Protein 2DMN (pdb70)

Sequence (83 aa):
GSSGSSGKKRKGNLPAESVKILRDWMYKHRFKAYPSEEEKQMLSEKTNLSLLQISNWFINARRRILPDMLQQRRNDPSGPSSGGSSGSSGKKRKGNLPAESVKILRDWMYKHRFKAYPSEEEKQMLSEKTNLSLLQISNWFINARRRILPDMLQQRRNDPSGPSSGGSSGSSGKKRKGNLPAESVKILRDWMYKHRFKAYPSEEEKQMLSEKTNLSLLQISNWFINARRRILPDMLQQRRNDPSGPSSGGSSGSSGKKRKGNLPAESVKILRDWMYKHRFKAYPSEEEKQMLSEKTNLSLLQISNWFINARRRILPDMLQQRRNDPSGPSSGGSSGSSGKKRKGNLPAESVKILRDWMYKHRFKAYPSEEEKQMLSEKTNLSLLQISNWFINARRRILPDMLQQRRNDPSGPSSGGSSGSSGKKRKGNLPAESVKILRDWMYKHRFKAYPSEEEKQMLSEKTNLSLLQISNWFINARRRILPDMLQQRRNDPSGPSSGGSSGSSGKKRKGNLPAESVKILRDWMYKHRFKAYPSEEEKQMLSEKTNLSLLQISNWFINARRRILPDMLQQRRNDPSGPSSGGSSGSSGKKRKGNLPAESVKILRDWMYKHRFKAYPSEEEKQMLSEKTNLSLLQISNWFINARRRILPDMLQQRRNDPSGPSSGGSSGSSGKKRKGNLPAESVKILRDWMYKHRFKAYPSEEEKQMLSEKTNLSLLQISNWFINARRRILPDMLQQRRNDPSGPSSGGSSGSSGKKRKGNLPAESVKILRDWMYKHRFKAYPSEEEKQMLSEKTNLSLLQISNWFINARRRILPDMLQQRRNDPSGPSSGGSSGSSGKKRKGNLPAESVKILRDWMYKHRFKAYPSEEEKQMLSEKTNLSLLQISNWFINARRRILPDMLQQRRNDPSGPSSGGSSGSSGKKRKGNLPAESVKILRDWMYKHRFKAYPSEEEKQMLSEKTNLSLLQISNWFINARRRILPDMLQQRRNDPSGPSSGGSSGSSGKKRKGNLPAESVKILRDWMYKHRFKAYPSEEEKQMLSEKTNLSLLQISNWFINARRRILPDMLQQRRNDPSGPSSGGSSGSSGKKRKGNLPAESVKILRDWMYKHRFKAYPSEEEKQMLSEKTNLSLLQISNWFINARRRILPDMLQQRRNDPSGPSSGGSSGSSGKKRKGNLPAESVKILRDWMYKHRFKAYPSEEEKQMLSEKTNLSLLQISNWFINARRRILPDMLQQRRNDPSGPSSGGSSGSSGKKRKGNLPAESVKILRDWMYKHRFKAYPSEEEKQMLSEKTNLSLLQISNWFINARRRILPDMLQQRRNDPSGPSSGGSSGSSGKKRKGNLPAESVKILRDWMYKHRFKAYPSEEEKQMLSEKTNLSLLQISNWFINARRRILPDMLQQRRNDPSGPSSGGSSGSSGKKRKGNLPAESVKILRDWMYKHRFKAYPSEEEKQMLSEKTNLSLLQISNWFINARRRILPDMLQQRRNDPSGPSSGGSSGSSGKKRKGNLPAESVKILRDWMYKHRFKAYPSEEEKQMLSEKTNLSLLQISNWFINARRRILPDMLQQRRNDPSGPSSGGSSGSSGKKRKGNLPAESVKILRDWMYKHRFKAYPSEEEKQMLSEKTNLSLLQISNWFINARRRILPDMLQQRRNDPSGPSSG

Organism: Homo sapiens (NCBI:txid9606)

CATH classification: 1.10.10.60

GO terms:
  GO:1990837 sequence-specific double-stranded DNA binding (F, IDA)

Solvent-accessible surface area: 7128 Å² total; per-residue (Å²): 136,121,124,73,119,118,53,198,188,225,172,56,116,16,80,72,151,16,12,136,42,0,100,81,20,0,106,125,64,64,171,114,0,125,14,63,132,128,54,38,79,72,6,11,138,132,7,134,27,38,71,126,37,0,38,65,22,2,102,88,3,33,161,187,33,22,53,103,42,55,141,115,227,154,136,89,124,104,63,132,107,114,116

Nearest PDB structures (foldseek):
  2dmn-assembly1_A  TM=7.365E-01  e=1.053E-10  Homo sapiens
  6fqp-assembly1_B  TM=8.225E-01  e=1.328E-06  Homo sapiens
  6fqp-assembly1_A  TM=8.008E-01  e=3.668E-06  Homo sapiens
  1x2n-assembly1_A  TM=7.202E-01  e=2.971E-05  Homo sapiens
  5zjt-assembly1_B  TM=7.855E-01  e=2.331E-03  Drosophila melanogaster

Radius of gyration: 15.32 Å; Cα contacts (8 Å, |Δi|>4): 52; chains: 1; bounding box: 38×42×39 Å

Structure (mmCIF, N/CA/C/O backbone):
data_2DMN
#
_entry.id   2DMN
#
loop_
_atom_site.group_PDB
_atom_site.id
_atom_site.type_symbol
_atom_site.label_atom_id
_atom_site.label_alt_id
_atom_site.label_comp_id
_atom_site.label_asym_id
_atom_site.label_entity_id
_atom_site.label_seq_id
_atom_site.pdbx_PDB_ins_code
_atom_site.Cartn_x
_atom_site.Cartn_y
_atom_site.Cartn_z
_atom_site.occupancy
_atom_site.B_iso_or_equiv
_atom_site.auth_seq_id
_atom_site.auth_comp_id
_atom_site.auth_asym_id
_atom_site.auth_atom_id
_atom_site.pdbx_PDB_model_num
ATOM 1 N N . GLY A 1 1 ? 17.061 -26.556 1.277 1.00 0.00 1 GLY A N 1
ATOM 2 C CA . GLY A 1 1 ? 15.770 -26.833 1.880 1.00 0.00 1 GLY A CA 1
ATOM 3 C C . GLY A 1 1 ? 14.651 -26.031 1.246 1.00 0.00 1 GLY A C 1
ATOM 4 O O . GLY A 1 1 ? 14.767 -24.818 1.075 1.00 0.00 1 GLY A O 1
ATOM 8 N N . SER A 1 2 ? 13.563 -26.711 0.896 1.00 0.00 2 SER A N 1
ATOM 9 C CA . SER A 1 2 ? 12.420 -26.055 0.273 1.00 0.00 2 SER A CA 1
ATOM 10 C C . SER A 1 2 ? 11.115 -26.500 0.927 1.00 0.00 2 SER A C 1
ATOM 11 O O . SER A 1 2 ? 11.030 -27.592 1.488 1.00 0.00 2 SER A O 1
ATOM 19 N N . SER A 1 3 ? 10.100 -25.645 0.849 1.00 0.00 3 SER A N 1
ATOM 20 C CA . SER A 1 3 ? 8.800 -25.947 1.437 1.00 0.00 3 SER A CA 1
ATOM 21 C C . SER A 1 3 ? 7.782 -24.866 1.088 1.00 0.00 3 SER A C 1
ATOM 22 O O . SER A 1 3 ? 8.125 -23.840 0.501 1.00 0.00 3 SER A O 1
ATOM 30 N N . GLY A 1 4 ? 6.526 -25.103 1.454 1.00 0.00 4 GLY A N 1
ATOM 31 C CA . GLY A 1 4 ? 5.476 -24.142 1.171 1.00 0.00 4 GLY A CA 1
ATOM 32 C C . GLY A 1 4 ? 4.173 -24.486 1.866 1.00 0.00 4 GLY A C 1
ATOM 33 O O . GLY A 1 4 ? 4.077 -25.503 2.552 1.00 0.00 4 GLY A O 1
ATOM 37 N N . SER A 1 5 ? 3.168 -23.635 1.689 1.00 0.00 5 SER A N 1
ATOM 38 C CA . SER A 1 5 ? 1.866 -23.850 2.308 1.00 0.00 5 SER A CA 1
ATOM 39 C C . SER A 1 5 ? 0.739 -23.457 1.358 1.00 0.00 5 SER A C 1
ATOM 40 O O . SER A 1 5 ? 0.979 -22.861 0.307 1.00 0.00 5 SER A O 1
ATOM 48 N N . SER A 1 6 ? -0.490 -23.795 1.734 1.00 0.00 6 SER A N 1
ATOM 49 C CA . SER A 1 6 ? -1.654 -23.480 0.914 1.00 0.00 6 SER A CA 1
ATOM 50 C C . SER A 1 6 ? -2.818 -23.009 1.780 1.00 0.00 6 SER A C 1
ATOM 51 O O . SER A 1 6 ? -2.803 -23.170 3.000 1.00 0.00 6 SER A O 1
ATOM 59 N N . GLY A 1 7 ? -3.826 -22.425 1.139 1.00 0.00 7 GLY A N 1
ATOM 60 C CA . GLY A 1 7 ? -4.984 -21.938 1.866 1.00 0.00 7 GLY A CA 1
ATOM 61 C C . GLY A 1 7 ? -6.050 -21.375 0.947 1.00 0.00 7 GLY A C 1
ATOM 62 O O . GLY A 1 7 ? -5.769 -20.518 0.110 1.00 0.00 7 GLY A O 1
ATOM 66 N N . LYS A 1 8 ? -7.278 -21.859 1.102 1.00 0.00 8 LYS A N 1
ATOM 67 C CA . LYS A 1 8 ? -8.391 -21.399 0.280 1.00 0.00 8 LYS A CA 1
ATOM 68 C C . LYS A 1 8 ? -9.546 -20.914 1.150 1.00 0.00 8 LYS A C 1
ATOM 69 O O . LYS A 1 8 ? -10.108 -21.677 1.937 1.00 0.00 8 LYS A O 1
ATOM 88 N N . LYS A 1 9 ? -9.898 -19.641 1.004 1.00 0.00 9 LYS A N 1
ATOM 89 C CA . LYS A 1 9 ? -10.988 -19.055 1.774 1.00 0.00 9 LYS A CA 1
ATOM 90 C C . LYS A 1 9 ? -11.639 -17.907 1.008 1.00 0.00 9 LYS A C 1
ATOM 91 O O . LYS A 1 9 ? -11.130 -17.470 -0.025 1.00 0.00 9 LYS A O 1
ATOM 110 N N . ARG A 1 10 ? -12.764 -17.422 1.522 1.00 0.00 10 ARG A N 1
ATOM 111 C CA . ARG A 1 10 ? -13.484 -16.325 0.886 1.00 0.00 10 ARG A CA 1
ATOM 112 C C . ARG A 1 10 ? -13.827 -15.239 1.902 1.00 0.00 10 ARG A C 1
ATOM 113 O O . ARG A 1 10 ? -14.459 -15.507 2.924 1.00 0.00 10 ARG A O 1
ATOM 134 N N . LYS A 1 11 ? -13.405 -14.012 1.614 1.00 0.00 11 LYS A N 1
ATOM 135 C CA . LYS A 1 11 ? -13.667 -12.885 2.500 1.00 0.00 11 LYS A CA 1
ATOM 136 C C . LYS A 1 11 ? -13.704 -11.575 1.719 1.00 0.00 11 LYS A C 1
ATOM 137 O O . LYS A 1 11 ? -13.106 -11.462 0.650 1.00 0.00 11 LYS A O 1
ATOM 156 N N . GLY A 1 12 ? -14.411 -10.588 2.260 1.00 0.00 12 GLY A N 1
ATOM 157 C CA . GLY A 1 12 ? -14.512 -9.299 1.601 1.00 0.00 12 GLY A CA 1
ATOM 158 C C . GLY A 1 12 ? -13.222 -8.507 1.676 1.00 0.00 12 GLY A C 1
ATOM 159 O O . GLY A 1 12 ? -12.133 -9.071 1.583 1.00 0.00 12 GLY A O 1
ATOM 163 N N . ASN A 1 13 ? -13.345 -7.194 1.844 1.00 0.00 13 ASN A N 1
ATOM 164 C CA . ASN A 1 13 ? -12.179 -6.322 1.930 1.00 0.00 13 ASN A CA 1
ATOM 165 C C . ASN A 1 13 ? -11.189 -6.839 2.969 1.00 0.00 13 ASN A C 1
ATOM 166 O O . ASN A 1 13 ? -11.449 -7.831 3.652 1.00 0.00 13 ASN A O 1
ATOM 177 N N . LEU A 1 14 ? -10.053 -6.160 3.085 1.00 0.00 14 LEU A N 1
ATOM 178 C CA . LEU A 1 14 ? -9.022 -6.549 4.042 1.00 0.00 14 LEU A CA 1
ATOM 179 C C . LEU A 1 14 ? -9.017 -5.614 5.246 1.00 0.00 14 LEU A C 1
ATOM 180 O O . LEU A 1 14 ? -9.370 -4.438 5.152 1.00 0.00 14 LEU A O 1
ATOM 196 N N . PRO A 1 15 ? -8.605 -6.145 6.407 1.00 0.00 15 PRO A N 1
ATOM 197 C CA . PRO A 1 15 ? -8.540 -5.375 7.652 1.00 0.00 15 PRO A CA 1
ATOM 198 C C . PRO A 1 15 ? -7.435 -4.325 7.628 1.00 0.00 15 PRO A C 1
ATOM 199 O O . PRO A 1 15 ? -6.291 -4.623 7.285 1.00 0.00 15 PRO A O 1
ATOM 210 N N . ALA A 1 16 ? -7.784 -3.096 7.993 1.00 0.00 16 ALA A N 1
ATOM 211 C CA . ALA A 1 16 ? -6.820 -2.003 8.015 1.00 0.00 16 ALA A CA 1
ATOM 212 C C . ALA A 1 16 ? -5.432 -2.503 8.400 1.00 0.00 16 ALA A C 1
ATOM 213 O O . ALA A 1 16 ? -4.507 -2.479 7.589 1.00 0.00 16 ALA A O 1
ATOM 220 N N . GLU A 1 17 ? -5.294 -2.954 9.643 1.00 0.00 17 GLU A N 1
ATOM 221 C CA . GLU A 1 17 ? -4.017 -3.458 10.135 1.00 0.00 17 GLU A CA 1
ATOM 222 C C . GLU A 1 17 ? -3.254 -4.179 9.027 1.00 0.00 17 GLU A C 1
ATOM 223 O O . GLU A 1 17 ? -2.048 -3.992 8.866 1.00 0.00 17 GLU A O 1
ATOM 235 N N . SER A 1 18 ? -3.966 -5.006 8.268 1.00 0.00 18 SER A N 1
ATOM 236 C CA . SER A 1 18 ? -3.356 -5.759 7.178 1.00 0.00 18 SER A CA 1
ATOM 237 C C . SER A 1 18 ? -3.096 -4.859 5.974 1.00 0.00 18 SER A C 1
ATOM 238 O O . SER A 1 18 ? -2.009 -4.872 5.397 1.00 0.00 18 SER A O 1
ATOM 246 N N . VAL A 1 19 ? -4.104 -4.077 5.600 1.00 0.00 19 VAL A N 1
ATOM 247 C CA . VAL A 1 19 ? -3.987 -3.169 4.465 1.00 0.00 19 VAL A CA 1
ATOM 248 C C . VAL A 1 19 ? -2.709 -2.342 4.553 1.00 0.00 19 VAL A C 1
ATOM 249 O O . VAL A 1 19 ? -1.971 -2.212 3.576 1.00 0.00 19 VAL A O 1
ATOM 262 N N . LYS A 1 20 ? -2.453 -1.783 5.731 1.00 0.00 20 LYS A N 1
ATOM 263 C CA . LYS A 1 20 ? -1.263 -0.969 5.949 1.00 0.00 20 LYS A CA 1
ATOM 264 C C . LYS A 1 20 ? -0.055 -1.569 5.236 1.00 0.00 20 LYS A C 1
ATOM 265 O O . LYS A 1 20 ? 0.730 -0.851 4.616 1.00 0.00 20 LYS A O 1
ATOM 284 N N . ILE A 1 21 ? 0.087 -2.887 5.329 1.00 0.00 21 ILE A N 1
ATOM 285 C CA . ILE A 1 21 ? 1.197 -3.581 4.690 1.00 0.00 21 ILE A CA 1
ATOM 286 C C . ILE A 1 21 ? 1.182 -3.372 3.180 1.00 0.00 21 ILE A C 1
ATOM 287 O O . ILE A 1 21 ? 2.215 -3.093 2.569 1.00 0.00 21 ILE A O 1
ATOM 303 N N . LEU A 1 22 ? 0.003 -3.505 2.582 1.00 0.00 22 LEU A N 1
ATOM 304 C CA . LEU A 1 22 ? -0.149 -3.328 1.142 1.00 0.00 22 LEU A CA 1
ATOM 305 C C . LEU A 1 22 ? 0.001 -1.860 0.754 1.00 0.00 22 LEU A C 1
ATOM 306 O O . LEU A 1 22 ? 0.769 -1.521 -0.145 1.00 0.00 22 LEU A O 1
ATOM 322 N N . ARG A 1 23 ? -0.737 -0.995 1.441 1.00 0.00 23 ARG A N 1
ATOM 323 C CA . ARG A 1 23 ? -0.686 0.437 1.170 1.00 0.00 23 ARG A CA 1
ATOM 324 C C . ARG A 1 23 ? 0.749 0.951 1.234 1.00 0.00 23 ARG A C 1
ATOM 325 O O . ARG A 1 23 ? 1.279 1.465 0.248 1.00 0.00 23 ARG A O 1
ATOM 346 N N . ASP A 1 24 ? 1.372 0.810 2.399 1.00 0.00 24 ASP A N 1
ATOM 347 C CA . ASP A 1 24 ? 2.746 1.260 2.591 1.00 0.00 24 ASP A CA 1
ATOM 348 C C . ASP A 1 24 ? 3.576 1.023 1.333 1.00 0.00 24 ASP A C 1
ATOM 349 O O . ASP A 1 24 ? 4.389 1.862 0.948 1.00 0.00 24 ASP A O 1
ATOM 358 N N . TRP A 1 25 ? 3.366 -0.125 0.700 1.00 0.00 25 TRP A N 1
ATOM 359 C CA . TRP A 1 25 ? 4.096 -0.473 -0.514 1.00 0.00 25 TRP A CA 1
ATOM 360 C C . TRP A 1 25 ? 3.502 0.233 -1.728 1.00 0.00 25 TRP A C 1
ATOM 361 O O . TRP A 1 25 ? 4.231 0.738 -2.581 1.00 0.00 25 TRP A O 1
ATOM 382 N N . MET A 1 26 ? 2.175 0.264 -1.798 1.00 0.00 26 MET A N 1
ATOM 383 C CA . MET A 1 26 ? 1.484 0.910 -2.908 1.00 0.00 26 MET A CA 1
ATOM 384 C C . MET A 1 26 ? 1.876 2.381 -3.010 1.00 0.00 26 MET A C 1
ATOM 385 O O . MET A 1 26 ? 1.791 2.983 -4.081 1.00 0.00 26 MET A O 1
ATOM 399 N N . TYR A 1 27 ? 2.306 2.953 -1.891 1.00 0.00 27 TYR A N 1
ATOM 400 C CA . TYR A 1 27 ? 2.708 4.354 -1.855 1.00 0.00 27 TYR A CA 1
ATOM 401 C C . TYR A 1 27 ? 4.032 4.560 -2.585 1.00 0.00 27 TYR A C 1
ATOM 402 O O . TYR A 1 27 ? 4.091 5.239 -3.610 1.00 0.00 27 TYR A O 1
ATOM 420 N N . LYS A 1 28 ? 5.094 3.968 -2.049 1.00 0.00 28 LYS A N 1
ATOM 421 C CA . LYS A 1 28 ? 6.418 4.082 -2.648 1.00 0.00 28 LYS A CA 1
ATOM 422 C C . LYS A 1 28 ? 6.386 3.683 -4.119 1.00 0.00 28 LYS A C 1
ATOM 423 O O . LYS A 1 28 ? 7.102 4.254 -4.943 1.00 0.00 28 LYS A O 1
ATOM 442 N N . HIS A 1 29 ? 5.551 2.701 -4.444 1.00 0.00 29 HIS A N 1
ATOM 443 C CA . HIS A 1 29 ? 5.425 2.228 -5.817 1.00 0.00 29 HIS A CA 1
ATOM 444 C C . HIS A 1 29 ? 4.196 2.834 -6.490 1.00 0.00 29 HIS A C 1
ATOM 445 O O . HIS A 1 29 ? 3.881 2.510 -7.635 1.00 0.00 29 HIS A O 1
ATOM 460 N N . ARG A 1 30 ? 3.507 3.713 -5.770 1.00 0.00 30 ARG A N 1
ATOM 461 C CA . ARG A 1 30 ? 2.313 4.362 -6.297 1.00 0.00 30 ARG A CA 1
ATOM 462 C C . ARG A 1 30 ? 2.471 4.669 -7.783 1.00 0.00 30 ARG A C 1
ATOM 463 O O . ARG A 1 30 ? 1.503 4.627 -8.543 1.00 0.00 30 ARG A O 1
ATOM 484 N N . PHE A 1 31 ? 3.698 4.976 -8.191 1.00 0.00 31 PHE A N 1
ATOM 485 C CA . PHE A 1 31 ? 3.983 5.291 -9.586 1.00 0.00 31 PHE A CA 1
ATOM 486 C C . PHE A 1 31 ? 3.210 4.366 -10.522 1.00 0.00 31 PHE A C 1
ATOM 487 O O . PHE A 1 31 ? 2.568 4.818 -11.470 1.00 0.00 31 PHE A O 1
ATOM 504 N N . LYS A 1 32 ? 3.276 3.068 -10.248 1.00 0.00 32 LYS A N 1
ATOM 505 C CA . LYS A 1 32 ? 2.583 2.077 -11.063 1.00 0.00 32 LYS A CA 1
ATOM 506 C C . LYS A 1 32 ? 1.524 1.345 -10.245 1.00 0.00 32 LYS A C 1
ATOM 507 O O . LYS A 1 32 ? 0.563 0.809 -10.796 1.00 0.00 32 LYS A O 1
ATOM 526 N N . ALA A 1 33 ? 1.706 1.328 -8.929 1.00 0.00 33 ALA A N 1
ATOM 527 C CA . ALA A 1 33 ? 0.763 0.665 -8.036 1.00 0.00 33 ALA A CA 1
ATOM 528 C C . ALA A 1 33 ? 0.472 -0.757 -8.503 1.00 0.00 33 ALA A C 1
ATOM 529 O O . ALA A 1 33 ? -0.649 -1.248 -8.367 1.00 0.00 33 ALA A O 1
ATOM 536 N N . TYR A 1 34 ? 1.487 -1.413 -9.055 1.00 0.00 34 TYR A N 1
ATOM 537 C CA . TYR A 1 34 ? 1.338 -2.778 -9.545 1.00 0.00 34 TYR A CA 1
ATOM 538 C C . TYR A 1 34 ? 2.513 -3.645 -9.105 1.00 0.00 34 TYR A C 1
ATOM 539 O O . TYR A 1 34 ? 3.570 -3.671 -9.736 1.00 0.00 34 TYR A O 1
ATOM 557 N N . PRO A 1 35 ? 2.326 -4.376 -7.996 1.00 0.00 35 PRO A N 1
ATOM 558 C CA . PRO A 1 35 ? 3.358 -5.260 -7.446 1.00 0.00 35 PRO A CA 1
ATOM 559 C C . PRO A 1 35 ? 3.604 -6.481 -8.326 1.00 0.00 35 PRO A C 1
ATOM 560 O O . PRO A 1 35 ? 2.828 -6.767 -9.238 1.00 0.00 35 PRO A O 1
ATOM 571 N N . SER A 1 36 ? 4.688 -7.197 -8.046 1.00 0.00 36 SER A N 1
ATOM 572 C CA . SER A 1 36 ? 5.038 -8.386 -8.815 1.00 0.00 36 SER A CA 1
ATOM 573 C C . SER A 1 36 ? 4.772 -9.652 -8.007 1.00 0.00 36 SER A C 1
ATOM 574 O O . SER A 1 36 ? 4.785 -9.630 -6.777 1.00 0.00 36 SER A O 1
ATOM 582 N N . GLU A 1 37 ? 4.532 -10.755 -8.710 1.00 0.00 37 GLU A N 1
ATOM 583 C CA . GLU A 1 37 ? 4.262 -12.032 -8.058 1.00 0.00 37 GLU A CA 1
ATOM 584 C C . GLU A 1 37 ? 5.092 -12.179 -6.786 1.00 0.00 37 GLU A C 1
ATOM 585 O O . GLU A 1 37 ? 4.669 -12.827 -5.829 1.00 0.00 37 GLU A O 1
ATOM 597 N N . GLU A 1 38 ? 6.275 -11.573 -6.784 1.00 0.00 38 GLU A N 1
ATOM 598 C CA . GLU A 1 38 ? 7.165 -11.638 -5.631 1.00 0.00 38 GLU A CA 1
ATOM 599 C C . GLU A 1 38 ? 6.688 -10.703 -4.523 1.00 0.00 38 GLU A C 1
ATOM 600 O O . GLU A 1 38 ? 6.553 -11.110 -3.370 1.00 0.00 38 GLU A O 1
ATOM 612 N N . GLU A 1 39 ? 6.436 -9.449 -4.883 1.00 0.00 39 GLU A N 1
ATOM 613 C CA . GLU A 1 39 ? 5.976 -8.456 -3.919 1.00 0.00 39 GLU A CA 1
ATOM 614 C C . GLU A 1 39 ? 4.715 -8.934 -3.206 1.00 0.00 39 GLU A C 1
ATOM 615 O O . GLU A 1 39 ? 4.639 -8.921 -1.977 1.00 0.00 39 GLU A O 1
ATOM 627 N N . LYS A 1 40 ? 3.724 -9.355 -3.985 1.00 0.00 40 LYS A N 1
ATOM 628 C CA . LYS A 1 40 ? 2.465 -9.838 -3.431 1.00 0.00 40 LYS A CA 1
ATOM 629 C C . LYS A 1 40 ? 2.705 -10.991 -2.461 1.00 0.00 40 LYS A C 1
ATOM 630 O O . LYS A 1 40 ? 2.379 -10.896 -1.278 1.00 0.00 40 LYS A O 1
ATOM 649 N N . GLN A 1 41 ? 3.277 -12.077 -2.970 1.00 0.00 41 GLN A N 1
ATOM 650 C CA . GLN A 1 41 ? 3.560 -13.247 -2.148 1.00 0.00 41 GLN A CA 1
ATOM 651 C C . GLN A 1 41 ? 4.274 -12.848 -0.861 1.00 0.00 41 GLN A C 1
ATOM 652 O O . GLN A 1 41 ? 4.083 -13.469 0.184 1.00 0.00 41 GLN A O 1
ATOM 666 N N . MET A 1 42 ? 5.098 -11.809 -0.945 1.00 0.00 42 MET A N 1
ATOM 667 C CA . MET A 1 42 ? 5.841 -11.327 0.214 1.00 0.00 42 MET A CA 1
ATOM 668 C C . MET A 1 42 ? 4.902 -10.694 1.236 1.00 0.00 42 MET A C 1
ATOM 669 O O . MET A 1 42 ? 4.934 -11.037 2.419 1.00 0.00 42 MET A O 1
ATOM 683 N N . LEU A 1 43 ? 4.067 -9.770 0.774 1.00 0.00 43 LEU A N 1
ATOM 684 C CA . LEU A 1 43 ? 3.119 -9.089 1.649 1.00 0.00 43 LEU A CA 1
ATOM 685 C C . LEU A 1 43 ? 2.106 -10.073 2.225 1.00 0.00 43 LEU A C 1
ATOM 686 O O . LEU A 1 43 ? 1.745 -9.993 3.399 1.00 0.00 43 LEU A O 1
ATOM 702 N N . SER A 1 44 ? 1.652 -11.003 1.390 1.00 0.00 44 SER A N 1
ATOM 703 C CA . SER A 1 44 ? 0.679 -12.003 1.816 1.00 0.00 44 SER A CA 1
ATOM 704 C C . SER A 1 44 ? 1.131 -12.687 3.102 1.00 0.00 44 SER A C 1
ATOM 705 O O . SER A 1 44 ? 0.313 -13.202 3.864 1.00 0.00 44 SER A O 1
ATOM 713 N N . GLU A 1 45 ? 2.439 -12.689 3.337 1.00 0.00 45 GLU A N 1
ATOM 714 C CA . GLU A 1 45 ? 3.000 -13.311 4.530 1.00 0.00 45 GLU A CA 1
ATOM 715 C C . GLU A 1 45 ? 2.745 -12.449 5.764 1.00 0.00 45 GLU A C 1
ATOM 716 O O . GLU A 1 45 ? 2.537 -12.964 6.863 1.00 0.00 45 GLU A O 1
ATOM 728 N N . LYS A 1 46 ? 2.763 -11.134 5.574 1.00 0.00 46 LYS A N 1
ATOM 729 C CA . LYS A 1 46 ? 2.533 -10.199 6.669 1.00 0.00 46 LYS A CA 1
ATOM 730 C C . LYS A 1 46 ? 1.040 -9.971 6.884 1.00 0.00 46 LYS A C 1
ATOM 731 O O . LYS A 1 46 ? 0.571 -9.889 8.020 1.00 0.00 46 LYS A O 1
ATOM 750 N N . THR A 1 47 ? 0.297 -9.870 5.787 1.00 0.00 47 THR A N 1
ATOM 751 C CA . THR A 1 47 ? -1.143 -9.651 5.856 1.00 0.00 47 THR A CA 1
ATOM 752 C C . THR A 1 47 ? -1.890 -10.965 6.054 1.00 0.00 47 THR A C 1
ATOM 753 O O . THR A 1 47 ? -2.989 -10.988 6.604 1.00 0.00 47 THR A O 1
ATOM 764 N N . ASN A 1 48 ? -1.284 -12.058 5.601 1.00 0.00 48 ASN A N 1
ATOM 765 C CA . ASN A 1 48 ? -1.893 -13.377 5.728 1.00 0.00 48 ASN A CA 1
ATOM 766 C C . ASN A 1 48 ? -3.056 -13.536 4.753 1.00 0.00 48 ASN A C 1
ATOM 767 O O . ASN A 1 48 ? -4.075 -14.146 5.080 1.00 0.00 48 ASN A O 1
ATOM 778 N N . LEU A 1 49 ? -2.896 -12.984 3.556 1.00 0.00 49 LEU A N 1
ATOM 779 C CA . LEU A 1 49 ? -3.933 -13.065 2.532 1.00 0.00 49 LEU A CA 1
ATOM 780 C C . LEU A 1 49 ? -3.503 -13.985 1.394 1.00 0.00 49 LEU A C 1
ATOM 781 O O . LEU A 1 49 ? -2.449 -14.617 1.458 1.00 0.00 49 LEU A O 1
ATOM 797 N N . SER A 1 50 ? -4.326 -14.053 0.352 1.00 0.00 50 SER A N 1
ATOM 798 C CA . SER A 1 50 ? -4.032 -14.897 -0.800 1.00 0.00 50 SER A CA 1
ATOM 799 C C . SER A 1 50 ? -3.677 -14.050 -2.018 1.00 0.00 50 SER A C 1
ATOM 800 O O . SER A 1 50 ? -4.356 -13.069 -2.326 1.00 0.00 50 SER A O 1
ATOM 808 N N . LEU A 1 51 ? -2.608 -14.434 -2.706 1.00 0.00 51 LEU A N 1
ATOM 809 C CA . LEU A 1 51 ? -2.160 -13.710 -3.891 1.00 0.00 51 LEU A CA 1
ATOM 810 C C . LEU A 1 51 ? -3.347 -13.146 -4.665 1.00 0.00 51 LEU A C 1
ATOM 811 O O . LEU A 1 51 ? -3.311 -12.007 -5.133 1.00 0.00 51 LEU A O 1
ATOM 827 N N . LEU A 1 52 ? -4.398 -13.948 -4.794 1.00 0.00 52 LEU A N 1
ATOM 828 C CA . LEU A 1 52 ? -5.598 -13.527 -5.509 1.00 0.00 52 LEU A CA 1
ATOM 829 C C . LEU A 1 52 ? -6.207 -12.285 -4.867 1.00 0.00 52 LEU A C 1
ATOM 830 O O . LEU A 1 52 ? -6.539 -11.319 -5.554 1.00 0.00 52 LEU A O 1
ATOM 846 N N . GLN A 1 53 ? -6.350 -12.318 -3.546 1.00 0.00 53 GLN A N 1
ATOM 847 C CA . GLN A 1 53 ? -6.919 -11.194 -2.811 1.00 0.00 53 GLN A CA 1
ATOM 848 C C . GLN A 1 53 ? -6.012 -9.971 -2.902 1.00 0.00 53 GLN A C 1
ATOM 849 O O . GLN A 1 53 ? -6.487 -8.846 -3.063 1.00 0.00 53 GLN A O 1
ATOM 863 N N . ILE A 1 54 ? -4.708 -10.198 -2.796 1.00 0.00 54 ILE A N 1
ATOM 864 C CA . ILE A 1 54 ? -3.736 -9.114 -2.866 1.00 0.00 54 ILE A CA 1
ATOM 865 C C . ILE A 1 54 ? -3.977 -8.238 -4.091 1.00 0.00 54 ILE A C 1
ATOM 866 O O . ILE A 1 54 ? -4.386 -7.084 -3.970 1.00 0.00 54 ILE A O 1
ATOM 882 N N . SER A 1 55 ? -3.722 -8.796 -5.270 1.00 0.00 55 SER A N 1
ATOM 883 C CA . SER A 1 55 ? -3.909 -8.065 -6.518 1.00 0.00 55 SER A CA 1
ATOM 884 C C . SER A 1 55 ? -5.326 -7.507 -6.613 1.00 0.00 55 SER A C 1
ATOM 885 O O . SER A 1 55 ? -5.526 -6.352 -6.986 1.00 0.00 55 SER A O 1
ATOM 893 N N . ASN A 1 56 ? -6.306 -8.337 -6.272 1.00 0.00 56 ASN A N 1
ATOM 894 C CA . ASN A 1 56 ? -7.705 -7.927 -6.319 1.00 0.00 56 ASN A CA 1
ATOM 895 C C . ASN A 1 56 ? -7.914 -6.617 -5.565 1.00 0.00 56 ASN A C 1
ATOM 896 O O . ASN A 1 56 ? -8.558 -5.696 -6.068 1.00 0.00 56 ASN A O 1
ATOM 907 N N . TRP A 1 57 ? -7.366 -6.542 -4.358 1.00 0.00 57 TRP A N 1
ATOM 908 C CA . TRP A 1 57 ? -7.492 -5.345 -3.534 1.00 0.00 57 TRP A CA 1
ATOM 909 C C . TRP A 1 57 ? -6.864 -4.140 -4.226 1.00 0.00 57 TRP A C 1
ATOM 910 O O . TRP A 1 57 ? -7.415 -3.040 -4.200 1.00 0.00 57 TRP A O 1
ATOM 931 N N . PHE A 1 58 ? -5.707 -4.355 -4.844 1.00 0.00 58 PHE A N 1
ATOM 932 C CA . PHE A 1 58 ? -5.003 -3.286 -5.542 1.00 0.00 58 PHE A CA 1
ATOM 933 C C . PHE A 1 58 ? -5.884 -2.672 -6.625 1.00 0.00 58 PHE A C 1
ATOM 934 O O . PHE A 1 58 ? -5.895 -1.455 -6.815 1.00 0.00 58 PHE A O 1
ATOM 951 N N . ILE A 1 59 ? -6.621 -3.521 -7.333 1.00 0.00 59 ILE A N 1
ATOM 952 C CA . ILE A 1 59 ? -7.506 -3.062 -8.397 1.00 0.00 59 ILE A CA 1
ATOM 953 C C . ILE A 1 59 ? -8.381 -1.907 -7.923 1.00 0.00 59 ILE A C 1
ATOM 954 O O . ILE A 1 59 ? -8.178 -0.760 -8.317 1.00 0.00 59 ILE A O 1
ATOM 970 N N . ASN A 1 60 ? -9.355 -2.219 -7.074 1.00 0.00 60 ASN A N 1
ATOM 971 C CA . ASN A 1 60 ? -10.261 -1.207 -6.545 1.00 0.00 60 ASN A CA 1
ATOM 972 C C . ASN A 1 60 ? -9.506 -0.194 -5.688 1.00 0.00 60 ASN A C 1
ATOM 973 O O . ASN A 1 60 ? -9.843 0.989 -5.666 1.00 0.00 60 ASN A O 1
ATOM 984 N N . ALA A 1 61 ? -8.483 -0.669 -4.986 1.00 0.00 61 ALA A N 1
ATOM 985 C CA . ALA A 1 61 ? -7.678 0.194 -4.130 1.00 0.00 61 ALA A CA 1
ATOM 986 C C . ALA A 1 61 ? -7.009 1.300 -4.939 1.00 0.00 61 ALA A C 1
ATOM 987 O O . ALA A 1 61 ? -6.836 2.419 -4.455 1.00 0.00 61 ALA A O 1
ATOM 994 N N . ARG A 1 62 ? -6.634 0.979 -6.173 1.00 0.00 62 ARG A N 1
ATOM 995 C CA . ARG A 1 62 ? -5.982 1.945 -7.049 1.00 0.00 62 ARG A CA 1
ATOM 996 C C . ARG A 1 62 ? -6.988 2.962 -7.582 1.00 0.00 62 ARG A C 1
ATOM 997 O O . ARG A 1 62 ? -6.630 3.868 -8.334 1.00 0.00 62 ARG A O 1
ATOM 1018 N N . ARG A 1 63 ? -8.247 2.804 -7.187 1.00 0.00 63 ARG A N 1
ATOM 1019 C CA . ARG A 1 63 ? -9.304 3.706 -7.626 1.00 0.00 63 ARG A CA 1
ATOM 1020 C C . ARG A 1 63 ? -9.679 4.685 -6.517 1.00 0.00 63 ARG A C 1
ATOM 1021 O O . ARG A 1 63 ? -10.286 5.725 -6.772 1.00 0.00 63 ARG A O 1
ATOM 1042 N N . ARG A 1 64 ? -9.313 4.344 -5.285 1.00 0.00 64 ARG A N 1
ATOM 1043 C CA . ARG A 1 64 ? -9.612 5.192 -4.137 1.00 0.00 64 ARG A CA 1
ATOM 1044 C C . ARG A 1 64 ? -8.342 5.520 -3.358 1.00 0.00 64 ARG A C 1
ATOM 1045 O O . ARG A 1 64 ? -8.133 6.661 -2.945 1.00 0.00 64 ARG A O 1
ATOM 1066 N N . ILE A 1 65 ? -7.498 4.513 -3.161 1.00 0.00 65 ILE A N 1
ATOM 1067 C CA . ILE A 1 65 ? -6.249 4.695 -2.433 1.00 0.00 65 ILE A CA 1
ATOM 1068 C C . ILE A 1 65 ? -5.206 5.397 -3.296 1.00 0.00 65 ILE A C 1
ATOM 1069 O O . ILE A 1 65 ? -4.798 6.522 -3.005 1.00 0.00 65 ILE A O 1
ATOM 1085 N N . LEU A 1 66 ? -4.779 4.726 -4.361 1.00 0.00 66 LEU A N 1
ATOM 1086 C CA . LEU A 1 66 ? -3.785 5.286 -5.269 1.00 0.00 66 LEU A CA 1
ATOM 1087 C C . LEU A 1 66 ? -4.041 6.770 -5.510 1.00 0.00 66 LEU A C 1
ATOM 1088 O O . LEU A 1 66 ? -3.156 7.612 -5.353 1.00 0.00 66 LEU A O 1
ATOM 1104 N N . PRO A 1 67 ? -5.281 7.102 -5.898 1.00 0.00 67 PRO A N 1
ATOM 1105 C CA . PRO A 1 67 ? -5.684 8.486 -6.165 1.00 0.00 67 PRO A CA 1
ATOM 1106 C C . PRO A 1 67 ? -5.751 9.326 -4.894 1.00 0.00 67 PRO A C 1
ATOM 1107 O O . PRO A 1 67 ? -5.682 10.554 -4.946 1.00 0.00 67 PRO A O 1
ATOM 1118 N N . ASP A 1 68 ? -5.886 8.656 -3.755 1.00 0.00 68 ASP A N 1
ATOM 1119 C CA . ASP A 1 68 ? -5.961 9.342 -2.470 1.00 0.00 68 ASP A CA 1
ATOM 1120 C C . ASP A 1 68 ? -4.569 9.717 -1.972 1.00 0.00 68 ASP A C 1
ATOM 1121 O O . ASP A 1 68 ? -4.392 10.733 -1.301 1.00 0.00 68 ASP A O 1
ATOM 1130 N N . MET A 1 69 ? -3.584 8.890 -2.305 1.00 0.00 69 MET A N 1
ATOM 1131 C CA . MET A 1 69 ? -2.207 9.135 -1.892 1.00 0.00 69 MET A CA 1
ATOM 1132 C C . MET A 1 69 ? -1.457 9.938 -2.950 1.00 0.00 69 MET A C 1
ATOM 1133 O O . MET A 1 69 ? -0.761 10.904 -2.633 1.00 0.00 69 MET A O 1
ATOM 1147 N N . LEU A 1 70 ? -1.602 9.534 -4.206 1.00 0.00 70 LEU A N 1
ATOM 1148 C CA . LEU A 1 70 ? -0.938 10.216 -5.312 1.00 0.00 70 LEU A CA 1
ATOM 1149 C C . LEU A 1 70 ? -1.613 11.550 -5.612 1.00 0.00 70 LEU A C 1
ATOM 1150 O O . LEU A 1 70 ? -0.943 12.555 -5.849 1.00 0.00 70 LEU A O 1
ATOM 1166 N N . GLN A 1 71 ? -2.942 11.552 -5.599 1.00 0.00 71 GLN A N 1
ATOM 1167 C CA . GLN A 1 71 ? -3.707 12.763 -5.868 1.00 0.00 71 GLN A CA 1
ATOM 1168 C C . GLN A 1 71 ? -3.316 13.366 -7.214 1.00 0.00 71 GLN A C 1
ATOM 1169 O O . GLN A 1 71 ? -3.118 14.575 -7.329 1.00 0.00 71 GLN A O 1
ATOM 1183 N N . GLN A 1 72 ? -3.206 12.514 -8.228 1.00 0.00 72 GLN A N 1
ATOM 1184 C CA . GLN A 1 72 ? -2.837 12.963 -9.566 1.00 0.00 72 GLN A CA 1
ATOM 1185 C C . GLN A 1 72 ? -4.078 13.268 -10.399 1.00 0.00 72 GLN A C 1
ATOM 1186 O O . GLN A 1 72 ? -4.629 12.384 -11.056 1.00 0.00 72 GLN A O 1
ATOM 1200 N N . ARG A 1 73 ? -4.513 14.523 -10.367 1.00 0.00 73 ARG A N 1
ATOM 1201 C CA . ARG A 1 73 ? -5.689 14.944 -11.118 1.00 0.00 73 ARG A CA 1
ATOM 1202 C C . ARG A 1 73 ? -5.402 14.956 -12.617 1.00 0.00 73 ARG A C 1
ATOM 1203 O O . ARG A 1 73 ? -5.140 16.008 -13.200 1.00 0.00 73 ARG A O 1
ATOM 1224 N N . ARG A 1 74 ? -5.452 13.780 -13.233 1.00 0.00 74 ARG A N 1
ATOM 1225 C CA . ARG A 1 74 ? -5.196 13.655 -14.663 1.00 0.00 74 ARG A CA 1
ATOM 1226 C C . ARG A 1 74 ? -6.198 14.477 -15.469 1.00 0.00 74 ARG A C 1
ATOM 1227 O O . ARG A 1 74 ? -5.815 15.308 -16.291 1.00 0.00 74 ARG A O 1
ATOM 1248 N N . ASN A 1 75 ? -7.482 14.238 -15.226 1.00 0.00 75 ASN A N 1
ATOM 1249 C CA . ASN A 1 75 ? -8.539 14.955 -15.930 1.00 0.00 75 ASN A CA 1
ATOM 1250 C C . ASN A 1 75 ? -8.587 14.550 -17.400 1.00 0.00 75 ASN A C 1
ATOM 1251 O O . ASN A 1 75 ? -8.599 15.401 -18.289 1.00 0.00 75 ASN A O 1
ATOM 1262 N N . ASP A 1 76 ? -8.614 13.245 -17.647 1.00 0.00 76 ASP A N 1
ATOM 1263 C CA . ASP A 1 76 ? -8.661 12.725 -19.009 1.00 0.00 76 ASP A CA 1
ATOM 1264 C C . ASP A 1 76 ? -9.819 11.746 -19.177 1.00 0.00 76 ASP A C 1
ATOM 1265 O O . ASP A 1 76 ? -9.675 10.538 -18.988 1.00 0.00 76 ASP A O 1
ATOM 1274 N N . PRO A 1 77 ? -10.996 12.278 -19.539 1.00 0.00 77 PRO A N 1
ATOM 1275 C CA . PRO A 1 77 ? -12.202 11.469 -19.740 1.00 0.00 77 PRO A CA 1
ATOM 1276 C C . PRO A 1 77 ? -12.108 10.586 -20.979 1.00 0.00 77 PRO A C 1
ATOM 1277 O O . PRO A 1 77 ? -12.261 11.061 -22.105 1.00 0.00 77 PRO A O 1
ATOM 1288 N N . SER A 1 78 ? -11.856 9.298 -20.765 1.00 0.00 78 SER A N 1
ATOM 1289 C CA . SER A 1 78 ? -11.738 8.349 -21.866 1.00 0.00 78 SER A CA 1
ATOM 1290 C C . SER A 1 78 ? -13.001 8.351 -22.723 1.00 0.00 78 SER A C 1
ATOM 1291 O O . SER A 1 78 ? -14.105 8.142 -22.221 1.00 0.00 78 SER A O 1
ATOM 1299 N N . GLY A 1 79 ? -12.829 8.589 -24.020 1.00 0.00 79 GLY A N 1
ATOM 1300 C CA . GLY A 1 79 ? -13.962 8.614 -24.926 1.00 0.00 79 GLY A CA 1
ATOM 1301 C C . GLY A 1 79 ? -14.900 7.442 -24.714 1.00 0.00 79 GLY A C 1
ATOM 1302 O O . GLY A 1 79 ? -14.480 6.339 -24.363 1.00 0.00 79 GLY A O 1
ATOM 1306 N N . PRO A 1 80 ? -16.203 7.676 -24.929 1.00 0.00 80 PRO A N 1
ATOM 1307 C CA . PRO A 1 80 ? -17.230 6.643 -24.764 1.00 0.00 80 PRO A CA 1
ATOM 1308 C C . PRO A 1 80 ? -17.146 5.565 -25.840 1.00 0.00 80 PRO A C 1
ATOM 1309 O O . PRO A 1 80 ? -16.271 5.605 -26.705 1.00 0.00 80 PRO A O 1
ATOM 1320 N N . SER A 1 81 ? -18.061 4.603 -25.780 1.00 0.00 81 SER A N 1
ATOM 1321 C CA . SER A 1 81 ? -18.088 3.512 -26.747 1.00 0.00 81 SER A CA 1
ATOM 1322 C C . SER A 1 81 ? -19.193 3.727 -27.777 1.00 0.00 81 SER A C 1
ATOM 1323 O O . SER A 1 81 ? -18.990 3.520 -28.974 1.00 0.00 81 SER A O 1
ATOM 1331 N N . SER A 1 82 ? -20.363 4.142 -27.303 1.00 0.00 82 SER A N 1
ATOM 1332 C CA . SER A 1 82 ? -21.502 4.381 -28.181 1.00 0.00 82 SER A CA 1
ATOM 1333 C C . SER A 1 82 ? -21.902 3.103 -28.912 1.00 0.00 82 SER A C 1
ATOM 1334 O O . SER A 1 82 ? -22.198 3.124 -30.106 1.00 0.00 82 SER A O 1
ATOM 1342 N N . GLY A 1 83 ? -21.908 1.990 -28.185 1.00 0.00 83 GLY A N 1
ATOM 1343 C CA . GLY A 1 83 ? -22.273 0.717 -28.780 1.00 0.00 83 GLY A CA 1
ATOM 1344 C C . GLY A 1 83 ? -23.170 -0.108 -27.880 1.00 0.00 83 GLY A C 1
ATOM 1345 O O . GLY A 1 83 ? -24.257 -0.520 -28.284 1.00 0.00 83 GLY A O 1
ATOM 1349 N N . GLY A 1 1 ? -0.988 -10.277 -12.809 1.00 0.00 1 GLY A N 2
ATOM 1350 C CA . GLY A 1 1 ? -1.873 -9.796 -13.854 1.00 0.00 1 GLY A CA 2
ATOM 1351 C C . GLY A 1 1 ? -3.239 -10.453 -13.804 1.00 0.00 1 GLY A C 2
ATOM 1352 O O . GLY A 1 1 ? -3.483 -11.330 -12.975 1.00 0.00 1 GLY A O 2
ATOM 1356 N N . SER A 1 2 ? -4.131 -10.026 -14.691 1.00 0.00 2 SER A N 2
ATOM 1357 C CA . SER A 1 2 ? -5.482 -10.575 -14.742 1.00 0.00 2 SER A CA 2
ATOM 1358 C C . SER A 1 2 ? -5.474 -11.984 -15.327 1.00 0.00 2 SER A C 2
ATOM 1359 O O . SER A 1 2 ? -5.990 -12.923 -14.720 1.00 0.00 2 SER A O 2
ATOM 1367 N N . SER A 1 3 ? -4.884 -12.124 -16.510 1.00 0.00 3 SER A N 2
ATOM 1368 C CA . SER A 1 3 ? -4.812 -13.417 -17.180 1.00 0.00 3 SER A CA 2
ATOM 1369 C C . SER A 1 3 ? -6.103 -14.205 -16.980 1.00 0.00 3 SER A C 2
ATOM 1370 O O . SER A 1 3 ? -6.076 -15.410 -16.732 1.00 0.00 3 SER A O 2
ATOM 1378 N N . GLY A 1 4 ? -7.234 -13.514 -17.091 1.00 0.00 4 GLY A N 2
ATOM 1379 C CA . GLY A 1 4 ? -8.520 -14.164 -16.920 1.00 0.00 4 GLY A CA 2
ATOM 1380 C C . GLY A 1 4 ? -9.610 -13.195 -16.508 1.00 0.00 4 GLY A C 2
ATOM 1381 O O . GLY A 1 4 ? -10.101 -12.418 -17.327 1.00 0.00 4 GLY A O 2
ATOM 1385 N N . SER A 1 5 ? -9.990 -13.240 -15.236 1.00 0.00 5 SER A N 2
ATOM 1386 C CA . SER A 1 5 ? -11.033 -12.362 -14.718 1.00 0.00 5 SER A CA 2
ATOM 1387 C C . SER A 1 5 ? -12.344 -12.573 -15.470 1.00 0.00 5 SER A C 2
ATOM 1388 O O . SER A 1 5 ? -12.939 -11.624 -15.980 1.00 0.00 5 SER A O 2
ATOM 1396 N N . SER A 1 6 ? -12.787 -13.824 -15.535 1.00 0.00 6 SER A N 2
ATOM 1397 C CA . SER A 1 6 ? -14.025 -14.162 -16.228 1.00 0.00 6 SER A CA 2
ATOM 1398 C C . SER A 1 6 ? -15.225 -14.018 -15.297 1.00 0.00 6 SER A C 2
ATOM 1399 O O . SER A 1 6 ? -16.054 -14.921 -15.191 1.00 0.00 6 SER A O 2
ATOM 1407 N N . GLY A 1 7 ? -15.310 -12.875 -14.624 1.00 0.00 7 GLY A N 2
ATOM 1408 C CA . GLY A 1 7 ? -16.411 -12.632 -13.710 1.00 0.00 7 GLY A CA 2
ATOM 1409 C C . GLY A 1 7 ? -16.068 -12.995 -12.279 1.00 0.00 7 GLY A C 2
ATOM 1410 O O . GLY A 1 7 ? -16.834 -13.684 -11.605 1.00 0.00 7 GLY A O 2
ATOM 1414 N N . LYS A 1 8 ? -14.913 -12.533 -11.814 1.00 0.00 8 LYS A N 2
ATOM 1415 C CA . LYS A 1 8 ? -14.468 -12.813 -10.453 1.00 0.00 8 LYS A CA 2
ATOM 1416 C C . LYS A 1 8 ? -14.585 -11.570 -9.576 1.00 0.00 8 LYS A C 2
ATOM 1417 O O . LYS A 1 8 ? -13.783 -10.642 -9.686 1.00 0.00 8 LYS A O 2
ATOM 1436 N N . LYS A 1 9 ? -15.588 -11.559 -8.705 1.00 0.00 9 LYS A N 2
ATOM 1437 C CA . LYS A 1 9 ? -15.808 -10.432 -7.806 1.00 0.00 9 LYS A CA 2
ATOM 1438 C C . LYS A 1 9 ? -16.217 -10.915 -6.418 1.00 0.00 9 LYS A C 2
ATOM 1439 O O . LYS A 1 9 ? -17.210 -11.626 -6.265 1.00 0.00 9 LYS A O 2
ATOM 1458 N N . ARG A 1 10 ? -15.446 -10.522 -5.409 1.00 0.00 10 ARG A N 2
ATOM 1459 C CA . ARG A 1 10 ? -15.728 -10.915 -4.034 1.00 0.00 10 ARG A CA 2
ATOM 1460 C C . ARG A 1 10 ? -15.909 -9.688 -3.145 1.00 0.00 10 ARG A C 2
ATOM 1461 O O . ARG A 1 10 ? -14.966 -8.933 -2.910 1.00 0.00 10 ARG A O 2
ATOM 1482 N N . LYS A 1 11 ? -17.128 -9.495 -2.653 1.00 0.00 11 LYS A N 2
ATOM 1483 C CA . LYS A 1 11 ? -17.435 -8.362 -1.789 1.00 0.00 11 LYS A CA 2
ATOM 1484 C C . LYS A 1 11 ? -16.658 -8.450 -0.479 1.00 0.00 11 LYS A C 2
ATOM 1485 O O . LYS A 1 11 ? -16.485 -9.533 0.079 1.00 0.00 11 LYS A O 2
ATOM 1504 N N . GLY A 1 12 ? -16.194 -7.303 0.008 1.00 0.00 12 GLY A N 2
ATOM 1505 C CA . GLY A 1 12 ? -15.443 -7.274 1.249 1.00 0.00 12 GLY A CA 2
ATOM 1506 C C . GLY A 1 12 ? -14.185 -6.434 1.146 1.00 0.00 12 GLY A C 2
ATOM 1507 O O . GLY A 1 12 ? -13.850 -5.935 0.072 1.00 0.00 12 GLY A O 2
ATOM 1511 N N . ASN A 1 13 ? -13.487 -6.276 2.266 1.00 0.00 13 ASN A N 2
ATOM 1512 C CA . ASN A 1 13 ? -12.260 -5.489 2.297 1.00 0.00 13 ASN A CA 2
ATOM 1513 C C . ASN A 1 13 ? -11.284 -6.042 3.331 1.00 0.00 13 ASN A C 2
ATOM 1514 O O . ASN A 1 13 ? -11.687 -6.708 4.287 1.00 0.00 13 ASN A O 2
ATOM 1525 N N . LEU A 1 14 ? -10.001 -5.763 3.134 1.00 0.00 14 LEU A N 2
ATOM 1526 C CA . LEU A 1 14 ? -8.967 -6.232 4.050 1.00 0.00 14 LEU A CA 2
ATOM 1527 C C . LEU A 1 14 ? -8.929 -5.377 5.313 1.00 0.00 14 LEU A C 2
ATOM 1528 O O . LEU A 1 14 ? -9.259 -4.192 5.299 1.00 0.00 14 LEU A O 2
ATOM 1544 N N . PRO A 1 15 ? -8.514 -5.991 6.431 1.00 0.00 15 PRO A N 2
ATOM 1545 C CA . PRO A 1 15 ? -8.420 -5.304 7.723 1.00 0.00 15 PRO A CA 2
ATOM 1546 C C . PRO A 1 15 ? -7.294 -4.277 7.752 1.00 0.00 15 PRO A C 2
ATOM 1547 O O . PRO A 1 15 ? -6.174 -4.556 7.323 1.00 0.00 15 PRO A O 2
ATOM 1558 N N . ALA A 1 16 ? -7.598 -3.087 8.261 1.00 0.00 16 ALA A N 2
ATOM 1559 C CA . ALA A 1 16 ? -6.610 -2.019 8.348 1.00 0.00 16 ALA A CA 2
ATOM 1560 C C . ALA A 1 16 ? -5.221 -2.577 8.637 1.00 0.00 16 ALA A C 2
ATOM 1561 O O . ALA A 1 16 ? -4.320 -2.484 7.804 1.00 0.00 16 ALA A O 2
ATOM 1568 N N . GLU A 1 17 ? -5.055 -3.158 9.821 1.00 0.00 17 GLU A N 2
ATOM 1569 C CA . GLU A 1 17 ? -3.774 -3.730 10.218 1.00 0.00 17 GLU A CA 2
ATOM 1570 C C . GLU A 1 17 ? -3.068 -4.365 9.024 1.00 0.00 17 GLU A C 2
ATOM 1571 O O . GLU A 1 17 ? -1.876 -4.149 8.808 1.00 0.00 17 GLU A O 2
ATOM 1583 N N . SER A 1 18 ? -3.813 -5.149 8.252 1.00 0.00 18 SER A N 2
ATOM 1584 C CA . SER A 1 18 ? -3.259 -5.819 7.081 1.00 0.00 18 SER A CA 2
ATOM 1585 C C . SER A 1 18 ? -3.025 -4.827 5.947 1.00 0.00 18 SER A C 2
ATOM 1586 O O . SER A 1 18 ? -1.999 -4.873 5.268 1.00 0.00 18 SER A O 2
ATOM 1594 N N . VAL A 1 19 ? -3.984 -3.929 5.747 1.00 0.00 19 VAL A N 2
ATOM 1595 C CA . VAL A 1 19 ? -3.884 -2.923 4.696 1.00 0.00 19 VAL A CA 2
ATOM 1596 C C . VAL A 1 19 ? -2.579 -2.142 4.806 1.00 0.00 19 VAL A C 2
ATOM 1597 O O . VAL A 1 19 ? -1.821 -2.038 3.841 1.00 0.00 19 VAL A O 2
ATOM 1610 N N . LYS A 1 20 ? -2.322 -1.594 5.988 1.00 0.00 20 LYS A N 2
ATOM 1611 C CA . LYS A 1 20 ? -1.108 -0.823 6.227 1.00 0.00 20 LYS A CA 2
ATOM 1612 C C . LYS A 1 20 ? 0.088 -1.460 5.526 1.00 0.00 20 LYS A C 2
ATOM 1613 O O . LYS A 1 20 ? 0.945 -0.763 4.984 1.00 0.00 20 LYS A O 2
ATOM 1632 N N . ILE A 1 21 ? 0.138 -2.788 5.542 1.00 0.00 21 ILE A N 2
ATOM 1633 C CA . ILE A 1 21 ? 1.227 -3.518 4.905 1.00 0.00 21 ILE A CA 2
ATOM 1634 C C . ILE A 1 21 ? 1.222 -3.308 3.395 1.00 0.00 21 ILE A C 2
ATOM 1635 O O . ILE A 1 21 ? 2.268 -3.080 2.785 1.00 0.00 21 ILE A O 2
ATOM 1651 N N . LEU A 1 22 ? 0.038 -3.384 2.797 1.00 0.00 22 LEU A N 2
ATOM 1652 C CA . LEU A 1 22 ? -0.105 -3.200 1.357 1.00 0.00 22 LEU A CA 2
ATOM 1653 C C . LEU A 1 22 ? 0.057 -1.732 0.977 1.00 0.00 22 LEU A C 2
ATOM 1654 O O . LEU A 1 22 ? 0.861 -1.390 0.110 1.00 0.00 22 LEU A O 2
ATOM 1670 N N . ARG A 1 23 ? -0.710 -0.868 1.633 1.00 0.00 23 ARG A N 2
ATOM 1671 C CA . ARG A 1 23 ? -0.652 0.564 1.364 1.00 0.00 23 ARG A CA 2
ATOM 1672 C C . ARG A 1 23 ? 0.791 1.062 1.386 1.00 0.00 23 ARG A C 2
ATOM 1673 O O . ARG A 1 23 ? 1.276 1.632 0.409 1.00 0.00 23 ARG A O 2
ATOM 1694 N N . ASP A 1 24 ? 1.470 0.844 2.507 1.00 0.00 24 ASP A N 2
ATOM 1695 C CA . ASP A 1 24 ? 2.856 1.269 2.656 1.00 0.00 24 ASP A CA 2
ATOM 1696 C C . ASP A 1 24 ? 3.637 1.040 1.365 1.00 0.00 24 ASP A C 2
ATOM 1697 O O . ASP A 1 24 ? 4.323 1.938 0.876 1.00 0.00 24 ASP A O 2
ATOM 1706 N N . TRP A 1 25 ? 3.529 -0.166 0.821 1.00 0.00 25 TRP A N 2
ATOM 1707 C CA . TRP A 1 25 ? 4.226 -0.513 -0.412 1.00 0.00 25 TRP A CA 2
ATOM 1708 C C . TRP A 1 25 ? 3.602 0.196 -1.608 1.00 0.00 25 TRP A C 2
ATOM 1709 O O . TRP A 1 25 ? 4.308 0.683 -2.491 1.00 0.00 25 TRP A O 2
ATOM 1730 N N . MET A 1 26 ? 2.274 0.251 -1.632 1.00 0.00 26 MET A N 2
ATOM 1731 C CA . MET A 1 26 ? 1.556 0.903 -2.720 1.00 0.00 26 MET A CA 2
ATOM 1732 C C . MET A 1 26 ? 1.929 2.379 -2.811 1.00 0.00 26 MET A C 2
ATOM 1733 O O . MET A 1 26 ? 1.806 2.997 -3.869 1.00 0.00 26 MET A O 2
ATOM 1747 N N . TYR A 1 27 ? 2.384 2.939 -1.695 1.00 0.00 27 TYR A N 2
ATOM 1748 C CA . TYR A 1 27 ? 2.772 4.344 -1.649 1.00 0.00 27 TYR A CA 2
ATOM 1749 C C . TYR A 1 27 ? 4.084 4.572 -2.394 1.00 0.00 27 TYR A C 2
ATOM 1750 O O . TYR A 1 27 ? 4.177 5.441 -3.260 1.00 0.00 27 TYR A O 2
ATOM 1768 N N . LYS A 1 28 ? 5.097 3.783 -2.050 1.00 0.00 28 LYS A N 2
ATOM 1769 C CA . LYS A 1 28 ? 6.404 3.894 -2.686 1.00 0.00 28 LYS A CA 2
ATOM 1770 C C . LYS A 1 28 ? 6.315 3.566 -4.173 1.00 0.00 28 LYS A C 2
ATOM 1771 O O . LYS A 1 28 ? 6.928 4.238 -5.005 1.00 0.00 28 LYS A O 2
ATOM 1790 N N . HIS A 1 29 ? 5.549 2.531 -4.502 1.00 0.00 29 HIS A N 2
ATOM 1791 C CA . HIS A 1 29 ? 5.379 2.116 -5.890 1.00 0.00 29 HIS A CA 2
ATOM 1792 C C . HIS A 1 29 ? 4.105 2.711 -6.482 1.00 0.00 29 HIS A C 2
ATOM 1793 O O . HIS A 1 29 ? 3.747 2.423 -7.625 1.00 0.00 29 HIS A O 2
ATOM 1808 N N . ARG A 1 30 ? 3.424 3.540 -5.698 1.00 0.00 30 ARG A N 2
ATOM 1809 C CA . ARG A 1 30 ? 2.189 4.173 -6.145 1.00 0.00 30 ARG A CA 2
ATOM 1810 C C . ARG A 1 30 ? 2.268 4.535 -7.625 1.00 0.00 30 ARG A C 2
ATOM 1811 O O . ARG A 1 30 ? 1.290 4.402 -8.361 1.00 0.00 30 ARG A O 2
ATOM 1832 N N . PHE A 1 31 ? 3.439 4.993 -8.055 1.00 0.00 31 PHE A N 2
ATOM 1833 C CA . PHE A 1 31 ? 3.646 5.376 -9.447 1.00 0.00 31 PHE A CA 2
ATOM 1834 C C . PHE A 1 31 ? 2.855 4.468 -10.384 1.00 0.00 31 PHE A C 2
ATOM 1835 O O . PHE A 1 31 ? 2.219 4.934 -11.329 1.00 0.00 31 PHE A O 2
ATOM 1852 N N . LYS A 1 32 ? 2.900 3.167 -10.115 1.00 0.00 32 LYS A N 2
ATOM 1853 C CA . LYS A 1 32 ? 2.188 2.192 -10.932 1.00 0.00 32 LYS A CA 2
ATOM 1854 C C . LYS A 1 32 ? 1.140 1.452 -10.106 1.00 0.00 32 LYS A C 2
ATOM 1855 O O . LYS A 1 32 ? 0.172 0.918 -10.648 1.00 0.00 32 LYS A O 2
ATOM 1874 N N . ALA A 1 33 ? 1.339 1.425 -8.793 1.00 0.00 33 ALA A N 2
ATOM 1875 C CA . ALA A 1 33 ? 0.409 0.754 -7.892 1.00 0.00 33 ALA A CA 2
ATOM 1876 C C . ALA A 1 33 ? 0.110 -0.663 -8.369 1.00 0.00 33 ALA A C 2
ATOM 1877 O O . ALA A 1 33 ? -0.989 -1.179 -8.162 1.00 0.00 33 ALA A O 2
ATOM 1884 N N . TYR A 1 34 ? 1.093 -1.286 -9.009 1.00 0.00 34 TYR A N 2
ATOM 1885 C CA . TYR A 1 34 ? 0.933 -2.643 -9.519 1.00 0.00 34 TYR A CA 2
ATOM 1886 C C . TYR A 1 34 ? 2.153 -3.497 -9.187 1.00 0.00 34 TYR A C 2
ATOM 1887 O O . TYR A 1 34 ? 3.146 -3.516 -9.915 1.00 0.00 34 TYR A O 2
ATOM 1905 N N . PRO A 1 35 ? 2.078 -4.222 -8.061 1.00 0.00 35 PRO A N 2
ATOM 1906 C CA . PRO A 1 35 ? 3.167 -5.092 -7.606 1.00 0.00 35 PRO A CA 2
ATOM 1907 C C . PRO A 1 35 ? 3.341 -6.316 -8.499 1.00 0.00 35 PRO A C 2
ATOM 1908 O O . PRO A 1 35 ? 2.527 -6.570 -9.387 1.00 0.00 35 PRO A O 2
ATOM 1919 N N . SER A 1 36 ? 4.407 -7.072 -8.256 1.00 0.00 36 SER A N 2
ATOM 1920 C CA . SER A 1 36 ? 4.690 -8.269 -9.041 1.00 0.00 36 SER A CA 2
ATOM 1921 C C . SER A 1 36 ? 4.431 -9.529 -8.221 1.00 0.00 36 SER A C 2
ATOM 1922 O O . SER A 1 36 ? 4.504 -9.509 -6.993 1.00 0.00 36 SER A O 2
ATOM 1930 N N . GLU A 1 37 ? 4.128 -10.624 -8.912 1.00 0.00 37 GLU A N 2
ATOM 1931 C CA . GLU A 1 37 ? 3.857 -11.894 -8.248 1.00 0.00 37 GLU A CA 2
ATOM 1932 C C . GLU A 1 37 ? 4.751 -12.070 -7.024 1.00 0.00 37 GLU A C 2
ATOM 1933 O O . GLU A 1 37 ? 4.356 -12.694 -6.040 1.00 0.00 37 GLU A O 2
ATOM 1945 N N . GLU A 1 38 ? 5.957 -11.515 -7.094 1.00 0.00 38 GLU A N 2
ATOM 1946 C CA . GLU A 1 38 ? 6.907 -11.611 -5.992 1.00 0.00 38 GLU A CA 2
ATOM 1947 C C . GLU A 1 38 ? 6.506 -10.687 -4.845 1.00 0.00 38 GLU A C 2
ATOM 1948 O O . GLU A 1 38 ? 6.413 -11.114 -3.695 1.00 0.00 38 GLU A O 2
ATOM 1960 N N . GLU A 1 39 ? 6.271 -9.420 -5.169 1.00 0.00 39 GLU A N 2
ATOM 1961 C CA . GLU A 1 39 ? 5.882 -8.435 -4.166 1.00 0.00 39 GLU A CA 2
ATOM 1962 C C . GLU A 1 39 ? 4.656 -8.906 -3.389 1.00 0.00 39 GLU A C 2
ATOM 1963 O O . GLU A 1 39 ? 4.668 -8.958 -2.159 1.00 0.00 39 GLU A O 2
ATOM 1975 N N . LYS A 1 40 ? 3.598 -9.248 -4.116 1.00 0.00 40 LYS A N 2
ATOM 1976 C CA . LYS A 1 40 ? 2.362 -9.715 -3.498 1.00 0.00 40 LYS A CA 2
ATOM 1977 C C . LYS A 1 40 ? 2.638 -10.863 -2.533 1.00 0.00 40 LYS A C 2
ATOM 1978 O O . LYS A 1 40 ? 2.421 -10.738 -1.328 1.00 0.00 40 LYS A O 2
ATOM 1997 N N . GLN A 1 41 ? 3.118 -11.980 -3.070 1.00 0.00 41 GLN A N 2
ATOM 1998 C CA . GLN A 1 41 ? 3.424 -13.150 -2.255 1.00 0.00 41 GLN A CA 2
ATOM 1999 C C . GLN A 1 41 ? 4.112 -12.744 -0.956 1.00 0.00 41 GLN A C 2
ATOM 2000 O O . GLN A 1 41 ? 3.819 -13.286 0.108 1.00 0.00 41 GLN A O 2
ATOM 2014 N N . MET A 1 42 ? 5.029 -11.786 -1.053 1.00 0.00 42 MET A N 2
ATOM 2015 C CA . MET A 1 42 ? 5.759 -11.307 0.115 1.00 0.00 42 MET A CA 2
ATOM 2016 C C . MET A 1 42 ? 4.811 -10.657 1.119 1.00 0.00 42 MET A C 2
ATOM 2017 O O . MET A 1 42 ? 4.819 -10.994 2.303 1.00 0.00 42 MET A O 2
ATOM 2031 N N . LEU A 1 43 ? 3.998 -9.723 0.638 1.00 0.00 43 LEU A N 2
ATOM 2032 C CA . LEU A 1 43 ? 3.044 -9.025 1.493 1.00 0.00 43 LEU A CA 2
ATOM 2033 C C . LEU A 1 43 ? 2.050 -10.002 2.112 1.00 0.00 43 LEU A C 2
ATOM 2034 O O . LEU A 1 43 ? 1.781 -9.953 3.312 1.00 0.00 43 LEU A O 2
ATOM 2050 N N . SER A 1 44 ? 1.509 -10.891 1.285 1.00 0.00 44 SER A N 2
ATOM 2051 C CA . SER A 1 44 ? 0.543 -11.880 1.750 1.00 0.00 44 SER A CA 2
ATOM 2052 C C . SER A 1 44 ? 1.027 -12.549 3.033 1.00 0.00 44 SER A C 2
ATOM 2053 O O . SER A 1 44 ? 0.225 -12.947 3.877 1.00 0.00 44 SER A O 2
ATOM 2061 N N . GLU A 1 45 ? 2.343 -12.669 3.171 1.00 0.00 45 GLU A N 2
ATOM 2062 C CA . GLU A 1 45 ? 2.934 -13.291 4.350 1.00 0.00 45 GLU A CA 2
ATOM 2063 C C . GLU A 1 45 ? 2.715 -12.426 5.588 1.00 0.00 45 GLU A C 2
ATOM 2064 O O . GLU A 1 45 ? 2.464 -12.937 6.680 1.00 0.00 45 GLU A O 2
ATOM 2076 N N . LYS A 1 46 ? 2.813 -11.113 5.410 1.00 0.00 46 LYS A N 2
ATOM 2077 C CA . LYS A 1 46 ? 2.626 -10.176 6.511 1.00 0.00 46 LYS A CA 2
ATOM 2078 C C . LYS A 1 46 ? 1.144 -9.913 6.756 1.00 0.00 46 LYS A C 2
ATOM 2079 O O . LYS A 1 46 ? 0.713 -9.741 7.897 1.00 0.00 46 LYS A O 2
ATOM 2098 N N . THR A 1 47 ? 0.366 -9.884 5.678 1.00 0.00 47 THR A N 2
ATOM 2099 C CA . THR A 1 47 ? -1.067 -9.642 5.776 1.00 0.00 47 THR A CA 2
ATOM 2100 C C . THR A 1 47 ? -1.831 -10.945 5.984 1.00 0.00 47 THR A C 2
ATOM 2101 O O . THR A 1 47 ? -3.001 -10.936 6.364 1.00 0.00 47 THR A O 2
ATOM 2112 N N . ASN A 1 48 ? -1.161 -12.065 5.733 1.00 0.00 48 ASN A N 2
ATOM 2113 C CA . ASN A 1 48 ? -1.778 -13.377 5.893 1.00 0.00 48 ASN A CA 2
ATOM 2114 C C . ASN A 1 48 ? -2.960 -13.543 4.942 1.00 0.00 48 ASN A C 2
ATOM 2115 O O . ASN A 1 48 ? -3.970 -14.155 5.291 1.00 0.00 48 ASN A O 2
ATOM 2126 N N . LEU A 1 49 ? -2.826 -12.994 3.740 1.00 0.00 49 LEU A N 2
ATOM 2127 C CA . LEU A 1 49 ? -3.882 -13.081 2.737 1.00 0.00 49 LEU A CA 2
ATOM 2128 C C . LEU A 1 49 ? -3.456 -13.971 1.574 1.00 0.00 49 LEU A C 2
ATOM 2129 O O . LEU A 1 49 ? -2.354 -14.518 1.569 1.00 0.00 49 LEU A O 2
ATOM 2145 N N . SER A 1 50 ? -4.338 -14.111 0.589 1.00 0.00 50 SER A N 2
ATOM 2146 C CA . SER A 1 50 ? -4.054 -14.936 -0.579 1.00 0.00 50 SER A CA 2
ATOM 2147 C C . SER A 1 50 ? -3.710 -14.069 -1.786 1.00 0.00 50 SER A C 2
ATOM 2148 O O . SER A 1 50 ? -4.374 -13.068 -2.056 1.00 0.00 50 SER A O 2
ATOM 2156 N N . LEU A 1 51 ? -2.666 -14.460 -2.508 1.00 0.00 51 LEU A N 2
ATOM 2157 C CA . LEU A 1 51 ? -2.231 -13.720 -3.688 1.00 0.00 51 LEU A CA 2
ATOM 2158 C C . LEU A 1 51 ? -3.428 -13.203 -4.478 1.00 0.00 51 LEU A C 2
ATOM 2159 O O . LEU A 1 51 ? -3.375 -12.124 -5.071 1.00 0.00 51 LEU A O 2
ATOM 2175 N N . LEU A 1 52 ? -4.507 -13.977 -4.482 1.00 0.00 52 LEU A N 2
ATOM 2176 C CA . LEU A 1 52 ? -5.720 -13.597 -5.198 1.00 0.00 52 LEU A CA 2
ATOM 2177 C C . LEU A 1 52 ? -6.346 -12.349 -4.583 1.00 0.00 52 LEU A C 2
ATOM 2178 O O . LEU A 1 52 ? -6.711 -11.413 -5.294 1.00 0.00 52 LEU A O 2
ATOM 2194 N N . GLN A 1 53 ? -6.465 -12.343 -3.260 1.00 0.00 53 GLN A N 2
ATOM 2195 C CA . GLN A 1 53 ? -7.046 -11.209 -2.550 1.00 0.00 53 GLN A CA 2
ATOM 2196 C C . GLN A 1 53 ? -6.146 -9.982 -2.657 1.00 0.00 53 GLN A C 2
ATOM 2197 O O . GLN A 1 53 ? -6.626 -8.863 -2.840 1.00 0.00 53 GLN A O 2
ATOM 2211 N N . ILE A 1 54 ? -4.841 -10.199 -2.540 1.00 0.00 54 ILE A N 2
ATOM 2212 C CA . ILE A 1 54 ? -3.875 -9.111 -2.624 1.00 0.00 54 ILE A CA 2
ATOM 2213 C C . ILE A 1 54 ? -4.130 -8.243 -3.852 1.00 0.00 54 ILE A C 2
ATOM 2214 O O . ILE A 1 54 ? -4.546 -7.091 -3.735 1.00 0.00 54 ILE A O 2
ATOM 2230 N N . SER A 1 55 ? -3.879 -8.806 -5.030 1.00 0.00 55 SER A N 2
ATOM 2231 C CA . SER A 1 55 ? -4.080 -8.083 -6.280 1.00 0.00 55 SER A CA 2
ATOM 2232 C C . SER A 1 55 ? -5.476 -7.469 -6.335 1.00 0.00 55 SER A C 2
ATOM 2233 O O . SER A 1 55 ? -5.633 -6.285 -6.630 1.00 0.00 55 SER A O 2
ATOM 2241 N N . ASN A 1 56 ? -6.486 -8.284 -6.048 1.00 0.00 56 ASN A N 2
ATOM 2242 C CA . ASN A 1 56 ? -7.869 -7.823 -6.065 1.00 0.00 56 ASN A CA 2
ATOM 2243 C C . ASN A 1 56 ? -7.999 -6.469 -5.373 1.00 0.00 56 ASN A C 2
ATOM 2244 O O . ASN A 1 56 ? -8.709 -5.583 -5.849 1.00 0.00 56 ASN A O 2
ATOM 2255 N N . TRP A 1 57 ? -7.309 -6.317 -4.249 1.00 0.00 57 TRP A N 2
ATOM 2256 C CA . TRP A 1 57 ? -7.346 -5.071 -3.492 1.00 0.00 57 TRP A CA 2
ATOM 2257 C C . TRP A 1 57 ? -6.650 -3.949 -4.254 1.00 0.00 57 TRP A C 2
ATOM 2258 O O . TRP A 1 57 ? -7.107 -2.806 -4.251 1.00 0.00 57 TRP A O 2
ATOM 2279 N N . PHE A 1 58 ? -5.541 -4.283 -4.907 1.00 0.00 58 PHE A N 2
ATOM 2280 C CA . PHE A 1 58 ? -4.781 -3.302 -5.673 1.00 0.00 58 PHE A CA 2
ATOM 2281 C C . PHE A 1 58 ? -5.604 -2.768 -6.841 1.00 0.00 58 PHE A C 2
ATOM 2282 O O . PHE A 1 58 ? -5.441 -1.620 -7.256 1.00 0.00 58 PHE A O 2
ATOM 2299 N N . ILE A 1 59 ? -6.489 -3.609 -7.367 1.00 0.00 59 ILE A N 2
ATOM 2300 C CA . ILE A 1 59 ? -7.338 -3.221 -8.487 1.00 0.00 59 ILE A CA 2
ATOM 2301 C C . ILE A 1 59 ? -8.234 -2.044 -8.116 1.00 0.00 59 ILE A C 2
ATOM 2302 O O . ILE A 1 59 ? -8.126 -0.963 -8.691 1.00 0.00 59 ILE A O 2
ATOM 2318 N N . ASN A 1 60 ? -9.119 -2.264 -7.148 1.00 0.00 60 ASN A N 2
ATOM 2319 C CA . ASN A 1 60 ? -10.034 -1.220 -6.698 1.00 0.00 60 ASN A CA 2
ATOM 2320 C C . ASN A 1 60 ? -9.290 -0.149 -5.907 1.00 0.00 60 ASN A C 2
ATOM 2321 O O . ASN A 1 60 ? -9.683 1.017 -5.900 1.00 0.00 60 ASN A O 2
ATOM 2332 N N . ALA A 1 61 ? -8.213 -0.553 -5.242 1.00 0.00 61 ALA A N 2
ATOM 2333 C CA . ALA A 1 61 ? -7.412 0.372 -4.450 1.00 0.00 61 ALA A CA 2
ATOM 2334 C C . ALA A 1 61 ? -6.710 1.392 -5.340 1.00 0.00 61 ALA A C 2
ATOM 2335 O O . ALA A 1 61 ? -6.786 2.597 -5.100 1.00 0.00 61 ALA A O 2
ATOM 2342 N N . ARG A 1 62 ? -6.026 0.900 -6.368 1.00 0.00 62 ARG A N 2
ATOM 2343 C CA . ARG A 1 62 ? -5.308 1.769 -7.293 1.00 0.00 62 ARG A CA 2
ATOM 2344 C C . ARG A 1 62 ? -6.278 2.641 -8.085 1.00 0.00 62 ARG A C 2
ATOM 2345 O O . ARG A 1 62 ? -5.864 3.467 -8.898 1.00 0.00 62 ARG A O 2
ATOM 2366 N N . ARG A 1 63 ? -7.571 2.450 -7.841 1.00 0.00 63 ARG A N 2
ATOM 2367 C CA . ARG A 1 63 ? -8.600 3.217 -8.532 1.00 0.00 63 ARG A CA 2
ATOM 2368 C C . ARG A 1 63 ? -9.179 4.294 -7.620 1.00 0.00 63 ARG A C 2
ATOM 2369 O O . ARG A 1 63 ? -9.649 5.331 -8.088 1.00 0.00 63 ARG A O 2
ATOM 2390 N N . ARG A 1 64 ? -9.143 4.041 -6.316 1.00 0.00 64 ARG A N 2
ATOM 2391 C CA . ARG A 1 64 ? -9.665 4.988 -5.338 1.00 0.00 64 ARG A CA 2
ATOM 2392 C C . ARG A 1 64 ? -8.605 5.337 -4.298 1.00 0.00 64 ARG A C 2
ATOM 2393 O O . ARG A 1 64 ? -8.443 6.500 -3.928 1.00 0.00 64 ARG A O 2
ATOM 2414 N N . ILE A 1 65 ? -7.886 4.322 -3.830 1.00 0.00 65 ILE A N 2
ATOM 2415 C CA . ILE A 1 65 ? -6.842 4.521 -2.833 1.00 0.00 65 ILE A CA 2
ATOM 2416 C C . ILE A 1 65 ? -5.656 5.278 -3.423 1.00 0.00 65 ILE A C 2
ATOM 2417 O O . ILE A 1 65 ? -5.198 6.272 -2.859 1.00 0.00 65 ILE A O 2
ATOM 2433 N N . LEU A 1 66 ? -5.165 4.802 -4.562 1.00 0.00 66 LEU A N 2
ATOM 2434 C CA . LEU A 1 66 ? -4.034 5.435 -5.231 1.00 0.00 66 LEU A CA 2
ATOM 2435 C C . LEU A 1 66 ? -4.252 6.939 -5.364 1.00 0.00 66 LEU A C 2
ATOM 2436 O O . LEU A 1 66 ? -3.424 7.750 -4.948 1.00 0.00 66 LEU A O 2
ATOM 2452 N N . PRO A 1 67 ? -5.392 7.321 -5.957 1.00 0.00 67 PRO A N 2
ATOM 2453 C CA . PRO A 1 67 ? -5.747 8.730 -6.157 1.00 0.00 67 PRO A CA 2
ATOM 2454 C C . PRO A 1 67 ? -6.076 9.436 -4.846 1.00 0.00 67 PRO A C 2
ATOM 2455 O O . PRO A 1 67 ? -6.306 10.645 -4.822 1.00 0.00 67 PRO A O 2
ATOM 2466 N N . ASP A 1 68 ? -6.097 8.674 -3.758 1.00 0.00 68 ASP A N 2
ATOM 2467 C CA . ASP A 1 68 ? -6.397 9.227 -2.443 1.00 0.00 68 ASP A CA 2
ATOM 2468 C C . ASP A 1 68 ? -5.115 9.504 -1.664 1.00 0.00 68 ASP A C 2
ATOM 2469 O O . ASP A 1 68 ? -4.883 10.624 -1.209 1.00 0.00 68 ASP A O 2
ATOM 2478 N N . MET A 1 69 ? -4.286 8.476 -1.514 1.00 0.00 69 MET A N 2
ATOM 2479 C CA . MET A 1 69 ? -3.027 8.609 -0.791 1.00 0.00 69 MET A CA 2
ATOM 2480 C C . MET A 1 69 ? -2.070 9.539 -1.531 1.00 0.00 69 MET A C 2
ATOM 2481 O O . MET A 1 69 ? -1.321 10.296 -0.912 1.00 0.00 69 MET A O 2
ATOM 2495 N N . LEU A 1 70 ? -2.100 9.477 -2.857 1.00 0.00 70 LEU A N 2
ATOM 2496 C CA . LEU A 1 70 ? -1.235 10.314 -3.682 1.00 0.00 70 LEU A CA 2
ATOM 2497 C C . LEU A 1 70 ? -1.569 11.791 -3.497 1.00 0.00 70 LEU A C 2
ATOM 2498 O O . LEU A 1 70 ? -0.679 12.617 -3.295 1.00 0.00 70 LEU A O 2
ATOM 2514 N N . GLN A 1 71 ? -2.856 12.115 -3.565 1.00 0.00 71 GLN A N 2
ATOM 2515 C CA . GLN A 1 71 ? -3.307 13.492 -3.403 1.00 0.00 71 GLN A CA 2
ATOM 2516 C C . GLN A 1 71 ? -2.525 14.194 -2.297 1.00 0.00 71 GLN A C 2
ATOM 2517 O O . GLN A 1 71 ? -2.189 13.586 -1.281 1.00 0.00 71 GLN A O 2
ATOM 2531 N N . GLN A 1 72 ? -2.239 15.475 -2.503 1.00 0.00 72 GLN A N 2
ATOM 2532 C CA . GLN A 1 72 ? -1.496 16.258 -1.523 1.00 0.00 72 GLN A CA 2
ATOM 2533 C C . GLN A 1 72 ? -2.262 16.354 -0.208 1.00 0.00 72 GLN A C 2
ATOM 2534 O O . GLN A 1 72 ? -3.314 16.990 -0.136 1.00 0.00 72 GLN A O 2
ATOM 2548 N N . ARG A 1 73 ? -1.729 15.717 0.830 1.00 0.00 73 ARG A N 2
ATOM 2549 C CA . ARG A 1 73 ? -2.364 15.729 2.142 1.00 0.00 73 ARG A CA 2
ATOM 2550 C C . ARG A 1 73 ? -1.359 16.098 3.229 1.00 0.00 73 ARG A C 2
ATOM 2551 O O . ARG A 1 73 ? -1.588 17.019 4.013 1.00 0.00 73 ARG A O 2
ATOM 2572 N N . ARG A 1 74 ? -0.246 15.372 3.269 1.00 0.00 74 ARG A N 2
ATOM 2573 C CA . ARG A 1 74 ? 0.793 15.622 4.261 1.00 0.00 74 ARG A CA 2
ATOM 2574 C C . ARG A 1 74 ? 2.134 15.894 3.586 1.00 0.00 74 ARG A C 2
ATOM 2575 O O . ARG A 1 74 ? 2.605 15.097 2.776 1.00 0.00 74 ARG A O 2
ATOM 2596 N N . ASN A 1 75 ? 2.744 17.025 3.926 1.00 0.00 75 ASN A N 2
ATOM 2597 C CA . ASN A 1 75 ? 4.030 17.403 3.353 1.00 0.00 75 ASN A CA 2
ATOM 2598 C C . ASN A 1 75 ? 5.019 16.244 3.425 1.00 0.00 75 ASN A C 2
ATOM 2599 O O . ASN A 1 75 ? 5.272 15.696 4.498 1.00 0.00 75 ASN A O 2
ATOM 2610 N N . ASP A 1 76 ? 5.576 15.876 2.277 1.00 0.00 76 ASP A N 2
ATOM 2611 C CA . ASP A 1 76 ? 6.539 14.783 2.209 1.00 0.00 76 ASP A CA 2
ATOM 2612 C C . ASP A 1 76 ? 7.923 15.300 1.827 1.00 0.00 76 ASP A C 2
ATOM 2613 O O . ASP A 1 76 ? 8.280 15.379 0.651 1.00 0.00 76 ASP A O 2
ATOM 2622 N N . PRO A 1 77 ? 8.721 15.662 2.842 1.00 0.00 77 PRO A N 2
ATOM 2623 C CA . PRO A 1 77 ? 10.077 16.179 2.637 1.00 0.00 77 PRO A CA 2
ATOM 2624 C C . PRO A 1 77 ? 11.037 15.105 2.137 1.00 0.00 77 PRO A C 2
ATOM 2625 O O . PRO A 1 77 ? 10.675 13.933 2.036 1.00 0.00 77 PRO A O 2
ATOM 2636 N N . SER A 1 78 ? 12.263 15.513 1.825 1.00 0.00 78 SER A N 2
ATOM 2637 C CA . SER A 1 78 ? 13.275 14.586 1.331 1.00 0.00 78 SER A CA 2
ATOM 2638 C C . SER A 1 78 ? 14.049 13.961 2.488 1.00 0.00 78 SER A C 2
ATOM 2639 O O . SER A 1 78 ? 14.228 14.579 3.536 1.00 0.00 78 SER A O 2
ATOM 2647 N N . GLY A 1 79 ? 14.508 12.729 2.287 1.00 0.00 79 GLY A N 2
ATOM 2648 C CA . GLY A 1 79 ? 15.257 12.039 3.321 1.00 0.00 79 GLY A CA 2
ATOM 2649 C C . GLY A 1 79 ? 16.644 11.636 2.860 1.00 0.00 79 GLY A C 2
ATOM 2650 O O . GLY A 1 79 ? 16.937 11.595 1.665 1.00 0.00 79 GLY A O 2
ATOM 2654 N N . PRO A 1 80 ? 17.527 11.331 3.823 1.00 0.00 80 PRO A N 2
ATOM 2655 C CA . PRO A 1 80 ? 18.905 10.926 3.534 1.00 0.00 80 PRO A CA 2
ATOM 2656 C C . PRO A 1 80 ? 18.980 9.544 2.892 1.00 0.00 80 PRO A C 2
ATOM 2657 O O . PRO A 1 80 ? 18.157 8.674 3.172 1.00 0.00 80 PRO A O 2
ATOM 2668 N N . SER A 1 81 ? 19.974 9.350 2.031 1.00 0.00 81 SER A N 2
ATOM 2669 C CA . SER A 1 81 ? 20.154 8.075 1.347 1.00 0.00 81 SER A CA 2
ATOM 2670 C C . SER A 1 81 ? 21.635 7.783 1.125 1.00 0.00 81 SER A C 2
ATOM 2671 O O . SER A 1 81 ? 22.479 8.672 1.240 1.00 0.00 81 SER A O 2
ATOM 2679 N N . SER A 1 82 ? 21.943 6.530 0.805 1.00 0.00 82 SER A N 2
ATOM 2680 C CA . SER A 1 82 ? 23.322 6.118 0.570 1.00 0.00 82 SER A CA 2
ATOM 2681 C C . SER A 1 82 ? 23.756 6.457 -0.853 1.00 0.00 82 SER A C 2
ATOM 2682 O O . SER A 1 82 ? 22.956 6.926 -1.662 1.00 0.00 82 SER A O 2
ATOM 2690 N N . GLY A 1 83 ? 25.029 6.216 -1.150 1.00 0.00 83 GLY A N 2
ATOM 2691 C CA . GLY A 1 83 ? 25.548 6.502 -2.475 1.00 0.00 83 GLY A CA 2
ATOM 2692 C C . GLY A 1 83 ? 26.895 7.197 -2.432 1.00 0.00 83 GLY A C 2
ATOM 2693 O O . GLY A 1 83 ? 27.559 7.341 -3.458 1.00 0.00 83 GLY A O 2
ATOM 2697 N N . GLY A 1 1 ? 5.120 -17.491 -27.502 1.00 0.00 1 GLY A N 3
ATOM 2698 C CA . GLY A 1 1 ? 4.356 -17.796 -26.307 1.00 0.00 1 GLY A CA 3
ATOM 2699 C C . GLY A 1 1 ? 5.134 -17.519 -25.035 1.00 0.00 1 GLY A C 3
ATOM 2700 O O . GLY A 1 1 ? 6.330 -17.798 -24.958 1.00 0.00 1 GLY A O 3
ATOM 2704 N N . SER A 1 2 ? 4.453 -16.967 -24.036 1.00 0.00 2 SER A N 3
ATOM 2705 C CA . SER A 1 2 ? 5.089 -16.647 -22.763 1.00 0.00 2 SER A CA 3
ATOM 2706 C C . SER A 1 2 ? 4.258 -17.168 -21.594 1.00 0.00 2 SER A C 3
ATOM 2707 O O . SER A 1 2 ? 4.754 -17.914 -20.750 1.00 0.00 2 SER A O 3
ATOM 2715 N N . SER A 1 3 ? 2.991 -16.770 -21.553 1.00 0.00 3 SER A N 3
ATOM 2716 C CA . SER A 1 3 ? 2.091 -17.193 -20.487 1.00 0.00 3 SER A CA 3
ATOM 2717 C C . SER A 1 3 ? 0.640 -17.165 -20.957 1.00 0.00 3 SER A C 3
ATOM 2718 O O . SER A 1 3 ? 0.348 -16.760 -22.081 1.00 0.00 3 SER A O 3
ATOM 2726 N N . GLY A 1 4 ? -0.267 -17.599 -20.086 1.00 0.00 4 GLY A N 3
ATOM 2727 C CA . GLY A 1 4 ? -1.677 -17.615 -20.430 1.00 0.00 4 GLY A CA 3
ATOM 2728 C C . GLY A 1 4 ? -2.474 -16.582 -19.658 1.00 0.00 4 GLY A C 3
ATOM 2729 O O . GLY A 1 4 ? -2.041 -15.440 -19.508 1.00 0.00 4 GLY A O 3
ATOM 2733 N N . SER A 1 5 ? -3.642 -16.984 -19.167 1.00 0.00 5 SER A N 3
ATOM 2734 C CA . SER A 1 5 ? -4.504 -16.083 -18.411 1.00 0.00 5 SER A CA 3
ATOM 2735 C C . SER A 1 5 ? -5.718 -16.827 -17.862 1.00 0.00 5 SER A C 3
ATOM 2736 O O . SER A 1 5 ? -5.956 -17.985 -18.202 1.00 0.00 5 SER A O 3
ATOM 2744 N N . SER A 1 6 ? -6.482 -16.151 -17.010 1.00 0.00 6 SER A N 3
ATOM 2745 C CA . SER A 1 6 ? -7.669 -16.747 -16.409 1.00 0.00 6 SER A CA 3
ATOM 2746 C C . SER A 1 6 ? -8.621 -15.668 -15.900 1.00 0.00 6 SER A C 3
ATOM 2747 O O . SER A 1 6 ? -8.282 -14.486 -15.878 1.00 0.00 6 SER A O 3
ATOM 2755 N N . GLY A 1 7 ? -9.815 -16.086 -15.492 1.00 0.00 7 GLY A N 3
ATOM 2756 C CA . GLY A 1 7 ? -10.798 -15.144 -14.988 1.00 0.00 7 GLY A CA 3
ATOM 2757 C C . GLY A 1 7 ? -11.121 -15.370 -13.524 1.00 0.00 7 GLY A C 3
ATOM 2758 O O . GLY A 1 7 ? -11.015 -16.489 -13.023 1.00 0.00 7 GLY A O 3
ATOM 2762 N N . LYS A 1 8 ? -11.514 -14.304 -12.836 1.00 0.00 8 LYS A N 3
ATOM 2763 C CA . LYS A 1 8 ? -11.853 -14.389 -11.420 1.00 0.00 8 LYS A CA 3
ATOM 2764 C C . LYS A 1 8 ? -12.464 -13.081 -10.928 1.00 0.00 8 LYS A C 3
ATOM 2765 O O . LYS A 1 8 ? -11.980 -11.997 -11.251 1.00 0.00 8 LYS A O 3
ATOM 2784 N N . LYS A 1 9 ? -13.531 -13.191 -10.142 1.00 0.00 9 LYS A N 3
ATOM 2785 C CA . LYS A 1 9 ? -14.207 -12.018 -9.602 1.00 0.00 9 LYS A CA 3
ATOM 2786 C C . LYS A 1 9 ? -14.864 -12.337 -8.263 1.00 0.00 9 LYS A C 3
ATOM 2787 O O . LYS A 1 9 ? -15.870 -13.045 -8.207 1.00 0.00 9 LYS A O 3
ATOM 2806 N N . ARG A 1 10 ? -14.289 -11.810 -7.187 1.00 0.00 10 ARG A N 3
ATOM 2807 C CA . ARG A 1 10 ? -14.819 -12.039 -5.848 1.00 0.00 10 ARG A CA 3
ATOM 2808 C C . ARG A 1 10 ? -14.918 -10.730 -5.071 1.00 0.00 10 ARG A C 3
ATOM 2809 O O . ARG A 1 10 ? -14.179 -9.781 -5.335 1.00 0.00 10 ARG A O 3
ATOM 2830 N N . LYS A 1 11 ? -15.837 -10.685 -4.112 1.00 0.00 11 LYS A N 3
ATOM 2831 C CA . LYS A 1 11 ? -16.033 -9.493 -3.295 1.00 0.00 11 LYS A CA 3
ATOM 2832 C C . LYS A 1 11 ? -15.448 -9.687 -1.900 1.00 0.00 11 LYS A C 3
ATOM 2833 O O . LYS A 1 11 ? -15.276 -10.815 -1.440 1.00 0.00 11 LYS A O 3
ATOM 2852 N N . GLY A 1 12 ? -15.145 -8.579 -1.230 1.00 0.00 12 GLY A N 3
ATOM 2853 C CA . GLY A 1 12 ? -14.585 -8.650 0.106 1.00 0.00 12 GLY A CA 3
ATOM 2854 C C . GLY A 1 12 ? -13.529 -7.589 0.349 1.00 0.00 12 GLY A C 3
ATOM 2855 O O . GLY A 1 12 ? -12.820 -7.187 -0.573 1.00 0.00 12 GLY A O 3
ATOM 2859 N N . ASN A 1 13 ? -13.424 -7.134 1.593 1.00 0.00 13 ASN A N 3
ATOM 2860 C CA . ASN A 1 13 ? -12.448 -6.112 1.953 1.00 0.00 13 ASN A CA 3
ATOM 2861 C C . ASN A 1 13 ? -11.470 -6.638 2.999 1.00 0.00 13 ASN A C 3
ATOM 2862 O O . ASN A 1 13 ? -11.781 -7.570 3.742 1.00 0.00 13 ASN A O 3
ATOM 2873 N N . LEU A 1 14 ? -10.288 -6.035 3.052 1.00 0.00 14 LEU A N 3
ATOM 2874 C CA . LEU A 1 14 ? -9.263 -6.442 4.007 1.00 0.00 14 LEU A CA 3
ATOM 2875 C C . LEU A 1 14 ? -9.226 -5.495 5.202 1.00 0.00 14 LEU A C 3
ATOM 2876 O O . LEU A 1 14 ? -9.567 -4.316 5.102 1.00 0.00 14 LEU A O 3
ATOM 2892 N N . PRO A 1 15 ? -8.800 -6.020 6.361 1.00 0.00 15 PRO A N 3
ATOM 2893 C CA . PRO A 1 15 ? -8.705 -5.237 7.597 1.00 0.00 15 PRO A CA 3
ATOM 2894 C C . PRO A 1 15 ? -7.588 -4.201 7.543 1.00 0.00 15 PRO A C 3
ATOM 2895 O O . PRO A 1 15 ? -6.472 -4.500 7.120 1.00 0.00 15 PRO A O 3
ATOM 2906 N N . ALA A 1 16 ? -7.896 -2.982 7.974 1.00 0.00 16 ALA A N 3
ATOM 2907 C CA . ALA A 1 16 ? -6.917 -1.902 7.977 1.00 0.00 16 ALA A CA 3
ATOM 2908 C C . ALA A 1 16 ? -5.519 -2.430 8.282 1.00 0.00 16 ALA A C 3
ATOM 2909 O O . ALA A 1 16 ? -4.613 -2.326 7.455 1.00 0.00 16 ALA A O 3
ATOM 2916 N N . GLU A 1 17 ? -5.352 -2.995 9.473 1.00 0.00 17 GLU A N 3
ATOM 2917 C CA . GLU A 1 17 ? -4.063 -3.537 9.886 1.00 0.00 17 GLU A CA 3
ATOM 2918 C C . GLU A 1 17 ? -3.332 -4.165 8.703 1.00 0.00 17 GLU A C 3
ATOM 2919 O O . GLU A 1 17 ? -2.184 -3.823 8.417 1.00 0.00 17 GLU A O 3
ATOM 2931 N N . SER A 1 18 ? -4.005 -5.084 8.018 1.00 0.00 18 SER A N 3
ATOM 2932 C CA . SER A 1 18 ? -3.419 -5.763 6.868 1.00 0.00 18 SER A CA 3
ATOM 2933 C C . SER A 1 18 ? -3.186 -4.784 5.721 1.00 0.00 18 SER A C 3
ATOM 2934 O O . SER A 1 18 ? -2.175 -4.858 5.022 1.00 0.00 18 SER A O 3
ATOM 2942 N N . VAL A 1 19 ? -4.130 -3.867 5.533 1.00 0.00 19 VAL A N 3
ATOM 2943 C CA . VAL A 1 19 ? -4.029 -2.873 4.471 1.00 0.00 19 VAL A CA 3
ATOM 2944 C C . VAL A 1 19 ? -2.742 -2.064 4.597 1.00 0.00 19 VAL A C 3
ATOM 2945 O O . VAL A 1 19 ? -1.973 -1.949 3.642 1.00 0.00 19 VAL A O 3
ATOM 2958 N N . LYS A 1 20 ? -2.514 -1.506 5.780 1.00 0.00 20 LYS A N 3
ATOM 2959 C CA . LYS A 1 20 ? -1.319 -0.709 6.033 1.00 0.00 20 LYS A CA 3
ATOM 2960 C C . LYS A 1 20 ? -0.098 -1.330 5.363 1.00 0.00 20 LYS A C 3
ATOM 2961 O O . LYS A 1 20 ? 0.730 -0.626 4.785 1.00 0.00 20 LYS A O 3
ATOM 2980 N N . ILE A 1 21 ? 0.006 -2.653 5.443 1.00 0.00 21 ILE A N 3
ATOM 2981 C CA . ILE A 1 21 ? 1.124 -3.368 4.842 1.00 0.00 21 ILE A CA 3
ATOM 2982 C C . ILE A 1 21 ? 1.141 -3.189 3.328 1.00 0.00 21 ILE A C 3
ATOM 2983 O O . ILE A 1 21 ? 2.185 -2.915 2.735 1.00 0.00 21 ILE A O 3
ATOM 2999 N N . LEU A 1 22 ? -0.023 -3.345 2.706 1.00 0.00 22 LEU A N 3
ATOM 3000 C CA . LEU A 1 22 ? -0.144 -3.199 1.260 1.00 0.00 22 LEU A CA 3
ATOM 3001 C C . LEU A 1 22 ? 0.010 -1.739 0.845 1.00 0.00 22 LEU A C 3
ATOM 3002 O O . LEU A 1 22 ? 0.852 -1.406 0.011 1.00 0.00 22 LEU A O 3
ATOM 3018 N N . ARG A 1 23 ? -0.807 -0.873 1.435 1.00 0.00 23 ARG A N 3
ATOM 3019 C CA . ARG A 1 23 ? -0.760 0.552 1.128 1.00 0.00 23 ARG A CA 3
ATOM 3020 C C . ARG A 1 23 ? 0.672 1.074 1.184 1.00 0.00 23 ARG A C 3
ATOM 3021 O O . ARG A 1 23 ? 1.204 1.564 0.188 1.00 0.00 23 ARG A O 3
ATOM 3042 N N . ASP A 1 24 ? 1.290 0.965 2.355 1.00 0.00 24 ASP A N 3
ATOM 3043 C CA . ASP A 1 24 ? 2.661 1.426 2.541 1.00 0.00 24 ASP A CA 3
ATOM 3044 C C . ASP A 1 24 ? 3.502 1.147 1.299 1.00 0.00 24 ASP A C 3
ATOM 3045 O O . ASP A 1 24 ? 4.237 2.014 0.827 1.00 0.00 24 ASP A O 3
ATOM 3054 N N . TRP A 1 25 ? 3.389 -0.069 0.776 1.00 0.00 25 TRP A N 3
ATOM 3055 C CA . TRP A 1 25 ? 4.140 -0.462 -0.411 1.00 0.00 25 TRP A CA 3
ATOM 3056 C C . TRP A 1 25 ? 3.574 0.206 -1.659 1.00 0.00 25 TRP A C 3
ATOM 3057 O O . TRP A 1 25 ? 4.323 0.665 -2.521 1.00 0.00 25 TRP A O 3
ATOM 3078 N N . MET A 1 26 ? 2.249 0.257 -1.749 1.00 0.00 26 MET A N 3
ATOM 3079 C CA . MET A 1 26 ? 1.584 0.871 -2.893 1.00 0.00 26 MET A CA 3
ATOM 3080 C C . MET A 1 26 ? 1.962 2.344 -3.015 1.00 0.00 26 MET A C 3
ATOM 3081 O O . MET A 1 26 ? 1.917 2.918 -4.103 1.00 0.00 26 MET A O 3
ATOM 3095 N N . TYR A 1 27 ? 2.333 2.949 -1.892 1.00 0.00 27 TYR A N 3
ATOM 3096 C CA . TYR A 1 27 ? 2.715 4.356 -1.874 1.00 0.00 27 TYR A CA 3
ATOM 3097 C C . TYR A 1 27 ? 4.032 4.573 -2.612 1.00 0.00 27 TYR A C 3
ATOM 3098 O O . TYR A 1 27 ? 4.130 5.425 -3.496 1.00 0.00 27 TYR A O 3
ATOM 3116 N N . LYS A 1 28 ? 5.044 3.794 -2.245 1.00 0.00 28 LYS A N 3
ATOM 3117 C CA . LYS A 1 28 ? 6.356 3.896 -2.872 1.00 0.00 28 LYS A CA 3
ATOM 3118 C C . LYS A 1 28 ? 6.274 3.577 -4.362 1.00 0.00 28 LYS A C 3
ATOM 3119 O O . LYS A 1 28 ? 6.831 4.296 -5.192 1.00 0.00 28 LYS A O 3
ATOM 3138 N N . HIS A 1 29 ? 5.574 2.497 -4.693 1.00 0.00 29 HIS A N 3
ATOM 3139 C CA . HIS A 1 29 ? 5.417 2.085 -6.083 1.00 0.00 29 HIS A CA 3
ATOM 3140 C C . HIS A 1 29 ? 4.153 2.687 -6.689 1.00 0.00 29 HIS A C 3
ATOM 3141 O O . HIS A 1 29 ? 3.809 2.406 -7.838 1.00 0.00 29 HIS A O 3
ATOM 3156 N N . ARG A 1 30 ? 3.465 3.514 -5.909 1.00 0.00 30 ARG A N 3
ATOM 3157 C CA . ARG A 1 30 ? 2.238 4.154 -6.368 1.00 0.00 30 ARG A CA 3
ATOM 3158 C C . ARG A 1 30 ? 2.339 4.526 -7.845 1.00 0.00 30 ARG A C 3
ATOM 3159 O O . ARG A 1 30 ? 1.385 4.356 -8.605 1.00 0.00 30 ARG A O 3
ATOM 3180 N N . PHE A 1 31 ? 3.499 5.035 -8.244 1.00 0.00 31 PHE A N 3
ATOM 3181 C CA . PHE A 1 31 ? 3.724 5.433 -9.629 1.00 0.00 31 PHE A CA 3
ATOM 3182 C C . PHE A 1 31 ? 3.048 4.460 -10.590 1.00 0.00 31 PHE A C 3
ATOM 3183 O O . PHE A 1 31 ? 2.381 4.871 -11.540 1.00 0.00 31 PHE A O 3
ATOM 3200 N N . LYS A 1 32 ? 3.225 3.168 -10.338 1.00 0.00 32 LYS A N 3
ATOM 3201 C CA . LYS A 1 32 ? 2.632 2.135 -11.179 1.00 0.00 32 LYS A CA 3
ATOM 3202 C C . LYS A 1 32 ? 1.429 1.498 -10.492 1.00 0.00 32 LYS A C 3
ATOM 3203 O O . LYS A 1 32 ? 0.467 1.099 -11.148 1.00 0.00 32 LYS A O 3
ATOM 3222 N N . ALA A 1 33 ? 1.488 1.408 -9.167 1.00 0.00 33 ALA A N 3
ATOM 3223 C CA . ALA A 1 33 ? 0.402 0.823 -8.392 1.00 0.00 33 ALA A CA 3
ATOM 3224 C C . ALA A 1 33 ? 0.122 -0.610 -8.832 1.00 0.00 33 ALA A C 3
ATOM 3225 O O . ALA A 1 33 ? -1.024 -0.978 -9.092 1.00 0.00 33 ALA A O 3
ATOM 3232 N N . TYR A 1 34 ? 1.176 -1.415 -8.915 1.00 0.00 34 TYR A N 3
ATOM 3233 C CA . TYR A 1 34 ? 1.045 -2.807 -9.327 1.00 0.00 34 TYR A CA 3
ATOM 3234 C C . TYR A 1 34 ? 2.260 -3.621 -8.894 1.00 0.00 34 TYR A C 3
ATOM 3235 O O . TYR A 1 34 ? 3.341 -3.527 -9.476 1.00 0.00 34 TYR A O 3
ATOM 3253 N N . PRO A 1 35 ? 2.081 -4.439 -7.847 1.00 0.00 35 PRO A N 3
ATOM 3254 C CA . PRO A 1 35 ? 3.150 -5.287 -7.312 1.00 0.00 35 PRO A CA 3
ATOM 3255 C C . PRO A 1 35 ? 3.520 -6.422 -8.261 1.00 0.00 35 PRO A C 3
ATOM 3256 O O . PRO A 1 35 ? 2.869 -6.623 -9.286 1.00 0.00 35 PRO A O 3
ATOM 3267 N N . SER A 1 36 ? 4.569 -7.161 -7.913 1.00 0.00 36 SER A N 3
ATOM 3268 C CA . SER A 1 36 ? 5.027 -8.274 -8.736 1.00 0.00 36 SER A CA 3
ATOM 3269 C C . SER A 1 36 ? 4.807 -9.604 -8.022 1.00 0.00 36 SER A C 3
ATOM 3270 O O . SER A 1 36 ? 4.810 -9.668 -6.793 1.00 0.00 36 SER A O 3
ATOM 3278 N N . GLU A 1 37 ? 4.617 -10.663 -8.802 1.00 0.00 37 GLU A N 3
ATOM 3279 C CA . GLU A 1 37 ? 4.395 -11.992 -8.244 1.00 0.00 37 GLU A CA 3
ATOM 3280 C C . GLU A 1 37 ? 5.192 -12.182 -6.957 1.00 0.00 37 GLU A C 3
ATOM 3281 O O . GLU A 1 37 ? 4.754 -12.877 -6.041 1.00 0.00 37 GLU A O 3
ATOM 3293 N N . GLU A 1 38 ? 6.365 -11.559 -6.897 1.00 0.00 38 GLU A N 3
ATOM 3294 C CA . GLU A 1 38 ? 7.223 -11.661 -5.722 1.00 0.00 38 GLU A CA 3
ATOM 3295 C C . GLU A 1 38 ? 6.699 -10.786 -4.588 1.00 0.00 38 GLU A C 3
ATOM 3296 O O . GLU A 1 38 ? 6.555 -11.243 -3.454 1.00 0.00 38 GLU A O 3
ATOM 3308 N N . GLU A 1 39 ? 6.416 -9.526 -4.902 1.00 0.00 39 GLU A N 3
ATOM 3309 C CA . GLU A 1 39 ? 5.910 -8.586 -3.909 1.00 0.00 39 GLU A CA 3
ATOM 3310 C C . GLU A 1 39 ? 4.669 -9.143 -3.216 1.00 0.00 39 GLU A C 3
ATOM 3311 O O . GLU A 1 39 ? 4.606 -9.209 -1.988 1.00 0.00 39 GLU A O 3
ATOM 3323 N N . LYS A 1 40 ? 3.684 -9.543 -4.012 1.00 0.00 40 LYS A N 3
ATOM 3324 C CA . LYS A 1 40 ? 2.445 -10.096 -3.478 1.00 0.00 40 LYS A CA 3
ATOM 3325 C C . LYS A 1 40 ? 2.729 -11.272 -2.550 1.00 0.00 40 LYS A C 3
ATOM 3326 O O . LYS A 1 40 ? 2.357 -11.252 -1.377 1.00 0.00 40 LYS A O 3
ATOM 3345 N N . GLN A 1 41 ? 3.390 -12.295 -3.083 1.00 0.00 41 GLN A N 3
ATOM 3346 C CA . GLN A 1 41 ? 3.724 -13.479 -2.301 1.00 0.00 41 GLN A CA 3
ATOM 3347 C C . GLN A 1 41 ? 4.395 -13.092 -0.987 1.00 0.00 41 GLN A C 3
ATOM 3348 O O . GLN A 1 41 ? 4.238 -13.774 0.025 1.00 0.00 41 GLN A O 3
ATOM 3362 N N . MET A 1 42 ? 5.143 -11.994 -1.011 1.00 0.00 42 MET A N 3
ATOM 3363 C CA . MET A 1 42 ? 5.837 -11.517 0.179 1.00 0.00 42 MET A CA 3
ATOM 3364 C C . MET A 1 42 ? 4.861 -10.864 1.152 1.00 0.00 42 MET A C 3
ATOM 3365 O O . MET A 1 42 ? 4.814 -11.217 2.331 1.00 0.00 42 MET A O 3
ATOM 3379 N N . LEU A 1 43 ? 4.083 -9.910 0.653 1.00 0.00 43 LEU A N 3
ATOM 3380 C CA . LEU A 1 43 ? 3.108 -9.207 1.479 1.00 0.00 43 LEU A CA 3
ATOM 3381 C C . LEU A 1 43 ? 2.119 -10.185 2.105 1.00 0.00 43 LEU A C 3
ATOM 3382 O O . LEU A 1 43 ? 1.799 -10.086 3.290 1.00 0.00 43 LEU A O 3
ATOM 3398 N N . SER A 1 44 ? 1.642 -11.131 1.303 1.00 0.00 44 SER A N 3
ATOM 3399 C CA . SER A 1 44 ? 0.689 -12.127 1.779 1.00 0.00 44 SER A CA 3
ATOM 3400 C C . SER A 1 44 ? 1.148 -12.730 3.103 1.00 0.00 44 SER A C 3
ATOM 3401 O O . SER A 1 44 ? 0.337 -13.221 3.887 1.00 0.00 44 SER A O 3
ATOM 3409 N N . GLU A 1 45 ? 2.455 -12.688 3.344 1.00 0.00 45 GLU A N 3
ATOM 3410 C CA . GLU A 1 45 ? 3.022 -13.230 4.573 1.00 0.00 45 GLU A CA 3
ATOM 3411 C C . GLU A 1 45 ? 2.769 -12.292 5.749 1.00 0.00 45 GLU A C 3
ATOM 3412 O O . GLU A 1 45 ? 2.482 -12.736 6.861 1.00 0.00 45 GLU A O 3
ATOM 3424 N N . LYS A 1 46 ? 2.877 -10.992 5.496 1.00 0.00 46 LYS A N 3
ATOM 3425 C CA . LYS A 1 46 ? 2.660 -9.990 6.532 1.00 0.00 46 LYS A CA 3
ATOM 3426 C C . LYS A 1 46 ? 1.170 -9.750 6.753 1.00 0.00 46 LYS A C 3
ATOM 3427 O O . LYS A 1 46 ? 0.717 -9.586 7.886 1.00 0.00 46 LYS A O 3
ATOM 3446 N N . THR A 1 47 ? 0.410 -9.731 5.662 1.00 0.00 47 THR A N 3
ATOM 3447 C CA . THR A 1 47 ? -1.029 -9.511 5.736 1.00 0.00 47 THR A CA 3
ATOM 3448 C C . THR A 1 47 ? -1.776 -10.825 5.936 1.00 0.00 47 THR A C 3
ATOM 3449 O O . THR A 1 47 ? -2.946 -10.833 6.317 1.00 0.00 47 THR A O 3
ATOM 3460 N N . ASN A 1 48 ? -1.092 -11.935 5.676 1.00 0.00 48 ASN A N 3
ATOM 3461 C CA . ASN A 1 48 ? -1.692 -13.255 5.827 1.00 0.00 48 ASN A CA 3
ATOM 3462 C C . ASN A 1 48 ? -2.834 -13.451 4.835 1.00 0.00 48 ASN A C 3
ATOM 3463 O O . ASN A 1 48 ? -3.783 -14.189 5.102 1.00 0.00 48 ASN A O 3
ATOM 3474 N N . LEU A 1 49 ? -2.735 -12.786 3.690 1.00 0.00 49 LEU A N 3
ATOM 3475 C CA . LEU A 1 49 ? -3.760 -12.887 2.656 1.00 0.00 49 LEU A CA 3
ATOM 3476 C C . LEU A 1 49 ? -3.299 -13.793 1.519 1.00 0.00 49 LEU A C 3
ATOM 3477 O O . LEU A 1 49 ? -2.223 -14.388 1.584 1.00 0.00 49 LEU A O 3
ATOM 3493 N N . SER A 1 50 ? -4.119 -13.891 0.477 1.00 0.00 50 SER A N 3
ATOM 3494 C CA . SER A 1 50 ? -3.796 -14.725 -0.674 1.00 0.00 50 SER A CA 3
ATOM 3495 C C . SER A 1 50 ? -3.622 -13.876 -1.929 1.00 0.00 50 SER A C 3
ATOM 3496 O O . SER A 1 50 ? -4.402 -12.959 -2.186 1.00 0.00 50 SER A O 3
ATOM 3504 N N . LEU A 1 51 ? -2.592 -14.188 -2.709 1.00 0.00 51 LEU A N 3
ATOM 3505 C CA . LEU A 1 51 ? -2.313 -13.454 -3.938 1.00 0.00 51 LEU A CA 3
ATOM 3506 C C . LEU A 1 51 ? -3.607 -12.988 -4.599 1.00 0.00 51 LEU A C 3
ATOM 3507 O O . LEU A 1 51 ? -3.691 -11.866 -5.101 1.00 0.00 51 LEU A O 3
ATOM 3523 N N . LEU A 1 52 ? -4.613 -13.855 -4.594 1.00 0.00 52 LEU A N 3
ATOM 3524 C CA . LEU A 1 52 ? -5.905 -13.531 -5.191 1.00 0.00 52 LEU A CA 3
ATOM 3525 C C . LEU A 1 52 ? -6.491 -12.267 -4.569 1.00 0.00 52 LEU A C 3
ATOM 3526 O O . LEU A 1 52 ? -6.904 -11.350 -5.278 1.00 0.00 52 LEU A O 3
ATOM 3542 N N . GLN A 1 53 ? -6.521 -12.227 -3.241 1.00 0.00 53 GLN A N 3
ATOM 3543 C CA . GLN A 1 53 ? -7.055 -11.075 -2.524 1.00 0.00 53 GLN A CA 3
ATOM 3544 C C . GLN A 1 53 ? -6.104 -9.886 -2.618 1.00 0.00 53 GLN A C 3
ATOM 3545 O O . GLN A 1 53 ? -6.530 -8.732 -2.565 1.00 0.00 53 GLN A O 3
ATOM 3559 N N . ILE A 1 54 ? -4.814 -10.176 -2.758 1.00 0.00 54 ILE A N 3
ATOM 3560 C CA . ILE A 1 54 ? -3.804 -9.131 -2.861 1.00 0.00 54 ILE A CA 3
ATOM 3561 C C . ILE A 1 54 ? -4.009 -8.289 -4.115 1.00 0.00 54 ILE A C 3
ATOM 3562 O O . ILE A 1 54 ? -4.372 -7.115 -4.035 1.00 0.00 54 ILE A O 3
ATOM 3578 N N . SER A 1 55 ? -3.776 -8.897 -5.274 1.00 0.00 55 SER A N 3
ATOM 3579 C CA . SER A 1 55 ? -3.933 -8.202 -6.547 1.00 0.00 55 SER A CA 3
ATOM 3580 C C . SER A 1 55 ? -5.324 -7.587 -6.661 1.00 0.00 55 SER A C 3
ATOM 3581 O O . SER A 1 55 ? -5.469 -6.409 -6.984 1.00 0.00 55 SER A O 3
ATOM 3589 N N . ASN A 1 56 ? -6.345 -8.394 -6.394 1.00 0.00 56 ASN A N 3
ATOM 3590 C CA . ASN A 1 56 ? -7.726 -7.931 -6.468 1.00 0.00 56 ASN A CA 3
ATOM 3591 C C . ASN A 1 56 ? -7.900 -6.618 -5.711 1.00 0.00 56 ASN A C 3
ATOM 3592 O O . ASN A 1 56 ? -8.496 -5.669 -6.222 1.00 0.00 56 ASN A O 3
ATOM 3603 N N . TRP A 1 57 ? -7.375 -6.570 -4.492 1.00 0.00 57 TRP A N 3
ATOM 3604 C CA . TRP A 1 57 ? -7.472 -5.373 -3.664 1.00 0.00 57 TRP A CA 3
ATOM 3605 C C . TRP A 1 57 ? -6.826 -4.178 -4.358 1.00 0.00 57 TRP A C 3
ATOM 3606 O O . TRP A 1 57 ? -7.399 -3.090 -4.401 1.00 0.00 57 TRP A O 3
ATOM 3627 N N . PHE A 1 58 ? -5.631 -4.389 -4.900 1.00 0.00 58 PHE A N 3
ATOM 3628 C CA . PHE A 1 58 ? -4.908 -3.328 -5.591 1.00 0.00 58 PHE A CA 3
ATOM 3629 C C . PHE A 1 58 ? -5.780 -2.687 -6.667 1.00 0.00 58 PHE A C 3
ATOM 3630 O O . PHE A 1 58 ? -5.649 -1.498 -6.959 1.00 0.00 58 PHE A O 3
ATOM 3647 N N . ILE A 1 59 ? -6.668 -3.483 -7.252 1.00 0.00 59 ILE A N 3
ATOM 3648 C CA . ILE A 1 59 ? -7.561 -2.994 -8.295 1.00 0.00 59 ILE A CA 3
ATOM 3649 C C . ILE A 1 59 ? -8.438 -1.858 -7.779 1.00 0.00 59 ILE A C 3
ATOM 3650 O O . ILE A 1 59 ? -8.241 -0.697 -8.137 1.00 0.00 59 ILE A O 3
ATOM 3666 N N . ASN A 1 60 ? -9.405 -2.201 -6.936 1.00 0.00 60 ASN A N 3
ATOM 3667 C CA . ASN A 1 60 ? -10.312 -1.209 -6.369 1.00 0.00 60 ASN A CA 3
ATOM 3668 C C . ASN A 1 60 ? -9.565 -0.256 -5.441 1.00 0.00 60 ASN A C 3
ATOM 3669 O O . ASN A 1 60 ? -10.004 0.870 -5.207 1.00 0.00 60 ASN A O 3
ATOM 3680 N N . ALA A 1 61 ? -8.433 -0.715 -4.917 1.00 0.00 61 ALA A N 3
ATOM 3681 C CA . ALA A 1 61 ? -7.623 0.098 -4.018 1.00 0.00 61 ALA A CA 3
ATOM 3682 C C . ALA A 1 61 ? -6.767 1.091 -4.796 1.00 0.00 61 ALA A C 3
ATOM 3683 O O . ALA A 1 61 ? -6.417 2.155 -4.286 1.00 0.00 61 ALA A O 3
ATOM 3690 N N . ARG A 1 62 ? -6.433 0.736 -6.032 1.00 0.00 62 ARG A N 3
ATOM 3691 C CA . ARG A 1 62 ? -5.616 1.595 -6.880 1.00 0.00 62 ARG A CA 3
ATOM 3692 C C . ARG A 1 62 ? -6.456 2.713 -7.491 1.00 0.00 62 ARG A C 3
ATOM 3693 O O . ARG A 1 62 ? -5.922 3.664 -8.061 1.00 0.00 62 ARG A O 3
ATOM 3714 N N . ARG A 1 63 ? -7.774 2.590 -7.370 1.00 0.00 63 ARG A N 3
ATOM 3715 C CA . ARG A 1 63 ? -8.688 3.588 -7.912 1.00 0.00 63 ARG A CA 3
ATOM 3716 C C . ARG A 1 63 ? -9.270 4.454 -6.798 1.00 0.00 63 ARG A C 3
ATOM 3717 O O . ARG A 1 63 ? -9.968 5.433 -7.061 1.00 0.00 63 ARG A O 3
ATOM 3738 N N . ARG A 1 64 ? -8.978 4.085 -5.555 1.00 0.00 64 ARG A N 3
ATOM 3739 C CA . ARG A 1 64 ? -9.474 4.827 -4.402 1.00 0.00 64 ARG A CA 3
ATOM 3740 C C . ARG A 1 64 ? -8.324 5.246 -3.490 1.00 0.00 64 ARG A C 3
ATOM 3741 O O . ARG A 1 64 ? -8.284 6.377 -3.006 1.00 0.00 64 ARG A O 3
ATOM 3762 N N . ILE A 1 65 ? -7.392 4.327 -3.261 1.00 0.00 65 ILE A N 3
ATOM 3763 C CA . ILE A 1 65 ? -6.243 4.601 -2.409 1.00 0.00 65 ILE A CA 3
ATOM 3764 C C . ILE A 1 65 ? -5.179 5.395 -3.159 1.00 0.00 65 ILE A C 3
ATOM 3765 O O . ILE A 1 65 ? -4.862 6.528 -2.796 1.00 0.00 65 ILE A O 3
ATOM 3781 N N . LEU A 1 66 ? -4.631 4.793 -4.209 1.00 0.00 66 LEU A N 3
ATOM 3782 C CA . LEU A 1 66 ? -3.603 5.444 -5.014 1.00 0.00 66 LEU A CA 3
ATOM 3783 C C . LEU A 1 66 ? -3.952 6.908 -5.263 1.00 0.00 66 LEU A C 3
ATOM 3784 O O . LEU A 1 66 ? -3.155 7.813 -5.012 1.00 0.00 66 LEU A O 3
ATOM 3800 N N . PRO A 1 67 ? -5.171 7.149 -5.766 1.00 0.00 67 PRO A N 3
ATOM 3801 C CA . PRO A 1 67 ? -5.655 8.502 -6.056 1.00 0.00 67 PRO A CA 3
ATOM 3802 C C . PRO A 1 67 ? -5.910 9.311 -4.789 1.00 0.00 67 PRO A C 3
ATOM 3803 O O . PRO A 1 67 ? -6.005 10.537 -4.833 1.00 0.00 67 PRO A O 3
ATOM 3814 N N . ASP A 1 68 ? -6.021 8.616 -3.662 1.00 0.00 68 ASP A N 3
ATOM 3815 C CA . ASP A 1 68 ? -6.264 9.271 -2.382 1.00 0.00 68 ASP A CA 3
ATOM 3816 C C . ASP A 1 68 ? -4.953 9.708 -1.737 1.00 0.00 68 ASP A C 3
ATOM 3817 O O . ASP A 1 68 ? -4.887 10.750 -1.087 1.00 0.00 68 ASP A O 3
ATOM 3826 N N . MET A 1 69 ? -3.912 8.903 -1.922 1.00 0.00 69 MET A N 3
ATOM 3827 C CA . MET A 1 69 ? -2.602 9.207 -1.358 1.00 0.00 69 MET A CA 3
ATOM 3828 C C . MET A 1 69 ? -1.943 10.361 -2.106 1.00 0.00 69 MET A C 3
ATOM 3829 O O . MET A 1 69 ? -1.363 11.260 -1.494 1.00 0.00 69 MET A O 3
ATOM 3843 N N . LEU A 1 70 ? -2.035 10.332 -3.431 1.00 0.00 70 LEU A N 3
ATOM 3844 C CA . LEU A 1 70 ? -1.447 11.376 -4.262 1.00 0.00 70 LEU A CA 3
ATOM 3845 C C . LEU A 1 70 ? -2.094 12.728 -3.977 1.00 0.00 70 LEU A C 3
ATOM 3846 O O . LEU A 1 70 ? -1.407 13.741 -3.853 1.00 0.00 70 LEU A O 3
ATOM 3862 N N . GLN A 1 71 ? -3.419 12.733 -3.874 1.00 0.00 71 GLN A N 3
ATOM 3863 C CA . GLN A 1 71 ? -4.158 13.960 -3.602 1.00 0.00 71 GLN A CA 3
ATOM 3864 C C . GLN A 1 71 ? -3.938 14.985 -4.710 1.00 0.00 71 GLN A C 3
ATOM 3865 O O . GLN A 1 71 ? -3.818 16.181 -4.446 1.00 0.00 71 GLN A O 3
ATOM 3879 N N . GLN A 1 72 ? -3.887 14.508 -5.949 1.00 0.00 72 GLN A N 3
ATOM 3880 C CA . GLN A 1 72 ? -3.680 15.383 -7.097 1.00 0.00 72 GLN A CA 3
ATOM 3881 C C . GLN A 1 72 ? -4.801 16.412 -7.205 1.00 0.00 72 GLN A C 3
ATOM 3882 O O . GLN A 1 72 ? -5.851 16.142 -7.788 1.00 0.00 72 GLN A O 3
ATOM 3896 N N . ARG A 1 73 ? -4.570 17.593 -6.639 1.00 0.00 73 ARG A N 3
ATOM 3897 C CA . ARG A 1 73 ? -5.561 18.662 -6.671 1.00 0.00 73 ARG A CA 3
ATOM 3898 C C . ARG A 1 73 ? -6.973 18.098 -6.544 1.00 0.00 73 ARG A C 3
ATOM 3899 O O . ARG A 1 73 ? -7.897 18.555 -7.217 1.00 0.00 73 ARG A O 3
ATOM 3920 N N . ARG A 1 74 ? -7.132 17.103 -5.677 1.00 0.00 74 ARG A N 3
ATOM 3921 C CA . ARG A 1 74 ? -8.431 16.476 -5.464 1.00 0.00 74 ARG A CA 3
ATOM 3922 C C . ARG A 1 74 ? -9.128 17.072 -4.244 1.00 0.00 74 ARG A C 3
ATOM 3923 O O . ARG A 1 74 ? -10.318 17.378 -4.285 1.00 0.00 74 ARG A O 3
ATOM 3944 N N . ASN A 1 75 ? -8.377 17.231 -3.159 1.00 0.00 75 ASN A N 3
ATOM 3945 C CA . ASN A 1 75 ? -8.923 17.789 -1.927 1.00 0.00 75 ASN A CA 3
ATOM 3946 C C . ASN A 1 75 ? -9.748 19.040 -2.215 1.00 0.00 75 ASN A C 3
ATOM 3947 O O . ASN A 1 75 ? -9.200 20.117 -2.449 1.00 0.00 75 ASN A O 3
ATOM 3958 N N . ASP A 1 76 ? -11.068 18.888 -2.195 1.00 0.00 76 ASP A N 3
ATOM 3959 C CA . ASP A 1 76 ? -11.969 20.005 -2.452 1.00 0.00 76 ASP A CA 3
ATOM 3960 C C . ASP A 1 76 ? -12.823 20.307 -1.224 1.00 0.00 76 ASP A C 3
ATOM 3961 O O . ASP A 1 76 ? -13.232 19.411 -0.486 1.00 0.00 76 ASP A O 3
ATOM 3970 N N . PRO A 1 77 ? -13.099 21.601 -0.999 1.00 0.00 77 PRO A N 3
ATOM 3971 C CA . PRO A 1 77 ? -13.906 22.051 0.139 1.00 0.00 77 PRO A CA 3
ATOM 3972 C C . PRO A 1 77 ? -15.374 21.662 -0.001 1.00 0.00 77 PRO A C 3
ATOM 3973 O O . PRO A 1 77 ? -16.074 22.153 -0.886 1.00 0.00 77 PRO A O 3
ATOM 3984 N N . SER A 1 78 ? -15.833 20.777 0.878 1.00 0.00 78 SER A N 3
ATOM 3985 C CA . SER A 1 78 ? -17.217 20.319 0.850 1.00 0.00 78 SER A CA 3
ATOM 3986 C C . SER A 1 78 ? -18.076 21.127 1.818 1.00 0.00 78 SER A C 3
ATOM 3987 O O . SER A 1 78 ? -17.600 21.581 2.857 1.00 0.00 78 SER A O 3
ATOM 3995 N N . GLY A 1 79 ? -19.347 21.301 1.467 1.00 0.00 79 GLY A N 3
ATOM 3996 C CA . GLY A 1 79 ? -20.253 22.054 2.314 1.00 0.00 79 GLY A CA 3
ATOM 3997 C C . GLY A 1 79 ? -20.766 21.238 3.485 1.00 0.00 79 GLY A C 3
ATOM 3998 O O . GLY A 1 79 ? -21.110 20.065 3.347 1.00 0.00 79 GLY A O 3
ATOM 4002 N N . PRO A 1 80 ? -20.819 21.865 4.669 1.00 0.00 80 PRO A N 3
ATOM 4003 C CA . PRO A 1 80 ? -21.290 21.207 5.892 1.00 0.00 80 PRO A CA 3
ATOM 4004 C C . PRO A 1 80 ? -22.790 20.931 5.860 1.00 0.00 80 PRO A C 3
ATOM 4005 O O . PRO A 1 80 ? -23.576 21.770 5.423 1.00 0.00 80 PRO A O 3
ATOM 4016 N N . SER A 1 81 ? -23.179 19.748 6.327 1.00 0.00 81 SER A N 3
ATOM 4017 C CA . SER A 1 81 ? -24.584 19.360 6.348 1.00 0.00 81 SER A CA 3
ATOM 4018 C C . SER A 1 81 ? -25.001 18.907 7.744 1.00 0.00 81 SER A C 3
ATOM 4019 O O . SER A 1 81 ? -24.174 18.451 8.534 1.00 0.00 81 SER A O 3
ATOM 4027 N N . SER A 1 82 ? -26.290 19.036 8.041 1.00 0.00 82 SER A N 3
ATOM 4028 C CA . SER A 1 82 ? -26.818 18.645 9.343 1.00 0.00 82 SER A CA 3
ATOM 4029 C C . SER A 1 82 ? -28.317 18.374 9.262 1.00 0.00 82 SER A C 3
ATOM 4030 O O . SER A 1 82 ? -29.002 18.870 8.368 1.00 0.00 82 SER A O 3
ATOM 4038 N N . GLY A 1 83 ? -28.821 17.582 10.203 1.00 0.00 83 GLY A N 3
ATOM 4039 C CA . GLY A 1 83 ? -30.235 17.257 10.222 1.00 0.00 83 GLY A CA 3
ATOM 4040 C C . GLY A 1 83 ? -30.529 15.908 9.597 1.00 0.00 83 GLY A C 3
ATOM 4041 O O . GLY A 1 83 ? -30.826 14.943 10.300 1.00 0.00 83 GLY A O 3
ATOM 4045 N N . GLY A 1 1 ? 1.199 -35.272 4.060 1.00 0.00 1 GLY A N 4
ATOM 4046 C CA . GLY A 1 1 ? 0.679 -33.932 4.265 1.00 0.00 1 GLY A CA 4
ATOM 4047 C C . GLY A 1 1 ? 0.957 -33.017 3.089 1.00 0.00 1 GLY A C 4
ATOM 4048 O O . GLY A 1 1 ? 2.093 -32.921 2.623 1.00 0.00 1 GLY A O 4
ATOM 4052 N N . SER A 1 2 ? -0.082 -32.342 2.608 1.00 0.00 2 SER A N 4
ATOM 4053 C CA . SER A 1 2 ? 0.055 -31.433 1.475 1.00 0.00 2 SER A CA 4
ATOM 4054 C C . SER A 1 2 ? -1.142 -30.492 1.387 1.00 0.00 2 SER A C 4
ATOM 4055 O O . SER A 1 2 ? -2.153 -30.689 2.062 1.00 0.00 2 SER A O 4
ATOM 4063 N N . SER A 1 3 ? -1.021 -29.468 0.548 1.00 0.00 3 SER A N 4
ATOM 4064 C CA . SER A 1 3 ? -2.091 -28.493 0.373 1.00 0.00 3 SER A CA 4
ATOM 4065 C C . SER A 1 3 ? -3.009 -28.895 -0.777 1.00 0.00 3 SER A C 4
ATOM 4066 O O . SER A 1 3 ? -2.570 -29.498 -1.756 1.00 0.00 3 SER A O 4
ATOM 4074 N N . GLY A 1 4 ? -4.289 -28.557 -0.650 1.00 0.00 4 GLY A N 4
ATOM 4075 C CA . GLY A 1 4 ? -5.251 -28.891 -1.685 1.00 0.00 4 GLY A CA 4
ATOM 4076 C C . GLY A 1 4 ? -6.265 -27.788 -1.911 1.00 0.00 4 GLY A C 4
ATOM 4077 O O . GLY A 1 4 ? -5.950 -26.759 -2.510 1.00 0.00 4 GLY A O 4
ATOM 4081 N N . SER A 1 5 ? -7.487 -28.002 -1.434 1.00 0.00 5 SER A N 4
ATOM 4082 C CA . SER A 1 5 ? -8.553 -27.020 -1.592 1.00 0.00 5 SER A CA 4
ATOM 4083 C C . SER A 1 5 ? -8.329 -25.823 -0.673 1.00 0.00 5 SER A C 4
ATOM 4084 O O . SER A 1 5 ? -8.854 -25.774 0.440 1.00 0.00 5 SER A O 4
ATOM 4092 N N . SER A 1 6 ? -7.547 -24.859 -1.146 1.00 0.00 6 SER A N 4
ATOM 4093 C CA . SER A 1 6 ? -7.250 -23.663 -0.367 1.00 0.00 6 SER A CA 4
ATOM 4094 C C . SER A 1 6 ? -8.534 -22.998 0.119 1.00 0.00 6 SER A C 4
ATOM 4095 O O . SER A 1 6 ? -8.712 -22.764 1.313 1.00 0.00 6 SER A O 4
ATOM 4103 N N . GLY A 1 7 ? -9.428 -22.697 -0.818 1.00 0.00 7 GLY A N 4
ATOM 4104 C CA . GLY A 1 7 ? -10.685 -22.062 -0.467 1.00 0.00 7 GLY A CA 4
ATOM 4105 C C . GLY A 1 7 ? -10.828 -20.683 -1.080 1.00 0.00 7 GLY A C 4
ATOM 4106 O O . GLY A 1 7 ? -10.304 -19.702 -0.551 1.00 0.00 7 GLY A O 4
ATOM 4110 N N . LYS A 1 8 ? -11.540 -20.605 -2.199 1.00 0.00 8 LYS A N 4
ATOM 4111 C CA . LYS A 1 8 ? -11.751 -19.337 -2.886 1.00 0.00 8 LYS A CA 4
ATOM 4112 C C . LYS A 1 8 ? -12.876 -18.543 -2.229 1.00 0.00 8 LYS A C 4
ATOM 4113 O O . LYS A 1 8 ? -14.040 -18.659 -2.616 1.00 0.00 8 LYS A O 4
ATOM 4132 N N . LYS A 1 9 ? -12.522 -17.736 -1.234 1.00 0.00 9 LYS A N 4
ATOM 4133 C CA . LYS A 1 9 ? -13.501 -16.921 -0.525 1.00 0.00 9 LYS A CA 4
ATOM 4134 C C . LYS A 1 9 ? -13.018 -15.480 -0.395 1.00 0.00 9 LYS A C 4
ATOM 4135 O O . LYS A 1 9 ? -11.819 -15.226 -0.277 1.00 0.00 9 LYS A O 4
ATOM 4154 N N . ARG A 1 10 ? -13.958 -14.541 -0.417 1.00 0.00 10 ARG A N 4
ATOM 4155 C CA . ARG A 1 10 ? -13.627 -13.126 -0.302 1.00 0.00 10 ARG A CA 4
ATOM 4156 C C . ARG A 1 10 ? -13.523 -12.709 1.162 1.00 0.00 10 ARG A C 4
ATOM 4157 O O . ARG A 1 10 ? -12.476 -12.244 1.614 1.00 0.00 10 ARG A O 4
ATOM 4178 N N . LYS A 1 11 ? -14.615 -12.879 1.899 1.00 0.00 11 LYS A N 4
ATOM 4179 C CA . LYS A 1 11 ? -14.649 -12.522 3.312 1.00 0.00 11 LYS A CA 4
ATOM 4180 C C . LYS A 1 11 ? -14.528 -11.013 3.495 1.00 0.00 11 LYS A C 4
ATOM 4181 O O . LYS A 1 11 ? -13.814 -10.540 4.378 1.00 0.00 11 LYS A O 4
ATOM 4200 N N . GLY A 1 12 ? -15.233 -10.261 2.655 1.00 0.00 12 GLY A N 4
ATOM 4201 C CA . GLY A 1 12 ? -15.192 -8.813 2.742 1.00 0.00 12 GLY A CA 4
ATOM 4202 C C . GLY A 1 12 ? -13.796 -8.259 2.534 1.00 0.00 12 GLY A C 4
ATOM 4203 O O . GLY A 1 12 ? -12.834 -9.015 2.409 1.00 0.00 12 GLY A O 4
ATOM 4207 N N . ASN A 1 13 ? -13.686 -6.935 2.495 1.00 0.00 13 ASN A N 4
ATOM 4208 C CA . ASN A 1 13 ? -12.398 -6.281 2.297 1.00 0.00 13 ASN A CA 4
ATOM 4209 C C . ASN A 1 13 ? -11.408 -6.688 3.385 1.00 0.00 13 ASN A C 4
ATOM 4210 O O . ASN A 1 13 ? -11.779 -7.332 4.368 1.00 0.00 13 ASN A O 4
ATOM 4221 N N . LEU A 1 14 ? -10.148 -6.309 3.203 1.00 0.00 14 LEU A N 4
ATOM 4222 C CA . LEU A 1 14 ? -9.104 -6.634 4.169 1.00 0.00 14 LEU A CA 4
ATOM 4223 C C . LEU A 1 14 ? -9.109 -5.643 5.329 1.00 0.00 14 LEU A C 4
ATOM 4224 O O . LEU A 1 14 ? -9.505 -4.486 5.188 1.00 0.00 14 LEU A O 4
ATOM 4240 N N . PRO A 1 15 ? -8.656 -6.106 6.504 1.00 0.00 15 PRO A N 4
ATOM 4241 C CA . PRO A 1 15 ? -8.594 -5.276 7.711 1.00 0.00 15 PRO A CA 4
ATOM 4242 C C . PRO A 1 15 ? -7.527 -4.191 7.615 1.00 0.00 15 PRO A C 4
ATOM 4243 O O . PRO A 1 15 ? -6.396 -4.454 7.207 1.00 0.00 15 PRO A O 4
ATOM 4254 N N . ALA A 1 16 ? -7.895 -2.971 7.993 1.00 0.00 16 ALA A N 4
ATOM 4255 C CA . ALA A 1 16 ? -6.968 -1.847 7.952 1.00 0.00 16 ALA A CA 4
ATOM 4256 C C . ALA A 1 16 ? -5.545 -2.297 8.267 1.00 0.00 16 ALA A C 4
ATOM 4257 O O . ALA A 1 16 ? -4.662 -2.236 7.412 1.00 0.00 16 ALA A O 4
ATOM 4264 N N . GLU A 1 17 ? -5.331 -2.747 9.500 1.00 0.00 17 GLU A N 4
ATOM 4265 C CA . GLU A 1 17 ? -4.014 -3.205 9.927 1.00 0.00 17 GLU A CA 4
ATOM 4266 C C . GLU A 1 17 ? -3.287 -3.911 8.786 1.00 0.00 17 GLU A C 4
ATOM 4267 O O . GLU A 1 17 ? -2.189 -3.515 8.396 1.00 0.00 17 GLU A O 4
ATOM 4279 N N . SER A 1 18 ? -3.908 -4.960 8.256 1.00 0.00 18 SER A N 4
ATOM 4280 C CA . SER A 1 18 ? -3.320 -5.725 7.163 1.00 0.00 18 SER A CA 4
ATOM 4281 C C . SER A 1 18 ? -3.075 -4.836 5.948 1.00 0.00 18 SER A C 4
ATOM 4282 O O . SER A 1 18 ? -2.007 -4.880 5.336 1.00 0.00 18 SER A O 4
ATOM 4290 N N . VAL A 1 19 ? -4.072 -4.028 5.603 1.00 0.00 19 VAL A N 4
ATOM 4291 C CA . VAL A 1 19 ? -3.967 -3.126 4.462 1.00 0.00 19 VAL A CA 4
ATOM 4292 C C . VAL A 1 19 ? -2.722 -2.253 4.565 1.00 0.00 19 VAL A C 4
ATOM 4293 O O . VAL A 1 19 ? -1.930 -2.167 3.626 1.00 0.00 19 VAL A O 4
ATOM 4306 N N . LYS A 1 20 ? -2.554 -1.605 5.713 1.00 0.00 20 LYS A N 4
ATOM 4307 C CA . LYS A 1 20 ? -1.404 -0.738 5.942 1.00 0.00 20 LYS A CA 4
ATOM 4308 C C . LYS A 1 20 ? -0.149 -1.316 5.295 1.00 0.00 20 LYS A C 4
ATOM 4309 O O . LYS A 1 20 ? 0.702 -0.577 4.801 1.00 0.00 20 LYS A O 4
ATOM 4328 N N . ILE A 1 21 ? -0.043 -2.641 5.301 1.00 0.00 21 ILE A N 4
ATOM 4329 C CA . ILE A 1 21 ? 1.107 -3.317 4.713 1.00 0.00 21 ILE A CA 4
ATOM 4330 C C . ILE A 1 21 ? 1.113 -3.170 3.195 1.00 0.00 21 ILE A C 4
ATOM 4331 O O . ILE A 1 21 ? 2.152 -2.900 2.590 1.00 0.00 21 ILE A O 4
ATOM 4347 N N . LEU A 1 22 ? -0.053 -3.347 2.584 1.00 0.00 22 LEU A N 4
ATOM 4348 C CA . LEU A 1 22 ? -0.184 -3.232 1.136 1.00 0.00 22 LEU A CA 4
ATOM 4349 C C . LEU A 1 22 ? -0.142 -1.771 0.699 1.00 0.00 22 LEU A C 4
ATOM 4350 O O . LEU A 1 22 ? 0.550 -1.417 -0.255 1.00 0.00 22 LEU A O 4
ATOM 4366 N N . ARG A 1 23 ? -0.887 -0.927 1.406 1.00 0.00 23 ARG A N 4
ATOM 4367 C CA . ARG A 1 23 ? -0.935 0.496 1.092 1.00 0.00 23 ARG A CA 4
ATOM 4368 C C . ARG A 1 23 ? 0.463 1.108 1.129 1.00 0.00 23 ARG A C 4
ATOM 4369 O O . ARG A 1 23 ? 0.918 1.699 0.149 1.00 0.00 23 ARG A O 4
ATOM 4390 N N . ASP A 1 24 ? 1.136 0.963 2.264 1.00 0.00 24 ASP A N 4
ATOM 4391 C CA . ASP A 1 24 ? 2.482 1.501 2.429 1.00 0.00 24 ASP A CA 4
ATOM 4392 C C . ASP A 1 24 ? 3.341 1.199 1.205 1.00 0.00 24 ASP A C 4
ATOM 4393 O O . ASP A 1 24 ? 4.140 2.031 0.775 1.00 0.00 24 ASP A O 4
ATOM 4402 N N . TRP A 1 25 ? 3.173 0.003 0.651 1.00 0.00 25 TRP A N 4
ATOM 4403 C CA . TRP A 1 25 ? 3.935 -0.409 -0.522 1.00 0.00 25 TRP A CA 4
ATOM 4404 C C . TRP A 1 25 ? 3.392 0.253 -1.784 1.00 0.00 25 TRP A C 4
ATOM 4405 O O . TRP A 1 25 ? 4.156 0.738 -2.618 1.00 0.00 25 TRP A O 4
ATOM 4426 N N . MET A 1 26 ? 2.070 0.271 -1.916 1.00 0.00 26 MET A N 4
ATOM 4427 C CA . MET A 1 26 ? 1.426 0.876 -3.076 1.00 0.00 26 MET A CA 4
ATOM 4428 C C . MET A 1 26 ? 1.923 2.302 -3.292 1.00 0.00 26 MET A C 4
ATOM 4429 O O . MET A 1 26 ? 1.977 2.786 -4.422 1.00 0.00 26 MET A O 4
ATOM 4443 N N . TYR A 1 27 ? 2.286 2.968 -2.201 1.00 0.00 27 TYR A N 4
ATOM 4444 C CA . TYR A 1 27 ? 2.776 4.340 -2.271 1.00 0.00 27 TYR A CA 4
ATOM 4445 C C . TYR A 1 27 ? 4.137 4.397 -2.958 1.00 0.00 27 TYR A C 4
ATOM 4446 O O . TYR A 1 27 ? 4.309 5.083 -3.966 1.00 0.00 27 TYR A O 4
ATOM 4464 N N . LYS A 1 28 ? 5.102 3.671 -2.404 1.00 0.00 28 LYS A N 4
ATOM 4465 C CA . LYS A 1 28 ? 6.449 3.636 -2.962 1.00 0.00 28 LYS A CA 4
ATOM 4466 C C . LYS A 1 28 ? 6.419 3.235 -4.433 1.00 0.00 28 LYS A C 4
ATOM 4467 O O . LYS A 1 28 ? 7.032 3.888 -5.278 1.00 0.00 28 LYS A O 4
ATOM 4486 N N . HIS A 1 29 ? 5.700 2.157 -4.733 1.00 0.00 29 HIS A N 4
ATOM 4487 C CA . HIS A 1 29 ? 5.588 1.671 -6.104 1.00 0.00 29 HIS A CA 4
ATOM 4488 C C . HIS A 1 29 ? 4.401 2.315 -6.814 1.00 0.00 29 HIS A C 4
ATOM 4489 O O . HIS A 1 29 ? 4.099 1.986 -7.961 1.00 0.00 29 HIS A O 4
ATOM 4504 N N . ARG A 1 30 ? 3.732 3.233 -6.124 1.00 0.00 30 ARG A N 4
ATOM 4505 C CA . ARG A 1 30 ? 2.577 3.922 -6.688 1.00 0.00 30 ARG A CA 4
ATOM 4506 C C . ARG A 1 30 ? 2.819 4.280 -8.151 1.00 0.00 30 ARG A C 4
ATOM 4507 O O . ARG A 1 30 ? 1.894 4.274 -8.964 1.00 0.00 30 ARG A O 4
ATOM 4528 N N . PHE A 1 31 ? 4.069 4.590 -8.480 1.00 0.00 31 PHE A N 4
ATOM 4529 C CA . PHE A 1 31 ? 4.432 4.952 -9.845 1.00 0.00 31 PHE A CA 4
ATOM 4530 C C . PHE A 1 31 ? 3.670 4.100 -10.856 1.00 0.00 31 PHE A C 4
ATOM 4531 O O . PHE A 1 31 ? 3.098 4.617 -11.815 1.00 0.00 31 PHE A O 4
ATOM 4548 N N . LYS A 1 32 ? 3.667 2.790 -10.633 1.00 0.00 32 LYS A N 4
ATOM 4549 C CA . LYS A 1 32 ? 2.976 1.864 -11.522 1.00 0.00 32 LYS A CA 4
ATOM 4550 C C . LYS A 1 32 ? 1.773 1.237 -10.824 1.00 0.00 32 LYS A C 4
ATOM 4551 O O . LYS A 1 32 ? 0.881 0.692 -11.475 1.00 0.00 32 LYS A O 4
ATOM 4570 N N . ALA A 1 33 ? 1.754 1.320 -9.498 1.00 0.00 33 ALA A N 4
ATOM 4571 C CA . ALA A 1 33 ? 0.658 0.764 -8.714 1.00 0.00 33 ALA A CA 4
ATOM 4572 C C . ALA A 1 33 ? 0.378 -0.682 -9.110 1.00 0.00 33 ALA A C 4
ATOM 4573 O O . ALA A 1 33 ? -0.763 -1.048 -9.393 1.00 0.00 33 ALA A O 4
ATOM 4580 N N . TYR A 1 34 ? 1.425 -1.499 -9.129 1.00 0.00 34 TYR A N 4
ATOM 4581 C CA . TYR A 1 34 ? 1.292 -2.904 -9.493 1.00 0.00 34 TYR A CA 4
ATOM 4582 C C . TYR A 1 34 ? 2.503 -3.705 -9.026 1.00 0.00 34 TYR A C 4
ATOM 4583 O O . TYR A 1 34 ? 3.588 -3.635 -9.605 1.00 0.00 34 TYR A O 4
ATOM 4601 N N . PRO A 1 35 ? 2.316 -4.487 -7.952 1.00 0.00 35 PRO A N 4
ATOM 4602 C CA . PRO A 1 35 ? 3.380 -5.319 -7.383 1.00 0.00 35 PRO A CA 4
ATOM 4603 C C . PRO A 1 35 ? 3.752 -6.487 -8.290 1.00 0.00 35 PRO A C 4
ATOM 4604 O O . PRO A 1 35 ? 3.083 -6.744 -9.291 1.00 0.00 35 PRO A O 4
ATOM 4615 N N . SER A 1 36 ? 4.821 -7.190 -7.933 1.00 0.00 36 SER A N 4
ATOM 4616 C CA . SER A 1 36 ? 5.283 -8.329 -8.717 1.00 0.00 36 SER A CA 4
ATOM 4617 C C . SER A 1 36 ? 5.023 -9.639 -7.979 1.00 0.00 36 SER A C 4
ATOM 4618 O O . SER A 1 36 ? 4.993 -9.674 -6.749 1.00 0.00 36 SER A O 4
ATOM 4626 N N . GLU A 1 37 ? 4.837 -10.713 -8.739 1.00 0.00 37 GLU A N 4
ATOM 4627 C CA . GLU A 1 37 ? 4.578 -12.025 -8.157 1.00 0.00 37 GLU A CA 4
ATOM 4628 C C . GLU A 1 37 ? 5.374 -12.215 -6.870 1.00 0.00 37 GLU A C 4
ATOM 4629 O O . GLU A 1 37 ? 4.942 -12.922 -5.960 1.00 0.00 37 GLU A O 4
ATOM 4641 N N . GLU A 1 38 ? 6.540 -11.580 -6.802 1.00 0.00 38 GLU A N 4
ATOM 4642 C CA . GLU A 1 38 ? 7.397 -11.681 -5.627 1.00 0.00 38 GLU A CA 4
ATOM 4643 C C . GLU A 1 38 ? 6.851 -10.834 -4.481 1.00 0.00 38 GLU A C 4
ATOM 4644 O O . GLU A 1 38 ? 6.740 -11.301 -3.348 1.00 0.00 38 GLU A O 4
ATOM 4656 N N . GLU A 1 39 ? 6.512 -9.585 -4.785 1.00 0.00 39 GLU A N 4
ATOM 4657 C CA . GLU A 1 39 ? 5.979 -8.672 -3.780 1.00 0.00 39 GLU A CA 4
ATOM 4658 C C . GLU A 1 39 ? 4.723 -9.248 -3.134 1.00 0.00 39 GLU A C 4
ATOM 4659 O O . GLU A 1 39 ? 4.681 -9.476 -1.925 1.00 0.00 39 GLU A O 4
ATOM 4671 N N . LYS A 1 40 ? 3.699 -9.480 -3.949 1.00 0.00 40 LYS A N 4
ATOM 4672 C CA . LYS A 1 40 ? 2.441 -10.030 -3.460 1.00 0.00 40 LYS A CA 4
ATOM 4673 C C . LYS A 1 40 ? 2.690 -11.178 -2.487 1.00 0.00 40 LYS A C 4
ATOM 4674 O O . LYS A 1 40 ? 2.242 -11.140 -1.341 1.00 0.00 40 LYS A O 4
ATOM 4693 N N . GLN A 1 41 ? 3.408 -12.196 -2.951 1.00 0.00 41 GLN A N 4
ATOM 4694 C CA . GLN A 1 41 ? 3.717 -13.353 -2.120 1.00 0.00 41 GLN A CA 4
ATOM 4695 C C . GLN A 1 41 ? 4.369 -12.925 -0.810 1.00 0.00 41 GLN A C 4
ATOM 4696 O O . GLN A 1 41 ? 4.107 -13.504 0.244 1.00 0.00 41 GLN A O 4
ATOM 4710 N N . MET A 1 42 ? 5.221 -11.907 -0.884 1.00 0.00 42 MET A N 4
ATOM 4711 C CA . MET A 1 42 ? 5.910 -11.400 0.297 1.00 0.00 42 MET A CA 4
ATOM 4712 C C . MET A 1 42 ? 4.926 -10.749 1.264 1.00 0.00 42 MET A C 4
ATOM 4713 O O . MET A 1 42 ? 4.887 -11.088 2.448 1.00 0.00 42 MET A O 4
ATOM 4727 N N . LEU A 1 43 ? 4.133 -9.814 0.753 1.00 0.00 43 LEU A N 4
ATOM 4728 C CA . LEU A 1 43 ? 3.148 -9.115 1.572 1.00 0.00 43 LEU A CA 4
ATOM 4729 C C . LEU A 1 43 ? 2.149 -10.095 2.177 1.00 0.00 43 LEU A C 4
ATOM 4730 O O . LEU A 1 43 ? 1.796 -9.991 3.352 1.00 0.00 43 LEU A O 4
ATOM 4746 N N . SER A 1 44 ? 1.699 -11.049 1.368 1.00 0.00 44 SER A N 4
ATOM 4747 C CA . SER A 1 44 ? 0.739 -12.048 1.824 1.00 0.00 44 SER A CA 4
ATOM 4748 C C . SER A 1 44 ? 1.181 -12.661 3.149 1.00 0.00 44 SER A C 4
ATOM 4749 O O . SER A 1 44 ? 0.355 -13.115 3.940 1.00 0.00 44 SER A O 4
ATOM 4757 N N . GLU A 1 45 ? 2.489 -12.669 3.384 1.00 0.00 45 GLU A N 4
ATOM 4758 C CA . GLU A 1 45 ? 3.041 -13.227 4.613 1.00 0.00 45 GLU A CA 4
ATOM 4759 C C . GLU A 1 45 ? 2.740 -12.321 5.804 1.00 0.00 45 GLU A C 4
ATOM 4760 O O . GLU A 1 45 ? 2.496 -12.796 6.913 1.00 0.00 45 GLU A O 4
ATOM 4772 N N . LYS A 1 46 ? 2.761 -11.014 5.566 1.00 0.00 46 LYS A N 4
ATOM 4773 C CA . LYS A 1 46 ? 2.490 -10.041 6.617 1.00 0.00 46 LYS A CA 4
ATOM 4774 C C . LYS A 1 46 ? 0.989 -9.831 6.791 1.00 0.00 46 LYS A C 4
ATOM 4775 O O . LYS A 1 46 ? 0.504 -9.635 7.906 1.00 0.00 46 LYS A O 4
ATOM 4794 N N . THR A 1 47 ? 0.258 -9.875 5.682 1.00 0.00 47 THR A N 4
ATOM 4795 C CA . THR A 1 47 ? -1.188 -9.690 5.712 1.00 0.00 47 THR A CA 4
ATOM 4796 C C . THR A 1 47 ? -1.911 -11.027 5.827 1.00 0.00 47 THR A C 4
ATOM 4797 O O . THR A 1 47 ? -3.095 -11.077 6.156 1.00 0.00 47 THR A O 4
ATOM 4808 N N . ASN A 1 48 ? -1.190 -12.110 5.554 1.00 0.00 48 ASN A N 4
ATOM 4809 C CA . ASN A 1 48 ? -1.764 -13.448 5.626 1.00 0.00 48 ASN A CA 4
ATOM 4810 C C . ASN A 1 48 ? -2.931 -13.593 4.655 1.00 0.00 48 ASN A C 4
ATOM 4811 O O . ASN A 1 48 ? -3.888 -14.322 4.921 1.00 0.00 48 ASN A O 4
ATOM 4822 N N . LEU A 1 49 ? -2.846 -12.895 3.528 1.00 0.00 49 LEU A N 4
ATOM 4823 C CA . LEU A 1 49 ? -3.895 -12.946 2.515 1.00 0.00 49 LEU A CA 4
ATOM 4824 C C . LEU A 1 49 ? -3.513 -13.894 1.383 1.00 0.00 49 LEU A C 4
ATOM 4825 O O . LEU A 1 49 ? -2.477 -14.557 1.438 1.00 0.00 49 LEU A O 4
ATOM 4841 N N . SER A 1 50 ? -4.356 -13.951 0.356 1.00 0.00 50 SER A N 4
ATOM 4842 C CA . SER A 1 50 ? -4.107 -14.819 -0.789 1.00 0.00 50 SER A CA 4
ATOM 4843 C C . SER A 1 50 ? -3.701 -14.002 -2.012 1.00 0.00 50 SER A C 4
ATOM 4844 O O . SER A 1 50 ? -4.297 -12.965 -2.306 1.00 0.00 50 SER A O 4
ATOM 4852 N N . LEU A 1 51 ? -2.683 -14.477 -2.721 1.00 0.00 51 LEU A N 4
ATOM 4853 C CA . LEU A 1 51 ? -2.195 -13.791 -3.913 1.00 0.00 51 LEU A CA 4
ATOM 4854 C C . LEU A 1 51 ? -3.352 -13.204 -4.714 1.00 0.00 51 LEU A C 4
ATOM 4855 O O . LEU A 1 51 ? -3.232 -12.127 -5.300 1.00 0.00 51 LEU A O 4
ATOM 4871 N N . LEU A 1 52 ? -4.473 -13.917 -4.735 1.00 0.00 52 LEU A N 4
ATOM 4872 C CA . LEU A 1 52 ? -5.654 -13.465 -5.463 1.00 0.00 52 LEU A CA 4
ATOM 4873 C C . LEU A 1 52 ? -6.233 -12.203 -4.832 1.00 0.00 52 LEU A C 4
ATOM 4874 O O . LEU A 1 52 ? -6.514 -11.226 -5.525 1.00 0.00 52 LEU A O 4
ATOM 4890 N N . GLN A 1 53 ? -6.407 -12.233 -3.515 1.00 0.00 53 GLN A N 4
ATOM 4891 C CA . GLN A 1 53 ? -6.951 -11.090 -2.791 1.00 0.00 53 GLN A CA 4
ATOM 4892 C C . GLN A 1 53 ? -6.009 -9.894 -2.875 1.00 0.00 53 GLN A C 4
ATOM 4893 O O . GLN A 1 53 ? -6.452 -8.748 -2.969 1.00 0.00 53 GLN A O 4
ATOM 4907 N N . ILE A 1 54 ? -4.709 -10.166 -2.841 1.00 0.00 54 ILE A N 4
ATOM 4908 C CA . ILE A 1 54 ? -3.706 -9.112 -2.915 1.00 0.00 54 ILE A CA 4
ATOM 4909 C C . ILE A 1 54 ? -3.899 -8.255 -4.161 1.00 0.00 54 ILE A C 4
ATOM 4910 O O . ILE A 1 54 ? -4.255 -7.080 -4.070 1.00 0.00 54 ILE A O 4
ATOM 4926 N N . SER A 1 55 ? -3.663 -8.852 -5.325 1.00 0.00 55 SER A N 4
ATOM 4927 C CA . SER A 1 55 ? -3.809 -8.143 -6.591 1.00 0.00 55 SER A CA 4
ATOM 4928 C C . SER A 1 55 ? -5.203 -7.535 -6.716 1.00 0.00 55 SER A C 4
ATOM 4929 O O . SER A 1 55 ? -5.356 -6.386 -7.125 1.00 0.00 55 SER A O 4
ATOM 4937 N N . ASN A 1 56 ? -6.216 -8.318 -6.360 1.00 0.00 56 ASN A N 4
ATOM 4938 C CA . ASN A 1 56 ? -7.599 -7.859 -6.433 1.00 0.00 56 ASN A CA 4
ATOM 4939 C C . ASN A 1 56 ? -7.773 -6.539 -5.687 1.00 0.00 56 ASN A C 4
ATOM 4940 O O . ASN A 1 56 ? -8.312 -5.575 -6.230 1.00 0.00 56 ASN A O 4
ATOM 4951 N N . TRP A 1 57 ? -7.313 -6.505 -4.442 1.00 0.00 57 TRP A N 4
ATOM 4952 C CA . TRP A 1 57 ? -7.418 -5.303 -3.621 1.00 0.00 57 TRP A CA 4
ATOM 4953 C C . TRP A 1 57 ? -6.780 -4.108 -4.322 1.00 0.00 57 TRP A C 4
ATOM 4954 O O . TRP A 1 57 ? -7.270 -2.983 -4.222 1.00 0.00 57 TRP A O 4
ATOM 4975 N N . PHE A 1 58 ? -5.685 -4.360 -5.032 1.00 0.00 58 PHE A N 4
ATOM 4976 C CA . PHE A 1 58 ? -4.980 -3.304 -5.749 1.00 0.00 58 PHE A CA 4
ATOM 4977 C C . PHE A 1 58 ? -5.861 -2.707 -6.842 1.00 0.00 58 PHE A C 4
ATOM 4978 O O . PHE A 1 58 ? -5.617 -1.595 -7.313 1.00 0.00 58 PHE A O 4
ATOM 4995 N N . ILE A 1 59 ? -6.884 -3.454 -7.243 1.00 0.00 59 ILE A N 4
ATOM 4996 C CA . ILE A 1 59 ? -7.802 -2.999 -8.280 1.00 0.00 59 ILE A CA 4
ATOM 4997 C C . ILE A 1 59 ? -8.696 -1.875 -7.769 1.00 0.00 59 ILE A C 4
ATOM 4998 O O . ILE A 1 59 ? -8.637 -0.749 -8.262 1.00 0.00 59 ILE A O 4
ATOM 5014 N N . ASN A 1 60 ? -9.522 -2.188 -6.776 1.00 0.00 60 ASN A N 4
ATOM 5015 C CA . ASN A 1 60 ? -10.428 -1.203 -6.197 1.00 0.00 60 ASN A CA 4
ATOM 5016 C C . ASN A 1 60 ? -9.658 -0.171 -5.377 1.00 0.00 60 ASN A C 4
ATOM 5017 O O . ASN A 1 60 ? -10.086 0.975 -5.245 1.00 0.00 60 ASN A O 4
ATOM 5028 N N . ALA A 1 61 ? -8.521 -0.587 -4.830 1.00 0.00 61 ALA A N 4
ATOM 5029 C CA . ALA A 1 61 ? -7.690 0.301 -4.026 1.00 0.00 61 ALA A CA 4
ATOM 5030 C C . ALA A 1 61 ? -7.020 1.360 -4.894 1.00 0.00 61 ALA A C 4
ATOM 5031 O O . ALA A 1 61 ? -6.994 2.540 -4.542 1.00 0.00 61 ALA A O 4
ATOM 5038 N N . ARG A 1 62 ? -6.479 0.933 -6.030 1.00 0.00 62 ARG A N 4
ATOM 5039 C CA . ARG A 1 62 ? -5.807 1.845 -6.947 1.00 0.00 62 ARG A CA 4
ATOM 5040 C C . ARG A 1 62 ? -6.805 2.803 -7.590 1.00 0.00 62 ARG A C 4
ATOM 5041 O O . ARG A 1 62 ? -6.430 3.667 -8.383 1.00 0.00 62 ARG A O 4
ATOM 5062 N N . ARG A 1 63 ? -8.078 2.643 -7.244 1.00 0.00 63 ARG A N 4
ATOM 5063 C CA . ARG A 1 63 ? -9.131 3.492 -7.788 1.00 0.00 63 ARG A CA 4
ATOM 5064 C C . ARG A 1 63 ? -9.510 4.590 -6.799 1.00 0.00 63 ARG A C 4
ATOM 5065 O O . ARG A 1 63 ? -9.951 5.670 -7.193 1.00 0.00 63 ARG A O 4
ATOM 5086 N N . ARG A 1 64 ? -9.336 4.306 -5.512 1.00 0.00 64 ARG A N 4
ATOM 5087 C CA . ARG A 1 64 ? -9.661 5.268 -4.466 1.00 0.00 64 ARG A CA 4
ATOM 5088 C C . ARG A 1 64 ? -8.462 5.506 -3.554 1.00 0.00 64 ARG A C 4
ATOM 5089 O O . ARG A 1 64 ? -8.166 6.642 -3.184 1.00 0.00 64 ARG A O 4
ATOM 5110 N N . ILE A 1 65 ? -7.776 4.426 -3.194 1.00 0.00 65 ILE A N 4
ATOM 5111 C CA . ILE A 1 65 ? -6.609 4.517 -2.325 1.00 0.00 65 ILE A CA 4
ATOM 5112 C C . ILE A 1 65 ? -5.442 5.189 -3.041 1.00 0.00 65 ILE A C 4
ATOM 5113 O O . ILE A 1 65 ? -4.910 6.197 -2.575 1.00 0.00 65 ILE A O 4
ATOM 5129 N N . LEU A 1 66 ? -5.049 4.624 -4.177 1.00 0.00 66 LEU A N 4
ATOM 5130 C CA . LEU A 1 66 ? -3.945 5.169 -4.960 1.00 0.00 66 LEU A CA 4
ATOM 5131 C C . LEU A 1 66 ? -4.082 6.680 -5.116 1.00 0.00 66 LEU A C 4
ATOM 5132 O O . LEU A 1 66 ? -3.166 7.445 -4.813 1.00 0.00 66 LEU A O 4
ATOM 5148 N N . PRO A 1 67 ? -5.253 7.122 -5.598 1.00 0.00 67 PRO A N 4
ATOM 5149 C CA . PRO A 1 67 ? -5.538 8.545 -5.803 1.00 0.00 67 PRO A CA 4
ATOM 5150 C C . PRO A 1 67 ? -5.683 9.302 -4.487 1.00 0.00 67 PRO A C 4
ATOM 5151 O O . PRO A 1 67 ? -5.777 10.530 -4.473 1.00 0.00 67 PRO A O 4
ATOM 5162 N N . ASP A 1 68 ? -5.698 8.563 -3.383 1.00 0.00 68 ASP A N 4
ATOM 5163 C CA . ASP A 1 68 ? -5.830 9.165 -2.062 1.00 0.00 68 ASP A CA 4
ATOM 5164 C C . ASP A 1 68 ? -4.464 9.555 -1.504 1.00 0.00 68 ASP A C 4
ATOM 5165 O O . ASP A 1 68 ? -4.298 10.639 -0.946 1.00 0.00 68 ASP A O 4
ATOM 5174 N N . MET A 1 69 ? -3.491 8.663 -1.659 1.00 0.00 69 MET A N 4
ATOM 5175 C CA . MET A 1 69 ? -2.140 8.915 -1.171 1.00 0.00 69 MET A CA 4
ATOM 5176 C C . MET A 1 69 ? -1.319 9.672 -2.210 1.00 0.00 69 MET A C 4
ATOM 5177 O O . MET A 1 69 ? -0.584 10.603 -1.877 1.00 0.00 69 MET A O 4
ATOM 5191 N N . LEU A 1 70 ? -1.447 9.268 -3.469 1.00 0.00 70 LEU A N 4
ATOM 5192 C CA . LEU A 1 70 ? -0.717 9.909 -4.557 1.00 0.00 70 LEU A CA 4
ATOM 5193 C C . LEU A 1 70 ? -1.385 11.218 -4.964 1.00 0.00 70 LEU A C 4
ATOM 5194 O O . LEU A 1 70 ? -0.729 12.130 -5.466 1.00 0.00 70 LEU A O 4
ATOM 5210 N N . GLN A 1 71 ? -2.693 11.303 -4.742 1.00 0.00 71 GLN A N 4
ATOM 5211 C CA . GLN A 1 71 ? -3.449 12.502 -5.086 1.00 0.00 71 GLN A CA 4
ATOM 5212 C C . GLN A 1 71 ? -3.157 12.938 -6.518 1.00 0.00 71 GLN A C 4
ATOM 5213 O O . GLN A 1 71 ? -2.838 14.100 -6.770 1.00 0.00 71 GLN A O 4
ATOM 5227 N N . GLN A 1 72 ? -3.269 11.999 -7.451 1.00 0.00 72 GLN A N 4
ATOM 5228 C CA . GLN A 1 72 ? -3.016 12.287 -8.858 1.00 0.00 72 GLN A CA 4
ATOM 5229 C C . GLN A 1 72 ? -4.213 12.986 -9.494 1.00 0.00 72 GLN A C 4
ATOM 5230 O O . GLN A 1 72 ? -5.041 12.350 -10.147 1.00 0.00 72 GLN A O 4
ATOM 5244 N N . ARG A 1 73 ? -4.298 14.298 -9.300 1.00 0.00 73 ARG A N 4
ATOM 5245 C CA . ARG A 1 73 ? -5.394 15.083 -9.853 1.00 0.00 73 ARG A CA 4
ATOM 5246 C C . ARG A 1 73 ? -5.394 15.018 -11.378 1.00 0.00 73 ARG A C 4
ATOM 5247 O O . ARG A 1 73 ? -4.580 15.665 -12.037 1.00 0.00 73 ARG A O 4
ATOM 5268 N N . ARG A 1 74 ? -6.311 14.231 -11.932 1.00 0.00 74 ARG A N 4
ATOM 5269 C CA . ARG A 1 74 ? -6.416 14.080 -13.378 1.00 0.00 74 ARG A CA 4
ATOM 5270 C C . ARG A 1 74 ? -7.844 14.338 -13.850 1.00 0.00 74 ARG A C 4
ATOM 5271 O O . ARG A 1 74 ? -8.064 15.022 -14.848 1.00 0.00 74 ARG A O 4
ATOM 5292 N N . ASN A 1 75 ? -8.810 13.785 -13.124 1.00 0.00 75 ASN A N 4
ATOM 5293 C CA . ASN A 1 75 ? -10.217 13.954 -13.469 1.00 0.00 75 ASN A CA 4
ATOM 5294 C C . ASN A 1 75 ? -11.026 14.395 -12.252 1.00 0.00 75 ASN A C 4
ATOM 5295 O O . ASN A 1 75 ? -12.144 13.926 -12.035 1.00 0.00 75 ASN A O 4
ATOM 5306 N N . ASP A 1 76 ? -10.454 15.298 -11.464 1.00 0.00 76 ASP A N 4
ATOM 5307 C CA . ASP A 1 76 ? -11.123 15.804 -10.271 1.00 0.00 76 ASP A CA 4
ATOM 5308 C C . ASP A 1 76 ? -11.200 17.327 -10.296 1.00 0.00 76 ASP A C 4
ATOM 5309 O O . ASP A 1 76 ? -10.236 18.028 -9.988 1.00 0.00 76 ASP A O 4
ATOM 5318 N N . PRO A 1 77 ? -12.375 17.854 -10.672 1.00 0.00 77 PRO A N 4
ATOM 5319 C CA . PRO A 1 77 ? -12.606 19.300 -10.747 1.00 0.00 77 PRO A CA 4
ATOM 5320 C C . PRO A 1 77 ? -12.643 19.953 -9.370 1.00 0.00 77 PRO A C 4
ATOM 5321 O O . PRO A 1 77 ? -13.338 19.485 -8.468 1.00 0.00 77 PRO A O 4
ATOM 5332 N N . SER A 1 78 ? -11.891 21.038 -9.214 1.00 0.00 78 SER A N 4
ATOM 5333 C CA . SER A 1 78 ? -11.835 21.754 -7.945 1.00 0.00 78 SER A CA 4
ATOM 5334 C C . SER A 1 78 ? -13.238 22.023 -7.411 1.00 0.00 78 SER A C 4
ATOM 5335 O O . SER A 1 78 ? -13.950 22.892 -7.912 1.00 0.00 78 SER A O 4
ATOM 5343 N N . GLY A 1 79 ? -13.631 21.268 -6.388 1.00 0.00 79 GLY A N 4
ATOM 5344 C CA . GLY A 1 79 ? -14.947 21.439 -5.802 1.00 0.00 79 GLY A CA 4
ATOM 5345 C C . GLY A 1 79 ? -14.988 21.039 -4.341 1.00 0.00 79 GLY A C 4
ATOM 5346 O O . GLY A 1 79 ? -14.663 21.825 -3.451 1.00 0.00 79 GLY A O 4
ATOM 5350 N N . PRO A 1 80 ? -15.396 19.789 -4.077 1.00 0.00 80 PRO A N 4
ATOM 5351 C CA . PRO A 1 80 ? -15.489 19.258 -2.714 1.00 0.00 80 PRO A CA 4
ATOM 5352 C C . PRO A 1 80 ? -14.119 19.049 -2.078 1.00 0.00 80 PRO A C 4
ATOM 5353 O O . PRO A 1 80 ? -13.159 18.683 -2.757 1.00 0.00 80 PRO A O 4
ATOM 5364 N N . SER A 1 81 ? -14.035 19.283 -0.773 1.00 0.00 81 SER A N 4
ATOM 5365 C CA . SER A 1 81 ? -12.780 19.123 -0.047 1.00 0.00 81 SER A CA 4
ATOM 5366 C C . SER A 1 81 ? -13.011 18.419 1.287 1.00 0.00 81 SER A C 4
ATOM 5367 O O . SER A 1 81 ? -14.112 18.449 1.836 1.00 0.00 81 SER A O 4
ATOM 5375 N N . SER A 1 82 ? -11.963 17.784 1.802 1.00 0.00 82 SER A N 4
ATOM 5376 C CA . SER A 1 82 ? -12.050 17.067 3.069 1.00 0.00 82 SER A CA 4
ATOM 5377 C C . SER A 1 82 ? -11.573 17.944 4.223 1.00 0.00 82 SER A C 4
ATOM 5378 O O . SER A 1 82 ? -12.117 17.890 5.325 1.00 0.00 82 SER A O 4
ATOM 5386 N N . GLY A 1 83 ? -10.551 18.753 3.960 1.00 0.00 83 GLY A N 4
ATOM 5387 C CA . GLY A 1 83 ? -10.016 19.631 4.985 1.00 0.00 83 GLY A CA 4
ATOM 5388 C C . GLY A 1 83 ? -10.899 20.838 5.233 1.00 0.00 83 GLY A C 4
ATOM 5389 O O . GLY A 1 83 ? -10.480 21.799 5.878 1.00 0.00 83 GLY A O 4
ATOM 5393 N N . GLY A 1 1 ? 9.840 -18.137 -15.541 1.00 0.00 1 GLY A N 5
ATOM 5394 C CA . GLY A 1 1 ? 8.818 -18.487 -16.510 1.00 0.00 1 GLY A CA 5
ATOM 5395 C C . GLY A 1 1 ? 7.508 -18.878 -15.855 1.00 0.00 1 GLY A C 5
ATOM 5396 O O . GLY A 1 1 ? 7.497 -19.574 -14.840 1.00 0.00 1 GLY A O 5
ATOM 5400 N N . SER A 1 2 ? 6.401 -18.427 -16.435 1.00 0.00 2 SER A N 5
ATOM 5401 C CA . SER A 1 2 ? 5.079 -18.729 -15.898 1.00 0.00 2 SER A CA 5
ATOM 5402 C C . SER A 1 2 ? 3.984 -18.204 -16.823 1.00 0.00 2 SER A C 5
ATOM 5403 O O . SER A 1 2 ? 4.214 -17.299 -17.624 1.00 0.00 2 SER A O 5
ATOM 5411 N N . SER A 1 3 ? 2.792 -18.781 -16.705 1.00 0.00 3 SER A N 5
ATOM 5412 C CA . SER A 1 3 ? 1.662 -18.375 -17.532 1.00 0.00 3 SER A CA 5
ATOM 5413 C C . SER A 1 3 ? 0.707 -17.481 -16.746 1.00 0.00 3 SER A C 5
ATOM 5414 O O . SER A 1 3 ? 0.292 -16.426 -17.224 1.00 0.00 3 SER A O 5
ATOM 5422 N N . GLY A 1 4 ? 0.363 -17.913 -15.537 1.00 0.00 4 GLY A N 5
ATOM 5423 C CA . GLY A 1 4 ? -0.541 -17.141 -14.703 1.00 0.00 4 GLY A CA 5
ATOM 5424 C C . GLY A 1 4 ? -1.980 -17.230 -15.171 1.00 0.00 4 GLY A C 5
ATOM 5425 O O . GLY A 1 4 ? -2.243 -17.430 -16.357 1.00 0.00 4 GLY A O 5
ATOM 5429 N N . SER A 1 5 ? -2.914 -17.083 -14.237 1.00 0.00 5 SER A N 5
ATOM 5430 C CA . SER A 1 5 ? -4.334 -17.153 -14.559 1.00 0.00 5 SER A CA 5
ATOM 5431 C C . SER A 1 5 ? -5.175 -16.534 -13.447 1.00 0.00 5 SER A C 5
ATOM 5432 O O . SER A 1 5 ? -4.707 -16.365 -12.321 1.00 0.00 5 SER A O 5
ATOM 5440 N N . SER A 1 6 ? -6.419 -16.196 -13.772 1.00 0.00 6 SER A N 5
ATOM 5441 C CA . SER A 1 6 ? -7.325 -15.592 -12.802 1.00 0.00 6 SER A CA 5
ATOM 5442 C C . SER A 1 6 ? -8.761 -15.607 -13.318 1.00 0.00 6 SER A C 5
ATOM 5443 O O . SER A 1 6 ? -8.999 -15.597 -14.525 1.00 0.00 6 SER A O 5
ATOM 5451 N N . GLY A 1 7 ? -9.715 -15.631 -12.392 1.00 0.00 7 GLY A N 5
ATOM 5452 C CA . GLY A 1 7 ? -11.116 -15.647 -12.771 1.00 0.00 7 GLY A CA 5
ATOM 5453 C C . GLY A 1 7 ? -12.041 -15.516 -11.577 1.00 0.00 7 GLY A C 5
ATOM 5454 O O . GLY A 1 7 ? -12.891 -14.626 -11.536 1.00 0.00 7 GLY A O 5
ATOM 5458 N N . LYS A 1 8 ? -11.878 -16.405 -10.604 1.00 0.00 8 LYS A N 5
ATOM 5459 C CA . LYS A 1 8 ? -12.705 -16.386 -9.403 1.00 0.00 8 LYS A CA 5
ATOM 5460 C C . LYS A 1 8 ? -12.906 -14.959 -8.904 1.00 0.00 8 LYS A C 5
ATOM 5461 O O . LYS A 1 8 ? -11.979 -14.149 -8.917 1.00 0.00 8 LYS A O 5
ATOM 5480 N N . LYS A 1 9 ? -14.123 -14.657 -8.462 1.00 0.00 9 LYS A N 5
ATOM 5481 C CA . LYS A 1 9 ? -14.446 -13.329 -7.956 1.00 0.00 9 LYS A CA 5
ATOM 5482 C C . LYS A 1 9 ? -15.398 -13.416 -6.767 1.00 0.00 9 LYS A C 5
ATOM 5483 O O . LYS A 1 9 ? -16.310 -14.243 -6.750 1.00 0.00 9 LYS A O 5
ATOM 5502 N N . ARG A 1 10 ? -15.180 -12.559 -5.775 1.00 0.00 10 ARG A N 5
ATOM 5503 C CA . ARG A 1 10 ? -16.019 -12.540 -4.583 1.00 0.00 10 ARG A CA 5
ATOM 5504 C C . ARG A 1 10 ? -15.672 -11.349 -3.693 1.00 0.00 10 ARG A C 5
ATOM 5505 O O . ARG A 1 10 ? -14.515 -11.153 -3.323 1.00 0.00 10 ARG A O 5
ATOM 5526 N N . LYS A 1 11 ? -16.683 -10.557 -3.354 1.00 0.00 11 LYS A N 5
ATOM 5527 C CA . LYS A 1 11 ? -16.488 -9.386 -2.508 1.00 0.00 11 LYS A CA 5
ATOM 5528 C C . LYS A 1 11 ? -15.709 -9.750 -1.248 1.00 0.00 11 LYS A C 5
ATOM 5529 O O . LYS A 1 11 ? -15.658 -10.914 -0.852 1.00 0.00 11 LYS A O 5
ATOM 5548 N N . GLY A 1 12 ? -15.104 -8.745 -0.620 1.00 0.00 12 GLY A N 5
ATOM 5549 C CA . GLY A 1 12 ? -14.338 -8.981 0.590 1.00 0.00 12 GLY A CA 5
ATOM 5550 C C . GLY A 1 12 ? -13.154 -8.043 0.717 1.00 0.00 12 GLY A C 5
ATOM 5551 O O . GLY A 1 12 ? -12.162 -8.184 0.004 1.00 0.00 12 GLY A O 5
ATOM 5555 N N . ASN A 1 13 ? -13.260 -7.080 1.628 1.00 0.00 13 ASN A N 5
ATOM 5556 C CA . ASN A 1 13 ? -12.190 -6.113 1.845 1.00 0.00 13 ASN A CA 5
ATOM 5557 C C . ASN A 1 13 ? -11.207 -6.616 2.899 1.00 0.00 13 ASN A C 5
ATOM 5558 O O . ASN A 1 13 ? -11.517 -7.528 3.666 1.00 0.00 13 ASN A O 5
ATOM 5569 N N . LEU A 1 14 ? -10.023 -6.015 2.930 1.00 0.00 14 LEU A N 5
ATOM 5570 C CA . LEU A 1 14 ? -8.995 -6.401 3.890 1.00 0.00 14 LEU A CA 5
ATOM 5571 C C . LEU A 1 14 ? -9.003 -5.471 5.100 1.00 0.00 14 LEU A C 5
ATOM 5572 O O . LEU A 1 14 ? -9.310 -4.283 4.999 1.00 0.00 14 LEU A O 5
ATOM 5588 N N . PRO A 1 15 ? -8.655 -6.022 6.272 1.00 0.00 15 PRO A N 5
ATOM 5589 C CA . PRO A 1 15 ? -8.612 -5.260 7.523 1.00 0.00 15 PRO A CA 5
ATOM 5590 C C . PRO A 1 15 ? -7.469 -4.250 7.547 1.00 0.00 15 PRO A C 5
ATOM 5591 O O . PRO A 1 15 ? -6.364 -4.538 7.089 1.00 0.00 15 PRO A O 5
ATOM 5602 N N . ALA A 1 16 ? -7.743 -3.066 8.086 1.00 0.00 16 ALA A N 5
ATOM 5603 C CA . ALA A 1 16 ? -6.738 -2.015 8.172 1.00 0.00 16 ALA A CA 5
ATOM 5604 C C . ALA A 1 16 ? -5.356 -2.598 8.446 1.00 0.00 16 ALA A C 5
ATOM 5605 O O . ALA A 1 16 ? -4.451 -2.489 7.619 1.00 0.00 16 ALA A O 5
ATOM 5612 N N . GLU A 1 17 ? -5.200 -3.217 9.612 1.00 0.00 17 GLU A N 5
ATOM 5613 C CA . GLU A 1 17 ? -3.927 -3.816 9.995 1.00 0.00 17 GLU A CA 5
ATOM 5614 C C . GLU A 1 17 ? -3.215 -4.404 8.780 1.00 0.00 17 GLU A C 5
ATOM 5615 O O . GLU A 1 17 ? -2.045 -4.114 8.533 1.00 0.00 17 GLU A O 5
ATOM 5627 N N . SER A 1 18 ? -3.931 -5.231 8.025 1.00 0.00 18 SER A N 5
ATOM 5628 C CA . SER A 1 18 ? -3.367 -5.863 6.838 1.00 0.00 18 SER A CA 5
ATOM 5629 C C . SER A 1 18 ? -3.130 -4.835 5.735 1.00 0.00 18 SER A C 5
ATOM 5630 O O . SER A 1 18 ? -2.107 -4.865 5.052 1.00 0.00 18 SER A O 5
ATOM 5638 N N . VAL A 1 19 ? -4.085 -3.926 5.568 1.00 0.00 19 VAL A N 5
ATOM 5639 C CA . VAL A 1 19 ? -3.982 -2.887 4.550 1.00 0.00 19 VAL A CA 5
ATOM 5640 C C . VAL A 1 19 ? -2.685 -2.099 4.699 1.00 0.00 19 VAL A C 5
ATOM 5641 O O . VAL A 1 19 ? -1.921 -1.952 3.744 1.00 0.00 19 VAL A O 5
ATOM 5654 N N . LYS A 1 20 ? -2.442 -1.593 5.903 1.00 0.00 20 LYS A N 5
ATOM 5655 C CA . LYS A 1 20 ? -1.236 -0.821 6.180 1.00 0.00 20 LYS A CA 5
ATOM 5656 C C . LYS A 1 20 ? -0.026 -1.432 5.482 1.00 0.00 20 LYS A C 5
ATOM 5657 O O . LYS A 1 20 ? 0.799 -0.719 4.910 1.00 0.00 20 LYS A O 5
ATOM 5676 N N . ILE A 1 21 ? 0.073 -2.756 5.532 1.00 0.00 21 ILE A N 5
ATOM 5677 C CA . ILE A 1 21 ? 1.182 -3.463 4.902 1.00 0.00 21 ILE A CA 5
ATOM 5678 C C . ILE A 1 21 ? 1.189 -3.241 3.393 1.00 0.00 21 ILE A C 5
ATOM 5679 O O . ILE A 1 21 ? 2.230 -2.951 2.802 1.00 0.00 21 ILE A O 5
ATOM 5695 N N . LEU A 1 22 ? 0.021 -3.378 2.776 1.00 0.00 22 LEU A N 5
ATOM 5696 C CA . LEU A 1 22 ? -0.109 -3.190 1.335 1.00 0.00 22 LEU A CA 5
ATOM 5697 C C . LEU A 1 22 ? 0.044 -1.719 0.961 1.00 0.00 22 LEU A C 5
ATOM 5698 O O . LEU A 1 22 ? 0.909 -1.359 0.162 1.00 0.00 22 LEU A O 5
ATOM 5714 N N . ARG A 1 23 ? -0.799 -0.875 1.545 1.00 0.00 23 ARG A N 5
ATOM 5715 C CA . ARG A 1 23 ? -0.757 0.557 1.274 1.00 0.00 23 ARG A CA 5
ATOM 5716 C C . ARG A 1 23 ? 0.677 1.078 1.327 1.00 0.00 23 ARG A C 5
ATOM 5717 O O . ARG A 1 23 ? 1.145 1.731 0.394 1.00 0.00 23 ARG A O 5
ATOM 5738 N N . ASP A 1 24 ? 1.367 0.786 2.423 1.00 0.00 24 ASP A N 5
ATOM 5739 C CA . ASP A 1 24 ? 2.747 1.224 2.597 1.00 0.00 24 ASP A CA 5
ATOM 5740 C C . ASP A 1 24 ? 3.553 1.002 1.321 1.00 0.00 24 ASP A C 5
ATOM 5741 O O . ASP A 1 24 ? 4.329 1.864 0.908 1.00 0.00 24 ASP A O 5
ATOM 5750 N N . TRP A 1 25 ? 3.365 -0.158 0.703 1.00 0.00 25 TRP A N 5
ATOM 5751 C CA . TRP A 1 25 ? 4.075 -0.494 -0.526 1.00 0.00 25 TRP A CA 5
ATOM 5752 C C . TRP A 1 25 ? 3.450 0.210 -1.725 1.00 0.00 25 TRP A C 5
ATOM 5753 O O . TRP A 1 25 ? 4.148 0.837 -2.521 1.00 0.00 25 TRP A O 5
ATOM 5774 N N . MET A 1 26 ? 2.131 0.102 -1.848 1.00 0.00 26 MET A N 5
ATOM 5775 C CA . MET A 1 26 ? 1.413 0.730 -2.951 1.00 0.00 26 MET A CA 5
ATOM 5776 C C . MET A 1 26 ? 1.724 2.221 -3.023 1.00 0.00 26 MET A C 5
ATOM 5777 O O . MET A 1 26 ? 1.583 2.845 -4.076 1.00 0.00 26 MET A O 5
ATOM 5791 N N . TYR A 1 27 ? 2.147 2.788 -1.898 1.00 0.00 27 TYR A N 5
ATOM 5792 C CA . TYR A 1 27 ? 2.475 4.207 -1.834 1.00 0.00 27 TYR A CA 5
ATOM 5793 C C . TYR A 1 27 ? 3.782 4.498 -2.566 1.00 0.00 27 TYR A C 5
ATOM 5794 O O . TYR A 1 27 ? 3.804 5.236 -3.552 1.00 0.00 27 TYR A O 5
ATOM 5812 N N . LYS A 1 28 ? 4.870 3.912 -2.078 1.00 0.00 28 LYS A N 5
ATOM 5813 C CA . LYS A 1 28 ? 6.181 4.105 -2.685 1.00 0.00 28 LYS A CA 5
ATOM 5814 C C . LYS A 1 28 ? 6.189 3.617 -4.130 1.00 0.00 28 LYS A C 5
ATOM 5815 O O . LYS A 1 28 ? 6.904 4.157 -4.974 1.00 0.00 28 LYS A O 5
ATOM 5834 N N . HIS A 1 29 ? 5.387 2.594 -4.409 1.00 0.00 29 HIS A N 5
ATOM 5835 C CA . HIS A 1 29 ? 5.300 2.035 -5.754 1.00 0.00 29 HIS A CA 5
ATOM 5836 C C . HIS A 1 29 ? 4.042 2.525 -6.465 1.00 0.00 29 HIS A C 5
ATOM 5837 O O . HIS A 1 29 ? 3.755 2.115 -7.590 1.00 0.00 29 HIS A O 5
ATOM 5852 N N . ARG A 1 30 ? 3.296 3.402 -5.802 1.00 0.00 30 ARG A N 5
ATOM 5853 C CA . ARG A 1 30 ? 2.069 3.945 -6.370 1.00 0.00 30 ARG A CA 5
ATOM 5854 C C . ARG A 1 30 ? 2.226 4.194 -7.867 1.00 0.00 30 ARG A C 5
ATOM 5855 O O . ARG A 1 30 ? 1.281 4.023 -8.638 1.00 0.00 30 ARG A O 5
ATOM 5876 N N . PHE A 1 31 ? 3.425 4.598 -8.272 1.00 0.00 31 PHE A N 5
ATOM 5877 C CA . PHE A 1 31 ? 3.706 4.872 -9.676 1.00 0.00 31 PHE A CA 5
ATOM 5878 C C . PHE A 1 31 ? 3.064 3.819 -10.575 1.00 0.00 31 PHE A C 5
ATOM 5879 O O . PHE A 1 31 ? 2.453 4.144 -11.593 1.00 0.00 31 PHE A O 5
ATOM 5896 N N . LYS A 1 32 ? 3.206 2.555 -10.190 1.00 0.00 32 LYS A N 5
ATOM 5897 C CA . LYS A 1 32 ? 2.639 1.453 -10.958 1.00 0.00 32 LYS A CA 5
ATOM 5898 C C . LYS A 1 32 ? 1.553 0.737 -10.162 1.00 0.00 32 LYS A C 5
ATOM 5899 O O . LYS A 1 32 ? 0.584 0.233 -10.730 1.00 0.00 32 LYS A O 5
ATOM 5918 N N . ALA A 1 33 ? 1.721 0.696 -8.845 1.00 0.00 33 ALA A N 5
ATOM 5919 C CA . ALA A 1 33 ? 0.753 0.044 -7.971 1.00 0.00 33 ALA A CA 5
ATOM 5920 C C . ALA A 1 33 ? 0.442 -1.369 -8.454 1.00 0.00 33 ALA A C 5
ATOM 5921 O O . ALA A 1 33 ? -0.628 -1.909 -8.173 1.00 0.00 33 ALA A O 5
ATOM 5928 N N . TYR A 1 34 ? 1.383 -1.961 -9.180 1.00 0.00 34 TYR A N 5
ATOM 5929 C CA . TYR A 1 34 ? 1.207 -3.310 -9.705 1.00 0.00 34 TYR A CA 5
ATOM 5930 C C . TYR A 1 34 ? 2.404 -4.190 -9.356 1.00 0.00 34 TYR A C 5
ATOM 5931 O O . TYR A 1 34 ? 3.370 -4.297 -10.112 1.00 0.00 34 TYR A O 5
ATOM 5949 N N . PRO A 1 35 ? 2.339 -4.837 -8.183 1.00 0.00 35 PRO A N 5
ATOM 5950 C CA . PRO A 1 35 ? 3.407 -5.720 -7.706 1.00 0.00 35 PRO A CA 5
ATOM 5951 C C . PRO A 1 35 ? 3.504 -7.006 -8.521 1.00 0.00 35 PRO A C 5
ATOM 5952 O O . PRO A 1 35 ? 2.623 -7.308 -9.327 1.00 0.00 35 PRO A O 5
ATOM 5963 N N . SER A 1 36 ? 4.578 -7.758 -8.306 1.00 0.00 36 SER A N 5
ATOM 5964 C CA . SER A 1 36 ? 4.790 -9.010 -9.023 1.00 0.00 36 SER A CA 5
ATOM 5965 C C . SER A 1 36 ? 4.510 -10.208 -8.120 1.00 0.00 36 SER A C 5
ATOM 5966 O O . SER A 1 36 ? 4.701 -10.141 -6.906 1.00 0.00 36 SER A O 5
ATOM 5974 N N . GLU A 1 37 ? 4.057 -11.302 -8.723 1.00 0.00 37 GLU A N 5
ATOM 5975 C CA . GLU A 1 37 ? 3.749 -12.515 -7.974 1.00 0.00 37 GLU A CA 5
ATOM 5976 C C . GLU A 1 37 ? 4.711 -12.689 -6.802 1.00 0.00 37 GLU A C 5
ATOM 5977 O O . GLU A 1 37 ? 4.340 -13.219 -5.756 1.00 0.00 37 GLU A O 5
ATOM 5989 N N . GLU A 1 38 ? 5.948 -12.239 -6.988 1.00 0.00 38 GLU A N 5
ATOM 5990 C CA . GLU A 1 38 ? 6.963 -12.346 -5.946 1.00 0.00 38 GLU A CA 5
ATOM 5991 C C . GLU A 1 38 ? 6.702 -11.343 -4.826 1.00 0.00 38 GLU A C 5
ATOM 5992 O O . GLU A 1 38 ? 6.659 -11.707 -3.652 1.00 0.00 38 GLU A O 5
ATOM 6004 N N . GLU A 1 39 ? 6.528 -10.079 -5.200 1.00 0.00 39 GLU A N 5
ATOM 6005 C CA . GLU A 1 39 ? 6.272 -9.024 -4.227 1.00 0.00 39 GLU A CA 5
ATOM 6006 C C . GLU A 1 39 ? 5.018 -9.327 -3.412 1.00 0.00 39 GLU A C 5
ATOM 6007 O O . GLU A 1 39 ? 5.041 -9.298 -2.182 1.00 0.00 39 GLU A O 5
ATOM 6019 N N . LYS A 1 40 ? 3.924 -9.618 -4.108 1.00 0.00 40 LYS A N 5
ATOM 6020 C CA . LYS A 1 40 ? 2.659 -9.927 -3.451 1.00 0.00 40 LYS A CA 5
ATOM 6021 C C . LYS A 1 40 ? 2.837 -11.042 -2.425 1.00 0.00 40 LYS A C 5
ATOM 6022 O O . LYS A 1 40 ? 2.481 -10.885 -1.258 1.00 0.00 40 LYS A O 5
ATOM 6041 N N . GLN A 1 41 ? 3.392 -12.165 -2.869 1.00 0.00 41 GLN A N 5
ATOM 6042 C CA . GLN A 1 41 ? 3.617 -13.305 -1.988 1.00 0.00 41 GLN A CA 5
ATOM 6043 C C . GLN A 1 41 ? 4.304 -12.868 -0.698 1.00 0.00 41 GLN A C 5
ATOM 6044 O O . GLN A 1 41 ? 3.976 -13.352 0.385 1.00 0.00 41 GLN A O 5
ATOM 6058 N N . MET A 1 42 ? 5.258 -11.951 -0.822 1.00 0.00 42 MET A N 5
ATOM 6059 C CA . MET A 1 42 ? 5.989 -11.449 0.335 1.00 0.00 42 MET A CA 5
ATOM 6060 C C . MET A 1 42 ? 5.051 -10.739 1.305 1.00 0.00 42 MET A C 5
ATOM 6061 O O . MET A 1 42 ? 5.152 -10.911 2.521 1.00 0.00 42 MET A O 5
ATOM 6075 N N . LEU A 1 43 ? 4.139 -9.940 0.762 1.00 0.00 43 LEU A N 5
ATOM 6076 C CA . LEU A 1 43 ? 3.182 -9.203 1.580 1.00 0.00 43 LEU A CA 5
ATOM 6077 C C . LEU A 1 43 ? 2.149 -10.144 2.190 1.00 0.00 43 LEU A C 5
ATOM 6078 O O . LEU A 1 43 ? 1.711 -9.951 3.325 1.00 0.00 43 LEU A O 5
ATOM 6094 N N . SER A 1 44 ? 1.764 -11.164 1.430 1.00 0.00 44 SER A N 5
ATOM 6095 C CA . SER A 1 44 ? 0.780 -12.135 1.894 1.00 0.00 44 SER A CA 5
ATOM 6096 C C . SER A 1 44 ? 1.195 -12.729 3.237 1.00 0.00 44 SER A C 5
ATOM 6097 O O . SER A 1 44 ? 0.356 -13.200 4.004 1.00 0.00 44 SER A O 5
ATOM 6105 N N . GLU A 1 45 ? 2.495 -12.701 3.513 1.00 0.00 45 GLU A N 5
ATOM 6106 C CA . GLU A 1 45 ? 3.021 -13.237 4.763 1.00 0.00 45 GLU A CA 5
ATOM 6107 C C . GLU A 1 45 ? 2.711 -12.303 5.929 1.00 0.00 45 GLU A C 5
ATOM 6108 O O . GLU A 1 45 ? 2.312 -12.747 7.006 1.00 0.00 45 GLU A O 5
ATOM 6120 N N . LYS A 1 46 ? 2.898 -11.006 5.707 1.00 0.00 46 LYS A N 5
ATOM 6121 C CA . LYS A 1 46 ? 2.639 -10.008 6.737 1.00 0.00 46 LYS A CA 5
ATOM 6122 C C . LYS A 1 46 ? 1.142 -9.754 6.884 1.00 0.00 46 LYS A C 5
ATOM 6123 O O . LYS A 1 46 ? 0.659 -9.432 7.970 1.00 0.00 46 LYS A O 5
ATOM 6142 N N . THR A 1 47 ? 0.410 -9.903 5.784 1.00 0.00 47 THR A N 5
ATOM 6143 C CA . THR A 1 47 ? -1.032 -9.691 5.790 1.00 0.00 47 THR A CA 5
ATOM 6144 C C . THR A 1 47 ? -1.782 -11.011 5.921 1.00 0.00 47 THR A C 5
ATOM 6145 O O . THR A 1 47 ? -2.963 -11.034 6.263 1.00 0.00 47 THR A O 5
ATOM 6156 N N . ASN A 1 48 ? -1.086 -12.111 5.648 1.00 0.00 48 ASN A N 5
ATOM 6157 C CA . ASN A 1 48 ? -1.688 -13.437 5.736 1.00 0.00 48 ASN A CA 5
ATOM 6158 C C . ASN A 1 48 ? -2.820 -13.589 4.725 1.00 0.00 48 ASN A C 5
ATOM 6159 O O . ASN A 1 48 ? -3.793 -14.304 4.968 1.00 0.00 48 ASN A O 5
ATOM 6170 N N . LEU A 1 49 ? -2.687 -12.911 3.590 1.00 0.00 49 LEU A N 5
ATOM 6171 C CA . LEU A 1 49 ? -3.698 -12.971 2.540 1.00 0.00 49 LEU A CA 5
ATOM 6172 C C . LEU A 1 49 ? -3.232 -13.849 1.383 1.00 0.00 49 LEU A C 5
ATOM 6173 O O . LEU A 1 49 ? -2.172 -14.471 1.452 1.00 0.00 49 LEU A O 5
ATOM 6189 N N . SER A 1 50 ? -4.029 -13.892 0.321 1.00 0.00 50 SER A N 5
ATOM 6190 C CA . SER A 1 50 ? -3.698 -14.694 -0.851 1.00 0.00 50 SER A CA 5
ATOM 6191 C C . SER A 1 50 ? -3.465 -13.806 -2.069 1.00 0.00 50 SER A C 5
ATOM 6192 O O . SER A 1 50 ? -4.225 -12.872 -2.326 1.00 0.00 50 SER A O 5
ATOM 6200 N N . LEU A 1 51 ? -2.408 -14.104 -2.817 1.00 0.00 51 LEU A N 5
ATOM 6201 C CA . LEU A 1 51 ? -2.073 -13.334 -4.009 1.00 0.00 51 LEU A CA 5
ATOM 6202 C C . LEU A 1 51 ? -3.333 -12.830 -4.705 1.00 0.00 51 LEU A C 5
ATOM 6203 O O . LEU A 1 51 ? -3.392 -11.685 -5.154 1.00 0.00 51 LEU A O 5
ATOM 6219 N N . LEU A 1 52 ? -4.341 -13.692 -4.788 1.00 0.00 52 LEU A N 5
ATOM 6220 C CA . LEU A 1 52 ? -5.603 -13.334 -5.427 1.00 0.00 52 LEU A CA 5
ATOM 6221 C C . LEU A 1 52 ? -6.215 -12.100 -4.770 1.00 0.00 52 LEU A C 5
ATOM 6222 O O . LEU A 1 52 ? -6.631 -11.165 -5.452 1.00 0.00 52 LEU A O 5
ATOM 6238 N N . GLN A 1 53 ? -6.264 -12.106 -3.442 1.00 0.00 53 GLN A N 5
ATOM 6239 C CA . GLN A 1 53 ? -6.823 -10.987 -2.693 1.00 0.00 53 GLN A CA 5
ATOM 6240 C C . GLN A 1 53 ? -5.889 -9.783 -2.735 1.00 0.00 53 GLN A C 5
ATOM 6241 O O . GLN A 1 53 ? -6.339 -8.637 -2.757 1.00 0.00 53 GLN A O 5
ATOM 6255 N N . ILE A 1 54 ? -4.587 -10.050 -2.745 1.00 0.00 54 ILE A N 5
ATOM 6256 C CA . ILE A 1 54 ? -3.590 -8.988 -2.785 1.00 0.00 54 ILE A CA 5
ATOM 6257 C C . ILE A 1 54 ? -3.803 -8.079 -3.990 1.00 0.00 54 ILE A C 5
ATOM 6258 O O . ILE A 1 54 ? -4.197 -6.922 -3.847 1.00 0.00 54 ILE A O 5
ATOM 6274 N N . SER A 1 55 ? -3.540 -8.612 -5.180 1.00 0.00 55 SER A N 5
ATOM 6275 C CA . SER A 1 55 ? -3.701 -7.848 -6.412 1.00 0.00 55 SER A CA 5
ATOM 6276 C C . SER A 1 55 ? -5.122 -7.307 -6.534 1.00 0.00 55 SER A C 5
ATOM 6277 O O . SER A 1 55 ? -5.327 -6.139 -6.862 1.00 0.00 55 SER A O 5
ATOM 6285 N N . ASN A 1 56 ? -6.101 -8.166 -6.267 1.00 0.00 56 ASN A N 5
ATOM 6286 C CA . ASN A 1 56 ? -7.504 -7.775 -6.347 1.00 0.00 56 ASN A CA 5
ATOM 6287 C C . ASN A 1 56 ? -7.748 -6.467 -5.601 1.00 0.00 56 ASN A C 5
ATOM 6288 O O . ASN A 1 56 ? -8.433 -5.574 -6.101 1.00 0.00 56 ASN A O 5
ATOM 6299 N N . TRP A 1 57 ? -7.182 -6.360 -4.404 1.00 0.00 57 TRP A N 5
ATOM 6300 C CA . TRP A 1 57 ? -7.337 -5.160 -3.590 1.00 0.00 57 TRP A CA 5
ATOM 6301 C C . TRP A 1 57 ? -6.718 -3.950 -4.280 1.00 0.00 57 TRP A C 5
ATOM 6302 O O . TRP A 1 57 ? -7.288 -2.859 -4.270 1.00 0.00 57 TRP A O 5
ATOM 6323 N N . PHE A 1 58 ? -5.548 -4.150 -4.878 1.00 0.00 58 PHE A N 5
ATOM 6324 C CA . PHE A 1 58 ? -4.851 -3.073 -5.572 1.00 0.00 58 PHE A CA 5
ATOM 6325 C C . PHE A 1 58 ? -5.718 -2.493 -6.686 1.00 0.00 58 PHE A C 5
ATOM 6326 O O . PHE A 1 58 ? -5.784 -1.277 -6.866 1.00 0.00 58 PHE A O 5
ATOM 6343 N N . ILE A 1 59 ? -6.382 -3.372 -7.429 1.00 0.00 59 ILE A N 5
ATOM 6344 C CA . ILE A 1 59 ? -7.245 -2.948 -8.525 1.00 0.00 59 ILE A CA 5
ATOM 6345 C C . ILE A 1 59 ? -8.224 -1.873 -8.068 1.00 0.00 59 ILE A C 5
ATOM 6346 O O . ILE A 1 59 ? -8.136 -0.720 -8.489 1.00 0.00 59 ILE A O 5
ATOM 6362 N N . ASN A 1 60 ? -9.156 -2.258 -7.202 1.00 0.00 60 ASN A N 5
ATOM 6363 C CA . ASN A 1 60 ? -10.152 -1.326 -6.686 1.00 0.00 60 ASN A CA 5
ATOM 6364 C C . ASN A 1 60 ? -9.486 -0.187 -5.920 1.00 0.00 60 ASN A C 5
ATOM 6365 O O . ASN A 1 60 ? -9.798 0.984 -6.134 1.00 0.00 60 ASN A O 5
ATOM 6376 N N . ALA A 1 61 ? -8.567 -0.539 -5.028 1.00 0.00 61 ALA A N 5
ATOM 6377 C CA . ALA A 1 61 ? -7.855 0.453 -4.232 1.00 0.00 61 ALA A CA 5
ATOM 6378 C C . ALA A 1 61 ? -7.198 1.502 -5.122 1.00 0.00 61 ALA A C 5
ATOM 6379 O O . ALA A 1 61 ? -7.105 2.673 -4.753 1.00 0.00 61 ALA A O 5
ATOM 6386 N N . ARG A 1 62 ? -6.744 1.075 -6.296 1.00 0.00 62 ARG A N 5
ATOM 6387 C CA . ARG A 1 62 ? -6.094 1.978 -7.238 1.00 0.00 62 ARG A CA 5
ATOM 6388 C C . ARG A 1 62 ? -7.098 2.965 -7.826 1.00 0.00 62 ARG A C 5
ATOM 6389 O O . ARG A 1 62 ? -6.741 3.820 -8.637 1.00 0.00 62 ARG A O 5
ATOM 6410 N N . ARG A 1 63 ? -8.355 2.840 -7.412 1.00 0.00 63 ARG A N 5
ATOM 6411 C CA . ARG A 1 63 ? -9.410 3.720 -7.899 1.00 0.00 63 ARG A CA 5
ATOM 6412 C C . ARG A 1 63 ? -9.770 4.769 -6.851 1.00 0.00 63 ARG A C 5
ATOM 6413 O O . ARG A 1 63 ? -10.276 5.842 -7.181 1.00 0.00 63 ARG A O 5
ATOM 6434 N N . ARG A 1 64 ? -9.506 4.452 -5.588 1.00 0.00 64 ARG A N 5
ATOM 6435 C CA . ARG A 1 64 ? -9.803 5.366 -4.492 1.00 0.00 64 ARG A CA 5
ATOM 6436 C C . ARG A 1 64 ? -8.565 5.608 -3.634 1.00 0.00 64 ARG A C 5
ATOM 6437 O O . ARG A 1 64 ? -8.279 6.740 -3.244 1.00 0.00 64 ARG A O 5
ATOM 6458 N N . ILE A 1 65 ? -7.834 4.536 -3.344 1.00 0.00 65 ILE A N 5
ATOM 6459 C CA . ILE A 1 65 ? -6.627 4.632 -2.533 1.00 0.00 65 ILE A CA 5
ATOM 6460 C C . ILE A 1 65 ? -5.506 5.330 -3.296 1.00 0.00 65 ILE A C 5
ATOM 6461 O O . ILE A 1 65 ? -5.028 6.389 -2.889 1.00 0.00 65 ILE A O 5
ATOM 6477 N N . LEU A 1 66 ? -5.092 4.730 -4.407 1.00 0.00 66 LEU A N 5
ATOM 6478 C CA . LEU A 1 66 ? -4.028 5.295 -5.230 1.00 0.00 66 LEU A CA 5
ATOM 6479 C C . LEU A 1 66 ? -4.226 6.795 -5.423 1.00 0.00 66 LEU A C 5
ATOM 6480 O O . LEU A 1 66 ? -3.340 7.604 -5.148 1.00 0.00 66 LEU A O 5
ATOM 6496 N N . PRO A 1 67 ? -5.418 7.176 -5.906 1.00 0.00 67 PRO A N 5
ATOM 6497 C CA . PRO A 1 67 ? -5.762 8.581 -6.145 1.00 0.00 67 PRO A CA 5
ATOM 6498 C C . PRO A 1 67 ? -5.927 9.366 -4.847 1.00 0.00 67 PRO A C 5
ATOM 6499 O O . PRO A 1 67 ? -6.011 10.594 -4.860 1.00 0.00 67 PRO A O 5
ATOM 6510 N N . ASP A 1 68 ? -5.971 8.649 -3.730 1.00 0.00 68 ASP A N 5
ATOM 6511 C CA . ASP A 1 68 ? -6.124 9.279 -2.423 1.00 0.00 68 ASP A CA 5
ATOM 6512 C C . ASP A 1 68 ? -4.764 9.633 -1.828 1.00 0.00 68 ASP A C 5
ATOM 6513 O O . ASP A 1 68 ? -4.581 10.717 -1.277 1.00 0.00 68 ASP A O 5
ATOM 6522 N N . MET A 1 69 ? -3.815 8.709 -1.943 1.00 0.00 69 MET A N 5
ATOM 6523 C CA . MET A 1 69 ? -2.473 8.924 -1.417 1.00 0.00 69 MET A CA 5
ATOM 6524 C C . MET A 1 69 ? -1.787 10.084 -2.132 1.00 0.00 69 MET A C 5
ATOM 6525 O O . MET A 1 69 ? -1.195 10.957 -1.495 1.00 0.00 69 MET A O 5
ATOM 6539 N N . LEU A 1 70 ? -1.870 10.088 -3.458 1.00 0.00 70 LEU A N 5
ATOM 6540 C CA . LEU A 1 70 ? -1.258 11.141 -4.260 1.00 0.00 70 LEU A CA 5
ATOM 6541 C C . LEU A 1 70 ? -1.757 12.516 -3.826 1.00 0.00 70 LEU A C 5
ATOM 6542 O O . LEU A 1 70 ? -0.968 13.443 -3.643 1.00 0.00 70 LEU A O 5
ATOM 6558 N N . GLN A 1 71 ? -3.070 12.638 -3.662 1.00 0.00 71 GLN A N 5
ATOM 6559 C CA . GLN A 1 71 ? -3.673 13.900 -3.248 1.00 0.00 71 GLN A CA 5
ATOM 6560 C C . GLN A 1 71 ? -2.768 14.641 -2.271 1.00 0.00 71 GLN A C 5
ATOM 6561 O O . GLN A 1 71 ? -2.537 15.842 -2.413 1.00 0.00 71 GLN A O 5
ATOM 6575 N N . GLN A 1 72 ? -2.258 13.918 -1.279 1.00 0.00 72 GLN A N 5
ATOM 6576 C CA . GLN A 1 72 ? -1.379 14.509 -0.277 1.00 0.00 72 GLN A CA 5
ATOM 6577 C C . GLN A 1 72 ? -0.226 15.256 -0.938 1.00 0.00 72 GLN A C 5
ATOM 6578 O O . GLN A 1 72 ? 0.082 15.032 -2.109 1.00 0.00 72 GLN A O 5
ATOM 6592 N N . ARG A 1 73 ? 0.408 16.146 -0.180 1.00 0.00 73 ARG A N 5
ATOM 6593 C CA . ARG A 1 73 ? 1.527 16.927 -0.693 1.00 0.00 73 ARG A CA 5
ATOM 6594 C C . ARG A 1 73 ? 2.460 16.057 -1.530 1.00 0.00 73 ARG A C 5
ATOM 6595 O O . ARG A 1 73 ? 3.206 15.237 -0.995 1.00 0.00 73 ARG A O 5
ATOM 6616 N N . ARG A 1 74 ? 2.412 16.242 -2.845 1.00 0.00 74 ARG A N 5
ATOM 6617 C CA . ARG A 1 74 ? 3.252 15.472 -3.756 1.00 0.00 74 ARG A CA 5
ATOM 6618 C C . ARG A 1 74 ? 4.634 16.105 -3.887 1.00 0.00 74 ARG A C 5
ATOM 6619 O O . ARG A 1 74 ? 4.877 17.199 -3.378 1.00 0.00 74 ARG A O 5
ATOM 6640 N N . ASN A 1 75 ? 5.535 15.409 -4.572 1.00 0.00 75 ASN A N 5
ATOM 6641 C CA . ASN A 1 75 ? 6.894 15.903 -4.768 1.00 0.00 75 ASN A CA 5
ATOM 6642 C C . ASN A 1 75 ? 7.241 15.962 -6.253 1.00 0.00 75 ASN A C 5
ATOM 6643 O O . ASN A 1 75 ? 6.964 15.027 -7.004 1.00 0.00 75 ASN A O 5
ATOM 6654 N N . ASP A 1 76 ? 7.849 17.068 -6.668 1.00 0.00 76 ASP A N 5
ATOM 6655 C CA . ASP A 1 76 ? 8.236 17.250 -8.063 1.00 0.00 76 ASP A CA 5
ATOM 6656 C C . ASP A 1 76 ? 9.754 17.311 -8.201 1.00 0.00 76 ASP A C 5
ATOM 6657 O O . ASP A 1 76 ? 10.367 18.375 -8.118 1.00 0.00 76 ASP A O 5
ATOM 6666 N N . PRO A 1 77 ? 10.377 16.142 -8.417 1.00 0.00 77 PRO A N 5
ATOM 6667 C CA . PRO A 1 77 ? 11.831 16.036 -8.571 1.00 0.00 77 PRO A CA 5
ATOM 6668 C C . PRO A 1 77 ? 12.321 16.651 -9.878 1.00 0.00 77 PRO A C 5
ATOM 6669 O O . PRO A 1 77 ? 11.760 16.397 -10.944 1.00 0.00 77 PRO A O 5
ATOM 6680 N N . SER A 1 78 ? 13.372 17.460 -9.788 1.00 0.00 78 SER A N 5
ATOM 6681 C CA . SER A 1 78 ? 13.936 18.114 -10.963 1.00 0.00 78 SER A CA 5
ATOM 6682 C C . SER A 1 78 ? 14.216 17.099 -12.067 1.00 0.00 78 SER A C 5
ATOM 6683 O O . SER A 1 78 ? 15.120 16.273 -11.951 1.00 0.00 78 SER A O 5
ATOM 6691 N N . GLY A 1 79 ? 13.433 17.168 -13.139 1.00 0.00 79 GLY A N 5
ATOM 6692 C CA . GLY A 1 79 ? 13.611 16.250 -14.249 1.00 0.00 79 GLY A CA 5
ATOM 6693 C C . GLY A 1 79 ? 12.777 16.631 -15.456 1.00 0.00 79 GLY A C 5
ATOM 6694 O O . GLY A 1 79 ? 11.688 17.191 -15.333 1.00 0.00 79 GLY A O 5
ATOM 6698 N N . PRO A 1 80 ? 13.293 16.326 -16.656 1.00 0.00 80 PRO A N 5
ATOM 6699 C CA . PRO A 1 80 ? 12.605 16.632 -17.914 1.00 0.00 80 PRO A CA 5
ATOM 6700 C C . PRO A 1 80 ? 11.363 15.771 -18.120 1.00 0.00 80 PRO A C 5
ATOM 6701 O O . PRO A 1 80 ? 11.014 14.954 -17.268 1.00 0.00 80 PRO A O 5
ATOM 6712 N N . SER A 1 81 ? 10.699 15.960 -19.256 1.00 0.00 81 SER A N 5
ATOM 6713 C CA . SER A 1 81 ? 9.494 15.203 -19.572 1.00 0.00 81 SER A CA 5
ATOM 6714 C C . SER A 1 81 ? 9.594 14.576 -20.959 1.00 0.00 81 SER A C 5
ATOM 6715 O O . SER A 1 81 ? 10.453 14.947 -21.760 1.00 0.00 81 SER A O 5
ATOM 6723 N N . SER A 1 82 ? 8.710 13.623 -21.236 1.00 0.00 82 SER A N 5
ATOM 6724 C CA . SER A 1 82 ? 8.700 12.941 -22.525 1.00 0.00 82 SER A CA 5
ATOM 6725 C C . SER A 1 82 ? 7.275 12.794 -23.051 1.00 0.00 82 SER A C 5
ATOM 6726 O O . SER A 1 82 ? 6.308 12.974 -22.313 1.00 0.00 82 SER A O 5
ATOM 6734 N N . GLY A 1 83 ? 7.156 12.464 -24.333 1.00 0.00 83 GLY A N 5
ATOM 6735 C CA . GLY A 1 83 ? 5.847 12.297 -24.938 1.00 0.00 83 GLY A CA 5
ATOM 6736 C C . GLY A 1 83 ? 5.286 13.600 -25.473 1.00 0.00 83 GLY A C 5
ATOM 6737 O O . GLY A 1 83 ? 5.233 14.601 -24.759 1.00 0.00 83 GLY A O 5
ATOM 6741 N N . GLY A 1 1 ? 8.144 -19.295 7.817 1.00 0.00 1 GLY A N 6
ATOM 6742 C CA . GLY A 1 1 ? 7.603 -20.172 8.840 1.00 0.00 1 GLY A CA 6
ATOM 6743 C C . GLY A 1 1 ? 6.676 -21.226 8.268 1.00 0.00 1 GLY A C 6
ATOM 6744 O O . GLY A 1 1 ? 7.039 -22.399 8.178 1.00 0.00 1 GLY A O 6
ATOM 6748 N N . SER A 1 2 ? 5.475 -20.808 7.881 1.00 0.00 2 SER A N 6
ATOM 6749 C CA . SER A 1 2 ? 4.491 -21.727 7.320 1.00 0.00 2 SER A CA 6
ATOM 6750 C C . SER A 1 2 ? 4.154 -21.349 5.881 1.00 0.00 2 SER A C 6
ATOM 6751 O O . SER A 1 2 ? 4.495 -20.261 5.417 1.00 0.00 2 SER A O 6
ATOM 6759 N N . SER A 1 3 ? 3.482 -22.256 5.179 1.00 0.00 3 SER A N 6
ATOM 6760 C CA . SER A 1 3 ? 3.102 -22.021 3.791 1.00 0.00 3 SER A CA 6
ATOM 6761 C C . SER A 1 3 ? 1.786 -22.719 3.463 1.00 0.00 3 SER A C 6
ATOM 6762 O O . SER A 1 3 ? 1.548 -23.851 3.883 1.00 0.00 3 SER A O 6
ATOM 6770 N N . GLY A 1 4 ? 0.931 -22.034 2.709 1.00 0.00 4 GLY A N 6
ATOM 6771 C CA . GLY A 1 4 ? -0.351 -22.602 2.337 1.00 0.00 4 GLY A CA 6
ATOM 6772 C C . GLY A 1 4 ? -1.483 -21.600 2.447 1.00 0.00 4 GLY A C 6
ATOM 6773 O O . GLY A 1 4 ? -1.312 -20.520 3.013 1.00 0.00 4 GLY A O 6
ATOM 6777 N N . SER A 1 5 ? -2.642 -21.957 1.904 1.00 0.00 5 SER A N 6
ATOM 6778 C CA . SER A 1 5 ? -3.806 -21.079 1.939 1.00 0.00 5 SER A CA 6
ATOM 6779 C C . SER A 1 5 ? -5.092 -21.872 1.731 1.00 0.00 5 SER A C 6
ATOM 6780 O O . SER A 1 5 ? -5.122 -22.838 0.968 1.00 0.00 5 SER A O 6
ATOM 6788 N N . SER A 1 6 ? -6.153 -21.457 2.415 1.00 0.00 6 SER A N 6
ATOM 6789 C CA . SER A 1 6 ? -7.442 -22.131 2.309 1.00 0.00 6 SER A CA 6
ATOM 6790 C C . SER A 1 6 ? -8.572 -21.218 2.776 1.00 0.00 6 SER A C 6
ATOM 6791 O O . SER A 1 6 ? -8.545 -20.697 3.890 1.00 0.00 6 SER A O 6
ATOM 6799 N N . GLY A 1 7 ? -9.566 -21.028 1.913 1.00 0.00 7 GLY A N 6
ATOM 6800 C CA . GLY A 1 7 ? -10.692 -20.178 2.254 1.00 0.00 7 GLY A CA 6
ATOM 6801 C C . GLY A 1 7 ? -11.452 -19.705 1.031 1.00 0.00 7 GLY A C 6
ATOM 6802 O O . GLY A 1 7 ? -10.851 -19.331 0.023 1.00 0.00 7 GLY A O 6
ATOM 6806 N N . LYS A 1 8 ? -12.778 -19.722 1.117 1.00 0.00 8 LYS A N 6
ATOM 6807 C CA . LYS A 1 8 ? -13.622 -19.291 0.009 1.00 0.00 8 LYS A CA 6
ATOM 6808 C C . LYS A 1 8 ? -14.328 -17.980 0.340 1.00 0.00 8 LYS A C 6
ATOM 6809 O O . LYS A 1 8 ? -15.333 -17.966 1.051 1.00 0.00 8 LYS A O 6
ATOM 6828 N N . LYS A 1 9 ? -13.796 -16.880 -0.181 1.00 0.00 9 LYS A N 6
ATOM 6829 C CA . LYS A 1 9 ? -14.376 -15.563 0.056 1.00 0.00 9 LYS A CA 6
ATOM 6830 C C . LYS A 1 9 ? -14.054 -14.612 -1.092 1.00 0.00 9 LYS A C 6
ATOM 6831 O O . LYS A 1 9 ? -12.889 -14.410 -1.436 1.00 0.00 9 LYS A O 6
ATOM 6850 N N . ARG A 1 10 ? -15.093 -14.029 -1.681 1.00 0.00 10 ARG A N 6
ATOM 6851 C CA . ARG A 1 10 ? -14.921 -13.099 -2.790 1.00 0.00 10 ARG A CA 6
ATOM 6852 C C . ARG A 1 10 ? -15.478 -11.723 -2.438 1.00 0.00 10 ARG A C 6
ATOM 6853 O O . ARG A 1 10 ? -16.101 -11.543 -1.391 1.00 0.00 10 ARG A O 6
ATOM 6874 N N . LYS A 1 11 ? -15.249 -10.754 -3.318 1.00 0.00 11 LYS A N 6
ATOM 6875 C CA . LYS A 1 11 ? -15.728 -9.394 -3.102 1.00 0.00 11 LYS A CA 6
ATOM 6876 C C . LYS A 1 11 ? -15.560 -8.984 -1.643 1.00 0.00 11 LYS A C 6
ATOM 6877 O O . LYS A 1 11 ? -16.426 -8.324 -1.070 1.00 0.00 11 LYS A O 6
ATOM 6896 N N . GLY A 1 12 ? -14.438 -9.378 -1.047 1.00 0.00 12 GLY A N 6
ATOM 6897 C CA . GLY A 1 12 ? -14.177 -9.040 0.340 1.00 0.00 12 GLY A CA 6
ATOM 6898 C C . GLY A 1 12 ? -12.939 -8.181 0.504 1.00 0.00 12 GLY A C 6
ATOM 6899 O O . GLY A 1 12 ? -11.920 -8.419 -0.142 1.00 0.00 12 GLY A O 6
ATOM 6903 N N . ASN A 1 13 ? -13.028 -7.178 1.372 1.00 0.00 13 ASN A N 6
ATOM 6904 C CA . ASN A 1 13 ? -11.907 -6.278 1.617 1.00 0.00 13 ASN A CA 6
ATOM 6905 C C . ASN A 1 13 ? -11.000 -6.826 2.715 1.00 0.00 13 ASN A C 6
ATOM 6906 O O . ASN A 1 13 ? -11.318 -7.830 3.354 1.00 0.00 13 ASN A O 6
ATOM 6917 N N . LEU A 1 14 ? -9.871 -6.160 2.929 1.00 0.00 14 LEU A N 6
ATOM 6918 C CA . LEU A 1 14 ? -8.917 -6.580 3.951 1.00 0.00 14 LEU A CA 6
ATOM 6919 C C . LEU A 1 14 ? -8.936 -5.623 5.138 1.00 0.00 14 LEU A C 6
ATOM 6920 O O . LEU A 1 14 ? -9.230 -4.435 5.005 1.00 0.00 14 LEU A O 6
ATOM 6936 N N . PRO A 1 15 ? -8.613 -6.150 6.329 1.00 0.00 15 PRO A N 6
ATOM 6937 C CA . PRO A 1 15 ? -8.583 -5.360 7.563 1.00 0.00 15 PRO A CA 6
ATOM 6938 C C . PRO A 1 15 ? -7.431 -4.361 7.583 1.00 0.00 15 PRO A C 6
ATOM 6939 O O . PRO A 1 15 ? -6.315 -4.678 7.174 1.00 0.00 15 PRO A O 6
ATOM 6950 N N . ALA A 1 16 ? -7.710 -3.153 8.063 1.00 0.00 16 ALA A N 6
ATOM 6951 C CA . ALA A 1 16 ? -6.696 -2.108 8.139 1.00 0.00 16 ALA A CA 6
ATOM 6952 C C . ALA A 1 16 ? -5.318 -2.700 8.412 1.00 0.00 16 ALA A C 6
ATOM 6953 O O . ALA A 1 16 ? -4.437 -2.665 7.554 1.00 0.00 16 ALA A O 6
ATOM 6960 N N . GLU A 1 17 ? -5.139 -3.242 9.613 1.00 0.00 17 GLU A N 6
ATOM 6961 C CA . GLU A 1 17 ? -3.866 -3.840 9.998 1.00 0.00 17 GLU A CA 6
ATOM 6962 C C . GLU A 1 17 ? -3.191 -4.503 8.801 1.00 0.00 17 GLU A C 6
ATOM 6963 O O . GLU A 1 17 ? -2.001 -4.305 8.557 1.00 0.00 17 GLU A O 6
ATOM 6975 N N . SER A 1 18 ? -3.961 -5.291 8.057 1.00 0.00 18 SER A N 6
ATOM 6976 C CA . SER A 1 18 ? -3.438 -5.987 6.887 1.00 0.00 18 SER A CA 6
ATOM 6977 C C . SER A 1 18 ? -3.245 -5.022 5.722 1.00 0.00 18 SER A C 6
ATOM 6978 O O . SER A 1 18 ? -2.268 -5.115 4.979 1.00 0.00 18 SER A O 6
ATOM 6986 N N . VAL A 1 19 ? -4.185 -4.095 5.567 1.00 0.00 19 VAL A N 6
ATOM 6987 C CA . VAL A 1 19 ? -4.120 -3.112 4.493 1.00 0.00 19 VAL A CA 6
ATOM 6988 C C . VAL A 1 19 ? -2.845 -2.281 4.586 1.00 0.00 19 VAL A C 6
ATOM 6989 O O . VAL A 1 19 ? -2.093 -2.168 3.618 1.00 0.00 19 VAL A O 6
ATOM 7002 N N . LYS A 1 20 ? -2.607 -1.701 5.757 1.00 0.00 20 LYS A N 6
ATOM 7003 C CA . LYS A 1 20 ? -1.422 -0.881 5.979 1.00 0.00 20 LYS A CA 6
ATOM 7004 C C . LYS A 1 20 ? -0.210 -1.474 5.268 1.00 0.00 20 LYS A C 6
ATOM 7005 O O . LYS A 1 20 ? 0.595 -0.747 4.684 1.00 0.00 20 LYS A O 6
ATOM 7024 N N . ILE A 1 21 ? -0.087 -2.795 5.321 1.00 0.00 21 ILE A N 6
ATOM 7025 C CA . ILE A 1 21 ? 1.026 -3.485 4.680 1.00 0.00 21 ILE A CA 6
ATOM 7026 C C . ILE A 1 21 ? 1.032 -3.238 3.175 1.00 0.00 21 ILE A C 6
ATOM 7027 O O . ILE A 1 21 ? 2.083 -3.008 2.576 1.00 0.00 21 ILE A O 6
ATOM 7043 N N . LEU A 1 22 ? -0.149 -3.287 2.568 1.00 0.00 22 LEU A N 6
ATOM 7044 C CA . LEU A 1 22 ? -0.282 -3.067 1.132 1.00 0.00 22 LEU A CA 6
ATOM 7045 C C . LEU A 1 22 ? -0.206 -1.580 0.800 1.00 0.00 22 LEU A C 6
ATOM 7046 O O . LEU A 1 22 ? 0.505 -1.176 -0.120 1.00 0.00 22 LEU A O 6
ATOM 7062 N N . ARG A 1 23 ? -0.942 -0.772 1.556 1.00 0.00 23 ARG A N 6
ATOM 7063 C CA . ARG A 1 23 ? -0.957 0.670 1.342 1.00 0.00 23 ARG A CA 6
ATOM 7064 C C . ARG A 1 23 ? 0.457 1.242 1.389 1.00 0.00 23 ARG A C 6
ATOM 7065 O O . ARG A 1 23 ? 0.901 1.906 0.453 1.00 0.00 23 ARG A O 6
ATOM 7086 N N . ASP A 1 24 ? 1.159 0.979 2.486 1.00 0.00 24 ASP A N 6
ATOM 7087 C CA . ASP A 1 24 ? 2.523 1.466 2.656 1.00 0.00 24 ASP A CA 6
ATOM 7088 C C . ASP A 1 24 ? 3.360 1.185 1.411 1.00 0.00 24 ASP A C 6
ATOM 7089 O O . ASP A 1 24 ? 4.170 2.014 0.996 1.00 0.00 24 ASP A O 6
ATOM 7098 N N . TRP A 1 25 ? 3.159 0.012 0.823 1.00 0.00 25 TRP A N 6
ATOM 7099 C CA . TRP A 1 25 ? 3.896 -0.379 -0.373 1.00 0.00 25 TRP A CA 6
ATOM 7100 C C . TRP A 1 25 ? 3.347 0.330 -1.607 1.00 0.00 25 TRP A C 6
ATOM 7101 O O . TRP A 1 25 ? 4.104 0.748 -2.482 1.00 0.00 25 TRP A O 6
ATOM 7122 N N . MET A 1 26 ? 2.026 0.461 -1.670 1.00 0.00 26 MET A N 6
ATOM 7123 C CA . MET A 1 26 ? 1.377 1.121 -2.796 1.00 0.00 26 MET A CA 6
ATOM 7124 C C . MET A 1 26 ? 1.851 2.565 -2.927 1.00 0.00 26 MET A C 6
ATOM 7125 O O . MET A 1 26 ? 1.825 3.141 -4.015 1.00 0.00 26 MET A O 6
ATOM 7139 N N . TYR A 1 27 ? 2.284 3.144 -1.813 1.00 0.00 27 TYR A N 6
ATOM 7140 C CA . TYR A 1 27 ? 2.762 4.522 -1.803 1.00 0.00 27 TYR A CA 6
ATOM 7141 C C . TYR A 1 27 ? 4.094 4.641 -2.538 1.00 0.00 27 TYR A C 6
ATOM 7142 O O . TYR A 1 27 ? 4.226 5.413 -3.488 1.00 0.00 27 TYR A O 6
ATOM 7160 N N . LYS A 1 28 ? 5.080 3.871 -2.090 1.00 0.00 28 LYS A N 6
ATOM 7161 C CA . LYS A 1 28 ? 6.403 3.887 -2.704 1.00 0.00 28 LYS A CA 6
ATOM 7162 C C . LYS A 1 28 ? 6.320 3.527 -4.184 1.00 0.00 28 LYS A C 6
ATOM 7163 O O . LYS A 1 28 ? 7.026 4.102 -5.013 1.00 0.00 28 LYS A O 6
ATOM 7182 N N . HIS A 1 29 ? 5.453 2.573 -4.509 1.00 0.00 29 HIS A N 6
ATOM 7183 C CA . HIS A 1 29 ? 5.277 2.138 -5.890 1.00 0.00 29 HIS A CA 6
ATOM 7184 C C . HIS A 1 29 ? 4.062 2.812 -6.521 1.00 0.00 29 HIS A C 6
ATOM 7185 O O . HIS A 1 29 ? 3.703 2.523 -7.663 1.00 0.00 29 HIS A O 6
ATOM 7200 N N . ARG A 1 30 ? 3.433 3.710 -5.770 1.00 0.00 30 ARG A N 6
ATOM 7201 C CA . ARG A 1 30 ? 2.257 4.423 -6.256 1.00 0.00 30 ARG A CA 6
ATOM 7202 C C . ARG A 1 30 ? 2.387 4.737 -7.743 1.00 0.00 30 ARG A C 6
ATOM 7203 O O . ARG A 1 30 ? 1.424 4.616 -8.501 1.00 0.00 30 ARG A O 6
ATOM 7224 N N . PHE A 1 31 ? 3.585 5.141 -8.154 1.00 0.00 31 PHE A N 6
ATOM 7225 C CA . PHE A 1 31 ? 3.841 5.474 -9.551 1.00 0.00 31 PHE A CA 6
ATOM 7226 C C . PHE A 1 31 ? 3.118 4.506 -10.483 1.00 0.00 31 PHE A C 6
ATOM 7227 O O . PHE A 1 31 ? 2.206 4.893 -11.213 1.00 0.00 31 PHE A O 6
ATOM 7244 N N . LYS A 1 32 ? 3.533 3.244 -10.452 1.00 0.00 32 LYS A N 6
ATOM 7245 C CA . LYS A 1 32 ? 2.926 2.218 -11.292 1.00 0.00 32 LYS A CA 6
ATOM 7246 C C . LYS A 1 32 ? 1.676 1.644 -10.632 1.00 0.00 32 LYS A C 6
ATOM 7247 O O . LYS A 1 32 ? 0.665 1.411 -11.294 1.00 0.00 32 LYS A O 6
ATOM 7266 N N . ALA A 1 33 ? 1.753 1.419 -9.325 1.00 0.00 33 ALA A N 6
ATOM 7267 C CA . ALA A 1 33 ? 0.627 0.876 -8.576 1.00 0.00 33 ALA A CA 6
ATOM 7268 C C . ALA A 1 33 ? 0.308 -0.548 -9.019 1.00 0.00 33 ALA A C 6
ATOM 7269 O O . ALA A 1 33 ? -0.846 -0.880 -9.294 1.00 0.00 33 ALA A O 6
ATOM 7276 N N . TYR A 1 34 ? 1.337 -1.386 -9.088 1.00 0.00 34 TYR A N 6
ATOM 7277 C CA . TYR A 1 34 ? 1.166 -2.773 -9.501 1.00 0.00 34 TYR A CA 6
ATOM 7278 C C . TYR A 1 34 ? 2.333 -3.632 -9.023 1.00 0.00 34 TYR A C 6
ATOM 7279 O O . TYR A 1 34 ? 3.437 -3.582 -9.565 1.00 0.00 34 TYR A O 6
ATOM 7297 N N . PRO A 1 35 ? 2.084 -4.439 -7.981 1.00 0.00 35 PRO A N 6
ATOM 7298 C CA . PRO A 1 35 ? 3.100 -5.325 -7.406 1.00 0.00 35 PRO A CA 6
ATOM 7299 C C . PRO A 1 35 ? 3.460 -6.477 -8.338 1.00 0.00 35 PRO A C 6
ATOM 7300 O O . PRO A 1 35 ? 2.778 -6.718 -9.334 1.00 0.00 35 PRO A O 6
ATOM 7311 N N . SER A 1 36 ? 4.534 -7.186 -8.008 1.00 0.00 36 SER A N 6
ATOM 7312 C CA . SER A 1 36 ? 4.986 -8.311 -8.818 1.00 0.00 36 SER A CA 6
ATOM 7313 C C . SER A 1 36 ? 4.744 -9.633 -8.095 1.00 0.00 36 SER A C 6
ATOM 7314 O O . SER A 1 36 ? 4.690 -9.680 -6.867 1.00 0.00 36 SER A O 6
ATOM 7322 N N . GLU A 1 37 ? 4.599 -10.705 -8.868 1.00 0.00 37 GLU A N 6
ATOM 7323 C CA . GLU A 1 37 ? 4.361 -12.028 -8.302 1.00 0.00 37 GLU A CA 6
ATOM 7324 C C . GLU A 1 37 ? 5.181 -12.230 -7.031 1.00 0.00 37 GLU A C 6
ATOM 7325 O O . GLU A 1 37 ? 4.806 -13.010 -6.157 1.00 0.00 37 GLU A O 6
ATOM 7337 N N . GLU A 1 38 ? 6.302 -11.523 -6.938 1.00 0.00 38 GLU A N 6
ATOM 7338 C CA . GLU A 1 38 ? 7.176 -11.626 -5.775 1.00 0.00 38 GLU A CA 6
ATOM 7339 C C . GLU A 1 38 ? 6.689 -10.722 -4.646 1.00 0.00 38 GLU A C 6
ATOM 7340 O O . GLU A 1 38 ? 6.655 -11.126 -3.484 1.00 0.00 38 GLU A O 6
ATOM 7352 N N . GLU A 1 39 ? 6.314 -9.496 -4.998 1.00 0.00 39 GLU A N 6
ATOM 7353 C CA . GLU A 1 39 ? 5.830 -8.534 -4.015 1.00 0.00 39 GLU A CA 6
ATOM 7354 C C . GLU A 1 39 ? 4.573 -9.050 -3.321 1.00 0.00 39 GLU A C 6
ATOM 7355 O O . GLU A 1 39 ? 4.517 -9.137 -2.094 1.00 0.00 39 GLU A O 6
ATOM 7367 N N . LYS A 1 40 ? 3.564 -9.392 -4.116 1.00 0.00 40 LYS A N 6
ATOM 7368 C CA . LYS A 1 40 ? 2.307 -9.901 -3.581 1.00 0.00 40 LYS A CA 6
ATOM 7369 C C . LYS A 1 40 ? 2.556 -11.027 -2.582 1.00 0.00 40 LYS A C 6
ATOM 7370 O O . LYS A 1 40 ? 2.183 -10.926 -1.414 1.00 0.00 40 LYS A O 6
ATOM 7389 N N . GLN A 1 41 ? 3.190 -12.097 -3.050 1.00 0.00 41 GLN A N 6
ATOM 7390 C CA . GLN A 1 41 ? 3.489 -13.241 -2.197 1.00 0.00 41 GLN A CA 6
ATOM 7391 C C . GLN A 1 41 ? 4.164 -12.794 -0.904 1.00 0.00 41 GLN A C 6
ATOM 7392 O O . GLN A 1 41 ? 3.909 -13.348 0.164 1.00 0.00 41 GLN A O 6
ATOM 7406 N N . MET A 1 42 ? 5.027 -11.789 -1.010 1.00 0.00 42 MET A N 6
ATOM 7407 C CA . MET A 1 42 ? 5.738 -11.267 0.151 1.00 0.00 42 MET A CA 6
ATOM 7408 C C . MET A 1 42 ? 4.771 -10.605 1.128 1.00 0.00 42 MET A C 6
ATOM 7409 O O . MET A 1 42 ? 4.750 -10.933 2.315 1.00 0.00 42 MET A O 6
ATOM 7423 N N . LEU A 1 43 ? 3.973 -9.671 0.622 1.00 0.00 43 LEU A N 6
ATOM 7424 C CA . LEU A 1 43 ? 3.004 -8.962 1.451 1.00 0.00 43 LEU A CA 6
ATOM 7425 C C . LEU A 1 43 ? 1.995 -9.931 2.059 1.00 0.00 43 LEU A C 6
ATOM 7426 O O . LEU A 1 43 ? 1.588 -9.778 3.210 1.00 0.00 43 LEU A O 6
ATOM 7442 N N . SER A 1 44 ? 1.597 -10.930 1.277 1.00 0.00 44 SER A N 6
ATOM 7443 C CA . SER A 1 44 ? 0.634 -11.924 1.738 1.00 0.00 44 SER A CA 6
ATOM 7444 C C . SER A 1 44 ? 1.097 -12.565 3.043 1.00 0.00 44 SER A C 6
ATOM 7445 O O . SER A 1 44 ? 0.284 -13.032 3.839 1.00 0.00 44 SER A O 6
ATOM 7453 N N . GLU A 1 45 ? 2.410 -12.583 3.253 1.00 0.00 45 GLU A N 6
ATOM 7454 C CA . GLU A 1 45 ? 2.982 -13.167 4.460 1.00 0.00 45 GLU A CA 6
ATOM 7455 C C . GLU A 1 45 ? 2.778 -12.246 5.660 1.00 0.00 45 GLU A C 6
ATOM 7456 O O . GLU A 1 45 ? 2.486 -12.702 6.765 1.00 0.00 45 GLU A O 6
ATOM 7468 N N . LYS A 1 46 ? 2.934 -10.946 5.433 1.00 0.00 46 LYS A N 6
ATOM 7469 C CA . LYS A 1 46 ? 2.767 -9.958 6.493 1.00 0.00 46 LYS A CA 6
ATOM 7470 C C . LYS A 1 46 ? 1.290 -9.691 6.759 1.00 0.00 46 LYS A C 6
ATOM 7471 O O . LYS A 1 46 ? 0.905 -9.316 7.867 1.00 0.00 46 LYS A O 6
ATOM 7490 N N . THR A 1 47 ? 0.463 -9.886 5.736 1.00 0.00 47 THR A N 6
ATOM 7491 C CA . THR A 1 47 ? -0.972 -9.666 5.859 1.00 0.00 47 THR A CA 6
ATOM 7492 C C . THR A 1 47 ? -1.716 -10.983 6.042 1.00 0.00 47 THR A C 6
ATOM 7493 O O . THR A 1 47 ? -2.847 -11.006 6.525 1.00 0.00 47 THR A O 6
ATOM 7504 N N . ASN A 1 48 ? -1.074 -12.080 5.652 1.00 0.00 48 ASN A N 6
ATOM 7505 C CA . ASN A 1 48 ? -1.676 -13.402 5.773 1.00 0.00 48 ASN A CA 6
ATOM 7506 C C . ASN A 1 48 ? -2.874 -13.542 4.839 1.00 0.00 48 ASN A C 6
ATOM 7507 O O . ASN A 1 48 ? -3.866 -14.189 5.176 1.00 0.00 48 ASN A O 6
ATOM 7518 N N . LEU A 1 49 ? -2.774 -12.932 3.663 1.00 0.00 49 LEU A N 6
ATOM 7519 C CA . LEU A 1 49 ? -3.849 -12.989 2.678 1.00 0.00 49 LEU A CA 6
ATOM 7520 C C . LEU A 1 49 ? -3.501 -13.952 1.547 1.00 0.00 49 LEU A C 6
ATOM 7521 O O . LEU A 1 49 ? -2.474 -14.628 1.589 1.00 0.00 49 LEU A O 6
ATOM 7537 N N . SER A 1 50 ? -4.364 -14.008 0.538 1.00 0.00 50 SER A N 6
ATOM 7538 C CA . SER A 1 50 ? -4.149 -14.889 -0.604 1.00 0.00 50 SER A CA 6
ATOM 7539 C C . SER A 1 50 ? -3.792 -14.086 -1.851 1.00 0.00 50 SER A C 6
ATOM 7540 O O . SER A 1 50 ? -4.426 -13.075 -2.155 1.00 0.00 50 SER A O 6
ATOM 7548 N N . LEU A 1 51 ? -2.773 -14.543 -2.569 1.00 0.00 51 LEU A N 6
ATOM 7549 C CA . LEU A 1 51 ? -2.330 -13.869 -3.784 1.00 0.00 51 LEU A CA 6
ATOM 7550 C C . LEU A 1 51 ? -3.514 -13.272 -4.539 1.00 0.00 51 LEU A C 6
ATOM 7551 O O . LEU A 1 51 ? -3.437 -12.155 -5.053 1.00 0.00 51 LEU A O 6
ATOM 7567 N N . LEU A 1 52 ? -4.608 -14.022 -4.599 1.00 0.00 52 LEU A N 6
ATOM 7568 C CA . LEU A 1 52 ? -5.811 -13.566 -5.289 1.00 0.00 52 LEU A CA 6
ATOM 7569 C C . LEU A 1 52 ? -6.370 -12.307 -4.634 1.00 0.00 52 LEU A C 6
ATOM 7570 O O . LEU A 1 52 ? -6.720 -11.345 -5.316 1.00 0.00 52 LEU A O 6
ATOM 7586 N N . GLN A 1 53 ? -6.449 -12.322 -3.307 1.00 0.00 53 GLN A N 6
ATOM 7587 C CA . GLN A 1 53 ? -6.964 -11.180 -2.560 1.00 0.00 53 GLN A CA 6
ATOM 7588 C C . GLN A 1 53 ? -6.028 -9.983 -2.682 1.00 0.00 53 GLN A C 6
ATOM 7589 O O . GLN A 1 53 ? -6.475 -8.840 -2.776 1.00 0.00 53 GLN A O 6
ATOM 7603 N N . ILE A 1 54 ? -4.727 -10.253 -2.678 1.00 0.00 54 ILE A N 6
ATOM 7604 C CA . ILE A 1 54 ? -3.728 -9.197 -2.788 1.00 0.00 54 ILE A CA 6
ATOM 7605 C C . ILE A 1 54 ? -3.960 -8.349 -4.034 1.00 0.00 54 ILE A C 6
ATOM 7606 O O . ILE A 1 54 ? -4.311 -7.173 -3.940 1.00 0.00 54 ILE A O 6
ATOM 7622 N N . SER A 1 55 ? -3.762 -8.954 -5.201 1.00 0.00 55 SER A N 6
ATOM 7623 C CA . SER A 1 55 ? -3.948 -8.254 -6.466 1.00 0.00 55 SER A CA 6
ATOM 7624 C C . SER A 1 55 ? -5.350 -7.661 -6.558 1.00 0.00 55 SER A C 6
ATOM 7625 O O . SER A 1 55 ? -5.518 -6.479 -6.856 1.00 0.00 55 SER A O 6
ATOM 7633 N N . ASN A 1 56 ? -6.355 -8.492 -6.301 1.00 0.00 56 ASN A N 6
ATOM 7634 C CA . ASN A 1 56 ? -7.744 -8.051 -6.355 1.00 0.00 56 ASN A CA 6
ATOM 7635 C C . ASN A 1 56 ? -7.926 -6.732 -5.611 1.00 0.00 56 ASN A C 6
ATOM 7636 O O . ASN A 1 56 ? -8.586 -5.816 -6.103 1.00 0.00 56 ASN A O 6
ATOM 7647 N N . TRP A 1 57 ? -7.335 -6.641 -4.425 1.00 0.00 57 TRP A N 6
ATOM 7648 C CA . TRP A 1 57 ? -7.431 -5.433 -3.614 1.00 0.00 57 TRP A CA 6
ATOM 7649 C C . TRP A 1 57 ? -6.787 -4.248 -4.324 1.00 0.00 57 TRP A C 6
ATOM 7650 O O . TRP A 1 57 ? -7.435 -3.230 -4.567 1.00 0.00 57 TRP A O 6
ATOM 7671 N N . PHE A 1 58 ? -5.507 -4.387 -4.656 1.00 0.00 58 PHE A N 6
ATOM 7672 C CA . PHE A 1 58 ? -4.775 -3.326 -5.338 1.00 0.00 58 PHE A CA 6
ATOM 7673 C C . PHE A 1 58 ? -5.621 -2.708 -6.448 1.00 0.00 58 PHE A C 6
ATOM 7674 O O . PHE A 1 58 ? -5.581 -1.498 -6.671 1.00 0.00 58 PHE A O 6
ATOM 7691 N N . ILE A 1 59 ? -6.384 -3.548 -7.139 1.00 0.00 59 ILE A N 6
ATOM 7692 C CA . ILE A 1 59 ? -7.239 -3.085 -8.225 1.00 0.00 59 ILE A CA 6
ATOM 7693 C C . ILE A 1 59 ? -8.150 -1.952 -7.762 1.00 0.00 59 ILE A C 6
ATOM 7694 O O . ILE A 1 59 ? -7.953 -0.795 -8.129 1.00 0.00 59 ILE A O 6
ATOM 7710 N N . ASN A 1 60 ? -9.146 -2.295 -6.952 1.00 0.00 60 ASN A N 6
ATOM 7711 C CA . ASN A 1 60 ? -10.087 -1.307 -6.438 1.00 0.00 60 ASN A CA 6
ATOM 7712 C C . ASN A 1 60 ? -9.365 -0.245 -5.614 1.00 0.00 60 ASN A C 6
ATOM 7713 O O . ASN A 1 60 ? -9.634 0.948 -5.747 1.00 0.00 60 ASN A O 6
ATOM 7724 N N . ALA A 1 61 ? -8.446 -0.689 -4.762 1.00 0.00 61 ALA A N 6
ATOM 7725 C CA . ALA A 1 61 ? -7.683 0.222 -3.919 1.00 0.00 61 ALA A CA 6
ATOM 7726 C C . ALA A 1 61 ? -6.869 1.199 -4.761 1.00 0.00 61 ALA A C 6
ATOM 7727 O O . ALA A 1 61 ? -6.523 2.289 -4.304 1.00 0.00 61 ALA A O 6
ATOM 7734 N N . ARG A 1 62 ? -6.566 0.801 -5.992 1.00 0.00 62 ARG A N 6
ATOM 7735 C CA . ARG A 1 62 ? -5.791 1.640 -6.897 1.00 0.00 62 ARG A CA 6
ATOM 7736 C C . ARG A 1 62 ? -6.669 2.719 -7.524 1.00 0.00 62 ARG A C 6
ATOM 7737 O O . ARG A 1 62 ? -6.175 3.616 -8.207 1.00 0.00 62 ARG A O 6
ATOM 7758 N N . ARG A 1 63 ? -7.973 2.625 -7.287 1.00 0.00 63 ARG A N 6
ATOM 7759 C CA . ARG A 1 63 ? -8.920 3.592 -7.829 1.00 0.00 63 ARG A CA 6
ATOM 7760 C C . ARG A 1 63 ? -9.383 4.565 -6.749 1.00 0.00 63 ARG A C 6
ATOM 7761 O O . ARG A 1 63 ? -10.011 5.582 -7.043 1.00 0.00 63 ARG A O 6
ATOM 7782 N N . ARG A 1 64 ? -9.068 4.245 -5.498 1.00 0.00 64 ARG A N 6
ATOM 7783 C CA . ARG A 1 64 ? -9.453 5.090 -4.374 1.00 0.00 64 ARG A CA 6
ATOM 7784 C C . ARG A 1 64 ? -8.234 5.476 -3.541 1.00 0.00 64 ARG A C 6
ATOM 7785 O O . ARG A 1 64 ? -8.093 6.626 -3.126 1.00 0.00 64 ARG A O 6
ATOM 7806 N N . ILE A 1 65 ? -7.357 4.507 -3.302 1.00 0.00 65 ILE A N 6
ATOM 7807 C CA . ILE A 1 65 ? -6.150 4.745 -2.520 1.00 0.00 65 ILE A CA 6
ATOM 7808 C C . ILE A 1 65 ? -5.089 5.459 -3.350 1.00 0.00 65 ILE A C 6
ATOM 7809 O O . ILE A 1 65 ? -4.704 6.590 -3.048 1.00 0.00 65 ILE A O 6
ATOM 7825 N N . LEU A 1 66 ? -4.619 4.792 -4.399 1.00 0.00 66 LEU A N 6
ATOM 7826 C CA . LEU A 1 66 ? -3.603 5.363 -5.276 1.00 0.00 66 LEU A CA 6
ATOM 7827 C C . LEU A 1 66 ? -3.863 6.846 -5.518 1.00 0.00 66 LEU A C 6
ATOM 7828 O O . LEU A 1 66 ? -2.993 7.694 -5.321 1.00 0.00 66 LEU A O 6
ATOM 7844 N N . PRO A 1 67 ? -5.090 7.169 -5.954 1.00 0.00 67 PRO A N 6
ATOM 7845 C CA . PRO A 1 67 ? -5.494 8.550 -6.230 1.00 0.00 67 PRO A CA 6
ATOM 7846 C C . PRO A 1 67 ? -5.621 9.382 -4.958 1.00 0.00 67 PRO A C 6
ATOM 7847 O O . PRO A 1 67 ? -5.562 10.611 -5.000 1.00 0.00 67 PRO A O 6
ATOM 7858 N N . ASP A 1 68 ? -5.795 8.704 -3.829 1.00 0.00 68 ASP A N 6
ATOM 7859 C CA . ASP A 1 68 ? -5.928 9.381 -2.544 1.00 0.00 68 ASP A CA 6
ATOM 7860 C C . ASP A 1 68 ? -4.563 9.790 -2.000 1.00 0.00 68 ASP A C 6
ATOM 7861 O O . ASP A 1 68 ? -4.405 10.876 -1.443 1.00 0.00 68 ASP A O 6
ATOM 7870 N N . MET A 1 69 ? -3.579 8.912 -2.166 1.00 0.00 69 MET A N 6
ATOM 7871 C CA . MET A 1 69 ? -2.226 9.182 -1.692 1.00 0.00 69 MET A CA 6
ATOM 7872 C C . MET A 1 69 ? -1.420 9.933 -2.747 1.00 0.00 69 MET A C 6
ATOM 7873 O O . MET A 1 69 ? -0.570 10.762 -2.419 1.00 0.00 69 MET A O 6
ATOM 7887 N N . LEU A 1 70 ? -1.692 9.637 -4.013 1.00 0.00 70 LEU A N 6
ATOM 7888 C CA . LEU A 1 70 ? -0.991 10.285 -5.117 1.00 0.00 70 LEU A CA 6
ATOM 7889 C C . LEU A 1 70 ? -1.168 11.799 -5.061 1.00 0.00 70 LEU A C 6
ATOM 7890 O O . LEU A 1 70 ? -0.290 12.551 -5.481 1.00 0.00 70 LEU A O 6
ATOM 7906 N N . GLN A 1 71 ? -2.310 12.237 -4.539 1.00 0.00 71 GLN A N 6
ATOM 7907 C CA . GLN A 1 71 ? -2.601 13.661 -4.428 1.00 0.00 71 GLN A CA 6
ATOM 7908 C C . GLN A 1 71 ? -1.450 14.401 -3.754 1.00 0.00 71 GLN A C 6
ATOM 7909 O O . GLN A 1 71 ? -0.752 13.842 -2.908 1.00 0.00 71 GLN A O 6
ATOM 7923 N N . GLN A 1 72 ? -1.257 15.659 -4.135 1.00 0.00 72 GLN A N 6
ATOM 7924 C CA . GLN A 1 72 ? -0.190 16.475 -3.568 1.00 0.00 72 GLN A CA 6
ATOM 7925 C C . GLN A 1 72 ? 0.040 16.127 -2.101 1.00 0.00 72 GLN A C 6
ATOM 7926 O O . GLN A 1 72 ? -0.910 15.891 -1.353 1.00 0.00 72 GLN A O 6
ATOM 7940 N N . ARG A 1 73 ? 1.305 16.096 -1.696 1.00 0.00 73 ARG A N 6
ATOM 7941 C CA . ARG A 1 73 ? 1.659 15.775 -0.319 1.00 0.00 73 ARG A CA 6
ATOM 7942 C C . ARG A 1 73 ? 1.847 17.046 0.505 1.00 0.00 73 ARG A C 6
ATOM 7943 O O . ARG A 1 73 ? 1.685 18.156 -0.003 1.00 0.00 73 ARG A O 6
ATOM 7964 N N . ARG A 1 74 ? 2.188 16.875 1.778 1.00 0.00 74 ARG A N 6
ATOM 7965 C CA . ARG A 1 74 ? 2.395 18.008 2.671 1.00 0.00 74 ARG A CA 6
ATOM 7966 C C . ARG A 1 74 ? 3.724 18.698 2.375 1.00 0.00 74 ARG A C 6
ATOM 7967 O O . ARG A 1 74 ? 4.755 18.044 2.228 1.00 0.00 74 ARG A O 6
ATOM 7988 N N . ASN A 1 75 ? 3.689 20.024 2.289 1.00 0.00 75 ASN A N 6
ATOM 7989 C CA . ASN A 1 75 ? 4.890 20.803 2.009 1.00 0.00 75 ASN A CA 6
ATOM 7990 C C . ASN A 1 75 ? 6.096 20.226 2.744 1.00 0.00 75 ASN A C 6
ATOM 7991 O O . ASN A 1 75 ? 6.072 20.059 3.964 1.00 0.00 75 ASN A O 6
ATOM 8002 N N . ASP A 1 76 ? 7.150 19.923 1.994 1.00 0.00 76 ASP A N 6
ATOM 8003 C CA . ASP A 1 76 ? 8.367 19.367 2.574 1.00 0.00 76 ASP A CA 6
ATOM 8004 C C . ASP A 1 76 ? 9.561 20.278 2.310 1.00 0.00 76 ASP A C 6
ATOM 8005 O O . ASP A 1 76 ? 9.637 20.964 1.290 1.00 0.00 76 ASP A O 6
ATOM 8014 N N . PRO A 1 77 ? 10.518 20.289 3.250 1.00 0.00 77 PRO A N 6
ATOM 8015 C CA . PRO A 1 77 ? 11.725 21.112 3.142 1.00 0.00 77 PRO A CA 6
ATOM 8016 C C . PRO A 1 77 ? 12.668 20.618 2.050 1.00 0.00 77 PRO A C 6
ATOM 8017 O O . PRO A 1 77 ? 12.506 19.515 1.529 1.00 0.00 77 PRO A O 6
ATOM 8028 N N . SER A 1 78 ? 13.654 21.442 1.708 1.00 0.00 78 SER A N 6
ATOM 8029 C CA . SER A 1 78 ? 14.621 21.089 0.675 1.00 0.00 78 SER A CA 6
ATOM 8030 C C . SER A 1 78 ? 15.762 20.263 1.259 1.00 0.00 78 SER A C 6
ATOM 8031 O O . SER A 1 78 ? 16.602 20.777 1.996 1.00 0.00 78 SER A O 6
ATOM 8039 N N . GLY A 1 79 ? 15.786 18.977 0.922 1.00 0.00 79 GLY A N 6
ATOM 8040 C CA . GLY A 1 79 ? 16.829 18.098 1.421 1.00 0.00 79 GLY A CA 6
ATOM 8041 C C . GLY A 1 79 ? 17.901 17.824 0.385 1.00 0.00 79 GLY A C 6
ATOM 8042 O O . GLY A 1 79 ? 17.632 17.751 -0.814 1.00 0.00 79 GLY A O 6
ATOM 8046 N N . PRO A 1 80 ? 19.150 17.668 0.848 1.00 0.00 80 PRO A N 6
ATOM 8047 C CA . PRO A 1 80 ? 20.292 17.399 -0.031 1.00 0.00 80 PRO A CA 6
ATOM 8048 C C . PRO A 1 80 ? 20.239 16.002 -0.639 1.00 0.00 80 PRO A C 6
ATOM 8049 O O . PRO A 1 80 ? 20.205 15.003 0.079 1.00 0.00 80 PRO A O 6
ATOM 8060 N N . SER A 1 81 ? 20.231 15.940 -1.967 1.00 0.00 81 SER A N 6
ATOM 8061 C CA . SER A 1 81 ? 20.179 14.664 -2.672 1.00 0.00 81 SER A CA 6
ATOM 8062 C C . SER A 1 81 ? 20.667 14.818 -4.109 1.00 0.00 81 SER A C 6
ATOM 8063 O O . SER A 1 81 ? 20.490 15.867 -4.728 1.00 0.00 81 SER A O 6
ATOM 8071 N N . SER A 1 82 ? 21.283 13.763 -4.634 1.00 0.00 82 SER A N 6
ATOM 8072 C CA . SER A 1 82 ? 21.801 13.781 -5.997 1.00 0.00 82 SER A CA 6
ATOM 8073 C C . SER A 1 82 ? 20.825 14.478 -6.940 1.00 0.00 82 SER A C 6
ATOM 8074 O O . SER A 1 82 ? 21.157 15.486 -7.561 1.00 0.00 82 SER A O 6
ATOM 8082 N N . GLY A 1 83 ? 19.617 13.930 -7.042 1.00 0.00 83 GLY A N 6
ATOM 8083 C CA . GLY A 1 83 ? 18.610 14.511 -7.911 1.00 0.00 83 GLY A CA 6
ATOM 8084 C C . GLY A 1 83 ? 17.314 13.726 -7.903 1.00 0.00 83 GLY A C 6
ATOM 8085 O O . GLY A 1 83 ? 17.323 12.500 -8.019 1.00 0.00 83 GLY A O 6
ATOM 8089 N N . GLY A 1 1 ? -0.247 -22.420 -5.826 1.00 0.00 1 GLY A N 7
ATOM 8090 C CA . GLY A 1 1 ? 0.212 -21.349 -6.692 1.00 0.00 1 GLY A CA 7
ATOM 8091 C C . GLY A 1 1 ? -0.277 -21.508 -8.118 1.00 0.00 1 GLY A C 7
ATOM 8092 O O . GLY A 1 1 ? -0.706 -20.539 -8.746 1.00 0.00 1 GLY A O 7
ATOM 8096 N N . SER A 1 2 ? -0.210 -22.731 -8.633 1.00 0.00 2 SER A N 7
ATOM 8097 C CA . SER A 1 2 ? -0.644 -23.012 -9.996 1.00 0.00 2 SER A CA 7
ATOM 8098 C C . SER A 1 2 ? -2.121 -22.677 -10.176 1.00 0.00 2 SER A C 7
ATOM 8099 O O . SER A 1 2 ? -2.485 -21.857 -11.019 1.00 0.00 2 SER A O 7
ATOM 8107 N N . SER A 1 3 ? -2.968 -23.318 -9.377 1.00 0.00 3 SER A N 7
ATOM 8108 C CA . SER A 1 3 ? -4.407 -23.092 -9.450 1.00 0.00 3 SER A CA 7
ATOM 8109 C C . SER A 1 3 ? -4.801 -21.842 -8.668 1.00 0.00 3 SER A C 7
ATOM 8110 O O . SER A 1 3 ? -3.966 -21.215 -8.017 1.00 0.00 3 SER A O 7
ATOM 8118 N N . GLY A 1 4 ? -6.080 -21.486 -8.739 1.00 0.00 4 GLY A N 7
ATOM 8119 C CA . GLY A 1 4 ? -6.563 -20.313 -8.034 1.00 0.00 4 GLY A CA 7
ATOM 8120 C C . GLY A 1 4 ? -7.480 -19.460 -8.888 1.00 0.00 4 GLY A C 7
ATOM 8121 O O . GLY A 1 4 ? -8.586 -19.116 -8.471 1.00 0.00 4 GLY A O 7
ATOM 8125 N N . SER A 1 5 ? -7.020 -19.116 -10.087 1.00 0.00 5 SER A N 7
ATOM 8126 C CA . SER A 1 5 ? -7.805 -18.294 -11.000 1.00 0.00 5 SER A CA 7
ATOM 8127 C C . SER A 1 5 ? -9.293 -18.604 -10.868 1.00 0.00 5 SER A C 7
ATOM 8128 O O . SER A 1 5 ? -10.106 -17.711 -10.628 1.00 0.00 5 SER A O 7
ATOM 8136 N N . SER A 1 6 ? -9.642 -19.877 -11.025 1.00 0.00 6 SER A N 7
ATOM 8137 C CA . SER A 1 6 ? -11.032 -20.306 -10.928 1.00 0.00 6 SER A CA 7
ATOM 8138 C C . SER A 1 6 ? -11.658 -19.828 -9.622 1.00 0.00 6 SER A C 7
ATOM 8139 O O . SER A 1 6 ? -11.006 -19.807 -8.579 1.00 0.00 6 SER A O 7
ATOM 8147 N N . GLY A 1 7 ? -12.929 -19.443 -9.687 1.00 0.00 7 GLY A N 7
ATOM 8148 C CA . GLY A 1 7 ? -13.623 -18.970 -8.504 1.00 0.00 7 GLY A CA 7
ATOM 8149 C C . GLY A 1 7 ? -13.179 -17.582 -8.087 1.00 0.00 7 GLY A C 7
ATOM 8150 O O . GLY A 1 7 ? -12.129 -17.418 -7.465 1.00 0.00 7 GLY A O 7
ATOM 8154 N N . LYS A 1 8 ? -13.978 -16.578 -8.433 1.00 0.00 8 LYS A N 7
ATOM 8155 C CA . LYS A 1 8 ? -13.663 -15.196 -8.092 1.00 0.00 8 LYS A CA 7
ATOM 8156 C C . LYS A 1 8 ? -14.882 -14.487 -7.513 1.00 0.00 8 LYS A C 7
ATOM 8157 O O . LYS A 1 8 ? -16.020 -14.893 -7.748 1.00 0.00 8 LYS A O 7
ATOM 8176 N N . LYS A 1 9 ? -14.638 -13.423 -6.754 1.00 0.00 9 LYS A N 7
ATOM 8177 C CA . LYS A 1 9 ? -15.716 -12.654 -6.143 1.00 0.00 9 LYS A CA 7
ATOM 8178 C C . LYS A 1 9 ? -15.388 -11.165 -6.142 1.00 0.00 9 LYS A C 7
ATOM 8179 O O . LYS A 1 9 ? -14.225 -10.775 -6.246 1.00 0.00 9 LYS A O 7
ATOM 8198 N N . ARG A 1 10 ? -16.421 -10.337 -6.023 1.00 0.00 10 ARG A N 7
ATOM 8199 C CA . ARG A 1 10 ? -16.243 -8.890 -6.008 1.00 0.00 10 ARG A CA 7
ATOM 8200 C C . ARG A 1 10 ? -16.849 -8.280 -4.747 1.00 0.00 10 ARG A C 7
ATOM 8201 O O . ARG A 1 10 ? -17.478 -7.223 -4.796 1.00 0.00 10 ARG A O 7
ATOM 8222 N N . LYS A 1 11 ? -16.657 -8.954 -3.619 1.00 0.00 11 LYS A N 7
ATOM 8223 C CA . LYS A 1 11 ? -17.183 -8.480 -2.344 1.00 0.00 11 LYS A CA 7
ATOM 8224 C C . LYS A 1 11 ? -16.142 -8.623 -1.239 1.00 0.00 11 LYS A C 7
ATOM 8225 O O . LYS A 1 11 ? -15.085 -9.218 -1.441 1.00 0.00 11 LYS A O 7
ATOM 8244 N N . GLY A 1 12 ? -16.451 -8.074 -0.067 1.00 0.00 12 GLY A N 7
ATOM 8245 C CA . GLY A 1 12 ? -15.532 -8.153 1.053 1.00 0.00 12 GLY A CA 7
ATOM 8246 C C . GLY A 1 12 ? -14.365 -7.196 0.915 1.00 0.00 12 GLY A C 7
ATOM 8247 O O . GLY A 1 12 ? -14.083 -6.705 -0.177 1.00 0.00 12 GLY A O 7
ATOM 8251 N N . ASN A 1 13 ? -13.687 -6.927 2.026 1.00 0.00 13 ASN A N 7
ATOM 8252 C CA . ASN A 1 13 ? -12.545 -6.020 2.025 1.00 0.00 13 ASN A CA 7
ATOM 8253 C C . ASN A 1 13 ? -11.544 -6.403 3.109 1.00 0.00 13 ASN A C 7
ATOM 8254 O O . ASN A 1 13 ? -11.923 -6.881 4.179 1.00 0.00 13 ASN A O 7
ATOM 8265 N N . LEU A 1 14 ? -10.263 -6.191 2.827 1.00 0.00 14 LEU A N 7
ATOM 8266 C CA . LEU A 1 14 ? -9.206 -6.513 3.778 1.00 0.00 14 LEU A CA 7
ATOM 8267 C C . LEU A 1 14 ? -9.223 -5.548 4.959 1.00 0.00 14 LEU A C 7
ATOM 8268 O O . LEU A 1 14 ? -9.579 -4.377 4.831 1.00 0.00 14 LEU A O 7
ATOM 8284 N N . PRO A 1 15 ? -8.828 -6.050 6.139 1.00 0.00 15 PRO A N 7
ATOM 8285 C CA . PRO A 1 15 ? -8.787 -5.248 7.366 1.00 0.00 15 PRO A CA 7
ATOM 8286 C C . PRO A 1 15 ? -7.685 -4.195 7.334 1.00 0.00 15 PRO A C 7
ATOM 8287 O O . PRO A 1 15 ? -6.616 -4.419 6.767 1.00 0.00 15 PRO A O 7
ATOM 8298 N N . ALA A 1 16 ? -7.952 -3.046 7.946 1.00 0.00 16 ALA A N 7
ATOM 8299 C CA . ALA A 1 16 ? -6.982 -1.959 7.989 1.00 0.00 16 ALA A CA 7
ATOM 8300 C C . ALA A 1 16 ? -5.600 -2.472 8.377 1.00 0.00 16 ALA A C 7
ATOM 8301 O O . ALA A 1 16 ? -4.649 -2.365 7.603 1.00 0.00 16 ALA A O 7
ATOM 8308 N N . GLU A 1 17 ? -5.496 -3.030 9.579 1.00 0.00 17 GLU A N 7
ATOM 8309 C CA . GLU A 1 17 ? -4.229 -3.558 10.069 1.00 0.00 17 GLU A CA 7
ATOM 8310 C C . GLU A 1 17 ? -3.431 -4.196 8.935 1.00 0.00 17 GLU A C 7
ATOM 8311 O O . GLU A 1 17 ? -2.256 -3.886 8.737 1.00 0.00 17 GLU A O 7
ATOM 8323 N N . SER A 1 18 ? -4.077 -5.090 8.194 1.00 0.00 18 SER A N 7
ATOM 8324 C CA . SER A 1 18 ? -3.428 -5.776 7.083 1.00 0.00 18 SER A CA 7
ATOM 8325 C C . SER A 1 18 ? -3.127 -4.804 5.946 1.00 0.00 18 SER A C 7
ATOM 8326 O O . SER A 1 18 ? -2.010 -4.760 5.431 1.00 0.00 18 SER A O 7
ATOM 8334 N N . VAL A 1 19 ? -4.133 -4.026 5.560 1.00 0.00 19 VAL A N 7
ATOM 8335 C CA . VAL A 1 19 ? -3.978 -3.053 4.485 1.00 0.00 19 VAL A CA 7
ATOM 8336 C C . VAL A 1 19 ? -2.700 -2.240 4.660 1.00 0.00 19 VAL A C 7
ATOM 8337 O O . VAL A 1 19 ? -1.934 -2.055 3.714 1.00 0.00 19 VAL A O 7
ATOM 8350 N N . LYS A 1 20 ? -2.476 -1.756 5.877 1.00 0.00 20 LYS A N 7
ATOM 8351 C CA . LYS A 1 20 ? -1.290 -0.964 6.178 1.00 0.00 20 LYS A CA 7
ATOM 8352 C C . LYS A 1 20 ? -0.060 -1.537 5.481 1.00 0.00 20 LYS A C 7
ATOM 8353 O O . LYS A 1 20 ? 0.745 -0.798 4.914 1.00 0.00 20 LYS A O 7
ATOM 8372 N N . ILE A 1 21 ? 0.078 -2.858 5.527 1.00 0.00 21 ILE A N 7
ATOM 8373 C CA . ILE A 1 21 ? 1.208 -3.530 4.898 1.00 0.00 21 ILE A CA 7
ATOM 8374 C C . ILE A 1 21 ? 1.215 -3.298 3.390 1.00 0.00 21 ILE A C 7
ATOM 8375 O O . ILE A 1 21 ? 2.259 -3.016 2.800 1.00 0.00 21 ILE A O 7
ATOM 8391 N N . LEU A 1 22 ? 0.045 -3.418 2.773 1.00 0.00 22 LEU A N 7
ATOM 8392 C CA . LEU A 1 22 ? -0.085 -3.220 1.334 1.00 0.00 22 LEU A CA 7
ATOM 8393 C C . LEU A 1 22 ? 0.060 -1.745 0.972 1.00 0.00 22 LEU A C 7
ATOM 8394 O O . LEU A 1 22 ? 0.933 -1.371 0.189 1.00 0.00 22 LEU A O 7
ATOM 8410 N N . ARG A 1 23 ? -0.800 -0.912 1.550 1.00 0.00 23 ARG A N 7
ATOM 8411 C CA . ARG A 1 23 ? -0.767 0.522 1.289 1.00 0.00 23 ARG A CA 7
ATOM 8412 C C . ARG A 1 23 ? 0.659 1.057 1.373 1.00 0.00 23 ARG A C 7
ATOM 8413 O O . ARG A 1 23 ? 1.157 1.677 0.433 1.00 0.00 23 ARG A O 7
ATOM 8434 N N . ASP A 1 24 ? 1.311 0.814 2.505 1.00 0.00 24 ASP A N 7
ATOM 8435 C CA . ASP A 1 24 ? 2.680 1.271 2.713 1.00 0.00 24 ASP A CA 7
ATOM 8436 C C . ASP A 1 24 ? 3.511 1.092 1.446 1.00 0.00 24 ASP A C 7
ATOM 8437 O O . ASP A 1 24 ? 4.284 1.972 1.069 1.00 0.00 24 ASP A O 7
ATOM 8446 N N . TRP A 1 25 ? 3.345 -0.053 0.793 1.00 0.00 25 TRP A N 7
ATOM 8447 C CA . TRP A 1 25 ? 4.081 -0.348 -0.431 1.00 0.00 25 TRP A CA 7
ATOM 8448 C C . TRP A 1 25 ? 3.463 0.372 -1.624 1.00 0.00 25 TRP A C 7
ATOM 8449 O O . TRP A 1 25 ? 4.174 0.920 -2.466 1.00 0.00 25 TRP A O 7
ATOM 8470 N N . MET A 1 26 ? 2.136 0.367 -1.691 1.00 0.00 26 MET A N 7
ATOM 8471 C CA . MET A 1 26 ? 1.423 1.021 -2.781 1.00 0.00 26 MET A CA 7
ATOM 8472 C C . MET A 1 26 ? 1.794 2.499 -2.864 1.00 0.00 26 MET A C 7
ATOM 8473 O O . MET A 1 26 ? 1.611 3.137 -3.901 1.00 0.00 26 MET A O 7
ATOM 8487 N N . TYR A 1 27 ? 2.317 3.035 -1.768 1.00 0.00 27 TYR A N 7
ATOM 8488 C CA . TYR A 1 27 ? 2.712 4.437 -1.716 1.00 0.00 27 TYR A CA 7
ATOM 8489 C C . TYR A 1 27 ? 4.041 4.656 -2.433 1.00 0.00 27 TYR A C 7
ATOM 8490 O O . TYR A 1 27 ? 4.157 5.520 -3.302 1.00 0.00 27 TYR A O 7
ATOM 8508 N N . LYS A 1 28 ? 5.043 3.865 -2.063 1.00 0.00 28 LYS A N 7
ATOM 8509 C CA . LYS A 1 28 ? 6.364 3.969 -2.670 1.00 0.00 28 LYS A CA 7
ATOM 8510 C C . LYS A 1 28 ? 6.302 3.662 -4.163 1.00 0.00 28 LYS A C 7
ATOM 8511 O O . LYS A 1 28 ? 6.869 4.389 -4.980 1.00 0.00 28 LYS A O 7
ATOM 8530 N N . HIS A 1 29 ? 5.610 2.583 -4.513 1.00 0.00 29 HIS A N 7
ATOM 8531 C CA . HIS A 1 29 ? 5.472 2.182 -5.909 1.00 0.00 29 HIS A CA 7
ATOM 8532 C C . HIS A 1 29 ? 4.213 2.783 -6.525 1.00 0.00 29 HIS A C 7
ATOM 8533 O O . HIS A 1 29 ? 3.882 2.508 -7.679 1.00 0.00 29 HIS A O 7
ATOM 8548 N N . ARG A 1 30 ? 3.514 3.604 -5.748 1.00 0.00 30 ARG A N 7
ATOM 8549 C CA . ARG A 1 30 ? 2.290 4.243 -6.218 1.00 0.00 30 ARG A CA 7
ATOM 8550 C C . ARG A 1 30 ? 2.405 4.622 -7.691 1.00 0.00 30 ARG A C 7
ATOM 8551 O O . ARG A 1 30 ? 1.412 4.631 -8.420 1.00 0.00 30 ARG A O 7
ATOM 8572 N N . PHE A 1 31 ? 3.622 4.935 -8.123 1.00 0.00 31 PHE A N 7
ATOM 8573 C CA . PHE A 1 31 ? 3.866 5.317 -9.509 1.00 0.00 31 PHE A CA 7
ATOM 8574 C C . PHE A 1 31 ? 3.111 4.400 -10.467 1.00 0.00 31 PHE A C 7
ATOM 8575 O O . PHE A 1 31 ? 2.477 4.861 -11.416 1.00 0.00 31 PHE A O 7
ATOM 8592 N N . LYS A 1 32 ? 3.186 3.098 -10.212 1.00 0.00 32 LYS A N 7
ATOM 8593 C CA . LYS A 1 32 ? 2.510 2.115 -11.050 1.00 0.00 32 LYS A CA 7
ATOM 8594 C C . LYS A 1 32 ? 1.381 1.432 -10.284 1.00 0.00 32 LYS A C 7
ATOM 8595 O O . LYS A 1 32 ? 0.405 0.974 -10.878 1.00 0.00 32 LYS A O 7
ATOM 8614 N N . ALA A 1 33 ? 1.520 1.370 -8.964 1.00 0.00 33 ALA A N 7
ATOM 8615 C CA . ALA A 1 33 ? 0.510 0.747 -8.118 1.00 0.00 33 ALA A CA 7
ATOM 8616 C C . ALA A 1 33 ? 0.174 -0.658 -8.607 1.00 0.00 33 ALA A C 7
ATOM 8617 O O . ALA A 1 33 ? -0.931 -1.155 -8.388 1.00 0.00 33 ALA A O 7
ATOM 8624 N N . TYR A 1 34 ? 1.133 -1.292 -9.272 1.00 0.00 34 TYR A N 7
ATOM 8625 C CA . TYR A 1 34 ? 0.938 -2.639 -9.795 1.00 0.00 34 TYR A CA 7
ATOM 8626 C C . TYR A 1 34 ? 2.102 -3.547 -9.412 1.00 0.00 34 TYR A C 7
ATOM 8627 O O . TYR A 1 34 ? 3.107 -3.643 -10.118 1.00 0.00 34 TYR A O 7
ATOM 8645 N N . PRO A 1 35 ? 1.965 -4.231 -8.267 1.00 0.00 35 PRO A N 7
ATOM 8646 C CA . PRO A 1 35 ? 2.995 -5.145 -7.763 1.00 0.00 35 PRO A CA 7
ATOM 8647 C C . PRO A 1 35 ? 3.120 -6.404 -8.614 1.00 0.00 35 PRO A C 7
ATOM 8648 O O . PRO A 1 35 ? 2.240 -6.711 -9.418 1.00 0.00 35 PRO A O 7
ATOM 8659 N N . SER A 1 36 ? 4.218 -7.130 -8.431 1.00 0.00 36 SER A N 7
ATOM 8660 C CA . SER A 1 36 ? 4.459 -8.355 -9.185 1.00 0.00 36 SER A CA 7
ATOM 8661 C C . SER A 1 36 ? 4.174 -9.585 -8.329 1.00 0.00 36 SER A C 7
ATOM 8662 O O . SER A 1 36 ? 4.324 -9.552 -7.108 1.00 0.00 36 SER A O 7
ATOM 8670 N N . GLU A 1 37 ? 3.763 -10.669 -8.979 1.00 0.00 37 GLU A N 7
ATOM 8671 C CA . GLU A 1 37 ? 3.457 -11.910 -8.278 1.00 0.00 37 GLU A CA 7
ATOM 8672 C C . GLU A 1 37 ? 4.403 -12.116 -7.098 1.00 0.00 37 GLU A C 7
ATOM 8673 O O . GLU A 1 37 ? 4.032 -12.715 -6.090 1.00 0.00 37 GLU A O 7
ATOM 8685 N N . GLU A 1 38 ? 5.627 -11.616 -7.235 1.00 0.00 38 GLU A N 7
ATOM 8686 C CA . GLU A 1 38 ? 6.627 -11.747 -6.182 1.00 0.00 38 GLU A CA 7
ATOM 8687 C C . GLU A 1 38 ? 6.347 -10.772 -5.041 1.00 0.00 38 GLU A C 7
ATOM 8688 O O . GLU A 1 38 ? 6.334 -11.156 -3.872 1.00 0.00 38 GLU A O 7
ATOM 8700 N N . GLU A 1 39 ? 6.123 -9.509 -5.392 1.00 0.00 39 GLU A N 7
ATOM 8701 C CA . GLU A 1 39 ? 5.845 -8.479 -4.398 1.00 0.00 39 GLU A CA 7
ATOM 8702 C C . GLU A 1 39 ? 4.634 -8.856 -3.548 1.00 0.00 39 GLU A C 7
ATOM 8703 O O . GLU A 1 39 ? 4.711 -8.898 -2.320 1.00 0.00 39 GLU A O 7
ATOM 8715 N N . LYS A 1 40 ? 3.515 -9.129 -4.212 1.00 0.00 40 LYS A N 7
ATOM 8716 C CA . LYS A 1 40 ? 2.287 -9.503 -3.521 1.00 0.00 40 LYS A CA 7
ATOM 8717 C C . LYS A 1 40 ? 2.545 -10.627 -2.523 1.00 0.00 40 LYS A C 7
ATOM 8718 O O . LYS A 1 40 ? 2.363 -10.453 -1.318 1.00 0.00 40 LYS A O 7
ATOM 8737 N N . GLN A 1 41 ? 2.972 -11.778 -3.032 1.00 0.00 41 GLN A N 7
ATOM 8738 C CA . GLN A 1 41 ? 3.255 -12.930 -2.184 1.00 0.00 41 GLN A CA 7
ATOM 8739 C C . GLN A 1 41 ? 4.009 -12.508 -0.927 1.00 0.00 41 GLN A C 7
ATOM 8740 O O . GLN A 1 41 ? 3.662 -12.914 0.181 1.00 0.00 41 GLN A O 7
ATOM 8754 N N . MET A 1 42 ? 5.042 -11.692 -1.109 1.00 0.00 42 MET A N 7
ATOM 8755 C CA . MET A 1 42 ? 5.845 -11.215 0.011 1.00 0.00 42 MET A CA 7
ATOM 8756 C C . MET A 1 42 ? 4.967 -10.537 1.059 1.00 0.00 42 MET A C 7
ATOM 8757 O O . MET A 1 42 ? 5.155 -10.730 2.260 1.00 0.00 42 MET A O 7
ATOM 8771 N N . LEU A 1 43 ? 4.009 -9.741 0.596 1.00 0.00 43 LEU A N 7
ATOM 8772 C CA . LEU A 1 43 ? 3.102 -9.034 1.493 1.00 0.00 43 LEU A CA 7
ATOM 8773 C C . LEU A 1 43 ? 2.065 -9.985 2.081 1.00 0.00 43 LEU A C 7
ATOM 8774 O O . LEU A 1 43 ? 1.699 -9.875 3.251 1.00 0.00 43 LEU A O 7
ATOM 8790 N N . SER A 1 44 ? 1.597 -10.921 1.262 1.00 0.00 44 SER A N 7
ATOM 8791 C CA . SER A 1 44 ? 0.601 -11.892 1.700 1.00 0.00 44 SER A CA 7
ATOM 8792 C C . SER A 1 44 ? 1.032 -12.564 3.000 1.00 0.00 44 SER A C 7
ATOM 8793 O O . SER A 1 44 ? 0.197 -12.981 3.801 1.00 0.00 44 SER A O 7
ATOM 8801 N N . GLU A 1 45 ? 2.343 -12.664 3.200 1.00 0.00 45 GLU A N 7
ATOM 8802 C CA . GLU A 1 45 ? 2.885 -13.286 4.402 1.00 0.00 45 GLU A CA 7
ATOM 8803 C C . GLU A 1 45 ? 2.722 -12.369 5.611 1.00 0.00 45 GLU A C 7
ATOM 8804 O O . GLU A 1 45 ? 2.491 -12.830 6.729 1.00 0.00 45 GLU A O 7
ATOM 8816 N N . LYS A 1 46 ? 2.844 -11.066 5.378 1.00 0.00 46 LYS A N 7
ATOM 8817 C CA . LYS A 1 46 ? 2.710 -10.082 6.446 1.00 0.00 46 LYS A CA 7
ATOM 8818 C C . LYS A 1 46 ? 1.241 -9.775 6.720 1.00 0.00 46 LYS A C 7
ATOM 8819 O O . LYS A 1 46 ? 0.856 -9.492 7.855 1.00 0.00 46 LYS A O 7
ATOM 8838 N N . THR A 1 47 ? 0.423 -9.832 5.674 1.00 0.00 47 THR A N 7
ATOM 8839 C CA . THR A 1 47 ? -1.003 -9.560 5.802 1.00 0.00 47 THR A CA 7
ATOM 8840 C C . THR A 1 47 ? -1.789 -10.846 6.034 1.00 0.00 47 THR A C 7
ATOM 8841 O O . THR A 1 47 ? -2.967 -10.809 6.388 1.00 0.00 47 THR A O 7
ATOM 8852 N N . ASN A 1 48 ? -1.130 -11.982 5.832 1.00 0.00 48 ASN A N 7
ATOM 8853 C CA . ASN A 1 48 ? -1.768 -13.280 6.020 1.00 0.00 48 ASN A CA 7
ATOM 8854 C C . ASN A 1 48 ? -2.938 -13.455 5.057 1.00 0.00 48 ASN A C 7
ATOM 8855 O O . ASN A 1 48 ? -3.913 -14.140 5.366 1.00 0.00 48 ASN A O 7
ATOM 8866 N N . LEU A 1 49 ? -2.834 -12.831 3.889 1.00 0.00 49 LEU A N 7
ATOM 8867 C CA . LEU A 1 49 ? -3.883 -12.918 2.879 1.00 0.00 49 LEU A CA 7
ATOM 8868 C C . LEU A 1 49 ? -3.486 -13.877 1.762 1.00 0.00 49 LEU A C 7
ATOM 8869 O O . LEU A 1 49 ? -2.432 -14.512 1.821 1.00 0.00 49 LEU A O 7
ATOM 8885 N N . SER A 1 50 ? -4.334 -13.976 0.744 1.00 0.00 50 SER A N 7
ATOM 8886 C CA . SER A 1 50 ? -4.073 -14.859 -0.386 1.00 0.00 50 SER A CA 7
ATOM 8887 C C . SER A 1 50 ? -3.645 -14.060 -1.613 1.00 0.00 50 SER A C 7
ATOM 8888 O O . SER A 1 50 ? -4.258 -13.046 -1.953 1.00 0.00 50 SER A O 7
ATOM 8896 N N . LEU A 1 51 ? -2.590 -14.522 -2.275 1.00 0.00 51 LEU A N 7
ATOM 8897 C CA . LEU A 1 51 ? -2.078 -13.851 -3.465 1.00 0.00 51 LEU A CA 7
ATOM 8898 C C . LEU A 1 51 ? -3.218 -13.256 -4.286 1.00 0.00 51 LEU A C 7
ATOM 8899 O O . LEU A 1 51 ? -3.096 -12.160 -4.835 1.00 0.00 51 LEU A O 7
ATOM 8915 N N . LEU A 1 52 ? -4.326 -13.984 -4.365 1.00 0.00 52 LEU A N 7
ATOM 8916 C CA . LEU A 1 52 ? -5.489 -13.528 -5.118 1.00 0.00 52 LEU A CA 7
ATOM 8917 C C . LEU A 1 52 ? -6.080 -12.267 -4.496 1.00 0.00 52 LEU A C 7
ATOM 8918 O O . LEU A 1 52 ? -6.238 -11.248 -5.168 1.00 0.00 52 LEU A O 7
ATOM 8934 N N . GLN A 1 53 ? -6.403 -12.344 -3.209 1.00 0.00 53 GLN A N 7
ATOM 8935 C CA . GLN A 1 53 ? -6.975 -11.208 -2.496 1.00 0.00 53 GLN A CA 7
ATOM 8936 C C . GLN A 1 53 ? -6.051 -9.997 -2.571 1.00 0.00 53 GLN A C 7
ATOM 8937 O O . GLN A 1 53 ? -6.509 -8.854 -2.581 1.00 0.00 53 GLN A O 7
ATOM 8951 N N . ILE A 1 54 ? -4.748 -10.255 -2.623 1.00 0.00 54 ILE A N 7
ATOM 8952 C CA . ILE A 1 54 ? -3.760 -9.186 -2.697 1.00 0.00 54 ILE A CA 7
ATOM 8953 C C . ILE A 1 54 ? -3.885 -8.413 -4.005 1.00 0.00 54 ILE A C 7
ATOM 8954 O O . ILE A 1 54 ? -4.178 -7.217 -4.006 1.00 0.00 54 ILE A O 7
ATOM 8970 N N . SER A 1 55 ? -3.662 -9.104 -5.119 1.00 0.00 55 SER A N 7
ATOM 8971 C CA . SER A 1 55 ? -3.748 -8.482 -6.435 1.00 0.00 55 SER A CA 7
ATOM 8972 C C . SER A 1 55 ? -5.077 -7.754 -6.606 1.00 0.00 55 SER A C 7
ATOM 8973 O O . SER A 1 55 ? -5.110 -6.568 -6.933 1.00 0.00 55 SER A O 7
ATOM 8981 N N . ASN A 1 56 ? -6.172 -8.474 -6.383 1.00 0.00 56 ASN A N 7
ATOM 8982 C CA . ASN A 1 56 ? -7.505 -7.898 -6.514 1.00 0.00 56 ASN A CA 7
ATOM 8983 C C . ASN A 1 56 ? -7.608 -6.584 -5.744 1.00 0.00 56 ASN A C 7
ATOM 8984 O O . ASN A 1 56 ? -7.928 -5.542 -6.315 1.00 0.00 56 ASN A O 7
ATOM 8995 N N . TRP A 1 57 ? -7.335 -6.643 -4.446 1.00 0.00 57 TRP A N 7
ATOM 8996 C CA . TRP A 1 57 ? -7.396 -5.458 -3.597 1.00 0.00 57 TRP A CA 7
ATOM 8997 C C . TRP A 1 57 ? -6.751 -4.261 -4.287 1.00 0.00 57 TRP A C 7
ATOM 8998 O O . TRP A 1 57 ? -7.356 -3.195 -4.396 1.00 0.00 57 TRP A O 7
ATOM 9019 N N . PHE A 1 58 ? -5.519 -4.445 -4.752 1.00 0.00 58 PHE A N 7
ATOM 9020 C CA . PHE A 1 58 ? -4.792 -3.378 -5.431 1.00 0.00 58 PHE A CA 7
ATOM 9021 C C . PHE A 1 58 ? -5.642 -2.760 -6.537 1.00 0.00 58 PHE A C 7
ATOM 9022 O O . PHE A 1 58 ? -5.645 -1.542 -6.725 1.00 0.00 58 PHE A O 7
ATOM 9039 N N . ILE A 1 59 ? -6.360 -3.606 -7.267 1.00 0.00 59 ILE A N 7
ATOM 9040 C CA . ILE A 1 59 ? -7.214 -3.143 -8.354 1.00 0.00 59 ILE A CA 7
ATOM 9041 C C . ILE A 1 59 ? -8.087 -1.975 -7.908 1.00 0.00 59 ILE A C 7
ATOM 9042 O O . ILE A 1 59 ? -7.859 -0.832 -8.300 1.00 0.00 59 ILE A O 7
ATOM 9058 N N . ASN A 1 60 ? -9.086 -2.272 -7.084 1.00 0.00 60 ASN A N 7
ATOM 9059 C CA . ASN A 1 60 ? -9.994 -1.246 -6.583 1.00 0.00 60 ASN A CA 7
ATOM 9060 C C . ASN A 1 60 ? -9.245 -0.229 -5.726 1.00 0.00 60 ASN A C 7
ATOM 9061 O O . ASN A 1 60 ? -9.505 0.971 -5.800 1.00 0.00 60 ASN A O 7
ATOM 9072 N N . ALA A 1 61 ? -8.315 -0.720 -4.913 1.00 0.00 61 ALA A N 7
ATOM 9073 C CA . ALA A 1 61 ? -7.527 0.146 -4.044 1.00 0.00 61 ALA A CA 7
ATOM 9074 C C . ALA A 1 61 ? -6.665 1.104 -4.859 1.00 0.00 61 ALA A C 7
ATOM 9075 O O . ALA A 1 61 ? -6.276 2.167 -4.376 1.00 0.00 61 ALA A O 7
ATOM 9082 N N . ARG A 1 62 ? -6.370 0.720 -6.096 1.00 0.00 62 ARG A N 7
ATOM 9083 C CA . ARG A 1 62 ? -5.552 1.545 -6.977 1.00 0.00 62 ARG A CA 7
ATOM 9084 C C . ARG A 1 62 ? -6.379 2.670 -7.591 1.00 0.00 62 ARG A C 7
ATOM 9085 O O . ARG A 1 62 ? -5.832 3.626 -8.141 1.00 0.00 62 ARG A O 7
ATOM 9106 N N . ARG A 1 63 ? -7.699 2.549 -7.493 1.00 0.00 63 ARG A N 7
ATOM 9107 C CA . ARG A 1 63 ? -8.601 3.555 -8.040 1.00 0.00 63 ARG A CA 7
ATOM 9108 C C . ARG A 1 63 ? -9.224 4.390 -6.925 1.00 0.00 63 ARG A C 7
ATOM 9109 O O . ARG A 1 63 ? -9.966 5.338 -7.186 1.00 0.00 63 ARG A O 7
ATOM 9130 N N . ARG A 1 64 ? -8.918 4.032 -5.683 1.00 0.00 64 ARG A N 7
ATOM 9131 C CA . ARG A 1 64 ? -9.449 4.746 -4.528 1.00 0.00 64 ARG A CA 7
ATOM 9132 C C . ARG A 1 64 ? -8.323 5.195 -3.602 1.00 0.00 64 ARG A C 7
ATOM 9133 O O . ARG A 1 64 ? -8.327 6.322 -3.105 1.00 0.00 64 ARG A O 7
ATOM 9154 N N . ILE A 1 65 ? -7.362 4.307 -3.373 1.00 0.00 65 ILE A N 7
ATOM 9155 C CA . ILE A 1 65 ? -6.230 4.612 -2.507 1.00 0.00 65 ILE A CA 7
ATOM 9156 C C . ILE A 1 65 ? -5.155 5.389 -3.260 1.00 0.00 65 ILE A C 7
ATOM 9157 O O . ILE A 1 65 ? -4.836 6.526 -2.911 1.00 0.00 65 ILE A O 7
ATOM 9173 N N . LEU A 1 66 ? -4.601 4.769 -4.296 1.00 0.00 66 LEU A N 7
ATOM 9174 C CA . LEU A 1 66 ? -3.563 5.402 -5.101 1.00 0.00 66 LEU A CA 7
ATOM 9175 C C . LEU A 1 66 ? -3.903 6.863 -5.378 1.00 0.00 66 LEU A C 7
ATOM 9176 O O . LEU A 1 66 ? -3.093 7.766 -5.167 1.00 0.00 66 LEU A O 7
ATOM 9192 N N . PRO A 1 67 ? -5.132 7.104 -5.859 1.00 0.00 67 PRO A N 7
ATOM 9193 C CA . PRO A 1 67 ? -5.610 8.454 -6.172 1.00 0.00 67 PRO A CA 7
ATOM 9194 C C . PRO A 1 67 ? -5.829 9.296 -4.920 1.00 0.00 67 PRO A C 7
ATOM 9195 O O . PRO A 1 67 ? -5.876 10.524 -4.987 1.00 0.00 67 PRO A O 7
ATOM 9206 N N . ASP A 1 68 ? -5.961 8.628 -3.779 1.00 0.00 68 ASP A N 7
ATOM 9207 C CA . ASP A 1 68 ? -6.174 9.315 -2.510 1.00 0.00 68 ASP A CA 7
ATOM 9208 C C . ASP A 1 68 ? -4.843 9.714 -1.879 1.00 0.00 68 ASP A C 7
ATOM 9209 O O . ASP A 1 68 ? -4.739 10.757 -1.234 1.00 0.00 68 ASP A O 7
ATOM 9218 N N . MET A 1 69 ? -3.830 8.876 -2.068 1.00 0.00 69 MET A N 7
ATOM 9219 C CA . MET A 1 69 ? -2.506 9.141 -1.516 1.00 0.00 69 MET A CA 7
ATOM 9220 C C . MET A 1 69 ? -1.834 10.298 -2.249 1.00 0.00 69 MET A C 7
ATOM 9221 O O . MET A 1 69 ? -1.231 11.173 -1.627 1.00 0.00 69 MET A O 7
ATOM 9235 N N . LEU A 1 70 ? -1.941 10.295 -3.573 1.00 0.00 70 LEU A N 7
ATOM 9236 C CA . LEU A 1 70 ? -1.343 11.345 -4.391 1.00 0.00 70 LEU A CA 7
ATOM 9237 C C . LEU A 1 70 ? -1.682 12.726 -3.838 1.00 0.00 70 LEU A C 7
ATOM 9238 O O . LEU A 1 70 ? -0.794 13.543 -3.596 1.00 0.00 70 LEU A O 7
ATOM 9254 N N . GLN A 1 71 ? -2.972 12.977 -3.640 1.00 0.00 71 GLN A N 7
ATOM 9255 C CA . GLN A 1 71 ? -3.428 14.259 -3.114 1.00 0.00 71 GLN A CA 7
ATOM 9256 C C . GLN A 1 71 ? -3.038 15.400 -4.048 1.00 0.00 71 GLN A C 7
ATOM 9257 O O . GLN A 1 71 ? -2.578 16.450 -3.600 1.00 0.00 71 GLN A O 7
ATOM 9271 N N . GLN A 1 72 ? -3.224 15.186 -5.346 1.00 0.00 72 GLN A N 7
ATOM 9272 C CA . GLN A 1 72 ? -2.890 16.197 -6.342 1.00 0.00 72 GLN A CA 7
ATOM 9273 C C . GLN A 1 72 ? -3.373 17.575 -5.902 1.00 0.00 72 GLN A C 7
ATOM 9274 O O . GLN A 1 72 ? -4.271 17.691 -5.068 1.00 0.00 72 GLN A O 7
ATOM 9288 N N . ARG A 1 73 ? -2.772 18.616 -6.469 1.00 0.00 73 ARG A N 7
ATOM 9289 C CA . ARG A 1 73 ? -3.140 19.986 -6.133 1.00 0.00 73 ARG A CA 7
ATOM 9290 C C . ARG A 1 73 ? -4.635 20.093 -5.848 1.00 0.00 73 ARG A C 7
ATOM 9291 O O . ARG A 1 73 ? -5.061 20.884 -5.006 1.00 0.00 73 ARG A O 7
ATOM 9312 N N . ARG A 1 74 ? -5.426 19.293 -6.555 1.00 0.00 74 ARG A N 7
ATOM 9313 C CA . ARG A 1 74 ? -6.873 19.299 -6.379 1.00 0.00 74 ARG A CA 7
ATOM 9314 C C . ARG A 1 74 ? -7.243 19.568 -4.923 1.00 0.00 74 ARG A C 7
ATOM 9315 O O . ARG A 1 74 ? -6.583 19.082 -4.005 1.00 0.00 74 ARG A O 7
ATOM 9336 N N . ASN A 1 75 ? -8.301 20.346 -4.721 1.00 0.00 75 ASN A N 7
ATOM 9337 C CA . ASN A 1 75 ? -8.757 20.681 -3.377 1.00 0.00 75 ASN A CA 7
ATOM 9338 C C . ASN A 1 75 ? -8.534 19.514 -2.419 1.00 0.00 75 ASN A C 7
ATOM 9339 O O . ASN A 1 75 ? -9.266 18.525 -2.449 1.00 0.00 75 ASN A O 7
ATOM 9350 N N . ASP A 1 76 ? -7.518 19.638 -1.572 1.00 0.00 76 ASP A N 7
ATOM 9351 C CA . ASP A 1 76 ? -7.198 18.595 -0.604 1.00 0.00 76 ASP A CA 7
ATOM 9352 C C . ASP A 1 76 ? -7.420 19.090 0.821 1.00 0.00 76 ASP A C 7
ATOM 9353 O O . ASP A 1 76 ? -7.179 20.253 1.145 1.00 0.00 76 ASP A O 7
ATOM 9362 N N . PRO A 1 77 ? -7.890 18.187 1.695 1.00 0.00 77 PRO A N 7
ATOM 9363 C CA . PRO A 1 77 ? -8.155 18.510 3.101 1.00 0.00 77 PRO A CA 7
ATOM 9364 C C . PRO A 1 77 ? -6.873 18.752 3.891 1.00 0.00 77 PRO A C 7
ATOM 9365 O O . PRO A 1 77 ? -5.772 18.660 3.349 1.00 0.00 77 PRO A O 7
ATOM 9376 N N . SER A 1 78 ? -7.025 19.062 5.175 1.00 0.00 78 SER A N 7
ATOM 9377 C CA . SER A 1 78 ? -5.880 19.321 6.039 1.00 0.00 78 SER A CA 7
ATOM 9378 C C . SER A 1 78 ? -5.097 18.039 6.302 1.00 0.00 78 SER A C 7
ATOM 9379 O O . SER A 1 78 ? -5.678 16.980 6.534 1.00 0.00 78 SER A O 7
A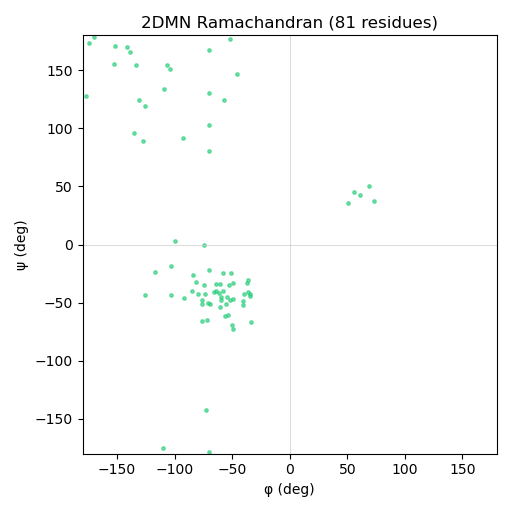TOM 9387 N N . GLY A 1 79 ? -3.772 18.143 6.265 1.00 0.00 79 GLY A N 7
ATOM 9388 C CA . GLY A 1 79 ? -2.929 16.986 6.502 1.00 0.00 79 GLY A CA 7
ATOM 9389 C C . GLY A 1 79 ? -1.459 17.284 6.284 1.00 0.00 79 GLY A C 7
ATOM 9390 O O . GLY A 1 79 ? -1.092 18.223 5.577 1.00 0.00 79 GLY A O 7
ATOM 9394 N N . PRO A 1 80 ? -0.589 16.474 6.904 1.00 0.00 80 PRO A N 7
ATOM 9395 C CA . PRO A 1 80 ? 0.864 16.637 6.791 1.00 0.00 80 PRO A CA 7
ATOM 9396 C C . PRO A 1 80 ? 1.380 16.288 5.400 1.00 0.00 80 PRO A C 7
ATOM 9397 O O . PRO A 1 80 ? 0.703 15.606 4.629 1.00 0.00 80 PRO A O 7
ATOM 9408 N N . SER A 1 81 ? 2.582 16.758 5.084 1.00 0.00 81 SER A N 7
ATOM 9409 C CA . SER A 1 81 ? 3.187 16.498 3.783 1.00 0.00 81 SER A CA 7
ATOM 9410 C C . SER A 1 81 ? 4.697 16.713 3.833 1.00 0.00 81 SER A C 7
ATOM 9411 O O . SER A 1 81 ? 5.207 17.408 4.712 1.00 0.00 81 SER A O 7
ATOM 9419 N N . SER A 1 82 ? 5.406 16.111 2.884 1.00 0.00 82 SER A N 7
ATOM 9420 C CA . SER A 1 82 ? 6.858 16.233 2.821 1.00 0.00 82 SER A CA 7
ATOM 9421 C C . SER A 1 82 ? 7.397 15.640 1.522 1.00 0.00 82 SER A C 7
ATOM 9422 O O . SER A 1 82 ? 6.729 14.841 0.868 1.00 0.00 82 SER A O 7
ATOM 9430 N N . GLY A 1 83 ? 8.611 16.038 1.157 1.00 0.00 83 GLY A N 7
ATOM 9431 C CA . GLY A 1 83 ? 9.221 15.537 -0.061 1.00 0.00 83 GLY A CA 7
ATOM 9432 C C . GLY A 1 83 ? 10.229 16.506 -0.646 1.00 0.00 83 GLY A C 7
ATOM 9433 O O . GLY A 1 83 ? 11.342 16.116 -0.998 1.00 0.00 83 GLY A O 7
ATOM 9437 N N . GLY A 1 1 ? -1.105 -14.786 18.291 1.00 0.00 1 GLY A N 8
ATOM 9438 C CA . GLY A 1 1 ? 0.092 -14.725 17.473 1.00 0.00 1 GLY A CA 8
ATOM 9439 C C . GLY A 1 1 ? 0.252 -15.945 16.587 1.00 0.00 1 GLY A C 8
ATOM 9440 O O . GLY A 1 1 ? 1.318 -16.560 16.552 1.00 0.00 1 GLY A O 8
ATOM 9444 N N . SER A 1 2 ? -0.811 -16.297 15.871 1.00 0.00 2 SER A N 8
ATOM 9445 C CA . SER A 1 2 ? -0.786 -17.455 14.985 1.00 0.00 2 SER A CA 8
ATOM 9446 C C . SER A 1 2 ? -1.256 -17.078 13.583 1.00 0.00 2 SER A C 8
ATOM 9447 O O . SER A 1 2 ? -1.748 -15.972 13.359 1.00 0.00 2 SER A O 8
ATOM 9455 N N . SER A 1 3 ? -1.099 -18.005 12.644 1.00 0.00 3 SER A N 8
ATOM 9456 C CA . SER A 1 3 ? -1.503 -17.769 11.263 1.00 0.00 3 SER A CA 8
ATOM 9457 C C . SER A 1 3 ? -2.746 -18.583 10.914 1.00 0.00 3 SER A C 8
ATOM 9458 O O . SER A 1 3 ? -3.723 -18.050 10.390 1.00 0.00 3 SER A O 8
ATOM 9466 N N . GLY A 1 4 ? -2.699 -19.879 11.208 1.00 0.00 4 GLY A N 8
ATOM 9467 C CA . GLY A 1 4 ? -3.825 -20.746 10.919 1.00 0.00 4 GLY A CA 8
ATOM 9468 C C . GLY A 1 4 ? -4.364 -20.548 9.516 1.00 0.00 4 GLY A C 8
ATOM 9469 O O . GLY A 1 4 ? -5.568 -20.380 9.324 1.00 0.00 4 GLY A O 8
ATOM 9473 N N . SER A 1 5 ? -3.471 -20.568 8.532 1.00 0.00 5 SER A N 8
ATOM 9474 C CA . SER A 1 5 ? -3.863 -20.383 7.140 1.00 0.00 5 SER A CA 8
ATOM 9475 C C . SER A 1 5 ? -4.826 -21.481 6.697 1.00 0.00 5 SER A C 8
ATOM 9476 O O . SER A 1 5 ? -4.579 -22.666 6.921 1.00 0.00 5 SER A O 8
ATOM 9484 N N . SER A 1 6 ? -5.924 -21.076 6.067 1.00 0.00 6 SER A N 8
ATOM 9485 C CA . SER A 1 6 ? -6.927 -22.024 5.595 1.00 0.00 6 SER A CA 8
ATOM 9486 C C . SER A 1 6 ? -7.296 -21.745 4.141 1.00 0.00 6 SER A C 8
ATOM 9487 O O . SER A 1 6 ? -7.333 -22.654 3.313 1.00 0.00 6 SER A O 8
ATOM 9495 N N . GLY A 1 7 ? -7.569 -20.480 3.838 1.00 0.00 7 GLY A N 8
ATOM 9496 C CA . GLY A 1 7 ? -7.932 -20.103 2.485 1.00 0.00 7 GLY A CA 8
ATOM 9497 C C . GLY A 1 7 ? -9.429 -20.153 2.250 1.00 0.00 7 GLY A C 8
ATOM 9498 O O . GLY A 1 7 ? -10.089 -21.129 2.610 1.00 0.00 7 GLY A O 8
ATOM 9502 N N . LYS A 1 8 ? -9.968 -19.100 1.647 1.00 0.00 8 LYS A N 8
ATOM 9503 C CA . LYS A 1 8 ? -11.396 -19.026 1.364 1.00 0.00 8 LYS A CA 8
ATOM 9504 C C . LYS A 1 8 ? -11.658 -18.251 0.077 1.00 0.00 8 LYS A C 8
ATOM 9505 O O . LYS A 1 8 ? -10.765 -17.591 -0.455 1.00 0.00 8 LYS A O 8
ATOM 9524 N N . LYS A 1 9 ? -12.887 -18.335 -0.420 1.00 0.00 9 LYS A N 8
ATOM 9525 C CA . LYS A 1 9 ? -13.268 -17.639 -1.644 1.00 0.00 9 LYS A CA 8
ATOM 9526 C C . LYS A 1 9 ? -14.517 -16.794 -1.422 1.00 0.00 9 LYS A C 8
ATOM 9527 O O . LYS A 1 9 ? -15.622 -17.323 -1.298 1.00 0.00 9 LYS A O 8
ATOM 9546 N N . ARG A 1 10 ? -14.336 -15.478 -1.376 1.00 0.00 10 ARG A N 8
ATOM 9547 C CA . ARG A 1 10 ? -15.449 -14.559 -1.171 1.00 0.00 10 ARG A CA 8
ATOM 9548 C C . ARG A 1 10 ? -14.987 -13.110 -1.288 1.00 0.00 10 ARG A C 8
ATOM 9549 O O . ARG A 1 10 ? -13.801 -12.811 -1.142 1.00 0.00 10 ARG A O 8
ATOM 9570 N N . LYS A 1 11 ? -15.931 -12.213 -1.552 1.00 0.00 11 LYS A N 8
ATOM 9571 C CA . LYS A 1 11 ? -15.622 -10.794 -1.689 1.00 0.00 11 LYS A CA 8
ATOM 9572 C C . LYS A 1 11 ? -15.602 -10.109 -0.326 1.00 0.00 11 LYS A C 8
ATOM 9573 O O . LYS A 1 11 ? -16.459 -10.361 0.519 1.00 0.00 11 LYS A O 8
ATOM 9592 N N . GLY A 1 12 ? -14.617 -9.239 -0.121 1.00 0.00 12 GLY A N 8
ATOM 9593 C CA . GLY A 1 12 ? -14.505 -8.529 1.140 1.00 0.00 12 GLY A CA 8
ATOM 9594 C C . GLY A 1 12 ? -13.236 -7.706 1.231 1.00 0.00 12 GLY A C 8
ATOM 9595 O O . GLY A 1 12 ? -12.171 -8.144 0.796 1.00 0.00 12 GLY A O 8
ATOM 9599 N N . ASN A 1 13 ? -13.348 -6.508 1.795 1.00 0.00 13 ASN A N 8
ATOM 9600 C CA . ASN A 1 13 ? -12.200 -5.620 1.940 1.00 0.00 13 ASN A CA 8
ATOM 9601 C C . ASN A 1 13 ? -11.260 -6.119 3.032 1.00 0.00 13 ASN A C 8
ATOM 9602 O O . ASN A 1 13 ? -11.683 -6.801 3.967 1.00 0.00 13 ASN A O 8
ATOM 9613 N N . LEU A 1 14 ? -9.983 -5.776 2.908 1.00 0.00 14 LEU A N 8
ATOM 9614 C CA . LEU A 1 14 ? -8.981 -6.188 3.885 1.00 0.00 14 LEU A CA 8
ATOM 9615 C C . LEU A 1 14 ? -8.984 -5.258 5.094 1.00 0.00 14 LEU A C 8
ATOM 9616 O O . LEU A 1 14 ? -9.272 -4.065 4.990 1.00 0.00 14 LEU A O 8
ATOM 9632 N N . PRO A 1 15 ? -8.655 -5.814 6.270 1.00 0.00 15 PRO A N 8
ATOM 9633 C CA . PRO A 1 15 ? -8.610 -5.051 7.521 1.00 0.00 15 PRO A CA 8
ATOM 9634 C C . PRO A 1 15 ? -7.452 -4.060 7.554 1.00 0.00 15 PRO A C 8
ATOM 9635 O O . PRO A 1 15 ? -6.343 -4.371 7.121 1.00 0.00 15 PRO A O 8
ATOM 9646 N N . ALA A 1 16 ? -7.717 -2.864 8.071 1.00 0.00 16 ALA A N 8
ATOM 9647 C CA . ALA A 1 16 ? -6.695 -1.828 8.162 1.00 0.00 16 ALA A CA 8
ATOM 9648 C C . ALA A 1 16 ? -5.323 -2.433 8.436 1.00 0.00 16 ALA A C 8
ATOM 9649 O O . ALA A 1 16 ? -4.410 -2.317 7.619 1.00 0.00 16 ALA A O 8
ATOM 9656 N N . GLU A 1 17 ? -5.185 -3.078 9.591 1.00 0.00 17 GLU A N 8
ATOM 9657 C CA . GLU A 1 17 ? -3.922 -3.699 9.972 1.00 0.00 17 GLU A CA 8
ATOM 9658 C C . GLU A 1 17 ? -3.218 -4.292 8.754 1.00 0.00 17 GLU A C 8
ATOM 9659 O O . GLU A 1 17 ? -2.067 -3.963 8.468 1.00 0.00 17 GLU A O 8
ATOM 9671 N N . SER A 1 18 ? -3.919 -5.168 8.041 1.00 0.00 18 SER A N 8
ATOM 9672 C CA . SER A 1 18 ? -3.360 -5.810 6.857 1.00 0.00 18 SER A CA 8
ATOM 9673 C C . SER A 1 18 ? -3.122 -4.791 5.747 1.00 0.00 18 SER A C 8
ATOM 9674 O O . SER A 1 18 ? -2.114 -4.847 5.042 1.00 0.00 18 SER A O 8
ATOM 9682 N N . VAL A 1 19 ? -4.058 -3.858 5.598 1.00 0.00 19 VAL A N 8
ATOM 9683 C CA . VAL A 1 19 ? -3.951 -2.825 4.575 1.00 0.00 19 VAL A CA 8
ATOM 9684 C C . VAL A 1 19 ? -2.647 -2.046 4.715 1.00 0.00 19 VAL A C 8
ATOM 9685 O O . VAL A 1 19 ? -1.878 -1.926 3.761 1.00 0.00 19 VAL A O 8
ATOM 9698 N N . LYS A 1 20 ? -2.405 -1.519 5.910 1.00 0.00 20 LYS A N 8
ATOM 9699 C CA . LYS A 1 20 ? -1.194 -0.753 6.177 1.00 0.00 20 LYS A CA 8
ATOM 9700 C C . LYS A 1 20 ? 0.013 -1.385 5.490 1.00 0.00 20 LYS A C 8
ATOM 9701 O O . LYS A 1 20 ? 0.867 -0.684 4.947 1.00 0.00 20 LYS A O 8
ATOM 9720 N N . ILE A 1 21 ? 0.075 -2.712 5.517 1.00 0.00 21 ILE A N 8
ATOM 9721 C CA . ILE A 1 21 ? 1.175 -3.437 4.894 1.00 0.00 21 ILE A CA 8
ATOM 9722 C C . ILE A 1 21 ? 1.187 -3.227 3.384 1.00 0.00 21 ILE A C 8
ATOM 9723 O O . ILE A 1 21 ? 2.239 -2.993 2.787 1.00 0.00 21 ILE A O 8
ATOM 9739 N N . LEU A 1 22 ? 0.012 -3.311 2.771 1.00 0.00 22 LEU A N 8
ATOM 9740 C CA . LEU A 1 22 ? -0.115 -3.128 1.329 1.00 0.00 22 LEU A CA 8
ATOM 9741 C C . LEU A 1 22 ? 0.018 -1.656 0.953 1.00 0.00 22 LEU A C 8
ATOM 9742 O O . LEU A 1 22 ? 0.873 -1.285 0.149 1.00 0.00 22 LEU A O 8
ATOM 9758 N N . ARG A 1 23 ? -0.833 -0.821 1.542 1.00 0.00 23 ARG A N 8
ATOM 9759 C CA . ARG A 1 23 ? -0.810 0.611 1.270 1.00 0.00 23 ARG A CA 8
ATOM 9760 C C . ARG A 1 23 ? 0.620 1.144 1.283 1.00 0.00 23 ARG A C 8
ATOM 9761 O O . ARG A 1 23 ? 1.085 1.725 0.302 1.00 0.00 23 ARG A O 8
ATOM 9782 N N . ASP A 1 24 ? 1.311 0.943 2.400 1.00 0.00 24 ASP A N 8
ATOM 9783 C CA . ASP A 1 24 ? 2.688 1.403 2.540 1.00 0.00 24 ASP A CA 8
ATOM 9784 C C . ASP A 1 24 ? 3.479 1.147 1.261 1.00 0.00 24 ASP A C 8
ATOM 9785 O O . ASP A 1 24 ? 4.159 2.038 0.753 1.00 0.00 24 ASP A O 8
ATOM 9794 N N . TRP A 1 25 ? 3.385 -0.074 0.748 1.00 0.00 25 TRP A N 8
ATOM 9795 C CA . TRP A 1 25 ? 4.094 -0.446 -0.472 1.00 0.00 25 TRP A CA 8
ATOM 9796 C C . TRP A 1 25 ? 3.464 0.217 -1.691 1.00 0.00 25 TRP A C 8
ATOM 9797 O O . TRP A 1 25 ? 4.163 0.618 -2.621 1.00 0.00 25 TRP A O 8
ATOM 9818 N N . MET A 1 26 ? 2.139 0.328 -1.681 1.00 0.00 26 MET A N 8
ATOM 9819 C CA . MET A 1 26 ? 1.416 0.944 -2.787 1.00 0.00 26 MET A CA 8
ATOM 9820 C C . MET A 1 26 ? 1.789 2.417 -2.928 1.00 0.00 26 MET A C 8
ATOM 9821 O O . MET A 1 26 ? 1.693 2.990 -4.013 1.00 0.00 26 MET A O 8
ATOM 9835 N N . TYR A 1 27 ? 2.213 3.022 -1.824 1.00 0.00 27 TYR A N 8
ATOM 9836 C CA . TYR A 1 27 ? 2.598 4.429 -1.824 1.00 0.00 27 TYR A CA 8
ATOM 9837 C C . TYR A 1 27 ? 3.937 4.628 -2.528 1.00 0.00 27 TYR A C 8
ATOM 9838 O O . TYR A 1 27 ? 4.055 5.441 -3.445 1.00 0.00 27 TYR A O 8
ATOM 9856 N N . LYS A 1 28 ? 4.943 3.878 -2.092 1.00 0.00 28 LYS A N 8
ATOM 9857 C CA . LYS A 1 28 ? 6.275 3.968 -2.680 1.00 0.00 28 LYS A CA 8
ATOM 9858 C C . LYS A 1 28 ? 6.255 3.535 -4.142 1.00 0.00 28 LYS A C 8
ATOM 9859 O O . LYS A 1 28 ? 6.981 4.083 -4.972 1.00 0.00 28 LYS A O 8
ATOM 9878 N N . HIS A 1 29 ? 5.418 2.550 -4.452 1.00 0.00 29 HIS A N 8
ATOM 9879 C CA . HIS A 1 29 ? 5.302 2.045 -5.815 1.00 0.00 29 HIS A CA 8
ATOM 9880 C C . HIS A 1 29 ? 4.052 2.598 -6.494 1.00 0.00 29 HIS A C 8
ATOM 9881 O O . HIS A 1 29 ? 3.740 2.236 -7.629 1.00 0.00 29 HIS A O 8
ATOM 9896 N N . ARG A 1 30 ? 3.342 3.474 -5.793 1.00 0.00 30 ARG A N 8
ATOM 9897 C CA . ARG A 1 30 ? 2.125 4.074 -6.327 1.00 0.00 30 ARG A CA 8
ATOM 9898 C C . ARG A 1 30 ? 2.296 4.426 -7.802 1.00 0.00 30 ARG A C 8
ATOM 9899 O O . ARG A 1 30 ? 1.327 4.452 -8.561 1.00 0.00 30 ARG A O 8
ATOM 9920 N N . PHE A 1 31 ? 3.534 4.699 -8.201 1.00 0.00 31 PHE A N 8
ATOM 9921 C CA . PHE A 1 31 ? 3.831 5.051 -9.584 1.00 0.00 31 PHE A CA 8
ATOM 9922 C C . PHE A 1 31 ? 3.054 4.163 -10.551 1.00 0.00 31 PHE A C 8
ATOM 9923 O O . PHE A 1 31 ? 2.347 4.653 -11.432 1.00 0.00 31 PHE A O 8
ATOM 9940 N N . LYS A 1 32 ? 3.192 2.852 -10.381 1.00 0.00 32 LYS A N 8
ATOM 9941 C CA . LYS A 1 32 ? 2.504 1.893 -11.236 1.00 0.00 32 LYS A CA 8
ATOM 9942 C C . LYS A 1 32 ? 1.295 1.296 -10.522 1.00 0.00 32 LYS A C 8
ATOM 9943 O O . LYS A 1 32 ? 0.305 0.931 -11.156 1.00 0.00 32 LYS A O 8
ATOM 9962 N N . ALA A 1 33 ? 1.383 1.200 -9.200 1.00 0.00 33 ALA A N 8
ATOM 9963 C CA . ALA A 1 33 ? 0.295 0.651 -8.400 1.00 0.00 33 ALA A CA 8
ATOM 9964 C C . ALA A 1 33 ? 0.007 -0.796 -8.784 1.00 0.00 33 ALA A C 8
ATOM 9965 O O . ALA A 1 33 ? -1.146 -1.179 -8.980 1.00 0.00 33 ALA A O 8
ATOM 9972 N N . TYR A 1 34 ? 1.062 -1.596 -8.891 1.00 0.00 34 TYR A N 8
ATOM 9973 C CA . TYR A 1 34 ? 0.923 -3.001 -9.256 1.00 0.00 34 TYR A CA 8
ATOM 9974 C C . TYR A 1 34 ? 2.165 -3.793 -8.857 1.00 0.00 34 TYR A C 8
ATOM 9975 O O . TYR A 1 34 ? 3.216 -3.710 -9.492 1.00 0.00 34 TYR A O 8
ATOM 9993 N N . PRO A 1 35 ? 2.041 -4.581 -7.779 1.00 0.00 35 PRO A N 8
ATOM 9994 C CA . PRO A 1 35 ? 3.142 -5.405 -7.271 1.00 0.00 35 PRO A CA 8
ATOM 9995 C C . PRO A 1 35 ? 3.476 -6.565 -8.202 1.00 0.00 35 PRO A C 8
ATOM 9996 O O . PRO A 1 35 ? 2.707 -6.887 -9.108 1.00 0.00 35 PRO A O 8
ATOM 10007 N N . SER A 1 36 ? 4.626 -7.190 -7.973 1.00 0.00 36 SER A N 8
ATOM 10008 C CA . SER A 1 36 ? 5.063 -8.313 -8.794 1.00 0.00 36 SER A CA 8
ATOM 10009 C C . SER A 1 36 ? 4.776 -9.640 -8.098 1.00 0.00 36 SER A C 8
ATOM 10010 O O . SER A 1 36 ? 4.742 -9.713 -6.870 1.00 0.00 36 SER A O 8
ATOM 10018 N N . GLU A 1 37 ? 4.570 -10.686 -8.892 1.00 0.00 37 GLU A N 8
ATOM 10019 C CA . GLU A 1 37 ? 4.285 -12.010 -8.352 1.00 0.00 37 GLU A CA 8
ATOM 10020 C C . GLU A 1 37 ? 5.091 -12.264 -7.081 1.00 0.00 37 GLU A C 8
ATOM 10021 O O . GLU A 1 37 ? 4.664 -13.014 -6.204 1.00 0.00 37 GLU A O 8
ATOM 10033 N N . GLU A 1 38 ? 6.259 -11.635 -6.992 1.00 0.00 38 GLU A N 8
ATOM 10034 C CA . GLU A 1 38 ? 7.125 -11.794 -5.830 1.00 0.00 38 GLU A CA 8
ATOM 10035 C C . GLU A 1 38 ? 6.699 -10.859 -4.701 1.00 0.00 38 GLU A C 8
ATOM 10036 O O . GLU A 1 38 ? 6.599 -11.270 -3.546 1.00 0.00 38 GLU A O 8
ATOM 10048 N N . GLU A 1 39 ? 6.450 -9.600 -5.047 1.00 0.00 39 GLU A N 8
ATOM 10049 C CA . GLU A 1 39 ? 6.036 -8.606 -4.063 1.00 0.00 39 GLU A CA 8
ATOM 10050 C C . GLU A 1 39 ? 4.794 -9.072 -3.309 1.00 0.00 39 GLU A C 8
ATOM 10051 O O . GLU A 1 39 ? 4.760 -9.061 -2.078 1.00 0.00 39 GLU A O 8
ATOM 10063 N N . LYS A 1 40 ? 3.774 -9.480 -4.056 1.00 0.00 40 LYS A N 8
ATOM 10064 C CA . LYS A 1 40 ? 2.529 -9.950 -3.460 1.00 0.00 40 LYS A CA 8
ATOM 10065 C C . LYS A 1 40 ? 2.793 -11.071 -2.460 1.00 0.00 40 LYS A C 8
ATOM 10066 O O . LYS A 1 40 ? 2.572 -10.908 -1.260 1.00 0.00 40 LYS A O 8
ATOM 10085 N N . GLN A 1 41 ? 3.268 -12.206 -2.962 1.00 0.00 41 GLN A N 8
ATOM 10086 C CA . GLN A 1 41 ? 3.563 -13.352 -2.111 1.00 0.00 41 GLN A CA 8
ATOM 10087 C C . GLN A 1 41 ? 4.253 -12.912 -0.824 1.00 0.00 41 GLN A C 8
ATOM 10088 O O . GLN A 1 41 ? 3.993 -13.456 0.248 1.00 0.00 41 GLN A O 8
ATOM 10102 N N . MET A 1 42 ? 5.135 -11.924 -0.939 1.00 0.00 42 MET A N 8
ATOM 10103 C CA . MET A 1 42 ? 5.862 -11.410 0.216 1.00 0.00 42 MET A CA 8
ATOM 10104 C C . MET A 1 42 ? 4.908 -10.760 1.213 1.00 0.00 42 MET A C 8
ATOM 10105 O O . MET A 1 42 ? 4.940 -11.063 2.406 1.00 0.00 42 MET A O 8
ATOM 10119 N N . LEU A 1 43 ? 4.061 -9.864 0.717 1.00 0.00 43 LEU A N 8
ATOM 10120 C CA . LEU A 1 43 ? 3.098 -9.171 1.565 1.00 0.00 43 LEU A CA 8
ATOM 10121 C C . LEU A 1 43 ? 2.093 -10.151 2.162 1.00 0.00 43 LEU A C 8
ATOM 10122 O O . LEU A 1 43 ? 1.781 -10.087 3.351 1.00 0.00 43 LEU A O 8
ATOM 10138 N N . SER A 1 44 ? 1.592 -11.057 1.330 1.00 0.00 44 SER A N 8
ATOM 10139 C CA . SER A 1 44 ? 0.621 -12.050 1.775 1.00 0.00 44 SER A CA 8
ATOM 10140 C C . SER A 1 44 ? 1.065 -12.694 3.085 1.00 0.00 44 SER A C 8
ATOM 10141 O O . SER A 1 44 ? 0.249 -13.238 3.828 1.00 0.00 44 SER A O 8
ATOM 10149 N N . GLU A 1 45 ? 2.364 -12.626 3.361 1.00 0.00 45 GLU A N 8
ATOM 10150 C CA . GLU A 1 45 ? 2.916 -13.203 4.581 1.00 0.00 45 GLU A CA 8
ATOM 10151 C C . GLU A 1 45 ? 2.636 -12.305 5.783 1.00 0.00 45 GLU A C 8
ATOM 10152 O O . GLU A 1 45 ? 2.298 -12.785 6.865 1.00 0.00 45 GLU A O 8
ATOM 10164 N N . LYS A 1 46 ? 2.779 -10.999 5.584 1.00 0.00 46 LYS A N 8
ATOM 10165 C CA . LYS A 1 46 ? 2.541 -10.033 6.649 1.00 0.00 46 LYS A CA 8
ATOM 10166 C C . LYS A 1 46 ? 1.047 -9.787 6.838 1.00 0.00 46 LYS A C 8
ATOM 10167 O O . LYS A 1 46 ? 0.592 -9.480 7.940 1.00 0.00 46 LYS A O 8
ATOM 10186 N N . THR A 1 47 ? 0.288 -9.925 5.755 1.00 0.00 47 THR A N 8
ATOM 10187 C CA . THR A 1 47 ? -1.154 -9.719 5.801 1.00 0.00 47 THR A CA 8
ATOM 10188 C C . THR A 1 47 ? -1.892 -11.038 5.998 1.00 0.00 47 THR A C 8
ATOM 10189 O O . THR A 1 47 ? -2.979 -11.072 6.573 1.00 0.00 47 THR A O 8
ATOM 10200 N N . ASN A 1 48 ? -1.294 -12.123 5.518 1.00 0.00 48 ASN A N 8
ATOM 10201 C CA . ASN A 1 48 ? -1.895 -13.446 5.641 1.00 0.00 48 ASN A CA 8
ATOM 10202 C C . ASN A 1 48 ? -3.075 -13.599 4.686 1.00 0.00 48 ASN A C 8
ATOM 10203 O O . ASN A 1 48 ? -4.066 -14.257 5.005 1.00 0.00 48 ASN A O 8
ATOM 10214 N N . LEU A 1 49 ? -2.962 -12.986 3.512 1.00 0.00 49 LEU A N 8
ATOM 10215 C CA . LEU A 1 49 ? -4.018 -13.054 2.509 1.00 0.00 49 LEU A CA 8
ATOM 10216 C C . LEU A 1 49 ? -3.620 -13.976 1.361 1.00 0.00 49 LEU A C 8
ATOM 10217 O O . LEU A 1 49 ? -2.572 -14.620 1.403 1.00 0.00 49 LEU A O 8
ATOM 10233 N N . SER A 1 50 ? -4.463 -14.033 0.335 1.00 0.00 50 SER A N 8
ATOM 10234 C CA . SER A 1 50 ? -4.201 -14.877 -0.825 1.00 0.00 50 SER A CA 8
ATOM 10235 C C . SER A 1 50 ? -3.815 -14.033 -2.035 1.00 0.00 50 SER A C 8
ATOM 10236 O O . SER A 1 50 ? -4.447 -13.016 -2.325 1.00 0.00 50 SER A O 8
ATOM 10244 N N . LEU A 1 51 ? -2.773 -14.461 -2.739 1.00 0.00 51 LEU A N 8
ATOM 10245 C CA . LEU A 1 51 ? -2.300 -13.745 -3.919 1.00 0.00 51 LEU A CA 8
ATOM 10246 C C . LEU A 1 51 ? -3.469 -13.162 -4.707 1.00 0.00 51 LEU A C 8
ATOM 10247 O O . LEU A 1 51 ? -3.378 -12.061 -5.251 1.00 0.00 51 LEU A O 8
ATOM 10263 N N . LEU A 1 52 ? -4.568 -13.907 -4.762 1.00 0.00 52 LEU A N 8
ATOM 10264 C CA . LEU A 1 52 ? -5.758 -13.463 -5.481 1.00 0.00 52 LEU A CA 8
ATOM 10265 C C . LEU A 1 52 ? -6.359 -12.224 -4.826 1.00 0.00 52 LEU A C 8
ATOM 10266 O O . LEU A 1 52 ? -6.710 -11.260 -5.506 1.00 0.00 52 LEU A O 8
ATOM 10282 N N . GLN A 1 53 ? -6.473 -12.257 -3.502 1.00 0.00 53 GLN A N 8
ATOM 10283 C CA . GLN A 1 53 ? -7.031 -11.136 -2.756 1.00 0.00 53 GLN A CA 8
ATOM 10284 C C . GLN A 1 53 ? -6.101 -9.929 -2.811 1.00 0.00 53 GLN A C 8
ATOM 10285 O O . GLN A 1 53 ? -6.554 -8.784 -2.825 1.00 0.00 53 GLN A O 8
ATOM 10299 N N . ILE A 1 54 ? -4.799 -10.192 -2.841 1.00 0.00 54 ILE A N 8
ATOM 10300 C CA . ILE A 1 54 ? -3.805 -9.127 -2.895 1.00 0.00 54 ILE A CA 8
ATOM 10301 C C . ILE A 1 54 ? -3.994 -8.262 -4.136 1.00 0.00 54 ILE A C 8
ATOM 10302 O O . ILE A 1 54 ? -4.380 -7.097 -4.041 1.00 0.00 54 ILE A O 8
ATOM 10318 N N . SER A 1 55 ? -3.720 -8.840 -5.301 1.00 0.00 55 SER A N 8
ATOM 10319 C CA . SER A 1 55 ? -3.858 -8.121 -6.562 1.00 0.00 55 SER A CA 8
ATOM 10320 C C . SER A 1 55 ? -5.272 -7.572 -6.723 1.00 0.00 55 SER A C 8
ATOM 10321 O O . SER A 1 55 ? -5.463 -6.430 -7.140 1.00 0.00 55 SER A O 8
ATOM 10329 N N . ASN A 1 56 ? -6.261 -8.395 -6.390 1.00 0.00 56 ASN A N 8
ATOM 10330 C CA . ASN A 1 56 ? -7.659 -7.994 -6.498 1.00 0.00 56 ASN A CA 8
ATOM 10331 C C . ASN A 1 56 ? -7.917 -6.707 -5.719 1.00 0.00 56 ASN A C 8
ATOM 10332 O O . ASN A 1 56 ? -8.626 -5.817 -6.189 1.00 0.00 56 ASN A O 8
ATOM 10343 N N . TRP A 1 57 ? -7.336 -6.616 -4.528 1.00 0.00 57 TRP A N 8
ATOM 10344 C CA . TRP A 1 57 ? -7.502 -5.438 -3.685 1.00 0.00 57 TRP A CA 8
ATOM 10345 C C . TRP A 1 57 ? -6.846 -4.217 -4.320 1.00 0.00 57 TRP A C 8
ATOM 10346 O O . TRP A 1 57 ? -7.414 -3.125 -4.320 1.00 0.00 57 TRP A O 8
ATOM 10367 N N . PHE A 1 58 ? -5.647 -4.409 -4.860 1.00 0.00 58 PHE A N 8
ATOM 10368 C CA . PHE A 1 58 ? -4.913 -3.322 -5.498 1.00 0.00 58 PHE A CA 8
ATOM 10369 C C . PHE A 1 58 ? -5.768 -2.640 -6.563 1.00 0.00 58 PHE A C 8
ATOM 10370 O O . PHE A 1 58 ? -5.704 -1.423 -6.739 1.00 0.00 58 PHE A O 8
ATOM 10387 N N . ILE A 1 59 ? -6.566 -3.433 -7.269 1.00 0.00 59 ILE A N 8
ATOM 10388 C CA . ILE A 1 59 ? -7.433 -2.907 -8.316 1.00 0.00 59 ILE A CA 8
ATOM 10389 C C . ILE A 1 59 ? -8.389 -1.857 -7.761 1.00 0.00 59 ILE A C 8
ATOM 10390 O O . ILE A 1 59 ? -8.340 -0.691 -8.151 1.00 0.00 59 ILE A O 8
ATOM 10406 N N . ASN A 1 60 ? -9.257 -2.278 -6.848 1.00 0.00 60 ASN A N 8
ATOM 10407 C CA . ASN A 1 60 ? -10.224 -1.373 -6.237 1.00 0.00 60 ASN A CA 8
ATOM 10408 C C . ASN A 1 60 ? -9.522 -0.322 -5.383 1.00 0.00 60 ASN A C 8
ATOM 10409 O O . ASN A 1 60 ? -10.013 0.796 -5.227 1.00 0.00 60 ASN A O 8
ATOM 10420 N N . ALA A 1 61 ? -8.370 -0.689 -4.831 1.00 0.00 61 ALA A N 8
ATOM 10421 C CA . ALA A 1 61 ? -7.599 0.222 -3.995 1.00 0.00 61 ALA A CA 8
ATOM 10422 C C . ALA A 1 61 ? -6.808 1.211 -4.845 1.00 0.00 61 ALA A C 8
ATOM 10423 O O . ALA A 1 61 ? -6.462 2.300 -4.386 1.00 0.00 61 ALA A O 8
ATOM 10430 N N . ARG A 1 62 ? -6.525 0.825 -6.085 1.00 0.00 62 ARG A N 8
ATOM 10431 C CA . ARG A 1 62 ? -5.773 1.677 -6.997 1.00 0.00 62 ARG A CA 8
ATOM 10432 C C . ARG A 1 62 ? -6.661 2.779 -7.568 1.00 0.00 62 ARG A C 8
ATOM 10433 O O . ARG A 1 62 ? -6.172 3.735 -8.171 1.00 0.00 62 ARG A O 8
ATOM 10454 N N . ARG A 1 63 ? -7.969 2.637 -7.376 1.00 0.00 63 ARG A N 8
ATOM 10455 C CA . ARG A 1 63 ? -8.925 3.619 -7.873 1.00 0.00 63 ARG A CA 8
ATOM 10456 C C . ARG A 1 63 ? -9.485 4.459 -6.729 1.00 0.00 63 ARG A C 8
ATOM 10457 O O . ARG A 1 63 ? -10.244 5.403 -6.953 1.00 0.00 63 ARG A O 8
ATOM 10478 N N . ARG A 1 64 ? -9.106 4.111 -5.504 1.00 0.00 64 ARG A N 8
ATOM 10479 C CA . ARG A 1 64 ? -9.572 4.832 -4.326 1.00 0.00 64 ARG A CA 8
ATOM 10480 C C . ARG A 1 64 ? -8.395 5.300 -3.475 1.00 0.00 64 ARG A C 8
ATOM 10481 O O . ARG A 1 64 ? -8.370 6.439 -3.007 1.00 0.00 64 ARG A O 8
ATOM 10502 N N . ILE A 1 65 ? -7.424 4.415 -3.279 1.00 0.00 65 ILE A N 8
ATOM 10503 C CA . ILE A 1 65 ? -6.245 4.738 -2.485 1.00 0.00 65 ILE A CA 8
ATOM 10504 C C . ILE A 1 65 ? -5.197 5.459 -3.326 1.00 0.00 65 ILE A C 8
ATOM 10505 O O . ILE A 1 65 ? -4.899 6.631 -3.095 1.00 0.00 65 ILE A O 8
ATOM 10521 N N . LEU A 1 66 ? -4.642 4.751 -4.303 1.00 0.00 66 LEU A N 8
ATOM 10522 C CA . LEU A 1 66 ? -3.627 5.323 -5.182 1.00 0.00 66 LEU A CA 8
ATOM 10523 C C . LEU A 1 66 ? -3.887 6.808 -5.418 1.00 0.00 66 LEU A C 8
ATOM 10524 O O . LEU A 1 66 ? -3.024 7.657 -5.194 1.00 0.00 66 LEU A O 8
ATOM 10540 N N . PRO A 1 67 ? -5.104 7.130 -5.880 1.00 0.00 67 PRO A N 8
ATOM 10541 C CA . PRO A 1 67 ? -5.507 8.512 -6.155 1.00 0.00 67 PRO A CA 8
ATOM 10542 C C . PRO A 1 67 ? -5.666 9.333 -4.880 1.00 0.00 67 PRO A C 8
ATOM 10543 O O . PRO A 1 67 ? -5.449 10.545 -4.880 1.00 0.00 67 PRO A O 8
ATOM 10554 N N . ASP A 1 68 ? -6.046 8.666 -3.796 1.00 0.00 68 ASP A N 8
ATOM 10555 C CA . ASP A 1 68 ? -6.233 9.335 -2.513 1.00 0.00 68 ASP A CA 8
ATOM 10556 C C . ASP A 1 68 ? -4.890 9.728 -1.905 1.00 0.00 68 ASP A C 8
ATOM 10557 O O . ASP A 1 68 ? -4.794 10.715 -1.176 1.00 0.00 68 ASP A O 8
ATOM 10566 N N . MET A 1 69 ? -3.858 8.949 -2.209 1.00 0.00 69 MET A N 8
ATOM 10567 C CA . MET A 1 69 ? -2.520 9.216 -1.691 1.00 0.00 69 MET A CA 8
ATOM 10568 C C . MET A 1 69 ? -1.749 10.139 -2.630 1.00 0.00 69 MET A C 8
ATOM 10569 O O . MET A 1 69 ? -0.943 10.958 -2.187 1.00 0.00 69 MET A O 8
ATOM 10583 N N . LEU A 1 70 ? -2.001 10.001 -3.926 1.00 0.00 70 LEU A N 8
ATOM 10584 C CA . LEU A 1 70 ? -1.329 10.823 -4.928 1.00 0.00 70 LEU A CA 8
ATOM 10585 C C . LEU A 1 70 ? -1.440 12.304 -4.580 1.00 0.00 70 LEU A C 8
ATOM 10586 O O . LEU A 1 70 ? -0.554 13.094 -4.903 1.00 0.00 70 LEU A O 8
ATOM 10602 N N . GLN A 1 71 ? -2.533 12.671 -3.919 1.00 0.00 71 GLN A N 8
ATOM 10603 C CA . GLN A 1 71 ? -2.758 14.057 -3.526 1.00 0.00 71 GLN A CA 8
ATOM 10604 C C . GLN A 1 71 ? -1.557 14.609 -2.766 1.00 0.00 71 GLN A C 8
ATOM 10605 O O . GLN A 1 71 ? -0.638 13.869 -2.417 1.00 0.00 71 GLN A O 8
ATOM 10619 N N . GLN A 1 72 ? -1.572 15.914 -2.513 1.00 0.00 72 GLN A N 8
ATOM 10620 C CA . GLN A 1 72 ? -0.483 16.565 -1.794 1.00 0.00 72 GLN A CA 8
ATOM 10621 C C . GLN A 1 72 ? -0.558 16.263 -0.301 1.00 0.00 72 GLN A C 8
ATOM 10622 O O . GLN A 1 72 ? -0.480 17.168 0.530 1.00 0.00 72 GLN A O 8
ATOM 10636 N N . ARG A 1 73 ? -0.712 14.986 0.032 1.00 0.00 73 ARG A N 8
ATOM 10637 C CA . ARG A 1 73 ? -0.800 14.565 1.425 1.00 0.00 73 ARG A CA 8
ATOM 10638 C C . ARG A 1 73 ? 0.560 14.665 2.110 1.00 0.00 73 ARG A C 8
ATOM 10639 O O . ARG A 1 73 ? 0.693 15.297 3.159 1.00 0.00 73 ARG A O 8
ATOM 10660 N N . ARG A 1 74 ? 1.566 14.038 1.511 1.00 0.00 74 ARG A N 8
ATOM 10661 C CA . ARG A 1 74 ? 2.915 14.055 2.064 1.00 0.00 74 ARG A CA 8
ATOM 10662 C C . ARG A 1 74 ? 3.905 14.646 1.064 1.00 0.00 74 ARG A C 8
ATOM 10663 O O . ARG A 1 74 ? 3.701 14.568 -0.146 1.00 0.00 74 ARG A O 8
ATOM 10684 N N . ASN A 1 75 ? 4.978 15.237 1.580 1.00 0.00 75 ASN A N 8
ATOM 10685 C CA . ASN A 1 75 ? 5.999 15.842 0.733 1.00 0.00 75 ASN A CA 8
ATOM 10686 C C . ASN A 1 75 ? 6.366 14.915 -0.423 1.00 0.00 75 ASN A C 8
ATOM 10687 O O . ASN A 1 75 ? 6.629 13.729 -0.221 1.00 0.00 75 ASN A O 8
ATOM 10698 N N . ASP A 1 76 ? 6.382 15.465 -1.632 1.00 0.00 76 ASP A N 8
ATOM 10699 C CA . ASP A 1 76 ? 6.718 14.689 -2.820 1.00 0.00 76 ASP A CA 8
ATOM 10700 C C . ASP A 1 76 ? 8.073 15.111 -3.379 1.00 0.00 76 ASP A C 8
ATOM 10701 O O . ASP A 1 76 ? 8.481 16.268 -3.277 1.00 0.00 76 ASP A O 8
ATOM 10710 N N . PRO A 1 77 ? 8.789 14.152 -3.985 1.00 0.00 77 PRO A N 8
ATOM 10711 C CA . PRO A 1 77 ? 10.109 14.400 -4.572 1.00 0.00 77 PRO A CA 8
ATOM 10712 C C . PRO A 1 77 ? 10.033 15.269 -5.823 1.00 0.00 77 PRO A C 8
ATOM 10713 O O . PRO A 1 77 ? 9.476 14.860 -6.841 1.00 0.00 77 PRO A O 8
ATOM 10724 N N . SER A 1 78 ? 10.597 16.470 -5.739 1.00 0.00 78 SER A N 8
ATOM 10725 C CA . SER A 1 78 ? 10.590 17.398 -6.863 1.00 0.00 78 SER A CA 8
ATOM 10726 C C . SER A 1 78 ? 11.653 17.017 -7.889 1.00 0.00 78 SER A C 8
ATOM 10727 O O . SER A 1 78 ? 12.691 16.454 -7.544 1.00 0.00 78 SER A O 8
ATOM 10735 N N . GLY A 1 79 ? 11.385 17.328 -9.154 1.00 0.00 79 GLY A N 8
ATOM 10736 C CA . GLY A 1 79 ? 12.327 17.011 -10.211 1.00 0.00 79 GLY A CA 8
ATOM 10737 C C . GLY A 1 79 ? 11.667 16.946 -11.574 1.00 0.00 79 GLY A C 8
ATOM 10738 O O . GLY A 1 79 ? 10.580 17.482 -11.788 1.00 0.00 79 GLY A O 8
ATOM 10742 N N . PRO A 1 80 ? 12.334 16.277 -12.527 1.00 0.00 80 PRO A N 8
ATOM 10743 C CA . PRO A 1 80 ? 11.825 16.128 -13.894 1.00 0.00 80 PRO A CA 8
ATOM 10744 C C . PRO A 1 80 ? 10.608 15.212 -13.963 1.00 0.00 80 PRO A C 8
ATOM 10745 O O . PRO A 1 80 ? 10.571 14.164 -13.318 1.00 0.00 80 PRO A O 8
ATOM 10756 N N . SER A 1 81 ? 9.615 15.613 -14.750 1.00 0.00 81 SER A N 8
ATOM 10757 C CA . SER A 1 81 ? 8.395 14.829 -14.901 1.00 0.00 81 SER A CA 8
ATOM 10758 C C . SER A 1 81 ? 8.230 14.352 -16.341 1.00 0.00 81 SER A C 8
ATOM 10759 O O . SER A 1 81 ? 8.796 14.933 -17.267 1.00 0.00 81 SER A O 8
ATOM 10767 N N . SER A 1 82 ? 7.450 13.291 -16.521 1.00 0.00 82 SER A N 8
ATOM 10768 C CA . SER A 1 82 ? 7.213 12.732 -17.847 1.00 0.00 82 SER A CA 8
ATOM 10769 C C . SER A 1 82 ? 6.020 11.782 -17.831 1.00 0.00 82 SER A C 8
ATOM 10770 O O . SER A 1 82 ? 5.492 11.448 -16.771 1.00 0.00 82 SER A O 8
ATOM 10778 N N . GLY A 1 83 ? 5.599 11.350 -19.016 1.00 0.00 83 GLY A N 8
ATOM 10779 C CA . GLY A 1 83 ? 4.471 10.443 -19.117 1.00 0.00 83 GLY A CA 8
ATOM 10780 C C . GLY A 1 83 ? 4.380 9.779 -20.477 1.00 0.00 83 GLY A C 8
ATOM 10781 O O . GLY A 1 83 ? 4.817 8.641 -20.649 1.00 0.00 83 GLY A O 8
ATOM 10785 N N . GLY A 1 1 ? 3.462 -29.647 1.523 1.00 0.00 1 GLY A N 9
ATOM 10786 C CA . GLY A 1 1 ? 2.863 -28.332 1.659 1.00 0.00 1 GLY A CA 9
ATOM 10787 C C . GLY A 1 1 ? 1.354 -28.392 1.779 1.00 0.00 1 GLY A C 9
ATOM 10788 O O . GLY A 1 1 ? 0.774 -29.474 1.874 1.00 0.00 1 GLY A O 9
ATOM 10792 N N . SER A 1 2 ? 0.714 -27.227 1.777 1.00 0.00 2 SER A N 9
ATOM 10793 C CA . SER A 1 2 ? -0.737 -27.151 1.892 1.00 0.00 2 SER A CA 9
ATOM 10794 C C . SER A 1 2 ? -1.267 -25.874 1.248 1.00 0.00 2 SER A C 9
ATOM 10795 O O . SER A 1 2 ? -0.657 -24.810 1.358 1.00 0.00 2 SER A O 9
ATOM 10803 N N . SER A 1 3 ? -2.408 -25.986 0.576 1.00 0.00 3 SER A N 9
ATOM 10804 C CA . SER A 1 3 ? -3.020 -24.842 -0.089 1.00 0.00 3 SER A CA 9
ATOM 10805 C C . SER A 1 3 ? -4.516 -24.780 0.203 1.00 0.00 3 SER A C 9
ATOM 10806 O O . SER A 1 3 ? -5.072 -25.668 0.848 1.00 0.00 3 SER A O 9
ATOM 10814 N N . GLY A 1 4 ? -5.163 -23.722 -0.278 1.00 0.00 4 GLY A N 9
ATOM 10815 C CA . GLY A 1 4 ? -6.589 -23.562 -0.059 1.00 0.00 4 GLY A CA 9
ATOM 10816 C C . GLY A 1 4 ? -7.046 -22.128 -0.240 1.00 0.00 4 GLY A C 9
ATOM 10817 O O . GLY A 1 4 ? -6.565 -21.225 0.445 1.00 0.00 4 GLY A O 9
ATOM 10821 N N . SER A 1 5 ? -7.975 -21.917 -1.166 1.00 0.00 5 SER A N 9
ATOM 10822 C CA . SER A 1 5 ? -8.493 -20.582 -1.439 1.00 0.00 5 SER A CA 9
ATOM 10823 C C . SER A 1 5 ? -9.993 -20.627 -1.717 1.00 0.00 5 SER A C 9
ATOM 10824 O O . SER A 1 5 ? -10.441 -21.272 -2.664 1.00 0.00 5 SER A O 9
ATOM 10832 N N . SER A 1 6 ? -10.764 -19.937 -0.882 1.00 0.00 6 SER A N 9
ATOM 10833 C CA . SER A 1 6 ? -12.213 -19.900 -1.034 1.00 0.00 6 SER A CA 9
ATOM 10834 C C . SER A 1 6 ? -12.753 -18.500 -0.760 1.00 0.00 6 SER A C 9
ATOM 10835 O O . SER A 1 6 ? -12.211 -17.763 0.063 1.00 0.00 6 SER A O 9
ATOM 10843 N N . GLY A 1 7 ? -13.827 -18.139 -1.457 1.00 0.00 7 GLY A N 9
ATOM 10844 C CA . GLY A 1 7 ? -14.423 -16.829 -1.276 1.00 0.00 7 GLY A CA 9
ATOM 10845 C C . GLY A 1 7 ? -15.442 -16.502 -2.349 1.00 0.00 7 GLY A C 9
ATOM 10846 O O . GLY A 1 7 ? -15.637 -17.275 -3.287 1.00 0.00 7 GLY A O 9
ATOM 10850 N N . LYS A 1 8 ? -16.097 -15.354 -2.211 1.00 0.00 8 LYS A N 9
ATOM 10851 C CA . LYS A 1 8 ? -17.103 -14.925 -3.176 1.00 0.00 8 LYS A CA 9
ATOM 10852 C C . LYS A 1 8 ? -16.580 -13.778 -4.034 1.00 0.00 8 LYS A C 9
ATOM 10853 O O . LYS A 1 8 ? -15.548 -13.180 -3.728 1.00 0.00 8 LYS A O 9
ATOM 10872 N N . LYS A 1 9 ? -17.298 -13.474 -5.110 1.00 0.00 9 LYS A N 9
ATOM 10873 C CA . LYS A 1 9 ? -16.909 -12.396 -6.011 1.00 0.00 9 LYS A CA 9
ATOM 10874 C C . LYS A 1 9 ? -16.359 -11.206 -5.231 1.00 0.00 9 LYS A C 9
ATOM 10875 O O . LYS A 1 9 ? -15.291 -10.684 -5.550 1.00 0.00 9 LYS A O 9
ATOM 10894 N N . ARG A 1 10 ? -17.095 -10.785 -4.208 1.00 0.00 10 ARG A N 9
ATOM 10895 C CA . ARG A 1 10 ? -16.680 -9.657 -3.382 1.00 0.00 10 ARG A CA 9
ATOM 10896 C C . ARG A 1 10 ? -17.150 -9.836 -1.942 1.00 0.00 10 ARG A C 9
ATOM 10897 O O . ARG A 1 10 ? -18.332 -10.065 -1.686 1.00 0.00 10 ARG A O 9
ATOM 10918 N N . LYS A 1 11 ? -16.215 -9.730 -1.003 1.00 0.00 11 LYS A N 9
ATOM 10919 C CA . LYS A 1 11 ? -16.532 -9.879 0.413 1.00 0.00 11 LYS A CA 9
ATOM 10920 C C . LYS A 1 11 ? -15.860 -8.786 1.238 1.00 0.00 11 LYS A C 9
ATOM 10921 O O . LYS A 1 11 ? -14.672 -8.869 1.546 1.00 0.00 11 LYS A O 9
ATOM 10940 N N . GLY A 1 12 ? -16.630 -7.762 1.595 1.00 0.00 12 GLY A N 9
ATOM 10941 C CA . GLY A 1 12 ? -16.093 -6.668 2.383 1.00 0.00 12 GLY A CA 9
ATOM 10942 C C . GLY A 1 12 ? -14.737 -6.208 1.886 1.00 0.00 12 GLY A C 9
ATOM 10943 O O . GLY A 1 12 ? -14.512 -6.104 0.681 1.00 0.00 12 GLY A O 9
ATOM 10947 N N . ASN A 1 13 ? -13.830 -5.931 2.818 1.00 0.00 13 ASN A N 9
ATOM 10948 C CA . ASN A 1 13 ? -12.489 -5.477 2.468 1.00 0.00 13 ASN A CA 9
ATOM 10949 C C . ASN A 1 13 ? -11.471 -5.936 3.507 1.00 0.00 13 ASN A C 9
ATOM 10950 O O . ASN A 1 13 ? -11.829 -6.279 4.635 1.00 0.00 13 ASN A O 9
ATOM 10961 N N . LEU A 1 14 ? -10.200 -5.941 3.120 1.00 0.00 14 LEU A N 9
ATOM 10962 C CA . LEU A 1 14 ? -9.128 -6.358 4.018 1.00 0.00 14 LEU A CA 9
ATOM 10963 C C . LEU A 1 14 ? -9.062 -5.452 5.243 1.00 0.00 14 LEU A C 9
ATOM 10964 O O . LEU A 1 14 ? -9.371 -4.261 5.183 1.00 0.00 14 LEU A O 9
ATOM 10980 N N . PRO A 1 15 ? -8.647 -6.026 6.382 1.00 0.00 15 PRO A N 9
ATOM 10981 C CA . PRO A 1 15 ? -8.527 -5.288 7.643 1.00 0.00 15 PRO A CA 9
ATOM 10982 C C . PRO A 1 15 ? -7.382 -4.281 7.619 1.00 0.00 15 PRO A C 9
ATOM 10983 O O . PRO A 1 15 ? -6.276 -4.594 7.178 1.00 0.00 15 PRO A O 9
ATOM 10994 N N . ALA A 1 16 ? -7.654 -3.070 8.095 1.00 0.00 16 ALA A N 9
ATOM 10995 C CA . ALA A 1 16 ? -6.645 -2.018 8.130 1.00 0.00 16 ALA A CA 9
ATOM 10996 C C . ALA A 1 16 ? -5.272 -2.586 8.470 1.00 0.00 16 ALA A C 9
ATOM 10997 O O . ALA A 1 16 ? -4.335 -2.481 7.679 1.00 0.00 16 ALA A O 9
ATOM 11004 N N . GLU A 1 17 ? -5.160 -3.187 9.651 1.00 0.00 17 GLU A N 9
ATOM 11005 C CA . GLU A 1 17 ? -3.899 -3.769 10.094 1.00 0.00 17 GLU A CA 9
ATOM 11006 C C . GLU A 1 17 ? -3.177 -4.451 8.936 1.00 0.00 17 GLU A C 9
ATOM 11007 O O . GLU A 1 17 ? -1.960 -4.334 8.793 1.00 0.00 17 GLU A O 9
ATOM 11019 N N . SER A 1 18 ? -3.937 -5.166 8.111 1.00 0.00 18 SER A N 9
ATOM 11020 C CA . SER A 1 18 ? -3.371 -5.871 6.968 1.00 0.00 18 SER A CA 9
ATOM 11021 C C . SER A 1 18 ? -3.141 -4.916 5.800 1.00 0.00 18 SER A C 9
ATOM 11022 O O . SER A 1 18 ? -2.091 -4.943 5.158 1.00 0.00 18 SER A O 9
ATOM 11030 N N . VAL A 1 19 ? -4.133 -4.073 5.530 1.00 0.00 19 VAL A N 9
ATOM 11031 C CA . VAL A 1 19 ? -4.040 -3.108 4.441 1.00 0.00 19 VAL A CA 9
ATOM 11032 C C . VAL A 1 19 ? -2.765 -2.280 4.547 1.00 0.00 19 VAL A C 9
ATOM 11033 O O . VAL A 1 19 ? -2.016 -2.145 3.578 1.00 0.00 19 VAL A O 9
ATOM 11046 N N . LYS A 1 20 ? -2.522 -1.727 5.730 1.00 0.00 20 LYS A N 9
ATOM 11047 C CA . LYS A 1 20 ? -1.335 -0.912 5.965 1.00 0.00 20 LYS A CA 9
ATOM 11048 C C . LYS A 1 20 ? -0.118 -1.509 5.267 1.00 0.00 20 LYS A C 9
ATOM 11049 O O . LYS A 1 20 ? 0.672 -0.790 4.654 1.00 0.00 20 LYS A O 9
ATOM 11068 N N . ILE A 1 21 ? 0.026 -2.827 5.362 1.00 0.00 21 ILE A N 9
ATOM 11069 C CA . ILE A 1 21 ? 1.145 -3.519 4.736 1.00 0.00 21 ILE A CA 9
ATOM 11070 C C . ILE A 1 21 ? 1.156 -3.297 3.227 1.00 0.00 21 ILE A C 9
ATOM 11071 O O . ILE A 1 21 ? 2.196 -2.997 2.640 1.00 0.00 21 ILE A O 9
ATOM 11087 N N . LEU A 1 22 ? -0.009 -3.446 2.605 1.00 0.00 22 LEU A N 9
ATOM 11088 C CA . LEU A 1 22 ? -0.136 -3.260 1.164 1.00 0.00 22 LEU A CA 9
ATOM 11089 C C . LEU A 1 22 ? -0.001 -1.787 0.791 1.00 0.00 22 LEU A C 9
ATOM 11090 O O . LEU A 1 22 ? 0.797 -1.426 -0.074 1.00 0.00 22 LEU A O 9
ATOM 11106 N N . ARG A 1 23 ? -0.785 -0.941 1.451 1.00 0.00 23 ARG A N 9
ATOM 11107 C CA . ARG A 1 23 ? -0.753 0.493 1.190 1.00 0.00 23 ARG A CA 9
ATOM 11108 C C . ARG A 1 23 ? 0.674 1.027 1.265 1.00 0.00 23 ARG A C 9
ATOM 11109 O O . ARG A 1 23 ? 1.214 1.527 0.277 1.00 0.00 23 ARG A O 9
ATOM 11130 N N . ASP A 1 24 ? 1.280 0.918 2.442 1.00 0.00 24 ASP A N 9
ATOM 11131 C CA . ASP A 1 24 ? 2.645 1.390 2.646 1.00 0.00 24 ASP A CA 9
ATOM 11132 C C . ASP A 1 24 ? 3.505 1.115 1.416 1.00 0.00 24 ASP A C 9
ATOM 11133 O O . ASP A 1 24 ? 4.350 1.929 1.044 1.00 0.00 24 ASP A O 9
ATOM 11142 N N . TRP A 1 25 ? 3.283 -0.035 0.791 1.00 0.00 25 TRP A N 9
ATOM 11143 C CA . TRP A 1 25 ? 4.038 -0.418 -0.397 1.00 0.00 25 TRP A CA 9
ATOM 11144 C C . TRP A 1 25 ? 3.502 0.292 -1.635 1.00 0.00 25 TRP A C 9
ATOM 11145 O O . TRP A 1 25 ? 4.266 0.852 -2.420 1.00 0.00 25 TRP A O 9
ATOM 11166 N N . MET A 1 26 ? 2.183 0.264 -1.803 1.00 0.00 26 MET A N 9
ATOM 11167 C CA . MET A 1 26 ? 1.546 0.907 -2.946 1.00 0.00 26 MET A CA 9
ATOM 11168 C C . MET A 1 26 ? 1.918 2.385 -3.016 1.00 0.00 26 MET A C 9
ATOM 11169 O O . MET A 1 26 ? 1.860 2.999 -4.082 1.00 0.00 26 MET A O 9
ATOM 11183 N N . TYR A 1 27 ? 2.300 2.949 -1.876 1.00 0.00 27 TYR A N 9
ATOM 11184 C CA . TYR A 1 27 ? 2.679 4.355 -1.809 1.00 0.00 27 TYR A CA 9
ATOM 11185 C C . TYR A 1 27 ? 4.014 4.594 -2.508 1.00 0.00 27 TYR A C 9
ATOM 11186 O O . TYR A 1 27 ? 4.135 5.479 -3.355 1.00 0.00 27 TYR A O 9
ATOM 11204 N N . LYS A 1 28 ? 5.014 3.796 -2.148 1.00 0.00 28 LYS A N 9
ATOM 11205 C CA . LYS A 1 28 ? 6.340 3.917 -2.741 1.00 0.00 28 LYS A CA 9
ATOM 11206 C C . LYS A 1 28 ? 6.306 3.573 -4.227 1.00 0.00 28 LYS A C 9
ATOM 11207 O O . LYS A 1 28 ? 7.027 4.168 -5.029 1.00 0.00 28 LYS A O 9
ATOM 11226 N N . HIS A 1 29 ? 5.463 2.611 -4.588 1.00 0.00 29 HIS A N 9
ATOM 11227 C CA . HIS A 1 29 ? 5.333 2.190 -5.978 1.00 0.00 29 HIS A CA 9
ATOM 11228 C C . HIS A 1 29 ? 4.109 2.830 -6.627 1.00 0.00 29 HIS A C 9
ATOM 11229 O O . HIS A 1 29 ? 3.785 2.543 -7.780 1.00 0.00 29 HIS A O 9
ATOM 11244 N N . ARG A 1 30 ? 3.433 3.696 -5.880 1.00 0.00 30 ARG A N 9
ATOM 11245 C CA . ARG A 1 30 ? 2.244 4.374 -6.382 1.00 0.00 30 ARG A CA 9
ATOM 11246 C C . ARG A 1 30 ? 2.394 4.708 -7.863 1.00 0.00 30 ARG A C 9
ATOM 11247 O O . ARG A 1 30 ? 1.448 4.575 -8.639 1.00 0.00 30 ARG A O 9
ATOM 11268 N N . PHE A 1 31 ? 3.589 5.144 -8.248 1.00 0.00 31 PHE A N 9
ATOM 11269 C CA . PHE A 1 31 ? 3.863 5.500 -9.635 1.00 0.00 31 PHE A CA 9
ATOM 11270 C C . PHE A 1 31 ? 3.190 4.519 -10.591 1.00 0.00 31 PHE A C 9
ATOM 11271 O O . PHE A 1 31 ? 2.453 4.919 -11.493 1.00 0.00 31 PHE A O 9
ATOM 11288 N N . LYS A 1 32 ? 3.448 3.232 -10.387 1.00 0.00 32 LYS A N 9
ATOM 11289 C CA . LYS A 1 32 ? 2.868 2.192 -11.229 1.00 0.00 32 LYS A CA 9
ATOM 11290 C C . LYS A 1 32 ? 1.645 1.572 -10.562 1.00 0.00 32 LYS A C 9
ATOM 11291 O O . LYS A 1 32 ? 0.667 1.234 -11.229 1.00 0.00 32 LYS A O 9
ATOM 11310 N N . ALA A 1 33 ? 1.706 1.427 -9.242 1.00 0.00 33 ALA A N 9
ATOM 11311 C CA . ALA A 1 33 ? 0.601 0.851 -8.485 1.00 0.00 33 ALA A CA 9
ATOM 11312 C C . ALA A 1 33 ? 0.324 -0.583 -8.923 1.00 0.00 33 ALA A C 9
ATOM 11313 O O . ALA A 1 33 ? -0.820 -0.951 -9.191 1.00 0.00 33 ALA A O 9
ATOM 11320 N N . TYR A 1 34 ? 1.378 -1.389 -8.994 1.00 0.00 34 TYR A N 9
ATOM 11321 C CA . TYR A 1 34 ? 1.249 -2.782 -9.403 1.00 0.00 34 TYR A CA 9
ATOM 11322 C C . TYR A 1 34 ? 2.439 -3.605 -8.918 1.00 0.00 34 TYR A C 9
ATOM 11323 O O . TYR A 1 34 ? 3.542 -3.526 -9.458 1.00 0.00 34 TYR A O 9
ATOM 11341 N N . PRO A 1 35 ? 2.210 -4.415 -7.874 1.00 0.00 35 PRO A N 9
ATOM 11342 C CA . PRO A 1 35 ? 3.250 -5.270 -7.292 1.00 0.00 35 PRO A CA 9
ATOM 11343 C C . PRO A 1 35 ? 3.645 -6.414 -8.219 1.00 0.00 35 PRO A C 9
ATOM 11344 O O . PRO A 1 35 ? 2.950 -6.705 -9.193 1.00 0.00 35 PRO A O 9
ATOM 11355 N N . SER A 1 36 ? 4.764 -7.061 -7.910 1.00 0.00 36 SER A N 9
ATOM 11356 C CA . SER A 1 36 ? 5.253 -8.172 -8.717 1.00 0.00 36 SER A CA 9
ATOM 11357 C C . SER A 1 36 ? 4.960 -9.507 -8.039 1.00 0.00 36 SER A C 9
ATOM 11358 O O . SER A 1 36 ? 4.881 -9.588 -6.814 1.00 0.00 36 SER A O 9
ATOM 11366 N N . GLU A 1 37 ? 4.801 -10.552 -8.846 1.00 0.00 37 GLU A N 9
ATOM 11367 C CA . GLU A 1 37 ? 4.517 -11.883 -8.324 1.00 0.00 37 GLU A CA 9
ATOM 11368 C C . GLU A 1 37 ? 5.245 -12.117 -7.003 1.00 0.00 37 GLU A C 9
ATOM 11369 O O . GLU A 1 37 ? 4.760 -12.842 -6.136 1.00 0.00 37 GLU A O 9
ATOM 11381 N N . GLU A 1 38 ? 6.412 -11.496 -6.860 1.00 0.00 38 GLU A N 9
ATOM 11382 C CA . GLU A 1 38 ? 7.208 -11.638 -5.646 1.00 0.00 38 GLU A CA 9
ATOM 11383 C C . GLU A 1 38 ? 6.665 -10.748 -4.532 1.00 0.00 38 GLU A C 9
ATOM 11384 O O . GLU A 1 38 ? 6.473 -11.198 -3.403 1.00 0.00 38 GLU A O 9
ATOM 11396 N N . GLU A 1 39 ? 6.419 -9.483 -4.860 1.00 0.00 39 GLU A N 9
ATOM 11397 C CA . GLU A 1 39 ? 5.899 -8.530 -3.887 1.00 0.00 39 GLU A CA 9
ATOM 11398 C C . GLU A 1 39 ? 4.649 -9.077 -3.203 1.00 0.00 39 GLU A C 9
ATOM 11399 O O . GLU A 1 39 ? 4.577 -9.144 -1.976 1.00 0.00 39 GLU A O 9
ATOM 11411 N N . LYS A 1 40 ? 3.665 -9.466 -4.007 1.00 0.00 40 LYS A N 9
ATOM 11412 C CA . LYS A 1 40 ? 2.417 -10.008 -3.483 1.00 0.00 40 LYS A CA 9
ATOM 11413 C C . LYS A 1 40 ? 2.686 -11.175 -2.538 1.00 0.00 40 LYS A C 9
ATOM 11414 O O . LYS A 1 40 ? 2.323 -11.129 -1.363 1.00 0.00 40 LYS A O 9
ATOM 11433 N N . GLN A 1 41 ? 3.323 -12.218 -3.059 1.00 0.00 41 GLN A N 9
ATOM 11434 C CA . GLN A 1 41 ? 3.640 -13.396 -2.260 1.00 0.00 41 GLN A CA 9
ATOM 11435 C C . GLN A 1 41 ? 4.376 -13.005 -0.982 1.00 0.00 41 GLN A C 9
ATOM 11436 O O . GLN A 1 41 ? 4.312 -13.713 0.023 1.00 0.00 41 GLN A O 9
ATOM 11450 N N . MET A 1 42 ? 5.074 -11.876 -1.029 1.00 0.00 42 MET A N 9
ATOM 11451 C CA . MET A 1 42 ? 5.821 -11.391 0.126 1.00 0.00 42 MET A CA 9
ATOM 11452 C C . MET A 1 42 ? 4.887 -10.751 1.148 1.00 0.00 42 MET A C 9
ATOM 11453 O O . MET A 1 42 ? 4.925 -11.085 2.333 1.00 0.00 42 MET A O 9
ATOM 11467 N N . LEU A 1 43 ? 4.051 -9.830 0.683 1.00 0.00 43 LEU A N 9
ATOM 11468 C CA . LEU A 1 43 ? 3.107 -9.142 1.557 1.00 0.00 43 LEU A CA 9
ATOM 11469 C C . LEU A 1 43 ? 2.099 -10.123 2.149 1.00 0.00 43 LEU A C 9
ATOM 11470 O O . LEU A 1 43 ? 1.812 -10.086 3.346 1.00 0.00 43 LEU A O 9
ATOM 11486 N N . SER A 1 44 ? 1.568 -11.000 1.304 1.00 0.00 44 SER A N 9
ATOM 11487 C CA . SER A 1 44 ? 0.592 -11.990 1.743 1.00 0.00 44 SER A CA 9
ATOM 11488 C C . SER A 1 44 ? 1.057 -12.683 3.021 1.00 0.00 44 SER A C 9
ATOM 11489 O O . SER A 1 44 ? 0.245 -13.166 3.808 1.00 0.00 44 SER A O 9
ATOM 11497 N N . GLU A 1 45 ? 2.371 -12.725 3.218 1.00 0.00 45 GLU A N 9
ATOM 11498 C CA . GLU A 1 45 ? 2.945 -13.359 4.399 1.00 0.00 45 GLU A CA 9
ATOM 11499 C C . GLU A 1 45 ? 2.681 -12.523 5.648 1.00 0.00 45 GLU A C 9
ATOM 11500 O O . GLU A 1 45 ? 2.336 -13.054 6.704 1.00 0.00 45 GLU A O 9
ATOM 11512 N N . LYS A 1 46 ? 2.846 -11.211 5.520 1.00 0.00 46 LYS A N 9
ATOM 11513 C CA . LYS A 1 46 ? 2.626 -10.299 6.636 1.00 0.00 46 LYS A CA 9
ATOM 11514 C C . LYS A 1 46 ? 1.135 -10.077 6.871 1.00 0.00 46 LYS A C 9
ATOM 11515 O O . LYS A 1 46 ? 0.674 -10.040 8.012 1.00 0.00 46 LYS A O 9
ATOM 11534 N N . THR A 1 47 ? 0.385 -9.930 5.783 1.00 0.00 47 THR A N 9
ATOM 11535 C CA . THR A 1 47 ? -1.054 -9.712 5.871 1.00 0.00 47 THR A CA 9
ATOM 11536 C C . THR A 1 47 ? -1.800 -11.030 6.043 1.00 0.00 47 THR A C 9
ATOM 11537 O O . THR A 1 47 ? -2.957 -11.049 6.460 1.00 0.00 47 THR A O 9
ATOM 11548 N N . ASN A 1 48 ? -1.129 -12.131 5.721 1.00 0.00 48 ASN A N 9
ATOM 11549 C CA . ASN A 1 48 ? -1.730 -13.455 5.841 1.00 0.00 48 ASN A CA 9
ATOM 11550 C C . ASN A 1 48 ? -2.907 -13.607 4.882 1.00 0.00 48 ASN A C 9
ATOM 11551 O O . ASN A 1 48 ? -3.924 -14.214 5.221 1.00 0.00 48 ASN A O 9
ATOM 11562 N N . LEU A 1 49 ? -2.763 -13.052 3.684 1.00 0.00 49 LEU A N 9
ATOM 11563 C CA . LEU A 1 49 ? -3.813 -13.126 2.675 1.00 0.00 49 LEU A CA 9
ATOM 11564 C C . LEU A 1 49 ? -3.385 -14.008 1.506 1.00 0.00 49 LEU A C 9
ATOM 11565 O O . LEU A 1 49 ? -2.306 -14.601 1.526 1.00 0.00 49 LEU A O 9
ATOM 11581 N N . SER A 1 50 ? -4.235 -14.087 0.488 1.00 0.00 50 SER A N 9
ATOM 11582 C CA . SER A 1 50 ? -3.946 -14.897 -0.689 1.00 0.00 50 SER A CA 9
ATOM 11583 C C . SER A 1 50 ? -3.631 -14.014 -1.893 1.00 0.00 50 SER A C 9
ATOM 11584 O O . SER A 1 50 ? -4.228 -12.951 -2.072 1.00 0.00 50 SER A O 9
ATOM 11592 N N . LEU A 1 51 ? -2.688 -14.460 -2.715 1.00 0.00 51 LEU A N 9
ATOM 11593 C CA . LEU A 1 51 ? -2.292 -13.711 -3.903 1.00 0.00 51 LEU A CA 9
ATOM 11594 C C . LEU A 1 51 ? -3.510 -13.122 -4.607 1.00 0.00 51 LEU A C 9
ATOM 11595 O O . LEU A 1 51 ? -3.469 -11.996 -5.105 1.00 0.00 51 LEU A O 9
ATOM 11611 N N . LEU A 1 52 ? -4.595 -13.888 -4.642 1.00 0.00 52 LEU A N 9
ATOM 11612 C CA . LEU A 1 52 ? -5.827 -13.441 -5.283 1.00 0.00 52 LEU A CA 9
ATOM 11613 C C . LEU A 1 52 ? -6.363 -12.180 -4.612 1.00 0.00 52 LEU A C 9
ATOM 11614 O O . LEU A 1 52 ? -6.655 -11.188 -5.279 1.00 0.00 52 LEU A O 9
ATOM 11630 N N . GLN A 1 53 ? -6.486 -12.226 -3.290 1.00 0.00 53 GLN A N 9
ATOM 11631 C CA . GLN A 1 53 ? -6.986 -11.087 -2.529 1.00 0.00 53 GLN A CA 9
ATOM 11632 C C . GLN A 1 53 ? -6.021 -9.909 -2.618 1.00 0.00 53 GLN A C 9
ATOM 11633 O O . GLN A 1 53 ? -6.442 -8.754 -2.700 1.00 0.00 53 GLN A O 9
ATOM 11647 N N . ILE A 1 54 ? -4.726 -10.208 -2.601 1.00 0.00 54 ILE A N 9
ATOM 11648 C CA . ILE A 1 54 ? -3.703 -9.173 -2.680 1.00 0.00 54 ILE A CA 9
ATOM 11649 C C . ILE A 1 54 ? -3.926 -8.271 -3.889 1.00 0.00 54 ILE A C 9
ATOM 11650 O O . ILE A 1 54 ? -4.257 -7.094 -3.745 1.00 0.00 54 ILE A O 9
ATOM 11666 N N . SER A 1 55 ? -3.743 -8.831 -5.081 1.00 0.00 55 SER A N 9
ATOM 11667 C CA . SER A 1 55 ? -3.922 -8.076 -6.316 1.00 0.00 55 SER A CA 9
ATOM 11668 C C . SER A 1 55 ? -5.346 -7.538 -6.421 1.00 0.00 55 SER A C 9
ATOM 11669 O O . SER A 1 55 ? -5.562 -6.403 -6.846 1.00 0.00 55 SER A O 9
ATOM 11677 N N . ASN A 1 56 ? -6.314 -8.361 -6.031 1.00 0.00 56 ASN A N 9
ATOM 11678 C CA . ASN A 1 56 ? -7.717 -7.968 -6.082 1.00 0.00 56 ASN A CA 9
ATOM 11679 C C . ASN A 1 56 ? -7.940 -6.649 -5.349 1.00 0.00 56 ASN A C 9
ATOM 11680 O O . ASN A 1 56 ? -8.737 -5.815 -5.779 1.00 0.00 56 ASN A O 9
ATOM 11691 N N . TRP A 1 57 ? -7.231 -6.468 -4.241 1.00 0.00 57 TRP A N 9
ATOM 11692 C CA . TRP A 1 57 ? -7.351 -5.249 -3.448 1.00 0.00 57 TRP A CA 9
ATOM 11693 C C . TRP A 1 57 ? -6.702 -4.069 -4.162 1.00 0.00 57 TRP A C 9
ATOM 11694 O O . TRP A 1 57 ? -7.165 -2.933 -4.051 1.00 0.00 57 TRP A O 9
ATOM 11715 N N . PHE A 1 58 ? -5.628 -4.344 -4.894 1.00 0.00 58 PHE A N 9
ATOM 11716 C CA . PHE A 1 58 ? -4.915 -3.304 -5.626 1.00 0.00 58 PHE A CA 9
ATOM 11717 C C . PHE A 1 58 ? -5.805 -2.687 -6.701 1.00 0.00 58 PHE A C 9
ATOM 11718 O O . PHE A 1 58 ? -5.627 -1.529 -7.080 1.00 0.00 58 PHE A O 9
ATOM 11735 N N . ILE A 1 59 ? -6.762 -3.469 -7.188 1.00 0.00 59 ILE A N 9
ATOM 11736 C CA . ILE A 1 59 ? -7.681 -3.000 -8.218 1.00 0.00 59 ILE A CA 9
ATOM 11737 C C . ILE A 1 59 ? -8.569 -1.877 -7.693 1.00 0.00 59 ILE A C 9
ATOM 11738 O O . ILE A 1 59 ? -8.502 -0.745 -8.169 1.00 0.00 59 ILE A O 9
ATOM 11754 N N . ASN A 1 60 ? -9.401 -2.200 -6.707 1.00 0.00 60 ASN A N 9
ATOM 11755 C CA . ASN A 1 60 ? -10.302 -1.218 -6.116 1.00 0.00 60 ASN A CA 9
ATOM 11756 C C . ASN A 1 60 ? -9.519 -0.123 -5.398 1.00 0.00 60 ASN A C 9
ATOM 11757 O O . ASN A 1 60 ? -9.940 1.033 -5.361 1.00 0.00 60 ASN A O 9
ATOM 11768 N N . ALA A 1 61 ? -8.377 -0.496 -4.829 1.00 0.00 61 ALA A N 9
ATOM 11769 C CA . ALA A 1 61 ? -7.534 0.454 -4.115 1.00 0.00 61 ALA A CA 9
ATOM 11770 C C . ALA A 1 61 ? -6.928 1.476 -5.070 1.00 0.00 61 ALA A C 9
ATOM 11771 O O . ALA A 1 61 ? -7.112 2.682 -4.902 1.00 0.00 61 ALA A O 9
ATOM 11778 N N . ARG A 1 62 ? -6.203 0.987 -6.071 1.00 0.00 62 ARG A N 9
ATOM 11779 C CA . ARG A 1 62 ? -5.568 1.859 -7.052 1.00 0.00 62 ARG A CA 9
ATOM 11780 C C . ARG A 1 62 ? -6.603 2.737 -7.749 1.00 0.00 62 ARG A C 9
ATOM 11781 O O . ARG A 1 62 ? -6.253 3.665 -8.479 1.00 0.00 62 ARG A O 9
ATOM 11802 N N . ARG A 1 63 ? -7.877 2.438 -7.519 1.00 0.00 63 ARG A N 9
ATOM 11803 C CA . ARG A 1 63 ? -8.962 3.199 -8.126 1.00 0.00 63 ARG A CA 9
ATOM 11804 C C . ARG A 1 63 ? -9.311 4.419 -7.279 1.00 0.00 63 ARG A C 9
ATOM 11805 O O . ARG A 1 63 ? -9.669 5.472 -7.807 1.00 0.00 63 ARG A O 9
ATOM 11826 N N . ARG A 1 64 ? -9.203 4.270 -5.963 1.00 0.00 64 ARG A N 9
ATOM 11827 C CA . ARG A 1 64 ? -9.508 5.359 -5.043 1.00 0.00 64 ARG A CA 9
ATOM 11828 C C . ARG A 1 64 ? -8.330 5.632 -4.113 1.00 0.00 64 ARG A C 9
ATOM 11829 O O . ARG A 1 64 ? -7.964 6.785 -3.880 1.00 0.00 64 ARG A O 9
ATOM 11850 N N . ILE A 1 65 ? -7.741 4.565 -3.584 1.00 0.00 65 ILE A N 9
ATOM 11851 C CA . ILE A 1 65 ? -6.604 4.689 -2.680 1.00 0.00 65 ILE A CA 9
ATOM 11852 C C . ILE A 1 65 ? -5.444 5.415 -3.353 1.00 0.00 65 ILE A C 9
ATOM 11853 O O . ILE A 1 65 ? -4.982 6.450 -2.872 1.00 0.00 65 ILE A O 9
ATOM 11869 N N . LEU A 1 66 ? -4.978 4.866 -4.470 1.00 0.00 66 LEU A N 9
ATOM 11870 C CA . LEU A 1 66 ? -3.872 5.462 -5.211 1.00 0.00 66 LEU A CA 9
ATOM 11871 C C . LEU A 1 66 ? -4.098 6.956 -5.420 1.00 0.00 66 LEU A C 9
ATOM 11872 O O . LEU A 1 66 ? -3.275 7.791 -5.046 1.00 0.00 66 LEU A O 9
ATOM 11888 N N . PRO A 1 67 ? -5.242 7.302 -6.030 1.00 0.00 67 PRO A N 9
ATOM 11889 C CA . PRO A 1 67 ? -5.605 8.696 -6.299 1.00 0.00 67 PRO A CA 9
ATOM 11890 C C . PRO A 1 67 ? -5.937 9.465 -5.025 1.00 0.00 67 PRO A C 9
ATOM 11891 O O . PRO A 1 67 ? -6.229 10.661 -5.069 1.00 0.00 67 PRO A O 9
ATOM 11902 N N . ASP A 1 68 ? -5.889 8.773 -3.893 1.00 0.00 68 ASP A N 9
ATOM 11903 C CA . ASP A 1 68 ? -6.183 9.392 -2.605 1.00 0.00 68 ASP A CA 9
ATOM 11904 C C . ASP A 1 68 ? -4.898 9.793 -1.889 1.00 0.00 68 ASP A C 9
ATOM 11905 O O . ASP A 1 68 ? -4.834 10.842 -1.248 1.00 0.00 68 ASP A O 9
ATOM 11914 N N . MET A 1 69 ? -3.877 8.950 -2.000 1.00 0.00 69 MET A N 9
ATOM 11915 C CA . MET A 1 69 ? -2.593 9.217 -1.363 1.00 0.00 69 MET A CA 9
ATOM 11916 C C . MET A 1 69 ? -1.854 10.343 -2.079 1.00 0.00 69 MET A C 9
ATOM 11917 O O . MET A 1 69 ? -1.187 11.163 -1.446 1.00 0.00 69 MET A O 9
ATOM 11931 N N . LEU A 1 70 ? -1.975 10.377 -3.401 1.00 0.00 70 LEU A N 9
ATOM 11932 C CA . LEU A 1 70 ? -1.318 11.403 -4.204 1.00 0.00 70 LEU A CA 9
ATOM 11933 C C . LEU A 1 70 ? -1.897 12.782 -3.904 1.00 0.00 70 LEU A C 9
ATOM 11934 O O . LEU A 1 70 ? -1.184 13.785 -3.941 1.00 0.00 70 LEU A O 9
ATOM 11950 N N . GLN A 1 71 ? -3.191 12.823 -3.606 1.00 0.00 71 GLN A N 9
ATOM 11951 C CA . GLN A 1 71 ? -3.864 14.079 -3.298 1.00 0.00 71 GLN A CA 9
ATOM 11952 C C . GLN A 1 71 ? -3.669 15.091 -4.423 1.00 0.00 71 GLN A C 9
ATOM 11953 O O . GLN A 1 71 ? -3.411 16.268 -4.173 1.00 0.00 71 GLN A O 9
ATOM 11967 N N . GLN A 1 72 ? -3.795 14.623 -5.661 1.00 0.00 72 GLN A N 9
ATOM 11968 C CA . GLN A 1 72 ? -3.632 15.488 -6.824 1.00 0.00 72 GLN A CA 9
ATOM 11969 C C . GLN A 1 72 ? -4.554 16.699 -6.735 1.00 0.00 72 GLN A C 9
ATOM 11970 O O . GLN A 1 72 ? -5.393 16.789 -5.839 1.00 0.00 72 GLN A O 9
ATOM 11984 N N . ARG A 1 73 ? -4.393 17.629 -7.671 1.00 0.00 73 ARG A N 9
ATOM 11985 C CA . ARG A 1 73 ? -5.210 18.836 -7.697 1.00 0.00 73 ARG A CA 9
ATOM 11986 C C . ARG A 1 73 ? -6.679 18.503 -7.454 1.00 0.00 73 ARG A C 9
ATOM 11987 O O . ARG A 1 73 ? -7.382 18.054 -8.359 1.00 0.00 73 ARG A O 9
ATOM 12008 N N . ARG A 1 74 ? -7.136 18.727 -6.226 1.00 0.00 74 ARG A N 9
ATOM 12009 C CA . ARG A 1 74 ? -8.520 18.449 -5.863 1.00 0.00 74 ARG A CA 9
ATOM 12010 C C . ARG A 1 74 ? -8.966 19.333 -4.703 1.00 0.00 74 ARG A C 9
ATOM 12011 O O . ARG A 1 74 ? -8.184 19.633 -3.802 1.00 0.00 74 ARG A O 9
ATOM 12032 N N . ASN A 1 75 ? -10.229 19.748 -4.732 1.00 0.00 75 ASN A N 9
ATOM 12033 C CA . ASN A 1 75 ? -10.778 20.599 -3.683 1.00 0.00 75 ASN A CA 9
ATOM 12034 C C . ASN A 1 75 ? -11.094 19.785 -2.432 1.00 0.00 75 ASN A C 9
ATOM 12035 O O . ASN A 1 75 ? -12.212 19.299 -2.260 1.00 0.00 75 ASN A O 9
ATOM 12046 N N . ASP A 1 76 ? -10.101 19.641 -1.561 1.00 0.00 76 ASP A N 9
ATOM 12047 C CA . ASP A 1 76 ? -10.272 18.887 -0.324 1.00 0.00 76 ASP A CA 9
ATOM 12048 C C . ASP A 1 76 ? -9.919 19.744 0.888 1.00 0.00 76 ASP A C 9
ATOM 12049 O O . ASP A 1 76 ? -9.000 20.562 0.854 1.00 0.00 76 ASP A O 9
ATOM 12058 N N . PRO A 1 77 ? -10.667 19.554 1.985 1.00 0.00 77 PRO A N 9
ATOM 12059 C CA . PRO A 1 77 ? -10.452 20.301 3.228 1.00 0.00 77 PRO A CA 9
ATOM 12060 C C . PRO A 1 77 ? -9.154 19.906 3.925 1.00 0.00 77 PRO A C 9
ATOM 12061 O O . PRO A 1 77 ? -8.588 18.848 3.650 1.00 0.00 77 PRO A O 9
ATOM 12072 N N . SER A 1 78 ? -8.687 20.763 4.827 1.00 0.00 78 SER A N 9
ATOM 12073 C CA . SER A 1 78 ? -7.454 20.504 5.561 1.00 0.00 78 SER A CA 9
ATOM 12074 C C . SER A 1 78 ? -7.746 19.811 6.888 1.00 0.00 78 SER A C 9
ATOM 12075 O O . SER A 1 78 ? -8.790 20.032 7.500 1.00 0.00 78 SER A O 9
ATOM 12083 N N . GLY A 1 79 ? -6.815 18.969 7.326 1.00 0.00 79 GLY A N 9
ATOM 12084 C CA . GLY A 1 79 ? -6.990 18.255 8.577 1.00 0.00 79 GLY A CA 9
ATOM 12085 C C . GLY A 1 79 ? -5.673 17.958 9.265 1.00 0.00 79 GLY A C 9
ATOM 12086 O O . GLY A 1 79 ? -5.311 18.588 10.259 1.00 0.00 79 GLY A O 9
ATOM 12090 N N . PRO A 1 80 ? -4.931 16.975 8.732 1.00 0.00 80 PRO A N 9
ATOM 12091 C CA . PRO A 1 80 ? -3.635 16.572 9.286 1.00 0.00 80 PRO A CA 9
ATOM 12092 C C . PRO A 1 80 ? -2.560 17.632 9.074 1.00 0.00 80 PRO A C 9
ATOM 12093 O O . PRO A 1 80 ? -2.712 18.527 8.243 1.00 0.00 80 PRO A O 9
ATOM 12104 N N . SER A 1 81 ? -1.472 17.524 9.830 1.00 0.00 81 SER A N 9
ATOM 12105 C CA . SER A 1 81 ? -0.372 18.476 9.727 1.00 0.00 81 SER A CA 9
ATOM 12106 C C . SER A 1 81 ? 0.890 17.921 10.381 1.00 0.00 81 SER A C 9
ATOM 12107 O O . SER A 1 81 ? 0.829 16.979 11.172 1.00 0.00 81 SER A O 9
ATOM 12115 N N . SER A 1 82 ? 2.032 18.512 10.046 1.00 0.00 82 SER A N 9
ATOM 12116 C CA . SER A 1 82 ? 3.310 18.075 10.597 1.00 0.00 82 SER A CA 9
ATOM 12117 C C . SER A 1 82 ? 4.053 19.243 11.237 1.00 0.00 82 SER A C 9
ATOM 12118 O O . SER A 1 82 ? 4.161 20.320 10.653 1.00 0.00 82 SER A O 9
ATOM 12126 N N . GLY A 1 83 ? 4.563 19.021 12.445 1.00 0.00 83 GLY A N 9
ATOM 12127 C CA . GLY A 1 83 ? 5.289 20.064 13.146 1.00 0.00 83 GLY A CA 9
ATOM 12128 C C . GLY A 1 83 ? 4.730 21.446 12.871 1.00 0.00 83 GLY A C 9
ATOM 12129 O O . GLY A 1 83 ? 3.948 21.975 13.661 1.00 0.00 83 GLY A O 9
ATOM 12133 N N . GLY A 1 1 ? -5.102 -26.490 -18.442 1.00 0.00 1 GLY A N 10
ATOM 12134 C CA . GLY A 1 1 ? -6.003 -25.599 -19.149 1.00 0.00 1 GLY A CA 10
ATOM 12135 C C . GLY A 1 1 ? -6.812 -24.728 -18.209 1.00 0.00 1 GLY A C 10
ATOM 12136 O O . GLY A 1 1 ? -6.462 -24.573 -17.039 1.00 0.00 1 GLY A O 10
ATOM 12140 N N . SER A 1 2 ? -7.897 -24.156 -18.722 1.00 0.00 2 SER A N 10
ATOM 12141 C CA . SER A 1 2 ? -8.756 -23.291 -17.921 1.00 0.00 2 SER A CA 10
ATOM 12142 C C . SER A 1 2 ? -10.157 -23.211 -18.521 1.00 0.00 2 SER A C 10
ATOM 12143 O O . SER A 1 2 ? -10.428 -23.792 -19.572 1.00 0.00 2 SER A O 10
ATOM 12151 N N . SER A 1 3 ? -11.043 -22.488 -17.844 1.00 0.00 3 SER A N 10
ATOM 12152 C CA . SER A 1 3 ? -12.417 -22.334 -18.306 1.00 0.00 3 SER A CA 10
ATOM 12153 C C . SER A 1 3 ? -12.935 -20.929 -18.012 1.00 0.00 3 SER A C 10
ATOM 12154 O O . SER A 1 3 ? -12.292 -20.153 -17.309 1.00 0.00 3 SER A O 10
ATOM 12162 N N . GLY A 1 4 ? -14.105 -20.611 -18.558 1.00 0.00 4 GLY A N 10
ATOM 12163 C CA . GLY A 1 4 ? -14.691 -19.300 -18.344 1.00 0.00 4 GLY A CA 10
ATOM 12164 C C . GLY A 1 4 ? -16.166 -19.374 -18.002 1.00 0.00 4 GLY A C 10
ATOM 12165 O O . GLY A 1 4 ? -16.886 -20.234 -18.510 1.00 0.00 4 GLY A O 10
ATOM 12169 N N . SER A 1 5 ? -16.617 -18.471 -17.137 1.00 0.00 5 SER A N 10
ATOM 12170 C CA . SER A 1 5 ? -18.015 -18.440 -16.723 1.00 0.00 5 SER A CA 10
ATOM 12171 C C . SER A 1 5 ? -18.450 -17.018 -16.382 1.00 0.00 5 SER A C 10
ATOM 12172 O O . SER A 1 5 ? -17.617 -16.131 -16.194 1.00 0.00 5 SER A O 10
ATOM 12180 N N . SER A 1 6 ? -19.760 -16.809 -16.304 1.00 0.00 6 SER A N 10
ATOM 12181 C CA . SER A 1 6 ? -20.307 -15.494 -15.989 1.00 0.00 6 SER A CA 10
ATOM 12182 C C . SER A 1 6 ? -19.439 -14.777 -14.960 1.00 0.00 6 SER A C 10
ATOM 12183 O O . SER A 1 6 ? -18.870 -13.722 -15.238 1.00 0.00 6 SER A O 10
ATOM 12191 N N . GLY A 1 7 ? -19.342 -15.358 -13.768 1.00 0.00 7 GLY A N 10
ATOM 12192 C CA . GLY A 1 7 ? -18.542 -14.761 -12.714 1.00 0.00 7 GLY A CA 10
ATOM 12193 C C . GLY A 1 7 ? -17.292 -15.564 -12.410 1.00 0.00 7 GLY A C 10
ATOM 12194 O O . GLY A 1 7 ? -17.255 -16.775 -12.627 1.00 0.00 7 GLY A O 10
ATOM 12198 N N . LYS A 1 8 ? -16.265 -14.888 -11.907 1.00 0.00 8 LYS A N 10
ATOM 12199 C CA . LYS A 1 8 ? -15.007 -15.544 -11.573 1.00 0.00 8 LYS A CA 10
ATOM 12200 C C . LYS A 1 8 ? -14.878 -15.737 -10.065 1.00 0.00 8 LYS A C 10
ATOM 12201 O O . LYS A 1 8 ? -14.967 -16.857 -9.562 1.00 0.00 8 LYS A O 10
ATOM 12220 N N . LYS A 1 9 ? -14.668 -14.637 -9.349 1.00 0.00 9 LYS A N 10
ATOM 12221 C CA . LYS A 1 9 ? -14.530 -14.684 -7.898 1.00 0.00 9 LYS A CA 10
ATOM 12222 C C . LYS A 1 9 ? -15.328 -13.564 -7.239 1.00 0.00 9 LYS A C 10
ATOM 12223 O O . LYS A 1 9 ? -15.894 -12.709 -7.920 1.00 0.00 9 LYS A O 10
ATOM 12242 N N . ARG A 1 10 ? -15.369 -13.574 -5.911 1.00 0.00 10 ARG A N 10
ATOM 12243 C CA . ARG A 1 10 ? -16.098 -12.559 -5.161 1.00 0.00 10 ARG A CA 10
ATOM 12244 C C . ARG A 1 10 ? -15.174 -11.415 -4.755 1.00 0.00 10 ARG A C 10
ATOM 12245 O O . ARG A 1 10 ? -13.957 -11.583 -4.674 1.00 0.00 10 ARG A O 10
ATOM 12266 N N . LYS A 1 11 ? -15.760 -10.250 -4.500 1.00 0.00 11 LYS A N 10
ATOM 12267 C CA . LYS A 1 11 ? -14.991 -9.077 -4.102 1.00 0.00 11 LYS A CA 10
ATOM 12268 C C . LYS A 1 11 ? -14.944 -8.947 -2.583 1.00 0.00 11 LYS A C 10
ATOM 12269 O O . LYS A 1 11 ? -15.627 -9.678 -1.866 1.00 0.00 11 LYS A O 10
ATOM 12288 N N . GLY A 1 12 ? -14.134 -8.011 -2.098 1.00 0.00 12 GLY A N 10
ATOM 12289 C CA . GLY A 1 12 ? -14.014 -7.802 -0.667 1.00 0.00 12 GLY A CA 10
ATOM 12290 C C . GLY A 1 12 ? -12.912 -6.823 -0.314 1.00 0.00 12 GLY A C 10
ATOM 12291 O O . GLY A 1 12 ? -12.117 -6.439 -1.170 1.00 0.00 12 GLY A O 10
ATOM 12295 N N . ASN A 1 13 ? -12.867 -6.416 0.951 1.00 0.00 13 ASN A N 10
ATOM 12296 C CA . ASN A 1 13 ? -11.856 -5.473 1.415 1.00 0.00 13 ASN A CA 10
ATOM 12297 C C . ASN A 1 13 ? -11.033 -6.073 2.551 1.00 0.00 13 ASN A C 10
ATOM 12298 O O . ASN A 1 13 ? -11.488 -6.979 3.251 1.00 0.00 13 ASN A O 10
ATOM 12309 N N . LEU A 1 14 ? -9.821 -5.561 2.731 1.00 0.00 14 LEU A N 10
ATOM 12310 C CA . LEU A 1 14 ? -8.934 -6.044 3.783 1.00 0.00 14 LEU A CA 10
ATOM 12311 C C . LEU A 1 14 ? -8.974 -5.120 4.996 1.00 0.00 14 LEU A C 10
ATOM 12312 O O . LEU A 1 14 ? -9.231 -3.921 4.886 1.00 0.00 14 LEU A O 10
ATOM 12328 N N . PRO A 1 15 ? -8.713 -5.689 6.183 1.00 0.00 15 PRO A N 10
ATOM 12329 C CA . PRO A 1 15 ? -8.711 -4.934 7.439 1.00 0.00 15 PRO A CA 10
ATOM 12330 C C . PRO A 1 15 ? -7.535 -3.968 7.533 1.00 0.00 15 PRO A C 10
ATOM 12331 O O . PRO A 1 15 ? -6.407 -4.312 7.181 1.00 0.00 15 PRO A O 10
ATOM 12342 N N . ALA A 1 16 ? -7.806 -2.757 8.010 1.00 0.00 16 ALA A N 10
ATOM 12343 C CA . ALA A 1 16 ? -6.769 -1.743 8.152 1.00 0.00 16 ALA A CA 10
ATOM 12344 C C . ALA A 1 16 ? -5.431 -2.373 8.522 1.00 0.00 16 ALA A C 10
ATOM 12345 O O . ALA A 1 16 ? -4.465 -2.291 7.763 1.00 0.00 16 ALA A O 10
ATOM 12352 N N . GLU A 1 17 ? -5.381 -3.001 9.692 1.00 0.00 17 GLU A N 10
ATOM 12353 C CA . GLU A 1 17 ? -4.160 -3.643 10.163 1.00 0.00 17 GLU A CA 10
ATOM 12354 C C . GLU A 1 17 ? -3.381 -4.250 8.999 1.00 0.00 17 GLU A C 10
ATOM 12355 O O . GLU A 1 17 ? -2.199 -3.962 8.812 1.00 0.00 17 GLU A O 10
ATOM 12367 N N . SER A 1 18 ? -4.053 -5.091 8.219 1.00 0.00 18 SER A N 10
ATOM 12368 C CA . SER A 1 18 ? -3.424 -5.742 7.076 1.00 0.00 18 SER A CA 10
ATOM 12369 C C . SER A 1 18 ? -3.131 -4.732 5.970 1.00 0.00 18 SER A C 10
ATOM 12370 O O . SER A 1 18 ? -2.019 -4.675 5.444 1.00 0.00 18 SER A O 10
ATOM 12378 N N . VAL A 1 19 ? -4.137 -3.937 5.621 1.00 0.00 19 VAL A N 10
ATOM 12379 C CA . VAL A 1 19 ? -3.989 -2.929 4.579 1.00 0.00 19 VAL A CA 10
ATOM 12380 C C . VAL A 1 19 ? -2.693 -2.145 4.752 1.00 0.00 19 VAL A C 10
ATOM 12381 O O . VAL A 1 19 ? -1.909 -2.004 3.813 1.00 0.00 19 VAL A O 10
ATOM 12394 N N . LYS A 1 20 ? -2.472 -1.637 5.960 1.00 0.00 20 LYS A N 10
ATOM 12395 C CA . LYS A 1 20 ? -1.270 -0.869 6.259 1.00 0.00 20 LYS A CA 10
ATOM 12396 C C . LYS A 1 20 ? -0.048 -1.485 5.585 1.00 0.00 20 LYS A C 10
ATOM 12397 O O . LYS A 1 20 ? 0.804 -0.773 5.054 1.00 0.00 20 LYS A O 10
ATOM 12416 N N . ILE A 1 21 ? 0.029 -2.811 5.610 1.00 0.00 21 ILE A N 10
ATOM 12417 C CA . ILE A 1 21 ? 1.145 -3.522 4.999 1.00 0.00 21 ILE A CA 10
ATOM 12418 C C . ILE A 1 21 ? 1.193 -3.280 3.494 1.00 0.00 21 ILE A C 10
ATOM 12419 O O . ILE A 1 21 ? 2.246 -2.965 2.938 1.00 0.00 21 ILE A O 10
ATOM 12435 N N . LEU A 1 22 ? 0.047 -3.428 2.840 1.00 0.00 22 LEU A N 10
ATOM 12436 C CA . LEU A 1 22 ? -0.044 -3.224 1.398 1.00 0.00 22 LEU A CA 10
ATOM 12437 C C . LEU A 1 22 ? 0.115 -1.748 1.046 1.00 0.00 22 LEU A C 10
ATOM 12438 O O . LEU A 1 22 ? 0.986 -1.378 0.259 1.00 0.00 22 LEU A O 10
ATOM 12454 N N . ARG A 1 23 ? -0.731 -0.910 1.637 1.00 0.00 23 ARG A N 10
ATOM 12455 C CA . ARG A 1 23 ? -0.684 0.525 1.386 1.00 0.00 23 ARG A CA 10
ATOM 12456 C C . ARG A 1 23 ? 0.750 1.043 1.459 1.00 0.00 23 ARG A C 10
ATOM 12457 O O . ARG A 1 23 ? 1.256 1.634 0.505 1.00 0.00 23 ARG A O 10
ATOM 12478 N N . ASP A 1 24 ? 1.398 0.818 2.597 1.00 0.00 24 ASP A N 10
ATOM 12479 C CA . ASP A 1 24 ? 2.773 1.261 2.794 1.00 0.00 24 ASP A CA 10
ATOM 12480 C C . ASP A 1 24 ? 3.599 1.050 1.529 1.00 0.00 24 ASP A C 10
ATOM 12481 O O . ASP A 1 24 ? 4.329 1.942 1.097 1.00 0.00 24 ASP A O 10
ATOM 12490 N N . TRP A 1 25 ? 3.478 -0.135 0.941 1.00 0.00 25 TRP A N 10
ATOM 12491 C CA . TRP A 1 25 ? 4.214 -0.463 -0.274 1.00 0.00 25 TRP A CA 10
ATOM 12492 C C . TRP A 1 25 ? 3.607 0.238 -1.485 1.00 0.00 25 TRP A C 10
ATOM 12493 O O . TRP A 1 25 ? 4.327 0.758 -2.337 1.00 0.00 25 TRP A O 10
ATOM 12514 N N . MET A 1 26 ? 2.280 0.247 -1.554 1.00 0.00 26 MET A N 10
ATOM 12515 C CA . MET A 1 26 ? 1.578 0.886 -2.660 1.00 0.00 26 MET A CA 10
ATOM 12516 C C . MET A 1 26 ? 1.910 2.374 -2.729 1.00 0.00 26 MET A C 10
ATOM 12517 O O . MET A 1 26 ? 1.785 3.000 -3.782 1.00 0.00 26 MET A O 10
ATOM 12531 N N . TYR A 1 27 ? 2.332 2.933 -1.601 1.00 0.00 27 TYR A N 10
ATOM 12532 C CA . TYR A 1 27 ? 2.679 4.348 -1.533 1.00 0.00 27 TYR A CA 10
ATOM 12533 C C . TYR A 1 27 ? 3.978 4.627 -2.283 1.00 0.00 27 TYR A C 10
ATOM 12534 O O . TYR A 1 27 ? 4.039 5.514 -3.135 1.00 0.00 27 TYR A O 10
ATOM 12552 N N . LYS A 1 28 ? 5.016 3.862 -1.960 1.00 0.00 28 LYS A N 10
ATOM 12553 C CA . LYS A 1 28 ? 6.314 4.023 -2.603 1.00 0.00 28 LYS A CA 10
ATOM 12554 C C . LYS A 1 28 ? 6.230 3.693 -4.090 1.00 0.00 28 LYS A C 10
ATOM 12555 O O . LYS A 1 28 ? 6.767 4.417 -4.929 1.00 0.00 28 LYS A O 10
ATOM 12574 N N . HIS A 1 29 ? 5.552 2.595 -4.410 1.00 0.00 29 HIS A N 10
ATOM 12575 C CA . HIS A 1 29 ? 5.396 2.170 -5.796 1.00 0.00 29 HIS A CA 10
ATOM 12576 C C . HIS A 1 29 ? 4.113 2.736 -6.397 1.00 0.00 29 HIS A C 10
ATOM 12577 O O . HIS A 1 29 ? 3.767 2.438 -7.541 1.00 0.00 29 HIS A O 10
ATOM 12592 N N . ARG A 1 30 ? 3.410 3.552 -5.618 1.00 0.00 30 ARG A N 10
ATOM 12593 C CA . ARG A 1 30 ? 2.164 4.157 -6.073 1.00 0.00 30 ARG A CA 10
ATOM 12594 C C . ARG A 1 30 ? 2.248 4.530 -7.550 1.00 0.00 30 ARG A C 10
ATOM 12595 O O . ARG A 1 30 ? 1.283 4.371 -8.297 1.00 0.00 30 ARG A O 10
ATOM 12616 N N . PHE A 1 31 ? 3.409 5.028 -7.964 1.00 0.00 31 PHE A N 10
ATOM 12617 C CA . PHE A 1 31 ? 3.619 5.426 -9.351 1.00 0.00 31 PHE A CA 10
ATOM 12618 C C . PHE A 1 31 ? 2.926 4.458 -10.305 1.00 0.00 31 PHE A C 10
ATOM 12619 O O . PHE A 1 31 ? 2.208 4.872 -11.216 1.00 0.00 31 PHE A O 10
ATOM 12636 N N . LYS A 1 32 ? 3.146 3.165 -10.090 1.00 0.00 32 LYS A N 10
ATOM 12637 C CA . LYS A 1 32 ? 2.544 2.136 -10.928 1.00 0.00 32 LYS A CA 10
ATOM 12638 C C . LYS A 1 32 ? 1.428 1.411 -10.183 1.00 0.00 32 LYS A C 10
ATOM 12639 O O . LYS A 1 32 ? 0.607 0.724 -10.791 1.00 0.00 32 LYS A O 10
ATOM 12658 N N . ALA A 1 33 ? 1.402 1.570 -8.864 1.00 0.00 33 ALA A N 10
ATOM 12659 C CA . ALA A 1 33 ? 0.385 0.934 -8.037 1.00 0.00 33 ALA A CA 10
ATOM 12660 C C . ALA A 1 33 ? 0.066 -0.469 -8.541 1.00 0.00 33 ALA A C 10
ATOM 12661 O O . ALA A 1 33 ? -1.048 -0.964 -8.367 1.00 0.00 33 ALA A O 10
ATOM 12668 N N . TYR A 1 34 ? 1.050 -1.105 -9.167 1.00 0.00 34 TYR A N 10
ATOM 12669 C CA . TYR A 1 34 ? 0.872 -2.451 -9.700 1.00 0.00 34 TYR A CA 10
ATOM 12670 C C . TYR A 1 34 ? 2.062 -3.338 -9.345 1.00 0.00 34 TYR A C 10
ATOM 12671 O O . TYR A 1 34 ? 3.060 -3.400 -10.063 1.00 0.00 34 TYR A O 10
ATOM 12689 N N . PRO A 1 35 ? 1.954 -4.044 -8.209 1.00 0.00 35 PRO A N 10
ATOM 12690 C CA . PRO A 1 35 ? 3.009 -4.942 -7.732 1.00 0.00 35 PRO A CA 10
ATOM 12691 C C . PRO A 1 35 ? 3.152 -6.184 -8.605 1.00 0.00 35 PRO A C 10
ATOM 12692 O O . PRO A 1 35 ? 2.277 -6.489 -9.415 1.00 0.00 35 PRO A O 10
ATOM 12703 N N . SER A 1 36 ? 4.260 -6.898 -8.434 1.00 0.00 36 SER A N 10
ATOM 12704 C CA . SER A 1 36 ? 4.519 -8.106 -9.209 1.00 0.00 36 SER A CA 10
ATOM 12705 C C . SER A 1 36 ? 4.278 -9.354 -8.367 1.00 0.00 36 SER A C 10
ATOM 12706 O O . SER A 1 36 ? 4.431 -9.330 -7.146 1.00 0.00 36 SER A O 10
ATOM 12714 N N . GLU A 1 37 ? 3.901 -10.444 -9.028 1.00 0.00 37 GLU A N 10
ATOM 12715 C CA . GLU A 1 37 ? 3.638 -11.702 -8.340 1.00 0.00 37 GLU A CA 10
ATOM 12716 C C . GLU A 1 37 ? 4.571 -11.874 -7.145 1.00 0.00 37 GLU A C 10
ATOM 12717 O O . GLU A 1 37 ? 4.194 -12.457 -6.129 1.00 0.00 37 GLU A O 10
ATOM 12729 N N . GLU A 1 38 ? 5.791 -11.362 -7.276 1.00 0.00 38 GLU A N 10
ATOM 12730 C CA . GLU A 1 38 ? 6.779 -11.460 -6.208 1.00 0.00 38 GLU A CA 10
ATOM 12731 C C . GLU A 1 38 ? 6.383 -10.589 -5.019 1.00 0.00 38 GLU A C 10
ATOM 12732 O O . GLU A 1 38 ? 6.300 -11.066 -3.888 1.00 0.00 38 GLU A O 10
ATOM 12744 N N . GLU A 1 39 ? 6.140 -9.310 -5.285 1.00 0.00 39 GLU A N 10
ATOM 12745 C CA . GLU A 1 39 ? 5.754 -8.372 -4.237 1.00 0.00 39 GLU A CA 10
ATOM 12746 C C . GLU A 1 39 ? 4.524 -8.872 -3.485 1.00 0.00 39 GLU A C 10
ATOM 12747 O O . GLU A 1 39 ? 4.571 -9.098 -2.276 1.00 0.00 39 GLU A O 10
ATOM 12759 N N . LYS A 1 40 ? 3.424 -9.043 -4.210 1.00 0.00 40 LYS A N 10
ATOM 12760 C CA . LYS A 1 40 ? 2.180 -9.517 -3.614 1.00 0.00 40 LYS A CA 10
ATOM 12761 C C . LYS A 1 40 ? 2.438 -10.701 -2.687 1.00 0.00 40 LYS A C 10
ATOM 12762 O O . LYS A 1 40 ? 2.115 -10.652 -1.500 1.00 0.00 40 LYS A O 10
ATOM 12781 N N . GLN A 1 41 ? 3.023 -11.760 -3.236 1.00 0.00 41 GLN A N 10
ATOM 12782 C CA . GLN A 1 41 ? 3.324 -12.955 -2.457 1.00 0.00 41 GLN A CA 10
ATOM 12783 C C . GLN A 1 41 ? 4.023 -12.592 -1.151 1.00 0.00 41 GLN A C 10
ATOM 12784 O O . GLN A 1 41 ? 3.625 -13.042 -0.077 1.00 0.00 41 GLN A O 10
ATOM 12798 N N . MET A 1 42 ? 5.067 -11.776 -1.251 1.00 0.00 42 MET A N 10
ATOM 12799 C CA . MET A 1 42 ? 5.820 -11.351 -0.077 1.00 0.00 42 MET A CA 10
ATOM 12800 C C . MET A 1 42 ? 4.898 -10.722 0.963 1.00 0.00 42 MET A C 10
ATOM 12801 O O . MET A 1 42 ? 4.902 -11.116 2.130 1.00 0.00 42 MET A O 10
ATOM 12815 N N . LEU A 1 43 ? 4.109 -9.744 0.533 1.00 0.00 43 LEU A N 10
ATOM 12816 C CA . LEU A 1 43 ? 3.182 -9.060 1.427 1.00 0.00 43 LEU A CA 10
ATOM 12817 C C . LEU A 1 43 ? 2.163 -10.037 2.006 1.00 0.00 43 LEU A C 10
ATOM 12818 O O . LEU A 1 43 ? 1.791 -9.941 3.175 1.00 0.00 43 LEU A O 10
ATOM 12834 N N . SER A 1 44 ? 1.718 -10.978 1.179 1.00 0.00 44 SER A N 10
ATOM 12835 C CA . SER A 1 44 ? 0.741 -11.972 1.609 1.00 0.00 44 SER A CA 10
ATOM 12836 C C . SER A 1 44 ? 1.198 -12.666 2.888 1.00 0.00 44 SER A C 10
ATOM 12837 O O . SER A 1 44 ? 0.389 -13.226 3.626 1.00 0.00 44 SER A O 10
ATOM 12845 N N . GLU A 1 45 ? 2.502 -12.623 3.143 1.00 0.00 45 GLU A N 10
ATOM 12846 C CA . GLU A 1 45 ? 3.068 -13.248 4.333 1.00 0.00 45 GLU A CA 10
ATOM 12847 C C . GLU A 1 45 ? 2.779 -12.412 5.577 1.00 0.00 45 GLU A C 10
ATOM 12848 O O . GLU A 1 45 ? 2.485 -12.948 6.645 1.00 0.00 45 GLU A O 10
ATOM 12860 N N . LYS A 1 46 ? 2.866 -11.094 5.430 1.00 0.00 46 LYS A N 10
ATOM 12861 C CA . LYS A 1 46 ? 2.614 -10.182 6.539 1.00 0.00 46 LYS A CA 10
ATOM 12862 C C . LYS A 1 46 ? 1.116 -9.993 6.758 1.00 0.00 46 LYS A C 10
ATOM 12863 O O . LYS A 1 46 ? 0.647 -9.934 7.895 1.00 0.00 46 LYS A O 10
ATOM 12882 N N . THR A 1 47 ? 0.369 -9.901 5.662 1.00 0.00 47 THR A N 10
ATOM 12883 C CA . THR A 1 47 ? -1.075 -9.720 5.735 1.00 0.00 47 THR A CA 10
ATOM 12884 C C . THR A 1 47 ? -1.790 -11.057 5.896 1.00 0.00 47 THR A C 10
ATOM 12885 O O . THR A 1 47 ? -2.985 -11.101 6.187 1.00 0.00 47 THR A O 10
ATOM 12896 N N . ASN A 1 48 ? -1.051 -12.144 5.705 1.00 0.00 48 ASN A N 10
ATOM 12897 C CA . ASN A 1 48 ? -1.615 -13.484 5.829 1.00 0.00 48 ASN A CA 10
ATOM 12898 C C . ASN A 1 48 ? -2.810 -13.659 4.896 1.00 0.00 48 ASN A C 10
ATOM 12899 O O . ASN A 1 48 ? -3.741 -14.407 5.197 1.00 0.00 48 ASN A O 10
ATOM 12910 N N . LEU A 1 49 ? -2.776 -12.966 3.764 1.00 0.00 49 LEU A N 10
ATOM 12911 C CA . LEU A 1 49 ? -3.855 -13.045 2.786 1.00 0.00 49 LEU A CA 10
ATOM 12912 C C . LEU A 1 49 ? -3.482 -13.976 1.637 1.00 0.00 49 LEU A C 10
ATOM 12913 O O . LEU A 1 49 ? -2.413 -14.586 1.641 1.00 0.00 49 LEU A O 10
ATOM 12929 N N . SER A 1 50 ? -4.370 -14.080 0.654 1.00 0.00 50 SER A N 10
ATOM 12930 C CA . SER A 1 50 ? -4.135 -14.939 -0.501 1.00 0.00 50 SER A CA 10
ATOM 12931 C C . SER A 1 50 ? -3.759 -14.110 -1.726 1.00 0.00 50 SER A C 10
ATOM 12932 O O . SER A 1 50 ? -4.396 -13.100 -2.027 1.00 0.00 50 SER A O 10
ATOM 12940 N N . LEU A 1 51 ? -2.720 -14.545 -2.430 1.00 0.00 51 LEU A N 10
ATOM 12941 C CA . LEU A 1 51 ? -2.257 -13.845 -3.623 1.00 0.00 51 LEU A CA 10
ATOM 12942 C C . LEU A 1 51 ? -3.434 -13.317 -4.436 1.00 0.00 51 LEU A C 10
ATOM 12943 O O . LEU A 1 51 ? -3.336 -12.275 -5.086 1.00 0.00 51 LEU A O 10
ATOM 12959 N N . LEU A 1 52 ? -4.548 -14.040 -4.393 1.00 0.00 52 LEU A N 10
ATOM 12960 C CA . LEU A 1 52 ? -5.747 -13.643 -5.123 1.00 0.00 52 LEU A CA 10
ATOM 12961 C C . LEU A 1 52 ? -6.360 -12.383 -4.520 1.00 0.00 52 LEU A C 10
ATOM 12962 O O . LEU A 1 52 ? -6.729 -11.456 -5.240 1.00 0.00 52 LEU A O 10
ATOM 12978 N N . GLN A 1 53 ? -6.462 -12.357 -3.195 1.00 0.00 53 GLN A N 10
ATOM 12979 C CA . GLN A 1 53 ? -7.028 -11.210 -2.496 1.00 0.00 53 GLN A CA 10
ATOM 12980 C C . GLN A 1 53 ? -6.108 -9.998 -2.602 1.00 0.00 53 GLN A C 10
ATOM 12981 O O . GLN A 1 53 ? -6.570 -8.858 -2.653 1.00 0.00 53 GLN A O 10
ATOM 12995 N N . ILE A 1 54 ? -4.804 -10.253 -2.635 1.00 0.00 54 ILE A N 10
ATOM 12996 C CA . ILE A 1 54 ? -3.820 -9.183 -2.736 1.00 0.00 54 ILE A CA 10
ATOM 12997 C C . ILE A 1 54 ? -4.057 -8.333 -3.980 1.00 0.00 54 ILE A C 10
ATOM 12998 O O . ILE A 1 54 ? -4.428 -7.163 -3.884 1.00 0.00 54 ILE A O 10
ATOM 13014 N N . SER A 1 55 ? -3.843 -8.930 -5.148 1.00 0.00 55 SER A N 10
ATOM 13015 C CA . SER A 1 55 ? -4.032 -8.228 -6.412 1.00 0.00 55 SER A CA 10
ATOM 13016 C C . SER A 1 55 ? -5.414 -7.586 -6.475 1.00 0.00 55 SER A C 10
ATOM 13017 O O . SER A 1 55 ? -5.555 -6.426 -6.861 1.00 0.00 55 SER A O 10
ATOM 13025 N N . ASN A 1 56 ? -6.433 -8.350 -6.094 1.00 0.00 56 ASN A N 10
ATOM 13026 C CA . ASN A 1 56 ? -7.805 -7.857 -6.107 1.00 0.00 56 ASN A CA 10
ATOM 13027 C C . ASN A 1 56 ? -7.909 -6.516 -5.388 1.00 0.00 56 ASN A C 10
ATOM 13028 O O . ASN A 1 56 ? -8.449 -5.550 -5.928 1.00 0.00 56 ASN A O 10
ATOM 13039 N N . TRP A 1 57 ? -7.387 -6.463 -4.168 1.00 0.00 57 TRP A N 10
ATOM 13040 C CA . TRP A 1 57 ? -7.420 -5.240 -3.374 1.00 0.00 57 TRP A CA 10
ATOM 13041 C C . TRP A 1 57 ? -6.679 -4.112 -4.082 1.00 0.00 57 TRP A C 10
ATOM 13042 O O . TRP A 1 57 ? -7.159 -2.979 -4.136 1.00 0.00 57 TRP A O 10
ATOM 13063 N N . PHE A 1 58 ? -5.508 -4.427 -4.625 1.00 0.00 58 PHE A N 10
ATOM 13064 C CA . PHE A 1 58 ? -4.701 -3.438 -5.330 1.00 0.00 58 PHE A CA 10
ATOM 13065 C C . PHE A 1 58 ? -5.478 -2.832 -6.495 1.00 0.00 58 PHE A C 10
ATOM 13066 O O . PHE A 1 58 ? -5.433 -1.623 -6.723 1.00 0.00 58 PHE A O 10
ATOM 13083 N N . ILE A 1 59 ? -6.189 -3.682 -7.230 1.00 0.00 59 ILE A N 10
ATOM 13084 C CA . ILE A 1 59 ? -6.976 -3.230 -8.371 1.00 0.00 59 ILE A CA 10
ATOM 13085 C C . ILE A 1 59 ? -7.894 -2.076 -7.983 1.00 0.00 59 ILE A C 10
ATOM 13086 O O . ILE A 1 59 ? -7.676 -0.935 -8.387 1.00 0.00 59 ILE A O 10
ATOM 13102 N N . ASN A 1 60 ? -8.920 -2.382 -7.196 1.00 0.00 60 ASN A N 10
ATOM 13103 C CA . ASN A 1 60 ? -9.871 -1.369 -6.752 1.00 0.00 60 ASN A CA 10
ATOM 13104 C C . ASN A 1 60 ? -9.178 -0.304 -5.908 1.00 0.00 60 ASN A C 10
ATOM 13105 O O . ASN A 1 60 ? -9.378 0.892 -6.114 1.00 0.00 60 ASN A O 10
ATOM 13116 N N . ALA A 1 61 ? -8.361 -0.748 -4.959 1.00 0.00 61 ALA A N 10
ATOM 13117 C CA . ALA A 1 61 ? -7.636 0.166 -4.086 1.00 0.00 61 ALA A CA 10
ATOM 13118 C C . ALA A 1 61 ? -6.722 1.084 -4.890 1.00 0.00 61 ALA A C 10
ATOM 13119 O O . ALA A 1 61 ? -6.327 2.151 -4.419 1.00 0.00 61 ALA A O 10
ATOM 13126 N N . ARG A 1 62 ? -6.389 0.663 -6.106 1.00 0.00 62 ARG A N 10
ATOM 13127 C CA . ARG A 1 62 ? -5.520 1.447 -6.975 1.00 0.00 62 ARG A CA 10
ATOM 13128 C C . ARG A 1 62 ? -6.299 2.572 -7.650 1.00 0.00 62 ARG A C 10
ATOM 13129 O O . ARG A 1 62 ? -5.712 3.527 -8.160 1.00 0.00 62 ARG A O 10
ATOM 13150 N N . ARG A 1 63 ? -7.622 2.452 -7.650 1.00 0.00 63 ARG A N 10
ATOM 13151 C CA . ARG A 1 63 ? -8.481 3.458 -8.264 1.00 0.00 63 ARG A CA 10
ATOM 13152 C C . ARG A 1 63 ? -9.152 4.322 -7.201 1.00 0.00 63 ARG A C 10
ATOM 13153 O O . ARG A 1 63 ? -9.882 5.261 -7.519 1.00 0.00 63 ARG A O 10
ATOM 13174 N N . ARG A 1 64 ? -8.901 3.997 -5.937 1.00 0.00 64 ARG A N 10
ATOM 13175 C CA . ARG A 1 64 ? -9.482 4.742 -4.826 1.00 0.00 64 ARG A CA 10
ATOM 13176 C C . ARG A 1 64 ? -8.398 5.224 -3.867 1.00 0.00 64 ARG A C 10
ATOM 13177 O O . ARG A 1 64 ? -8.431 6.362 -3.399 1.00 0.00 64 ARG A O 10
ATOM 13198 N N . ILE A 1 65 ? -7.439 4.350 -3.580 1.00 0.00 65 ILE A N 10
ATOM 13199 C CA . ILE A 1 65 ? -6.344 4.687 -2.678 1.00 0.00 65 ILE A CA 10
ATOM 13200 C C . ILE A 1 65 ? -5.239 5.438 -3.411 1.00 0.00 65 ILE A C 10
ATOM 13201 O O . ILE A 1 65 ? -5.004 6.621 -3.160 1.00 0.00 65 ILE A O 10
ATOM 13217 N N . LEU A 1 66 ? -4.562 4.744 -4.320 1.00 0.00 66 LEU A N 10
ATOM 13218 C CA . LEU A 1 66 ? -3.481 5.346 -5.093 1.00 0.00 66 LEU A CA 10
ATOM 13219 C C . LEU A 1 66 ? -3.770 6.816 -5.381 1.00 0.00 66 LEU A C 10
ATOM 13220 O O . LEU A 1 66 ? -2.972 7.703 -5.075 1.00 0.00 66 LEU A O 10
ATOM 13236 N N . PRO A 1 67 ? -4.939 7.083 -5.981 1.00 0.00 67 PRO A N 10
ATOM 13237 C CA . PRO A 1 67 ? -5.362 8.445 -6.321 1.00 0.00 67 PRO A CA 10
ATOM 13238 C C . PRO A 1 67 ? -5.696 9.273 -5.085 1.00 0.00 67 PRO A C 10
ATOM 13239 O O . PRO A 1 67 ? -5.560 10.497 -5.091 1.00 0.00 67 PRO A O 10
ATOM 13250 N N . ASP A 1 68 ? -6.132 8.599 -4.027 1.00 0.00 68 ASP A N 10
ATOM 13251 C CA . ASP A 1 68 ? -6.484 9.273 -2.782 1.00 0.00 68 ASP A CA 10
ATOM 13252 C C . ASP A 1 68 ? -5.232 9.654 -1.998 1.00 0.00 68 ASP A C 10
ATOM 13253 O O . ASP A 1 68 ? -5.251 10.584 -1.192 1.00 0.00 68 ASP A O 10
ATOM 13262 N N . MET A 1 69 ? -4.145 8.928 -2.239 1.00 0.00 69 MET A N 10
ATOM 13263 C CA . MET A 1 69 ? -2.884 9.191 -1.555 1.00 0.00 69 MET A CA 10
ATOM 13264 C C . MET A 1 69 ? -2.052 10.214 -2.322 1.00 0.00 69 MET A C 10
ATOM 13265 O O . MET A 1 69 ? -1.485 11.134 -1.733 1.00 0.00 69 MET A O 10
ATOM 13279 N N . LEU A 1 70 ? -1.983 10.046 -3.638 1.00 0.00 70 LEU A N 10
ATOM 13280 C CA . LEU A 1 70 ? -1.220 10.955 -4.486 1.00 0.00 70 LEU A CA 10
ATOM 13281 C C . LEU A 1 70 ? -1.524 12.409 -4.138 1.00 0.00 70 LEU A C 10
ATOM 13282 O O . LEU A 1 70 ? -0.636 13.260 -4.158 1.00 0.00 70 LEU A O 10
ATOM 13298 N N . GLN A 1 71 ? -2.785 12.684 -3.818 1.00 0.00 71 GLN A N 10
ATOM 13299 C CA . GLN A 1 71 ? -3.205 14.035 -3.464 1.00 0.00 71 GLN A CA 10
ATOM 13300 C C . GLN A 1 71 ? -2.296 14.624 -2.390 1.00 0.00 71 GLN A C 10
ATOM 13301 O O . GLN A 1 71 ? -2.453 14.333 -1.204 1.00 0.00 71 GLN A O 10
ATOM 13315 N N . GLN A 1 72 ? -1.347 15.452 -2.814 1.00 0.00 72 GLN A N 10
ATOM 13316 C CA . GLN A 1 72 ? -0.412 16.080 -1.888 1.00 0.00 72 GLN A CA 10
ATOM 13317 C C . GLN A 1 72 ? -0.985 17.382 -1.337 1.00 0.00 72 GLN A C 10
ATOM 13318 O O . GLN A 1 72 ? -1.506 18.208 -2.086 1.00 0.00 72 GLN A O 10
ATOM 13332 N N . ARG A 1 73 ? -0.884 17.558 -0.024 1.00 0.00 73 ARG A N 10
ATOM 13333 C CA . ARG A 1 73 ? -1.393 18.759 0.627 1.00 0.00 73 ARG A CA 10
ATOM 13334 C C . ARG A 1 73 ? -0.608 19.063 1.900 1.00 0.00 73 ARG A C 10
ATOM 13335 O O . ARG A 1 73 ? -0.401 18.185 2.738 1.00 0.00 73 ARG A O 10
ATOM 13356 N N . ARG A 1 74 ? -0.172 20.311 2.036 1.00 0.00 74 ARG A N 10
ATOM 13357 C CA . ARG A 1 74 ? 0.593 20.730 3.205 1.00 0.00 74 ARG A CA 10
ATOM 13358 C C . ARG A 1 74 ? -0.331 21.264 4.296 1.00 0.00 74 ARG A C 10
ATOM 13359 O O . ARG A 1 74 ? -0.955 22.312 4.136 1.00 0.00 74 ARG A O 10
ATOM 13380 N N . ASN A 1 75 ? -0.413 20.535 5.404 1.00 0.00 75 ASN A N 10
ATOM 13381 C CA . ASN A 1 75 ? -1.261 20.935 6.521 1.00 0.00 75 ASN A CA 10
ATOM 13382 C C . ASN A 1 75 ? -0.789 20.291 7.821 1.00 0.00 75 ASN A C 10
ATOM 13383 O O . ASN A 1 75 ? -0.653 19.070 7.907 1.00 0.00 75 ASN A O 10
ATOM 13394 N N . ASP A 1 76 ? -0.541 21.119 8.829 1.00 0.00 76 ASP A N 10
ATOM 13395 C CA . ASP A 1 76 ? -0.085 20.630 10.126 1.00 0.00 76 ASP A CA 10
ATOM 13396 C C . ASP A 1 76 ? -1.069 21.014 11.227 1.00 0.00 76 ASP A C 10
ATOM 13397 O O . ASP A 1 76 ? -0.950 22.063 11.861 1.00 0.00 76 ASP A O 10
ATOM 13406 N N . PRO A 1 77 ? -2.064 20.146 11.461 1.00 0.00 77 PRO A N 10
ATOM 13407 C CA . PRO A 1 77 ? -3.088 20.373 12.486 1.00 0.00 77 PRO A CA 10
ATOM 13408 C C . PRO A 1 77 ? -2.527 20.262 13.899 1.00 0.00 77 PRO A C 10
ATOM 13409 O O . PRO A 1 77 ? -1.393 19.827 14.095 1.00 0.00 77 PRO A O 10
ATOM 13420 N N . SER A 1 78 ? -3.330 20.658 14.882 1.00 0.00 78 SER A N 10
ATOM 13421 C CA . SER A 1 78 ? -2.913 20.606 16.278 1.00 0.00 78 SER A CA 10
ATOM 13422 C C . SER A 1 78 ? -3.368 19.306 16.933 1.00 0.00 78 SER A C 10
ATOM 13423 O O . SER A 1 78 ? -4.379 18.723 16.545 1.00 0.00 78 SER A O 10
ATOM 13431 N N . GLY A 1 79 ? -2.612 18.856 17.931 1.00 0.00 79 GLY A N 10
ATOM 13432 C CA . GLY A 1 79 ? -2.952 17.628 18.624 1.00 0.00 79 GLY A CA 10
ATOM 13433 C C . GLY A 1 79 ? -2.869 17.771 20.131 1.00 0.00 79 GLY A C 10
ATOM 13434 O O . GLY A 1 79 ? -2.799 18.877 20.668 1.00 0.00 79 GLY A O 10
ATOM 13438 N N . PRO A 1 80 ? -2.878 16.632 20.839 1.00 0.00 80 PRO A N 10
ATOM 13439 C CA . PRO A 1 80 ? -2.805 16.609 22.303 1.00 0.00 80 PRO A CA 10
ATOM 13440 C C . PRO A 1 80 ? -1.436 17.035 22.822 1.00 0.00 80 PRO A C 10
ATOM 13441 O O . PRO A 1 80 ? -0.481 16.258 22.794 1.00 0.00 80 PRO A O 10
ATOM 13452 N N . SER A 1 81 ? -1.347 18.275 23.294 1.00 0.00 81 SER A N 10
ATOM 13453 C CA . SER A 1 81 ? -0.093 18.805 23.816 1.00 0.00 81 SER A CA 10
ATOM 13454 C C . SER A 1 81 ? 0.235 18.189 25.173 1.00 0.00 81 SER A C 10
ATOM 13455 O O . SER A 1 81 ? 1.294 17.587 25.354 1.00 0.00 81 SER A O 10
ATOM 13463 N N . SER A 1 82 ? -0.681 18.343 26.123 1.00 0.00 82 SER A N 10
ATOM 13464 C CA . SER A 1 82 ? -0.489 17.805 27.465 1.00 0.00 82 SER A CA 10
ATOM 13465 C C . SER A 1 82 ? -1.699 16.983 27.899 1.00 0.00 82 SER A C 10
ATOM 13466 O O . SER A 1 82 ? -2.819 17.490 27.958 1.00 0.00 82 SER A O 10
ATOM 13474 N N . GLY A 1 83 ? -1.464 15.710 28.203 1.00 0.00 83 GLY A N 10
ATOM 13475 C CA . GLY A 1 83 ? -2.543 14.838 28.628 1.00 0.00 83 GLY A CA 10
ATOM 13476 C C . GLY A 1 83 ? -2.081 13.782 29.613 1.00 0.00 83 GLY A C 10
ATOM 13477 O O . GLY A 1 83 ? -1.908 14.064 30.799 1.00 0.00 83 GLY A O 10
ATOM 13481 N N . GLY A 1 1 ? 7.940 -24.896 -2.319 1.00 0.00 1 GLY A N 11
ATOM 13482 C CA . GLY A 1 1 ? 6.617 -24.440 -1.934 1.00 0.00 1 GLY A CA 11
ATOM 13483 C C . GLY A 1 1 ? 5.615 -25.574 -1.851 1.00 0.00 1 GLY A C 11
ATOM 13484 O O . GLY A 1 1 ? 5.839 -26.651 -2.402 1.00 0.00 1 GLY A O 11
ATOM 13488 N N . SER A 1 2 ? 4.506 -25.332 -1.158 1.00 0.00 2 SER A N 11
ATOM 13489 C CA . SER A 1 2 ? 3.468 -26.344 -1.000 1.00 0.00 2 SER A CA 11
ATOM 13490 C C . SER A 1 2 ? 2.730 -26.575 -2.315 1.00 0.00 2 SER A C 11
ATOM 13491 O O . SER A 1 2 ? 2.480 -27.714 -2.708 1.00 0.00 2 SER A O 11
ATOM 13499 N N . SER A 1 3 ? 2.383 -25.484 -2.990 1.00 0.00 3 SER A N 11
ATOM 13500 C CA . SER A 1 3 ? 1.669 -25.566 -4.260 1.00 0.00 3 SER A CA 11
ATOM 13501 C C . SER A 1 3 ? 0.584 -26.637 -4.205 1.00 0.00 3 SER A C 11
ATOM 13502 O O . SER A 1 3 ? 0.441 -27.440 -5.126 1.00 0.00 3 SER A O 11
ATOM 13510 N N . GLY A 1 4 ? -0.179 -26.643 -3.116 1.00 0.00 4 GLY A N 11
ATOM 13511 C CA . GLY A 1 4 ? -1.241 -27.619 -2.960 1.00 0.00 4 GLY A CA 11
ATOM 13512 C C . GLY A 1 4 ? -2.126 -27.327 -1.764 1.00 0.00 4 GLY A C 11
ATOM 13513 O O . GLY A 1 4 ? -1.895 -27.845 -0.671 1.00 0.00 4 GLY A O 11
ATOM 13517 N N . SER A 1 5 ? -3.140 -26.493 -1.969 1.00 0.00 5 SER A N 11
ATOM 13518 C CA . SER A 1 5 ? -4.059 -26.128 -0.897 1.00 0.00 5 SER A CA 11
ATOM 13519 C C . SER A 1 5 ? -5.482 -25.983 -1.428 1.00 0.00 5 SER A C 11
ATOM 13520 O O . SER A 1 5 ? -5.714 -26.032 -2.636 1.00 0.00 5 SER A O 11
ATOM 13528 N N . SER A 1 6 ? -6.432 -25.805 -0.515 1.00 0.00 6 SER A N 11
ATOM 13529 C CA . SER A 1 6 ? -7.834 -25.657 -0.889 1.00 0.00 6 SER A CA 11
ATOM 13530 C C . SER A 1 6 ? -8.372 -24.299 -0.450 1.00 0.00 6 SER A C 11
ATOM 13531 O O . SER A 1 6 ? -8.227 -23.905 0.706 1.00 0.00 6 SER A O 11
ATOM 13539 N N . GLY A 1 7 ? -8.996 -23.586 -1.384 1.00 0.00 7 GLY A N 11
ATOM 13540 C CA . GLY A 1 7 ? -9.547 -22.280 -1.075 1.00 0.00 7 GLY A CA 11
ATOM 13541 C C . GLY A 1 7 ? -11.063 -22.280 -1.056 1.00 0.00 7 GLY A C 11
ATOM 13542 O O . GLY A 1 7 ? -11.702 -22.982 -1.840 1.00 0.00 7 GLY A O 11
ATOM 13546 N N . LYS A 1 8 ? -11.642 -21.492 -0.156 1.00 0.00 8 LYS A N 11
ATOM 13547 C CA . LYS A 1 8 ? -13.092 -21.403 -0.036 1.00 0.00 8 LYS A CA 11
ATOM 13548 C C . LYS A 1 8 ? -13.602 -20.072 -0.577 1.00 0.00 8 LYS A C 11
ATOM 13549 O O . LYS A 1 8 ? -12.822 -19.156 -0.840 1.00 0.00 8 LYS A O 11
ATOM 13568 N N . LYS A 1 9 ? -14.917 -19.970 -0.741 1.00 0.00 9 LYS A N 11
ATOM 13569 C CA . LYS A 1 9 ? -15.533 -18.749 -1.248 1.00 0.00 9 LYS A CA 11
ATOM 13570 C C . LYS A 1 9 ? -15.451 -17.629 -0.217 1.00 0.00 9 LYS A C 11
ATOM 13571 O O . LYS A 1 9 ? -15.986 -17.747 0.886 1.00 0.00 9 LYS A O 11
ATOM 13590 N N . ARG A 1 10 ? -14.779 -16.542 -0.582 1.00 0.00 10 ARG A N 11
ATOM 13591 C CA . ARG A 1 10 ? -14.628 -15.401 0.312 1.00 0.00 10 ARG A CA 11
ATOM 13592 C C . ARG A 1 10 ? -14.770 -14.088 -0.453 1.00 0.00 10 ARG A C 11
ATOM 13593 O O . ARG A 1 10 ? -14.042 -13.834 -1.412 1.00 0.00 10 ARG A O 11
ATOM 13614 N N . LYS A 1 11 ? -15.713 -13.257 -0.022 1.00 0.00 11 LYS A N 11
ATOM 13615 C CA . LYS A 1 11 ? -15.952 -11.970 -0.664 1.00 0.00 11 LYS A CA 11
ATOM 13616 C C . LYS A 1 11 ? -15.947 -10.841 0.361 1.00 0.00 11 LYS A C 11
ATOM 13617 O O . LYS A 1 11 ? -16.556 -10.952 1.424 1.00 0.00 11 LYS A O 11
ATOM 13636 N N . GLY A 1 12 ? -15.256 -9.753 0.033 1.00 0.00 12 GLY A N 11
ATOM 13637 C CA . GLY A 1 12 ? -15.186 -8.619 0.936 1.00 0.00 12 GLY A CA 11
ATOM 13638 C C . GLY A 1 12 ? -13.862 -7.886 0.846 1.00 0.00 12 GLY A C 11
ATOM 13639 O O . GLY A 1 12 ? -13.032 -8.193 -0.010 1.00 0.00 12 GLY A O 11
ATOM 13643 N N . ASN A 1 13 ? -13.664 -6.914 1.729 1.00 0.00 13 ASN A N 11
ATOM 13644 C CA . ASN A 1 13 ? -12.432 -6.133 1.744 1.00 0.00 13 ASN A CA 11
ATOM 13645 C C . ASN A 1 13 ? -11.503 -6.604 2.860 1.00 0.00 13 ASN A C 11
ATOM 13646 O O . ASN A 1 13 ? -11.937 -7.257 3.809 1.00 0.00 13 ASN A O 11
ATOM 13657 N N . LEU A 1 14 ? -10.224 -6.266 2.739 1.00 0.00 14 LEU A N 11
ATOM 13658 C CA . LEU A 1 14 ? -9.234 -6.652 3.738 1.00 0.00 14 LEU A CA 11
ATOM 13659 C C . LEU A 1 14 ? -9.226 -5.671 4.906 1.00 0.00 14 LEU A C 11
ATOM 13660 O O . LEU A 1 14 ? -9.543 -4.490 4.759 1.00 0.00 14 LEU A O 11
ATOM 13676 N N . PRO A 1 15 ? -8.854 -6.169 6.094 1.00 0.00 15 PRO A N 11
ATOM 13677 C CA . PRO A 1 15 ? -8.794 -5.352 7.310 1.00 0.00 15 PRO A CA 11
ATOM 13678 C C . PRO A 1 15 ? -7.658 -4.336 7.270 1.00 0.00 15 PRO A C 11
ATOM 13679 O O . PRO A 1 15 ? -6.579 -4.617 6.748 1.00 0.00 15 PRO A O 11
ATOM 13690 N N . ALA A 1 16 ? -7.907 -3.155 7.826 1.00 0.00 16 ALA A N 11
ATOM 13691 C CA . ALA A 1 16 ? -6.903 -2.098 7.855 1.00 0.00 16 ALA A CA 11
ATOM 13692 C C . ALA A 1 16 ? -5.545 -2.642 8.285 1.00 0.00 16 ALA A C 11
ATOM 13693 O O . ALA A 1 16 ? -4.573 -2.571 7.535 1.00 0.00 16 ALA A O 11
ATOM 13700 N N . GLU A 1 17 ? -5.487 -3.185 9.497 1.00 0.00 17 GLU A N 11
ATOM 13701 C CA . GLU A 1 17 ? -4.246 -3.739 10.026 1.00 0.00 17 GLU A CA 11
ATOM 13702 C C . GLU A 1 17 ? -3.438 -4.415 8.922 1.00 0.00 17 GLU A C 11
ATOM 13703 O O . GLU A 1 17 ? -2.219 -4.263 8.849 1.00 0.00 17 GLU A O 11
ATOM 13715 N N . SER A 1 18 ? -4.127 -5.162 8.065 1.00 0.00 18 SER A N 11
ATOM 13716 C CA . SER A 1 18 ? -3.474 -5.865 6.967 1.00 0.00 18 SER A CA 11
ATOM 13717 C C . SER A 1 18 ? -3.173 -4.912 5.815 1.00 0.00 18 SER A C 11
ATOM 13718 O O . SER A 1 18 ? -2.119 -4.995 5.183 1.00 0.00 18 SER A O 11
ATOM 13726 N N . VAL A 1 19 ? -4.107 -4.005 5.546 1.00 0.00 19 VAL A N 11
ATOM 13727 C CA . VAL A 1 19 ? -3.942 -3.034 4.470 1.00 0.00 19 VAL A CA 11
ATOM 13728 C C . VAL A 1 19 ? -2.654 -2.237 4.641 1.00 0.00 19 VAL A C 11
ATOM 13729 O O . VAL A 1 19 ? -1.839 -2.148 3.722 1.00 0.00 19 VAL A O 11
ATOM 13742 N N . LYS A 1 20 ? -2.476 -1.659 5.824 1.00 0.00 20 LYS A N 11
ATOM 13743 C CA . LYS A 1 20 ? -1.285 -0.869 6.118 1.00 0.00 20 LYS A CA 11
ATOM 13744 C C . LYS A 1 20 ? -0.057 -1.463 5.437 1.00 0.00 20 LYS A C 11
ATOM 13745 O O . LYS A 1 20 ? 0.808 -0.734 4.950 1.00 0.00 20 LYS A O 11
ATOM 13764 N N . ILE A 1 21 ? 0.013 -2.790 5.404 1.00 0.00 21 ILE A N 11
ATOM 13765 C CA . ILE A 1 21 ? 1.135 -3.480 4.780 1.00 0.00 21 ILE A CA 11
ATOM 13766 C C . ILE A 1 21 ? 1.149 -3.254 3.272 1.00 0.00 21 ILE A C 11
ATOM 13767 O O . ILE A 1 21 ? 2.194 -2.963 2.687 1.00 0.00 21 ILE A O 11
ATOM 13783 N N . LEU A 1 22 ? -0.016 -3.386 2.648 1.00 0.00 22 LEU A N 11
ATOM 13784 C CA . LEU A 1 22 ? -0.138 -3.194 1.207 1.00 0.00 22 LEU A CA 11
ATOM 13785 C C . LEU A 1 22 ? -0.017 -1.718 0.843 1.00 0.00 22 LEU A C 11
ATOM 13786 O O . LEU A 1 22 ? 0.730 -1.352 -0.066 1.00 0.00 22 LEU A O 11
ATOM 13802 N N . ARG A 1 23 ? -0.753 -0.874 1.558 1.00 0.00 23 ARG A N 11
ATOM 13803 C CA . ARG A 1 23 ? -0.727 0.562 1.310 1.00 0.00 23 ARG A CA 11
ATOM 13804 C C . ARG A 1 23 ? 0.699 1.099 1.377 1.00 0.00 23 ARG A C 11
ATOM 13805 O O . ARG A 1 23 ? 1.228 1.609 0.389 1.00 0.00 23 ARG A O 11
ATOM 13826 N N . ASP A 1 24 ? 1.316 0.982 2.548 1.00 0.00 24 ASP A N 11
ATOM 13827 C CA . ASP A 1 24 ? 2.681 1.456 2.745 1.00 0.00 24 ASP A CA 11
ATOM 13828 C C . ASP A 1 24 ? 3.526 1.207 1.499 1.00 0.00 24 ASP A C 11
ATOM 13829 O O . ASP A 1 24 ? 4.282 2.077 1.066 1.00 0.00 24 ASP A O 11
ATOM 13838 N N . TRP A 1 25 ? 3.394 0.015 0.930 1.00 0.00 25 TRP A N 11
ATOM 13839 C CA . TRP A 1 25 ? 4.147 -0.349 -0.266 1.00 0.00 25 TRP A CA 11
ATOM 13840 C C . TRP A 1 25 ? 3.570 0.333 -1.501 1.00 0.00 25 TRP A C 11
ATOM 13841 O O . TRP A 1 25 ? 4.310 0.764 -2.385 1.00 0.00 25 TRP A O 11
ATOM 13862 N N . MET A 1 26 ? 2.246 0.428 -1.555 1.00 0.00 26 MET A N 11
ATOM 13863 C CA . MET A 1 26 ? 1.570 1.059 -2.683 1.00 0.00 26 MET A CA 11
ATOM 13864 C C . MET A 1 26 ? 2.002 2.515 -2.829 1.00 0.00 26 MET A C 11
ATOM 13865 O O . MET A 1 26 ? 2.001 3.065 -3.931 1.00 0.00 26 MET A O 11
ATOM 13879 N N . TYR A 1 27 ? 2.370 3.133 -1.712 1.00 0.00 27 TYR A N 11
ATOM 13880 C CA . TYR A 1 27 ? 2.802 4.526 -1.717 1.00 0.00 27 TYR A CA 11
ATOM 13881 C C . TYR A 1 27 ? 4.161 4.673 -2.393 1.00 0.00 27 TYR A C 11
ATOM 13882 O O . TYR A 1 27 ? 4.325 5.466 -3.320 1.00 0.00 27 TYR A O 11
ATOM 13900 N N . LYS A 1 28 ? 5.136 3.902 -1.921 1.00 0.00 28 LYS A N 11
ATOM 13901 C CA . LYS A 1 28 ? 6.482 3.943 -2.479 1.00 0.00 28 LYS A CA 11
ATOM 13902 C C . LYS A 1 28 ? 6.469 3.575 -3.960 1.00 0.00 28 LYS A C 11
ATOM 13903 O O . LYS A 1 28 ? 7.172 4.184 -4.767 1.00 0.00 28 LYS A O 11
ATOM 13922 N N . HIS A 1 29 ? 5.663 2.578 -4.310 1.00 0.00 29 HIS A N 11
ATOM 13923 C CA . HIS A 1 29 ? 5.557 2.131 -5.695 1.00 0.00 29 HIS A CA 11
ATOM 13924 C C . HIS A 1 29 ? 4.340 2.752 -6.374 1.00 0.00 29 HIS A C 11
ATOM 13925 O O . HIS A 1 29 ? 4.039 2.448 -7.528 1.00 0.00 29 HIS A O 11
ATOM 13940 N N . ARG A 1 30 ? 3.644 3.623 -5.650 1.00 0.00 30 ARG A N 11
ATOM 13941 C CA . ARG A 1 30 ? 2.459 4.285 -6.182 1.00 0.00 30 ARG A CA 11
ATOM 13942 C C . ARG A 1 30 ? 2.652 4.645 -7.653 1.00 0.00 30 ARG A C 11
ATOM 13943 O O . ARG A 1 30 ? 1.693 4.686 -8.424 1.00 0.00 30 ARG A O 11
ATOM 13964 N N . PHE A 1 31 ? 3.898 4.907 -8.034 1.00 0.00 31 PHE A N 11
ATOM 13965 C CA . PHE A 1 31 ? 4.217 5.266 -9.411 1.00 0.00 31 PHE A CA 11
ATOM 13966 C C . PHE A 1 31 ? 3.406 4.426 -10.393 1.00 0.00 31 PHE A C 11
ATOM 13967 O O . PHE A 1 31 ? 2.836 4.948 -11.352 1.00 0.00 31 PHE A O 11
ATOM 13984 N N . LYS A 1 32 ? 3.359 3.121 -10.148 1.00 0.00 32 LYS A N 11
ATOM 13985 C CA . LYS A 1 32 ? 2.619 2.206 -11.009 1.00 0.00 32 LYS A CA 11
ATOM 13986 C C . LYS A 1 32 ? 1.445 1.584 -10.260 1.00 0.00 32 LYS A C 11
ATOM 13987 O O . LYS A 1 32 ? 0.463 1.159 -10.868 1.00 0.00 32 LYS A O 11
ATOM 14006 N N . ALA A 1 33 ? 1.554 1.534 -8.936 1.00 0.00 33 ALA A N 11
ATOM 14007 C CA . ALA A 1 33 ? 0.500 0.967 -8.104 1.00 0.00 33 ALA A CA 11
ATOM 14008 C C . ALA A 1 33 ? 0.162 -0.455 -8.539 1.00 0.00 33 ALA A C 11
ATOM 14009 O O . ALA A 1 33 ? -1.002 -0.786 -8.763 1.00 0.00 33 ALA A O 11
ATOM 14016 N N . TYR A 1 34 ? 1.187 -1.292 -8.657 1.00 0.00 34 TYR A N 11
ATOM 14017 C CA . TYR A 1 34 ? 0.999 -2.678 -9.069 1.00 0.00 34 TYR A CA 11
ATOM 14018 C C . TYR A 1 34 ? 2.200 -3.532 -8.673 1.00 0.00 34 TYR A C 11
ATOM 14019 O O . TYR A 1 34 ? 3.266 -3.471 -9.285 1.00 0.00 34 TYR A O 11
ATOM 14037 N N . PRO A 1 35 ? 2.023 -4.348 -7.623 1.00 0.00 35 PRO A N 11
ATOM 14038 C CA . PRO A 1 35 ? 3.080 -5.231 -7.120 1.00 0.00 35 PRO A CA 11
ATOM 14039 C C . PRO A 1 35 ? 3.386 -6.374 -8.082 1.00 0.00 35 PRO A C 11
ATOM 14040 O O . PRO A 1 35 ? 2.551 -6.743 -8.909 1.00 0.00 35 PRO A O 11
ATOM 14051 N N . SER A 1 36 ? 4.587 -6.932 -7.969 1.00 0.00 36 SER A N 11
ATOM 14052 C CA . SER A 1 36 ? 5.004 -8.031 -8.831 1.00 0.00 36 SER A CA 11
ATOM 14053 C C . SER A 1 36 ? 4.763 -9.376 -8.151 1.00 0.00 36 SER A C 11
ATOM 14054 O O . SER A 1 36 ? 4.757 -9.470 -6.924 1.00 0.00 36 SER A O 11
ATOM 14062 N N . GLU A 1 37 ? 4.566 -10.413 -8.959 1.00 0.00 37 GLU A N 11
ATOM 14063 C CA . GLU A 1 37 ? 4.324 -11.753 -8.436 1.00 0.00 37 GLU A CA 11
ATOM 14064 C C . GLU A 1 37 ? 5.137 -11.996 -7.167 1.00 0.00 37 GLU A C 11
ATOM 14065 O O . GLU A 1 37 ? 4.715 -12.738 -6.281 1.00 0.00 37 GLU A O 11
ATOM 14077 N N . GLU A 1 38 ? 6.306 -11.367 -7.090 1.00 0.00 38 GLU A N 11
ATOM 14078 C CA . GLU A 1 38 ? 7.178 -11.516 -5.932 1.00 0.00 38 GLU A CA 11
ATOM 14079 C C . GLU A 1 38 ? 6.696 -10.650 -4.771 1.00 0.00 38 GLU A C 11
ATOM 14080 O O . GLU A 1 38 ? 6.583 -11.119 -3.639 1.00 0.00 38 GLU A O 11
ATOM 14092 N N . GLU A 1 39 ? 6.413 -9.385 -5.063 1.00 0.00 39 GLU A N 11
ATOM 14093 C CA . GLU A 1 39 ? 5.945 -8.453 -4.044 1.00 0.00 39 GLU A CA 11
ATOM 14094 C C . GLU A 1 39 ? 4.743 -9.024 -3.296 1.00 0.00 39 GLU A C 11
ATOM 14095 O O . GLU A 1 39 ? 4.737 -9.091 -2.067 1.00 0.00 39 GLU A O 11
ATOM 14107 N N . LYS A 1 40 ? 3.727 -9.434 -4.047 1.00 0.00 40 LYS A N 11
ATOM 14108 C CA . LYS A 1 40 ? 2.519 -10.000 -3.458 1.00 0.00 40 LYS A CA 11
ATOM 14109 C C . LYS A 1 40 ? 2.857 -11.177 -2.549 1.00 0.00 40 LYS A C 11
ATOM 14110 O O . LYS A 1 40 ? 2.618 -11.130 -1.343 1.00 0.00 40 LYS A O 11
ATOM 14129 N N . GLN A 1 41 ? 3.416 -12.231 -3.136 1.00 0.00 41 GLN A N 11
ATOM 14130 C CA . GLN A 1 41 ? 3.788 -13.420 -2.378 1.00 0.00 41 GLN A CA 11
ATOM 14131 C C . GLN A 1 41 ? 4.482 -13.039 -1.075 1.00 0.00 41 GLN A C 11
ATOM 14132 O O . GLN A 1 41 ? 4.509 -13.819 -0.124 1.00 0.00 41 GLN A O 11
ATOM 14146 N N . MET A 1 42 ? 5.044 -11.835 -1.039 1.00 0.00 42 MET A N 11
ATOM 14147 C CA . MET A 1 42 ? 5.739 -11.351 0.148 1.00 0.00 42 MET A CA 11
ATOM 14148 C C . MET A 1 42 ? 4.769 -10.656 1.099 1.00 0.00 42 MET A C 11
ATOM 14149 O O . MET A 1 42 ? 4.751 -10.939 2.298 1.00 0.00 42 MET A O 11
ATOM 14163 N N . LEU A 1 43 ? 3.966 -9.747 0.558 1.00 0.00 43 LEU A N 11
ATOM 14164 C CA . LEU A 1 43 ? 2.994 -9.011 1.359 1.00 0.00 43 LEU A CA 11
ATOM 14165 C C . LEU A 1 43 ? 1.966 -9.957 1.971 1.00 0.00 43 LEU A C 11
ATOM 14166 O O . LEU A 1 43 ? 1.549 -9.781 3.116 1.00 0.00 43 LEU A O 11
ATOM 14182 N N . SER A 1 44 ? 1.562 -10.962 1.201 1.00 0.00 44 SER A N 11
ATOM 14183 C CA . SER A 1 44 ? 0.581 -11.936 1.666 1.00 0.00 44 SER A CA 11
ATOM 14184 C C . SER A 1 44 ? 1.042 -12.594 2.963 1.00 0.00 44 SER A C 11
ATOM 14185 O O . SER A 1 44 ? 0.229 -13.087 3.744 1.00 0.00 44 SER A O 11
ATOM 14193 N N . GLU A 1 45 ? 2.353 -12.598 3.184 1.00 0.00 45 GLU A N 11
ATOM 14194 C CA . GLU A 1 45 ? 2.923 -13.197 4.385 1.00 0.00 45 GLU A CA 11
ATOM 14195 C C . GLU A 1 45 ? 2.688 -12.306 5.601 1.00 0.00 45 GLU A C 11
ATOM 14196 O O . GLU A 1 45 ? 2.385 -12.790 6.692 1.00 0.00 45 GLU A O 11
ATOM 14208 N N . LYS A 1 46 ? 2.831 -10.999 5.406 1.00 0.00 46 LYS A N 11
ATOM 14209 C CA . LYS A 1 46 ? 2.634 -10.038 6.485 1.00 0.00 46 LYS A CA 11
ATOM 14210 C C . LYS A 1 46 ? 1.149 -9.814 6.750 1.00 0.00 46 LYS A C 11
ATOM 14211 O O . LYS A 1 46 ? 0.721 -9.717 7.901 1.00 0.00 46 LYS A O 11
ATOM 14230 N N . THR A 1 47 ? 0.366 -9.734 5.678 1.00 0.00 47 THR A N 11
ATOM 14231 C CA . THR A 1 47 ? -1.071 -9.522 5.796 1.00 0.00 47 THR A CA 11
ATOM 14232 C C . THR A 1 47 ? -1.799 -10.832 6.075 1.00 0.00 47 THR A C 11
ATOM 14233 O O . THR A 1 47 ? -2.929 -10.834 6.559 1.00 0.00 47 THR A O 11
ATOM 14244 N N . ASN A 1 48 ? -1.142 -11.946 5.766 1.00 0.00 48 ASN A N 11
ATOM 14245 C CA . ASN A 1 48 ? -1.728 -13.264 5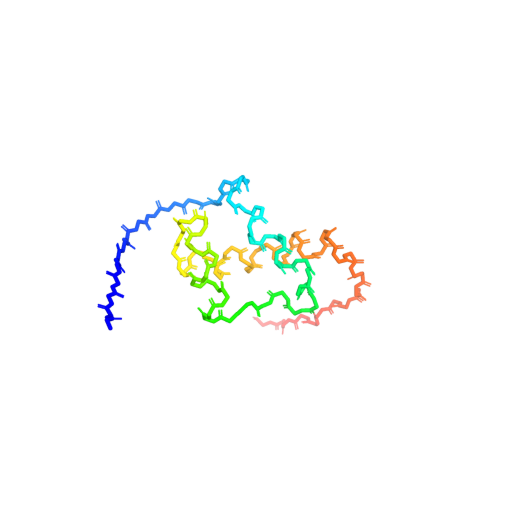.984 1.00 0.00 48 ASN A CA 11
ATOM 14246 C C . ASN A 1 48 ? -2.864 -13.524 4.998 1.00 0.00 48 ASN A C 11
ATOM 14247 O O . ASN A 1 48 ? -3.796 -14.274 5.292 1.00 0.00 48 ASN A O 11
ATOM 14258 N N . LEU A 1 49 ? -2.779 -12.901 3.828 1.00 0.00 49 LEU A N 11
ATOM 14259 C CA . LEU A 1 49 ? -3.798 -13.065 2.798 1.00 0.00 49 LEU A CA 11
ATOM 14260 C C . LEU A 1 49 ? -3.291 -13.952 1.666 1.00 0.00 49 LEU A C 11
ATOM 14261 O O . LEU A 1 49 ? -2.197 -14.511 1.745 1.00 0.00 49 LEU A O 11
ATOM 14277 N N . SER A 1 50 ? -4.092 -14.075 0.612 1.00 0.00 50 SER A N 11
ATOM 14278 C CA . SER A 1 50 ? -3.724 -14.895 -0.536 1.00 0.00 50 SER A CA 11
ATOM 14279 C C . SER A 1 50 ? -3.538 -14.034 -1.781 1.00 0.00 50 SER A C 11
ATOM 14280 O O . SER A 1 50 ? -4.324 -13.123 -2.043 1.00 0.00 50 SER A O 11
ATOM 14288 N N . LEU A 1 51 ? -2.493 -14.329 -2.546 1.00 0.00 51 LEU A N 11
ATOM 14289 C CA . LEU A 1 51 ? -2.202 -13.583 -3.766 1.00 0.00 51 LEU A CA 11
ATOM 14290 C C . LEU A 1 51 ? -3.490 -13.148 -4.458 1.00 0.00 51 LEU A C 11
ATOM 14291 O O . LEU A 1 51 ? -3.610 -12.008 -4.908 1.00 0.00 51 LEU A O 11
ATOM 14307 N N . LEU A 1 52 ? -4.450 -14.062 -4.538 1.00 0.00 52 LEU A N 11
ATOM 14308 C CA . LEU A 1 52 ? -5.731 -13.772 -5.174 1.00 0.00 52 LEU A CA 11
ATOM 14309 C C . LEU A 1 52 ? -6.395 -12.558 -4.533 1.00 0.00 52 LEU A C 11
ATOM 14310 O O . LEU A 1 52 ? -6.891 -11.671 -5.228 1.00 0.00 52 LEU A O 11
ATOM 14326 N N . GLN A 1 53 ? -6.398 -12.524 -3.204 1.00 0.00 53 GLN A N 11
ATOM 14327 C CA . GLN A 1 53 ? -6.999 -11.416 -2.470 1.00 0.00 53 GLN A CA 11
ATOM 14328 C C . GLN A 1 53 ? -6.125 -10.170 -2.553 1.00 0.00 53 GLN A C 11
ATOM 14329 O O . GLN A 1 53 ? -6.628 -9.046 -2.547 1.00 0.00 53 GLN A O 11
ATOM 14343 N N . ILE A 1 54 ? -4.814 -10.376 -2.629 1.00 0.00 54 ILE A N 11
ATOM 14344 C CA . ILE A 1 54 ? -3.871 -9.269 -2.713 1.00 0.00 54 ILE A CA 11
ATOM 14345 C C . ILE A 1 54 ? -4.162 -8.389 -3.924 1.00 0.00 54 ILE A C 11
ATOM 14346 O O . ILE A 1 54 ? -4.609 -7.251 -3.784 1.00 0.00 54 ILE A O 11
ATOM 14362 N N . SER A 1 55 ? -3.908 -8.925 -5.113 1.00 0.00 55 SER A N 11
ATOM 14363 C CA . SER A 1 55 ? -4.141 -8.189 -6.350 1.00 0.00 55 SER A CA 11
ATOM 14364 C C . SER A 1 55 ? -5.560 -7.628 -6.389 1.00 0.00 55 SER A C 11
ATOM 14365 O O . SER A 1 55 ? -5.763 -6.441 -6.637 1.00 0.00 55 SER A O 11
ATOM 14373 N N . ASN A 1 56 ? -6.538 -8.493 -6.142 1.00 0.00 56 ASN A N 11
ATOM 14374 C CA . ASN A 1 56 ? -7.939 -8.086 -6.149 1.00 0.00 56 ASN A CA 11
ATOM 14375 C C . ASN A 1 56 ? -8.122 -6.756 -5.424 1.00 0.00 56 ASN A C 11
ATOM 14376 O O . ASN A 1 56 ? -8.910 -5.910 -5.847 1.00 0.00 56 ASN A O 11
ATOM 14387 N N . TRP A 1 57 ? -7.389 -6.579 -4.331 1.00 0.00 57 TRP A N 11
ATOM 14388 C CA . TRP A 1 57 ? -7.470 -5.351 -3.547 1.00 0.00 57 TRP A CA 11
ATOM 14389 C C . TRP A 1 57 ? -6.880 -4.175 -4.316 1.00 0.00 57 TRP A C 11
ATOM 14390 O O . TRP A 1 57 ? -7.507 -3.122 -4.437 1.00 0.00 57 TRP A O 11
ATOM 14411 N N . PHE A 1 58 ? -5.670 -4.359 -4.833 1.00 0.00 58 PHE A N 11
ATOM 14412 C CA . PHE A 1 58 ? -4.994 -3.311 -5.590 1.00 0.00 58 PHE A CA 11
ATOM 14413 C C . PHE A 1 58 ? -5.890 -2.784 -6.707 1.00 0.00 58 PHE A C 11
ATOM 14414 O O . PHE A 1 58 ? -5.817 -1.611 -7.074 1.00 0.00 58 PHE A O 11
ATOM 14431 N N . ILE A 1 59 ? -6.733 -3.659 -7.244 1.00 0.00 59 ILE A N 11
ATOM 14432 C CA . ILE A 1 59 ? -7.642 -3.283 -8.319 1.00 0.00 59 ILE A CA 11
ATOM 14433 C C . ILE A 1 59 ? -8.474 -2.064 -7.934 1.00 0.00 59 ILE A C 11
ATOM 14434 O O . ILE A 1 59 ? -8.256 -0.965 -8.442 1.00 0.00 59 ILE A O 11
ATOM 14450 N N . ASN A 1 60 ? -9.427 -2.266 -7.030 1.00 0.00 60 ASN A N 11
ATOM 14451 C CA . ASN A 1 60 ? -10.291 -1.183 -6.574 1.00 0.00 60 ASN A CA 11
ATOM 14452 C C . ASN A 1 60 ? -9.505 -0.173 -5.743 1.00 0.00 60 ASN A C 11
ATOM 14453 O O . ASN A 1 60 ? -9.712 1.034 -5.856 1.00 0.00 60 ASN A O 11
ATOM 14464 N N . ALA A 1 61 ? -8.602 -0.677 -4.908 1.00 0.00 61 ALA A N 11
ATOM 14465 C CA . ALA A 1 61 ? -7.784 0.180 -4.060 1.00 0.00 61 ALA A CA 11
ATOM 14466 C C . ALA A 1 61 ? -7.056 1.236 -4.886 1.00 0.00 61 ALA A C 11
ATOM 14467 O O . ALA A 1 61 ? -7.078 2.421 -4.553 1.00 0.00 61 ALA A O 11
ATOM 14474 N N . ARG A 1 62 ? -6.412 0.797 -5.963 1.00 0.00 62 ARG A N 11
ATOM 14475 C CA . ARG A 1 62 ? -5.676 1.705 -6.835 1.00 0.00 62 ARG A CA 11
ATOM 14476 C C . ARG A 1 62 ? -6.601 2.770 -7.416 1.00 0.00 62 ARG A C 11
ATOM 14477 O O . ARG A 1 62 ? -6.146 3.729 -8.040 1.00 0.00 62 ARG A O 11
ATOM 14498 N N . ARG A 1 63 ? -7.902 2.594 -7.207 1.00 0.00 63 ARG A N 11
ATOM 14499 C CA . ARG A 1 63 ? -8.891 3.539 -7.712 1.00 0.00 63 ARG A CA 11
ATOM 14500 C C . ARG A 1 63 ? -9.417 4.428 -6.589 1.00 0.00 63 ARG A C 11
ATOM 14501 O O . ARG A 1 63 ? -9.948 5.510 -6.838 1.00 0.00 63 ARG A O 11
ATOM 14522 N N . ARG A 1 64 ? -9.264 3.964 -5.353 1.00 0.00 64 ARG A N 11
ATOM 14523 C CA . ARG A 1 64 ? -9.725 4.715 -4.192 1.00 0.00 64 ARG A CA 11
ATOM 14524 C C . ARG A 1 64 ? -8.591 4.919 -3.192 1.00 0.00 64 ARG A C 11
ATOM 14525 O O . ARG A 1 64 ? -8.821 5.324 -2.052 1.00 0.00 64 ARG A O 11
ATOM 14546 N N . ILE A 1 65 ? -7.368 4.636 -3.626 1.00 0.00 65 ILE A N 11
ATOM 14547 C CA . ILE A 1 65 ? -6.199 4.789 -2.769 1.00 0.00 65 ILE A CA 11
ATOM 14548 C C . ILE A 1 65 ? -5.077 5.525 -3.495 1.00 0.00 65 ILE A C 11
ATOM 14549 O O . ILE A 1 65 ? -4.655 6.603 -3.075 1.00 0.00 65 ILE A O 11
ATOM 14565 N N . LEU A 1 66 ? -4.601 4.936 -4.586 1.00 0.00 66 LEU A N 11
ATOM 14566 C CA . LEU A 1 66 ? -3.529 5.536 -5.373 1.00 0.00 66 LEU A CA 11
ATOM 14567 C C . LEU A 1 66 ? -3.799 7.017 -5.621 1.00 0.00 66 LEU A C 11
ATOM 14568 O O . LEU A 1 66 ? -2.964 7.880 -5.348 1.00 0.00 66 LEU A O 11
ATOM 14584 N N . PRO A 1 67 ? -4.994 7.321 -6.148 1.00 0.00 67 PRO A N 11
ATOM 14585 C CA . PRO A 1 67 ? -5.403 8.697 -6.441 1.00 0.00 67 PRO A CA 11
ATOM 14586 C C . PRO A 1 67 ? -5.645 9.513 -5.176 1.00 0.00 67 PRO A C 11
ATOM 14587 O O . PRO A 1 67 ? -5.834 10.728 -5.235 1.00 0.00 67 PRO A O 11
ATOM 14598 N N . ASP A 1 68 ? -5.638 8.837 -4.032 1.00 0.00 68 ASP A N 11
ATOM 14599 C CA . ASP A 1 68 ? -5.855 9.499 -2.751 1.00 0.00 68 ASP A CA 11
ATOM 14600 C C . ASP A 1 68 ? -4.527 9.850 -2.088 1.00 0.00 68 ASP A C 11
ATOM 14601 O O . ASP A 1 68 ? -4.425 10.840 -1.364 1.00 0.00 68 ASP A O 11
ATOM 14610 N N . MET A 1 69 ? -3.511 9.030 -2.341 1.00 0.00 69 MET A N 11
ATOM 14611 C CA . MET A 1 69 ? -2.189 9.254 -1.768 1.00 0.00 69 MET A CA 11
ATOM 14612 C C . MET A 1 69 ? -1.299 10.025 -2.739 1.00 0.00 69 MET A C 11
ATOM 14613 O O . MET A 1 69 ? -0.529 10.896 -2.333 1.00 0.00 69 MET A O 11
ATOM 14627 N N . LEU A 1 70 ? -1.411 9.700 -4.022 1.00 0.00 70 LEU A N 11
ATOM 14628 C CA . LEU A 1 70 ? -0.616 10.362 -5.051 1.00 0.00 70 LEU A CA 11
ATOM 14629 C C . LEU A 1 70 ? -0.906 11.859 -5.083 1.00 0.00 70 LEU A C 11
ATOM 14630 O O . LEU A 1 70 ? -0.040 12.660 -5.435 1.00 0.00 70 LEU A O 11
ATOM 14646 N N . GLN A 1 71 ? -2.127 12.229 -4.711 1.00 0.00 71 GLN A N 11
ATOM 14647 C CA . GLN A 1 71 ? -2.529 13.630 -4.695 1.00 0.00 71 GLN A CA 11
ATOM 14648 C C . GLN A 1 71 ? -1.505 14.482 -3.953 1.00 0.00 71 GLN A C 11
ATOM 14649 O O . GLN A 1 71 ? -0.831 14.004 -3.040 1.00 0.00 71 GLN A O 11
ATOM 14663 N N . GLN A 1 72 ? -1.393 15.745 -4.352 1.00 0.00 72 GLN A N 11
ATOM 14664 C CA . GLN A 1 72 ? -0.449 16.663 -3.724 1.00 0.00 72 GLN A CA 11
ATOM 14665 C C . GLN A 1 72 ? -0.626 16.673 -2.209 1.00 0.00 72 GLN A C 11
ATOM 14666 O O . GLN A 1 72 ? -1.730 16.874 -1.705 1.00 0.00 72 GLN A O 11
ATOM 14680 N N . ARG A 1 73 ? 0.470 16.455 -1.489 1.00 0.00 73 ARG A N 11
ATOM 14681 C CA . ARG A 1 73 ? 0.436 16.438 -0.032 1.00 0.00 73 ARG A CA 11
ATOM 14682 C C . ARG A 1 73 ? 1.708 17.047 0.549 1.00 0.00 73 ARG A C 11
ATOM 14683 O O . ARG A 1 73 ? 2.565 17.539 -0.186 1.00 0.00 73 ARG A O 11
ATOM 14704 N N . ARG A 1 74 ? 1.824 17.012 1.873 1.00 0.00 74 ARG A N 11
ATOM 14705 C CA . ARG A 1 74 ? 2.991 17.562 2.552 1.00 0.00 74 ARG A CA 11
ATOM 14706 C C . ARG A 1 74 ? 3.897 16.447 3.066 1.00 0.00 74 ARG A C 11
ATOM 14707 O O . ARG A 1 74 ? 3.722 15.955 4.180 1.00 0.00 74 ARG A O 11
ATOM 14728 N N . ASN A 1 75 ? 4.865 16.054 2.245 1.00 0.00 75 ASN A N 11
ATOM 14729 C CA . ASN A 1 75 ? 5.799 14.996 2.616 1.00 0.00 75 ASN A CA 11
ATOM 14730 C C . ASN A 1 75 ? 7.024 15.009 1.708 1.00 0.00 75 ASN A C 11
ATOM 14731 O O . ASN A 1 75 ? 7.070 15.742 0.719 1.00 0.00 75 ASN A O 11
ATOM 14742 N N . ASP A 1 76 ? 8.016 14.194 2.050 1.00 0.00 76 ASP A N 11
ATOM 14743 C CA . ASP A 1 76 ? 9.242 14.110 1.265 1.00 0.00 76 ASP A CA 11
ATOM 14744 C C . ASP A 1 76 ? 9.246 12.856 0.396 1.00 0.00 76 ASP A C 11
ATOM 14745 O O . ASP A 1 76 ? 9.599 11.764 0.841 1.00 0.00 76 ASP A O 11
ATOM 14754 N N . PRO A 1 77 ? 8.843 13.014 -0.874 1.00 0.00 77 PRO A N 11
ATOM 14755 C CA . PRO A 1 77 ? 8.791 11.906 -1.832 1.00 0.00 77 PRO A CA 11
ATOM 14756 C C . PRO A 1 77 ? 10.180 11.418 -2.230 1.00 0.00 77 PRO A C 11
ATOM 14757 O O . PRO A 1 77 ? 10.954 12.152 -2.844 1.00 0.00 77 PRO A O 11
ATOM 14768 N N . SER A 1 78 ? 10.489 10.174 -1.876 1.00 0.00 78 SER A N 11
ATOM 14769 C CA . SER A 1 78 ? 11.786 9.589 -2.194 1.00 0.00 78 SER A CA 11
ATOM 14770 C C . SER A 1 78 ? 11.756 8.910 -3.560 1.00 0.00 78 SER A C 11
ATOM 14771 O O . SER A 1 78 ? 11.211 7.817 -3.710 1.00 0.00 78 SER A O 11
ATOM 14779 N N . GLY A 1 79 ? 12.346 9.566 -4.554 1.00 0.00 79 GLY A N 11
ATOM 14780 C CA . GLY A 1 79 ? 12.376 9.012 -5.895 1.00 0.00 79 GLY A CA 11
ATOM 14781 C C . GLY A 1 79 ? 13.000 9.959 -6.900 1.00 0.00 79 GLY A C 11
ATOM 14782 O O . GLY A 1 79 ? 12.570 11.102 -7.058 1.00 0.00 79 GLY A O 11
ATOM 14786 N N . PRO A 1 80 ? 14.039 9.483 -7.602 1.00 0.00 80 PRO A N 11
ATOM 14787 C CA . PRO A 1 80 ? 14.746 10.280 -8.609 1.00 0.00 80 PRO A CA 11
ATOM 14788 C C . PRO A 1 80 ? 13.897 10.530 -9.850 1.00 0.00 80 PRO A C 11
ATOM 14789 O O . PRO A 1 80 ? 13.902 11.628 -10.406 1.00 0.00 80 PRO A O 11
ATOM 14800 N N . SER A 1 81 ? 13.169 9.505 -10.280 1.00 0.00 81 SER A N 11
ATOM 14801 C CA . SER A 1 81 ? 12.318 9.613 -11.459 1.00 0.00 81 SER A CA 11
ATOM 14802 C C . SER A 1 81 ? 13.157 9.758 -12.725 1.00 0.00 81 SER A C 11
ATOM 14803 O O . SER A 1 81 ? 12.816 10.526 -13.624 1.00 0.00 81 SER A O 11
ATOM 14811 N N . SER A 1 82 ? 14.257 9.015 -12.786 1.00 0.00 82 SER A N 11
ATOM 14812 C CA . SER A 1 82 ? 15.149 9.063 -13.939 1.00 0.00 82 SER A CA 11
ATOM 14813 C C . SER A 1 82 ? 15.225 7.702 -14.624 1.00 0.00 82 SER A C 11
ATOM 14814 O O . SER A 1 82 ? 15.497 6.687 -13.984 1.00 0.00 82 SER A O 11
ATOM 14822 N N . GLY A 1 83 ? 14.982 7.690 -15.931 1.00 0.00 83 GLY A N 11
ATOM 14823 C CA . GLY A 1 83 ? 15.027 6.449 -16.682 1.00 0.00 83 GLY A CA 11
ATOM 14824 C C . GLY A 1 83 ? 13.919 6.355 -17.713 1.00 0.00 83 GLY A C 11
ATOM 14825 O O . GLY A 1 83 ? 13.752 5.322 -18.362 1.00 0.00 83 GLY A O 11
ATOM 14829 N N . GLY A 1 1 ? 0.001 -20.389 -8.595 1.00 0.00 1 GLY A N 12
ATOM 14830 C CA . GLY A 1 1 ? -1.246 -19.692 -8.850 1.00 0.00 1 GLY A CA 12
ATOM 14831 C C . GLY A 1 1 ? -2.317 -20.607 -9.409 1.00 0.00 1 GLY A C 12
ATOM 14832 O O . GLY A 1 1 ? -2.090 -21.804 -9.589 1.00 0.00 1 GLY A O 12
ATOM 14836 N N . SER A 1 2 ? -3.490 -20.045 -9.683 1.00 0.00 2 SER A N 12
ATOM 14837 C CA . SER A 1 2 ? -4.603 -20.820 -10.220 1.00 0.00 2 SER A CA 12
ATOM 14838 C C . SER A 1 2 ? -5.662 -19.903 -10.825 1.00 0.00 2 SER A C 12
ATOM 14839 O O . SER A 1 2 ? -5.781 -18.738 -10.443 1.00 0.00 2 SER A O 12
ATOM 14847 N N . SER A 1 3 ? -6.428 -20.437 -11.770 1.00 0.00 3 SER A N 12
ATOM 14848 C CA . SER A 1 3 ? -7.475 -19.667 -12.432 1.00 0.00 3 SER A CA 12
ATOM 14849 C C . SER A 1 3 ? -8.820 -20.378 -12.329 1.00 0.00 3 SER A C 12
ATOM 14850 O O . SER A 1 3 ? -8.985 -21.492 -12.823 1.00 0.00 3 SER A O 12
ATOM 14858 N N . GLY A 1 4 ? -9.780 -19.724 -11.681 1.00 0.00 4 GLY A N 12
ATOM 14859 C CA . GLY A 1 4 ? -11.099 -20.309 -11.524 1.00 0.00 4 GLY A CA 12
ATOM 14860 C C . GLY A 1 4 ? -11.888 -19.666 -10.400 1.00 0.00 4 GLY A C 12
ATOM 14861 O O . GLY A 1 4 ? -11.728 -20.028 -9.234 1.00 0.00 4 GLY A O 12
ATOM 14865 N N . SER A 1 5 ? -12.740 -18.707 -10.750 1.00 0.00 5 SER A N 12
ATOM 14866 C CA . SER A 1 5 ? -13.552 -18.008 -9.761 1.00 0.00 5 SER A CA 12
ATOM 14867 C C . SER A 1 5 ? -15.030 -18.346 -9.935 1.00 0.00 5 SER A C 12
ATOM 14868 O O . SER A 1 5 ? -15.425 -18.958 -10.927 1.00 0.00 5 SER A O 12
ATOM 14876 N N . SER A 1 6 ? -15.841 -17.941 -8.963 1.00 0.00 6 SER A N 12
ATOM 14877 C CA . SER A 1 6 ? -17.275 -18.203 -9.006 1.00 0.00 6 SER A CA 12
ATOM 14878 C C . SER A 1 6 ? -18.041 -16.962 -9.453 1.00 0.00 6 SER A C 12
ATOM 14879 O O . SER A 1 6 ? -18.977 -17.049 -10.248 1.00 0.00 6 SER A O 12
ATOM 14887 N N . GLY A 1 7 ? -17.636 -15.806 -8.936 1.00 0.00 7 GLY A N 12
ATOM 14888 C CA . GLY A 1 7 ? -18.294 -14.563 -9.293 1.00 0.00 7 GLY A CA 12
ATOM 14889 C C . GLY A 1 7 ? -17.859 -13.404 -8.418 1.00 0.00 7 GLY A C 12
ATOM 14890 O O . GLY A 1 7 ? -17.657 -13.566 -7.215 1.00 0.00 7 GLY A O 12
ATOM 14894 N N . LYS A 1 8 ? -17.710 -12.231 -9.024 1.00 0.00 8 LYS A N 12
ATOM 14895 C CA . LYS A 1 8 ? -17.295 -11.039 -8.293 1.00 0.00 8 LYS A CA 12
ATOM 14896 C C . LYS A 1 8 ? -18.485 -10.385 -7.599 1.00 0.00 8 LYS A C 12
ATOM 14897 O O . LYS A 1 8 ? -18.662 -9.168 -7.663 1.00 0.00 8 LYS A O 12
ATOM 14916 N N . LYS A 1 9 ? -19.298 -11.199 -6.935 1.00 0.00 9 LYS A N 12
ATOM 14917 C CA . LYS A 1 9 ? -20.470 -10.699 -6.225 1.00 0.00 9 LYS A CA 12
ATOM 14918 C C . LYS A 1 9 ? -20.159 -10.479 -4.749 1.00 0.00 9 LYS A C 12
ATOM 14919 O O . LYS A 1 9 ? -20.558 -9.471 -4.164 1.00 0.00 9 LYS A O 12
ATOM 14938 N N . ARG A 1 10 ? -19.444 -11.427 -4.151 1.00 0.00 10 ARG A N 12
ATOM 14939 C CA . ARG A 1 10 ? -19.080 -11.335 -2.743 1.00 0.00 10 ARG A CA 12
ATOM 14940 C C . ARG A 1 10 ? -18.361 -10.021 -2.451 1.00 0.00 10 ARG A C 12
ATOM 14941 O O . ARG A 1 10 ? -18.227 -9.166 -3.327 1.00 0.00 10 ARG A O 12
ATOM 14962 N N . LYS A 1 11 ? -17.900 -9.867 -1.214 1.00 0.00 11 LYS A N 12
ATOM 14963 C CA . LYS A 1 11 ? -17.195 -8.658 -0.806 1.00 0.00 11 LYS A CA 12
ATOM 14964 C C . LYS A 1 11 ? -15.685 -8.880 -0.815 1.00 0.00 11 LYS A C 12
ATOM 14965 O O . LYS A 1 11 ? -15.205 -9.961 -0.477 1.00 0.00 11 LYS A O 12
ATOM 14984 N N . GLY A 1 12 ? -14.942 -7.848 -1.202 1.00 0.00 12 GLY A N 12
ATOM 14985 C CA . GLY A 1 12 ? -13.495 -7.950 -1.246 1.00 0.00 12 GLY A CA 12
ATOM 14986 C C . GLY A 1 12 ? -12.810 -6.780 -0.570 1.00 0.00 12 GLY A C 12
ATOM 14987 O O . GLY A 1 12 ? -12.451 -5.801 -1.223 1.00 0.00 12 GLY A O 12
ATOM 14991 N N . ASN A 1 13 ? -12.630 -6.879 0.743 1.00 0.00 13 ASN A N 12
ATOM 14992 C CA . ASN A 1 13 ? -11.985 -5.819 1.509 1.00 0.00 13 ASN A CA 12
ATOM 14993 C C . ASN A 1 13 ? -11.030 -6.400 2.547 1.00 0.00 13 ASN A C 12
ATOM 14994 O O . ASN A 1 13 ? -11.269 -7.480 3.090 1.00 0.00 13 ASN A O 12
ATOM 15005 N N . LEU A 1 14 ? -9.949 -5.678 2.819 1.00 0.00 14 LEU A N 12
ATOM 15006 C CA . LEU A 1 14 ? -8.958 -6.121 3.793 1.00 0.00 14 LEU A CA 12
ATOM 15007 C C . LEU A 1 14 ? -8.974 -5.229 5.031 1.00 0.00 14 LEU A C 12
ATOM 15008 O O . LEU A 1 14 ? -9.310 -4.046 4.969 1.00 0.00 14 LEU A O 12
ATOM 15024 N N . PRO A 1 15 ? -8.600 -5.807 6.182 1.00 0.00 15 PRO A N 12
ATOM 15025 C CA . PRO A 1 15 ? -8.560 -5.082 7.455 1.00 0.00 15 PRO A CA 12
ATOM 15026 C C . PRO A 1 15 ? -7.441 -4.047 7.498 1.00 0.00 15 PRO A C 12
ATOM 15027 O O . PRO A 1 15 ? -6.303 -4.333 7.127 1.00 0.00 15 PRO A O 12
ATOM 15038 N N . ALA A 1 16 ? -7.772 -2.843 7.953 1.00 0.00 16 ALA A N 12
ATOM 15039 C CA . ALA A 1 16 ? -6.794 -1.766 8.046 1.00 0.00 16 ALA A CA 12
ATOM 15040 C C . ALA A 1 16 ? -5.412 -2.308 8.394 1.00 0.00 16 ALA A C 12
ATOM 15041 O O . ALA A 1 16 ? -4.474 -2.194 7.606 1.00 0.00 16 ALA A O 12
ATOM 15048 N N . GLU A 1 17 ? -5.294 -2.898 9.580 1.00 0.00 17 GLU A N 12
ATOM 15049 C CA . GLU A 1 17 ? -4.025 -3.456 10.032 1.00 0.00 17 GLU A CA 12
ATOM 15050 C C . GLU A 1 17 ? -3.258 -4.077 8.868 1.00 0.00 17 GLU A C 12
ATOM 15051 O O . GLU A 1 17 ? -2.099 -3.743 8.626 1.00 0.00 17 GLU A O 12
ATOM 15063 N N . SER A 1 18 ? -3.915 -4.983 8.150 1.00 0.00 18 SER A N 12
ATOM 15064 C CA . SER A 1 18 ? -3.295 -5.654 7.014 1.00 0.00 18 SER A CA 12
ATOM 15065 C C . SER A 1 18 ? -3.053 -4.674 5.870 1.00 0.00 18 SER A C 12
ATOM 15066 O O . SER A 1 18 ? -1.964 -4.624 5.299 1.00 0.00 18 SER A O 12
ATOM 15074 N N . VAL A 1 19 ? -4.079 -3.896 5.539 1.00 0.00 19 VAL A N 12
ATOM 15075 C CA . VAL A 1 19 ? -3.980 -2.916 4.464 1.00 0.00 19 VAL A CA 12
ATOM 15076 C C . VAL A 1 19 ? -2.704 -2.090 4.589 1.00 0.00 19 VAL A C 12
ATOM 15077 O O . VAL A 1 19 ? -1.917 -1.996 3.647 1.00 0.00 19 VAL A O 12
ATOM 15090 N N . LYS A 1 20 ? -2.504 -1.494 5.759 1.00 0.00 20 LYS A N 12
ATOM 15091 C CA . LYS A 1 20 ? -1.323 -0.676 6.011 1.00 0.00 20 LYS A CA 12
ATOM 15092 C C . LYS A 1 20 ? -0.097 -1.267 5.322 1.00 0.00 20 LYS A C 12
ATOM 15093 O O . LYS A 1 20 ? 0.713 -0.540 4.745 1.00 0.00 20 LYS A O 12
ATOM 15112 N N . ILE A 1 21 ? 0.033 -2.588 5.386 1.00 0.00 21 ILE A N 12
ATOM 15113 C CA . ILE A 1 21 ? 1.160 -3.275 4.766 1.00 0.00 21 ILE A CA 12
ATOM 15114 C C . ILE A 1 21 ? 1.142 -3.103 3.251 1.00 0.00 21 ILE A C 12
ATOM 15115 O O . ILE A 1 21 ? 2.161 -2.775 2.641 1.00 0.00 21 ILE A O 12
ATOM 15131 N N . LEU A 1 22 ? -0.021 -3.324 2.650 1.00 0.00 22 LEU A N 12
ATOM 15132 C CA . LEU A 1 22 ? -0.173 -3.192 1.205 1.00 0.00 22 LEU A CA 12
ATOM 15133 C C . LEU A 1 22 ? -0.082 -1.730 0.779 1.00 0.00 22 LEU A C 12
ATOM 15134 O O . LEU A 1 22 ? 0.724 -1.372 -0.080 1.00 0.00 22 LEU A O 12
ATOM 15150 N N . ARG A 1 23 ? -0.913 -0.890 1.387 1.00 0.00 23 ARG A N 12
ATOM 15151 C CA . ARG A 1 23 ? -0.926 0.534 1.072 1.00 0.00 23 ARG A CA 12
ATOM 15152 C C . ARG A 1 23 ? 0.487 1.108 1.096 1.00 0.00 23 ARG A C 12
ATOM 15153 O O . ARG A 1 23 ? 0.985 1.602 0.083 1.00 0.00 23 ARG A O 12
ATOM 15174 N N . ASP A 1 24 ? 1.128 1.042 2.257 1.00 0.00 24 ASP A N 12
ATOM 15175 C CA . ASP A 1 24 ? 2.484 1.555 2.413 1.00 0.00 24 ASP A CA 12
ATOM 15176 C C . ASP A 1 24 ? 3.328 1.243 1.181 1.00 0.00 24 ASP A C 12
ATOM 15177 O O . ASP A 1 24 ? 4.096 2.084 0.713 1.00 0.00 24 ASP A O 12
ATOM 15186 N N . TRP A 1 25 ? 3.182 0.030 0.662 1.00 0.00 25 TRP A N 12
ATOM 15187 C CA . TRP A 1 25 ? 3.932 -0.393 -0.515 1.00 0.00 25 TRP A CA 12
ATOM 15188 C C . TRP A 1 25 ? 3.343 0.215 -1.784 1.00 0.00 25 TRP A C 12
ATOM 15189 O O . TRP A 1 25 ? 4.074 0.607 -2.692 1.00 0.00 25 TRP A O 12
ATOM 15210 N N . MET A 1 26 ? 2.017 0.290 -1.838 1.00 0.00 26 MET A N 12
ATOM 15211 C CA . MET A 1 26 ? 1.331 0.852 -2.996 1.00 0.00 26 MET A CA 12
ATOM 15212 C C . MET A 1 26 ? 1.757 2.298 -3.231 1.00 0.00 26 MET A C 12
ATOM 15213 O O . MET A 1 26 ? 1.660 2.810 -4.346 1.00 0.00 26 MET A O 12
ATOM 15227 N N . TYR A 1 27 ? 2.228 2.950 -2.174 1.00 0.00 27 TYR A N 12
ATOM 15228 C CA . TYR A 1 27 ? 2.667 4.338 -2.266 1.00 0.00 27 TYR A CA 12
ATOM 15229 C C . TYR A 1 27 ? 3.978 4.445 -3.038 1.00 0.00 27 TYR A C 12
ATOM 15230 O O . TYR A 1 27 ? 4.041 5.074 -4.094 1.00 0.00 27 TYR A O 12
ATOM 15248 N N . LYS A 1 28 ? 5.025 3.826 -2.502 1.00 0.00 28 LYS A N 12
ATOM 15249 C CA . LYS A 1 28 ? 6.336 3.848 -3.139 1.00 0.00 28 LYS A CA 12
ATOM 15250 C C . LYS A 1 28 ? 6.246 3.373 -4.586 1.00 0.00 28 LYS A C 12
ATOM 15251 O O . LYS A 1 28 ? 6.956 3.873 -5.460 1.00 0.00 28 LYS A O 12
ATOM 15270 N N . HIS A 1 29 ? 5.369 2.405 -4.833 1.00 0.00 29 HIS A N 12
ATOM 15271 C CA . HIS A 1 29 ? 5.185 1.864 -6.175 1.00 0.00 29 HIS A CA 12
ATOM 15272 C C . HIS A 1 29 ? 3.931 2.439 -6.825 1.00 0.00 29 HIS A C 12
ATOM 15273 O O . HIS A 1 29 ? 3.567 2.058 -7.938 1.00 0.00 29 HIS A O 12
ATOM 15288 N N . ARG A 1 30 ? 3.274 3.357 -6.124 1.00 0.00 30 ARG A N 12
ATOM 15289 C CA . ARG A 1 30 ? 2.059 3.982 -6.633 1.00 0.00 30 ARG A CA 12
ATOM 15290 C C . ARG A 1 30 ? 2.198 4.311 -8.116 1.00 0.00 30 ARG A C 12
ATOM 15291 O O . ARG A 1 30 ? 1.214 4.312 -8.857 1.00 0.00 30 ARG A O 12
ATOM 15312 N N . PHE A 1 31 ? 3.425 4.591 -8.543 1.00 0.00 31 PHE A N 12
ATOM 15313 C CA . PHE A 1 31 ? 3.692 4.924 -9.938 1.00 0.00 31 PHE A CA 12
ATOM 15314 C C . PHE A 1 31 ? 2.922 3.998 -10.875 1.00 0.00 31 PHE A C 12
ATOM 15315 O O . PHE A 1 31 ? 2.329 4.443 -11.857 1.00 0.00 31 PHE A O 12
ATOM 15332 N N . LYS A 1 32 ? 2.936 2.706 -10.563 1.00 0.00 32 LYS A N 12
ATOM 15333 C CA . LYS A 1 32 ? 2.240 1.715 -11.375 1.00 0.00 32 LYS A CA 12
ATOM 15334 C C . LYS A 1 32 ? 1.090 1.084 -10.596 1.00 0.00 32 LYS A C 12
ATOM 15335 O O . LYS A 1 32 ? 0.111 0.622 -11.181 1.00 0.00 32 LYS A O 12
ATOM 15354 N N . ALA A 1 33 ? 1.216 1.069 -9.273 1.00 0.00 33 ALA A N 12
ATOM 15355 C CA . ALA A 1 33 ? 0.186 0.498 -8.414 1.00 0.00 33 ALA A CA 12
ATOM 15356 C C . ALA A 1 33 ? -0.088 -0.957 -8.778 1.00 0.00 33 ALA A C 12
ATOM 15357 O O . ALA A 1 33 ? -1.240 -1.362 -8.933 1.00 0.00 33 ALA A O 12
ATOM 15364 N N . TYR A 1 34 ? 0.978 -1.739 -8.915 1.00 0.00 34 TYR A N 12
ATOM 15365 C CA . TYR A 1 34 ? 0.852 -3.148 -9.264 1.00 0.00 34 TYR A CA 12
ATOM 15366 C C . TYR A 1 34 ? 2.112 -3.919 -8.883 1.00 0.00 34 TYR A C 12
ATOM 15367 O O . TYR A 1 34 ? 3.150 -3.827 -9.538 1.00 0.00 34 TYR A O 12
ATOM 15385 N N . PRO A 1 35 ? 2.020 -4.700 -7.796 1.00 0.00 35 PRO A N 12
ATOM 15386 C CA . PRO A 1 35 ? 3.142 -5.504 -7.302 1.00 0.00 35 PRO A CA 12
ATOM 15387 C C . PRO A 1 35 ? 3.475 -6.667 -8.229 1.00 0.00 35 PRO A C 12
ATOM 15388 O O . PRO A 1 35 ? 2.752 -6.934 -9.189 1.00 0.00 35 PRO A O 12
ATOM 15399 N N . SER A 1 36 ? 4.573 -7.356 -7.936 1.00 0.00 36 SER A N 12
ATOM 15400 C CA . SER A 1 36 ? 5.003 -8.489 -8.747 1.00 0.00 36 SER A CA 12
ATOM 15401 C C . SER A 1 36 ? 4.741 -9.806 -8.023 1.00 0.00 36 SER A C 12
ATOM 15402 O O . SER A 1 36 ? 4.750 -9.862 -6.793 1.00 0.00 36 SER A O 12
ATOM 15410 N N . GLU A 1 37 ? 4.507 -10.863 -8.795 1.00 0.00 37 GLU A N 12
ATOM 15411 C CA . GLU A 1 37 ? 4.241 -12.179 -8.227 1.00 0.00 37 GLU A CA 12
ATOM 15412 C C . GLU A 1 37 ? 5.101 -12.421 -6.989 1.00 0.00 37 GLU A C 12
ATOM 15413 O O . GLU A 1 37 ? 4.722 -13.180 -6.097 1.00 0.00 37 GLU A O 12
ATOM 15425 N N . GLU A 1 38 ? 6.259 -11.771 -6.944 1.00 0.00 38 GLU A N 12
ATOM 15426 C CA . GLU A 1 38 ? 7.173 -11.917 -5.817 1.00 0.00 38 GLU A CA 12
ATOM 15427 C C . GLU A 1 38 ? 6.736 -11.043 -4.645 1.00 0.00 38 GLU A C 12
ATOM 15428 O O . GLU A 1 38 ? 6.647 -11.508 -3.510 1.00 0.00 38 GLU A O 12
ATOM 15440 N N . GLU A 1 39 ? 6.465 -9.773 -4.931 1.00 0.00 39 GLU A N 12
ATOM 15441 C CA . GLU A 1 39 ? 6.038 -8.833 -3.901 1.00 0.00 39 GLU A CA 12
ATOM 15442 C C . GLU A 1 39 ? 4.776 -9.329 -3.201 1.00 0.00 39 GLU A C 12
ATOM 15443 O O . GLU A 1 39 ? 4.729 -9.424 -1.974 1.00 0.00 39 GLU A O 12
ATOM 15455 N N . LYS A 1 40 ? 3.754 -9.643 -3.989 1.00 0.00 40 LYS A N 12
ATOM 15456 C CA . LYS A 1 40 ? 2.491 -10.130 -3.448 1.00 0.00 40 LYS A CA 12
ATOM 15457 C C . LYS A 1 40 ? 2.725 -11.267 -2.459 1.00 0.00 40 LYS A C 12
ATOM 15458 O O . LYS A 1 40 ? 2.300 -11.196 -1.306 1.00 0.00 40 LYS A O 12
ATOM 15477 N N . GLN A 1 41 ? 3.404 -12.314 -2.917 1.00 0.00 41 GLN A N 12
ATOM 15478 C CA . GLN A 1 41 ? 3.695 -13.466 -2.071 1.00 0.00 41 GLN A CA 12
ATOM 15479 C C . GLN A 1 41 ? 4.376 -13.032 -0.778 1.00 0.00 41 GLN A C 12
ATOM 15480 O O . GLN A 1 41 ? 4.161 -13.628 0.278 1.00 0.00 41 GLN A O 12
ATOM 15494 N N . MET A 1 42 ? 5.199 -11.993 -0.868 1.00 0.00 42 MET A N 12
ATOM 15495 C CA . MET A 1 42 ? 5.912 -11.480 0.297 1.00 0.00 42 MET A CA 12
ATOM 15496 C C . MET A 1 42 ? 4.948 -10.812 1.273 1.00 0.00 42 MET A C 12
ATOM 15497 O O . MET A 1 42 ? 4.919 -11.146 2.458 1.00 0.00 42 MET A O 12
ATOM 15511 N N . LEU A 1 43 ? 4.162 -9.868 0.768 1.00 0.00 43 LEU A N 12
ATOM 15512 C CA . LEU A 1 43 ? 3.197 -9.152 1.597 1.00 0.00 43 LEU A CA 12
ATOM 15513 C C . LEU A 1 43 ? 2.194 -10.117 2.220 1.00 0.00 43 LEU A C 12
ATOM 15514 O O . LEU A 1 43 ? 1.902 -10.040 3.413 1.00 0.00 43 LEU A O 12
ATOM 15530 N N . SER A 1 44 ? 1.670 -11.027 1.404 1.00 0.00 44 SER A N 12
ATOM 15531 C CA . SER A 1 44 ? 0.698 -12.007 1.875 1.00 0.00 44 SER A CA 12
ATOM 15532 C C . SER A 1 44 ? 1.129 -12.599 3.214 1.00 0.00 44 SER A C 12
ATOM 15533 O O . SER A 1 44 ? 0.296 -13.043 4.004 1.00 0.00 44 SER A O 12
ATOM 15541 N N . GLU A 1 45 ? 2.435 -12.603 3.460 1.00 0.00 45 GLU A N 12
ATOM 15542 C CA . GLU A 1 45 ? 2.976 -13.141 4.702 1.00 0.00 45 GLU A CA 12
ATOM 15543 C C . GLU A 1 45 ? 2.677 -12.211 5.874 1.00 0.00 45 GLU A C 12
ATOM 15544 O O . GLU A 1 45 ? 2.337 -12.662 6.968 1.00 0.00 45 GLU A O 12
ATOM 15556 N N . LYS A 1 46 ? 2.805 -10.910 5.638 1.00 0.00 46 LYS A N 12
ATOM 15557 C CA . LYS A 1 46 ? 2.548 -9.915 6.672 1.00 0.00 46 LYS A CA 12
ATOM 15558 C C . LYS A 1 46 ? 1.051 -9.664 6.825 1.00 0.00 46 LYS A C 12
ATOM 15559 O O . LYS A 1 46 ? 0.552 -9.481 7.935 1.00 0.00 46 LYS A O 12
ATOM 15578 N N . THR A 1 47 ? 0.339 -9.656 5.702 1.00 0.00 47 THR A N 12
ATOM 15579 C CA . THR A 1 47 ? -1.100 -9.428 5.712 1.00 0.00 47 THR A CA 12
ATOM 15580 C C . THR A 1 47 ? -1.863 -10.734 5.900 1.00 0.00 47 THR A C 12
ATOM 15581 O O . THR A 1 47 ? -3.029 -10.732 6.291 1.00 0.00 47 THR A O 12
ATOM 15592 N N . ASN A 1 48 ? -1.197 -11.849 5.619 1.00 0.00 48 ASN A N 12
ATOM 15593 C CA . ASN A 1 48 ? -1.813 -13.164 5.758 1.00 0.00 48 ASN A CA 12
ATOM 15594 C C . ASN A 1 48 ? -2.990 -13.316 4.799 1.00 0.00 48 ASN A C 12
ATOM 15595 O O . ASN A 1 48 ? -4.013 -13.908 5.145 1.00 0.00 48 ASN A O 12
ATOM 15606 N N . LEU A 1 49 ? -2.837 -12.780 3.594 1.00 0.00 49 LEU A N 12
ATOM 15607 C CA . LEU A 1 49 ? -3.887 -12.857 2.583 1.00 0.00 49 LEU A CA 12
ATOM 15608 C C . LEU A 1 49 ? -3.492 -13.808 1.458 1.00 0.00 49 LEU A C 12
ATOM 15609 O O . LEU A 1 49 ? -2.442 -14.449 1.514 1.00 0.00 49 LEU A O 12
ATOM 15625 N N . SER A 1 50 ? -4.339 -13.893 0.437 1.00 0.00 50 SER A N 12
ATOM 15626 C CA . SER A 1 50 ? -4.078 -14.767 -0.701 1.00 0.00 50 SER A CA 12
ATOM 15627 C C . SER A 1 50 ? -3.691 -13.954 -1.932 1.00 0.00 50 SER A C 12
ATOM 15628 O O . SER A 1 50 ? -4.330 -12.952 -2.256 1.00 0.00 50 SER A O 12
ATOM 15636 N N . LEU A 1 51 ? -2.640 -14.393 -2.616 1.00 0.00 51 LEU A N 12
ATOM 15637 C CA . LEU A 1 51 ? -2.166 -13.707 -3.813 1.00 0.00 51 LEU A CA 12
ATOM 15638 C C . LEU A 1 51 ? -3.331 -13.119 -4.602 1.00 0.00 51 LEU A C 12
ATOM 15639 O O . LEU A 1 51 ? -3.255 -11.994 -5.097 1.00 0.00 51 LEU A O 12
ATOM 15655 N N . LEU A 1 52 ? -4.410 -13.886 -4.713 1.00 0.00 52 LEU A N 12
ATOM 15656 C CA . LEU A 1 52 ? -5.594 -13.441 -5.439 1.00 0.00 52 LEU A CA 12
ATOM 15657 C C . LEU A 1 52 ? -6.178 -12.180 -4.809 1.00 0.00 52 LEU A C 12
ATOM 15658 O O . LEU A 1 52 ? -6.489 -11.214 -5.505 1.00 0.00 52 LEU A O 12
ATOM 15674 N N . GLN A 1 53 ? -6.320 -12.197 -3.488 1.00 0.00 53 GLN A N 12
ATOM 15675 C CA . GLN A 1 53 ? -6.865 -11.054 -2.764 1.00 0.00 53 GLN A CA 12
ATOM 15676 C C . GLN A 1 53 ? -5.939 -9.847 -2.876 1.00 0.00 53 GLN A C 12
ATOM 15677 O O . GLN A 1 53 ? -6.397 -8.712 -3.004 1.00 0.00 53 GLN A O 12
ATOM 15691 N N . ILE A 1 54 ? -4.636 -10.101 -2.827 1.00 0.00 54 ILE A N 12
ATOM 15692 C CA . ILE A 1 54 ? -3.646 -9.035 -2.924 1.00 0.00 54 ILE A CA 12
ATOM 15693 C C . ILE A 1 54 ? -3.865 -8.195 -4.177 1.00 0.00 54 ILE A C 12
ATOM 15694 O O . ILE A 1 54 ? -4.247 -7.028 -4.095 1.00 0.00 54 ILE A O 12
ATOM 15710 N N . SER A 1 55 ? -3.621 -8.797 -5.337 1.00 0.00 55 SER A N 12
ATOM 15711 C CA . SER A 1 55 ? -3.789 -8.104 -6.608 1.00 0.00 55 SER A CA 12
ATOM 15712 C C . SER A 1 55 ? -5.190 -7.510 -6.722 1.00 0.00 55 SER A C 12
ATOM 15713 O O . SER A 1 55 ? -5.355 -6.351 -7.102 1.00 0.00 55 SER A O 12
ATOM 15721 N N . ASN A 1 56 ? -6.195 -8.313 -6.390 1.00 0.00 56 ASN A N 12
ATOM 15722 C CA . ASN A 1 56 ? -7.583 -7.868 -6.455 1.00 0.00 56 ASN A CA 12
ATOM 15723 C C . ASN A 1 56 ? -7.765 -6.546 -5.714 1.00 0.00 56 ASN A C 12
ATOM 15724 O O . ASN A 1 56 ? -8.289 -5.580 -6.269 1.00 0.00 56 ASN A O 12
ATOM 15735 N N . TRP A 1 57 ? -7.329 -6.512 -4.460 1.00 0.00 57 TRP A N 12
ATOM 15736 C CA . TRP A 1 57 ? -7.444 -5.309 -3.644 1.00 0.00 57 TRP A CA 12
ATOM 15737 C C . TRP A 1 57 ? -6.816 -4.111 -4.348 1.00 0.00 57 TRP A C 12
ATOM 15738 O O . TRP A 1 57 ? -7.390 -3.022 -4.372 1.00 0.00 57 TRP A O 12
ATOM 15759 N N . PHE A 1 58 ? -5.635 -4.319 -4.921 1.00 0.00 58 PHE A N 12
ATOM 15760 C CA . PHE A 1 58 ? -4.929 -3.256 -5.625 1.00 0.00 58 PHE A CA 12
ATOM 15761 C C . PHE A 1 58 ? -5.796 -2.670 -6.736 1.00 0.00 58 PHE A C 12
ATOM 15762 O O . PHE A 1 58 ? -5.717 -1.478 -7.036 1.00 0.00 58 PHE A O 12
ATOM 15779 N N . ILE A 1 59 ? -6.622 -3.516 -7.342 1.00 0.00 59 ILE A N 12
ATOM 15780 C CA . ILE A 1 59 ? -7.503 -3.083 -8.419 1.00 0.00 59 ILE A CA 12
ATOM 15781 C C . ILE A 1 59 ? -8.364 -1.903 -7.983 1.00 0.00 59 ILE A C 12
ATOM 15782 O O . ILE A 1 59 ? -8.149 -0.771 -8.415 1.00 0.00 59 ILE A O 12
ATOM 15798 N N . ASN A 1 60 ? -9.340 -2.175 -7.122 1.00 0.00 60 ASN A N 12
ATOM 15799 C CA . ASN A 1 60 ? -10.234 -1.134 -6.626 1.00 0.00 60 ASN A CA 12
ATOM 15800 C C . ASN A 1 60 ? -9.455 -0.065 -5.865 1.00 0.00 60 ASN A C 12
ATOM 15801 O O . ASN A 1 60 ? -9.681 1.130 -6.049 1.00 0.00 60 ASN A O 12
ATOM 15812 N N . ALA A 1 61 ? -8.536 -0.505 -5.012 1.00 0.00 61 ALA A N 12
ATOM 15813 C CA . ALA A 1 61 ? -7.722 0.413 -4.226 1.00 0.00 61 ALA A CA 12
ATOM 15814 C C . ALA A 1 61 ? -7.039 1.443 -5.119 1.00 0.00 61 ALA A C 12
ATOM 15815 O O . ALA A 1 61 ? -6.996 2.630 -4.793 1.00 0.00 61 ALA A O 12
ATOM 15822 N N . ARG A 1 62 ? -6.506 0.982 -6.245 1.00 0.00 62 ARG A N 12
ATOM 15823 C CA . ARG A 1 62 ? -5.823 1.864 -7.184 1.00 0.00 62 ARG A CA 12
ATOM 15824 C C . ARG A 1 62 ? -6.798 2.866 -7.796 1.00 0.00 62 ARG A C 12
ATOM 15825 O O . ARG A 1 62 ? -6.406 3.725 -8.586 1.00 0.00 62 ARG A O 12
ATOM 15846 N N . ARG A 1 63 ? -8.069 2.748 -7.427 1.00 0.00 63 ARG A N 12
ATOM 15847 C CA . ARG A 1 63 ? -9.100 3.642 -7.941 1.00 0.00 63 ARG A CA 12
ATOM 15848 C C . ARG A 1 63 ? -9.489 4.682 -6.894 1.00 0.00 63 ARG A C 12
ATOM 15849 O O . ARG A 1 63 ? -9.918 5.785 -7.230 1.00 0.00 63 ARG A O 12
ATOM 15870 N N . ARG A 1 64 ? -9.336 4.321 -5.624 1.00 0.00 64 ARG A N 12
ATOM 15871 C CA . ARG A 1 64 ? -9.673 5.222 -4.528 1.00 0.00 64 ARG A CA 12
ATOM 15872 C C . ARG A 1 64 ? -8.486 5.399 -3.585 1.00 0.00 64 ARG A C 12
ATOM 15873 O O . ARG A 1 64 ? -8.183 6.512 -3.156 1.00 0.00 64 ARG A O 12
ATOM 15894 N N . ILE A 1 65 ? -7.820 4.294 -3.267 1.00 0.00 65 ILE A N 12
ATOM 15895 C CA . ILE A 1 65 ? -6.667 4.328 -2.377 1.00 0.00 65 ILE A CA 12
ATOM 15896 C C . ILE A 1 65 ? -5.489 5.043 -3.029 1.00 0.00 65 ILE A C 12
ATOM 15897 O O . ILE A 1 65 ? -4.976 6.030 -2.499 1.00 0.00 65 ILE A O 12
ATOM 15913 N N . LEU A 1 66 ? -5.065 4.541 -4.184 1.00 0.00 66 LEU A N 12
ATOM 15914 C CA . LEU A 1 66 ? -3.947 5.132 -4.911 1.00 0.00 66 LEU A CA 12
ATOM 15915 C C . LEU A 1 66 ? -4.085 6.650 -4.980 1.00 0.00 66 LEU A C 12
ATOM 15916 O O . LEU A 1 66 ? -3.184 7.398 -4.600 1.00 0.00 66 LEU A O 12
ATOM 15932 N N . PRO A 1 67 ? -5.241 7.117 -5.475 1.00 0.00 67 PRO A N 12
ATOM 15933 C CA . PRO A 1 67 ? -5.525 8.550 -5.603 1.00 0.00 67 PRO A CA 12
ATOM 15934 C C . PRO A 1 67 ? -5.718 9.226 -4.250 1.00 0.00 67 PRO A C 12
ATOM 15935 O O . PRO A 1 67 ? -5.809 10.450 -4.165 1.00 0.00 67 PRO A O 12
ATOM 15946 N N . ASP A 1 68 ? -5.779 8.420 -3.195 1.00 0.00 68 ASP A N 12
ATOM 15947 C CA . ASP A 1 68 ? -5.959 8.941 -1.845 1.00 0.00 68 ASP A CA 12
ATOM 15948 C C . ASP A 1 68 ? -4.612 9.233 -1.191 1.00 0.00 68 ASP A C 12
ATOM 15949 O O . ASP A 1 68 ? -4.412 10.298 -0.608 1.00 0.00 68 ASP A O 12
ATOM 15958 N N . MET A 1 69 ? -3.693 8.279 -1.291 1.00 0.00 69 MET A N 12
ATOM 15959 C CA . MET A 1 69 ? -2.365 8.434 -0.708 1.00 0.00 69 MET A CA 12
ATOM 15960 C C . MET A 1 69 ? -1.518 9.397 -1.534 1.00 0.00 69 MET A C 12
ATOM 15961 O O . MET A 1 69 ? -0.693 10.135 -0.993 1.00 0.00 69 MET A O 12
ATOM 15975 N N . LEU A 1 70 ? -1.727 9.386 -2.846 1.00 0.00 70 LEU A N 12
ATOM 15976 C CA . LEU A 1 70 ? -0.983 10.260 -3.747 1.00 0.00 70 LEU A CA 12
ATOM 15977 C C . LEU A 1 70 ? -1.008 11.702 -3.251 1.00 0.00 70 LEU A C 12
ATOM 15978 O O . LEU A 1 70 ? 0.020 12.378 -3.231 1.00 0.00 70 LEU A O 12
ATOM 15994 N N . GLN A 1 71 ? -2.188 12.164 -2.850 1.00 0.00 71 GLN A N 12
ATOM 15995 C CA . GLN A 1 71 ? -2.345 13.526 -2.352 1.00 0.00 71 GLN A CA 12
ATOM 15996 C C . GLN A 1 71 ? -2.563 13.532 -0.843 1.00 0.00 71 GLN A C 12
ATOM 15997 O O . GLN A 1 71 ? -3.473 14.191 -0.341 1.00 0.00 71 GLN A O 12
ATOM 16011 N N . GLN A 1 72 ? -1.723 12.793 -0.125 1.00 0.00 72 GLN A N 12
ATOM 16012 C CA . GLN A 1 72 ? -1.826 12.714 1.327 1.00 0.00 72 GLN A CA 12
ATOM 16013 C C . GLN A 1 72 ? -0.847 13.673 1.995 1.00 0.00 72 GLN A C 12
ATOM 16014 O O . GLN A 1 72 ? -0.021 14.297 1.328 1.00 0.00 72 GLN A O 12
ATOM 16028 N N . ARG A 1 73 ? -0.945 13.786 3.316 1.00 0.00 73 ARG A N 12
ATOM 16029 C CA . ARG A 1 73 ? -0.069 14.671 4.074 1.00 0.00 73 ARG A CA 12
ATOM 16030 C C . ARG A 1 73 ? -0.253 16.122 3.639 1.00 0.00 73 ARG A C 12
ATOM 16031 O O . ARG A 1 73 ? 0.721 16.844 3.424 1.00 0.00 73 ARG A O 12
ATOM 16052 N N . ARG A 1 74 ? -1.507 16.541 3.510 1.00 0.00 74 ARG A N 12
ATOM 16053 C CA . ARG A 1 74 ? -1.818 17.905 3.099 1.00 0.00 74 ARG A CA 12
ATOM 16054 C C . ARG A 1 74 ? -1.233 18.916 4.081 1.00 0.00 74 ARG A C 12
ATOM 16055 O O . ARG A 1 74 ? -1.485 18.846 5.283 1.00 0.00 74 ARG A O 12
ATOM 16076 N N . ASN A 1 75 ? -0.450 19.855 3.559 1.00 0.00 75 ASN A N 12
ATOM 16077 C CA . ASN A 1 75 ? 0.172 20.880 4.389 1.00 0.00 75 ASN A CA 12
ATOM 16078 C C . ASN A 1 75 ? 0.951 20.249 5.539 1.00 0.00 75 ASN A C 12
ATOM 16079 O O . ASN A 1 75 ? 0.909 20.733 6.670 1.00 0.00 75 ASN A O 12
ATOM 16090 N N . ASP A 1 76 ? 1.663 19.167 5.241 1.00 0.00 76 ASP A N 12
ATOM 16091 C CA . ASP A 1 76 ? 2.454 18.471 6.249 1.00 0.00 76 ASP A CA 12
ATOM 16092 C C . ASP A 1 76 ? 3.903 18.946 6.227 1.00 0.00 76 ASP A C 12
ATOM 16093 O O . ASP A 1 76 ? 4.490 19.176 5.169 1.00 0.00 76 ASP A O 12
ATOM 16102 N N . PRO A 1 77 ? 4.494 19.099 7.421 1.00 0.00 77 PRO A N 12
ATOM 16103 C CA . PRO A 1 77 ? 5.882 19.550 7.565 1.00 0.00 77 PRO A CA 12
ATOM 16104 C C . PRO A 1 77 ? 6.884 18.501 7.094 1.00 0.00 77 PRO A C 12
ATOM 16105 O O . PRO A 1 77 ? 6.548 17.325 6.958 1.00 0.00 77 PRO A O 12
ATOM 16116 N N . SER A 1 78 ? 8.115 18.936 6.846 1.00 0.00 78 SER A N 12
ATOM 16117 C CA . SER A 1 78 ? 9.165 18.035 6.386 1.00 0.00 78 SER A CA 12
ATOM 16118 C C . SER A 1 78 ? 9.238 16.791 7.266 1.00 0.00 78 SER A C 12
ATOM 16119 O O . SER A 1 78 ? 8.979 16.850 8.467 1.00 0.00 78 SER A O 12
ATOM 16127 N N . GLY A 1 79 ? 9.592 15.663 6.658 1.00 0.00 79 GLY A N 12
ATOM 16128 C CA . GLY A 1 79 ? 9.692 14.419 7.400 1.00 0.00 79 GLY A CA 12
ATOM 16129 C C . GLY A 1 79 ? 10.499 14.569 8.674 1.00 0.00 79 GLY A C 12
ATOM 16130 O O . GLY A 1 79 ? 11.458 15.338 8.741 1.00 0.00 79 GLY A O 12
ATOM 16134 N N . PRO A 1 80 ? 10.110 13.820 9.717 1.00 0.00 80 PRO A N 12
ATOM 16135 C CA . PRO A 1 80 ? 10.789 13.856 11.015 1.00 0.00 80 PRO A CA 12
ATOM 16136 C C . PRO A 1 80 ? 12.179 13.230 10.959 1.00 0.00 80 PRO A C 12
ATOM 16137 O O . PRO A 1 80 ? 13.045 13.544 11.776 1.00 0.00 80 PRO A O 12
ATOM 16148 N N . SER A 1 81 ? 12.385 12.344 9.990 1.00 0.00 81 SER A N 12
ATOM 16149 C CA . SER A 1 81 ? 13.669 11.672 9.830 1.00 0.00 81 SER A CA 12
ATOM 16150 C C . SER A 1 81 ? 14.820 12.669 9.921 1.00 0.00 81 SER A C 12
ATOM 16151 O O . SER A 1 81 ? 15.722 12.520 10.745 1.00 0.00 81 SER A O 12
ATOM 16159 N N . SER A 1 82 ? 14.782 13.686 9.066 1.00 0.00 82 SER A N 12
ATOM 16160 C CA . SER A 1 82 ? 15.822 14.707 9.046 1.00 0.00 82 SER A CA 12
ATOM 16161 C C . SER A 1 82 ? 17.209 14.070 9.041 1.00 0.00 82 SER A C 12
ATOM 16162 O O . SER A 1 82 ? 18.111 14.513 9.751 1.00 0.00 82 SER A O 12
ATOM 16170 N N . GLY A 1 83 ? 17.370 13.025 8.235 1.00 0.00 83 GLY A N 12
ATOM 16171 C CA . GLY A 1 83 ? 18.648 12.342 8.152 1.00 0.00 83 GLY A CA 12
ATOM 16172 C C . GLY A 1 83 ? 18.911 11.769 6.773 1.00 0.00 83 GLY A C 12
ATOM 16173 O O . GLY A 1 83 ? 17.991 11.625 5.968 1.00 0.00 83 GLY A O 12
ATOM 16177 N N . GLY A 1 1 ? 7.539 -18.283 1.112 1.00 0.00 1 GLY A N 13
ATOM 16178 C CA . GLY A 1 1 ? 7.544 -19.625 0.559 1.00 0.00 1 GLY A CA 13
ATOM 16179 C C . GLY A 1 1 ? 6.197 -20.310 0.686 1.00 0.00 1 GLY A C 13
ATOM 16180 O O . GLY A 1 1 ? 5.190 -19.664 0.973 1.00 0.00 1 GLY A O 13
ATOM 16184 N N . SER A 1 2 ? 6.179 -21.621 0.471 1.00 0.00 2 SER A N 13
ATOM 16185 C CA . SER A 1 2 ? 4.945 -22.393 0.557 1.00 0.00 2 SER A CA 13
ATOM 16186 C C . SER A 1 2 ? 4.967 -23.318 1.770 1.00 0.00 2 SER A C 13
ATOM 16187 O O . SER A 1 2 ? 5.508 -24.422 1.714 1.00 0.00 2 SER A O 13
ATOM 16195 N N . SER A 1 3 ? 4.374 -22.858 2.868 1.00 0.00 3 SER A N 13
ATOM 16196 C CA . SER A 1 3 ? 4.328 -23.641 4.097 1.00 0.00 3 SER A CA 13
ATOM 16197 C C . SER A 1 3 ? 2.890 -23.812 4.579 1.00 0.00 3 SER A C 13
ATOM 16198 O O . SER A 1 3 ? 2.406 -24.931 4.740 1.00 0.00 3 SER A O 13
ATOM 16206 N N . GLY A 1 4 ? 2.213 -22.691 4.807 1.00 0.00 4 GLY A N 13
ATOM 16207 C CA . GLY A 1 4 ? 0.837 -22.736 5.269 1.00 0.00 4 GLY A CA 13
ATOM 16208 C C . GLY A 1 4 ? -0.158 -22.718 4.126 1.00 0.00 4 GLY A C 13
ATOM 16209 O O . GLY A 1 4 ? -0.357 -21.687 3.484 1.00 0.00 4 GLY A O 13
ATOM 16213 N N . SER A 1 5 ? -0.785 -23.862 3.871 1.00 0.00 5 SER A N 13
ATOM 16214 C CA . SER A 1 5 ? -1.762 -23.974 2.794 1.00 0.00 5 SER A CA 13
ATOM 16215 C C . SER A 1 5 ? -2.960 -23.066 3.050 1.00 0.00 5 SER A C 13
ATOM 16216 O O . SER A 1 5 ? -3.425 -22.937 4.183 1.00 0.00 5 SER A O 13
ATOM 16224 N N . SER A 1 6 ? -3.455 -22.436 1.989 1.00 0.00 6 SER A N 13
ATOM 16225 C CA . SER A 1 6 ? -4.597 -21.536 2.098 1.00 0.00 6 SER A CA 13
ATOM 16226 C C . SER A 1 6 ? -5.642 -22.098 3.057 1.00 0.00 6 SER A C 13
ATOM 16227 O O . SER A 1 6 ? -6.355 -23.046 2.730 1.00 0.00 6 SER A O 13
ATOM 16235 N N . GLY A 1 7 ? -5.727 -21.506 4.244 1.00 0.00 7 GLY A N 13
ATOM 16236 C CA . GLY A 1 7 ? -6.687 -21.960 5.233 1.00 0.00 7 GLY A CA 13
ATOM 16237 C C . GLY A 1 7 ? -8.084 -21.435 4.969 1.00 0.00 7 GLY A C 13
ATOM 16238 O O . GLY A 1 7 ? -8.613 -21.583 3.867 1.00 0.00 7 GLY A O 13
ATOM 16242 N N . LYS A 1 8 ? -8.685 -20.821 5.982 1.00 0.00 8 LYS A N 13
ATOM 16243 C CA . LYS A 1 8 ? -10.030 -20.272 5.856 1.00 0.00 8 LYS A CA 13
ATOM 16244 C C . LYS A 1 8 ? -10.147 -19.399 4.610 1.00 0.00 8 LYS A C 13
ATOM 16245 O O . LYS A 1 8 ? -9.153 -18.861 4.121 1.00 0.00 8 LYS A O 13
ATOM 16264 N N . LYS A 1 9 ? -11.366 -19.263 4.101 1.00 0.00 9 LYS A N 13
ATOM 16265 C CA . LYS A 1 9 ? -11.614 -18.453 2.914 1.00 0.00 9 LYS A CA 13
ATOM 16266 C C . LYS A 1 9 ? -12.903 -17.652 3.061 1.00 0.00 9 LYS A C 13
ATOM 16267 O O . LYS A 1 9 ? -13.993 -18.219 3.133 1.00 0.00 9 LYS A O 13
ATOM 16286 N N . ARG A 1 10 ? -12.772 -16.330 3.104 1.00 0.00 10 ARG A N 13
ATOM 16287 C CA . ARG A 1 10 ? -13.926 -15.451 3.243 1.00 0.00 10 ARG A CA 13
ATOM 16288 C C . ARG A 1 10 ? -13.867 -14.311 2.230 1.00 0.00 10 ARG A C 13
ATOM 16289 O O . ARG A 1 10 ? -12.791 -13.937 1.762 1.00 0.00 10 ARG A O 13
ATOM 16310 N N . LYS A 1 11 ? -15.029 -13.762 1.895 1.00 0.00 11 LYS A N 13
ATOM 16311 C CA . LYS A 1 11 ? -15.111 -12.664 0.939 1.00 0.00 11 LYS A CA 13
ATOM 16312 C C . LYS A 1 11 ? -15.291 -11.330 1.657 1.00 0.00 11 LYS A C 13
ATOM 16313 O O . LYS A 1 11 ? -15.961 -11.253 2.685 1.00 0.00 11 LYS A O 13
ATOM 16332 N N . GLY A 1 12 ? -14.688 -10.281 1.105 1.00 0.00 12 GLY A N 13
ATOM 16333 C CA . GLY A 1 12 ? -14.795 -8.964 1.706 1.00 0.00 12 GLY A CA 13
ATOM 16334 C C . GLY A 1 12 ? -13.472 -8.224 1.721 1.00 0.00 12 GLY A C 13
ATOM 16335 O O . GLY A 1 12 ? -12.432 -8.792 1.390 1.00 0.00 12 GLY A O 13
ATOM 16339 N N . ASN A 1 13 ? -13.512 -6.952 2.103 1.00 0.00 13 ASN A N 13
ATOM 16340 C CA . ASN A 1 13 ? -12.307 -6.132 2.157 1.00 0.00 13 ASN A CA 13
ATOM 16341 C C . ASN A 1 13 ? -11.335 -6.663 3.207 1.00 0.00 13 ASN A C 13
ATOM 16342 O O . ASN A 1 13 ? -11.697 -7.494 4.040 1.00 0.00 13 ASN A O 13
ATOM 16353 N N . LEU A 1 14 ? -10.099 -6.177 3.160 1.00 0.00 14 LEU A N 13
ATOM 16354 C CA . LEU A 1 14 ? -9.074 -6.601 4.107 1.00 0.00 14 LEU A CA 13
ATOM 16355 C C . LEU A 1 14 ? -9.050 -5.688 5.329 1.00 0.00 14 LEU A C 13
ATOM 16356 O O . LEU A 1 14 ? -9.393 -4.507 5.259 1.00 0.00 14 LEU A O 13
ATOM 16372 N N . PRO A 1 15 ? -8.632 -6.244 6.475 1.00 0.00 15 PRO A N 13
ATOM 16373 C CA . PRO A 1 15 ? -8.550 -5.497 7.734 1.00 0.00 15 PRO A CA 13
ATOM 16374 C C . PRO A 1 15 ? -7.435 -4.457 7.719 1.00 0.00 15 PRO A C 13
ATOM 16375 O O . PRO A 1 15 ? -6.356 -4.698 7.179 1.00 0.00 15 PRO A O 13
ATOM 16386 N N . ALA A 1 16 ? -7.704 -3.300 8.315 1.00 0.00 16 ALA A N 13
ATOM 16387 C CA . ALA A 1 16 ? -6.722 -2.224 8.372 1.00 0.00 16 ALA A CA 13
ATOM 16388 C C . ALA A 1 16 ? -5.329 -2.768 8.673 1.00 0.00 16 ALA A C 13
ATOM 16389 O O . ALA A 1 16 ? -4.409 -2.619 7.870 1.00 0.00 16 ALA A O 13
ATOM 16396 N N . GLU A 1 17 ? -5.182 -3.397 9.835 1.00 0.00 17 GLU A N 13
ATOM 16397 C CA . GLU A 1 17 ? -3.900 -3.960 10.242 1.00 0.00 17 GLU A CA 13
ATOM 16398 C C . GLU A 1 17 ? -3.156 -4.539 9.042 1.00 0.00 17 GLU A C 13
ATOM 16399 O O . GLU A 1 17 ? -1.960 -4.303 8.867 1.00 0.00 17 GLU A O 13
ATOM 16411 N N . SER A 1 18 ? -3.871 -5.298 8.218 1.00 0.00 18 SER A N 13
ATOM 16412 C CA . SER A 1 18 ? -3.279 -5.914 7.037 1.00 0.00 18 SER A CA 13
ATOM 16413 C C . SER A 1 18 ? -3.082 -4.885 5.928 1.00 0.00 18 SER A C 13
ATOM 16414 O O . SER A 1 18 ? -2.078 -4.907 5.216 1.00 0.00 18 SER A O 13
ATOM 16422 N N . VAL A 1 19 ? -4.049 -3.984 5.788 1.00 0.00 19 VAL A N 13
ATOM 16423 C CA . VAL A 1 19 ? -3.983 -2.945 4.767 1.00 0.00 19 VAL A CA 13
ATOM 16424 C C . VAL A 1 19 ? -2.691 -2.144 4.880 1.00 0.00 19 VAL A C 13
ATOM 16425 O O . VAL A 1 19 ? -1.948 -2.003 3.908 1.00 0.00 19 VAL A O 13
ATOM 16438 N N . LYS A 1 20 ? -2.428 -1.622 6.073 1.00 0.00 20 LYS A N 13
ATOM 16439 C CA . LYS A 1 20 ? -1.224 -0.836 6.316 1.00 0.00 20 LYS A CA 13
ATOM 16440 C C . LYS A 1 20 ? -0.025 -1.439 5.592 1.00 0.00 20 LYS A C 13
ATOM 16441 O O . LYS A 1 20 ? 0.771 -0.722 4.984 1.00 0.00 20 LYS A O 13
ATOM 16460 N N . ILE A 1 21 ? 0.098 -2.761 5.659 1.00 0.00 21 ILE A N 13
ATOM 16461 C CA . ILE A 1 21 ? 1.198 -3.460 5.008 1.00 0.00 21 ILE A CA 13
ATOM 16462 C C . ILE A 1 21 ? 1.180 -3.231 3.501 1.00 0.00 21 ILE A C 13
ATOM 16463 O O . ILE A 1 21 ? 2.197 -2.876 2.903 1.00 0.00 21 ILE A O 13
ATOM 16479 N N . LEU A 1 22 ? 0.017 -3.434 2.891 1.00 0.00 22 LEU A N 13
ATOM 16480 C CA . LEU A 1 22 ? -0.135 -3.247 1.453 1.00 0.00 22 LEU A CA 13
ATOM 16481 C C . LEU A 1 22 ? -0.004 -1.775 1.077 1.00 0.00 22 LEU A C 13
ATOM 16482 O O . LEU A 1 22 ? 0.837 -1.406 0.256 1.00 0.00 22 LEU A O 13
ATOM 16498 N N . ARG A 1 23 ? -0.837 -0.937 1.685 1.00 0.00 23 ARG A N 13
ATOM 16499 C CA . ARG A 1 23 ? -0.813 0.495 1.416 1.00 0.00 23 ARG A CA 13
ATOM 16500 C C . ARG A 1 23 ? 0.617 1.027 1.428 1.00 0.00 23 ARG A C 13
ATOM 16501 O O . ARG A 1 23 ? 1.097 1.568 0.432 1.00 0.00 23 ARG A O 13
ATOM 16522 N N . ASP A 1 24 ? 1.292 0.869 2.561 1.00 0.00 24 ASP A N 13
ATOM 16523 C CA . ASP A 1 24 ? 2.667 1.332 2.704 1.00 0.00 24 ASP A CA 13
ATOM 16524 C C . ASP A 1 24 ? 3.447 1.124 1.409 1.00 0.00 24 ASP A C 13
ATOM 16525 O O . ASP A 1 24 ? 4.210 1.992 0.986 1.00 0.00 24 ASP A O 13
ATOM 16534 N N . TRP A 1 25 ? 3.251 -0.033 0.787 1.00 0.00 25 TRP A N 13
ATOM 16535 C CA . TRP A 1 25 ? 3.938 -0.356 -0.459 1.00 0.00 25 TRP A CA 13
ATOM 16536 C C . TRP A 1 25 ? 3.322 0.400 -1.631 1.00 0.00 25 TRP A C 13
ATOM 16537 O O . TRP A 1 25 ? 4.018 1.109 -2.359 1.00 0.00 25 TRP A O 13
ATOM 16558 N N . MET A 1 26 ? 2.015 0.245 -1.809 1.00 0.00 26 MET A N 13
ATOM 16559 C CA . MET A 1 26 ? 1.306 0.915 -2.893 1.00 0.00 26 MET A CA 13
ATOM 16560 C C . MET A 1 26 ? 1.664 2.397 -2.942 1.00 0.00 26 MET A C 13
ATOM 16561 O O . MET A 1 26 ? 1.463 3.061 -3.959 1.00 0.00 26 MET A O 13
ATOM 16575 N N . TYR A 1 27 ? 2.194 2.910 -1.837 1.00 0.00 27 TYR A N 13
ATOM 16576 C CA . TYR A 1 27 ? 2.577 4.314 -1.754 1.00 0.00 27 TYR A CA 13
ATOM 16577 C C . TYR A 1 27 ? 3.868 4.574 -2.525 1.00 0.00 27 TYR A C 13
ATOM 16578 O O . TYR A 1 27 ? 3.947 5.498 -3.334 1.00 0.00 27 TYR A O 13
ATOM 16596 N N . LYS A 1 28 ? 4.878 3.750 -2.268 1.00 0.00 28 LYS A N 13
ATOM 16597 C CA . LYS A 1 28 ? 6.166 3.886 -2.937 1.00 0.00 28 LYS A CA 13
ATOM 16598 C C . LYS A 1 28 ? 6.041 3.580 -4.426 1.00 0.00 28 LYS A C 13
ATOM 16599 O O . LYS A 1 28 ? 6.695 4.211 -5.258 1.00 0.00 28 LYS A O 13
ATOM 16618 N N . HIS A 1 29 ? 5.196 2.608 -4.757 1.00 0.00 29 HIS A N 13
ATOM 16619 C CA . HIS A 1 29 ? 4.984 2.220 -6.147 1.00 0.00 29 HIS A CA 13
ATOM 16620 C C . HIS A 1 29 ? 3.682 2.809 -6.682 1.00 0.00 29 HIS A C 13
ATOM 16621 O O . HIS A 1 29 ? 3.286 2.536 -7.816 1.00 0.00 29 HIS A O 13
ATOM 16636 N N . ARG A 1 30 ? 3.021 3.617 -5.860 1.00 0.00 30 ARG A N 13
ATOM 16637 C CA . ARG A 1 30 ? 1.763 4.242 -6.250 1.00 0.00 30 ARG A CA 13
ATOM 16638 C C . ARG A 1 30 ? 1.781 4.623 -7.728 1.00 0.00 30 ARG A C 13
ATOM 16639 O O . ARG A 1 30 ? 0.740 4.648 -8.386 1.00 0.00 30 ARG A O 13
ATOM 16660 N N . PHE A 1 31 ? 2.969 4.920 -8.243 1.00 0.00 31 PHE A N 13
ATOM 16661 C CA . PHE A 1 31 ? 3.122 5.301 -9.642 1.00 0.00 31 PHE A CA 13
ATOM 16662 C C . PHE A 1 31 ? 2.522 4.243 -10.563 1.00 0.00 31 PHE A C 13
ATOM 16663 O O . PHE A 1 31 ? 1.755 4.558 -11.473 1.00 0.00 31 PHE A O 13
ATOM 16680 N N . LYS A 1 32 ? 2.876 2.985 -10.320 1.00 0.00 32 LYS A N 13
ATOM 16681 C CA . LYS A 1 32 ? 2.373 1.879 -11.125 1.00 0.00 32 LYS A CA 13
ATOM 16682 C C . LYS A 1 32 ? 1.290 1.109 -10.376 1.00 0.00 32 LYS A C 13
ATOM 16683 O O . LYS A 1 32 ? 0.304 0.673 -10.968 1.00 0.00 32 LYS A O 13
ATOM 16702 N N . ALA A 1 33 ? 1.481 0.948 -9.071 1.00 0.00 33 ALA A N 13
ATOM 16703 C CA . ALA A 1 33 ? 0.518 0.234 -8.241 1.00 0.00 33 ALA A CA 13
ATOM 16704 C C . ALA A 1 33 ? 0.295 -1.184 -8.755 1.00 0.00 33 ALA A C 13
ATOM 16705 O O . ALA A 1 33 ? -0.822 -1.699 -8.719 1.00 0.00 33 ALA A O 13
ATOM 16712 N N . TYR A 1 34 ? 1.365 -1.810 -9.233 1.00 0.00 34 TYR A N 13
ATOM 16713 C CA . TYR A 1 34 ? 1.285 -3.168 -9.757 1.00 0.00 34 TYR A CA 13
ATOM 16714 C C . TYR A 1 34 ? 2.438 -4.021 -9.237 1.00 0.00 34 TYR A C 13
ATOM 16715 O O . TYR A 1 34 ? 3.507 -4.103 -9.844 1.00 0.00 34 TYR A O 13
ATOM 16733 N N . PRO A 1 35 ? 2.218 -4.673 -8.086 1.00 0.00 35 PRO A N 13
ATOM 16734 C CA . PRO A 1 35 ? 3.226 -5.533 -7.458 1.00 0.00 35 PRO A CA 13
ATOM 16735 C C . PRO A 1 35 ? 3.470 -6.813 -8.250 1.00 0.00 35 PRO A C 13
ATOM 16736 O O . PRO A 1 35 ? 2.553 -7.362 -8.860 1.00 0.00 35 PRO A O 13
ATOM 16747 N N . SER A 1 36 ? 4.713 -7.284 -8.237 1.00 0.00 36 SER A N 13
ATOM 16748 C CA . SER A 1 36 ? 5.079 -8.498 -8.957 1.00 0.00 36 SER A CA 13
ATOM 16749 C C . SER A 1 36 ? 4.819 -9.735 -8.103 1.00 0.00 36 SER A C 13
ATOM 16750 O O . SER A 1 36 ? 4.827 -9.667 -6.874 1.00 0.00 36 SER A O 13
ATOM 16758 N N . GLU A 1 37 ? 4.590 -10.866 -8.764 1.00 0.00 37 GLU A N 13
ATOM 16759 C CA . GLU A 1 37 ? 4.328 -12.119 -8.065 1.00 0.00 37 GLU A CA 13
ATOM 16760 C C . GLU A 1 37 ? 5.102 -12.182 -6.752 1.00 0.00 37 GLU A C 13
ATOM 16761 O O . GLU A 1 37 ? 4.570 -12.606 -5.726 1.00 0.00 37 GLU A O 13
ATOM 16773 N N . GLU A 1 38 ? 6.361 -11.757 -6.792 1.00 0.00 38 GLU A N 13
ATOM 16774 C CA . GLU A 1 38 ? 7.208 -11.766 -5.605 1.00 0.00 38 GLU A CA 13
ATOM 16775 C C . GLU A 1 38 ? 6.666 -10.815 -4.542 1.00 0.00 38 GLU A C 13
ATOM 16776 O O . GLU A 1 38 ? 6.498 -11.194 -3.384 1.00 0.00 38 GLU A O 13
ATOM 16788 N N . GLU A 1 39 ? 6.396 -9.578 -4.946 1.00 0.00 39 GLU A N 13
ATOM 16789 C CA . GLU A 1 39 ? 5.875 -8.572 -4.028 1.00 0.00 39 GLU A CA 13
ATOM 16790 C C . GLU A 1 39 ? 4.623 -9.080 -3.318 1.00 0.00 39 GLU A C 13
ATOM 16791 O O . GLU A 1 39 ? 4.546 -9.074 -2.089 1.00 0.00 39 GLU A O 13
ATOM 16803 N N . LYS A 1 40 ? 3.643 -9.519 -4.101 1.00 0.00 40 LYS A N 13
ATOM 16804 C CA . LYS A 1 40 ? 2.394 -10.031 -3.550 1.00 0.00 40 LYS A CA 13
ATOM 16805 C C . LYS A 1 40 ? 2.658 -11.173 -2.574 1.00 0.00 40 LYS A C 13
ATOM 16806 O O . LYS A 1 40 ? 2.314 -11.085 -1.396 1.00 0.00 40 LYS A O 13
ATOM 16825 N N . GLN A 1 41 ? 3.271 -12.242 -3.072 1.00 0.00 41 GLN A N 13
ATOM 16826 C CA . GLN A 1 41 ? 3.581 -13.400 -2.242 1.00 0.00 41 GLN A CA 13
ATOM 16827 C C . GLN A 1 41 ? 4.326 -12.981 -0.979 1.00 0.00 41 GLN A C 13
ATOM 16828 O O . GLN A 1 41 ? 4.145 -13.573 0.084 1.00 0.00 41 GLN A O 13
ATOM 16842 N N . MET A 1 42 ? 5.163 -11.956 -1.104 1.00 0.00 42 MET A N 13
ATOM 16843 C CA . MET A 1 42 ? 5.934 -11.457 0.029 1.00 0.00 42 MET A CA 13
ATOM 16844 C C . MET A 1 42 ? 5.022 -10.798 1.059 1.00 0.00 42 MET A C 13
ATOM 16845 O O . MET A 1 42 ? 5.060 -11.136 2.243 1.00 0.00 42 MET A O 13
ATOM 16859 N N . LEU A 1 43 ? 4.206 -9.855 0.602 1.00 0.00 43 LEU A N 13
ATOM 16860 C CA . LEU A 1 43 ? 3.284 -9.147 1.484 1.00 0.00 43 LEU A CA 13
ATOM 16861 C C . LEU A 1 43 ? 2.293 -10.114 2.125 1.00 0.00 43 LEU A C 13
ATOM 16862 O O . LEU A 1 43 ? 2.020 -10.036 3.323 1.00 0.00 43 LEU A O 13
ATOM 16878 N N . SER A 1 44 ? 1.759 -11.026 1.319 1.00 0.00 44 SER A N 13
ATOM 16879 C CA . SER A 1 44 ? 0.797 -12.007 1.806 1.00 0.00 44 SER A CA 13
ATOM 16880 C C . SER A 1 44 ? 1.295 -12.666 3.089 1.00 0.00 44 SER A C 13
ATOM 16881 O O . SER A 1 44 ? 0.506 -13.172 3.886 1.00 0.00 44 SER A O 13
ATOM 16889 N N . GLU A 1 45 ? 2.611 -12.655 3.280 1.00 0.00 45 GLU A N 13
ATOM 16890 C CA . GLU A 1 45 ? 3.215 -13.252 4.465 1.00 0.00 45 GLU A CA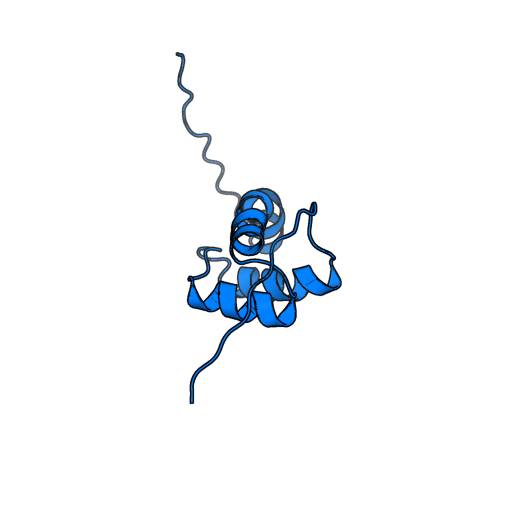 13
ATOM 16891 C C . GLU A 1 45 ? 2.917 -12.417 5.707 1.00 0.00 45 GLU A C 13
ATOM 16892 O O . GLU A 1 45 ? 2.714 -12.954 6.797 1.00 0.00 45 GLU A O 13
ATOM 16904 N N . LYS A 1 46 ? 2.893 -11.100 5.535 1.00 0.00 46 LYS A N 13
ATOM 16905 C CA . LYS A 1 46 ? 2.619 -10.188 6.640 1.00 0.00 46 LYS A CA 13
ATOM 16906 C C . LYS A 1 46 ? 1.120 -9.955 6.795 1.00 0.00 46 LYS A C 13
ATOM 16907 O O . LYS A 1 46 ? 0.622 -9.762 7.904 1.00 0.00 46 LYS A O 13
ATOM 16926 N N . THR A 1 47 ? 0.404 -9.975 5.675 1.00 0.00 47 THR A N 13
ATOM 16927 C CA . THR A 1 47 ? -1.038 -9.766 5.686 1.00 0.00 47 THR A CA 13
ATOM 16928 C C . THR A 1 47 ? -1.784 -11.084 5.864 1.00 0.00 47 THR A C 13
ATOM 16929 O O . THR A 1 47 ? -2.922 -11.106 6.330 1.00 0.00 47 THR A O 13
ATOM 16940 N N . ASN A 1 48 ? -1.133 -12.181 5.490 1.00 0.00 48 ASN A N 13
ATOM 16941 C CA . ASN A 1 48 ? -1.735 -13.504 5.609 1.00 0.00 48 ASN A CA 13
ATOM 16942 C C . ASN A 1 48 ? -2.912 -13.655 4.650 1.00 0.00 48 ASN A C 13
ATOM 16943 O O . ASN A 1 48 ? -3.865 -14.383 4.929 1.00 0.00 48 ASN A O 13
ATOM 16954 N N . LEU A 1 49 ? -2.838 -12.962 3.519 1.00 0.00 49 LEU A N 13
ATOM 16955 C CA . LEU A 1 49 ? -3.897 -13.018 2.517 1.00 0.00 49 LEU A CA 13
ATOM 16956 C C . LEU A 1 49 ? -3.508 -13.940 1.365 1.00 0.00 49 LEU A C 13
ATOM 16957 O O . LEU A 1 49 ? -2.444 -14.558 1.384 1.00 0.00 49 LEU A O 13
ATOM 16973 N N . SER A 1 50 ? -4.377 -14.024 0.362 1.00 0.00 50 SER A N 13
ATOM 16974 C CA . SER A 1 50 ? -4.125 -14.871 -0.797 1.00 0.00 50 SER A CA 13
ATOM 16975 C C . SER A 1 50 ? -3.758 -14.029 -2.016 1.00 0.00 50 SER A C 13
ATOM 16976 O O . SER A 1 50 ? -4.370 -12.992 -2.275 1.00 0.00 50 SER A O 13
ATOM 16984 N N . LEU A 1 51 ? -2.756 -14.483 -2.761 1.00 0.00 51 LEU A N 13
ATOM 16985 C CA . LEU A 1 51 ? -2.307 -13.772 -3.953 1.00 0.00 51 LEU A CA 13
ATOM 16986 C C . LEU A 1 51 ? -3.490 -13.183 -4.714 1.00 0.00 51 LEU A C 13
ATOM 16987 O O . LEU A 1 51 ? -3.408 -12.077 -5.250 1.00 0.00 51 LEU A O 13
ATOM 17003 N N . LEU A 1 52 ? -4.590 -13.926 -4.755 1.00 0.00 52 LEU A N 13
ATOM 17004 C CA . LEU A 1 52 ? -5.792 -13.477 -5.449 1.00 0.00 52 LEU A CA 13
ATOM 17005 C C . LEU A 1 52 ? -6.370 -12.231 -4.785 1.00 0.00 52 LEU A C 13
ATOM 17006 O O . LEU A 1 52 ? -6.680 -11.247 -5.455 1.00 0.00 52 LEU A O 13
ATOM 17022 N N . GLN A 1 53 ? -6.508 -12.281 -3.464 1.00 0.00 53 GLN A N 13
ATOM 17023 C CA . GLN A 1 53 ? -7.047 -11.155 -2.710 1.00 0.00 53 GLN A CA 13
ATOM 17024 C C . GLN A 1 53 ? -6.120 -9.948 -2.797 1.00 0.00 53 GLN A C 13
ATOM 17025 O O . GLN A 1 53 ? -6.575 -8.813 -2.945 1.00 0.00 53 GLN A O 13
ATOM 17039 N N . ILE A 1 54 ? -4.819 -10.199 -2.705 1.00 0.00 54 ILE A N 13
ATOM 17040 C CA . ILE A 1 54 ? -3.828 -9.132 -2.775 1.00 0.00 54 ILE A CA 13
ATOM 17041 C C . ILE A 1 54 ? -4.081 -8.225 -3.974 1.00 0.00 54 ILE A C 13
ATOM 17042 O O . ILE A 1 54 ? -4.457 -7.063 -3.818 1.00 0.00 54 ILE A O 13
ATOM 17058 N N . SER A 1 55 ? -3.874 -8.763 -5.171 1.00 0.00 55 SER A N 13
ATOM 17059 C CA . SER A 1 55 ? -4.078 -8.002 -6.398 1.00 0.00 55 SER A CA 13
ATOM 17060 C C . SER A 1 55 ? -5.498 -7.447 -6.464 1.00 0.00 55 SER A C 13
ATOM 17061 O O . SER A 1 55 ? -5.705 -6.278 -6.786 1.00 0.00 55 SER A O 13
ATOM 17069 N N . ASN A 1 56 ? -6.473 -8.296 -6.155 1.00 0.00 56 ASN A N 13
ATOM 17070 C CA . ASN A 1 56 ? -7.874 -7.892 -6.179 1.00 0.00 56 ASN A CA 13
ATOM 17071 C C . ASN A 1 56 ? -8.076 -6.584 -5.421 1.00 0.00 56 ASN A C 13
ATOM 17072 O O . ASN A 1 56 ? -8.859 -5.729 -5.835 1.00 0.00 56 ASN A O 13
ATOM 17083 N N . TRP A 1 57 ? -7.364 -6.435 -4.310 1.00 0.00 57 TRP A N 13
ATOM 17084 C CA . TRP A 1 57 ? -7.465 -5.230 -3.493 1.00 0.00 57 TRP A CA 13
ATOM 17085 C C . TRP A 1 57 ? -6.743 -4.062 -4.156 1.00 0.00 57 TRP A C 13
ATOM 17086 O O . TRP A 1 57 ? -7.238 -2.935 -4.158 1.00 0.00 57 TRP A O 13
ATOM 17107 N N . PHE A 1 58 ? -5.570 -4.338 -4.717 1.00 0.00 58 PHE A N 13
ATOM 17108 C CA . PHE A 1 58 ? -4.780 -3.308 -5.382 1.00 0.00 58 PHE A CA 13
ATOM 17109 C C . PHE A 1 58 ? -5.579 -2.649 -6.502 1.00 0.00 58 PHE A C 13
ATOM 17110 O O . PHE A 1 58 ? -5.402 -1.465 -6.790 1.00 0.00 58 PHE A O 13
ATOM 17127 N N . ILE A 1 59 ? -6.457 -3.424 -7.130 1.00 0.00 59 ILE A N 13
ATOM 17128 C CA . ILE A 1 59 ? -7.283 -2.916 -8.218 1.00 0.00 59 ILE A CA 13
ATOM 17129 C C . ILE A 1 59 ? -8.236 -1.832 -7.725 1.00 0.00 59 ILE A C 13
ATOM 17130 O O . ILE A 1 59 ? -8.078 -0.657 -8.051 1.00 0.00 59 ILE A O 13
ATOM 17146 N N . ASN A 1 60 ? -9.225 -2.237 -6.935 1.00 0.00 60 ASN A N 13
ATOM 17147 C CA . ASN A 1 60 ? -10.204 -1.301 -6.395 1.00 0.00 60 ASN A CA 13
ATOM 17148 C C . ASN A 1 60 ? -9.516 -0.179 -5.623 1.00 0.00 60 ASN A C 13
ATOM 17149 O O . ASN A 1 60 ? -10.031 0.935 -5.536 1.00 0.00 60 ASN A O 13
ATOM 17160 N N . ALA A 1 61 ? -8.348 -0.483 -5.065 1.00 0.00 61 ALA A N 13
ATOM 17161 C CA . ALA A 1 61 ? -7.588 0.500 -4.303 1.00 0.00 61 ALA A CA 13
ATOM 17162 C C . ALA A 1 61 ? -6.899 1.498 -5.227 1.00 0.00 61 ALA A C 13
ATOM 17163 O O . ALA A 1 61 ? -6.885 2.699 -4.959 1.00 0.00 61 ALA A O 13
ATOM 17170 N N . ARG A 1 62 ? -6.327 0.992 -6.315 1.00 0.00 62 ARG A N 13
ATOM 17171 C CA . ARG A 1 62 ? -5.634 1.840 -7.278 1.00 0.00 62 ARG A CA 13
ATOM 17172 C C . ARG A 1 62 ? -6.614 2.766 -7.991 1.00 0.00 62 ARG A C 13
ATOM 17173 O O . ARG A 1 62 ? -6.221 3.573 -8.833 1.00 0.00 62 ARG A O 13
ATOM 17194 N N . ARG A 1 63 ? -7.893 2.644 -7.649 1.00 0.00 63 ARG A N 13
ATOM 17195 C CA . ARG A 1 63 ? -8.929 3.468 -8.257 1.00 0.00 63 ARG A CA 13
ATOM 17196 C C . ARG A 1 63 ? -9.369 4.578 -7.307 1.00 0.00 63 ARG A C 13
ATOM 17197 O O . ARG A 1 63 ? -9.851 5.625 -7.740 1.00 0.00 63 ARG A O 13
ATOM 17218 N N . ARG A 1 64 ? -9.201 4.340 -6.010 1.00 0.00 64 ARG A N 13
ATOM 17219 C CA . ARG A 1 64 ? -9.582 5.318 -4.998 1.00 0.00 64 ARG A CA 13
ATOM 17220 C C . ARG A 1 64 ? -8.409 5.631 -4.075 1.00 0.00 64 ARG A C 13
ATOM 17221 O O . ARG A 1 64 ? -8.154 6.791 -3.750 1.00 0.00 64 ARG A O 13
ATOM 17242 N N . ILE A 1 65 ? -7.698 4.589 -3.656 1.00 0.00 65 ILE A N 13
ATOM 17243 C CA . ILE A 1 65 ? -6.552 4.753 -2.770 1.00 0.00 65 ILE A CA 13
ATOM 17244 C C . ILE A 1 65 ? -5.414 5.483 -3.475 1.00 0.00 65 ILE A C 13
ATOM 17245 O O . ILE A 1 65 ? -4.973 6.544 -3.030 1.00 0.00 65 ILE A O 13
ATOM 17261 N N . LEU A 1 66 ? -4.943 4.911 -4.577 1.00 0.00 66 LEU A N 13
ATOM 17262 C CA . LEU A 1 66 ? -3.856 5.508 -5.345 1.00 0.00 66 LEU A CA 13
ATOM 17263 C C . LEU A 1 66 ? -4.087 7.003 -5.543 1.00 0.00 66 LEU A C 13
ATOM 17264 O O . LEU A 1 66 ? -3.238 7.835 -5.223 1.00 0.00 66 LEU A O 13
ATOM 17280 N N . PRO A 1 67 ? -5.264 7.353 -6.082 1.00 0.00 67 PRO A N 13
ATOM 17281 C CA . PRO A 1 67 ? -5.635 8.749 -6.333 1.00 0.00 67 PRO A CA 13
ATOM 17282 C C . PRO A 1 67 ? -5.884 9.523 -5.043 1.00 0.00 67 PRO A C 13
ATOM 17283 O O . PRO A 1 67 ? -6.042 10.744 -5.061 1.00 0.00 67 PRO A O 13
ATOM 17294 N N . ASP A 1 68 ? -5.917 8.806 -3.925 1.00 0.00 68 ASP A N 13
ATOM 17295 C CA . ASP A 1 68 ? -6.145 9.426 -2.625 1.00 0.00 68 ASP A CA 13
ATOM 17296 C C . ASP A 1 68 ? -4.826 9.839 -1.981 1.00 0.00 68 ASP A C 13
ATOM 17297 O O . ASP A 1 68 ? -4.734 10.891 -1.349 1.00 0.00 68 ASP A O 13
ATOM 17306 N N . MET A 1 69 ? -3.806 9.002 -2.145 1.00 0.00 69 MET A N 13
ATOM 17307 C CA . MET A 1 69 ? -2.491 9.281 -1.579 1.00 0.00 69 MET A CA 13
ATOM 17308 C C . MET A 1 69 ? -1.784 10.382 -2.363 1.00 0.00 69 MET A C 13
ATOM 17309 O O . MET A 1 69 ? -1.188 11.288 -1.780 1.00 0.00 69 MET A O 13
ATOM 17323 N N . LEU A 1 70 ? -1.852 10.296 -3.687 1.00 0.00 70 LEU A N 13
ATOM 17324 C CA . LEU A 1 70 ? -1.218 11.286 -4.551 1.00 0.00 70 LEU A CA 13
ATOM 17325 C C . LEU A 1 70 ? -1.405 12.694 -3.996 1.00 0.00 70 LEU A C 13
ATOM 17326 O O . LEU A 1 70 ? -0.470 13.494 -3.980 1.00 0.00 70 LEU A O 13
ATOM 17342 N N . GLN A 1 71 ? -2.618 12.988 -3.540 1.00 0.00 71 GLN A N 13
ATOM 17343 C CA . GLN A 1 71 ? -2.927 14.299 -2.982 1.00 0.00 71 GLN A CA 13
ATOM 17344 C C . GLN A 1 71 ? -1.878 14.715 -1.956 1.00 0.00 71 GLN A C 13
ATOM 17345 O O . GLN A 1 71 ? -0.968 13.949 -1.640 1.00 0.00 71 GLN A O 13
ATOM 17359 N N . GLN A 1 72 ? -2.012 15.932 -1.439 1.00 0.00 72 GLN A N 13
ATOM 17360 C CA . GLN A 1 72 ? -1.075 16.449 -0.450 1.00 0.00 72 GLN A CA 13
ATOM 17361 C C . GLN A 1 72 ? 0.334 16.537 -1.028 1.00 0.00 72 GLN A C 13
ATOM 17362 O O . GLN A 1 72 ? 1.307 16.156 -0.377 1.00 0.00 72 GLN A O 13
ATOM 17376 N N . ARG A 1 73 ? 0.435 17.041 -2.253 1.00 0.00 73 ARG A N 13
ATOM 17377 C CA . ARG A 1 73 ? 1.725 17.177 -2.920 1.00 0.00 73 ARG A CA 13
ATOM 17378 C C . ARG A 1 73 ? 1.793 18.481 -3.709 1.00 0.00 73 ARG A C 13
ATOM 17379 O O . ARG A 1 73 ? 0.775 18.986 -4.182 1.00 0.00 73 ARG A O 13
ATOM 17400 N N . ARG A 1 74 ? 3.000 19.020 -3.847 1.00 0.00 74 ARG A N 13
ATOM 17401 C CA . ARG A 1 74 ? 3.202 20.265 -4.578 1.00 0.00 74 ARG A CA 13
ATOM 17402 C C . ARG A 1 74 ? 3.714 19.991 -5.989 1.00 0.00 74 ARG A C 13
ATOM 17403 O O . ARG A 1 74 ? 4.468 20.784 -6.551 1.00 0.00 74 ARG A O 13
ATOM 17424 N N . ASN A 1 75 ? 3.298 18.863 -6.555 1.00 0.00 75 ASN A N 13
ATOM 17425 C CA . ASN A 1 75 ? 3.716 18.483 -7.900 1.00 0.00 75 ASN A CA 13
ATOM 17426 C C . ASN A 1 75 ? 3.048 19.369 -8.947 1.00 0.00 75 ASN A C 13
ATOM 17427 O O . ASN A 1 75 ? 1.829 19.335 -9.118 1.00 0.00 75 ASN A O 13
ATOM 17438 N N . ASP A 1 76 ? 3.854 20.161 -9.645 1.00 0.00 76 ASP A N 13
ATOM 17439 C CA . ASP A 1 76 ? 3.342 21.055 -10.677 1.00 0.00 76 ASP A CA 13
ATOM 17440 C C . ASP A 1 76 ? 3.731 20.560 -12.067 1.00 0.00 76 ASP A C 13
ATOM 17441 O O . ASP A 1 76 ? 4.795 19.973 -12.269 1.00 0.00 76 ASP A O 13
ATOM 17450 N N . PRO A 1 77 ? 2.849 20.799 -13.049 1.00 0.00 77 PRO A N 13
ATOM 17451 C CA . PRO A 1 77 ? 3.078 20.385 -14.437 1.00 0.00 77 PRO A CA 13
ATOM 17452 C C . PRO A 1 77 ? 4.189 21.188 -15.105 1.00 0.00 77 PRO A C 13
ATOM 17453 O O . PRO A 1 77 ? 4.657 22.189 -14.563 1.00 0.00 77 PRO A O 13
ATOM 17464 N N . SER A 1 78 ? 4.607 20.742 -16.286 1.00 0.00 78 SER A N 13
ATOM 17465 C CA . SER A 1 78 ? 5.665 21.417 -17.027 1.00 0.00 78 SER A CA 13
ATOM 17466 C C . SER A 1 78 ? 5.089 22.218 -18.190 1.00 0.00 78 SER A C 13
ATOM 17467 O O . SER A 1 78 ? 3.977 21.956 -18.648 1.00 0.00 78 SER A O 13
ATOM 17475 N N . GLY A 1 79 ? 5.854 23.197 -18.663 1.00 0.00 79 GLY A N 13
ATOM 17476 C CA . GLY A 1 79 ? 5.403 24.023 -19.769 1.00 0.00 79 GLY A CA 13
ATOM 17477 C C . GLY A 1 79 ? 4.856 23.202 -20.920 1.00 0.00 79 GLY A C 13
ATOM 17478 O O . GLY A 1 79 ? 5.134 22.009 -21.047 1.00 0.00 79 GLY A O 13
ATOM 17482 N N . PRO A 1 80 ? 4.058 23.846 -21.784 1.00 0.00 80 PRO A N 13
ATOM 17483 C CA . PRO A 1 80 ? 3.453 23.186 -22.945 1.00 0.00 80 PRO A CA 13
ATOM 17484 C C . PRO A 1 80 ? 4.483 22.830 -24.011 1.00 0.00 80 PRO A C 13
ATOM 17485 O O . PRO A 1 80 ? 4.137 22.315 -25.075 1.00 0.00 80 PRO A O 13
ATOM 17496 N N . SER A 1 81 ? 5.750 23.106 -23.719 1.00 0.00 81 SER A N 13
ATOM 17497 C CA . SER A 1 81 ? 6.830 22.817 -24.655 1.00 0.00 81 SER A CA 13
ATOM 17498 C C . SER A 1 81 ? 6.607 21.475 -25.345 1.00 0.00 81 SER A C 13
ATOM 17499 O O . SER A 1 81 ? 6.916 20.420 -24.791 1.00 0.00 81 SER A O 13
ATOM 17507 N N . SER A 1 82 ? 6.068 21.524 -26.559 1.00 0.00 82 SER A N 13
ATOM 17508 C CA . SER A 1 82 ? 5.799 20.313 -27.325 1.00 0.00 82 SER A CA 13
ATOM 17509 C C . SER A 1 82 ? 5.488 20.649 -28.781 1.00 0.00 82 SER A C 13
ATOM 17510 O O . SER A 1 82 ? 4.867 21.669 -29.075 1.00 0.00 82 SER A O 13
ATOM 17518 N N . GLY A 1 83 ? 5.925 19.781 -29.688 1.00 0.00 83 GLY A N 13
ATOM 17519 C CA . GLY A 1 83 ? 5.684 20.002 -31.103 1.00 0.00 83 GLY A CA 13
ATOM 17520 C C . GLY A 1 83 ? 5.604 18.707 -31.886 1.00 0.00 83 GLY A C 13
ATOM 17521 O O . GLY A 1 83 ? 5.800 17.625 -31.332 1.00 0.00 83 GLY A O 13
ATOM 17525 N N . GLY A 1 1 ? 5.453 -25.157 -16.253 1.00 0.00 1 GLY A N 14
ATOM 17526 C CA . GLY A 1 1 ? 4.281 -24.302 -16.281 1.00 0.00 1 GLY A CA 14
ATOM 17527 C C . GLY A 1 1 ? 3.369 -24.529 -15.091 1.00 0.00 1 GLY A C 14
ATOM 17528 O O . GLY A 1 1 ? 3.582 -25.452 -14.305 1.00 0.00 1 GLY A O 14
ATOM 17532 N N . SER A 1 2 ? 2.352 -23.685 -14.958 1.00 0.00 2 SER A N 14
ATOM 17533 C CA . SER A 1 2 ? 1.407 -23.794 -13.853 1.00 0.00 2 SER A CA 14
ATOM 17534 C C . SER A 1 2 ? 0.171 -22.936 -14.107 1.00 0.00 2 SER A C 14
ATOM 17535 O O . SER A 1 2 ? 0.255 -21.878 -14.730 1.00 0.00 2 SER A O 14
ATOM 17543 N N . SER A 1 3 ? -0.975 -23.401 -13.620 1.00 0.00 3 SER A N 14
ATOM 17544 C CA . SER A 1 3 ? -2.229 -22.679 -13.797 1.00 0.00 3 SER A CA 14
ATOM 17545 C C . SER A 1 3 ? -3.306 -23.223 -12.863 1.00 0.00 3 SER A C 14
ATOM 17546 O O . SER A 1 3 ? -3.415 -24.432 -12.661 1.00 0.00 3 SER A O 14
ATOM 17554 N N . GLY A 1 4 ? -4.099 -22.320 -12.295 1.00 0.00 4 GLY A N 14
ATOM 17555 C CA . GLY A 1 4 ? -5.156 -22.727 -11.388 1.00 0.00 4 GLY A CA 14
ATOM 17556 C C . GLY A 1 4 ? -6.306 -21.740 -11.357 1.00 0.00 4 GLY A C 14
ATOM 17557 O O . GLY A 1 4 ? -6.155 -20.589 -11.766 1.00 0.00 4 GLY A O 14
ATOM 17561 N N . SER A 1 5 ? -7.458 -22.190 -10.871 1.00 0.00 5 SER A N 14
ATOM 17562 C CA . SER A 1 5 ? -8.640 -21.339 -10.793 1.00 0.00 5 SER A CA 14
ATOM 17563 C C . SER A 1 5 ? -9.760 -22.033 -10.024 1.00 0.00 5 SER A C 14
ATOM 17564 O O . SER A 1 5 ? -9.980 -23.235 -10.177 1.00 0.00 5 SER A O 14
ATOM 17572 N N . SER A 1 6 ? -10.464 -21.268 -9.197 1.00 0.00 6 SER A N 14
ATOM 17573 C CA . SER A 1 6 ? -11.559 -21.809 -8.400 1.00 0.00 6 SER A CA 14
ATOM 17574 C C . SER A 1 6 ? -12.801 -20.930 -8.516 1.00 0.00 6 SER A C 14
ATOM 17575 O O . SER A 1 6 ? -13.848 -21.374 -8.986 1.00 0.00 6 SER A O 14
ATOM 17583 N N . GLY A 1 7 ? -12.675 -19.679 -8.084 1.00 0.00 7 GLY A N 14
ATOM 17584 C CA . GLY A 1 7 ? -13.794 -18.757 -8.147 1.00 0.00 7 GLY A CA 14
ATOM 17585 C C . GLY A 1 7 ? -13.354 -17.307 -8.100 1.00 0.00 7 GLY A C 14
ATOM 17586 O O . GLY A 1 7 ? -12.435 -16.953 -7.361 1.00 0.00 7 GLY A O 14
ATOM 17590 N N . LYS A 1 8 ? -14.009 -16.465 -8.892 1.00 0.00 8 LYS A N 14
ATOM 17591 C CA . LYS A 1 8 ? -13.681 -15.045 -8.938 1.00 0.00 8 LYS A CA 14
ATOM 17592 C C . LYS A 1 8 ? -14.684 -14.228 -8.130 1.00 0.00 8 LYS A C 14
ATOM 17593 O O . LYS A 1 8 ? -15.709 -13.791 -8.653 1.00 0.00 8 LYS A O 14
ATOM 17612 N N . LYS A 1 9 ? -14.381 -14.023 -6.853 1.00 0.00 9 LYS A N 14
ATOM 17613 C CA . LYS A 1 9 ? -15.254 -13.256 -5.972 1.00 0.00 9 LYS A CA 14
ATOM 17614 C C . LYS A 1 9 ? -14.703 -11.852 -5.748 1.00 0.00 9 LYS A C 14
ATOM 17615 O O . LYS A 1 9 ? -13.710 -11.670 -5.043 1.00 0.00 9 LYS A O 14
ATOM 17634 N N . ARG A 1 10 ? -15.353 -10.862 -6.351 1.00 0.00 10 ARG A N 14
ATOM 17635 C CA . ARG A 1 10 ? -14.928 -9.474 -6.216 1.00 0.00 10 ARG A CA 14
ATOM 17636 C C . ARG A 1 10 ? -15.518 -8.844 -4.958 1.00 0.00 10 ARG A C 14
ATOM 17637 O O . ARG A 1 10 ? -15.741 -7.635 -4.902 1.00 0.00 10 ARG A O 14
ATOM 17658 N N . LYS A 1 11 ? -15.770 -9.672 -3.950 1.00 0.00 11 LYS A N 14
ATOM 17659 C CA . LYS A 1 11 ? -16.334 -9.198 -2.692 1.00 0.00 11 LYS A CA 14
ATOM 17660 C C . LYS A 1 11 ? -15.383 -9.472 -1.532 1.00 0.00 11 LYS A C 14
ATOM 17661 O O . LYS A 1 11 ? -14.553 -10.378 -1.597 1.00 0.00 11 LYS A O 14
ATOM 17680 N N . GLY A 1 12 ? -15.510 -8.684 -0.469 1.00 0.00 12 GLY A N 14
ATOM 17681 C CA . GLY A 1 12 ? -14.656 -8.859 0.692 1.00 0.00 12 GLY A CA 14
ATOM 17682 C C . GLY A 1 12 ? -13.498 -7.881 0.712 1.00 0.00 12 GLY A C 14
ATOM 17683 O O . GLY A 1 12 ? -12.808 -7.705 -0.291 1.00 0.00 12 GLY A O 14
ATOM 17687 N N . ASN A 1 13 ? -13.286 -7.242 1.858 1.00 0.00 13 ASN A N 14
ATOM 17688 C CA . ASN A 1 13 ? -12.204 -6.275 2.004 1.00 0.00 13 ASN A CA 14
ATOM 17689 C C . ASN A 1 13 ? -11.199 -6.737 3.054 1.00 0.00 13 ASN A C 14
ATOM 17690 O O . ASN A 1 13 ? -11.460 -7.675 3.809 1.00 0.00 13 ASN A O 14
ATOM 17701 N N . LEU A 1 14 ? -10.048 -6.074 3.096 1.00 0.00 14 LEU A N 14
ATOM 17702 C CA . LEU A 1 14 ? -9.003 -6.416 4.054 1.00 0.00 14 LEU A CA 14
ATOM 17703 C C . LEU A 1 14 ? -9.021 -5.462 5.244 1.00 0.00 14 LEU A C 14
ATOM 17704 O O . LEU A 1 14 ? -9.362 -4.286 5.123 1.00 0.00 14 LEU A O 14
ATOM 17720 N N . PRO A 1 15 ? -8.643 -5.979 6.423 1.00 0.00 15 PRO A N 14
ATOM 17721 C CA . PRO A 1 15 ? -8.605 -5.189 7.657 1.00 0.00 15 PRO A CA 14
ATOM 17722 C C . PRO A 1 15 ? -7.491 -4.148 7.646 1.00 0.00 15 PRO A C 14
ATOM 17723 O O . PRO A 1 15 ? -6.401 -4.398 7.131 1.00 0.00 15 PRO A O 14
ATOM 17734 N N . ALA A 1 16 ? -7.771 -2.981 8.216 1.00 0.00 16 ALA A N 14
ATOM 17735 C CA . ALA A 1 16 ? -6.792 -1.903 8.273 1.00 0.00 16 ALA A CA 14
ATOM 17736 C C . ALA A 1 16 ? -5.381 -2.453 8.455 1.00 0.00 16 ALA A C 14
ATOM 17737 O O . ALA A 1 16 ? -4.541 -2.339 7.563 1.00 0.00 16 ALA A O 14
ATOM 17744 N N . GLU A 1 17 ? -5.128 -3.047 9.617 1.00 0.00 17 GLU A N 14
ATOM 17745 C CA . GLU A 1 17 ? -3.817 -3.613 9.915 1.00 0.00 17 GLU A CA 14
ATOM 17746 C C . GLU A 1 17 ? -3.184 -4.209 8.662 1.00 0.00 17 GLU A C 14
ATOM 17747 O O . GLU A 1 17 ? -2.085 -3.823 8.265 1.00 0.00 17 GLU A O 14
ATOM 17759 N N . SER A 1 18 ? -3.886 -5.154 8.044 1.00 0.00 18 SER A N 14
ATOM 17760 C CA . SER A 1 18 ? -3.391 -5.808 6.838 1.00 0.00 18 SER A CA 14
ATOM 17761 C C . SER A 1 18 ? -3.157 -4.791 5.725 1.00 0.00 18 SER A C 14
ATOM 17762 O O . SER A 1 18 ? -2.113 -4.797 5.073 1.00 0.00 18 SER A O 14
ATOM 17770 N N . VAL A 1 19 ? -4.137 -3.919 5.514 1.00 0.00 19 VAL A N 14
ATOM 17771 C CA . VAL A 1 19 ? -4.039 -2.894 4.481 1.00 0.00 19 VAL A CA 14
ATOM 17772 C C . VAL A 1 19 ? -2.746 -2.097 4.619 1.00 0.00 19 VAL A C 14
ATOM 17773 O O . VAL A 1 19 ? -1.974 -1.975 3.668 1.00 0.00 19 VAL A O 14
ATOM 17786 N N . LYS A 1 20 ? -2.516 -1.556 5.811 1.00 0.00 20 LYS A N 14
ATOM 17787 C CA . LYS A 1 20 ? -1.316 -0.771 6.076 1.00 0.00 20 LYS A CA 14
ATOM 17788 C C . LYS A 1 20 ? -0.100 -1.388 5.392 1.00 0.00 20 LYS A C 14
ATOM 17789 O O . LYS A 1 20 ? 0.742 -0.676 4.844 1.00 0.00 20 LYS A O 14
ATOM 17808 N N . ILE A 1 21 ? -0.016 -2.713 5.428 1.00 0.00 21 ILE A N 14
ATOM 17809 C CA . ILE A 1 21 ? 1.095 -3.425 4.809 1.00 0.00 21 ILE A CA 14
ATOM 17810 C C . ILE A 1 21 ? 1.123 -3.196 3.302 1.00 0.00 21 ILE A C 14
ATOM 17811 O O . ILE A 1 21 ? 2.158 -2.841 2.736 1.00 0.00 21 ILE A O 14
ATOM 17827 N N . LEU A 1 22 ? -0.020 -3.399 2.657 1.00 0.00 22 LEU A N 14
ATOM 17828 C CA . LEU A 1 22 ? -0.128 -3.213 1.214 1.00 0.00 22 LEU A CA 14
ATOM 17829 C C . LEU A 1 22 ? -0.002 -1.739 0.844 1.00 0.00 22 LEU A C 14
ATOM 17830 O O . LEU A 1 22 ? 0.840 -1.363 0.028 1.00 0.00 22 LEU A O 14
ATOM 17846 N N . ARG A 1 23 ? -0.843 -0.908 1.451 1.00 0.00 23 ARG A N 14
ATOM 17847 C CA . ARG A 1 23 ? -0.824 0.526 1.186 1.00 0.00 23 ARG A CA 14
ATOM 17848 C C . ARG A 1 23 ? 0.602 1.067 1.223 1.00 0.00 23 ARG A C 14
ATOM 17849 O O . ARG A 1 23 ? 1.104 1.587 0.226 1.00 0.00 23 ARG A O 14
ATOM 17870 N N . ASP A 1 24 ? 1.247 0.942 2.377 1.00 0.00 24 ASP A N 14
ATOM 17871 C CA . ASP A 1 24 ? 2.615 1.418 2.544 1.00 0.00 24 ASP A CA 14
ATOM 17872 C C . ASP A 1 24 ? 3.444 1.137 1.294 1.00 0.00 24 ASP A C 14
ATOM 17873 O O . ASP A 1 24 ? 4.209 1.988 0.841 1.00 0.00 24 ASP A O 14
ATOM 17882 N N . TRP A 1 25 ? 3.288 -0.062 0.745 1.00 0.00 25 TRP A N 14
ATOM 17883 C CA . TRP A 1 25 ? 4.023 -0.455 -0.452 1.00 0.00 25 TRP A CA 14
ATOM 17884 C C . TRP A 1 25 ? 3.455 0.229 -1.690 1.00 0.00 25 TRP A C 14
ATOM 17885 O O . TRP A 1 25 ? 4.202 0.674 -2.562 1.00 0.00 25 TRP A O 14
ATOM 17906 N N . MET A 1 26 ? 2.131 0.311 -1.761 1.00 0.00 26 MET A N 14
ATOM 17907 C CA . MET A 1 26 ? 1.464 0.944 -2.893 1.00 0.00 26 MET A CA 14
ATOM 17908 C C . MET A 1 26 ? 1.958 2.374 -3.085 1.00 0.00 26 MET A C 14
ATOM 17909 O O . MET A 1 26 ? 1.970 2.892 -4.202 1.00 0.00 26 MET A O 14
ATOM 17923 N N . TYR A 1 27 ? 2.365 3.007 -1.990 1.00 0.00 27 TYR A N 14
ATOM 17924 C CA . TYR A 1 27 ? 2.858 4.378 -2.038 1.00 0.00 27 TYR A CA 14
ATOM 17925 C C . TYR A 1 27 ? 4.160 4.462 -2.829 1.00 0.00 27 TYR A C 14
ATOM 17926 O O . TYR A 1 27 ? 4.291 5.269 -3.749 1.00 0.00 27 TYR A O 14
ATOM 17944 N N . LYS A 1 28 ? 5.121 3.620 -2.464 1.00 0.00 28 LYS A N 14
ATOM 17945 C CA . LYS A 1 28 ? 6.413 3.595 -3.139 1.00 0.00 28 LYS A CA 14
ATOM 17946 C C . LYS A 1 28 ? 6.242 3.342 -4.633 1.00 0.00 28 LYS A C 14
ATOM 17947 O O . LYS A 1 28 ? 6.802 4.060 -5.463 1.00 0.00 28 LYS A O 14
ATOM 17966 N N . HIS A 1 29 ? 5.464 2.319 -4.970 1.00 0.00 29 HIS A N 14
ATOM 17967 C CA . HIS A 1 29 ? 5.217 1.973 -6.366 1.00 0.00 29 HIS A CA 14
ATOM 17968 C C . HIS A 1 29 ? 3.982 2.696 -6.895 1.00 0.00 29 HIS A C 14
ATOM 17969 O O . HIS A 1 29 ? 3.564 2.479 -8.032 1.00 0.00 29 HIS A O 14
ATOM 17984 N N . ARG A 1 30 ? 3.403 3.555 -6.062 1.00 0.00 30 ARG A N 14
ATOM 17985 C CA . ARG A 1 30 ? 2.216 4.308 -6.445 1.00 0.00 30 ARG A CA 14
ATOM 17986 C C . ARG A 1 30 ? 2.274 4.703 -7.918 1.00 0.00 30 ARG A C 14
ATOM 17987 O O . ARG A 1 30 ? 1.272 4.634 -8.630 1.00 0.00 30 ARG A O 14
ATOM 18008 N N . PHE A 1 31 ? 3.454 5.116 -8.368 1.00 0.00 31 PHE A N 14
ATOM 18009 C CA . PHE A 1 31 ? 3.642 5.523 -9.756 1.00 0.00 31 PHE A CA 14
ATOM 18010 C C . PHE A 1 31 ? 2.956 4.547 -10.707 1.00 0.00 31 PHE A C 14
ATOM 18011 O O . PHE A 1 31 ? 2.205 4.951 -11.595 1.00 0.00 31 PHE A O 14
ATOM 18028 N N . LYS A 1 32 ? 3.220 3.259 -10.515 1.00 0.00 32 LYS A N 14
ATOM 18029 C CA . LYS A 1 32 ? 2.629 2.223 -11.354 1.00 0.00 32 LYS A CA 14
ATOM 18030 C C . LYS A 1 32 ? 1.413 1.602 -10.676 1.00 0.00 32 LYS A C 14
ATOM 18031 O O . LYS A 1 32 ? 0.370 1.412 -11.302 1.00 0.00 32 LYS A O 14
ATOM 18050 N N . ALA A 1 33 ? 1.552 1.289 -9.391 1.00 0.00 33 ALA A N 14
ATOM 18051 C CA . ALA A 1 33 ? 0.463 0.693 -8.628 1.00 0.00 33 ALA A CA 14
ATOM 18052 C C . ALA A 1 33 ? 0.235 -0.758 -9.037 1.00 0.00 33 ALA A C 14
ATOM 18053 O O . ALA A 1 33 ? -0.891 -1.161 -9.328 1.00 0.00 33 ALA A O 14
ATOM 18060 N N . TYR A 1 34 ? 1.310 -1.537 -9.060 1.00 0.00 34 TYR A N 14
ATOM 18061 C CA . TYR A 1 34 ? 1.228 -2.943 -9.437 1.00 0.00 34 TYR A CA 14
ATOM 18062 C C . TYR A 1 34 ? 2.453 -3.711 -8.951 1.00 0.00 34 TYR A C 14
ATOM 18063 O O . TYR A 1 34 ? 3.546 -3.603 -9.508 1.00 0.00 34 TYR A O 14
ATOM 18081 N N . PRO A 1 35 ? 2.269 -4.506 -7.887 1.00 0.00 35 PRO A N 14
ATOM 18082 C CA . PRO A 1 35 ? 3.347 -5.309 -7.303 1.00 0.00 35 PRO A CA 14
ATOM 18083 C C . PRO A 1 35 ? 3.772 -6.458 -8.211 1.00 0.00 35 PRO A C 14
ATOM 18084 O O . PRO A 1 35 ? 3.079 -6.790 -9.172 1.00 0.00 35 PRO A O 14
ATOM 18095 N N . SER A 1 36 ? 4.915 -7.061 -7.899 1.00 0.00 36 SER A N 14
ATOM 18096 C CA . SER A 1 36 ? 5.434 -8.171 -8.689 1.00 0.00 36 SER A CA 14
ATOM 18097 C C . SER A 1 36 ? 5.097 -9.508 -8.035 1.00 0.00 36 SER A C 14
ATOM 18098 O O . SER A 1 36 ? 4.923 -9.589 -6.820 1.00 0.00 36 SER A O 14
ATOM 18106 N N . GLU A 1 37 ? 5.007 -10.553 -8.851 1.00 0.00 37 GLU A N 14
ATOM 18107 C CA . GLU A 1 37 ? 4.691 -11.886 -8.353 1.00 0.00 37 GLU A CA 14
ATOM 18108 C C . GLU A 1 37 ? 5.410 -12.159 -7.034 1.00 0.00 37 GLU A C 14
ATOM 18109 O O . GLU A 1 37 ? 4.962 -12.975 -6.229 1.00 0.00 37 GLU A O 14
ATOM 18121 N N . GLU A 1 38 ? 6.526 -11.469 -6.822 1.00 0.00 38 GLU A N 14
ATOM 18122 C CA . GLU A 1 38 ? 7.307 -11.638 -5.603 1.00 0.00 38 GLU A CA 14
ATOM 18123 C C . GLU A 1 38 ? 6.781 -10.735 -4.490 1.00 0.00 38 GLU A C 14
ATOM 18124 O O . GLU A 1 38 ? 6.580 -11.179 -3.361 1.00 0.00 38 GLU A O 14
ATOM 18136 N N . GLU A 1 39 ? 6.563 -9.466 -4.820 1.00 0.00 39 GLU A N 14
ATOM 18137 C CA . GLU A 1 39 ? 6.062 -8.500 -3.849 1.00 0.00 39 GLU A CA 14
ATOM 18138 C C . GLU A 1 39 ? 4.822 -9.036 -3.139 1.00 0.00 39 GLU A C 14
ATOM 18139 O O . GLU A 1 39 ? 4.741 -9.022 -1.910 1.00 0.00 39 GLU A O 14
ATOM 18151 N N . LYS A 1 40 ? 3.857 -9.507 -3.921 1.00 0.00 40 LYS A N 14
ATOM 18152 C CA . LYS A 1 40 ? 2.620 -10.049 -3.370 1.00 0.00 40 LYS A CA 14
ATOM 18153 C C . LYS A 1 40 ? 2.911 -11.189 -2.399 1.00 0.00 40 LYS A C 14
ATOM 18154 O O . LYS A 1 40 ? 2.659 -11.074 -1.200 1.00 0.00 40 LYS A O 14
ATOM 18173 N N . GLN A 1 41 ? 3.443 -12.287 -2.926 1.00 0.00 41 GLN A N 14
ATOM 18174 C CA . GLN A 1 41 ? 3.768 -13.448 -2.104 1.00 0.00 41 GLN A CA 14
ATOM 18175 C C . GLN A 1 41 ? 4.439 -13.022 -0.802 1.00 0.00 41 GLN A C 14
ATOM 18176 O O . GLN A 1 41 ? 4.331 -13.706 0.215 1.00 0.00 41 GLN A O 14
ATOM 18190 N N . MET A 1 42 ? 5.131 -11.889 -0.842 1.00 0.00 42 MET A N 14
ATOM 18191 C CA . MET A 1 42 ? 5.819 -11.372 0.335 1.00 0.00 42 MET A CA 14
ATOM 18192 C C . MET A 1 42 ? 4.832 -10.719 1.298 1.00 0.00 42 MET A C 14
ATOM 18193 O O . MET A 1 42 ? 4.842 -10.998 2.498 1.00 0.00 42 MET A O 14
ATOM 18207 N N . LEU A 1 43 ? 3.982 -9.848 0.766 1.00 0.00 43 LEU A N 14
ATOM 18208 C CA . LEU A 1 43 ? 2.989 -9.154 1.578 1.00 0.00 43 LEU A CA 14
ATOM 18209 C C . LEU A 1 43 ? 1.970 -10.136 2.148 1.00 0.00 43 LEU A C 14
ATOM 18210 O O . LEU A 1 43 ? 1.614 -10.063 3.324 1.00 0.00 43 LEU A O 14
ATOM 18226 N N . SER A 1 44 ? 1.506 -11.054 1.307 1.00 0.00 44 SER A N 14
ATOM 18227 C CA . SER A 1 44 ? 0.527 -12.050 1.726 1.00 0.00 44 SER A CA 14
ATOM 18228 C C . SER A 1 44 ? 0.963 -12.729 3.021 1.00 0.00 44 SER A C 14
ATOM 18229 O O . SER A 1 44 ? 0.137 -13.257 3.766 1.00 0.00 44 SER A O 14
ATOM 18237 N N . GLU A 1 45 ? 2.266 -12.710 3.282 1.00 0.00 45 GLU A N 14
ATOM 18238 C CA . GLU A 1 45 ? 2.812 -13.324 4.487 1.00 0.00 45 GLU A CA 14
ATOM 18239 C C . GLU A 1 45 ? 2.523 -12.466 5.715 1.00 0.00 45 GLU A C 14
ATOM 18240 O O . GLU A 1 45 ? 2.136 -12.976 6.766 1.00 0.00 45 GLU A O 14
ATOM 18252 N N . LYS A 1 46 ? 2.713 -11.158 5.573 1.00 0.00 46 LYS A N 14
ATOM 18253 C CA . LYS A 1 46 ? 2.472 -10.227 6.669 1.00 0.00 46 LYS A CA 14
ATOM 18254 C C . LYS A 1 46 ? 0.977 -9.999 6.871 1.00 0.00 46 LYS A C 14
ATOM 18255 O O . LYS A 1 46 ? 0.495 -9.937 8.002 1.00 0.00 46 LYS A O 14
ATOM 18274 N N . THR A 1 47 ? 0.247 -9.876 5.766 1.00 0.00 47 THR A N 14
ATOM 18275 C CA . THR A 1 47 ? -1.192 -9.656 5.822 1.00 0.00 47 THR A CA 14
ATOM 18276 C C . THR A 1 47 ? -1.941 -10.967 6.034 1.00 0.00 47 THR A C 14
ATOM 18277 O O . THR A 1 47 ? -3.075 -10.975 6.512 1.00 0.00 47 THR A O 14
ATOM 18288 N N . ASN A 1 48 ? -1.300 -12.074 5.676 1.00 0.00 48 ASN A N 14
ATOM 18289 C CA . ASN A 1 48 ? -1.906 -13.392 5.827 1.00 0.00 48 ASN A CA 14
ATOM 18290 C C . ASN A 1 48 ? -3.033 -13.592 4.818 1.00 0.00 48 ASN A C 14
ATOM 18291 O O . ASN A 1 48 ? -3.988 -14.325 5.074 1.00 0.00 48 ASN A O 14
ATOM 18302 N N . LEU A 1 49 ? -2.914 -12.934 3.670 1.00 0.00 49 LEU A N 14
ATOM 18303 C CA . LEU A 1 49 ? -3.921 -13.039 2.620 1.00 0.00 49 LEU A CA 14
ATOM 18304 C C . LEU A 1 49 ? -3.436 -13.939 1.487 1.00 0.00 49 LEU A C 14
ATOM 18305 O O . LEU A 1 49 ? -2.368 -14.544 1.576 1.00 0.00 49 LEU A O 14
ATOM 18321 N N . SER A 1 50 ? -4.228 -14.019 0.422 1.00 0.00 50 SER A N 14
ATOM 18322 C CA . SER A 1 50 ? -3.880 -14.846 -0.728 1.00 0.00 50 SER A CA 14
ATOM 18323 C C . SER A 1 50 ? -3.629 -13.983 -1.961 1.00 0.00 50 SER A C 14
ATOM 18324 O O . SER A 1 50 ? -4.393 -13.063 -2.255 1.00 0.00 50 SER A O 14
ATOM 18332 N N . LEU A 1 51 ? -2.553 -14.286 -2.678 1.00 0.00 51 LEU A N 14
ATOM 18333 C CA . LEU A 1 51 ? -2.199 -13.539 -3.880 1.00 0.00 51 LEU A CA 14
ATOM 18334 C C . LEU A 1 51 ? -3.449 -13.059 -4.611 1.00 0.00 51 LEU A C 14
ATOM 18335 O O . LEU A 1 51 ? -3.497 -11.933 -5.108 1.00 0.00 51 LEU A O 14
ATOM 18351 N N . LEU A 1 52 ? -4.460 -13.919 -4.670 1.00 0.00 52 LEU A N 14
ATOM 18352 C CA . LEU A 1 52 ? -5.713 -13.583 -5.337 1.00 0.00 52 LEU A CA 14
ATOM 18353 C C . LEU A 1 52 ? -6.337 -12.333 -4.726 1.00 0.00 52 LEU A C 14
ATOM 18354 O O . LEU A 1 52 ? -6.732 -11.412 -5.441 1.00 0.00 52 LEU A O 14
ATOM 18370 N N . GLN A 1 53 ? -6.420 -12.307 -3.400 1.00 0.00 53 GLN A N 14
ATOM 18371 C CA . GLN A 1 53 ? -6.995 -11.169 -2.693 1.00 0.00 53 GLN A CA 14
ATOM 18372 C C . GLN A 1 53 ? -6.054 -9.969 -2.737 1.00 0.00 53 GLN A C 14
ATOM 18373 O O . GLN A 1 53 ? -6.497 -8.820 -2.738 1.00 0.00 53 GLN A O 14
ATOM 18387 N N . ILE A 1 54 ? -4.754 -10.244 -2.772 1.00 0.00 54 ILE A N 14
ATOM 18388 C CA . ILE A 1 54 ? -3.752 -9.187 -2.816 1.00 0.00 54 ILE A CA 14
ATOM 18389 C C . ILE A 1 54 ? -3.951 -8.291 -4.034 1.00 0.00 54 ILE A C 14
ATOM 18390 O O . ILE A 1 54 ? -4.323 -7.125 -3.906 1.00 0.00 54 ILE A O 14
ATOM 18406 N N . SER A 1 55 ? -3.702 -8.845 -5.216 1.00 0.00 55 SER A N 14
ATOM 18407 C CA . SER A 1 55 ? -3.852 -8.096 -6.459 1.00 0.00 55 SER A CA 14
ATOM 18408 C C . SER A 1 55 ? -5.268 -7.546 -6.593 1.00 0.00 55 SER A C 14
ATOM 18409 O O . SER A 1 55 ? -5.462 -6.367 -6.888 1.00 0.00 55 SER A O 14
ATOM 18417 N N . ASN A 1 56 ? -6.255 -8.409 -6.376 1.00 0.00 56 ASN A N 14
ATOM 18418 C CA . ASN A 1 56 ? -7.654 -8.010 -6.473 1.00 0.00 56 ASN A CA 14
ATOM 18419 C C . ASN A 1 56 ? -7.912 -6.732 -5.682 1.00 0.00 56 ASN A C 14
ATOM 18420 O O . ASN A 1 56 ? -8.640 -5.847 -6.133 1.00 0.00 56 ASN A O 14
ATOM 18431 N N . TRP A 1 57 ? -7.310 -6.641 -4.502 1.00 0.00 57 TRP A N 14
ATOM 18432 C CA . TRP A 1 57 ? -7.474 -5.470 -3.648 1.00 0.00 57 TRP A CA 14
ATOM 18433 C C . TRP A 1 57 ? -6.876 -4.231 -4.304 1.00 0.00 57 TRP A C 14
ATOM 18434 O O . TRP A 1 57 ? -7.494 -3.166 -4.319 1.00 0.00 57 TRP A O 14
ATOM 18455 N N . PHE A 1 58 ? -5.671 -4.375 -4.845 1.00 0.00 58 PHE A N 14
ATOM 18456 C CA . PHE A 1 58 ? -4.990 -3.266 -5.502 1.00 0.00 58 PHE A CA 14
ATOM 18457 C C . PHE A 1 58 ? -5.868 -2.656 -6.591 1.00 0.00 58 PHE A C 14
ATOM 18458 O O . PHE A 1 58 ? -5.880 -1.440 -6.785 1.00 0.00 58 PHE A O 14
ATOM 18475 N N . ILE A 1 59 ? -6.602 -3.509 -7.297 1.00 0.00 59 ILE A N 14
ATOM 18476 C CA . ILE A 1 59 ? -7.483 -3.055 -8.366 1.00 0.00 59 ILE A CA 14
ATOM 18477 C C . ILE A 1 59 ? -8.394 -1.930 -7.886 1.00 0.00 59 ILE A C 14
ATOM 18478 O O . ILE A 1 59 ? -8.311 -0.802 -8.370 1.00 0.00 59 ILE A O 14
ATOM 18494 N N . ASN A 1 60 ? -9.261 -2.246 -6.930 1.00 0.00 60 ASN A N 14
ATOM 18495 C CA . ASN A 1 60 ? -10.188 -1.261 -6.383 1.00 0.00 60 ASN A CA 14
ATOM 18496 C C . ASN A 1 60 ? -9.440 -0.192 -5.590 1.00 0.00 60 ASN A C 14
ATOM 18497 O O . ASN A 1 60 ? -9.872 0.957 -5.518 1.00 0.00 60 ASN A O 14
ATOM 18508 N N . ALA A 1 61 ? -8.316 -0.581 -4.998 1.00 0.00 61 ALA A N 14
ATOM 18509 C CA . ALA A 1 61 ? -7.507 0.343 -4.213 1.00 0.00 61 ALA A CA 14
ATOM 18510 C C . ALA A 1 61 ? -6.950 1.463 -5.086 1.00 0.00 61 ALA A C 14
ATOM 18511 O O . ALA A 1 61 ? -6.887 2.618 -4.665 1.00 0.00 61 ALA A O 14
ATOM 18518 N N . ARG A 1 62 ? -6.548 1.113 -6.304 1.00 0.00 62 ARG A N 14
ATOM 18519 C CA . ARG A 1 62 ? -5.995 2.089 -7.235 1.00 0.00 62 ARG A CA 14
ATOM 18520 C C . ARG A 1 62 ? -7.076 3.049 -7.722 1.00 0.00 62 ARG A C 14
ATOM 18521 O O . ARG A 1 62 ? -6.807 3.952 -8.515 1.00 0.00 62 ARG A O 14
ATOM 18542 N N . ARG A 1 63 ? -8.299 2.848 -7.242 1.00 0.00 63 ARG A N 14
ATOM 18543 C CA . ARG A 1 63 ? -9.421 3.694 -7.630 1.00 0.00 63 ARG A CA 14
ATOM 18544 C C . ARG A 1 63 ? -9.763 4.685 -6.521 1.00 0.00 63 ARG A C 14
ATOM 18545 O O . ARG A 1 63 ? -10.346 5.739 -6.775 1.00 0.00 63 ARG A O 14
ATOM 18566 N N . ARG A 1 64 ? -9.397 4.338 -5.292 1.00 0.00 64 ARG A N 14
ATOM 18567 C CA . ARG A 1 64 ? -9.667 5.196 -4.144 1.00 0.00 64 ARG A CA 14
ATOM 18568 C C . ARG A 1 64 ? -8.383 5.494 -3.374 1.00 0.00 64 ARG A C 14
ATOM 18569 O O . ARG A 1 64 ? -8.140 6.632 -2.971 1.00 0.00 64 ARG A O 14
ATOM 18590 N N . ILE A 1 65 ? -7.567 4.465 -3.174 1.00 0.00 65 ILE A N 14
ATOM 18591 C CA . ILE A 1 65 ? -6.309 4.617 -2.454 1.00 0.00 65 ILE A CA 14
ATOM 18592 C C . ILE A 1 65 ? -5.278 5.358 -3.298 1.00 0.00 65 ILE A C 14
ATOM 18593 O O . ILE A 1 65 ? -4.833 6.448 -2.938 1.00 0.00 65 ILE A O 14
ATOM 18609 N N . LEU A 1 66 ? -4.904 4.761 -4.424 1.00 0.00 66 LEU A N 14
ATOM 18610 C CA . LEU A 1 66 ? -3.926 5.365 -5.322 1.00 0.00 66 LEU A CA 14
ATOM 18611 C C . LEU A 1 66 ? -4.163 6.866 -5.455 1.00 0.00 66 LEU A C 14
ATOM 18612 O O . LEU A 1 66 ? -3.257 7.680 -5.278 1.00 0.00 66 LEU A O 14
ATOM 18628 N N . PRO A 1 67 ? -5.411 7.242 -5.772 1.00 0.00 67 PRO A N 14
ATOM 18629 C CA . PRO A 1 67 ? -5.797 8.647 -5.933 1.00 0.00 67 PRO A CA 14
ATOM 18630 C C . PRO A 1 67 ? -5.801 9.403 -4.608 1.00 0.00 67 PRO A C 14
ATOM 18631 O O . PRO A 1 67 ? -5.716 10.631 -4.583 1.00 0.00 67 PRO A O 14
ATOM 18642 N N . ASP A 1 68 ? -5.899 8.661 -3.510 1.00 0.00 68 ASP A N 14
ATOM 18643 C CA . ASP A 1 68 ? -5.913 9.261 -2.181 1.00 0.00 68 ASP A CA 14
ATOM 18644 C C . ASP A 1 68 ? -4.495 9.565 -1.708 1.00 0.00 68 ASP A C 14
ATOM 18645 O O . ASP A 1 68 ? -4.257 10.563 -1.028 1.00 0.00 68 ASP A O 14
ATOM 18654 N N . MET A 1 69 ? -3.556 8.697 -2.071 1.00 0.00 69 MET A N 14
ATOM 18655 C CA . MET A 1 69 ? -2.162 8.873 -1.683 1.00 0.00 69 MET A CA 14
ATOM 18656 C C . MET A 1 69 ? -1.411 9.706 -2.717 1.00 0.00 69 MET A C 14
ATOM 18657 O O . MET A 1 69 ? -0.537 10.502 -2.372 1.00 0.00 69 MET A O 14
ATOM 18671 N N . LEU A 1 70 ? -1.757 9.518 -3.986 1.00 0.00 70 LEU A N 14
ATOM 18672 C CA . LEU A 1 70 ? -1.115 10.252 -5.071 1.00 0.00 70 LEU A CA 14
ATOM 18673 C C . LEU A 1 70 ? -1.487 11.731 -5.022 1.00 0.00 70 LEU A C 14
ATOM 18674 O O . LEU A 1 70 ? -0.620 12.601 -5.094 1.00 0.00 70 LEU A O 14
ATOM 18690 N N . GLN A 1 71 ? -2.782 12.006 -4.898 1.00 0.00 71 GLN A N 14
ATOM 18691 C CA . GLN A 1 71 ? -3.268 13.380 -4.838 1.00 0.00 71 GLN A CA 14
ATOM 18692 C C . GLN A 1 71 ? -2.396 14.226 -3.916 1.00 0.00 71 GLN A C 14
ATOM 18693 O O . GLN A 1 71 ? -2.375 14.016 -2.704 1.00 0.00 71 GLN A O 14
ATOM 18707 N N . GLN A 1 72 ? -1.679 15.181 -4.499 1.00 0.00 72 GLN A N 14
ATOM 18708 C CA . GLN A 1 72 ? -0.805 16.058 -3.729 1.00 0.00 72 GLN A CA 14
ATOM 18709 C C . GLN A 1 72 ? -1.199 17.519 -3.916 1.00 0.00 72 GLN A C 14
ATOM 18710 O O . GLN A 1 72 ? -0.891 18.129 -4.940 1.00 0.00 72 GLN A O 14
ATOM 18724 N N . ARG A 1 73 ? -1.881 18.075 -2.920 1.00 0.00 73 ARG A N 14
ATOM 18725 C CA . ARG A 1 73 ? -2.318 19.465 -2.976 1.00 0.00 73 ARG A CA 14
ATOM 18726 C C . ARG A 1 73 ? -1.180 20.375 -3.429 1.00 0.00 73 ARG A C 14
ATOM 18727 O O . ARG A 1 73 ? -1.341 21.176 -4.350 1.00 0.00 73 ARG A O 14
ATOM 18748 N N . ARG A 1 74 ? -0.030 20.246 -2.775 1.00 0.00 74 ARG A N 14
ATOM 18749 C CA . ARG A 1 74 ? 1.134 21.057 -3.110 1.00 0.00 74 ARG A CA 14
ATOM 18750 C C . ARG A 1 74 ? 1.502 20.900 -4.582 1.00 0.00 74 ARG A C 14
ATOM 18751 O O . ARG A 1 74 ? 1.326 19.831 -5.165 1.00 0.00 74 ARG A O 14
ATOM 18772 N N . ASN A 1 75 ? 2.012 21.973 -5.177 1.00 0.00 75 ASN A N 14
ATOM 18773 C CA . ASN A 1 75 ? 2.404 21.955 -6.582 1.00 0.00 75 ASN A CA 14
ATOM 18774 C C . ASN A 1 75 ? 3.884 21.619 -6.730 1.00 0.00 75 ASN A C 14
ATOM 18775 O O . ASN A 1 75 ? 4.748 22.347 -6.241 1.00 0.00 75 ASN A O 14
ATOM 18786 N N . ASP A 1 76 ? 4.169 20.513 -7.408 1.00 0.00 76 ASP A N 14
ATOM 18787 C CA . ASP A 1 76 ? 5.545 20.080 -7.623 1.00 0.00 76 ASP A CA 14
ATOM 18788 C C . ASP A 1 76 ? 5.963 20.296 -9.074 1.00 0.00 76 ASP A C 14
ATOM 18789 O O . ASP A 1 76 ? 5.163 20.165 -10.001 1.00 0.00 76 ASP A O 14
ATOM 18798 N N . PRO A 1 77 ? 7.244 20.635 -9.278 1.00 0.00 77 PRO A N 14
ATOM 18799 C CA . PRO A 1 77 ? 7.797 20.876 -10.614 1.00 0.00 77 PRO A CA 14
ATOM 18800 C C . PRO A 1 77 ? 7.902 19.597 -11.437 1.00 0.00 77 PRO A C 14
ATOM 18801 O O . PRO A 1 77 ? 8.940 18.935 -11.443 1.00 0.00 77 PRO A O 14
ATOM 18812 N N . SER A 1 78 ? 6.822 19.254 -12.131 1.00 0.00 78 SER A N 14
ATOM 18813 C CA . SER A 1 78 ? 6.793 18.052 -12.955 1.00 0.00 78 SER A CA 14
ATOM 18814 C C . SER A 1 78 ? 7.284 18.350 -14.369 1.00 0.00 78 SER A C 14
ATOM 18815 O O . SER A 1 78 ? 7.172 19.476 -14.852 1.00 0.00 78 SER A O 14
ATOM 18823 N N . GLY A 1 79 ? 7.828 17.331 -15.027 1.00 0.00 79 GLY A N 14
ATOM 18824 C CA . GLY A 1 79 ? 8.329 17.503 -16.378 1.00 0.00 79 GLY A CA 14
ATOM 18825 C C . GLY A 1 79 ? 7.620 16.610 -17.377 1.00 0.00 79 GLY A C 14
ATOM 18826 O O . GLY A 1 79 ? 8.149 15.587 -17.812 1.00 0.00 79 GLY A O 14
ATOM 18830 N N . PRO A 1 80 ? 6.392 16.995 -17.755 1.00 0.00 80 PRO A N 14
ATOM 18831 C CA . PRO A 1 80 ? 5.583 16.235 -18.712 1.00 0.00 80 PRO A CA 14
ATOM 18832 C C . PRO A 1 80 ? 6.146 16.301 -20.128 1.00 0.00 80 PRO A C 14
ATOM 18833 O O . PRO A 1 80 ? 6.992 17.142 -20.431 1.00 0.00 80 PRO A O 14
ATOM 18844 N N . SER A 1 81 ? 5.671 15.408 -20.991 1.00 0.00 81 SER A N 14
ATOM 18845 C CA . SER A 1 81 ? 6.130 15.363 -22.374 1.00 0.00 81 SER A CA 14
ATOM 18846 C C . SER A 1 81 ? 5.028 14.849 -23.296 1.00 0.00 81 SER A C 14
ATOM 18847 O O . SER A 1 81 ? 4.156 14.089 -22.875 1.00 0.00 81 SER A O 14
ATOM 18855 N N . SER A 1 82 ? 5.075 15.270 -24.556 1.00 0.00 82 SER A N 14
ATOM 18856 C CA . SER A 1 82 ? 4.079 14.856 -25.537 1.00 0.00 82 SER A CA 14
ATOM 18857 C C . SER A 1 82 ? 4.709 14.698 -26.917 1.00 0.00 82 SER A C 14
ATOM 18858 O O . SER A 1 82 ? 5.820 15.168 -27.162 1.00 0.00 82 SER A O 14
ATOM 18866 N N . GLY A 1 83 ? 3.991 14.032 -27.817 1.00 0.00 83 GLY A N 14
ATOM 18867 C CA . GLY A 1 83 ? 4.495 13.824 -29.162 1.00 0.00 83 GLY A CA 14
ATOM 18868 C C . GLY A 1 83 ? 3.423 14.004 -30.217 1.00 0.00 83 GLY A C 14
ATOM 18869 O O . GLY A 1 83 ? 2.870 13.028 -30.723 1.00 0.00 83 GLY A O 14
ATOM 18873 N N . GLY A 1 1 ? 10.533 -24.973 -4.773 1.00 0.00 1 GLY A N 15
ATOM 18874 C CA . GLY A 1 1 ? 9.496 -24.044 -4.363 1.00 0.00 1 GLY A CA 15
ATOM 18875 C C . GLY A 1 1 ? 8.179 -24.296 -5.069 1.00 0.00 1 GLY A C 15
ATOM 18876 O O . GLY A 1 1 ? 7.980 -23.857 -6.201 1.00 0.00 1 GLY A O 15
ATOM 18880 N N . SER A 1 2 ? 7.277 -25.008 -4.400 1.00 0.00 2 SER A N 15
ATOM 18881 C CA . SER A 1 2 ? 5.973 -25.322 -4.973 1.00 0.00 2 SER A CA 15
ATOM 18882 C C . SER A 1 2 ? 4.851 -24.723 -4.131 1.00 0.00 2 SER A C 15
ATOM 18883 O O . SER A 1 2 ? 4.818 -24.888 -2.912 1.00 0.00 2 SER A O 15
ATOM 18891 N N . SER A 1 3 ? 3.932 -24.025 -4.792 1.00 0.00 3 SER A N 15
ATOM 18892 C CA . SER A 1 3 ? 2.810 -23.397 -4.106 1.00 0.00 3 SER A CA 15
ATOM 18893 C C . SER A 1 3 ? 1.482 -23.861 -4.698 1.00 0.00 3 SER A C 15
ATOM 18894 O O . SER A 1 3 ? 0.588 -24.302 -3.977 1.00 0.00 3 SER A O 15
ATOM 18902 N N . GLY A 1 4 ? 1.362 -23.758 -6.018 1.00 0.00 4 GLY A N 15
ATOM 18903 C CA . GLY A 1 4 ? 0.142 -24.171 -6.686 1.00 0.00 4 GLY A CA 15
ATOM 18904 C C . GLY A 1 4 ? -0.708 -22.993 -7.120 1.00 0.00 4 GLY A C 15
ATOM 18905 O O . GLY A 1 4 ? -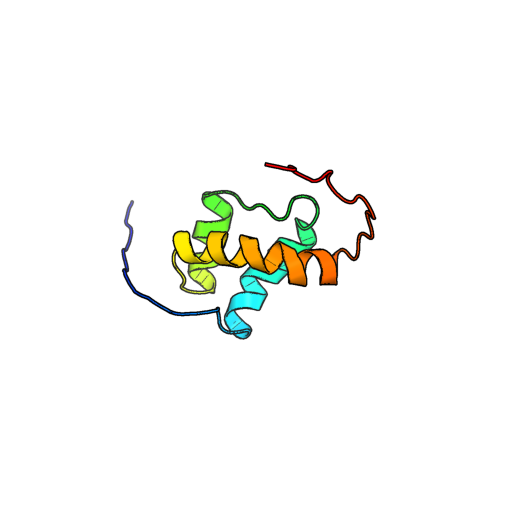0.506 -21.869 -6.660 1.00 0.00 4 GLY A O 15
ATOM 18909 N N . SER A 1 5 ? -1.661 -23.249 -8.011 1.00 0.00 5 SER A N 15
ATOM 18910 C CA . SER A 1 5 ? -2.541 -22.200 -8.512 1.00 0.00 5 SER A CA 15
ATOM 18911 C C . SER A 1 5 ? -4.005 -22.604 -8.368 1.00 0.00 5 SER A C 15
ATOM 18912 O O . SER A 1 5 ? -4.340 -23.788 -8.403 1.00 0.00 5 SER A O 15
ATOM 18920 N N . SER A 1 6 ? -4.874 -21.611 -8.206 1.00 0.00 6 SER A N 15
ATOM 18921 C CA . SER A 1 6 ? -6.302 -21.862 -8.052 1.00 0.00 6 SER A CA 15
ATOM 18922 C C . SER A 1 6 ? -7.105 -20.584 -8.275 1.00 0.00 6 SER A C 15
ATOM 18923 O O . SER A 1 6 ? -6.864 -19.566 -7.629 1.00 0.00 6 SER A O 15
ATOM 18931 N N . GLY A 1 7 ? -8.062 -20.648 -9.196 1.00 0.00 7 GLY A N 15
ATOM 18932 C CA . GLY A 1 7 ? -8.887 -19.490 -9.489 1.00 0.00 7 GLY A CA 15
ATOM 18933 C C . GLY A 1 7 ? -10.281 -19.608 -8.904 1.00 0.00 7 GLY A C 15
ATOM 18934 O O . GLY A 1 7 ? -10.992 -20.578 -9.166 1.00 0.00 7 GLY A O 15
ATOM 18938 N N . LYS A 1 8 ? -10.672 -18.619 -8.108 1.00 0.00 8 LYS A N 15
ATOM 18939 C CA . LYS A 1 8 ? -11.989 -18.614 -7.483 1.00 0.00 8 LYS A CA 15
ATOM 18940 C C . LYS A 1 8 ? -12.570 -17.204 -7.447 1.00 0.00 8 LYS A C 15
ATOM 18941 O O . LYS A 1 8 ? -11.838 -16.218 -7.530 1.00 0.00 8 LYS A O 15
ATOM 18960 N N . LYS A 1 9 ? -13.889 -17.116 -7.320 1.00 0.00 9 LYS A N 15
ATOM 18961 C CA . LYS A 1 9 ? -14.569 -15.826 -7.269 1.00 0.00 9 LYS A CA 15
ATOM 18962 C C . LYS A 1 9 ? -15.055 -15.523 -5.855 1.00 0.00 9 LYS A C 15
ATOM 18963 O O . LYS A 1 9 ? -15.813 -16.296 -5.271 1.00 0.00 9 LYS A O 15
ATOM 18982 N N . ARG A 1 10 ? -14.615 -14.392 -5.313 1.00 0.00 10 ARG A N 15
ATOM 18983 C CA . ARG A 1 10 ? -15.005 -13.987 -3.968 1.00 0.00 10 ARG A CA 15
ATOM 18984 C C . ARG A 1 10 ? -14.741 -12.501 -3.750 1.00 0.00 10 ARG A C 15
ATOM 18985 O O . ARG A 1 10 ? -13.828 -11.927 -4.344 1.00 0.00 10 ARG A O 15
ATOM 19006 N N . LYS A 1 11 ? -15.546 -11.881 -2.893 1.00 0.00 11 LYS A N 15
ATOM 19007 C CA . LYS A 1 11 ? -15.399 -10.462 -2.595 1.00 0.00 11 LYS A CA 15
ATOM 19008 C C . LYS A 1 11 ? -15.141 -10.242 -1.107 1.00 0.00 11 LYS A C 15
ATOM 19009 O O . LYS A 1 11 ? -15.436 -11.105 -0.282 1.00 0.00 11 LYS A O 15
ATOM 19028 N N . GLY A 1 12 ? -14.587 -9.080 -0.772 1.00 0.00 12 GLY A N 15
ATOM 19029 C CA . GLY A 1 12 ? -14.300 -8.768 0.616 1.00 0.00 12 GLY A CA 15
ATOM 19030 C C . GLY A 1 12 ? -13.167 -7.773 0.763 1.00 0.00 12 GLY A C 15
ATOM 19031 O O . GLY A 1 12 ? -12.212 -7.789 -0.013 1.00 0.00 12 GLY A O 15
ATOM 19035 N N . ASN A 1 13 ? -13.272 -6.902 1.762 1.00 0.00 13 ASN A N 15
ATOM 19036 C CA . ASN A 1 13 ? -12.249 -5.893 2.007 1.00 0.00 13 ASN A CA 15
ATOM 19037 C C . ASN A 1 13 ? -11.299 -6.339 3.115 1.00 0.00 13 ASN A C 15
ATOM 19038 O O . ASN A 1 13 ? -11.722 -6.932 4.109 1.00 0.00 13 ASN A O 15
ATOM 19049 N N . LEU A 1 14 ? -10.015 -6.050 2.937 1.00 0.00 14 LEU A N 15
ATOM 19050 C CA . LEU A 1 14 ? -9.004 -6.420 3.922 1.00 0.00 14 LEU A CA 15
ATOM 19051 C C . LEU A 1 14 ? -9.037 -5.475 5.118 1.00 0.00 14 LEU A C 15
ATOM 19052 O O . LEU A 1 14 ? -9.383 -4.299 5.003 1.00 0.00 14 LEU A O 15
ATOM 19068 N N . PRO A 1 15 ? -8.667 -5.999 6.297 1.00 0.00 15 PRO A N 15
ATOM 19069 C CA . PRO A 1 15 ? -8.643 -5.218 7.537 1.00 0.00 15 PRO A CA 15
ATOM 19070 C C . PRO A 1 15 ? -7.534 -4.172 7.543 1.00 0.00 15 PRO A C 15
ATOM 19071 O O . PRO A 1 15 ? -6.395 -4.460 7.178 1.00 0.00 15 PRO A O 15
ATOM 19082 N N . ALA A 1 16 ? -7.875 -2.957 7.959 1.00 0.00 16 ALA A N 15
ATOM 19083 C CA . ALA A 1 16 ? -6.907 -1.868 8.014 1.00 0.00 16 ALA A CA 15
ATOM 19084 C C . ALA A 1 16 ? -5.514 -2.389 8.351 1.00 0.00 16 ALA A C 15
ATOM 19085 O O . ALA A 1 16 ? -4.573 -2.213 7.579 1.00 0.00 16 ALA A O 15
ATOM 19092 N N . GLU A 1 17 ? -5.391 -3.030 9.510 1.00 0.00 17 GLU A N 15
ATOM 19093 C CA . GLU A 1 17 ? -4.112 -3.574 9.948 1.00 0.00 17 GLU A CA 15
ATOM 19094 C C . GLU A 1 17 ? -3.370 -4.225 8.785 1.00 0.00 17 GLU A C 15
ATOM 19095 O O . GLU A 1 17 ? -2.206 -3.918 8.527 1.00 0.00 17 GLU A O 15
ATOM 19107 N N . SER A 1 18 ? -4.052 -5.126 8.085 1.00 0.00 18 SER A N 15
ATOM 19108 C CA . SER A 1 18 ? -3.457 -5.825 6.952 1.00 0.00 18 SER A CA 15
ATOM 19109 C C . SER A 1 18 ? -3.262 -4.877 5.772 1.00 0.00 18 SER A C 15
ATOM 19110 O O . SER A 1 18 ? -2.314 -5.018 4.998 1.00 0.00 18 SER A O 15
ATOM 19118 N N . VAL A 1 19 ? -4.165 -3.911 5.641 1.00 0.00 19 VAL A N 15
ATOM 19119 C CA . VAL A 1 19 ? -4.092 -2.939 4.557 1.00 0.00 19 VAL A CA 15
ATOM 19120 C C . VAL A 1 19 ? -2.806 -2.125 4.634 1.00 0.00 19 VAL A C 15
ATOM 19121 O O . VAL A 1 19 ? -2.062 -2.024 3.658 1.00 0.00 19 VAL A O 15
ATOM 19134 N N . LYS A 1 20 ? -2.548 -1.545 5.801 1.00 0.00 20 LYS A N 15
ATOM 19135 C CA . LYS A 1 20 ? -1.350 -0.740 6.009 1.00 0.00 20 LYS A CA 15
ATOM 19136 C C . LYS A 1 20 ? -0.147 -1.366 5.311 1.00 0.00 20 LYS A C 15
ATOM 19137 O O . LYS A 1 20 ? 0.640 -0.671 4.667 1.00 0.00 20 LYS A O 15
ATOM 19156 N N . ILE A 1 21 ? -0.010 -2.681 5.442 1.00 0.00 21 ILE A N 15
ATOM 19157 C CA . ILE A 1 21 ? 1.096 -3.400 4.822 1.00 0.00 21 ILE A CA 15
ATOM 19158 C C . ILE A 1 21 ? 1.102 -3.199 3.310 1.00 0.00 21 ILE A C 15
ATOM 19159 O O . ILE A 1 21 ? 2.141 -2.910 2.715 1.00 0.00 21 ILE A O 15
ATOM 19175 N N . LEU A 1 22 ? -0.065 -3.353 2.693 1.00 0.00 22 LEU A N 15
ATOM 19176 C CA . LEU A 1 22 ? -0.195 -3.187 1.250 1.00 0.00 22 LEU A CA 15
ATOM 19177 C C . LEU A 1 22 ? -0.069 -1.719 0.857 1.00 0.00 22 LEU A C 15
ATOM 19178 O O . LEU A 1 22 ? 0.749 -1.361 0.010 1.00 0.00 22 LEU A O 15
ATOM 19194 N N . ARG A 1 23 ? -0.884 -0.873 1.480 1.00 0.00 23 ARG A N 15
ATOM 19195 C CA . ARG A 1 23 ? -0.863 0.557 1.196 1.00 0.00 23 ARG A CA 15
ATOM 19196 C C . ARG A 1 23 ? 0.565 1.094 1.217 1.00 0.00 23 ARG A C 15
ATOM 19197 O O . ARG A 1 23 ? 1.058 1.613 0.215 1.00 0.00 23 ARG A O 15
ATOM 19218 N N . ASP A 1 24 ? 1.223 0.967 2.364 1.00 0.00 24 ASP A N 15
ATOM 19219 C CA . ASP A 1 24 ? 2.594 1.439 2.516 1.00 0.00 24 ASP A CA 15
ATOM 19220 C C . ASP A 1 24 ? 3.409 1.156 1.258 1.00 0.00 24 ASP A C 15
ATOM 19221 O O . ASP A 1 24 ? 4.194 1.993 0.813 1.00 0.00 24 ASP A O 15
ATOM 19230 N N . TRP A 1 25 ? 3.217 -0.030 0.690 1.00 0.00 25 TRP A N 15
ATOM 19231 C CA . TRP A 1 25 ? 3.936 -0.424 -0.516 1.00 0.00 25 TRP A CA 15
ATOM 19232 C C . TRP A 1 25 ? 3.380 0.296 -1.740 1.00 0.00 25 TRP A C 15
ATOM 19233 O O . TRP A 1 25 ? 4.127 0.907 -2.504 1.00 0.00 25 TRP A O 15
ATOM 19254 N N . MET A 1 26 ? 2.066 0.219 -1.921 1.00 0.00 26 MET A N 15
ATOM 19255 C CA . MET A 1 26 ? 1.411 0.865 -3.053 1.00 0.00 26 MET A CA 15
ATOM 19256 C C . MET A 1 26 ? 1.879 2.309 -3.199 1.00 0.00 26 MET A C 15
ATOM 19257 O O . MET A 1 26 ? 1.784 2.896 -4.278 1.00 0.00 26 MET A O 15
ATOM 19271 N N . TYR A 1 27 ? 2.382 2.876 -2.109 1.00 0.00 27 TYR A N 15
ATOM 19272 C CA . TYR A 1 27 ? 2.862 4.253 -2.116 1.00 0.00 27 TYR A CA 15
ATOM 19273 C C . TYR A 1 27 ? 4.152 4.377 -2.922 1.00 0.00 27 TYR A C 15
ATOM 19274 O O . TYR A 1 27 ? 4.278 5.245 -3.786 1.00 0.00 27 TYR A O 15
ATOM 19292 N N . LYS A 1 28 ? 5.108 3.501 -2.633 1.00 0.00 28 LYS A N 15
ATOM 19293 C CA . LYS A 1 28 ? 6.389 3.508 -3.331 1.00 0.00 28 LYS A CA 15
ATOM 19294 C C . LYS A 1 28 ? 6.198 3.247 -4.821 1.00 0.00 28 LYS A C 15
ATOM 19295 O O . LYS A 1 28 ? 6.896 3.822 -5.657 1.00 0.00 28 LYS A O 15
ATOM 19314 N N . HIS A 1 29 ? 5.248 2.376 -5.148 1.00 0.00 29 HIS A N 15
ATOM 19315 C CA . HIS A 1 29 ? 4.964 2.041 -6.539 1.00 0.00 29 HIS A CA 15
ATOM 19316 C C . HIS A 1 29 ? 3.737 2.796 -7.040 1.00 0.00 29 HIS A C 15
ATOM 19317 O O . HIS A 1 29 ? 3.288 2.591 -8.168 1.00 0.00 29 HIS A O 15
ATOM 19332 N N . ARG A 1 30 ? 3.199 3.669 -6.195 1.00 0.00 30 ARG A N 15
ATOM 19333 C CA . ARG A 1 30 ? 2.022 4.452 -6.552 1.00 0.00 30 ARG A CA 15
ATOM 19334 C C . ARG A 1 30 ? 2.055 4.842 -8.027 1.00 0.00 30 ARG A C 15
ATOM 19335 O O . ARG A 1 30 ? 1.016 4.924 -8.682 1.00 0.00 30 ARG A O 15
ATOM 19356 N N . PHE A 1 31 ? 3.256 5.082 -8.543 1.00 0.00 31 PHE A N 15
ATOM 19357 C CA . PHE A 1 31 ? 3.425 5.465 -9.940 1.00 0.00 31 PHE A CA 15
ATOM 19358 C C . PHE A 1 31 ? 2.786 4.436 -10.867 1.00 0.00 31 PHE A C 15
ATOM 19359 O O . PHE A 1 31 ? 2.024 4.785 -11.769 1.00 0.00 31 PHE A O 15
ATOM 19376 N N . LYS A 1 32 ? 3.102 3.166 -10.639 1.00 0.00 32 LYS A N 15
ATOM 19377 C CA . LYS A 1 32 ? 2.559 2.084 -11.452 1.00 0.00 32 LYS A CA 15
ATOM 19378 C C . LYS A 1 32 ? 1.330 1.469 -10.789 1.00 0.00 32 LYS A C 15
ATOM 19379 O O . LYS A 1 32 ? 0.304 1.261 -11.434 1.00 0.00 32 LYS A O 15
ATOM 19398 N N . ALA A 1 33 ? 1.443 1.181 -9.496 1.00 0.00 33 ALA A N 15
ATOM 19399 C CA . ALA A 1 33 ? 0.340 0.594 -8.746 1.00 0.00 33 ALA A CA 15
ATOM 19400 C C . ALA A 1 33 ? 0.110 -0.857 -9.154 1.00 0.00 33 ALA A C 15
ATOM 19401 O O . ALA A 1 33 ? -1.012 -1.251 -9.477 1.00 0.00 33 ALA A O 15
ATOM 19408 N N . TYR A 1 34 ? 1.177 -1.648 -9.138 1.00 0.00 34 TYR A N 15
ATOM 19409 C CA . TYR A 1 34 ? 1.091 -3.055 -9.510 1.00 0.00 34 TYR A CA 15
ATOM 19410 C C . TYR A 1 34 ? 2.314 -3.824 -9.020 1.00 0.00 34 TYR A C 15
ATOM 19411 O O . TYR A 1 34 ? 3.408 -3.722 -9.575 1.00 0.00 34 TYR A O 15
ATOM 19429 N N . PRO A 1 35 ? 2.125 -4.615 -7.953 1.00 0.00 35 PRO A N 15
ATOM 19430 C CA . PRO A 1 35 ? 3.200 -5.419 -7.363 1.00 0.00 35 PRO A CA 15
ATOM 19431 C C . PRO A 1 35 ? 3.623 -6.572 -8.266 1.00 0.00 35 PRO A C 15
ATOM 19432 O O . PRO A 1 35 ? 2.933 -6.905 -9.229 1.00 0.00 35 PRO A O 15
ATOM 19443 N N . SER A 1 36 ? 4.762 -7.179 -7.948 1.00 0.00 36 SER A N 15
ATOM 19444 C CA . SER A 1 36 ? 5.279 -8.294 -8.733 1.00 0.00 36 SER A CA 15
ATOM 19445 C C . SER A 1 36 ? 5.016 -9.622 -8.030 1.00 0.00 36 SER A C 15
ATOM 19446 O O . SER A 1 36 ? 4.902 -9.676 -6.806 1.00 0.00 36 SER A O 15
ATOM 19454 N N . GLU A 1 37 ? 4.921 -10.691 -8.814 1.00 0.00 37 GLU A N 15
ATOM 19455 C CA . GLU A 1 37 ? 4.670 -12.019 -8.267 1.00 0.00 37 GLU A CA 15
ATOM 19456 C C . GLU A 1 37 ? 5.399 -12.207 -6.939 1.00 0.00 37 GLU A C 15
ATOM 19457 O O . GLU A 1 37 ? 4.945 -12.951 -6.070 1.00 0.00 37 GLU A O 15
ATOM 19469 N N . GLU A 1 38 ? 6.531 -11.527 -6.791 1.00 0.00 38 GLU A N 15
ATOM 19470 C CA . GLU A 1 38 ? 7.323 -11.620 -5.570 1.00 0.00 38 GLU A CA 15
ATOM 19471 C C . GLU A 1 38 ? 6.745 -10.726 -4.477 1.00 0.00 38 GLU A C 15
ATOM 19472 O O . GLU A 1 38 ? 6.582 -11.152 -3.335 1.00 0.00 38 GLU A O 15
ATOM 19484 N N . GLU A 1 39 ? 6.439 -9.483 -4.837 1.00 0.00 39 GLU A N 15
ATOM 19485 C CA . GLU A 1 39 ? 5.881 -8.529 -3.887 1.00 0.00 39 GLU A CA 15
ATOM 19486 C C . GLU A 1 39 ? 4.633 -9.095 -3.216 1.00 0.00 39 GLU A C 15
ATOM 19487 O O . GLU A 1 39 ? 4.540 -9.141 -1.989 1.00 0.00 39 GLU A O 15
ATOM 19499 N N . LYS A 1 40 ? 3.675 -9.525 -4.030 1.00 0.00 40 LYS A N 15
ATOM 19500 C CA . LYS A 1 40 ? 2.432 -10.089 -3.518 1.00 0.00 40 LYS A CA 15
ATOM 19501 C C . LYS A 1 40 ? 2.713 -11.201 -2.512 1.00 0.00 40 LYS A C 15
ATOM 19502 O O . LYS A 1 40 ? 2.327 -11.108 -1.347 1.00 0.00 40 LYS A O 15
ATOM 19521 N N . GLN A 1 41 ? 3.387 -12.251 -2.970 1.00 0.00 41 GLN A N 15
ATOM 19522 C CA . GLN A 1 41 ? 3.720 -13.380 -2.109 1.00 0.00 41 GLN A CA 15
ATOM 19523 C C . GLN A 1 41 ? 4.419 -12.908 -0.839 1.00 0.00 41 GLN A C 15
ATOM 19524 O O . GLN A 1 41 ? 4.283 -13.520 0.220 1.00 0.00 41 GLN A O 15
ATOM 19538 N N . MET A 1 42 ? 5.169 -11.816 -0.953 1.00 0.00 42 MET A N 15
ATOM 19539 C CA . MET A 1 42 ? 5.889 -11.262 0.187 1.00 0.00 42 MET A CA 15
ATOM 19540 C C . MET A 1 42 ? 4.923 -10.642 1.192 1.00 0.00 42 MET A C 15
ATOM 19541 O O . MET A 1 42 ? 4.967 -10.952 2.383 1.00 0.00 42 MET A O 15
ATOM 19555 N N . LEU A 1 43 ? 4.052 -9.765 0.705 1.00 0.00 43 LEU A N 15
ATOM 19556 C CA . LEU A 1 43 ? 3.075 -9.101 1.560 1.00 0.00 43 LEU A CA 15
ATOM 19557 C C . LEU A 1 43 ? 2.100 -10.110 2.158 1.00 0.00 43 LEU A C 15
ATOM 19558 O O . LEU A 1 43 ? 1.744 -10.023 3.333 1.00 0.00 43 LEU A O 15
ATOM 19574 N N . SER A 1 44 ? 1.673 -11.067 1.341 1.00 0.00 44 SER A N 15
ATOM 19575 C CA . SER A 1 44 ? 0.737 -12.093 1.788 1.00 0.00 44 SER A CA 15
ATOM 19576 C C . SER A 1 44 ? 1.197 -12.710 3.106 1.00 0.00 44 SER A C 15
ATOM 19577 O O . SER A 1 44 ? 0.396 -13.272 3.852 1.00 0.00 44 SER A O 15
ATOM 19585 N N . GLU A 1 45 ? 2.492 -12.601 3.383 1.00 0.00 45 GLU A N 15
ATOM 19586 C CA . GLU A 1 45 ? 3.059 -13.149 4.610 1.00 0.00 45 GLU A CA 15
ATOM 19587 C C . GLU A 1 45 ? 2.734 -12.257 5.805 1.00 0.00 45 GLU A C 15
ATOM 19588 O O . GLU A 1 45 ? 2.400 -12.745 6.885 1.00 0.00 45 GLU A O 15
ATOM 19600 N N . LYS A 1 46 ? 2.834 -10.948 5.604 1.00 0.00 46 LYS A N 15
ATOM 19601 C CA . LYS A 1 46 ? 2.551 -9.986 6.662 1.00 0.00 46 LYS A CA 15
ATOM 19602 C C . LYS A 1 46 ? 1.048 -9.774 6.817 1.00 0.00 46 LYS A C 15
ATOM 19603 O O . LYS A 1 46 ? 0.553 -9.547 7.921 1.00 0.00 46 LYS A O 15
ATOM 19622 N N . THR A 1 47 ? 0.326 -9.851 5.703 1.00 0.00 47 THR A N 15
ATOM 19623 C CA . THR A 1 47 ? -1.119 -9.668 5.715 1.00 0.00 47 THR A CA 15
ATOM 19624 C C . THR A 1 47 ? -1.841 -11.002 5.867 1.00 0.00 47 THR A C 15
ATOM 19625 O O . THR A 1 47 ? -2.999 -11.049 6.281 1.00 0.00 47 THR A O 15
ATOM 19636 N N . ASN A 1 48 ? -1.150 -12.086 5.528 1.00 0.00 48 ASN A N 15
ATOM 19637 C CA . ASN A 1 48 ? -1.726 -13.422 5.627 1.00 0.00 48 ASN A CA 15
ATOM 19638 C C . ASN A 1 48 ? -2.909 -13.576 4.677 1.00 0.00 48 ASN A C 15
ATOM 19639 O O . ASN A 1 48 ? -3.909 -14.214 5.010 1.00 0.00 48 ASN A O 15
ATOM 19650 N N . LEU A 1 49 ? -2.790 -12.987 3.492 1.00 0.00 49 LEU A N 15
ATOM 19651 C CA . LEU A 1 49 ? -3.849 -13.058 2.491 1.00 0.00 49 LEU A CA 15
ATOM 19652 C C . LEU A 1 49 ? -3.448 -13.972 1.338 1.00 0.00 49 LEU A C 15
ATOM 19653 O O . LEU A 1 49 ? -2.366 -14.560 1.346 1.00 0.00 49 LEU A O 15
ATOM 19669 N N . SER A 1 50 ? -4.325 -14.084 0.346 1.00 0.00 50 SER A N 15
ATOM 19670 C CA . SER A 1 50 ? -4.063 -14.927 -0.815 1.00 0.00 50 SER A CA 15
ATOM 19671 C C . SER A 1 50 ? -3.721 -14.079 -2.036 1.00 0.00 50 SER A C 15
ATOM 19672 O O . SER A 1 50 ? -4.390 -13.085 -2.324 1.00 0.00 50 SER A O 15
ATOM 19680 N N . LEU A 1 51 ? -2.675 -14.478 -2.752 1.00 0.00 51 LEU A N 15
ATOM 19681 C CA . LEU A 1 51 ? -2.242 -13.756 -3.943 1.00 0.00 51 LEU A CA 15
ATOM 19682 C C . LEU A 1 51 ? -3.438 -13.180 -4.695 1.00 0.00 51 LEU A C 15
ATOM 19683 O O . LEU A 1 51 ? -3.384 -12.059 -5.203 1.00 0.00 51 LEU A O 15
ATOM 19699 N N . LEU A 1 52 ? -4.517 -13.952 -4.760 1.00 0.00 52 LEU A N 15
ATOM 19700 C CA . LEU A 1 52 ? -5.728 -13.518 -5.448 1.00 0.00 52 LEU A CA 15
ATOM 19701 C C . LEU A 1 52 ? -6.295 -12.255 -4.807 1.00 0.00 52 LEU A C 15
ATOM 19702 O O . LEU A 1 52 ? -6.588 -11.277 -5.495 1.00 0.00 52 LEU A O 15
ATOM 19718 N N . GLN A 1 53 ? -6.446 -12.284 -3.487 1.00 0.00 53 GLN A N 15
ATOM 19719 C CA . GLN A 1 53 ? -6.977 -11.141 -2.754 1.00 0.00 53 GLN A CA 15
ATOM 19720 C C . GLN A 1 53 ? -6.038 -9.943 -2.859 1.00 0.00 53 GLN A C 15
ATOM 19721 O O . GLN A 1 53 ? -6.482 -8.807 -3.020 1.00 0.00 53 GLN A O 15
ATOM 19735 N N . ILE A 1 54 ? -4.739 -10.206 -2.766 1.00 0.00 54 ILE A N 15
ATOM 19736 C CA . ILE A 1 54 ? -3.738 -9.150 -2.851 1.00 0.00 54 ILE A CA 15
ATOM 19737 C C . ILE A 1 54 ? -3.975 -8.266 -4.071 1.00 0.00 54 ILE A C 15
ATOM 19738 O O . ILE A 1 54 ? -4.330 -7.095 -3.942 1.00 0.00 54 ILE A O 15
ATOM 19754 N N . SER A 1 55 ? -3.776 -8.836 -5.256 1.00 0.00 55 SER A N 15
ATOM 19755 C CA . SER A 1 55 ? -3.966 -8.100 -6.500 1.00 0.00 55 SER A CA 15
ATOM 19756 C C . SER A 1 55 ? -5.369 -7.505 -6.570 1.00 0.00 55 SER A C 15
ATOM 19757 O O . SER A 1 55 ? -5.548 -6.352 -6.961 1.00 0.00 55 SER A O 15
ATOM 19765 N N . ASN A 1 56 ? -6.362 -8.302 -6.189 1.00 0.00 56 ASN A N 15
ATOM 19766 C CA . ASN A 1 56 ? -7.751 -7.856 -6.210 1.00 0.00 56 ASN A CA 15
ATOM 19767 C C . ASN A 1 56 ? -7.918 -6.561 -5.420 1.00 0.00 56 ASN A C 15
ATOM 19768 O O . ASN A 1 56 ? -8.662 -5.668 -5.823 1.00 0.00 56 ASN A O 15
ATOM 19779 N N . TRP A 1 57 ? -7.220 -6.468 -4.294 1.00 0.00 57 TRP A N 15
ATOM 19780 C CA . TRP A 1 57 ? -7.291 -5.282 -3.447 1.00 0.00 57 TRP A CA 15
ATOM 19781 C C . TRP A 1 57 ? -6.570 -4.106 -4.097 1.00 0.00 57 TRP A C 15
ATOM 19782 O O . TRP A 1 57 ? -6.948 -2.950 -3.902 1.00 0.00 57 TRP A O 15
ATOM 19803 N N . PHE A 1 58 ? -5.532 -4.407 -4.869 1.00 0.00 58 PHE A N 15
ATOM 19804 C CA . PHE A 1 58 ? -4.758 -3.373 -5.547 1.00 0.00 58 PHE A CA 15
ATOM 19805 C C . PHE A 1 58 ? -5.579 -2.718 -6.655 1.00 0.00 58 PHE A C 15
ATOM 19806 O O . PHE A 1 58 ? -5.405 -1.536 -6.954 1.00 0.00 58 PHE A O 15
ATOM 19823 N N . ILE A 1 59 ? -6.472 -3.494 -7.259 1.00 0.00 59 ILE A N 15
ATOM 19824 C CA . ILE A 1 59 ? -7.320 -2.990 -8.332 1.00 0.00 59 ILE A CA 15
ATOM 19825 C C . ILE A 1 59 ? -8.279 -1.922 -7.819 1.00 0.00 59 ILE A C 15
ATOM 19826 O O . ILE A 1 59 ? -8.130 -0.740 -8.126 1.00 0.00 59 ILE A O 15
ATOM 19842 N N . ASN A 1 60 ? -9.264 -2.346 -7.034 1.00 0.00 60 ASN A N 15
ATOM 19843 C CA . ASN A 1 60 ? -10.248 -1.426 -6.476 1.00 0.00 60 ASN A CA 15
ATOM 19844 C C . ASN A 1 60 ? -9.566 -0.312 -5.689 1.00 0.00 60 ASN A C 15
ATOM 19845 O O . ASN A 1 60 ? -9.939 0.856 -5.795 1.00 0.00 60 ASN A O 15
ATOM 19856 N N . ALA A 1 61 ? -8.563 -0.681 -4.898 1.00 0.00 61 ALA A N 15
ATOM 19857 C CA . ALA A 1 61 ? -7.827 0.287 -4.095 1.00 0.00 61 ALA A CA 15
ATOM 19858 C C . ALA A 1 61 ? -7.192 1.359 -4.973 1.00 0.00 61 ALA A C 15
ATOM 19859 O O . ALA A 1 61 ? -7.204 2.542 -4.632 1.00 0.00 61 ALA A O 15
ATOM 19866 N N . ARG A 1 62 ? -6.636 0.938 -6.105 1.00 0.00 62 ARG A N 15
ATOM 19867 C CA . ARG A 1 62 ? -5.994 1.863 -7.031 1.00 0.00 62 ARG A CA 15
ATOM 19868 C C . ARG A 1 62 ? -7.006 2.854 -7.598 1.00 0.00 62 ARG A C 15
ATOM 19869 O O . ARG A 1 62 ? -6.645 3.769 -8.339 1.00 0.00 62 ARG A O 15
ATOM 19890 N N . ARG A 1 63 ? -8.273 2.666 -7.245 1.00 0.00 63 ARG A N 15
ATOM 19891 C CA . ARG A 1 63 ? -9.337 3.542 -7.720 1.00 0.00 63 ARG A CA 15
ATOM 19892 C C . ARG A 1 63 ? -9.554 4.705 -6.757 1.00 0.00 63 ARG A C 15
ATOM 19893 O O . ARG A 1 63 ? -9.923 5.805 -7.169 1.00 0.00 63 ARG A O 15
ATOM 19914 N N . ARG A 1 64 ? -9.324 4.454 -5.472 1.00 0.00 64 ARG A N 15
ATOM 19915 C CA . ARG A 1 64 ? -9.496 5.479 -4.450 1.00 0.00 64 ARG A CA 15
ATOM 19916 C C . ARG A 1 64 ? -8.223 5.642 -3.625 1.00 0.00 64 ARG A C 15
ATOM 19917 O O . ARG A 1 64 ? -7.800 6.762 -3.333 1.00 0.00 64 ARG A O 15
ATOM 19938 N N . ILE A 1 65 ? -7.618 4.520 -3.251 1.00 0.00 65 ILE A N 15
ATOM 19939 C CA . ILE A 1 65 ? -6.394 4.539 -2.459 1.00 0.00 65 ILE A CA 15
ATOM 19940 C C . ILE A 1 65 ? -5.275 5.268 -3.196 1.00 0.00 65 ILE A C 15
ATOM 19941 O O . ILE A 1 65 ? -4.779 6.296 -2.733 1.00 0.00 65 ILE A O 15
ATOM 19957 N N . LEU A 1 66 ? -4.883 4.730 -4.345 1.00 0.00 66 LEU A N 15
ATOM 19958 C CA . LEU A 1 66 ? -3.823 5.330 -5.149 1.00 0.00 66 LEU A CA 15
ATOM 19959 C C . LEU A 1 66 ? -4.009 6.840 -5.256 1.00 0.00 66 LEU A C 15
ATOM 19960 O O . LEU A 1 66 ? -3.123 7.625 -4.919 1.00 0.00 66 LEU A O 15
ATOM 19976 N N . PRO A 1 67 ? -5.191 7.258 -5.735 1.00 0.00 67 PRO A N 15
ATOM 19977 C CA . PRO A 1 67 ? -5.523 8.676 -5.895 1.00 0.00 67 PRO A CA 15
ATOM 19978 C C . PRO A 1 67 ? -5.704 9.384 -4.557 1.00 0.00 67 PRO A C 15
ATOM 19979 O O . PRO A 1 67 ? -5.821 10.609 -4.502 1.00 0.00 67 PRO A O 15
ATOM 19990 N N . ASP A 1 68 ? -5.725 8.607 -3.480 1.00 0.00 68 ASP A N 15
ATOM 19991 C CA . ASP A 1 68 ? -5.890 9.160 -2.140 1.00 0.00 68 ASP A CA 15
ATOM 19992 C C . ASP A 1 68 ? -4.536 9.422 -1.490 1.00 0.00 68 ASP A C 15
ATOM 19993 O O . ASP A 1 68 ? -4.381 10.364 -0.713 1.00 0.00 68 ASP A O 15
ATOM 20002 N N . MET A 1 69 ? -3.558 8.581 -1.811 1.00 0.00 69 MET A N 15
ATOM 20003 C CA . MET A 1 69 ? -2.216 8.722 -1.258 1.00 0.00 69 MET A CA 15
ATOM 20004 C C . MET A 1 69 ? -1.471 9.873 -1.926 1.00 0.00 69 MET A C 15
ATOM 20005 O O . MET A 1 69 ? -0.542 10.442 -1.350 1.00 0.00 69 MET A O 15
ATOM 20019 N N . LEU A 1 70 ? -1.882 10.211 -3.143 1.00 0.00 70 LEU A N 15
ATOM 20020 C CA . LEU A 1 70 ? -1.253 11.295 -3.890 1.00 0.00 70 LEU A CA 15
ATOM 20021 C C . LEU A 1 70 ? -1.530 12.643 -3.231 1.00 0.00 70 LEU A C 15
ATOM 20022 O O . LEU A 1 70 ? -0.623 13.456 -3.055 1.00 0.00 70 LEU A O 15
ATOM 20038 N N . GLN A 1 71 ? -2.788 12.870 -2.868 1.00 0.00 71 GLN A N 15
ATOM 20039 C CA . GLN A 1 71 ? -3.184 14.119 -2.228 1.00 0.00 71 GLN A CA 15
ATOM 20040 C C . GLN A 1 71 ? -2.271 14.438 -1.048 1.00 0.00 71 GLN A C 15
ATOM 20041 O O . GLN A 1 71 ? -1.577 13.562 -0.534 1.00 0.00 71 GLN A O 15
ATOM 20055 N N . GLN A 1 72 ? -2.279 15.698 -0.624 1.00 0.00 72 GLN A N 15
ATOM 20056 C CA . GLN A 1 72 ? -1.451 16.132 0.495 1.00 0.00 72 GLN A CA 15
ATOM 20057 C C . GLN A 1 72 ? -1.578 15.171 1.672 1.00 0.00 72 GLN A C 15
ATOM 20058 O O . GLN A 1 72 ? -2.683 14.876 2.128 1.00 0.00 72 GLN A O 15
ATOM 20072 N N . ARG A 1 73 ? -0.441 14.684 2.158 1.00 0.00 73 ARG A N 15
ATOM 20073 C CA . ARG A 1 73 ? -0.426 13.754 3.281 1.00 0.00 73 ARG A CA 15
ATOM 20074 C C . ARG A 1 73 ? 0.840 13.929 4.114 1.00 0.00 73 ARG A C 15
ATOM 20075 O O . ARG A 1 73 ? 1.815 14.530 3.662 1.00 0.00 73 ARG A O 15
ATOM 20096 N N . ARG A 1 74 ? 0.817 13.401 5.334 1.00 0.00 74 ARG A N 15
ATOM 20097 C CA . ARG A 1 74 ? 1.961 13.500 6.231 1.00 0.00 74 ARG A CA 15
ATOM 20098 C C . ARG A 1 74 ? 3.271 13.359 5.460 1.00 0.00 74 ARG A C 15
ATOM 20099 O O . ARG A 1 74 ? 4.060 14.299 5.381 1.00 0.00 74 ARG A O 15
ATOM 20120 N N . ASN A 1 75 ? 3.493 12.177 4.894 1.00 0.00 75 ASN A N 15
ATOM 20121 C CA . ASN A 1 75 ? 4.707 11.912 4.130 1.00 0.00 75 ASN A CA 15
ATOM 20122 C C . ASN A 1 75 ? 4.931 12.990 3.074 1.00 0.00 75 ASN A C 15
ATOM 20123 O O . ASN A 1 75 ? 4.002 13.701 2.691 1.00 0.00 75 ASN A O 15
ATOM 20134 N N . ASP A 1 76 ? 6.169 13.104 2.607 1.00 0.00 76 ASP A N 15
ATOM 20135 C CA . ASP A 1 76 ? 6.516 14.093 1.593 1.00 0.00 76 ASP A CA 15
ATOM 20136 C C . ASP A 1 76 ? 6.632 13.444 0.217 1.00 0.00 76 ASP A C 15
ATOM 20137 O O . ASP A 1 76 ? 7.599 12.746 -0.087 1.00 0.00 76 ASP A O 15
ATOM 20146 N N . PRO A 1 77 ? 5.622 13.677 -0.634 1.00 0.00 77 PRO A N 15
ATOM 20147 C CA . PRO A 1 77 ? 5.587 13.124 -1.991 1.00 0.00 77 PRO A CA 15
ATOM 20148 C C . PRO A 1 77 ? 6.632 13.758 -2.903 1.00 0.00 77 PRO A C 15
ATOM 20149 O O . PRO A 1 77 ? 6.813 14.975 -2.902 1.00 0.00 77 PRO A O 15
ATOM 20160 N N . SER A 1 78 ? 7.317 12.925 -3.680 1.00 0.00 78 SER A N 15
ATOM 20161 C CA . SER A 1 78 ? 8.346 13.404 -4.594 1.00 0.00 78 SER A CA 15
ATOM 20162 C C . SER A 1 78 ? 7.789 14.479 -5.523 1.00 0.00 78 SER A C 15
ATOM 20163 O O . SER A 1 78 ? 6.611 14.461 -5.877 1.00 0.00 78 SER A O 15
ATOM 20171 N N . GLY A 1 79 ? 8.648 15.416 -5.915 1.00 0.00 79 GLY A N 15
ATOM 20172 C CA . GLY A 1 79 ? 8.225 16.486 -6.799 1.00 0.00 79 GLY A CA 15
ATOM 20173 C C . GLY A 1 79 ? 8.887 16.410 -8.161 1.00 0.00 79 GLY A C 15
ATOM 20174 O O . GLY A 1 79 ? 9.728 17.238 -8.513 1.00 0.00 79 GLY A O 15
ATOM 20178 N N . PRO A 1 80 ? 8.509 15.395 -8.951 1.00 0.00 80 PRO A N 15
ATOM 20179 C CA . PRO A 1 80 ? 9.061 15.189 -10.294 1.00 0.00 80 PRO A CA 15
ATOM 20180 C C . PRO A 1 80 ? 8.602 16.257 -11.280 1.00 0.00 80 PRO A C 15
ATOM 20181 O O . PRO A 1 80 ? 7.424 16.612 -11.321 1.00 0.00 80 PRO A O 15
ATOM 20192 N N . SER A 1 81 ? 9.539 16.767 -12.073 1.00 0.00 81 SER A N 15
ATOM 20193 C CA . SER A 1 81 ? 9.230 17.797 -13.057 1.00 0.00 81 SER A CA 15
ATOM 20194 C C . SER A 1 81 ? 9.258 17.225 -14.471 1.00 0.00 81 SER A C 15
ATOM 20195 O O . SER A 1 81 ? 9.941 16.236 -14.738 1.00 0.00 81 SER A O 15
ATOM 20203 N N . SER A 1 82 ? 8.512 17.854 -15.372 1.00 0.00 82 SER A N 15
ATOM 20204 C CA . SER A 1 82 ? 8.447 17.406 -16.759 1.00 0.00 82 SER A CA 15
ATOM 20205 C C . SER A 1 82 ? 9.822 16.968 -17.253 1.00 0.00 82 SER A C 15
ATOM 20206 O O . SER A 1 82 ? 9.989 15.858 -17.757 1.00 0.00 82 SER A O 15
ATOM 20214 N N . GLY A 1 83 ? 10.806 17.850 -17.104 1.00 0.00 83 GLY A N 15
ATOM 20215 C CA . GLY A 1 83 ? 12.155 17.538 -17.539 1.00 0.00 83 GLY A CA 15
ATOM 20216 C C . GLY A 1 83 ? 13.106 17.329 -16.377 1.00 0.00 83 GLY A C 15
ATOM 20217 O O . GLY A 1 83 ? 14.323 17.298 -16.560 1.00 0.00 83 GLY A O 15
ATOM 20221 N N . GLY A 1 1 ? 12.910 -31.648 0.439 1.00 0.00 1 GLY A N 16
ATOM 20222 C CA . GLY A 1 1 ? 13.456 -30.799 -0.603 1.00 0.00 1 GLY A CA 16
ATOM 20223 C C . GLY A 1 1 ? 12.377 -30.118 -1.422 1.00 0.00 1 GLY A C 16
ATOM 20224 O O . GLY A 1 1 ? 12.287 -28.891 -1.446 1.00 0.00 1 GLY A O 16
ATOM 20228 N N . SER A 1 2 ? 11.556 -30.917 -2.096 1.00 0.00 2 SER A N 16
ATOM 20229 C CA . SER A 1 2 ? 10.481 -30.385 -2.925 1.00 0.00 2 SER A CA 16
ATOM 20230 C C . SER A 1 2 ? 9.118 -30.791 -2.374 1.00 0.00 2 SER A C 16
ATOM 20231 O O . SER A 1 2 ? 8.562 -31.820 -2.758 1.00 0.00 2 SER A O 16
ATOM 20239 N N . SER A 1 3 ? 8.585 -29.976 -1.470 1.00 0.00 3 SER A N 16
ATOM 20240 C CA . SER A 1 3 ? 7.288 -30.251 -0.861 1.00 0.00 3 SER A CA 16
ATOM 20241 C C . SER A 1 3 ? 6.548 -28.954 -0.549 1.00 0.00 3 SER A C 16
ATOM 20242 O O . SER A 1 3 ? 7.108 -27.864 -0.661 1.00 0.00 3 SER A O 16
ATOM 20250 N N . GLY A 1 4 ? 5.284 -29.081 -0.158 1.00 0.00 4 GLY A N 16
ATOM 20251 C CA . GLY A 1 4 ? 4.486 -27.912 0.164 1.00 0.00 4 GLY A CA 16
ATOM 20252 C C . GLY A 1 4 ? 3.279 -27.767 -0.741 1.00 0.00 4 GLY A C 16
ATOM 20253 O O . GLY A 1 4 ? 3.373 -27.976 -1.950 1.00 0.00 4 GLY A O 16
ATOM 20257 N N . SER A 1 5 ? 2.141 -27.410 -0.154 1.00 0.00 5 SER A N 16
ATOM 20258 C CA . SER A 1 5 ? 0.908 -27.242 -0.915 1.00 0.00 5 SER A CA 16
ATOM 20259 C C . SER A 1 5 ? -0.120 -26.447 -0.115 1.00 0.00 5 SER A C 16
ATOM 20260 O O . SER A 1 5 ? -0.157 -26.518 1.113 1.00 0.00 5 SER A O 16
ATOM 20268 N N . SER A 1 6 ? -0.954 -25.691 -0.822 1.00 0.00 6 SER A N 16
ATOM 20269 C CA . SER A 1 6 ? -1.981 -24.879 -0.180 1.00 0.00 6 SER A CA 16
ATOM 20270 C C . SER A 1 6 ? -2.939 -24.297 -1.214 1.00 0.00 6 SER A C 16
ATOM 20271 O O . SER A 1 6 ? -2.629 -24.245 -2.404 1.00 0.00 6 SER A O 16
ATOM 20279 N N . GLY A 1 7 ? -4.105 -23.858 -0.751 1.00 0.00 7 GLY A N 16
ATOM 20280 C CA . GLY A 1 7 ? -5.092 -23.285 -1.648 1.00 0.00 7 GLY A CA 16
ATOM 20281 C C . GLY A 1 7 ? -6.369 -22.895 -0.931 1.00 0.00 7 GLY A C 16
ATOM 20282 O O . GLY A 1 7 ? -6.932 -23.686 -0.174 1.00 0.00 7 GLY A O 16
ATOM 20286 N N . LYS A 1 8 ? -6.829 -21.671 -1.169 1.00 0.00 8 LYS A N 16
ATOM 20287 C CA . LYS A 1 8 ? -8.049 -21.177 -0.541 1.00 0.00 8 LYS A CA 16
ATOM 20288 C C . LYS A 1 8 ? -8.738 -20.145 -1.428 1.00 0.00 8 LYS A C 16
ATOM 20289 O O . LYS A 1 8 ? -8.197 -19.734 -2.455 1.00 0.00 8 LYS A O 16
ATOM 20308 N N . LYS A 1 9 ? -9.933 -19.729 -1.025 1.00 0.00 9 LYS A N 16
ATOM 20309 C CA . LYS A 1 9 ? -10.696 -18.742 -1.781 1.00 0.00 9 LYS A CA 16
ATOM 20310 C C . LYS A 1 9 ? -11.647 -17.974 -0.869 1.00 0.00 9 LYS A C 16
ATOM 20311 O O . LYS A 1 9 ? -12.531 -18.560 -0.244 1.00 0.00 9 LYS A O 16
ATOM 20330 N N . ARG A 1 10 ? -11.460 -16.660 -0.800 1.00 0.00 10 ARG A N 16
ATOM 20331 C CA . ARG A 1 10 ? -12.302 -15.812 0.036 1.00 0.00 10 ARG A CA 16
ATOM 20332 C C . ARG A 1 10 ? -12.558 -14.467 -0.639 1.00 0.00 10 ARG A C 16
ATOM 20333 O O . ARG A 1 10 ? -11.816 -14.056 -1.531 1.00 0.00 10 ARG A O 16
ATOM 20354 N N . LYS A 1 11 ? -13.614 -13.787 -0.207 1.00 0.00 11 LYS A N 16
ATOM 20355 C CA . LYS A 1 11 ? -13.970 -12.488 -0.768 1.00 0.00 11 LYS A CA 16
ATOM 20356 C C . LYS A 1 11 ? -14.143 -11.449 0.335 1.00 0.00 11 LYS A C 16
ATOM 20357 O O . LYS A 1 11 ? -14.149 -11.781 1.520 1.00 0.00 11 LYS A O 16
ATOM 20376 N N . GLY A 1 12 ? -14.287 -10.188 -0.063 1.00 0.00 12 GLY A N 16
ATOM 20377 C CA . GLY A 1 12 ? -14.460 -9.120 0.904 1.00 0.00 12 GLY A CA 16
ATOM 20378 C C . GLY A 1 12 ? -13.238 -8.230 1.010 1.00 0.00 12 GLY A C 16
ATOM 20379 O O . GLY A 1 12 ? -12.188 -8.536 0.445 1.00 0.00 12 GLY A O 16
ATOM 20383 N N . ASN A 1 13 ? -13.374 -7.124 1.735 1.00 0.00 13 ASN A N 16
ATOM 20384 C CA . ASN 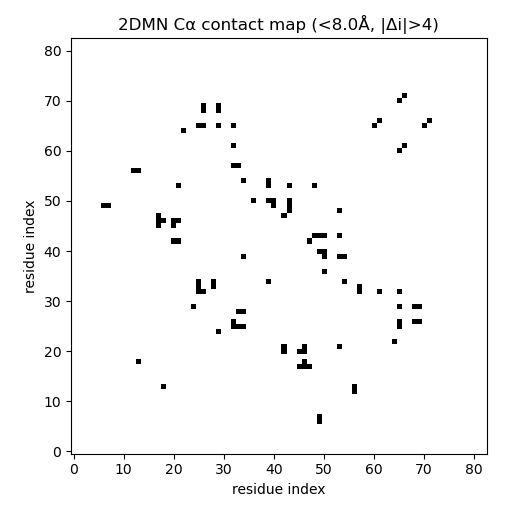A 1 13 ? -12.272 -6.185 1.911 1.00 0.00 13 ASN A CA 16
ATOM 20385 C C . ASN A 1 13 ? -11.255 -6.722 2.913 1.00 0.00 13 ASN A C 16
ATOM 20386 O O . ASN A 1 13 ? -11.460 -7.775 3.519 1.00 0.00 13 ASN A O 16
ATOM 20397 N N . LEU A 1 14 ? -10.158 -5.993 3.083 1.00 0.00 14 LEU A N 16
ATOM 20398 C CA . LEU A 1 14 ? -9.107 -6.394 4.012 1.00 0.00 14 LEU A CA 16
ATOM 20399 C C . LEU A 1 14 ? -9.088 -5.486 5.237 1.00 0.00 14 LEU A C 16
ATOM 20400 O O . LEU A 1 14 ? -9.462 -4.315 5.178 1.00 0.00 14 LEU A O 16
ATOM 20416 N N . PRO A 1 15 ? -8.639 -6.036 6.375 1.00 0.00 15 PRO A N 16
ATOM 20417 C CA . PRO A 1 15 ? -8.556 -5.292 7.635 1.00 0.00 15 PRO A CA 16
ATOM 20418 C C . PRO A 1 15 ? -7.469 -4.224 7.608 1.00 0.00 15 PRO A C 16
ATOM 20419 O O . PRO A 1 15 ? -6.345 -4.479 7.176 1.00 0.00 15 PRO A O 16
ATOM 20430 N N . ALA A 1 16 ? -7.811 -3.026 8.072 1.00 0.00 16 ALA A N 16
ATOM 20431 C CA . ALA A 1 16 ? -6.863 -1.919 8.103 1.00 0.00 16 ALA A CA 16
ATOM 20432 C C . ALA A 1 16 ? -5.452 -2.414 8.404 1.00 0.00 16 ALA A C 16
ATOM 20433 O O . ALA A 1 16 ? -4.552 -2.293 7.573 1.00 0.00 16 ALA A O 16
ATOM 20440 N N . GLU A 1 17 ? -5.267 -2.969 9.597 1.00 0.00 17 GLU A N 16
ATOM 20441 C CA . GLU A 1 17 ? -3.964 -3.480 10.008 1.00 0.00 17 GLU A CA 16
ATOM 20442 C C . GLU A 1 17 ? -3.238 -4.126 8.831 1.00 0.00 17 GLU A C 16
ATOM 20443 O O . GLU A 1 17 ? -2.094 -3.785 8.531 1.00 0.00 17 GLU A O 16
ATOM 20455 N N . SER A 1 18 ? -3.911 -5.061 8.169 1.00 0.00 18 SER A N 16
ATOM 20456 C CA . SER A 1 18 ? -3.329 -5.759 7.028 1.00 0.00 18 SER A CA 16
ATOM 20457 C C . SER A 1 18 ? -3.151 -4.811 5.845 1.00 0.00 18 SER A C 16
ATOM 20458 O O . SER A 1 18 ? -2.190 -4.924 5.084 1.00 0.00 18 SER A O 16
ATOM 20466 N N . VAL A 1 19 ? -4.085 -3.876 5.698 1.00 0.00 19 VAL A N 16
ATOM 20467 C CA . VAL A 1 19 ? -4.032 -2.908 4.609 1.00 0.00 19 VAL A CA 16
ATOM 20468 C C . VAL A 1 19 ? -2.747 -2.089 4.665 1.00 0.00 19 VAL A C 16
ATOM 20469 O O . VAL A 1 19 ? -2.030 -1.970 3.671 1.00 0.00 19 VAL A O 16
ATOM 20482 N N . LYS A 1 20 ? -2.460 -1.526 5.834 1.00 0.00 20 LYS A N 16
ATOM 20483 C CA . LYS A 1 20 ? -1.260 -0.720 6.021 1.00 0.00 20 LYS A CA 16
ATOM 20484 C C . LYS A 1 20 ? -0.062 -1.355 5.323 1.00 0.00 20 LYS A C 16
ATOM 20485 O O . LYS A 1 20 ? 0.711 -0.672 4.651 1.00 0.00 20 LYS A O 16
ATOM 20504 N N . ILE A 1 21 ? 0.084 -2.666 5.484 1.00 0.00 21 ILE A N 16
ATOM 20505 C CA . ILE A 1 21 ? 1.186 -3.393 4.867 1.00 0.00 21 ILE A CA 16
ATOM 20506 C C . ILE A 1 21 ? 1.164 -3.241 3.350 1.00 0.00 21 ILE A C 16
ATOM 20507 O O . ILE A 1 21 ? 2.197 -3.001 2.724 1.00 0.00 21 ILE A O 16
ATOM 20523 N N . LEU A 1 22 ? -0.020 -3.379 2.764 1.00 0.00 22 LEU A N 16
ATOM 20524 C CA . LEU A 1 22 ? -0.179 -3.255 1.319 1.00 0.00 22 LEU A CA 16
ATOM 20525 C C . LEU A 1 22 ? -0.018 -1.804 0.877 1.00 0.00 22 LEU A C 16
ATOM 20526 O O . LEU A 1 22 ? 0.815 -1.492 0.026 1.00 0.00 22 LEU A O 16
ATOM 20542 N N . ARG A 1 23 ? -0.820 -0.920 1.462 1.00 0.00 23 ARG A N 16
ATOM 20543 C CA . ARG A 1 23 ? -0.766 0.498 1.128 1.00 0.00 23 ARG A CA 16
ATOM 20544 C C . ARG A 1 23 ? 0.671 1.009 1.156 1.00 0.00 23 ARG A C 16
ATOM 20545 O O . ARG A 1 23 ? 1.184 1.503 0.152 1.00 0.00 23 ARG A O 16
ATOM 20566 N N . ASP A 1 24 ? 1.315 0.887 2.311 1.00 0.00 24 ASP A N 16
ATOM 20567 C CA . ASP A 1 24 ? 2.694 1.335 2.470 1.00 0.00 24 ASP A CA 16
ATOM 20568 C C . ASP A 1 24 ? 3.506 1.050 1.210 1.00 0.00 24 ASP A C 16
ATOM 20569 O O . ASP A 1 24 ? 4.234 1.914 0.721 1.00 0.00 24 ASP A O 16
ATOM 20578 N N . TRP A 1 25 ? 3.376 -0.165 0.692 1.00 0.00 25 TRP A N 16
ATOM 20579 C CA . TRP A 1 25 ? 4.099 -0.564 -0.510 1.00 0.00 25 TRP A CA 16
ATOM 20580 C C . TRP A 1 25 ? 3.495 0.085 -1.750 1.00 0.00 25 TRP A C 16
ATOM 20581 O O . TRP A 1 25 ? 4.215 0.508 -2.654 1.00 0.00 25 TRP A O 16
ATOM 20602 N N . MET A 1 26 ? 2.168 0.160 -1.786 1.00 0.00 26 MET A N 16
ATOM 20603 C CA . MET A 1 26 ? 1.468 0.760 -2.916 1.00 0.00 26 MET A CA 16
ATOM 20604 C C . MET A 1 26 ? 1.863 2.223 -3.086 1.00 0.00 26 MET A C 16
ATOM 20605 O O . MET A 1 26 ? 1.796 2.770 -4.187 1.00 0.00 26 MET A O 16
ATOM 20619 N N . TYR A 1 27 ? 2.275 2.851 -1.991 1.00 0.00 27 TYR A N 16
ATOM 20620 C CA . TYR A 1 27 ? 2.678 4.252 -2.019 1.00 0.00 27 TYR A CA 16
ATOM 20621 C C . TYR A 1 27 ? 4.009 4.421 -2.746 1.00 0.00 27 TYR A C 16
ATOM 20622 O O . TYR A 1 27 ? 4.121 5.212 -3.684 1.00 0.00 27 TYR A O 16
ATOM 20640 N N . LYS A 1 28 ? 5.015 3.672 -2.308 1.00 0.00 28 LYS A N 16
ATOM 20641 C CA . LYS A 1 28 ? 6.338 3.736 -2.917 1.00 0.00 28 LYS A CA 16
ATOM 20642 C C . LYS A 1 28 ? 6.280 3.337 -4.388 1.00 0.00 28 LYS A C 16
ATOM 20643 O O . LYS A 1 28 ? 6.930 3.951 -5.234 1.00 0.00 28 LYS A O 16
ATOM 20662 N N . HIS A 1 29 ? 5.497 2.305 -4.686 1.00 0.00 29 HIS A N 16
ATOM 20663 C CA . HIS A 1 29 ? 5.352 1.825 -6.056 1.00 0.00 29 HIS A CA 16
ATOM 20664 C C . HIS A 1 29 ? 4.106 2.415 -6.709 1.00 0.00 29 HIS A C 16
ATOM 20665 O O . HIS A 1 29 ? 3.775 2.084 -7.848 1.00 0.00 29 HIS A O 16
ATOM 20680 N N . ARG A 1 30 ? 3.419 3.289 -5.981 1.00 0.00 30 ARG A N 16
ATOM 20681 C CA . ARG A 1 30 ? 2.208 3.922 -6.489 1.00 0.00 30 ARG A CA 16
ATOM 20682 C C . ARG A 1 30 ? 2.361 4.283 -7.964 1.00 0.00 30 ARG A C 16
ATOM 20683 O O . ARG A 1 30 ? 1.412 4.177 -8.741 1.00 0.00 30 ARG A O 16
ATOM 20704 N N . PHE A 1 31 ? 3.562 4.709 -8.342 1.00 0.00 31 PHE A N 16
ATOM 20705 C CA . PHE A 1 31 ? 3.839 5.087 -9.723 1.00 0.00 31 PHE A CA 16
ATOM 20706 C C . PHE A 1 31 ? 3.057 4.208 -10.695 1.00 0.00 31 PHE A C 16
ATOM 20707 O O . PHE A 1 31 ? 2.540 4.686 -11.704 1.00 0.00 31 PHE A O 16
ATOM 20724 N N . LYS A 1 32 ? 2.976 2.919 -10.383 1.00 0.00 32 LYS A N 16
ATOM 20725 C CA . LYS A 1 32 ? 2.258 1.971 -11.226 1.00 0.00 32 LYS A CA 16
ATOM 20726 C C . LYS A 1 32 ? 1.127 1.301 -10.451 1.00 0.00 32 LYS A C 16
ATOM 20727 O O . LYS A 1 32 ? 0.124 0.887 -11.032 1.00 0.00 32 LYS A O 16
ATOM 20746 N N . ALA A 1 33 ? 1.295 1.201 -9.137 1.00 0.00 33 ALA A N 16
ATOM 20747 C CA . ALA A 1 33 ? 0.287 0.585 -8.283 1.00 0.00 33 ALA A CA 16
ATOM 20748 C C . ALA A 1 33 ? 0.018 -0.856 -8.702 1.00 0.00 33 ALA A C 16
ATOM 20749 O O . ALA A 1 33 ? -1.132 -1.253 -8.890 1.00 0.00 33 ALA A O 16
ATOM 20756 N N . TYR A 1 34 ? 1.085 -1.633 -8.849 1.00 0.00 34 TYR A N 16
ATOM 20757 C CA . TYR A 1 34 ? 0.963 -3.030 -9.249 1.00 0.00 34 TYR A CA 16
ATOM 20758 C C . TYR A 1 34 ? 2.195 -3.826 -8.830 1.00 0.00 34 TYR A C 16
ATOM 20759 O O . TYR A 1 34 ? 3.266 -3.724 -9.430 1.00 0.00 34 TYR A O 16
ATOM 20777 N N . PRO A 1 35 ? 2.042 -4.639 -7.775 1.00 0.00 35 PRO A N 16
ATOM 20778 C CA . PRO A 1 35 ? 3.130 -5.471 -7.251 1.00 0.00 35 PRO A CA 16
ATOM 20779 C C . PRO A 1 35 ? 3.498 -6.608 -8.198 1.00 0.00 35 PRO A C 16
ATOM 20780 O O . PRO A 1 35 ? 2.815 -6.844 -9.194 1.00 0.00 35 PRO A O 16
ATOM 20791 N N . SER A 1 36 ? 4.582 -7.309 -7.880 1.00 0.00 36 SER A N 16
ATOM 20792 C CA . SER A 1 36 ? 5.043 -8.419 -8.705 1.00 0.00 36 SER A CA 16
ATOM 20793 C C . SER A 1 36 ? 4.840 -9.750 -7.987 1.00 0.00 36 SER A C 16
ATOM 20794 O O . SER A 1 36 ? 4.825 -9.808 -6.758 1.00 0.00 36 SER A O 16
ATOM 20802 N N . GLU A 1 37 ? 4.684 -10.817 -8.764 1.00 0.00 37 GLU A N 16
ATOM 20803 C CA . GLU A 1 37 ? 4.482 -12.148 -8.202 1.00 0.00 37 GLU A CA 16
ATOM 20804 C C . GLU A 1 37 ? 5.293 -12.327 -6.923 1.00 0.00 37 GLU A C 16
ATOM 20805 O O . GLU A 1 37 ? 4.894 -13.063 -6.021 1.00 0.00 37 GLU A O 16
ATOM 20817 N N . GLU A 1 38 ? 6.435 -11.650 -6.853 1.00 0.00 38 GLU A N 16
ATOM 20818 C CA . GLU A 1 38 ? 7.304 -11.737 -5.685 1.00 0.00 38 GLU A CA 16
ATOM 20819 C C . GLU A 1 38 ? 6.793 -10.842 -4.560 1.00 0.00 38 GLU A C 16
ATOM 20820 O O . GLU A 1 38 ? 6.672 -11.276 -3.415 1.00 0.00 38 GLU A O 16
ATOM 20832 N N . GLU A 1 39 ? 6.494 -9.591 -4.896 1.00 0.00 39 GLU A N 16
ATOM 20833 C CA . GLU A 1 39 ? 5.997 -8.635 -3.913 1.00 0.00 39 GLU A CA 16
ATOM 20834 C C . GLU A 1 39 ? 4.767 -9.182 -3.195 1.00 0.00 39 GLU A C 16
ATOM 20835 O O . GLU A 1 39 ? 4.695 -9.171 -1.966 1.00 0.00 39 GLU A O 16
ATOM 20847 N N . LYS A 1 40 ? 3.801 -9.661 -3.970 1.00 0.00 40 LYS A N 16
ATOM 20848 C CA . LYS A 1 40 ? 2.573 -10.214 -3.411 1.00 0.00 40 LYS A CA 16
ATOM 20849 C C . LYS A 1 40 ? 2.880 -11.361 -2.453 1.00 0.00 40 LYS A C 16
ATOM 20850 O O . LYS A 1 40 ? 2.607 -11.272 -1.257 1.00 0.00 40 LYS A O 16
ATOM 20869 N N . GLN A 1 41 ? 3.450 -12.436 -2.988 1.00 0.00 41 GLN A N 16
ATOM 20870 C CA . GLN A 1 41 ? 3.794 -13.600 -2.180 1.00 0.00 41 GLN A CA 16
ATOM 20871 C C . GLN A 1 41 ? 4.467 -13.178 -0.878 1.00 0.00 41 GLN A C 16
ATOM 20872 O O . GLN A 1 41 ? 4.390 -13.883 0.128 1.00 0.00 41 GLN A O 16
ATOM 20886 N N . MET A 1 42 ? 5.127 -12.025 -0.905 1.00 0.00 42 MET A N 16
ATOM 20887 C CA . MET A 1 42 ? 5.813 -11.509 0.274 1.00 0.00 42 MET A CA 16
ATOM 20888 C C . MET A 1 42 ? 4.826 -10.850 1.232 1.00 0.00 42 MET A C 16
ATOM 20889 O O . MET A 1 42 ? 4.825 -11.134 2.431 1.00 0.00 42 MET A O 16
ATOM 20903 N N . LEU A 1 43 ? 3.988 -9.969 0.698 1.00 0.00 43 LEU A N 16
ATOM 20904 C CA . LEU A 1 43 ? 2.995 -9.269 1.506 1.00 0.00 43 LEU A CA 16
ATOM 20905 C C . LEU A 1 43 ? 2.004 -10.251 2.122 1.00 0.00 43 LEU A C 16
ATOM 20906 O O . LEU A 1 43 ? 1.676 -10.157 3.305 1.00 0.00 43 LEU A O 16
ATOM 20922 N N . SER A 1 44 ? 1.532 -11.194 1.313 1.00 0.00 44 SER A N 16
ATOM 20923 C CA . SER A 1 44 ? 0.577 -12.192 1.778 1.00 0.00 44 SER A CA 16
ATOM 20924 C C . SER A 1 44 ? 0.992 -12.750 3.136 1.00 0.00 44 SER A C 16
ATOM 20925 O O . SER A 1 44 ? 0.151 -13.175 3.927 1.00 0.00 44 SER A O 16
ATOM 20933 N N . GLU A 1 45 ? 2.295 -12.744 3.398 1.00 0.00 45 GLU A N 16
ATOM 20934 C CA . GLU A 1 45 ? 2.822 -13.250 4.660 1.00 0.00 45 GLU A CA 16
ATOM 20935 C C . GLU A 1 45 ? 2.574 -12.256 5.791 1.00 0.00 45 GLU A C 16
ATOM 20936 O O . GLU A 1 45 ? 2.260 -12.644 6.916 1.00 0.00 45 GLU A O 16
ATOM 20948 N N . LYS A 1 46 ? 2.718 -10.972 5.483 1.00 0.00 46 LYS A N 16
ATOM 20949 C CA . LYS A 1 46 ? 2.510 -9.920 6.472 1.00 0.00 46 LYS A CA 16
ATOM 20950 C C . LYS A 1 46 ? 1.021 -9.675 6.699 1.00 0.00 46 LYS A C 16
ATOM 20951 O O . LYS A 1 46 ? 0.592 -9.387 7.817 1.00 0.00 46 LYS A O 16
ATOM 20970 N N . THR A 1 47 ? 0.237 -9.792 5.633 1.00 0.00 47 THR A N 16
ATOM 20971 C CA . THR A 1 47 ? -1.203 -9.583 5.716 1.00 0.00 47 THR A CA 16
ATOM 20972 C C . THR A 1 47 ? -1.938 -10.901 5.932 1.00 0.00 47 THR A C 16
ATOM 20973 O O . THR A 1 47 ? -3.076 -10.919 6.399 1.00 0.00 47 THR A O 16
ATOM 20984 N N . ASN A 1 48 ? -1.280 -12.004 5.589 1.00 0.00 48 ASN A N 16
ATOM 20985 C CA . ASN A 1 48 ? -1.871 -13.327 5.746 1.00 0.00 48 ASN A CA 16
ATOM 20986 C C . ASN A 1 48 ? -3.015 -13.532 4.757 1.00 0.00 48 ASN A C 16
ATOM 20987 O O . ASN A 1 48 ? -4.014 -14.180 5.072 1.00 0.00 48 ASN A O 16
ATOM 20998 N N . LEU A 1 49 ? -2.862 -12.977 3.560 1.00 0.00 49 LEU A N 16
ATOM 20999 C CA . LEU A 1 49 ? -3.882 -13.099 2.524 1.00 0.00 49 LEU A CA 16
ATOM 21000 C C . LEU A 1 49 ? -3.390 -13.975 1.377 1.00 0.00 49 LEU A C 16
ATOM 21001 O O . LEU A 1 49 ? -2.303 -14.549 1.443 1.00 0.00 49 LEU A O 16
ATOM 21017 N N . SER A 1 50 ? -4.196 -14.071 0.324 1.00 0.00 50 SER A N 16
ATOM 21018 C CA . SER A 1 50 ? -3.843 -14.879 -0.838 1.00 0.00 50 SER A CA 16
ATOM 21019 C C . SER A 1 50 ? -3.590 -13.996 -2.056 1.00 0.00 50 SER A C 16
ATOM 21020 O O . SER A 1 50 ? -4.344 -13.060 -2.327 1.00 0.00 50 SER A O 16
ATOM 21028 N N . LEU A 1 51 ? -2.523 -14.299 -2.787 1.00 0.00 51 LEU A N 16
ATOM 21029 C CA . LEU A 1 51 ? -2.168 -13.534 -3.977 1.00 0.00 51 LEU A CA 16
ATOM 21030 C C . LEU A 1 51 ? -3.417 -13.037 -4.697 1.00 0.00 51 LEU A C 16
ATOM 21031 O O . LEU A 1 51 ? -3.472 -11.892 -5.149 1.00 0.00 51 LEU A O 16
ATOM 21047 N N . LEU A 1 52 ? -4.419 -13.903 -4.800 1.00 0.00 52 LEU A N 16
ATOM 21048 C CA . LEU A 1 52 ? -5.669 -13.552 -5.463 1.00 0.00 52 LEU A CA 16
ATOM 21049 C C . LEU A 1 52 ? -6.290 -12.309 -4.833 1.00 0.00 52 LEU A C 16
ATOM 21050 O O . LEU A 1 52 ? -6.618 -11.348 -5.527 1.00 0.00 52 LEU A O 16
ATOM 21066 N N . GLN A 1 53 ? -6.445 -12.336 -3.513 1.00 0.00 53 GLN A N 16
ATOM 21067 C CA . GLN A 1 53 ? -7.024 -11.211 -2.789 1.00 0.00 53 GLN A CA 16
ATOM 21068 C C . GLN A 1 53 ? -6.092 -10.005 -2.821 1.00 0.00 53 GLN A C 16
ATOM 21069 O O . GLN A 1 53 ? -6.543 -8.859 -2.823 1.00 0.00 53 GLN A O 16
ATOM 21083 N N . ILE A 1 54 ? -4.790 -10.270 -2.845 1.00 0.00 54 ILE A N 16
ATOM 21084 C CA . ILE A 1 54 ? -3.794 -9.206 -2.877 1.00 0.00 54 ILE A CA 16
ATOM 21085 C C . ILE A 1 54 ? -3.960 -8.337 -4.119 1.00 0.00 54 ILE A C 16
ATOM 21086 O O . ILE A 1 54 ? -4.313 -7.161 -4.023 1.00 0.00 54 ILE A O 16
ATOM 21102 N N . SER A 1 55 ? -3.703 -8.923 -5.284 1.00 0.00 55 SER A N 16
ATOM 21103 C CA . SER A 1 55 ? -3.822 -8.201 -6.545 1.00 0.00 55 SER A CA 16
ATOM 21104 C C . SER A 1 55 ? -5.204 -7.571 -6.683 1.00 0.00 55 SER A C 16
ATOM 21105 O O . SER A 1 55 ? -5.330 -6.369 -6.913 1.00 0.00 55 SER A O 16
ATOM 21113 N N . ASN A 1 56 ? -6.239 -8.392 -6.539 1.00 0.00 56 ASN A N 16
ATOM 21114 C CA . ASN A 1 56 ? -7.613 -7.916 -6.648 1.00 0.00 56 ASN A CA 16
ATOM 21115 C C . ASN A 1 56 ? -7.816 -6.647 -5.826 1.00 0.00 56 ASN A C 16
ATOM 21116 O O . ASN A 1 56 ? -8.533 -5.736 -6.239 1.00 0.00 56 ASN A O 16
ATOM 21127 N N . TRP A 1 57 ? -7.180 -6.596 -4.661 1.00 0.00 57 TRP A N 16
ATOM 21128 C CA . TRP A 1 57 ? -7.290 -5.438 -3.781 1.00 0.00 57 TRP A CA 16
ATOM 21129 C C . TRP A 1 57 ? -6.634 -4.213 -4.408 1.00 0.00 57 TRP A C 16
ATOM 21130 O O . TRP A 1 57 ? -7.250 -3.152 -4.513 1.00 0.00 57 TRP A O 16
ATOM 21151 N N . PHE A 1 58 ? -5.381 -4.366 -4.825 1.00 0.00 58 PHE A N 16
ATOM 21152 C CA . PHE A 1 58 ? -4.642 -3.271 -5.441 1.00 0.00 58 PHE A CA 16
ATOM 21153 C C . PHE A 1 58 ? -5.486 -2.574 -6.504 1.00 0.00 58 PHE A C 16
ATOM 21154 O O . PHE A 1 58 ? -5.364 -1.368 -6.717 1.00 0.00 58 PHE A O 16
ATOM 21171 N N . ILE A 1 59 ? -6.342 -3.344 -7.169 1.00 0.00 59 ILE A N 16
ATOM 21172 C CA . ILE A 1 59 ? -7.207 -2.802 -8.209 1.00 0.00 59 ILE A CA 16
ATOM 21173 C C . ILE A 1 59 ? -8.233 -1.837 -7.623 1.00 0.00 59 ILE A C 16
ATOM 21174 O O . ILE A 1 59 ? -8.152 -0.627 -7.833 1.00 0.00 59 ILE A O 16
ATOM 21190 N N . ASN A 1 60 ? -9.196 -2.381 -6.887 1.00 0.00 60 ASN A N 16
ATOM 21191 C CA . ASN A 1 60 ? -10.238 -1.568 -6.269 1.00 0.00 60 ASN A CA 16
ATOM 21192 C C . ASN A 1 60 ? -9.640 -0.594 -5.258 1.00 0.00 60 ASN A C 16
ATOM 21193 O O . ASN A 1 60 ? -10.284 0.375 -4.858 1.00 0.00 60 ASN A O 16
ATOM 21204 N N . ALA A 1 61 ? -8.403 -0.859 -4.850 1.00 0.00 61 ALA A N 16
ATOM 21205 C CA . ALA A 1 61 ? -7.717 -0.005 -3.888 1.00 0.00 61 ALA A CA 16
ATOM 21206 C C . ALA A 1 61 ? -7.110 1.215 -4.572 1.00 0.00 61 ALA A C 16
ATOM 21207 O O . ALA A 1 61 ? -7.335 2.350 -4.152 1.00 0.00 61 ALA A O 16
ATOM 21214 N N . ARG A 1 62 ? -6.339 0.973 -5.628 1.00 0.00 62 ARG A N 16
ATOM 21215 C CA . ARG A 1 62 ? -5.698 2.053 -6.369 1.00 0.00 62 ARG A CA 16
ATOM 21216 C C . ARG A 1 62 ? -6.731 2.877 -7.132 1.00 0.00 62 ARG A C 16
ATOM 21217 O O . ARG A 1 62 ? -6.390 3.850 -7.804 1.00 0.00 62 ARG A O 16
ATOM 21238 N N . ARG A 1 63 ? -7.995 2.480 -7.023 1.00 0.00 63 ARG A N 16
ATOM 21239 C CA . ARG A 1 63 ? -9.077 3.180 -7.704 1.00 0.00 63 ARG A CA 16
ATOM 21240 C C . ARG A 1 63 ? -9.673 4.262 -6.808 1.00 0.00 63 ARG A C 16
ATOM 21241 O O . ARG A 1 63 ? -10.206 5.260 -7.294 1.00 0.00 63 ARG A O 16
ATOM 21262 N N . ARG A 1 64 ? -9.579 4.057 -5.498 1.00 0.00 64 ARG A N 16
ATOM 21263 C CA . ARG A 1 64 ? -10.110 5.014 -4.535 1.00 0.00 64 ARG A CA 16
ATOM 21264 C C . ARG A 1 64 ? -9.032 5.442 -3.544 1.00 0.00 64 ARG A C 16
ATOM 21265 O O . ARG A 1 64 ? -9.246 6.339 -2.728 1.00 0.00 64 ARG A O 16
ATOM 21286 N N . ILE A 1 65 ? -7.874 4.795 -3.620 1.00 0.00 65 ILE A N 16
ATOM 21287 C CA . ILE A 1 65 ? -6.763 5.109 -2.730 1.00 0.00 65 ILE A CA 16
ATOM 21288 C C . ILE A 1 65 ? -5.622 5.778 -3.490 1.00 0.00 65 ILE A C 16
ATOM 21289 O O . ILE A 1 65 ? -4.996 6.715 -2.994 1.00 0.00 65 ILE A O 16
ATOM 21305 N N . LEU A 1 66 ? -5.358 5.291 -4.697 1.00 0.00 66 LEU A N 16
ATOM 21306 C CA . LEU A 1 66 ? -4.293 5.842 -5.528 1.00 0.00 66 LEU A CA 16
ATOM 21307 C C . LEU A 1 66 ? -4.417 7.359 -5.637 1.00 0.00 66 LEU A C 16
ATOM 21308 O O . LEU A 1 66 ? -3.448 8.099 -5.468 1.00 0.00 66 LEU A O 16
ATOM 21324 N N . PRO A 1 67 ? -5.638 7.834 -5.923 1.00 0.00 67 PRO A N 16
ATOM 21325 C CA . PRO A 1 67 ? -5.918 9.266 -6.058 1.00 0.00 67 PRO A CA 16
ATOM 21326 C C . PRO A 1 67 ? -5.839 10.001 -4.724 1.00 0.00 67 PRO A C 16
ATOM 21327 O O . PRO A 1 67 ? -5.709 11.224 -4.685 1.00 0.00 67 PRO A O 16
ATOM 21338 N N . ASP A 1 68 ? -5.916 9.246 -3.633 1.00 0.00 68 ASP A N 16
ATOM 21339 C CA . ASP A 1 68 ? -5.851 9.825 -2.296 1.00 0.00 68 ASP A CA 16
ATOM 21340 C C . ASP A 1 68 ? -4.405 10.094 -1.891 1.00 0.00 68 ASP A C 16
ATOM 21341 O O . ASP A 1 68 ? -4.069 11.190 -1.443 1.00 0.00 68 ASP A O 16
ATOM 21350 N N . MET A 1 69 ? -3.554 9.085 -2.049 1.00 0.00 69 MET A N 16
ATOM 21351 C CA . MET A 1 69 ? -2.144 9.213 -1.699 1.00 0.00 69 MET A CA 16
ATOM 21352 C C . MET A 1 69 ? -1.481 10.321 -2.511 1.00 0.00 69 MET A C 16
ATOM 21353 O O . MET A 1 69 ? -0.757 11.156 -1.966 1.00 0.00 69 MET A O 16
ATOM 21367 N N . LEU A 1 70 ? -1.732 10.324 -3.815 1.00 0.00 70 LEU A N 16
ATOM 21368 C CA . LEU A 1 70 ? -1.158 11.330 -4.703 1.00 0.00 70 LEU A CA 16
ATOM 21369 C C . LEU A 1 70 ? -1.505 12.737 -4.227 1.00 0.00 70 LEU A C 16
ATOM 21370 O O . LEU A 1 70 ? -0.784 13.693 -4.510 1.00 0.00 70 LEU A O 16
ATOM 21386 N N . GLN A 1 71 ? -2.611 12.855 -3.500 1.00 0.00 71 GLN A N 16
ATOM 21387 C CA . GLN A 1 71 ? -3.052 14.145 -2.983 1.00 0.00 71 GLN A CA 16
ATOM 21388 C C . GLN A 1 71 ? -1.865 14.973 -2.504 1.00 0.00 71 GLN A C 16
ATOM 21389 O O . GLN A 1 71 ? -0.792 14.436 -2.229 1.00 0.00 71 GLN A O 16
ATOM 21403 N N . GLN A 1 72 ? -2.065 16.284 -2.405 1.00 0.00 72 GLN A N 16
ATOM 21404 C CA . GLN A 1 72 ? -1.009 17.185 -1.960 1.00 0.00 72 GLN A CA 16
ATOM 21405 C C . GLN A 1 72 ? 0.032 17.389 -3.055 1.00 0.00 72 GLN A C 16
ATOM 21406 O O . GLN A 1 72 ? 1.224 17.170 -2.840 1.00 0.00 72 GLN A O 16
ATOM 21420 N N . ARG A 1 73 ? -0.426 17.808 -4.230 1.00 0.00 73 ARG A N 16
ATOM 21421 C CA . ARG A 1 73 ? 0.465 18.039 -5.360 1.00 0.00 73 ARG A CA 16
ATOM 21422 C C . ARG A 1 73 ? 1.811 18.582 -4.888 1.00 0.00 73 ARG A C 16
ATOM 21423 O O . ARG A 1 73 ? 1.893 19.267 -3.868 1.00 0.00 73 ARG A O 16
ATOM 21444 N N . ARG A 1 74 ? 2.864 18.270 -5.636 1.00 0.00 74 ARG A N 16
ATOM 21445 C CA . ARG A 1 74 ? 4.207 18.724 -5.293 1.00 0.00 74 ARG A CA 16
ATOM 21446 C C . ARG A 1 74 ? 4.172 20.136 -4.716 1.00 0.00 74 ARG A C 16
ATOM 21447 O O . ARG A 1 74 ? 3.469 21.008 -5.225 1.00 0.00 74 ARG A O 16
ATOM 21468 N N . ASN A 1 75 ? 4.935 20.353 -3.649 1.00 0.00 75 ASN A N 16
ATOM 21469 C CA . ASN A 1 75 ? 4.990 21.658 -3.001 1.00 0.00 75 ASN A CA 16
ATOM 21470 C C . ASN A 1 75 ? 6.387 22.262 -3.112 1.00 0.00 75 ASN A C 16
ATOM 21471 O O . ASN A 1 75 ? 6.559 23.364 -3.633 1.00 0.00 75 ASN A O 16
ATOM 21482 N N . ASP A 1 76 ? 7.381 21.532 -2.619 1.00 0.00 76 ASP A N 16
ATOM 21483 C CA . ASP A 1 76 ? 8.764 21.993 -2.664 1.00 0.00 76 ASP A CA 16
ATOM 21484 C C . ASP A 1 76 ? 9.502 21.385 -3.853 1.00 0.00 76 ASP A C 16
ATOM 21485 O O . ASP A 1 76 ? 9.337 20.211 -4.182 1.00 0.00 76 ASP A O 16
ATOM 21494 N N . PRO A 1 77 ? 10.334 22.203 -4.514 1.00 0.00 77 PRO A N 16
ATOM 21495 C CA . PRO A 1 77 ? 11.113 21.768 -5.677 1.00 0.00 77 PRO A CA 16
ATOM 21496 C C . PRO A 1 77 ? 12.218 20.787 -5.300 1.00 0.00 77 PRO A C 16
ATOM 21497 O O . PRO A 1 77 ? 13.065 21.085 -4.458 1.00 0.00 77 PRO A O 16
ATOM 21508 N N . SER A 1 78 ? 12.205 19.617 -5.930 1.00 0.00 78 SER A N 16
ATOM 21509 C CA . SER A 1 78 ? 13.204 18.591 -5.658 1.00 0.00 78 SER A CA 16
ATOM 21510 C C . SER A 1 78 ? 14.188 18.470 -6.818 1.00 0.00 78 SER A C 16
ATOM 21511 O O . SER A 1 78 ? 13.847 18.747 -7.967 1.00 0.00 78 SER A O 16
ATOM 21519 N N . GLY A 1 79 ? 15.412 18.053 -6.507 1.00 0.00 79 GLY A N 16
ATOM 21520 C CA . GLY A 1 79 ? 16.427 17.902 -7.533 1.00 0.00 79 GLY A CA 16
ATOM 21521 C C . GLY A 1 79 ? 15.854 17.413 -8.848 1.00 0.00 79 GLY A C 16
ATOM 21522 O O . GLY A 1 79 ? 14.911 16.623 -8.883 1.00 0.00 79 GLY A O 16
ATOM 21526 N N . PRO A 1 80 ? 16.431 17.889 -9.962 1.00 0.00 80 PRO A N 16
ATOM 21527 C CA . PRO A 1 80 ? 15.987 17.509 -11.307 1.00 0.00 80 PRO A CA 16
ATOM 21528 C C . PRO A 1 80 ? 16.317 16.057 -11.638 1.00 0.00 80 PRO A C 16
ATOM 21529 O O . PRO A 1 80 ? 15.452 15.298 -12.074 1.00 0.00 80 PRO A O 16
ATOM 21540 N N . SER A 1 81 ? 17.574 15.678 -11.428 1.00 0.00 81 SER A N 16
ATOM 21541 C CA . SER A 1 81 ? 18.019 14.318 -11.707 1.00 0.00 81 SER A CA 16
ATOM 21542 C C . SER A 1 81 ? 19.379 14.050 -11.071 1.00 0.00 81 SER A C 16
ATOM 21543 O O . SER A 1 81 ? 20.021 14.960 -10.545 1.00 0.00 81 SER A O 16
ATOM 21551 N N . SER A 1 82 ? 19.813 12.795 -11.123 1.00 0.00 82 SER A N 16
ATOM 21552 C CA . SER A 1 82 ? 21.096 12.405 -10.549 1.00 0.00 82 SER A CA 16
ATOM 21553 C C . SER A 1 82 ? 22.168 12.310 -11.630 1.00 0.00 82 SER A C 16
ATOM 21554 O O . SER A 1 82 ? 21.891 11.922 -12.764 1.00 0.00 82 SER A O 16
ATOM 21562 N N . GLY A 1 83 ? 23.397 12.669 -11.269 1.00 0.00 83 GLY A N 16
ATOM 21563 C CA . GLY A 1 83 ? 24.493 12.619 -12.218 1.00 0.00 83 GLY A CA 16
ATOM 21564 C C . GLY A 1 83 ? 24.360 13.657 -13.314 1.00 0.00 83 GLY A C 16
ATOM 21565 O O . GLY A 1 83 ? 24.250 14.851 -13.037 1.00 0.00 83 GLY A O 16
ATOM 21569 N N . GLY A 1 1 ? 8.804 -10.590 13.034 1.00 0.00 1 GLY A N 17
ATOM 21570 C CA . GLY A 1 1 ? 8.076 -11.711 13.599 1.00 0.00 1 GLY A CA 17
ATOM 21571 C C . GLY A 1 1 ? 7.594 -12.683 12.540 1.00 0.00 1 GLY A C 17
ATOM 21572 O O . GLY A 1 1 ? 6.674 -12.379 11.781 1.00 0.00 1 GLY A O 17
ATOM 21576 N N . SER A 1 2 ? 8.219 -13.855 12.487 1.00 0.00 2 SER A N 17
ATOM 21577 C CA . SER A 1 2 ? 7.853 -14.873 11.509 1.00 0.00 2 SER A CA 17
ATOM 21578 C C . SER A 1 2 ? 6.343 -15.091 11.491 1.00 0.00 2 SER A C 17
ATOM 21579 O O . SER A 1 2 ? 5.768 -15.609 12.449 1.00 0.00 2 SER A O 17
ATOM 21587 N N . SER A 1 3 ? 5.706 -14.691 10.395 1.00 0.00 3 SER A N 17
ATOM 21588 C CA . SER A 1 3 ? 4.263 -14.839 10.253 1.00 0.00 3 SER A CA 17
ATOM 21589 C C . SER A 1 3 ? 3.889 -15.152 8.807 1.00 0.00 3 SER A C 17
ATOM 21590 O O . SER A 1 3 ? 4.606 -14.790 7.876 1.00 0.00 3 SER A O 17
ATOM 21598 N N . GLY A 1 4 ? 2.758 -15.829 8.629 1.00 0.00 4 GLY A N 17
ATOM 21599 C CA . GLY A 1 4 ? 2.307 -16.181 7.295 1.00 0.00 4 GLY A CA 17
ATOM 21600 C C . GLY A 1 4 ? 1.385 -17.384 7.293 1.00 0.00 4 GLY A C 17
ATOM 21601 O O . GLY A 1 4 ? 1.676 -18.399 7.926 1.00 0.00 4 GLY A O 17
ATOM 21605 N N . SER A 1 5 ? 0.268 -17.270 6.581 1.00 0.00 5 SER A N 17
ATOM 21606 C CA . SER A 1 5 ? -0.704 -18.355 6.504 1.00 0.00 5 SER A CA 17
ATOM 21607 C C . SER A 1 5 ? -1.764 -18.060 5.448 1.00 0.00 5 SER A C 17
ATOM 21608 O O . SER A 1 5 ? -2.108 -16.904 5.203 1.00 0.00 5 SER A O 17
ATOM 21616 N N . SER A 1 6 ? -2.278 -19.116 4.824 1.00 0.00 6 SER A N 17
ATOM 21617 C CA . SER A 1 6 ? -3.297 -18.972 3.791 1.00 0.00 6 SER A CA 17
ATOM 21618 C C . SER A 1 6 ? -4.683 -19.284 4.347 1.00 0.00 6 SER A C 17
ATOM 21619 O O . SER A 1 6 ? -5.065 -20.446 4.477 1.00 0.00 6 SER A O 17
ATOM 21627 N N . GLY A 1 7 ? -5.432 -18.235 4.674 1.00 0.00 7 GLY A N 17
ATOM 21628 C CA . GLY A 1 7 ? -6.767 -18.417 5.213 1.00 0.00 7 GLY A CA 17
ATOM 21629 C C . GLY A 1 7 ? -7.832 -18.424 4.134 1.00 0.00 7 GLY A C 17
ATOM 21630 O O . GLY A 1 7 ? -7.542 -18.689 2.967 1.00 0.00 7 GLY A O 17
ATOM 21634 N N . LYS A 1 8 ? -9.069 -18.134 4.523 1.00 0.00 8 LYS A N 17
ATOM 21635 C CA . LYS A 1 8 ? -10.182 -18.108 3.581 1.00 0.00 8 LYS A CA 17
ATOM 21636 C C . LYS A 1 8 ? -10.990 -16.823 3.730 1.00 0.00 8 LYS A C 17
ATOM 21637 O O . LYS A 1 8 ? -11.310 -16.404 4.842 1.00 0.00 8 LYS A O 17
ATOM 21656 N N . LYS A 1 9 ? -11.318 -16.203 2.602 1.00 0.00 9 LYS A N 17
ATOM 21657 C CA . LYS A 1 9 ? -12.092 -14.967 2.605 1.00 0.00 9 LYS A CA 17
ATOM 21658 C C . LYS A 1 9 ? -13.155 -14.993 3.699 1.00 0.00 9 LYS A C 17
ATOM 21659 O O . LYS A 1 9 ? -14.064 -15.823 3.674 1.00 0.00 9 LYS A O 17
ATOM 21678 N N . ARG A 1 10 ? -13.034 -14.079 4.656 1.00 0.00 10 ARG A N 17
ATOM 21679 C CA . ARG A 1 10 ? -13.985 -13.998 5.759 1.00 0.00 10 ARG A CA 17
ATOM 21680 C C . ARG A 1 10 ? -14.927 -12.812 5.578 1.00 0.00 10 ARG A C 17
ATOM 21681 O O . ARG A 1 10 ? -16.140 -12.937 5.747 1.00 0.00 10 ARG A O 17
ATOM 21702 N N . LYS A 1 11 ? -14.361 -11.660 5.233 1.00 0.00 11 LYS A N 17
ATOM 21703 C CA . LYS A 1 11 ? -15.149 -10.451 5.028 1.00 0.00 11 LYS A CA 17
ATOM 21704 C C . LYS A 1 11 ? -14.885 -9.857 3.648 1.00 0.00 11 LYS A C 17
ATOM 21705 O O . LYS A 1 11 ? -14.147 -10.428 2.847 1.00 0.00 11 LYS A O 17
ATOM 21724 N N . GLY A 1 12 ? -15.493 -8.706 3.378 1.00 0.00 12 GLY A N 17
ATOM 21725 C CA . GLY A 1 12 ? -15.310 -8.053 2.094 1.00 0.00 12 GLY A CA 17
ATOM 21726 C C . GLY A 1 12 ? -13.883 -7.590 1.878 1.00 0.00 12 GLY A C 17
ATOM 21727 O O . GLY A 1 12 ? -13.055 -8.333 1.353 1.00 0.00 12 GLY A O 17
ATOM 21731 N N . ASN A 1 13 ? -13.595 -6.358 2.283 1.00 0.00 13 ASN A N 17
ATOM 21732 C CA . ASN A 1 13 ? -12.258 -5.795 2.129 1.00 0.00 13 ASN A CA 17
ATOM 21733 C C . ASN A 1 13 ? -11.323 -6.307 3.221 1.00 0.00 13 ASN A C 17
ATOM 21734 O O . ASN A 1 13 ? -11.749 -7.010 4.138 1.00 0.00 13 ASN A O 17
ATOM 21745 N N . LEU A 1 14 ? -10.048 -5.948 3.116 1.00 0.00 14 LEU A N 17
ATOM 21746 C CA . LEU A 1 14 ? -9.052 -6.370 4.095 1.00 0.00 14 LEU A CA 17
ATOM 21747 C C . LEU A 1 14 ? -9.023 -5.418 5.286 1.00 0.00 14 LEU A C 17
ATOM 21748 O O . LEU A 1 14 ? -9.349 -4.236 5.176 1.00 0.00 14 LEU A O 17
ATOM 21764 N N . PRO A 1 15 ? -8.620 -5.943 6.453 1.00 0.00 15 PRO A N 17
ATOM 21765 C CA . PRO A 1 15 ? -8.535 -5.156 7.687 1.00 0.00 15 PRO A CA 17
ATOM 21766 C C . PRO A 1 15 ? -7.406 -4.132 7.645 1.00 0.00 15 PRO A C 17
ATOM 21767 O O . PRO A 1 15 ? -6.294 -4.437 7.214 1.00 0.00 15 PRO A O 17
ATOM 21778 N N . ALA A 1 16 ? -7.698 -2.917 8.097 1.00 0.00 16 ALA A N 17
ATOM 21779 C CA . ALA A 1 16 ? -6.707 -1.849 8.113 1.00 0.00 16 ALA A CA 17
ATOM 21780 C C . ALA A 1 16 ? -5.322 -2.390 8.454 1.00 0.00 16 ALA A C 17
ATOM 21781 O O . ALA A 1 16 ? -4.408 -2.340 7.633 1.00 0.00 16 ALA A O 17
ATOM 21788 N N . GLU A 1 17 ? -5.177 -2.905 9.671 1.00 0.00 17 GLU A N 17
ATOM 21789 C CA . GLU A 1 17 ? -3.902 -3.454 10.120 1.00 0.00 17 GLU A CA 17
ATOM 21790 C C . GLU A 1 17 ? -3.167 -4.134 8.968 1.00 0.00 17 GLU A C 17
ATOM 21791 O O . GLU A 1 17 ? -1.996 -3.851 8.712 1.00 0.00 17 GLU A O 17
ATOM 21803 N N . SER A 1 18 ? -3.862 -5.031 8.277 1.00 0.00 18 SER A N 17
ATOM 21804 C CA . SER A 1 18 ? -3.275 -5.755 7.155 1.00 0.00 18 SER A CA 17
ATOM 21805 C C . SER A 1 18 ? -3.093 -4.835 5.952 1.00 0.00 18 SER A C 17
ATOM 21806 O O . SER A 1 18 ? -2.123 -4.959 5.203 1.00 0.00 18 SER A O 17
ATOM 21814 N N . VAL A 1 19 ? -4.032 -3.912 5.772 1.00 0.00 19 VAL A N 17
ATOM 21815 C CA . VAL A 1 19 ? -3.976 -2.971 4.660 1.00 0.00 19 VAL A CA 17
ATOM 21816 C C . VAL A 1 19 ? -2.706 -2.129 4.717 1.00 0.00 19 VAL A C 17
ATOM 21817 O O . VAL A 1 19 ? -1.958 -2.047 3.743 1.00 0.00 19 VAL A O 17
ATOM 21830 N N . LYS A 1 20 ? -2.469 -1.503 5.865 1.00 0.00 20 LYS A N 17
ATOM 21831 C CA . LYS A 1 20 ? -1.288 -0.668 6.052 1.00 0.00 20 LYS A CA 17
ATOM 21832 C C . LYS A 1 20 ? -0.070 -1.289 5.376 1.00 0.00 20 LYS A C 17
ATOM 21833 O O . LYS A 1 20 ? 0.759 -0.583 4.800 1.00 0.00 20 LYS A O 17
ATOM 21852 N N . ILE A 1 21 ? 0.032 -2.612 5.450 1.00 0.00 21 ILE A N 17
ATOM 21853 C CA . ILE A 1 21 ? 1.148 -3.327 4.844 1.00 0.00 21 ILE A CA 17
ATOM 21854 C C . ILE A 1 21 ? 1.142 -3.170 3.327 1.00 0.00 21 ILE A C 17
ATOM 21855 O O . ILE A 1 21 ? 2.183 -2.939 2.711 1.00 0.00 21 ILE A O 17
ATOM 21871 N N . LEU A 1 22 ? -0.038 -3.296 2.730 1.00 0.00 22 LEU A N 17
ATOM 21872 C CA . LEU A 1 22 ? -0.181 -3.166 1.284 1.00 0.00 22 LEU A CA 17
ATOM 21873 C C . LEU A 1 22 ? -0.088 -1.705 0.856 1.00 0.00 22 LEU A C 17
ATOM 21874 O O . LEU A 1 22 ? 0.645 -1.365 -0.073 1.00 0.00 22 LEU A O 17
ATOM 21890 N N . ARG A 1 23 ? -0.835 -0.844 1.541 1.00 0.00 23 ARG A N 17
ATOM 21891 C CA . ARG A 1 23 ? -0.836 0.580 1.232 1.00 0.00 23 ARG A CA 17
ATOM 21892 C C . ARG A 1 23 ? 0.584 1.140 1.242 1.00 0.00 23 ARG A C 17
ATOM 21893 O O . ARG A 1 23 ? 1.064 1.658 0.234 1.00 0.00 23 ARG A O 17
ATOM 21914 N N . ASP A 1 24 ? 1.249 1.031 2.386 1.00 0.00 24 ASP A N 17
ATOM 21915 C CA . ASP A 1 24 ? 2.614 1.526 2.527 1.00 0.00 24 ASP A CA 17
ATOM 21916 C C . ASP A 1 24 ? 3.430 1.233 1.272 1.00 0.00 24 ASP A C 17
ATOM 21917 O O . ASP A 1 24 ? 4.128 2.106 0.757 1.00 0.00 24 ASP A O 17
ATOM 21926 N N . TRP A 1 25 ? 3.338 0.000 0.787 1.00 0.00 25 TRP A N 17
ATOM 21927 C CA . TRP A 1 25 ? 4.069 -0.407 -0.408 1.00 0.00 25 TRP A CA 17
ATOM 21928 C C . TRP A 1 25 ? 3.469 0.229 -1.657 1.00 0.00 25 TRP A C 17
ATOM 21929 O O . TRP A 1 25 ? 4.191 0.609 -2.578 1.00 0.00 25 TRP A O 17
ATOM 21950 N N . MET A 1 26 ? 2.145 0.342 -1.681 1.00 0.00 26 MET A N 17
ATOM 21951 C CA . MET A 1 26 ? 1.449 0.934 -2.817 1.00 0.00 26 MET A CA 17
ATOM 21952 C C . MET A 1 26 ? 1.889 2.379 -3.031 1.00 0.00 26 MET A C 17
ATOM 21953 O O . MET A 1 26 ? 1.893 2.877 -4.157 1.00 0.00 26 MET A O 17
ATOM 21967 N N . TYR A 1 27 ? 2.257 3.048 -1.943 1.00 0.00 27 TYR A N 17
ATOM 21968 C CA . TYR A 1 27 ? 2.695 4.437 -2.012 1.00 0.00 27 TYR A CA 17
ATOM 21969 C C . TYR A 1 27 ? 4.051 4.546 -2.702 1.00 0.00 27 TYR A C 17
ATOM 21970 O O . TYR A 1 27 ? 4.233 5.349 -3.618 1.00 0.00 27 TYR A O 17
ATOM 21988 N N . LYS A 1 28 ? 5.002 3.733 -2.255 1.00 0.00 28 LYS A N 17
ATOM 21989 C CA . LYS A 1 28 ? 6.343 3.735 -2.828 1.00 0.00 28 LYS A CA 17
ATOM 21990 C C . LYS A 1 28 ? 6.301 3.380 -4.311 1.00 0.00 28 LYS A C 17
ATOM 21991 O O . LYS A 1 28 ? 6.922 4.049 -5.137 1.00 0.00 28 LYS A O 17
ATOM 22010 N N . HIS A 1 29 ? 5.564 2.324 -4.642 1.00 0.00 29 HIS A N 17
ATOM 22011 C CA . HIS A 1 29 ? 5.440 1.882 -6.026 1.00 0.00 29 HIS A CA 17
ATOM 22012 C C . HIS A 1 29 ? 4.207 2.495 -6.684 1.00 0.00 29 HIS A C 17
ATOM 22013 O O . HIS A 1 29 ? 3.890 2.193 -7.834 1.00 0.00 29 HIS A O 17
ATOM 22028 N N . ARG A 1 30 ? 3.515 3.357 -5.945 1.00 0.00 30 ARG A N 17
ATOM 22029 C CA . ARG A 1 30 ? 2.316 4.010 -6.455 1.00 0.00 30 ARG A CA 17
ATOM 22030 C C . ARG A 1 30 ? 2.500 4.420 -7.914 1.00 0.00 30 ARG A C 17
ATOM 22031 O O . ARG A 1 30 ? 1.550 4.406 -8.698 1.00 0.00 30 ARG A O 17
ATOM 22052 N N . PHE A 1 31 ? 3.727 4.785 -8.271 1.00 0.00 31 PHE A N 17
ATOM 22053 C CA . PHE A 1 31 ? 4.035 5.200 -9.634 1.00 0.00 31 PHE A CA 17
ATOM 22054 C C . PHE A 1 31 ? 3.263 4.358 -10.647 1.00 0.00 31 PHE A C 17
ATOM 22055 O O . PHE A 1 31 ? 2.728 4.879 -11.626 1.00 0.00 31 PHE A O 17
ATOM 22072 N N . LYS A 1 32 ? 3.209 3.053 -10.403 1.00 0.00 32 LYS A N 17
ATOM 22073 C CA . LYS A 1 32 ? 2.503 2.137 -11.291 1.00 0.00 32 LYS A CA 17
ATOM 22074 C C . LYS A 1 32 ? 1.331 1.478 -10.572 1.00 0.00 32 LYS A C 17
ATOM 22075 O O . LYS A 1 32 ? 0.349 1.081 -11.200 1.00 0.00 32 LYS A O 17
ATOM 22094 N N . ALA A 1 33 ? 1.440 1.365 -9.252 1.00 0.00 33 ALA A N 17
ATOM 22095 C CA . ALA A 1 33 ? 0.387 0.757 -8.448 1.00 0.00 33 ALA A CA 17
ATOM 22096 C C . ALA A 1 3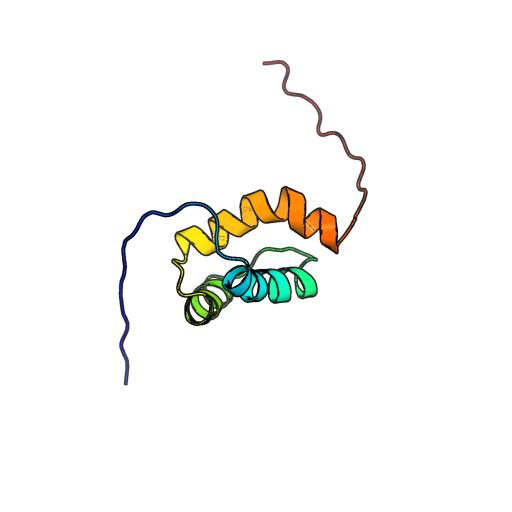3 ? 0.129 -0.683 -8.880 1.00 0.00 33 ALA A C 17
ATOM 22097 O O . ALA A 1 33 ? -1.011 -1.067 -9.141 1.00 0.00 33 ALA A O 17
ATOM 22104 N N . TYR A 1 34 ? 1.194 -1.473 -8.953 1.00 0.00 34 TYR A N 17
ATOM 22105 C CA . TYR A 1 34 ? 1.082 -2.870 -9.357 1.00 0.00 34 TYR A CA 17
ATOM 22106 C C . TYR A 1 34 ? 2.298 -3.669 -8.897 1.00 0.00 34 TYR A C 17
ATOM 22107 O O . TYR A 1 34 ? 3.388 -3.569 -9.461 1.00 0.00 34 TYR A O 17
ATOM 22125 N N . PRO A 1 35 ? 2.109 -4.481 -7.847 1.00 0.00 35 PRO A N 17
ATOM 22126 C CA . PRO A 1 35 ? 3.177 -5.314 -7.287 1.00 0.00 35 PRO A CA 17
ATOM 22127 C C . PRO A 1 35 ? 3.573 -6.453 -8.221 1.00 0.00 35 PRO A C 17
ATOM 22128 O O . PRO A 1 35 ? 2.873 -6.746 -9.190 1.00 0.00 35 PRO A O 17
ATOM 22139 N N . SER A 1 36 ? 4.701 -7.091 -7.923 1.00 0.00 36 SER A N 17
ATOM 22140 C CA . SER A 1 36 ? 5.192 -8.196 -8.739 1.00 0.00 36 SER A CA 17
ATOM 22141 C C . SER A 1 36 ? 4.962 -9.532 -8.039 1.00 0.00 36 SER A C 17
ATOM 22142 O O . SER A 1 36 ? 4.922 -9.602 -6.811 1.00 0.00 36 SER A O 17
ATOM 22150 N N . GLU A 1 37 ? 4.810 -10.589 -8.830 1.00 0.00 37 GLU A N 17
ATOM 22151 C CA . GLU A 1 37 ? 4.583 -11.923 -8.287 1.00 0.00 37 GLU A CA 17
ATOM 22152 C C . GLU A 1 37 ? 5.348 -12.116 -6.981 1.00 0.00 37 GLU A C 17
ATOM 22153 O O . GLU A 1 37 ? 4.902 -12.837 -6.089 1.00 0.00 37 GLU A O 17
ATOM 22165 N N . GLU A 1 38 ? 6.504 -11.467 -6.877 1.00 0.00 38 GLU A N 17
ATOM 22166 C CA . GLU A 1 38 ? 7.332 -11.568 -5.681 1.00 0.00 38 GLU A CA 17
ATOM 22167 C C . GLU A 1 38 ? 6.780 -10.689 -4.562 1.00 0.00 38 GLU A C 17
ATOM 22168 O O . GLU A 1 38 ? 6.641 -11.133 -3.423 1.00 0.00 38 GLU A O 17
ATOM 22180 N N . GLU A 1 39 ? 6.470 -9.441 -4.896 1.00 0.00 39 GLU A N 17
ATOM 22181 C CA . GLU A 1 39 ? 5.936 -8.499 -3.920 1.00 0.00 39 GLU A CA 17
ATOM 22182 C C . GLU A 1 39 ? 4.699 -9.071 -3.233 1.00 0.00 39 GLU A C 17
ATOM 22183 O O . GLU A 1 39 ? 4.620 -9.113 -2.005 1.00 0.00 39 GLU A O 17
ATOM 22195 N N . LYS A 1 40 ? 3.735 -9.511 -4.034 1.00 0.00 40 LYS A N 17
ATOM 22196 C CA . LYS A 1 40 ? 2.501 -10.081 -3.506 1.00 0.00 40 LYS A CA 17
ATOM 22197 C C . LYS A 1 40 ? 2.799 -11.233 -2.552 1.00 0.00 40 LYS A C 17
ATOM 22198 O O . LYS A 1 40 ? 2.539 -11.140 -1.352 1.00 0.00 40 LYS A O 17
ATOM 22217 N N . GLN A 1 41 ? 3.347 -12.317 -3.092 1.00 0.00 41 GLN A N 17
ATOM 22218 C CA . GLN A 1 41 ? 3.681 -13.486 -2.288 1.00 0.00 41 GLN A CA 17
ATOM 22219 C C . GLN A 1 41 ? 4.363 -13.075 -0.987 1.00 0.00 41 GLN A C 17
ATOM 22220 O O . GLN A 1 41 ? 4.273 -13.776 0.020 1.00 0.00 41 GLN A O 17
ATOM 22234 N N . MET A 1 42 ? 5.044 -11.934 -1.016 1.00 0.00 42 MET A N 17
ATOM 22235 C CA . MET A 1 42 ? 5.740 -11.430 0.162 1.00 0.00 42 MET A CA 17
ATOM 22236 C C . MET A 1 42 ? 4.764 -10.761 1.125 1.00 0.00 42 MET A C 17
ATOM 22237 O O . MET A 1 42 ? 4.765 -11.046 2.323 1.00 0.00 42 MET A O 17
ATOM 22251 N N . LEU A 1 43 ? 3.934 -9.869 0.594 1.00 0.00 43 LEU A N 17
ATOM 22252 C CA . LEU A 1 43 ? 2.953 -9.159 1.407 1.00 0.00 43 LEU A CA 17
ATOM 22253 C C . LEU A 1 43 ? 1.951 -10.130 2.024 1.00 0.00 43 LEU A C 17
ATOM 22254 O O . LEU A 1 43 ? 1.571 -9.990 3.186 1.00 0.00 43 LEU A O 17
ATOM 22270 N N . SER A 1 44 ? 1.529 -11.115 1.237 1.00 0.00 44 SER A N 17
ATOM 22271 C CA . SER A 1 44 ? 0.570 -12.109 1.706 1.00 0.00 44 SER A CA 17
ATOM 22272 C C . SER A 1 44 ? 1.026 -12.725 3.024 1.00 0.00 44 SER A C 17
ATOM 22273 O O . SER A 1 44 ? 0.218 -13.251 3.788 1.00 0.00 44 SER A O 17
ATOM 22281 N N . GLU A 1 45 ? 2.329 -12.656 3.283 1.00 0.00 45 GLU A N 17
ATOM 22282 C CA . GLU A 1 45 ? 2.893 -13.208 4.509 1.00 0.00 45 GLU A CA 17
ATOM 22283 C C . GLU A 1 45 ? 2.652 -12.272 5.689 1.00 0.00 45 GLU A C 17
ATOM 22284 O O . GLU A 1 45 ? 2.337 -12.715 6.794 1.00 0.00 45 GLU A O 17
ATOM 22296 N N . LYS A 1 46 ? 2.801 -10.974 5.448 1.00 0.00 46 LYS A N 17
ATOM 22297 C CA . LYS A 1 46 ? 2.599 -9.973 6.488 1.00 0.00 46 LYS A CA 17
ATOM 22298 C C . LYS A 1 46 ? 1.113 -9.745 6.743 1.00 0.00 46 LYS A C 17
ATOM 22299 O O . LYS A 1 46 ? 0.682 -9.612 7.889 1.00 0.00 46 LYS A O 17
ATOM 22318 N N . THR A 1 47 ? 0.332 -9.704 5.668 1.00 0.00 47 THR A N 17
ATOM 22319 C CA . THR A 1 47 ? -1.106 -9.493 5.775 1.00 0.00 47 THR A CA 17
ATOM 22320 C C . THR A 1 47 ? -1.838 -10.807 6.022 1.00 0.00 47 THR A C 17
ATOM 22321 O O . THR A 1 47 ? -2.917 -10.826 6.612 1.00 0.00 47 THR A O 17
ATOM 22332 N N . ASN A 1 48 ? -1.242 -11.905 5.567 1.00 0.00 48 ASN A N 17
ATOM 22333 C CA . ASN A 1 48 ? -1.838 -13.225 5.739 1.00 0.00 48 ASN A CA 17
ATOM 22334 C C . ASN A 1 48 ? -3.013 -13.419 4.786 1.00 0.00 48 ASN A C 17
ATOM 22335 O O . ASN A 1 48 ? -3.998 -14.078 5.123 1.00 0.00 48 ASN A O 17
ATOM 22346 N N . LEU A 1 49 ? -2.903 -12.843 3.594 1.00 0.00 49 LEU A N 17
ATOM 22347 C CA . LEU A 1 49 ? -3.956 -12.953 2.591 1.00 0.00 49 LEU A CA 17
ATOM 22348 C C . LEU A 1 49 ? -3.542 -13.899 1.467 1.00 0.00 49 LEU A C 17
ATOM 22349 O O . LEU A 1 49 ? -2.482 -14.521 1.526 1.00 0.00 49 LEU A O 17
ATOM 22365 N N . SER A 1 50 ? -4.384 -13.999 0.444 1.00 0.00 50 SER A N 17
ATOM 22366 C CA . SER A 1 50 ? -4.106 -14.869 -0.692 1.00 0.00 50 SER A CA 17
ATOM 22367 C C . SER A 1 50 ? -3.722 -14.051 -1.922 1.00 0.00 50 SER A C 17
ATOM 22368 O O . SER A 1 50 ? -4.287 -12.986 -2.175 1.00 0.00 50 SER A O 17
ATOM 22376 N N . LEU A 1 51 ? -2.757 -14.557 -2.683 1.00 0.00 51 LEU A N 17
ATOM 22377 C CA . LEU A 1 51 ? -2.296 -13.874 -3.886 1.00 0.00 51 LEU A CA 17
ATOM 22378 C C . LEU A 1 51 ? -3.475 -13.376 -4.716 1.00 0.00 51 LEU A C 17
ATOM 22379 O O . LEU A 1 51 ? -3.357 -12.401 -5.460 1.00 0.00 51 LEU A O 17
ATOM 22395 N N . LEU A 1 52 ? -4.612 -14.049 -4.582 1.00 0.00 52 LEU A N 17
ATOM 22396 C CA . LEU A 1 52 ? -5.815 -13.673 -5.317 1.00 0.00 52 LEU A CA 17
ATOM 22397 C C . LEU A 1 52 ? -6.439 -12.411 -4.731 1.00 0.00 52 LEU A C 17
ATOM 22398 O O . LEU A 1 52 ? -6.869 -11.522 -5.465 1.00 0.00 52 LEU A O 17
ATOM 22414 N N . GLN A 1 53 ? -6.485 -12.341 -3.404 1.00 0.00 53 GLN A N 17
ATOM 22415 C CA . GLN A 1 53 ? -7.055 -11.186 -2.720 1.00 0.00 53 GLN A CA 17
ATOM 22416 C C . GLN A 1 53 ? -6.129 -9.979 -2.824 1.00 0.00 53 GLN A C 17
ATOM 22417 O O . GLN A 1 53 ? -6.586 -8.838 -2.889 1.00 0.00 53 GLN A O 17
ATOM 22431 N N . ILE A 1 54 ? -4.826 -10.239 -2.839 1.00 0.00 54 ILE A N 17
ATOM 22432 C CA . ILE A 1 54 ? -3.836 -9.174 -2.935 1.00 0.00 54 ILE A CA 17
ATOM 22433 C C . ILE A 1 54 ? -4.060 -8.326 -4.182 1.00 0.00 54 ILE A C 17
ATOM 22434 O O . ILE A 1 54 ? -4.461 -7.166 -4.093 1.00 0.00 54 ILE A O 17
ATOM 22450 N N . SER A 1 55 ? -3.801 -8.914 -5.346 1.00 0.00 55 SER A N 17
ATOM 22451 C CA . SER A 1 55 ? -3.972 -8.212 -6.612 1.00 0.00 55 SER A CA 17
ATOM 22452 C C . SER A 1 55 ? -5.370 -7.609 -6.714 1.00 0.00 55 SER A C 17
ATOM 22453 O O . SER A 1 55 ? -5.531 -6.451 -7.096 1.00 0.00 55 SER A O 17
ATOM 22461 N N . ASN A 1 56 ? -6.377 -8.404 -6.369 1.00 0.00 56 ASN A N 17
ATOM 22462 C CA . ASN A 1 56 ? -7.762 -7.950 -6.421 1.00 0.00 56 ASN A CA 17
ATOM 22463 C C . ASN A 1 56 ? -7.932 -6.633 -5.669 1.00 0.00 56 ASN A C 17
ATOM 22464 O O . ASN A 1 56 ? -8.529 -5.686 -6.181 1.00 0.00 56 ASN A O 17
ATOM 22475 N N . TRP A 1 57 ? -7.402 -6.582 -4.452 1.00 0.00 57 TRP A N 17
ATOM 22476 C CA . TRP A 1 57 ? -7.495 -5.381 -3.629 1.00 0.00 57 TRP A CA 17
ATOM 22477 C C . TRP A 1 57 ? -6.880 -4.183 -4.344 1.00 0.00 57 TRP A C 17
ATOM 22478 O O . TRP A 1 57 ? -7.481 -3.110 -4.407 1.00 0.00 57 TRP A O 17
ATOM 22499 N N . PHE A 1 58 ? -5.680 -4.371 -4.882 1.00 0.00 58 PHE A N 17
ATOM 22500 C CA . PHE A 1 58 ? -4.984 -3.305 -5.592 1.00 0.00 58 PHE A CA 17
ATOM 22501 C C . PHE A 1 58 ? -5.875 -2.700 -6.674 1.00 0.00 58 PHE A C 17
ATOM 22502 O O . PHE A 1 58 ? -5.778 -1.512 -6.980 1.00 0.00 58 PHE A O 17
ATOM 22519 N N . ILE A 1 59 ? -6.741 -3.528 -7.249 1.00 0.00 59 ILE A N 17
ATOM 22520 C CA . ILE A 1 59 ? -7.650 -3.075 -8.295 1.00 0.00 59 ILE A CA 17
ATOM 22521 C C . ILE A 1 59 ? -8.483 -1.888 -7.825 1.00 0.00 59 ILE A C 17
ATOM 22522 O O . ILE A 1 59 ? -8.268 -0.756 -8.254 1.00 0.00 59 ILE A O 17
ATOM 22538 N N . ASN A 1 60 ? -9.436 -2.156 -6.937 1.00 0.00 60 ASN A N 17
ATOM 22539 C CA . ASN A 1 60 ? -10.302 -1.110 -6.406 1.00 0.00 60 ASN A CA 17
ATOM 22540 C C . ASN A 1 60 ? -9.522 -0.171 -5.491 1.00 0.00 60 ASN A C 17
ATOM 22541 O O . ASN A 1 60 ? -9.949 0.953 -5.229 1.00 0.00 60 ASN A O 17
ATOM 22552 N N . ALA A 1 61 ? -8.376 -0.640 -5.009 1.00 0.00 61 ALA A N 17
ATOM 22553 C CA . ALA A 1 61 ? -7.535 0.158 -4.125 1.00 0.00 61 ALA A CA 17
ATOM 22554 C C . ALA A 1 61 ? -6.696 1.154 -4.918 1.00 0.00 61 ALA A C 17
ATOM 22555 O O . ALA A 1 61 ? -6.319 2.209 -4.406 1.00 0.00 61 ALA A O 17
ATOM 22562 N N . ARG A 1 62 ? -6.406 0.813 -6.169 1.00 0.00 62 ARG A N 17
ATOM 22563 C CA . ARG A 1 62 ? -5.609 1.677 -7.032 1.00 0.00 62 ARG A CA 17
ATOM 22564 C C . ARG A 1 62 ? -6.459 2.809 -7.601 1.00 0.00 62 ARG A C 17
ATOM 22565 O O . ARG A 1 62 ? -5.932 3.787 -8.132 1.00 0.00 62 ARG A O 17
ATOM 22586 N N . ARG A 1 63 ? -7.775 2.669 -7.487 1.00 0.00 63 ARG A N 17
ATOM 22587 C CA . ARG A 1 63 ? -8.698 3.679 -7.992 1.00 0.00 63 ARG A CA 17
ATOM 22588 C C . ARG A 1 63 ? -9.296 4.490 -6.846 1.00 0.00 63 ARG A C 17
ATOM 22589 O O . ARG A 1 63 ? -10.031 5.452 -7.071 1.00 0.00 63 ARG A O 17
ATOM 22610 N N . ARG A 1 64 ? -8.976 4.095 -5.618 1.00 0.00 64 ARG A N 17
ATOM 22611 C CA . ARG A 1 64 ? -9.483 4.784 -4.437 1.00 0.00 64 ARG A CA 17
ATOM 22612 C C . ARG A 1 64 ? -8.338 5.209 -3.522 1.00 0.00 64 ARG A C 17
ATOM 22613 O O . ARG A 1 64 ? -8.329 6.324 -3.000 1.00 0.00 64 ARG A O 17
ATOM 22634 N N . ILE A 1 65 ? -7.376 4.313 -3.332 1.00 0.00 65 ILE A N 17
ATOM 22635 C CA . ILE A 1 65 ? -6.227 4.595 -2.481 1.00 0.00 65 ILE A CA 17
ATOM 22636 C C . ILE A 1 65 ? -5.158 5.375 -3.241 1.00 0.00 65 ILE A C 17
ATOM 22637 O O . ILE A 1 65 ? -4.888 6.537 -2.936 1.00 0.00 65 ILE A O 17
ATOM 22653 N N . LEU A 1 66 ? -4.555 4.728 -4.232 1.00 0.00 66 LEU A N 17
ATOM 22654 C CA . LEU A 1 66 ? -3.516 5.361 -5.038 1.00 0.00 66 LEU A CA 17
ATOM 22655 C C . LEU A 1 66 ? -3.807 6.845 -5.233 1.00 0.00 66 LEU A C 17
ATOM 22656 O O . LEU A 1 66 ? -2.977 7.708 -4.948 1.00 0.00 66 LEU A O 17
ATOM 22672 N N . PRO A 1 67 ? -5.015 7.152 -5.728 1.00 0.00 67 PRO A N 17
ATOM 22673 C CA . PRO A 1 67 ? -5.445 8.532 -5.970 1.00 0.00 67 PRO A CA 17
ATOM 22674 C C . PRO A 1 67 ? -5.672 9.304 -4.674 1.00 0.00 67 PRO A C 17
ATOM 22675 O O . PRO A 1 67 ? -5.477 10.518 -4.621 1.00 0.00 67 PRO A O 17
ATOM 22686 N N . ASP A 1 68 ? -6.085 8.591 -3.632 1.00 0.00 68 ASP A N 17
ATOM 22687 C CA . ASP A 1 68 ? -6.338 9.209 -2.335 1.00 0.00 68 ASP A CA 17
ATOM 22688 C C . ASP A 1 68 ? -5.029 9.598 -1.655 1.00 0.00 68 ASP A C 17
ATOM 22689 O O . ASP A 1 68 ? -4.984 10.545 -0.869 1.00 0.00 68 ASP A O 17
ATOM 22698 N N . MET A 1 69 ? -3.967 8.861 -1.961 1.00 0.00 69 MET A N 17
ATOM 22699 C CA . MET A 1 69 ? -2.657 9.129 -1.378 1.00 0.00 69 MET A CA 17
ATOM 22700 C C . MET A 1 69 ? -1.854 10.080 -2.261 1.00 0.00 69 MET A C 17
ATOM 22701 O O . MET A 1 69 ? -1.048 10.870 -1.767 1.00 0.00 69 MET A O 17
ATOM 22715 N N . LEU A 1 70 ? -2.078 9.998 -3.568 1.00 0.00 70 LEU A N 17
ATOM 22716 C CA . LEU A 1 70 ? -1.375 10.851 -4.519 1.00 0.00 70 LEU A CA 17
ATOM 22717 C C . LEU A 1 70 ? -1.728 12.319 -4.299 1.00 0.00 70 LEU A C 17
ATOM 22718 O O . LEU A 1 70 ? -0.849 13.180 -4.276 1.00 0.00 70 LEU A O 17
ATOM 22734 N N . GLN A 1 71 ? -3.017 12.594 -4.135 1.00 0.00 71 GLN A N 17
ATOM 22735 C CA . GLN A 1 71 ? -3.485 13.958 -3.914 1.00 0.00 71 GLN A CA 17
ATOM 22736 C C . GLN A 1 71 ? -2.843 14.558 -2.668 1.00 0.00 71 GLN A C 17
ATOM 22737 O O . GLN A 1 71 ? -2.576 15.758 -2.613 1.00 0.00 71 GLN A O 17
ATOM 22751 N N . GLN A 1 72 ? -2.597 13.715 -1.670 1.00 0.00 72 GLN A N 17
ATOM 22752 C CA . GLN A 1 72 ? -1.988 14.164 -0.424 1.00 0.00 72 GLN A CA 17
ATOM 22753 C C . GLN A 1 72 ? -0.582 14.702 -0.669 1.00 0.00 72 GLN A C 17
ATOM 22754 O O . GLN A 1 72 ? 0.152 14.187 -1.512 1.00 0.00 72 GLN A O 17
ATOM 22768 N N . ARG A 1 73 ? -0.213 15.741 0.074 1.00 0.00 73 ARG A N 17
ATOM 22769 C CA . ARG A 1 73 ? 1.105 16.350 -0.064 1.00 0.00 73 ARG A CA 17
ATOM 22770 C C . ARG A 1 73 ? 2.204 15.298 0.052 1.00 0.00 73 ARG A C 17
ATOM 22771 O O . ARG A 1 73 ? 1.936 14.138 0.365 1.00 0.00 73 ARG A O 17
ATOM 22792 N N . ARG A 1 74 ? 3.441 15.712 -0.201 1.00 0.00 74 ARG A N 17
ATOM 22793 C CA . ARG A 1 74 ? 4.581 14.806 -0.127 1.00 0.00 74 ARG A CA 17
ATOM 22794 C C . ARG A 1 74 ? 5.776 15.489 0.531 1.00 0.00 74 ARG A C 17
ATOM 22795 O O . ARG A 1 74 ? 5.873 16.715 0.544 1.00 0.00 74 ARG A O 17
ATOM 22816 N N . ASN A 1 75 ? 6.683 14.686 1.077 1.00 0.00 75 ASN A N 17
ATOM 22817 C CA . ASN A 1 75 ? 7.872 15.212 1.738 1.00 0.00 75 ASN A CA 17
ATOM 22818 C C . ASN A 1 75 ? 9.132 14.527 1.218 1.00 0.00 75 ASN A C 17
ATOM 22819 O O . ASN A 1 75 ? 9.991 14.112 1.996 1.00 0.00 75 ASN A O 17
ATOM 22830 N N . ASP A 1 76 ? 9.236 14.414 -0.101 1.00 0.00 76 ASP A N 17
ATOM 22831 C CA . ASP A 1 76 ? 10.391 13.781 -0.726 1.00 0.00 76 ASP A CA 17
ATOM 22832 C C . ASP A 1 76 ? 11.002 14.692 -1.787 1.00 0.00 76 ASP A C 17
ATOM 22833 O O . ASP A 1 76 ? 10.342 15.104 -2.741 1.00 0.00 76 ASP A O 17
ATOM 22842 N N . PRO A 1 77 ? 12.293 15.015 -1.618 1.00 0.00 77 PRO A N 17
ATOM 22843 C CA . PRO A 1 77 ? 13.021 15.880 -2.550 1.00 0.00 77 PRO A CA 17
ATOM 22844 C C . PRO A 1 77 ? 13.264 15.207 -3.897 1.00 0.00 77 PRO A C 17
ATOM 22845 O O . PRO A 1 77 ? 12.838 14.074 -4.121 1.00 0.00 77 PRO A O 17
ATOM 22856 N N . SER A 1 78 ? 13.953 15.911 -4.789 1.00 0.00 78 SER A N 17
ATOM 22857 C CA . SER A 1 78 ? 14.250 15.382 -6.115 1.00 0.00 78 SER A CA 17
ATOM 22858 C C . SER A 1 78 ? 15.123 14.135 -6.019 1.00 0.00 78 SER A C 17
ATOM 22859 O O . SER A 1 78 ? 16.249 14.187 -5.526 1.00 0.00 78 SER A O 17
ATOM 22867 N N . GLY A 1 79 ? 14.594 13.012 -6.496 1.00 0.00 79 GLY A N 17
ATOM 22868 C CA . GLY A 1 79 ? 15.338 11.766 -6.455 1.00 0.00 79 GLY A CA 17
ATOM 22869 C C . GLY A 1 79 ? 16.570 11.796 -7.338 1.00 0.00 79 GLY A C 17
ATOM 22870 O O . GLY A 1 79 ? 17.702 11.860 -6.858 1.00 0.00 79 GLY A O 17
ATOM 22874 N N . PRO A 1 80 ? 16.355 11.749 -8.661 1.00 0.00 80 PRO A N 17
ATOM 22875 C CA . PRO A 1 80 ? 17.446 11.769 -9.641 1.00 0.00 80 PRO A CA 17
ATOM 22876 C C . PRO A 1 80 ? 18.143 13.123 -9.703 1.00 0.00 80 PRO A C 17
ATOM 22877 O O . PRO A 1 80 ? 17.694 14.093 -9.093 1.00 0.00 80 PRO A O 17
ATOM 22888 N N . SER A 1 81 ? 19.245 13.182 -10.446 1.00 0.00 81 SER A N 17
ATOM 22889 C CA . SER A 1 81 ? 20.006 14.418 -10.586 1.00 0.00 81 SER A CA 17
ATOM 22890 C C . SER A 1 81 ? 19.822 15.015 -11.977 1.00 0.00 81 SER A C 17
ATOM 22891 O O . SER A 1 81 ? 19.706 14.291 -12.966 1.00 0.00 81 SER A O 17
ATOM 22899 N N . SER A 1 82 ? 19.794 16.343 -12.045 1.00 0.00 82 SER A N 17
ATOM 22900 C CA . SER A 1 82 ? 19.620 17.039 -13.314 1.00 0.00 82 SER A CA 17
ATOM 22901 C C . SER A 1 82 ? 20.024 18.505 -13.189 1.00 0.00 82 SER A C 17
ATOM 22902 O O . SER A 1 82 ? 19.888 19.110 -12.127 1.00 0.00 82 SER A O 17
ATOM 22910 N N . GLY A 1 83 ? 20.522 19.071 -14.285 1.00 0.00 83 GLY A N 17
ATOM 22911 C CA . GLY A 1 83 ? 20.939 20.461 -14.278 1.00 0.00 83 GLY A CA 17
ATOM 22912 C C . GLY A 1 83 ? 21.699 20.844 -15.532 1.00 0.00 83 GLY A C 17
ATOM 22913 O O . GLY A 1 83 ? 21.120 20.934 -16.614 1.00 0.00 83 GLY A O 17
ATOM 22917 N N . GLY A 1 1 ? 6.668 -23.432 17.839 1.00 0.00 1 GLY A N 18
ATOM 22918 C CA . GLY A 1 1 ? 6.520 -22.990 16.465 1.00 0.00 1 GLY A CA 18
ATOM 22919 C C . GLY A 1 1 ? 5.705 -23.957 15.630 1.00 0.00 1 GLY A C 18
ATOM 22920 O O . GLY A 1 1 ? 5.540 -25.120 15.998 1.00 0.00 1 GLY A O 18
ATOM 22924 N N . SER A 1 2 ? 5.192 -23.477 14.502 1.00 0.00 2 SER A N 18
ATOM 22925 C CA . SER A 1 2 ? 4.385 -24.306 13.615 1.00 0.00 2 SER A CA 18
ATOM 22926 C C . SER A 1 2 ? 4.106 -23.583 12.300 1.00 0.00 2 SER A C 18
ATOM 22927 O O . SER A 1 2 ? 4.119 -22.354 12.240 1.00 0.00 2 SER A O 18
ATOM 22935 N N . SER A 1 3 ? 3.854 -24.357 11.249 1.00 0.00 3 SER A N 18
ATOM 22936 C CA . SER A 1 3 ? 3.575 -23.792 9.934 1.00 0.00 3 SER A CA 18
ATOM 22937 C C . SER A 1 3 ? 2.113 -24.000 9.552 1.00 0.00 3 SER A C 18
ATOM 22938 O O . SER A 1 3 ? 1.413 -23.054 9.192 1.00 0.00 3 SER A O 18
ATOM 22946 N N . GLY A 1 4 ? 1.657 -25.246 9.633 1.00 0.00 4 GLY A N 18
ATOM 22947 C CA . GLY A 1 4 ? 0.281 -25.557 9.293 1.00 0.00 4 GLY A CA 18
ATOM 22948 C C . GLY A 1 4 ? -0.104 -25.052 7.917 1.00 0.00 4 GLY A C 18
ATOM 22949 O O . GLY A 1 4 ? 0.759 -24.701 7.113 1.00 0.00 4 GLY A O 18
ATOM 22953 N N . SER A 1 5 ? -1.405 -25.016 7.644 1.00 0.00 5 SER A N 18
ATOM 22954 C CA . SER A 1 5 ? -1.903 -24.555 6.354 1.00 0.00 5 SER A CA 18
ATOM 22955 C C . SER A 1 5 ? -2.855 -23.376 6.529 1.00 0.00 5 SER A C 18
ATOM 22956 O O . SER A 1 5 ? -3.190 -22.995 7.650 1.00 0.00 5 SER A O 18
ATOM 22964 N N . SER A 1 6 ? -3.286 -22.801 5.410 1.00 0.00 6 SER A N 18
ATOM 22965 C CA . SER A 1 6 ? -4.197 -21.662 5.438 1.00 0.00 6 SER A CA 18
ATOM 22966 C C . SER A 1 6 ? -5.126 -21.679 4.228 1.00 0.00 6 SER A C 18
ATOM 22967 O O . SER A 1 6 ? -4.829 -22.307 3.212 1.00 0.00 6 SER A O 18
ATOM 22975 N N . GLY A 1 7 ? -6.253 -20.984 4.345 1.00 0.00 7 GLY A N 18
ATOM 22976 C CA . GLY A 1 7 ? -7.209 -20.932 3.255 1.00 0.00 7 GLY A CA 18
ATOM 22977 C C . GLY A 1 7 ? -8.334 -19.950 3.516 1.00 0.00 7 GLY A C 18
ATOM 22978 O O . GLY A 1 7 ? -8.915 -19.934 4.601 1.00 0.00 7 GLY A O 18
ATOM 22982 N N . LYS A 1 8 ? -8.641 -19.127 2.519 1.00 0.00 8 LYS A N 18
ATOM 22983 C CA . LYS A 1 8 ? -9.703 -18.136 2.645 1.00 0.00 8 LYS A CA 18
ATOM 22984 C C . LYS A 1 8 ? -10.354 -17.861 1.293 1.00 0.00 8 LYS A C 18
ATOM 22985 O O . LYS A 1 8 ? -9.671 -17.570 0.311 1.00 0.00 8 LYS A O 18
ATOM 23004 N N . LYS A 1 9 ? -11.679 -17.954 1.250 1.00 0.00 9 LYS A N 18
ATOM 23005 C CA . LYS A 1 9 ? -12.423 -17.713 0.019 1.00 0.00 9 LYS A CA 18
ATOM 23006 C C . LYS A 1 9 ? -13.609 -16.788 0.273 1.00 0.00 9 LYS A C 18
ATOM 23007 O O . LYS A 1 9 ? -14.539 -16.720 -0.531 1.00 0.00 9 LYS A O 18
ATOM 23026 N N . ARG A 1 10 ? -13.569 -16.076 1.395 1.00 0.00 10 ARG A N 18
ATOM 23027 C CA . ARG A 1 10 ? -14.641 -15.155 1.754 1.00 0.00 10 ARG A CA 18
ATOM 23028 C C . ARG A 1 10 ? -14.305 -13.733 1.314 1.00 0.00 10 ARG A C 18
ATOM 23029 O O . ARG A 1 10 ? -13.306 -13.158 1.745 1.00 0.00 10 ARG A O 18
ATOM 23050 N N . LYS A 1 11 ? -15.147 -13.172 0.453 1.00 0.00 11 LYS A N 18
ATOM 23051 C CA . LYS A 1 11 ? -14.942 -11.817 -0.045 1.00 0.00 11 LYS A CA 18
ATOM 23052 C C . LYS A 1 11 ? -15.147 -10.791 1.065 1.00 0.00 11 LYS A C 18
ATOM 23053 O O . LYS A 1 11 ? -15.862 -11.045 2.034 1.00 0.00 11 LYS A O 18
ATOM 23072 N N . GLY A 1 12 ? -14.515 -9.631 0.917 1.00 0.00 12 GLY A N 18
ATOM 23073 C CA . GLY A 1 12 ? -14.643 -8.584 1.914 1.00 0.00 12 GLY A CA 18
ATOM 23074 C C . GLY A 1 12 ? -13.373 -7.769 2.065 1.00 0.00 12 GLY A C 18
ATOM 23075 O O . GLY A 1 12 ? -12.278 -8.324 2.147 1.00 0.00 12 GLY A O 18
ATOM 23079 N N . ASN A 1 13 ? -13.520 -6.449 2.101 1.00 0.00 13 ASN A N 18
ATOM 23080 C CA . ASN A 1 13 ? -12.376 -5.556 2.241 1.00 0.00 13 ASN A CA 18
ATOM 23081 C C . ASN A 1 13 ? -11.408 -6.074 3.300 1.00 0.00 13 ASN A C 18
ATOM 23082 O O . ASN A 1 13 ? -11.820 -6.678 4.291 1.00 0.00 13 ASN A O 18
ATOM 23093 N N . LEU A 1 14 ? -10.120 -5.833 3.085 1.00 0.00 14 LEU A N 18
ATOM 23094 C CA . LEU A 1 14 ? -9.092 -6.274 4.022 1.00 0.00 14 LEU A CA 18
ATOM 23095 C C . LEU A 1 14 ? -9.038 -5.359 5.242 1.00 0.00 14 LEU A C 18
ATOM 23096 O O . LEU A 1 14 ? -9.354 -4.172 5.172 1.00 0.00 14 LEU A O 18
ATOM 23112 N N . PRO A 1 15 ? -8.626 -5.924 6.387 1.00 0.00 15 PRO A N 18
ATOM 23113 C CA . PRO A 1 15 ? -8.519 -5.176 7.643 1.00 0.00 15 PRO A CA 18
ATOM 23114 C C . PRO A 1 15 ? -7.380 -4.162 7.619 1.00 0.00 15 PRO A C 18
ATOM 23115 O O . PRO A 1 15 ? -6.297 -4.443 7.106 1.00 0.00 15 PRO A O 18
ATOM 23126 N N . ALA A 1 16 ? -7.632 -2.983 8.178 1.00 0.00 16 ALA A N 18
ATOM 23127 C CA . ALA A 1 16 ? -6.627 -1.929 8.222 1.00 0.00 16 ALA A CA 18
ATOM 23128 C C . ALA A 1 16 ? -5.257 -2.491 8.585 1.00 0.00 16 ALA A C 18
ATOM 23129 O O . ALA A 1 16 ? -4.318 -2.422 7.793 1.00 0.00 16 ALA A O 18
ATOM 23136 N N . GLU A 1 17 ? -5.150 -3.047 9.788 1.00 0.00 17 GLU A N 18
ATOM 23137 C CA . GLU A 1 17 ? -3.893 -3.619 10.256 1.00 0.00 17 GLU A CA 18
ATOM 23138 C C . GLU A 1 17 ? -3.130 -4.270 9.105 1.00 0.00 17 GLU A C 18
ATOM 23139 O O . GLU A 1 17 ? -1.930 -4.051 8.940 1.00 0.00 17 GLU A O 18
ATOM 23151 N N . SER A 1 18 ? -3.836 -5.070 8.313 1.00 0.00 18 SER A N 18
ATOM 23152 C CA . SER A 1 18 ? -3.225 -5.757 7.180 1.00 0.00 18 SER A CA 18
ATOM 23153 C C . SER A 1 18 ? -2.951 -4.782 6.039 1.00 0.00 18 SER A C 18
ATOM 23154 O O . SER A 1 18 ? -1.862 -4.772 5.463 1.00 0.00 18 SER A O 18
ATOM 23162 N N . VAL A 1 19 ? -3.947 -3.963 5.715 1.00 0.00 19 VAL A N 18
ATOM 23163 C CA . VAL A 1 19 ? -3.814 -2.984 4.644 1.00 0.00 19 VAL A CA 18
ATOM 23164 C C . VAL A 1 19 ? -2.520 -2.191 4.781 1.00 0.00 19 VAL A C 18
ATOM 23165 O O . VAL A 1 19 ? -1.756 -2.057 3.825 1.00 0.00 19 VAL A O 18
ATOM 23178 N N . LYS A 1 20 ? -2.278 -1.666 5.978 1.00 0.00 20 LYS A N 18
ATOM 23179 C CA . LYS A 1 20 ? -1.075 -0.886 6.243 1.00 0.00 20 LYS A CA 18
ATOM 23180 C C . LYS A 1 20 ? 0.129 -1.482 5.521 1.00 0.00 20 LYS A C 18
ATOM 23181 O O . LYS A 1 20 ? 0.965 -0.754 4.983 1.00 0.00 20 LYS A O 18
ATOM 23200 N N . ILE A 1 21 ? 0.211 -2.808 5.511 1.00 0.00 21 ILE A N 18
ATOM 23201 C CA . ILE A 1 21 ? 1.312 -3.500 4.852 1.00 0.00 21 ILE A CA 18
ATOM 23202 C C . ILE A 1 21 ? 1.284 -3.268 3.345 1.00 0.00 21 ILE A C 18
ATOM 23203 O O . ILE A 1 21 ? 2.303 -2.938 2.738 1.00 0.00 21 ILE A O 18
ATOM 23219 N N . LEU A 1 22 ? 0.110 -3.442 2.748 1.00 0.00 22 LEU A N 18
ATOM 23220 C CA . LEU A 1 22 ? -0.052 -3.250 1.311 1.00 0.00 22 LEU A CA 18
ATOM 23221 C C . LEU A 1 22 ? 0.087 -1.777 0.939 1.00 0.00 22 LEU A C 18
ATOM 23222 O O . LEU A 1 22 ? 0.895 -1.416 0.083 1.00 0.00 22 LEU A O 18
ATOM 23238 N N . ARG A 1 23 ? -0.705 -0.931 1.589 1.00 0.00 23 ARG A N 18
ATOM 23239 C CA . ARG A 1 23 ? -0.670 0.503 1.328 1.00 0.00 23 ARG A CA 18
ATOM 23240 C C . ARG A 1 23 ? 0.764 1.026 1.358 1.00 0.00 23 ARG A C 18
ATOM 23241 O O . ARG A 1 23 ? 1.248 1.596 0.379 1.00 0.00 23 ARG A O 18
ATOM 23262 N N . ASP A 1 24 ? 1.436 0.829 2.486 1.00 0.00 24 ASP A N 18
ATOM 23263 C CA . ASP A 1 24 ? 2.814 1.279 2.644 1.00 0.00 24 ASP A CA 18
ATOM 23264 C C . ASP A 1 24 ? 3.606 1.067 1.357 1.00 0.00 24 ASP A C 18
ATOM 23265 O O . ASP A 1 24 ? 4.298 1.970 0.887 1.00 0.00 24 ASP A O 18
ATOM 23274 N N . TRP A 1 25 ? 3.499 -0.130 0.793 1.00 0.00 25 TRP A N 18
ATOM 23275 C CA . TRP A 1 25 ? 4.206 -0.461 -0.439 1.00 0.00 25 TRP A CA 18
ATOM 23276 C C . TRP A 1 25 ? 3.534 0.189 -1.643 1.00 0.00 25 TRP A C 18
ATOM 23277 O O . TRP A 1 25 ? 4.204 0.626 -2.578 1.00 0.00 25 TRP A O 18
ATOM 23298 N N . MET A 1 26 ? 2.206 0.249 -1.614 1.00 0.00 26 MET A N 18
ATOM 23299 C CA . MET A 1 26 ? 1.444 0.847 -2.704 1.00 0.00 26 MET A CA 18
ATOM 23300 C C . MET A 1 26 ? 1.752 2.335 -2.829 1.00 0.00 26 MET A C 18
ATOM 23301 O O . MET A 1 26 ? 1.639 2.913 -3.910 1.00 0.00 26 MET A O 18
ATOM 23315 N N . TYR A 1 27 ? 2.140 2.950 -1.717 1.00 0.00 27 TYR A N 18
ATOM 23316 C CA . TYR A 1 27 ? 2.461 4.373 -1.703 1.00 0.00 27 TYR A CA 18
ATOM 23317 C C . TYR A 1 27 ? 3.755 4.647 -2.462 1.00 0.00 27 TYR A C 18
ATOM 23318 O O . TYR A 1 27 ? 3.780 5.431 -3.411 1.00 0.00 27 TYR A O 18
ATOM 23336 N N . LYS A 1 28 ? 4.832 3.994 -2.036 1.00 0.00 28 LYS A N 18
ATOM 23337 C CA . LYS A 1 28 ? 6.132 4.164 -2.674 1.00 0.00 28 LYS A CA 18
ATOM 23338 C C . LYS A 1 28 ? 6.071 3.769 -4.147 1.00 0.00 28 LYS A C 18
ATOM 23339 O O . LYS A 1 28 ? 6.601 4.470 -5.010 1.00 0.00 28 LYS A O 18
ATOM 23358 N N . HIS A 1 29 ? 5.421 2.644 -4.427 1.00 0.00 29 HIS A N 18
ATOM 23359 C CA . HIS A 1 29 ? 5.289 2.158 -5.796 1.00 0.00 29 HIS A CA 18
ATOM 23360 C C . HIS A 1 29 ? 4.003 2.675 -6.435 1.00 0.00 29 HIS A C 18
ATOM 23361 O O . HIS A 1 29 ? 3.678 2.325 -7.569 1.00 0.00 29 HIS A O 18
ATOM 23376 N N . ARG A 1 30 ? 3.276 3.510 -5.698 1.00 0.00 30 ARG A N 18
ATOM 23377 C CA . ARG A 1 30 ? 2.026 4.073 -6.192 1.00 0.00 30 ARG A CA 18
ATOM 23378 C C . ARG A 1 30 ? 2.149 4.464 -7.662 1.00 0.00 30 ARG A C 18
ATOM 23379 O O . ARG A 1 30 ? 1.225 4.258 -8.449 1.00 0.00 30 ARG A O 18
ATOM 23400 N N . PHE A 1 31 ? 3.296 5.029 -8.025 1.00 0.00 31 PHE A N 18
ATOM 23401 C CA . PHE A 1 31 ? 3.539 5.449 -9.400 1.00 0.00 31 PHE A CA 18
ATOM 23402 C C . PHE A 1 31 ? 2.932 4.458 -10.388 1.00 0.00 31 PHE A C 18
ATOM 23403 O O . PHE A 1 31 ? 2.341 4.849 -11.395 1.00 0.00 31 PHE A O 18
ATOM 23420 N N . LYS A 1 32 ? 3.083 3.171 -10.093 1.00 0.00 32 LYS A N 18
ATOM 23421 C CA . LYS A 1 32 ? 2.550 2.121 -10.953 1.00 0.00 32 LYS A CA 18
ATOM 23422 C C . LYS A 1 32 ? 1.421 1.367 -10.256 1.00 0.00 32 LYS A C 18
ATOM 23423 O O . LYS A 1 32 ? 0.494 0.882 -10.904 1.00 0.00 32 LYS A O 18
ATOM 23442 N N . ALA A 1 33 ? 1.506 1.275 -8.933 1.00 0.00 33 ALA A N 18
ATOM 23443 C CA . ALA A 1 33 ? 0.490 0.584 -8.149 1.00 0.00 33 ALA A CA 18
ATOM 23444 C C . ALA A 1 33 ? 0.248 -0.824 -8.683 1.00 0.00 33 ALA A C 18
ATOM 23445 O O . ALA A 1 33 ? -0.864 -1.346 -8.602 1.00 0.00 33 ALA A O 18
ATOM 23452 N N . TYR A 1 34 ? 1.294 -1.432 -9.230 1.00 0.00 34 TYR A N 18
ATOM 23453 C CA . TYR A 1 34 ? 1.194 -2.778 -9.781 1.00 0.00 34 TYR A CA 18
ATOM 23454 C C . TYR A 1 34 ? 2.363 -3.644 -9.321 1.00 0.00 34 TYR A C 18
ATOM 23455 O O . TYR A 1 34 ? 3.424 -3.681 -9.943 1.00 0.00 34 TYR A O 18
ATOM 23473 N N . PRO A 1 35 ? 2.164 -4.358 -8.203 1.00 0.00 35 PRO A N 18
ATOM 23474 C CA . PRO A 1 35 ? 3.189 -5.238 -7.633 1.00 0.00 35 PRO A CA 18
ATOM 23475 C C . PRO A 1 35 ? 3.438 -6.472 -8.495 1.00 0.00 35 PRO A C 18
ATOM 23476 O O . PRO A 1 35 ? 2.654 -6.783 -9.391 1.00 0.00 35 PRO A O 18
ATOM 23487 N N . SER A 1 36 ? 4.533 -7.171 -8.216 1.00 0.00 36 SER A N 18
ATOM 23488 C CA . SER A 1 36 ? 4.887 -8.369 -8.968 1.00 0.00 36 SER A CA 18
ATOM 23489 C C . SER A 1 36 ? 4.591 -9.627 -8.157 1.00 0.00 36 SER A C 18
ATOM 23490 O O . SER A 1 36 ? 4.618 -9.606 -6.928 1.00 0.00 36 SER A O 18
ATOM 23498 N N . GLU A 1 37 ? 4.306 -10.721 -8.857 1.00 0.00 37 GLU A N 18
ATOM 23499 C CA . GLU A 1 37 ? 4.004 -11.988 -8.202 1.00 0.00 37 GLU A CA 18
ATOM 23500 C C . GLU A 1 37 ? 4.839 -12.160 -6.937 1.00 0.00 37 GLU A C 18
ATOM 23501 O O . GLU A 1 37 ? 4.399 -12.782 -5.970 1.00 0.00 37 GLU A O 18
ATOM 23513 N N . GLU A 1 38 ? 6.048 -11.606 -6.953 1.00 0.00 38 GLU A N 18
ATOM 23514 C CA . GLU A 1 38 ? 6.945 -11.699 -5.808 1.00 0.00 38 GLU A CA 18
ATOM 23515 C C . GLU A 1 38 ? 6.519 -10.738 -4.702 1.00 0.00 38 GLU A C 18
ATOM 23516 O O . GLU A 1 38 ? 6.384 -11.130 -3.543 1.00 0.00 38 GLU A O 18
ATOM 23528 N N . GLU A 1 39 ? 6.308 -9.478 -5.070 1.00 0.00 39 GLU A N 18
ATOM 23529 C CA . GLU A 1 39 ? 5.898 -8.461 -4.109 1.00 0.00 39 GLU A CA 18
ATOM 23530 C C . GLU A 1 39 ? 4.641 -8.895 -3.360 1.00 0.00 39 GLU A C 18
ATOM 23531 O O . GLU A 1 39 ? 4.600 -8.879 -2.130 1.00 0.00 39 GLU A O 18
ATOM 23543 N N . LYS A 1 40 ? 3.616 -9.282 -4.112 1.00 0.00 40 LYS A N 18
ATOM 23544 C CA . LYS A 1 40 ? 2.356 -9.721 -3.523 1.00 0.00 40 LYS A CA 18
ATOM 23545 C C . LYS A 1 40 ? 2.587 -10.853 -2.528 1.00 0.00 40 LYS A C 18
ATOM 23546 O O . LYS A 1 40 ? 2.314 -10.709 -1.337 1.00 0.00 40 LYS A O 18
ATOM 23565 N N . GLN A 1 41 ? 3.092 -11.978 -3.025 1.00 0.00 41 GLN A N 18
ATOM 23566 C CA . GLN A 1 41 ? 3.360 -13.134 -2.177 1.00 0.00 41 GLN A CA 18
ATOM 23567 C C . GLN A 1 41 ? 4.071 -12.716 -0.894 1.00 0.00 41 GLN A C 18
ATOM 23568 O O . GLN A 1 41 ? 3.756 -13.207 0.189 1.00 0.00 41 GLN A O 18
ATOM 23582 N N . MET A 1 42 ? 5.031 -11.806 -1.025 1.00 0.00 42 MET A N 18
ATOM 23583 C CA . MET A 1 42 ? 5.786 -11.322 0.125 1.00 0.00 42 MET A CA 18
ATOM 23584 C C . MET A 1 42 ? 4.859 -10.676 1.150 1.00 0.00 42 MET A C 18
ATOM 23585 O O . MET A 1 42 ? 4.889 -11.020 2.332 1.00 0.00 42 MET A O 18
ATOM 23599 N N . LEU A 1 43 ? 4.038 -9.738 0.691 1.00 0.00 43 LEU A N 18
ATOM 23600 C CA . LEU A 1 43 ? 3.103 -9.044 1.569 1.00 0.00 43 LEU A CA 18
ATOM 23601 C C . LEU A 1 43 ? 2.073 -10.012 2.143 1.00 0.00 43 LEU A C 18
ATOM 23602 O O . LEU A 1 43 ? 1.688 -9.905 3.307 1.00 0.00 43 LEU A O 18
ATOM 23618 N N . SER A 1 44 ? 1.634 -10.958 1.319 1.00 0.00 44 SER A N 18
ATOM 23619 C CA . SER A 1 44 ? 0.648 -11.945 1.744 1.00 0.00 44 SER A CA 18
ATOM 23620 C C . SER A 1 44 ? 1.106 -12.658 3.013 1.00 0.00 44 SER A C 18
ATOM 23621 O O . SER A 1 44 ? 0.291 -13.186 3.768 1.00 0.00 44 SER A O 18
ATOM 23629 N N . GLU A 1 45 ? 2.416 -12.668 3.239 1.00 0.00 45 GLU A N 18
ATOM 23630 C CA . GLU A 1 45 ? 2.982 -13.317 4.415 1.00 0.00 45 GLU A CA 18
ATOM 23631 C C . GLU A 1 45 ? 2.737 -12.482 5.669 1.00 0.00 45 GLU A C 18
ATOM 23632 O O . GLU A 1 45 ? 2.491 -13.019 6.749 1.00 0.00 45 GLU A O 18
ATOM 23644 N N . LYS A 1 46 ? 2.805 -11.163 5.517 1.00 0.00 46 LYS A N 18
ATOM 23645 C CA . LYS A 1 46 ? 2.589 -10.252 6.634 1.00 0.00 46 LYS A CA 18
ATOM 23646 C C . LYS A 1 46 ? 1.100 -10.029 6.875 1.00 0.00 46 LYS A C 18
ATOM 23647 O O . LYS A 1 46 ? 0.644 -9.989 8.019 1.00 0.00 46 LYS A O 18
ATOM 23666 N N . THR A 1 47 ? 0.344 -9.887 5.791 1.00 0.00 47 THR A N 18
ATOM 23667 C CA . THR A 1 47 ? -1.094 -9.669 5.885 1.00 0.00 47 THR A CA 18
ATOM 23668 C C . THR A 1 47 ? -1.845 -10.992 5.994 1.00 0.00 47 THR A C 18
ATOM 23669 O O . THR A 1 47 ? -3.032 -11.018 6.316 1.00 0.00 47 THR A O 18
ATOM 23680 N N . ASN A 1 48 ? -1.144 -12.088 5.723 1.00 0.00 48 ASN A N 18
ATOM 23681 C CA . ASN A 1 48 ? -1.745 -13.415 5.790 1.00 0.00 48 ASN A CA 18
ATOM 23682 C C . ASN A 1 48 ? -2.916 -13.533 4.819 1.00 0.00 48 ASN A C 18
ATOM 23683 O O . ASN A 1 48 ? -3.888 -14.242 5.083 1.00 0.00 48 ASN A O 18
ATOM 23694 N N . LEU A 1 49 ? -2.816 -12.833 3.694 1.00 0.00 49 LEU A N 18
ATOM 23695 C CA . LEU A 1 49 ? -3.865 -12.859 2.681 1.00 0.00 49 LEU A CA 18
ATOM 23696 C C . LEU A 1 49 ? -3.504 -13.812 1.546 1.00 0.00 49 LEU A C 18
ATOM 23697 O O . LEU A 1 49 ? -2.484 -14.499 1.600 1.00 0.00 49 LEU A O 18
ATOM 23713 N N . SER A 1 50 ? -4.345 -13.845 0.518 1.00 0.00 50 SER A N 18
ATOM 23714 C CA . SER A 1 50 ? -4.115 -14.714 -0.630 1.00 0.00 50 SER A CA 18
ATOM 23715 C C . SER A 1 50 ? -3.803 -13.894 -1.879 1.00 0.00 50 SER A C 18
ATOM 23716 O O . SER A 1 50 ? -4.450 -12.882 -2.149 1.00 0.00 50 SER A O 18
ATOM 23724 N N . LEU A 1 51 ? -2.807 -14.339 -2.637 1.00 0.00 51 LEU A N 18
ATOM 23725 C CA . LEU A 1 51 ? -2.407 -13.648 -3.857 1.00 0.00 51 LEU A CA 18
ATOM 23726 C C . LEU A 1 51 ? -3.617 -13.045 -4.563 1.00 0.00 51 LEU A C 18
ATOM 23727 O O . LEU A 1 51 ? -3.598 -11.881 -4.966 1.00 0.00 51 LEU A O 18
ATOM 23743 N N . LEU A 1 52 ? -4.669 -13.843 -4.708 1.00 0.00 52 LEU A N 18
ATOM 23744 C CA . LEU A 1 52 ? -5.891 -13.388 -5.363 1.00 0.00 52 LEU A CA 18
ATOM 23745 C C . LEU A 1 52 ? -6.438 -12.136 -4.685 1.00 0.00 52 LEU A C 18
ATOM 23746 O O . LEU A 1 52 ? -6.776 -11.157 -5.349 1.00 0.00 52 LEU A O 18
ATOM 23762 N N . GLN A 1 53 ? -6.520 -12.175 -3.359 1.00 0.00 53 GLN A N 18
ATOM 23763 C CA . GLN A 1 53 ? -7.025 -11.043 -2.592 1.00 0.00 53 GLN A CA 18
ATOM 23764 C C . GLN A 1 53 ? -6.092 -9.843 -2.714 1.00 0.00 53 GLN A C 18
ATOM 23765 O O . GLN A 1 53 ? -6.543 -8.701 -2.809 1.00 0.00 53 GLN A O 18
ATOM 23779 N N . ILE A 1 54 ? -4.790 -10.109 -2.710 1.00 0.00 54 ILE A N 18
ATOM 23780 C CA . ILE A 1 54 ? -3.794 -9.051 -2.821 1.00 0.00 54 ILE A CA 18
ATOM 23781 C C . ILE A 1 54 ? -4.015 -8.218 -4.079 1.00 0.00 54 ILE A C 18
ATOM 23782 O O . ILE A 1 54 ? -4.404 -7.053 -4.004 1.00 0.00 54 ILE A O 18
ATOM 23798 N N . SER A 1 55 ? -3.766 -8.825 -5.236 1.00 0.00 55 SER A N 18
ATOM 23799 C CA . SER A 1 55 ? -3.936 -8.139 -6.511 1.00 0.00 55 SER A CA 18
ATOM 23800 C C . SER A 1 55 ? -5.344 -7.565 -6.636 1.00 0.00 55 SER A C 18
ATOM 23801 O O . SER A 1 55 ? -5.524 -6.414 -7.032 1.00 0.00 55 SER A O 18
ATOM 23809 N N . ASN A 1 56 ? -6.340 -8.376 -6.294 1.00 0.00 56 ASN A N 18
ATOM 23810 C CA . ASN A 1 56 ? -7.733 -7.951 -6.368 1.00 0.00 56 ASN A CA 18
ATOM 23811 C C . ASN A 1 56 ? -7.937 -6.629 -5.634 1.00 0.00 56 ASN A C 18
ATOM 23812 O O . ASN A 1 56 ? -8.616 -5.730 -6.130 1.00 0.00 56 ASN A O 18
ATOM 23823 N N . TRP A 1 57 ? -7.346 -6.520 -4.450 1.00 0.00 57 TRP A N 18
ATOM 23824 C CA . TRP A 1 57 ? -7.463 -5.308 -3.647 1.00 0.00 57 TRP A CA 18
ATOM 23825 C C . TRP A 1 57 ? -6.774 -4.132 -4.331 1.00 0.00 57 TRP A C 18
ATOM 23826 O O . TRP A 1 57 ? -7.301 -3.020 -4.355 1.00 0.00 57 TRP A O 18
ATOM 23847 N N . PHE A 1 58 ? -5.595 -4.386 -4.888 1.00 0.00 58 PHE A N 18
ATOM 23848 C CA . PHE A 1 58 ? -4.834 -3.347 -5.573 1.00 0.00 58 PHE A CA 18
ATOM 23849 C C . PHE A 1 58 ? -5.665 -2.704 -6.679 1.00 0.00 58 PHE A C 18
ATOM 23850 O O . PHE A 1 58 ? -5.637 -1.487 -6.863 1.00 0.00 58 PHE A O 18
ATOM 23867 N N . ILE A 1 59 ? -6.403 -3.531 -7.413 1.00 0.00 59 ILE A N 18
ATOM 23868 C CA . ILE A 1 59 ? -7.243 -3.043 -8.500 1.00 0.00 59 ILE A CA 18
ATOM 23869 C C . ILE A 1 59 ? -8.153 -1.915 -8.028 1.00 0.00 59 ILE A C 18
ATOM 23870 O O . ILE A 1 59 ? -7.947 -0.752 -8.372 1.00 0.00 59 ILE A O 18
ATOM 23886 N N . ASN A 1 60 ? -9.162 -2.267 -7.237 1.00 0.00 60 ASN A N 18
ATOM 23887 C CA . ASN A 1 60 ? -10.104 -1.284 -6.716 1.00 0.00 60 ASN A CA 18
ATOM 23888 C C . ASN A 1 60 ? -9.397 -0.279 -5.811 1.00 0.00 60 ASN A C 18
ATOM 23889 O O . ASN A 1 60 ? -9.799 0.881 -5.722 1.00 0.00 60 ASN A O 18
ATOM 23900 N N . ALA A 1 61 ? -8.342 -0.733 -5.143 1.00 0.00 61 ALA A N 18
ATOM 23901 C CA . ALA A 1 61 ? -7.578 0.126 -4.248 1.00 0.00 61 ALA A CA 18
ATOM 23902 C C . ALA A 1 61 ? -6.705 1.100 -5.033 1.00 0.00 61 ALA A C 18
ATOM 23903 O O . ALA A 1 61 ? -6.304 2.143 -4.517 1.00 0.00 61 ALA A O 18
ATOM 23910 N N . ARG A 1 62 ? -6.415 0.752 -6.282 1.00 0.00 62 ARG A N 18
ATOM 23911 C CA . ARG A 1 62 ? -5.588 1.594 -7.137 1.00 0.00 62 ARG A CA 18
ATOM 23912 C C . ARG A 1 62 ? -6.412 2.725 -7.747 1.00 0.00 62 ARG A C 18
ATOM 23913 O O . ARG A 1 62 ? -5.863 3.695 -8.269 1.00 0.00 62 ARG A O 18
ATOM 23934 N N . ARG A 1 63 ? -7.732 2.592 -7.676 1.00 0.00 63 ARG A N 18
ATOM 23935 C CA . ARG A 1 63 ? -8.632 3.601 -8.222 1.00 0.00 63 ARG A CA 18
ATOM 23936 C C . ARG A 1 63 ? -9.307 4.390 -7.103 1.00 0.00 63 ARG A C 18
ATOM 23937 O O . ARG A 1 63 ? -10.077 5.316 -7.360 1.00 0.00 63 ARG A O 18
ATOM 23958 N N . ARG A 1 64 ? -9.014 4.016 -5.862 1.00 0.00 64 ARG A N 18
ATOM 23959 C CA . ARG A 1 64 ? -9.594 4.687 -4.705 1.00 0.00 64 ARG A CA 18
ATOM 23960 C C . ARG A 1 64 ? -8.504 5.147 -3.741 1.00 0.00 64 ARG A C 18
ATOM 23961 O O . ARG A 1 64 ? -8.550 6.263 -3.224 1.00 0.00 64 ARG A O 18
ATOM 23982 N N . ILE A 1 65 ? -7.526 4.279 -3.504 1.00 0.00 65 ILE A N 18
ATOM 23983 C CA . ILE A 1 65 ? -6.425 4.597 -2.603 1.00 0.00 65 ILE A CA 18
ATOM 23984 C C . ILE A 1 65 ? -5.325 5.364 -3.328 1.00 0.00 65 ILE A C 18
ATOM 23985 O O . ILE A 1 65 ? -5.016 6.505 -2.982 1.00 0.00 65 ILE A O 18
ATOM 24001 N N . LEU A 1 66 ? -4.737 4.730 -4.337 1.00 0.00 66 LEU A N 18
ATOM 24002 C CA . LEU A 1 66 ? -3.671 5.353 -5.114 1.00 0.00 66 LEU A CA 18
ATOM 24003 C C . LEU A 1 66 ? -3.977 6.824 -5.377 1.00 0.00 66 LEU A C 18
ATOM 24004 O O . LEU A 1 66 ? -3.158 7.709 -5.127 1.00 0.00 66 LEU A O 18
ATOM 24020 N N . PRO A 1 67 ? -5.186 7.095 -5.892 1.00 0.00 67 PRO A N 18
ATOM 24021 C CA . PRO A 1 67 ? -5.629 8.458 -6.197 1.00 0.00 67 PRO A CA 18
ATOM 24022 C C . PRO A 1 67 ? -5.872 9.284 -4.938 1.00 0.00 67 PRO A C 18
ATOM 24023 O O . PRO A 1 67 ? -5.862 10.515 -4.980 1.00 0.00 67 PRO A O 18
ATOM 24034 N N . ASP A 1 68 ? -6.089 8.601 -3.820 1.00 0.00 68 ASP A N 18
ATOM 24035 C CA . ASP A 1 68 ? -6.333 9.272 -2.549 1.00 0.00 68 ASP A CA 18
ATOM 24036 C C . ASP A 1 68 ? -5.019 9.660 -1.878 1.00 0.00 68 ASP A C 18
ATOM 24037 O O . ASP A 1 68 ? -4.922 10.707 -1.239 1.00 0.00 68 ASP A O 18
ATOM 24046 N N . MET A 1 69 ? -4.009 8.808 -2.029 1.00 0.00 69 MET A N 18
ATOM 24047 C CA . MET A 1 69 ? -2.701 9.063 -1.438 1.00 0.00 69 MET A CA 18
ATOM 24048 C C . MET A 1 69 ? -1.995 10.210 -2.154 1.00 0.00 69 MET A C 18
ATOM 24049 O O . MET A 1 69 ? -1.435 11.103 -1.516 1.00 0.00 69 MET A O 18
ATOM 24063 N N . LEU A 1 70 ? -2.024 10.180 -3.482 1.00 0.00 70 LEU A N 18
ATOM 24064 C CA . LEU A 1 70 ? -1.387 11.218 -4.285 1.00 0.00 70 LEU A CA 18
ATOM 24065 C C . LEU A 1 70 ? -1.740 12.606 -3.761 1.00 0.00 70 LEU A C 18
ATOM 24066 O O . LEU A 1 70 ? -0.858 13.411 -3.467 1.00 0.00 70 LEU A O 18
ATOM 24082 N N . GLN A 1 71 ? -3.036 12.877 -3.645 1.00 0.00 71 GLN A N 18
ATOM 24083 C CA . GLN A 1 71 ? -3.506 14.167 -3.155 1.00 0.00 71 GLN A CA 18
ATOM 24084 C C . GLN A 1 71 ? -3.427 14.233 -1.633 1.00 0.00 71 GLN A C 18
ATOM 24085 O O . GLN A 1 71 ? -4.440 14.114 -0.945 1.00 0.00 71 GLN A O 18
ATOM 24099 N N . GLN A 1 72 ? -2.217 14.422 -1.116 1.00 0.00 72 GLN A N 18
ATOM 24100 C CA . GLN A 1 72 ? -2.007 14.502 0.325 1.00 0.00 72 GLN A CA 18
ATOM 24101 C C . GLN A 1 72 ? -1.196 15.742 0.688 1.00 0.00 72 GLN A C 18
ATOM 24102 O O . GLN A 1 72 ? -0.320 16.165 -0.066 1.00 0.00 72 GLN A O 18
ATOM 24116 N N . ARG A 1 73 ? -1.494 16.319 1.848 1.00 0.00 73 ARG A N 18
ATOM 24117 C CA . ARG A 1 73 ? -0.794 17.511 2.310 1.00 0.00 73 ARG A CA 18
ATOM 24118 C C . ARG A 1 73 ? 0.688 17.220 2.528 1.00 0.00 73 ARG A C 18
ATOM 24119 O O . ARG A 1 73 ? 1.056 16.154 3.021 1.00 0.00 73 ARG A O 18
ATOM 24140 N N . ARG A 1 74 ? 1.534 18.175 2.155 1.00 0.00 74 ARG A N 18
ATOM 24141 C CA . ARG A 1 74 ? 2.976 18.022 2.308 1.00 0.00 74 ARG A CA 18
ATOM 24142 C C . ARG A 1 74 ? 3.397 18.258 3.755 1.00 0.00 74 ARG A C 18
ATOM 24143 O O . ARG A 1 74 ? 3.799 19.362 4.122 1.00 0.00 74 ARG A O 18
ATOM 24164 N N . ASN A 1 75 ? 3.303 17.215 4.572 1.00 0.00 75 ASN A N 18
ATOM 24165 C CA . ASN A 1 75 ? 3.674 17.309 5.980 1.00 0.00 75 ASN A CA 18
ATOM 24166 C C . ASN A 1 75 ? 5.180 17.493 6.134 1.00 0.00 75 ASN A C 18
ATOM 24167 O O . ASN A 1 75 ? 5.936 17.342 5.174 1.00 0.00 75 ASN A O 18
ATOM 24178 N N . ASP A 1 76 ? 5.610 17.818 7.348 1.00 0.00 76 ASP A N 18
ATOM 24179 C CA . ASP A 1 76 ? 7.026 18.021 7.630 1.00 0.00 76 ASP A CA 18
ATOM 24180 C C . ASP A 1 76 ? 7.482 17.136 8.786 1.00 0.00 76 ASP A C 18
ATOM 24181 O O . ASP A 1 76 ? 7.450 17.531 9.952 1.00 0.00 76 ASP A O 18
ATOM 24190 N N . PRO A 1 77 ? 7.917 15.910 8.458 1.00 0.00 77 PRO A N 18
ATOM 24191 C CA . PRO A 1 77 ? 8.387 14.944 9.455 1.00 0.00 77 PRO A CA 18
ATOM 24192 C C . PRO A 1 77 ? 9.717 15.355 10.079 1.00 0.00 77 PRO A C 18
ATOM 24193 O O . PRO A 1 77 ? 10.715 15.526 9.379 1.00 0.00 77 PRO A O 18
ATOM 24204 N N . SER A 1 78 ? 9.723 15.513 11.399 1.00 0.00 78 SER A N 18
ATOM 24205 C CA . SER A 1 78 ? 10.929 15.907 12.116 1.00 0.00 78 SER A CA 18
ATOM 24206 C C . SER A 1 78 ? 11.949 14.772 12.130 1.00 0.00 78 SER A C 18
ATOM 24207 O O . SER A 1 78 ? 11.648 13.658 12.556 1.00 0.00 78 SER A O 18
ATOM 24215 N N . GLY A 1 79 ? 13.157 15.065 11.660 1.00 0.00 79 GLY A N 18
ATOM 24216 C CA . GLY A 1 79 ? 14.204 14.060 11.627 1.00 0.00 79 GLY A CA 18
ATOM 24217 C C . GLY A 1 79 ? 15.513 14.567 12.197 1.00 0.00 79 GLY A C 18
ATOM 24218 O O . GLY A 1 79 ? 15.864 15.739 12.056 1.00 0.00 79 GLY A O 18
ATOM 24222 N N . PRO A 1 80 ? 16.261 13.673 12.859 1.00 0.00 80 PRO A N 18
ATOM 24223 C CA . PRO A 1 80 ? 17.551 14.014 13.467 1.00 0.00 80 PRO A CA 18
ATOM 24224 C C . PRO A 1 80 ? 18.629 14.288 12.424 1.00 0.00 80 PRO A C 18
ATOM 24225 O O . PRO A 1 80 ? 18.382 14.188 11.222 1.00 0.00 80 PRO A O 18
ATOM 24236 N N . SER A 1 81 ? 19.824 14.634 12.892 1.00 0.00 81 SER A N 18
ATOM 24237 C CA . SER A 1 81 ? 20.939 14.926 11.998 1.00 0.00 81 SER A CA 18
ATOM 24238 C C . SER A 1 81 ? 22.104 13.974 12.254 1.00 0.00 81 SER A C 18
ATOM 24239 O O . SER A 1 81 ? 22.719 13.463 11.319 1.00 0.00 81 SER A O 18
ATOM 24247 N N . SER A 1 82 ? 22.400 13.740 13.529 1.00 0.00 82 SER A N 18
ATOM 24248 C CA . SER A 1 82 ? 23.493 12.853 13.909 1.00 0.00 82 SER A CA 18
ATOM 24249 C C . SER A 1 82 ? 23.333 12.382 15.352 1.00 0.00 82 SER A C 18
ATOM 24250 O O . SER A 1 82 ? 22.679 13.037 16.162 1.00 0.00 82 SER A O 18
ATOM 24258 N N . GLY A 1 83 ? 23.936 11.239 15.665 1.00 0.00 83 GLY A N 18
ATOM 24259 C CA . GLY A 1 83 ? 23.849 10.698 17.009 1.00 0.00 83 GLY A CA 18
ATOM 24260 C C . GLY A 1 83 ? 25.068 11.030 17.847 1.00 0.00 83 GLY A C 18
ATOM 24261 O O . GLY A 1 83 ? 24.993 11.069 19.075 1.00 0.00 83 GLY A O 18
ATOM 24265 N N . GLY A 1 1 ? 5.887 -25.700 -15.573 1.00 0.00 1 GLY A N 19
ATOM 24266 C CA . GLY A 1 1 ? 4.532 -26.149 -15.312 1.00 0.00 1 GLY A CA 19
ATOM 24267 C C . GLY A 1 1 ? 3.592 -25.002 -14.994 1.00 0.00 1 GLY A C 19
ATOM 24268 O O . GLY A 1 1 ? 3.900 -24.152 -14.158 1.00 0.00 1 GLY A O 19
ATOM 24272 N N . SER A 1 2 ? 2.444 -24.977 -15.663 1.00 0.00 2 SER A N 19
ATOM 24273 C CA . SER A 1 2 ? 1.459 -23.923 -15.452 1.00 0.00 2 SER A CA 19
ATOM 24274 C C . SER A 1 2 ? 0.138 -24.505 -14.958 1.00 0.00 2 SER A C 19
ATOM 24275 O O . SER A 1 2 ? -0.143 -25.688 -15.152 1.00 0.00 2 SER A O 19
ATOM 24283 N N . SER A 1 3 ? -0.670 -23.665 -14.319 1.00 0.00 3 SER A N 19
ATOM 24284 C CA . SER A 1 3 ? -1.960 -24.096 -13.794 1.00 0.00 3 SER A CA 19
ATOM 24285 C C . SER A 1 3 ? -2.901 -22.907 -13.624 1.00 0.00 3 SER A C 19
ATOM 24286 O O . SER A 1 3 ? -2.491 -21.754 -13.746 1.00 0.00 3 SER A O 19
ATOM 24294 N N . GLY A 1 4 ? -4.168 -23.199 -13.342 1.00 0.00 4 GLY A N 19
ATOM 24295 C CA . GLY A 1 4 ? -5.149 -22.145 -13.160 1.00 0.00 4 GLY A CA 19
ATOM 24296 C C . GLY A 1 4 ? -4.915 -20.969 -14.087 1.00 0.00 4 GLY A C 19
ATOM 24297 O O . GLY A 1 4 ? -4.631 -19.860 -13.635 1.00 0.00 4 GLY A O 19
ATOM 24301 N N . SER A 1 5 ? -5.033 -21.211 -15.389 1.00 0.00 5 SER A N 19
ATOM 24302 C CA . SER A 1 5 ? -4.827 -20.165 -16.383 1.00 0.00 5 SER A CA 19
ATOM 24303 C C . SER A 1 5 ? -5.742 -18.973 -16.115 1.00 0.00 5 SER A C 19
ATOM 24304 O O . SER A 1 5 ? -5.320 -17.820 -16.206 1.00 0.00 5 SER A O 19
ATOM 24312 N N . SER A 1 6 ? -6.996 -19.261 -15.783 1.00 0.00 6 SER A N 19
ATOM 24313 C CA . SER A 1 6 ? -7.972 -18.214 -15.504 1.00 0.00 6 SER A CA 19
ATOM 24314 C C . SER A 1 6 ? -9.223 -18.797 -14.854 1.00 0.00 6 SER A C 19
ATOM 24315 O O . SER A 1 6 ? -9.405 -20.013 -14.811 1.00 0.00 6 SER A O 19
ATOM 24323 N N . GLY A 1 7 ? -10.084 -17.919 -14.348 1.00 0.00 7 GLY A N 19
ATOM 24324 C CA . GLY A 1 7 ? -11.307 -18.364 -13.706 1.00 0.00 7 GLY A CA 19
ATOM 24325 C C . GLY A 1 7 ? -11.362 -17.985 -12.239 1.00 0.00 7 GLY A C 19
ATOM 24326 O O . GLY A 1 7 ? -11.090 -18.810 -11.366 1.00 0.00 7 GLY A O 19
ATOM 24330 N N . LYS A 1 8 ? -11.715 -16.734 -11.966 1.00 0.00 8 LYS A N 19
ATOM 24331 C CA . LYS A 1 8 ? -11.805 -16.246 -10.594 1.00 0.00 8 LYS A CA 19
ATOM 24332 C C . LYS A 1 8 ? -12.860 -15.151 -10.475 1.00 0.00 8 LYS A C 19
ATOM 24333 O O . LYS A 1 8 ? -12.699 -14.057 -11.016 1.00 0.00 8 LYS A O 19
ATOM 24352 N N . LYS A 1 9 ? -13.940 -15.451 -9.762 1.00 0.00 9 LYS A N 19
ATOM 24353 C CA . LYS A 1 9 ? -15.021 -14.492 -9.568 1.00 0.00 9 LYS A CA 19
ATOM 24354 C C . LYS A 1 9 ? -15.230 -14.200 -8.085 1.00 0.00 9 LYS A C 19
ATOM 24355 O O . LYS A 1 9 ? -16.283 -14.506 -7.525 1.00 0.00 9 LYS A O 19
ATOM 24374 N N . ARG A 1 10 ? -14.222 -13.605 -7.457 1.00 0.00 10 ARG A N 19
ATOM 24375 C CA . ARG A 1 10 ? -14.296 -13.271 -6.040 1.00 0.00 10 ARG A CA 19
ATOM 24376 C C . ARG A 1 10 ? -14.277 -11.759 -5.836 1.00 0.00 10 ARG A C 19
ATOM 24377 O O . ARG A 1 10 ? -14.108 -10.995 -6.787 1.00 0.00 10 ARG A O 19
ATOM 24398 N N . LYS A 1 11 ? -14.452 -11.333 -4.589 1.00 0.00 11 LYS A N 19
ATOM 24399 C CA . LYS A 1 11 ? -14.455 -9.913 -4.259 1.00 0.00 11 LYS A CA 19
ATOM 24400 C C . LYS A 1 11 ? -14.542 -9.705 -2.750 1.00 0.00 11 LYS A C 19
ATOM 24401 O O . LYS A 1 11 ? -15.206 -10.465 -2.047 1.00 0.00 11 LYS A O 19
ATOM 24420 N N . GLY A 1 12 ? -13.866 -8.670 -2.260 1.00 0.00 12 GLY A N 19
ATOM 24421 C CA . GLY A 1 12 ? -13.882 -8.381 -0.838 1.00 0.00 12 GLY A CA 19
ATOM 24422 C C . GLY A 1 12 ? -12.844 -7.349 -0.445 1.00 0.00 12 GLY A C 19
ATOM 24423 O O . GLY A 1 12 ? -11.972 -7.001 -1.240 1.00 0.00 12 GLY A O 19
ATOM 24427 N N . ASN A 1 13 ? -12.938 -6.856 0.786 1.00 0.00 13 ASN A N 19
ATOM 24428 C CA . ASN A 1 13 ? -12.001 -5.854 1.282 1.00 0.00 13 ASN A CA 19
ATOM 24429 C C . ASN A 1 13 ? -11.081 -6.450 2.344 1.00 0.00 13 ASN A C 19
ATOM 24430 O O . ASN A 1 13 ? -11.312 -7.557 2.832 1.00 0.00 13 ASN A O 19
ATOM 24441 N N . LEU A 1 14 ? -10.037 -5.708 2.697 1.00 0.00 14 LEU A N 19
ATOM 24442 C CA . LEU A 1 14 ? -9.081 -6.161 3.702 1.00 0.00 14 LEU A CA 19
ATOM 24443 C C . LEU A 1 14 ? -9.072 -5.225 4.906 1.00 0.00 14 LEU A C 19
ATOM 24444 O O . LEU A 1 14 ? -9.359 -4.032 4.799 1.00 0.00 14 LEU A O 19
ATOM 24460 N N . PRO A 1 15 ? -8.733 -5.776 6.081 1.00 0.00 15 PRO A N 19
ATOM 24461 C CA . PRO A 1 15 ? -8.676 -5.007 7.328 1.00 0.00 15 PRO A CA 19
ATOM 24462 C C . PRO A 1 15 ? -7.517 -4.017 7.346 1.00 0.00 15 PRO A C 19
ATOM 24463 O O . PRO A 1 15 ? -6.398 -4.350 6.955 1.00 0.00 15 PRO A O 19
ATOM 24474 N N . ALA A 1 16 ? -7.791 -2.800 7.804 1.00 0.00 16 ALA A N 19
ATOM 24475 C CA . ALA A 1 16 ? -6.770 -1.762 7.875 1.00 0.00 16 ALA A CA 19
ATOM 24476 C C . ALA A 1 16 ? -5.408 -2.355 8.222 1.00 0.00 16 ALA A C 19
ATOM 24477 O O . ALA A 1 16 ? -4.474 -2.295 7.423 1.00 0.00 16 ALA A O 19
ATOM 24484 N N . GLU A 1 17 ? -5.304 -2.926 9.418 1.00 0.00 17 GLU A N 19
ATOM 24485 C CA . GLU A 1 17 ? -4.055 -3.528 9.870 1.00 0.00 17 GLU A CA 19
ATOM 24486 C C . GLU A 1 17 ? -3.311 -4.176 8.706 1.00 0.00 17 GLU A C 19
ATOM 24487 O O . GLU A 1 17 ? -2.142 -3.877 8.460 1.00 0.00 17 GLU A O 19
ATOM 24499 N N . SER A 1 18 ? -3.996 -5.064 7.993 1.00 0.00 18 SER A N 19
ATOM 24500 C CA . SER A 1 18 ? -3.399 -5.757 6.857 1.00 0.00 18 SER A CA 19
ATOM 24501 C C . SER A 1 18 ? -3.120 -4.786 5.714 1.00 0.00 18 SER A C 19
ATOM 24502 O O . SER A 1 18 ? -2.081 -4.864 5.058 1.00 0.00 18 SER A O 19
ATOM 24510 N N . VAL A 1 19 ? -4.055 -3.870 5.481 1.00 0.00 19 VAL A N 19
ATOM 24511 C CA . VAL A 1 19 ? -3.910 -2.883 4.419 1.00 0.00 19 VAL A CA 19
ATOM 24512 C C . VAL A 1 19 ? -2.620 -2.086 4.580 1.00 0.00 19 VAL A C 19
ATOM 24513 O O . VAL A 1 19 ? -1.814 -1.993 3.654 1.00 0.00 19 VAL A O 19
ATOM 24526 N N . LYS A 1 20 ? -2.429 -1.514 5.764 1.00 0.00 20 LYS A N 19
ATOM 24527 C CA . LYS A 1 20 ? -1.236 -0.726 6.050 1.00 0.00 20 LYS A CA 19
ATOM 24528 C C . LYS A 1 20 ? -0.005 -1.348 5.399 1.00 0.00 20 LYS A C 19
ATOM 24529 O O . LYS A 1 20 ? 0.828 -0.644 4.826 1.00 0.00 20 LYS A O 19
ATOM 24548 N N . ILE A 1 21 ? 0.104 -2.669 5.490 1.00 0.00 21 ILE A N 19
ATOM 24549 C CA . ILE A 1 21 ? 1.232 -3.384 4.907 1.00 0.00 21 ILE A CA 19
ATOM 24550 C C . ILE A 1 21 ? 1.259 -3.227 3.391 1.00 0.00 21 ILE A C 19
ATOM 24551 O O . ILE A 1 21 ? 2.315 -3.004 2.797 1.00 0.00 21 ILE A O 19
ATOM 24567 N N . LEU A 1 22 ? 0.090 -3.343 2.769 1.00 0.00 22 LEU A N 19
ATOM 24568 C CA . LEU A 1 22 ? -0.022 -3.212 1.321 1.00 0.00 22 LEU A CA 19
ATOM 24569 C C . LEU A 1 22 ? 0.103 -1.753 0.894 1.00 0.00 22 LEU A C 19
ATOM 24570 O O . LEU A 1 22 ? 0.972 -1.401 0.096 1.00 0.00 22 LEU A O 19
ATOM 24586 N N . ARG A 1 23 ? -0.769 -0.908 1.433 1.00 0.00 23 ARG A N 19
ATOM 24587 C CA . ARG A 1 23 ? -0.756 0.514 1.110 1.00 0.00 23 ARG A CA 19
ATOM 24588 C C . ARG A 1 23 ? 0.666 1.067 1.150 1.00 0.00 23 ARG A C 19
ATOM 24589 O O . ARG A 1 23 ? 1.113 1.726 0.211 1.00 0.00 23 ARG A O 19
ATOM 24610 N N . ASP A 1 24 ? 1.370 0.796 2.243 1.00 0.00 24 ASP A N 19
ATOM 24611 C CA . ASP A 1 24 ? 2.741 1.266 2.405 1.00 0.00 24 ASP A CA 19
ATOM 24612 C C . ASP A 1 24 ? 3.553 1.021 1.138 1.00 0.00 24 ASP A C 19
ATOM 24613 O O . ASP A 1 24 ? 4.312 1.885 0.699 1.00 0.00 24 ASP A O 19
ATOM 24622 N N . TRP A 1 25 ? 3.389 -0.161 0.555 1.00 0.00 25 TRP A N 19
ATOM 24623 C CA . TRP A 1 25 ? 4.108 -0.520 -0.662 1.00 0.00 25 TRP A CA 19
ATOM 24624 C C . TRP A 1 25 ? 3.495 0.165 -1.878 1.00 0.00 25 TRP A C 19
ATOM 24625 O O . TRP A 1 25 ? 4.209 0.626 -2.768 1.00 0.00 25 TRP A O 19
ATOM 24646 N N . MET A 1 26 ? 2.168 0.228 -1.910 1.00 0.00 26 MET A N 19
ATOM 24647 C CA . MET A 1 26 ? 1.459 0.858 -3.018 1.00 0.00 26 MET A CA 19
ATOM 24648 C C . MET A 1 26 ? 1.839 2.331 -3.138 1.00 0.00 26 MET A C 19
ATOM 24649 O O . MET A 1 26 ? 1.724 2.925 -4.211 1.00 0.00 26 MET A O 19
ATOM 24663 N N . TYR A 1 27 ? 2.290 2.913 -2.033 1.00 0.00 27 TYR A N 19
ATOM 24664 C CA . TYR A 1 27 ? 2.684 4.317 -2.015 1.00 0.00 27 TYR A CA 19
ATOM 24665 C C . TYR A 1 27 ? 4.044 4.510 -2.678 1.00 0.00 27 TYR A C 19
ATOM 24666 O O . TYR A 1 27 ? 4.184 5.290 -3.620 1.00 0.00 27 TYR A O 19
ATOM 24684 N N . LYS A 1 28 ? 5.045 3.792 -2.179 1.00 0.00 28 LYS A N 19
ATOM 24685 C CA . LYS A 1 28 ? 6.395 3.881 -2.722 1.00 0.00 28 LYS A CA 19
ATOM 24686 C C . LYS A 1 28 ? 6.419 3.473 -4.191 1.00 0.00 28 LYS A C 19
ATOM 24687 O O . LYS A 1 28 ? 7.155 4.048 -4.994 1.00 0.00 28 LYS A O 19
ATOM 24706 N N . HIS A 1 29 ? 5.608 2.478 -4.537 1.00 0.00 29 HIS A N 19
ATOM 24707 C CA . HIS A 1 29 ? 5.535 1.995 -5.912 1.00 0.00 29 HIS A CA 19
ATOM 24708 C C . HIS A 1 29 ? 4.307 2.558 -6.621 1.00 0.00 29 HIS A C 19
ATOM 24709 O O . HIS A 1 29 ? 4.022 2.204 -7.765 1.00 0.00 29 HIS A O 19
ATOM 24724 N N . ARG A 1 30 ? 3.584 3.436 -5.934 1.00 0.00 30 ARG A N 19
ATOM 24725 C CA . ARG A 1 30 ? 2.386 4.047 -6.498 1.00 0.00 30 ARG A CA 19
ATOM 24726 C C . ARG A 1 30 ? 2.557 4.301 -7.993 1.00 0.00 30 ARG A C 19
ATOM 24727 O O . ARG A 1 30 ? 1.607 4.178 -8.767 1.00 0.00 30 ARG A O 19
ATOM 24748 N N . PHE A 1 31 ? 3.774 4.656 -8.392 1.00 0.00 31 PHE A N 19
ATOM 24749 C CA . PHE A 1 31 ? 4.069 4.929 -9.793 1.00 0.00 31 PHE A CA 19
ATOM 24750 C C . PHE A 1 31 ? 3.372 3.921 -10.702 1.00 0.00 31 PHE A C 19
ATOM 24751 O O . PHE A 1 31 ? 2.756 4.291 -11.702 1.00 0.00 31 PHE A O 19
ATOM 24768 N N . LYS A 1 32 ? 3.475 2.645 -10.348 1.00 0.00 32 LYS A N 19
ATOM 24769 C CA . LYS A 1 32 ? 2.855 1.581 -11.130 1.00 0.00 32 LYS A CA 19
ATOM 24770 C C . LYS A 1 32 ? 1.784 0.862 -10.317 1.00 0.00 32 LYS A C 19
ATOM 24771 O O . LYS A 1 32 ? 0.808 0.354 -10.869 1.00 0.00 32 LYS A O 19
ATOM 24790 N N . ALA A 1 33 ? 1.972 0.823 -9.002 1.00 0.00 33 ALA A N 19
ATOM 24791 C CA . ALA A 1 33 ? 1.020 0.169 -8.112 1.00 0.00 33 ALA A CA 19
ATOM 24792 C C . ALA A 1 33 ? 0.708 -1.246 -8.588 1.00 0.00 33 ALA A C 19
ATOM 24793 O O . ALA A 1 33 ? -0.431 -1.704 -8.496 1.00 0.00 33 ALA A O 19
ATOM 24800 N N . TYR A 1 34 ? 1.725 -1.932 -9.097 1.00 0.00 34 TYR A N 19
ATOM 24801 C CA . TYR A 1 34 ? 1.557 -3.294 -9.591 1.00 0.00 34 TYR A CA 19
ATOM 24802 C C . TYR A 1 34 ? 2.688 -4.193 -9.102 1.00 0.00 34 TYR A C 19
ATOM 24803 O O . TYR A 1 34 ? 3.753 -4.282 -9.712 1.00 0.00 34 TYR A O 19
ATOM 24821 N N . PRO A 1 35 ? 2.452 -4.879 -7.973 1.00 0.00 35 PRO A N 19
ATOM 24822 C CA . PRO A 1 35 ? 3.437 -5.785 -7.377 1.00 0.00 35 PRO A CA 19
ATOM 24823 C C . PRO A 1 35 ? 3.648 -7.043 -8.212 1.00 0.00 35 PRO A C 19
ATOM 24824 O O . PRO A 1 35 ? 2.731 -7.514 -8.885 1.00 0.00 35 PRO A O 19
ATOM 24835 N N . SER A 1 36 ? 4.861 -7.583 -8.164 1.00 0.00 36 SER A N 19
ATOM 24836 C CA . SER A 1 36 ? 5.193 -8.786 -8.920 1.00 0.00 36 SER A CA 19
ATOM 24837 C C . SER A 1 36 ? 4.867 -10.040 -8.115 1.00 0.00 36 SER A C 19
ATOM 24838 O O . SER A 1 36 ? 4.829 -10.009 -6.886 1.00 0.00 36 SER A O 19
ATOM 24846 N N . GLU A 1 37 ? 4.633 -11.143 -8.820 1.00 0.00 37 GLU A N 19
ATOM 24847 C CA . GLU A 1 37 ? 4.310 -12.408 -8.171 1.00 0.00 37 GLU A CA 19
ATOM 24848 C C . GLU A 1 37 ? 5.097 -12.572 -6.874 1.00 0.00 37 GLU A C 19
ATOM 24849 O O . GLU A 1 37 ? 4.639 -13.225 -5.937 1.00 0.00 37 GLU A O 19
ATOM 24861 N N . GLU A 1 38 ? 6.284 -11.975 -6.830 1.00 0.00 38 GLU A N 19
ATOM 24862 C CA . GLU A 1 38 ? 7.135 -12.056 -5.649 1.00 0.00 38 GLU A CA 19
ATOM 24863 C C . GLU A 1 38 ? 6.680 -11.066 -4.581 1.00 0.00 38 GLU A C 19
ATOM 24864 O O . GLU A 1 38 ? 6.513 -11.427 -3.417 1.00 0.00 38 GLU A O 19
ATOM 24876 N N . GLU A 1 39 ? 6.481 -9.816 -4.987 1.00 0.00 39 GLU A N 19
ATOM 24877 C CA . GLU A 1 39 ? 6.046 -8.774 -4.064 1.00 0.00 39 GLU A CA 19
ATOM 24878 C C . GLU A 1 39 ? 4.791 -9.203 -3.311 1.00 0.00 39 GLU A C 19
ATOM 24879 O O . GLU A 1 39 ? 4.734 -9.130 -2.083 1.00 0.00 39 GLU A O 19
ATOM 24891 N N . LYS A 1 40 ? 3.785 -9.650 -4.056 1.00 0.00 40 LYS A N 19
ATOM 24892 C CA . LYS A 1 40 ? 2.530 -10.092 -3.461 1.00 0.00 40 LYS A CA 19
ATOM 24893 C C . LYS A 1 40 ? 2.772 -11.192 -2.433 1.00 0.00 40 LYS A C 19
ATOM 24894 O O . LYS A 1 40 ? 2.549 -10.997 -1.238 1.00 0.00 40 LYS A O 19
ATOM 24913 N N . GLN A 1 41 ? 3.232 -12.347 -2.905 1.00 0.00 41 GLN A N 19
ATOM 24914 C CA . GLN A 1 41 ? 3.506 -13.477 -2.025 1.00 0.00 41 GLN A CA 19
ATOM 24915 C C . GLN A 1 41 ? 4.244 -13.023 -0.770 1.00 0.00 41 GLN A C 19
ATOM 24916 O O . GLN A 1 41 ? 4.041 -13.572 0.313 1.00 0.00 41 GLN A O 19
ATOM 24930 N N . MET A 1 42 ? 5.101 -12.019 -0.924 1.00 0.00 42 MET A N 19
ATOM 24931 C CA . MET A 1 42 ? 5.868 -11.492 0.199 1.00 0.00 42 MET A CA 19
ATOM 24932 C C . MET A 1 42 ? 4.955 -10.793 1.201 1.00 0.00 42 MET A C 19
ATOM 24933 O O . MET A 1 42 ? 5.019 -11.056 2.403 1.00 0.00 42 MET A O 19
ATOM 24947 N N . LEU A 1 43 ? 4.107 -9.901 0.701 1.00 0.00 43 LEU A N 19
ATOM 24948 C CA . LEU A 1 43 ? 3.181 -9.164 1.553 1.00 0.00 43 LEU A CA 19
ATOM 24949 C C . LEU A 1 43 ? 2.153 -10.101 2.179 1.00 0.00 43 LEU A C 19
ATOM 24950 O O . LEU A 1 43 ? 1.824 -9.979 3.358 1.00 0.00 43 LEU A O 19
ATOM 24966 N N . SER A 1 44 ? 1.652 -11.039 1.381 1.00 0.00 44 SER A N 19
ATOM 24967 C CA . SER A 1 44 ? 0.660 -11.996 1.856 1.00 0.00 44 SER A CA 19
ATOM 24968 C C . SER A 1 44 ? 1.096 -12.618 3.179 1.00 0.00 44 SER A C 19
ATOM 24969 O O . SER A 1 44 ? 0.269 -13.103 3.951 1.00 0.00 44 SER A O 19
ATOM 24977 N N . GLU A 1 45 ? 2.401 -12.600 3.433 1.00 0.00 45 GLU A N 19
ATOM 24978 C CA . GLU A 1 45 ? 2.947 -13.163 4.663 1.00 0.00 45 GLU A CA 19
ATOM 24979 C C . GLU A 1 45 ? 2.645 -12.260 5.855 1.00 0.00 45 GLU A C 19
ATOM 24980 O O . GLU A 1 45 ? 2.232 -12.730 6.916 1.00 0.00 45 GLU A O 19
ATOM 24992 N N . LYS A 1 46 ? 2.855 -10.960 5.674 1.00 0.00 46 LYS A N 19
ATOM 24993 C CA . LYS A 1 46 ? 2.606 -9.990 6.733 1.00 0.00 46 LYS A CA 19
ATOM 24994 C C . LYS A 1 46 ? 1.110 -9.744 6.905 1.00 0.00 46 LYS A C 19
ATOM 24995 O O . LYS A 1 46 ? 0.628 -9.541 8.020 1.00 0.00 46 LYS A O 19
ATOM 25014 N N . THR A 1 47 ? 0.380 -9.766 5.795 1.00 0.00 47 THR A N 19
ATOM 25015 C CA . THR A 1 47 ? -1.061 -9.546 5.823 1.00 0.00 47 THR A CA 19
ATOM 25016 C C . THR A 1 47 ? -1.816 -10.864 5.955 1.00 0.00 47 THR A C 19
ATOM 25017 O O . THR A 1 47 ? -2.997 -10.881 6.297 1.00 0.00 47 THR A O 19
ATOM 25028 N N . ASN A 1 48 ? -1.125 -11.966 5.681 1.00 0.00 48 ASN A N 19
ATOM 25029 C CA . ASN A 1 48 ? -1.731 -13.289 5.770 1.00 0.00 48 ASN A CA 19
ATOM 25030 C C . ASN A 1 48 ? -2.897 -13.420 4.794 1.00 0.00 48 ASN A C 19
ATOM 25031 O O . ASN A 1 48 ? -3.905 -14.059 5.097 1.00 0.00 48 ASN A O 19
ATOM 25042 N N . LEU A 1 49 ? -2.751 -12.811 3.622 1.00 0.00 49 LEU A N 19
ATOM 25043 C CA . LEU A 1 49 ? -3.791 -12.860 2.601 1.00 0.00 49 LEU A CA 19
ATOM 25044 C C . LEU A 1 49 ? -3.398 -13.802 1.467 1.00 0.00 49 LEU A C 19
ATOM 25045 O O . LEU A 1 49 ? -2.365 -14.468 1.531 1.00 0.00 49 LEU A O 19
ATOM 25061 N N . SER A 1 50 ? -4.227 -13.850 0.430 1.00 0.00 50 SER A N 19
ATOM 25062 C CA . SER A 1 50 ? -3.967 -14.711 -0.718 1.00 0.00 50 SER A CA 19
ATOM 25063 C C . SER A 1 50 ? -3.619 -13.883 -1.951 1.00 0.00 50 SER A C 19
ATOM 25064 O O . SER A 1 50 ? -4.266 -12.874 -2.238 1.00 0.00 50 SER A O 19
ATOM 25072 N N . LEU A 1 51 ? -2.594 -14.315 -2.677 1.00 0.00 51 LEU A N 19
ATOM 25073 C CA . LEU A 1 51 ? -2.159 -13.614 -3.880 1.00 0.00 51 LEU A CA 19
ATOM 25074 C C . LEU A 1 51 ? -3.350 -13.022 -4.626 1.00 0.00 51 LEU A C 19
ATOM 25075 O O . LEU A 1 51 ? -3.278 -11.909 -5.150 1.00 0.00 51 LEU A O 19
ATOM 25091 N N . LEU A 1 52 ? -4.447 -13.771 -4.669 1.00 0.00 52 LEU A N 19
ATOM 25092 C CA . LEU A 1 52 ? -5.656 -13.319 -5.349 1.00 0.00 52 LEU A CA 19
ATOM 25093 C C . LEU A 1 52 ? -6.217 -12.065 -4.686 1.00 0.00 52 LEU A C 19
ATOM 25094 O O . LEU A 1 52 ? -6.569 -11.100 -5.363 1.00 0.00 52 LEU A O 19
ATOM 25110 N N . GLN A 1 53 ? -6.294 -12.087 -3.360 1.00 0.00 53 GLN A N 19
ATOM 25111 C CA . GLN A 1 53 ? -6.811 -10.951 -2.606 1.00 0.00 53 GLN A CA 19
ATOM 25112 C C . GLN A 1 53 ? -5.896 -9.739 -2.753 1.00 0.00 53 GLN A C 19
ATOM 25113 O O . GLN A 1 53 ? -6.364 -8.610 -2.900 1.00 0.00 53 GLN A O 19
ATOM 25127 N N . ILE A 1 54 ? -4.590 -9.982 -2.711 1.00 0.00 54 ILE A N 19
ATOM 25128 C CA . ILE A 1 54 ? -3.610 -8.910 -2.840 1.00 0.00 54 ILE A CA 19
ATOM 25129 C C . ILE A 1 54 ? -3.884 -8.060 -4.076 1.00 0.00 54 ILE A C 19
ATOM 25130 O O . ILE A 1 54 ? -4.280 -6.900 -3.969 1.00 0.00 54 ILE A O 19
ATOM 25146 N N . SER A 1 55 ? -3.673 -8.647 -5.250 1.00 0.00 55 SER A N 19
ATOM 25147 C CA . SER A 1 55 ? -3.895 -7.943 -6.508 1.00 0.00 55 SER A CA 19
ATOM 25148 C C . SER A 1 55 ? -5.319 -7.401 -6.582 1.00 0.00 55 SER A C 19
ATOM 25149 O O . SER A 1 55 ? -5.533 -6.229 -6.889 1.00 0.00 55 SER A O 19
ATOM 25157 N N . ASN A 1 56 ? -6.290 -8.264 -6.299 1.00 0.00 56 ASN A N 19
ATOM 25158 C CA . ASN A 1 56 ? -7.694 -7.873 -6.335 1.00 0.00 56 ASN A CA 19
ATOM 25159 C C . ASN A 1 56 ? -7.914 -6.565 -5.581 1.00 0.00 56 ASN A C 19
ATOM 25160 O O . ASN A 1 56 ? -8.723 -5.732 -5.987 1.00 0.00 56 ASN A O 19
ATOM 25171 N N . TRP A 1 57 ? -7.188 -6.394 -4.482 1.00 0.00 57 TRP A N 19
ATOM 25172 C CA . TRP A 1 57 ? -7.303 -5.187 -3.671 1.00 0.00 57 TRP A CA 19
ATOM 25173 C C . TRP A 1 57 ? -6.667 -3.994 -4.376 1.00 0.00 57 TRP A C 19
ATOM 25174 O O . TRP A 1 57 ? -7.216 -2.892 -4.370 1.00 0.00 57 TRP A O 19
ATOM 25195 N N . PHE A 1 58 ? -5.507 -4.221 -4.983 1.00 0.00 58 PHE A N 19
ATOM 25196 C CA . PHE A 1 58 ? -4.796 -3.164 -5.692 1.00 0.00 58 PHE A CA 19
ATOM 25197 C C . PHE A 1 58 ? -5.668 -2.566 -6.793 1.00 0.00 58 PHE A C 19
ATOM 25198 O O . PHE A 1 58 ? -5.620 -1.363 -7.052 1.00 0.00 58 PHE A O 19
ATOM 25215 N N . ILE A 1 59 ? -6.462 -3.414 -7.437 1.00 0.00 59 ILE A N 19
ATOM 25216 C CA . ILE A 1 59 ? -7.344 -2.970 -8.509 1.00 0.00 59 ILE A CA 19
ATOM 25217 C C . ILE A 1 59 ? -8.305 -1.892 -8.019 1.00 0.00 59 ILE A C 19
ATOM 25218 O O . ILE A 1 59 ? -8.186 -0.725 -8.392 1.00 0.00 59 ILE A O 19
ATOM 25234 N N . ASN A 1 60 ? -9.255 -2.290 -7.179 1.00 0.00 60 ASN A N 19
ATOM 25235 C CA . ASN A 1 60 ? -10.236 -1.358 -6.637 1.00 0.00 60 ASN A CA 19
ATOM 25236 C C . ASN A 1 60 ? -9.552 -0.259 -5.828 1.00 0.00 60 ASN A C 19
ATOM 25237 O O . ASN A 1 60 ? -9.975 0.896 -5.849 1.00 0.00 60 ASN A O 19
ATOM 25248 N N . ALA A 1 61 ? -8.493 -0.629 -5.115 1.00 0.00 61 ALA A N 19
ATOM 25249 C CA . ALA A 1 61 ? -7.750 0.324 -4.301 1.00 0.00 61 ALA A CA 19
ATOM 25250 C C . ALA A 1 61 ? -7.113 1.406 -5.167 1.00 0.00 61 ALA A C 19
ATOM 25251 O O . ALA A 1 61 ? -7.107 2.582 -4.803 1.00 0.00 61 ALA A O 19
ATOM 25258 N N . ARG A 1 62 ? -6.576 1.000 -6.313 1.00 0.00 62 ARG A N 19
ATOM 25259 C CA . ARG A 1 62 ? -5.935 1.935 -7.229 1.00 0.00 62 ARG A CA 19
ATOM 25260 C C . ARG A 1 62 ? -6.955 2.905 -7.819 1.00 0.00 62 ARG A C 19
ATOM 25261 O O . ARG A 1 62 ? -6.605 3.793 -8.597 1.00 0.00 62 ARG A O 19
ATOM 25282 N N . ARG A 1 63 ? -8.218 2.727 -7.444 1.00 0.00 63 ARG A N 19
ATOM 25283 C CA . ARG A 1 63 ? -9.289 3.585 -7.937 1.00 0.00 63 ARG A CA 19
ATOM 25284 C C . ARG A 1 63 ? -9.721 4.584 -6.869 1.00 0.00 63 ARG A C 19
ATOM 25285 O O . ARG A 1 63 ? -10.236 5.658 -7.181 1.00 0.00 63 ARG A O 19
ATOM 25306 N N . ARG A 1 64 ? -9.508 4.223 -5.607 1.00 0.00 64 ARG A N 19
ATOM 25307 C CA . ARG A 1 64 ? -9.876 5.087 -4.493 1.00 0.00 64 ARG A CA 19
ATOM 25308 C C . ARG A 1 64 ? -8.687 5.314 -3.564 1.00 0.00 64 ARG A C 19
ATOM 25309 O O . ARG A 1 64 ? -8.433 6.437 -3.127 1.00 0.00 64 ARG A O 19
ATOM 25330 N N . ILE A 1 65 ? -7.962 4.241 -3.267 1.00 0.00 65 ILE A N 19
ATOM 25331 C CA . ILE A 1 65 ? -6.799 4.324 -2.392 1.00 0.00 65 ILE A CA 19
ATOM 25332 C C . ILE A 1 65 ? -5.654 5.070 -3.067 1.00 0.00 65 ILE A C 19
ATOM 25333 O O . ILE A 1 65 ? -5.158 6.071 -2.548 1.00 0.00 65 ILE A O 19
ATOM 25349 N N . LEU A 1 66 ? -5.239 4.579 -4.230 1.00 0.00 66 LEU A N 19
ATOM 25350 C CA . LEU A 1 66 ? -4.152 5.200 -4.979 1.00 0.00 66 LEU A CA 19
ATOM 25351 C C . LEU A 1 66 ? -4.356 6.708 -5.084 1.00 0.00 66 LEU A C 19
ATOM 25352 O O . LEU A 1 66 ? -3.483 7.503 -4.735 1.00 0.00 66 LEU A O 19
ATOM 25368 N N . PRO A 1 67 ? -5.538 7.113 -5.574 1.00 0.00 67 PRO A N 19
ATOM 25369 C CA . PRO A 1 67 ? -5.885 8.528 -5.734 1.00 0.00 67 PRO A CA 19
ATOM 25370 C C . PRO A 1 67 ? -6.089 9.230 -4.395 1.00 0.00 67 PRO A C 19
ATOM 25371 O O . PRO A 1 67 ? -6.446 10.407 -4.348 1.00 0.00 67 PRO A O 19
ATOM 25382 N N . ASP A 1 68 ? -5.861 8.499 -3.309 1.00 0.00 68 ASP A N 19
ATOM 25383 C CA . ASP A 1 68 ? -6.018 9.052 -1.969 1.00 0.00 68 ASP A CA 19
ATOM 25384 C C . ASP A 1 68 ? -4.679 9.534 -1.419 1.00 0.00 68 ASP A C 19
ATOM 25385 O O . ASP A 1 68 ? -4.541 10.689 -1.017 1.00 0.00 68 ASP A O 19
ATOM 25394 N N . MET A 1 69 ? -3.695 8.641 -1.404 1.00 0.00 69 MET A N 19
ATOM 25395 C CA . MET A 1 69 ? -2.367 8.975 -0.904 1.00 0.00 69 MET A CA 19
ATOM 25396 C C . MET A 1 69 ? -1.665 9.957 -1.837 1.00 0.00 69 MET A C 19
ATOM 25397 O O . MET A 1 69 ? -0.916 10.826 -1.391 1.00 0.00 69 MET A O 19
ATOM 25411 N N . LEU A 1 70 ? -1.913 9.812 -3.134 1.00 0.00 70 LEU A N 19
ATOM 25412 C CA . LEU A 1 70 ? -1.305 10.686 -4.131 1.00 0.00 70 LEU A CA 19
ATOM 25413 C C . LEU A 1 70 ? -1.649 12.147 -3.857 1.00 0.00 70 LEU A C 19
ATOM 25414 O O . LEU A 1 70 ? -0.763 12.995 -3.757 1.00 0.00 70 LEU A O 19
ATOM 25430 N N . GLN A 1 71 ? -2.942 12.432 -3.736 1.00 0.00 71 GLN A N 19
ATOM 25431 C CA . GLN A 1 71 ? -3.402 13.790 -3.472 1.00 0.00 71 GLN A CA 19
ATOM 25432 C C . GLN A 1 71 ? -2.437 14.522 -2.546 1.00 0.00 71 GLN A C 19
ATOM 25433 O O . GLN A 1 71 ? -1.993 13.972 -1.538 1.00 0.00 71 GLN A O 19
ATOM 25447 N N . GLN A 1 72 ? -2.117 15.764 -2.894 1.00 0.00 72 GLN A N 19
ATOM 25448 C CA . GLN A 1 72 ? -1.204 16.570 -2.093 1.00 0.00 72 GLN A CA 19
ATOM 25449 C C . GLN A 1 72 ? -1.373 16.271 -0.607 1.00 0.00 72 GLN A C 19
ATOM 25450 O O . GLN A 1 72 ? -2.493 16.213 -0.099 1.00 0.00 72 GLN A O 19
ATOM 25464 N N . ARG A 1 73 ? -0.254 16.081 0.084 1.00 0.00 73 ARG A N 19
ATOM 25465 C CA . ARG A 1 73 ? -0.279 15.785 1.512 1.00 0.00 73 ARG A CA 19
ATOM 25466 C C . ARG A 1 73 ? 0.414 16.888 2.307 1.00 0.00 73 ARG A C 19
ATOM 25467 O O . ARG A 1 73 ? 1.020 17.794 1.734 1.00 0.00 73 ARG A O 19
ATOM 25488 N N . ARG A 1 74 ? 0.318 16.805 3.630 1.00 0.00 74 ARG A N 19
ATOM 25489 C CA . ARG A 1 74 ? 0.934 17.797 4.504 1.00 0.00 74 ARG A CA 19
ATOM 25490 C C . ARG A 1 74 ? 2.370 18.083 4.075 1.00 0.00 74 ARG A C 19
ATOM 25491 O O . ARG A 1 74 ? 2.723 19.223 3.777 1.00 0.00 74 ARG A O 19
ATOM 25512 N N . ASN A 1 75 ? 3.193 17.040 4.046 1.00 0.00 75 ASN A N 19
ATOM 25513 C CA . ASN A 1 75 ? 4.591 17.179 3.654 1.00 0.00 75 ASN A CA 19
ATOM 25514 C C . ASN A 1 75 ? 5.179 15.831 3.249 1.00 0.00 75 ASN A C 19
ATOM 25515 O O . ASN A 1 75 ? 4.678 14.779 3.645 1.00 0.00 75 ASN A O 19
ATOM 25526 N N . ASP A 1 76 ? 6.246 15.872 2.458 1.00 0.00 76 ASP A N 19
ATOM 25527 C CA . ASP A 1 76 ? 6.904 14.654 1.999 1.00 0.00 76 ASP A CA 19
ATOM 25528 C C . ASP A 1 76 ? 8.246 14.465 2.700 1.00 0.00 76 ASP A C 19
ATOM 25529 O O . ASP A 1 76 ? 9.274 14.995 2.278 1.00 0.00 76 ASP A O 19
ATOM 25538 N N . PRO A 1 77 ? 8.238 13.693 3.797 1.00 0.00 77 PRO A N 19
ATOM 25539 C CA . PRO A 1 77 ? 9.446 13.418 4.580 1.00 0.00 77 PRO A CA 19
ATOM 25540 C C . PRO A 1 77 ? 10.427 12.518 3.835 1.00 0.00 77 PRO A C 19
ATOM 25541 O O . PRO A 1 77 ? 10.163 11.334 3.628 1.00 0.00 77 PRO A O 19
ATOM 25552 N N . SER A 1 78 ? 11.559 13.088 3.434 1.00 0.00 78 SER A N 19
ATOM 25553 C CA . SER A 1 78 ? 12.578 12.338 2.709 1.00 0.00 78 SER A CA 19
ATOM 25554 C C . SER A 1 78 ? 13.654 11.824 3.661 1.00 0.00 78 SER A C 19
ATOM 25555 O O . SER A 1 78 ? 13.821 12.341 4.764 1.00 0.00 78 SER A O 19
ATOM 25563 N N . GLY A 1 79 ? 14.381 10.800 3.224 1.00 0.00 79 GLY A N 19
ATOM 25564 C CA . GLY A 1 79 ? 15.432 10.232 4.048 1.00 0.00 79 GLY A CA 19
ATOM 25565 C C . GLY A 1 79 ? 16.401 9.384 3.248 1.00 0.00 79 GLY A C 19
ATOM 25566 O O . GLY A 1 79 ? 16.269 8.162 3.166 1.00 0.00 79 GLY A O 19
ATOM 25570 N N . PRO A 1 80 ? 17.401 10.037 2.638 1.00 0.00 80 PRO A N 19
ATOM 25571 C CA . PRO A 1 80 ? 18.415 9.354 1.828 1.00 0.00 80 PRO A CA 19
ATOM 25572 C C . PRO A 1 80 ? 19.356 8.503 2.675 1.00 0.00 80 PRO A C 19
ATOM 25573 O O . PRO A 1 80 ? 19.202 8.415 3.893 1.00 0.00 80 PRO A O 19
ATOM 25584 N N . SER A 1 81 ? 20.330 7.879 2.021 1.00 0.00 81 SER A N 19
ATOM 25585 C CA . SER A 1 81 ? 21.294 7.032 2.714 1.00 0.00 81 SER A CA 19
ATOM 25586 C C . SER A 1 81 ? 22.649 7.064 2.012 1.00 0.00 81 SER A C 19
ATOM 25587 O O . SER A 1 81 ? 22.785 7.632 0.929 1.00 0.00 81 SER A O 19
ATOM 25595 N N . SER A 1 82 ? 23.648 6.451 2.639 1.00 0.00 82 SER A N 19
ATOM 25596 C CA . SER A 1 82 ? 24.993 6.413 2.078 1.00 0.00 82 SER A CA 19
ATOM 25597 C C . SER A 1 82 ? 25.868 5.416 2.832 1.00 0.00 82 SER A C 19
ATOM 25598 O O . SER A 1 82 ? 25.463 4.869 3.857 1.00 0.00 82 SER A O 19
ATOM 25606 N N . GLY A 1 83 ? 27.071 5.184 2.315 1.00 0.00 83 GLY A N 19
ATOM 25607 C CA . GLY A 1 83 ? 27.985 4.253 2.951 1.00 0.00 83 GLY A CA 19
ATOM 25608 C C . GLY A 1 83 ? 27.576 2.808 2.745 1.00 0.00 83 GLY A C 19
ATOM 25609 O O . GLY A 1 83 ? 26.451 2.526 2.333 1.00 0.00 83 GLY A O 19
ATOM 25613 N N . GLY A 1 1 ? -2.650 -22.899 -26.142 1.00 0.00 1 GLY A N 20
ATOM 25614 C CA . GLY A 1 1 ? -3.567 -22.254 -25.221 1.00 0.00 1 GLY A CA 20
ATOM 25615 C C . GLY A 1 1 ? -4.284 -23.245 -24.326 1.00 0.00 1 GLY A C 20
ATOM 25616 O O . GLY A 1 1 ? -4.631 -24.344 -24.759 1.00 0.00 1 GLY A O 20
ATOM 25620 N N . SER A 1 2 ? -4.505 -22.858 -23.074 1.00 0.00 2 SER A N 20
ATOM 25621 C CA . SER A 1 2 ? -5.181 -23.723 -22.114 1.00 0.00 2 SER A CA 20
ATOM 25622 C C . SER A 1 2 ? -5.741 -22.911 -20.951 1.00 0.00 2 SER A C 20
ATOM 25623 O O . SER A 1 2 ? -5.079 -22.014 -20.430 1.00 0.00 2 SER A O 20
ATOM 25631 N N . SER A 1 3 ? -6.967 -23.232 -20.549 1.00 0.00 3 SER A N 20
ATOM 25632 C CA . SER A 1 3 ? -7.620 -22.531 -19.450 1.00 0.00 3 SER A CA 20
ATOM 25633 C C . SER A 1 3 ? -8.832 -23.311 -18.952 1.00 0.00 3 SER A C 20
ATOM 25634 O O . SER A 1 3 ? -9.205 -24.334 -19.524 1.00 0.00 3 SER A O 20
ATOM 25642 N N . GLY A 1 4 ? -9.444 -22.819 -17.879 1.00 0.00 4 GLY A N 20
ATOM 25643 C CA . GLY A 1 4 ? -10.608 -23.481 -17.320 1.00 0.00 4 GLY A CA 20
ATOM 25644 C C . GLY A 1 4 ? -11.104 -22.811 -16.054 1.00 0.00 4 GLY A C 20
ATOM 25645 O O . GLY A 1 4 ? -10.526 -22.989 -14.982 1.00 0.00 4 GLY A O 20
ATOM 25649 N N . SER A 1 5 ? -12.178 -22.038 -16.177 1.00 0.00 5 SER A N 20
ATOM 25650 C CA . SER A 1 5 ? -12.749 -21.334 -15.035 1.00 0.00 5 SER A CA 20
ATOM 25651 C C . SER A 1 5 ? -14.091 -20.706 -15.398 1.00 0.00 5 SER A C 20
ATOM 25652 O O . SER A 1 5 ? -14.215 -20.025 -16.416 1.00 0.00 5 SER A O 20
ATOM 25660 N N . SER A 1 6 ? -15.094 -20.942 -14.558 1.00 0.00 6 SER A N 20
ATOM 25661 C CA . SER A 1 6 ? -16.429 -20.404 -14.792 1.00 0.00 6 SER A CA 20
ATOM 25662 C C . SER A 1 6 ? -17.058 -19.926 -13.487 1.00 0.00 6 SER A C 20
ATOM 25663 O O . SER A 1 6 ? -16.961 -20.593 -12.457 1.00 0.00 6 SER A O 20
ATOM 25671 N N . GLY A 1 7 ? -17.705 -18.766 -13.538 1.00 0.00 7 GLY A N 20
ATOM 25672 C CA . GLY A 1 7 ? -18.341 -18.218 -12.355 1.00 0.00 7 GLY A CA 20
ATOM 25673 C C . GLY A 1 7 ? -17.413 -18.191 -11.157 1.00 0.00 7 GLY A C 20
ATOM 25674 O O . GLY A 1 7 ? -17.235 -19.202 -10.477 1.00 0.00 7 GLY A O 20
ATOM 25678 N N . LYS A 1 8 ? -16.817 -17.032 -10.898 1.00 0.00 8 LYS A N 20
ATOM 25679 C CA . LYS A 1 8 ? -15.901 -16.877 -9.774 1.00 0.00 8 LYS A CA 20
ATOM 25680 C C . LYS A 1 8 ? -15.629 -15.402 -9.494 1.00 0.00 8 LYS A C 20
ATOM 25681 O O . LYS A 1 8 ? -14.933 -14.732 -10.257 1.00 0.00 8 LYS A O 20
ATOM 25700 N N . LYS A 1 9 ? -16.181 -14.903 -8.393 1.00 0.00 9 LYS A N 20
ATOM 25701 C CA . LYS A 1 9 ? -15.997 -13.508 -8.009 1.00 0.00 9 LYS A CA 20
ATOM 25702 C C . LYS A 1 9 ? -16.558 -13.249 -6.615 1.00 0.00 9 LYS A C 20
ATOM 25703 O O . LYS A 1 9 ? -17.501 -13.911 -6.182 1.00 0.00 9 LYS A O 20
ATOM 25722 N N . ARG A 1 10 ? -15.971 -12.282 -5.917 1.00 0.00 10 ARG A N 20
ATOM 25723 C CA . ARG A 1 10 ? -16.413 -11.936 -4.571 1.00 0.00 10 ARG A CA 20
ATOM 25724 C C . ARG A 1 10 ? -15.857 -10.579 -4.149 1.00 0.00 10 ARG A C 20
ATOM 25725 O O . ARG A 1 10 ? -14.705 -10.251 -4.435 1.00 0.00 10 ARG A O 20
ATOM 25746 N N . LYS A 1 11 ? -16.683 -9.793 -3.466 1.00 0.00 11 LYS A N 20
ATOM 25747 C CA . LYS A 1 11 ? -16.276 -8.472 -3.003 1.00 0.00 11 LYS A CA 20
ATOM 25748 C C . LYS A 1 11 ? -15.928 -8.500 -1.518 1.00 0.00 11 LYS A C 20
ATOM 25749 O O . LYS A 1 11 ? -16.540 -9.230 -0.741 1.00 0.00 11 LYS A O 20
ATOM 25768 N N . GLY A 1 12 ? -14.941 -7.697 -1.131 1.00 0.00 12 GLY A N 20
ATOM 25769 C CA . GLY A 1 12 ? -14.531 -7.644 0.260 1.00 0.00 12 GLY A CA 20
ATOM 25770 C C . GLY A 1 12 ? -13.321 -6.755 0.474 1.00 0.00 12 GLY A C 20
ATOM 25771 O O . GLY A 1 12 ? -12.474 -6.626 -0.409 1.00 0.00 12 GLY A O 20
ATOM 25775 N N . ASN A 1 13 ? -13.242 -6.140 1.649 1.00 0.00 13 ASN A N 20
ATOM 25776 C CA . ASN A 1 13 ? -12.128 -5.256 1.975 1.00 0.00 13 ASN A CA 20
ATOM 25777 C C . ASN A 1 13 ? -11.262 -5.857 3.079 1.00 0.00 13 ASN A C 20
ATOM 25778 O O . ASN A 1 13 ? -11.769 -6.496 4.002 1.00 0.00 13 ASN A O 20
ATOM 25789 N N . LEU A 1 14 ? -9.955 -5.648 2.977 1.00 0.00 14 LEU A N 20
ATOM 25790 C CA . LEU A 1 14 ? -9.017 -6.168 3.967 1.00 0.00 14 LEU A CA 20
ATOM 25791 C C . LEU A 1 14 ? -8.972 -5.269 5.199 1.00 0.00 14 LEU A C 20
ATOM 25792 O O . LEU A 1 14 ? -9.217 -4.064 5.128 1.00 0.00 14 LEU A O 20
ATOM 25808 N N . PRO A 1 15 ? -8.649 -5.866 6.356 1.00 0.00 15 PRO A N 20
ATOM 25809 C CA . PRO A 1 15 ? -8.561 -5.138 7.625 1.00 0.00 15 PRO A CA 20
ATOM 25810 C C . PRO A 1 15 ? -7.367 -4.190 7.668 1.00 0.00 15 PRO A C 20
ATOM 25811 O O . PRO A 1 15 ? -6.268 -4.541 7.240 1.00 0.00 15 PRO A O 20
ATOM 25822 N N . ALA A 1 16 ? -7.591 -2.987 8.186 1.00 0.00 16 ALA A N 20
ATOM 25823 C CA . ALA A 1 16 ? -6.533 -1.989 8.286 1.00 0.00 16 ALA A CA 20
ATOM 25824 C C . ALA A 1 16 ? -5.186 -2.645 8.572 1.00 0.00 16 ALA A C 20
ATOM 25825 O O . ALA A 1 16 ? -4.273 -2.593 7.748 1.00 0.00 16 ALA A O 20
ATOM 25832 N N . GLU A 1 17 ? -5.069 -3.261 9.745 1.00 0.00 17 GLU A N 20
ATOM 25833 C CA . GLU A 1 17 ? -3.832 -3.925 10.138 1.00 0.00 17 GLU A CA 20
ATOM 25834 C C . GLU A 1 17 ? -3.148 -4.559 8.931 1.00 0.00 17 GLU A C 20
ATOM 25835 O O . GLU A 1 17 ? -1.938 -4.423 8.748 1.00 0.00 17 GLU A O 20
ATOM 25847 N N . SER A 1 18 ? -3.930 -5.254 8.112 1.00 0.00 18 SER A N 20
ATOM 25848 C CA . SER A 1 18 ? -3.400 -5.913 6.924 1.00 0.00 18 SER A CA 20
ATOM 25849 C C . SER A 1 18 ? -3.152 -4.905 5.807 1.00 0.00 18 SER A C 20
ATOM 25850 O O . SER A 1 18 ? -2.183 -5.018 5.056 1.00 0.00 18 SER A O 20
ATOM 25858 N N . VAL A 1 19 ? -4.036 -3.917 5.703 1.00 0.00 19 VAL A N 20
ATOM 25859 C CA . VAL A 1 19 ? -3.914 -2.886 4.679 1.00 0.00 19 VAL A CA 20
ATOM 25860 C C . VAL A 1 19 ? -2.607 -2.116 4.828 1.00 0.00 19 VAL A C 20
ATOM 25861 O O . VAL A 1 19 ? -1.838 -1.984 3.875 1.00 0.00 19 VAL A O 20
ATOM 25874 N N . LYS A 1 20 ? -2.360 -1.607 6.031 1.00 0.00 20 LYS A N 20
ATOM 25875 C CA . LYS A 1 20 ? -1.145 -0.850 6.307 1.00 0.00 20 LYS A CA 20
ATOM 25876 C C . LYS A 1 20 ? 0.051 -1.457 5.580 1.00 0.00 20 LYS A C 20
ATOM 25877 O O . LYS A 1 20 ? 0.903 -0.736 5.059 1.00 0.00 20 LYS A O 20
ATOM 25896 N N . ILE A 1 21 ? 0.107 -2.784 5.548 1.00 0.00 21 ILE A N 20
ATOM 25897 C CA . ILE A 1 21 ? 1.198 -3.486 4.882 1.00 0.00 21 ILE A CA 20
ATOM 25898 C C . ILE A 1 21 ? 1.174 -3.237 3.377 1.00 0.00 21 ILE A C 20
ATOM 25899 O O . ILE A 1 21 ? 2.209 -2.968 2.765 1.00 0.00 21 ILE A O 20
ATOM 25915 N N . LEU A 1 22 ? -0.012 -3.327 2.787 1.00 0.00 22 LEU A N 20
ATOM 25916 C CA . LEU A 1 22 ? -0.172 -3.109 1.353 1.00 0.00 22 LEU A CA 20
ATOM 25917 C C . LEU A 1 22 ? -0.038 -1.630 1.009 1.00 0.00 22 LEU A C 20
ATOM 25918 O O . LEU A 1 22 ? 0.780 -1.250 0.170 1.00 0.00 22 LEU A O 20
ATOM 25934 N N . ARG A 1 23 ? -0.843 -0.799 1.663 1.00 0.00 23 ARG A N 20
ATOM 25935 C CA . ARG A 1 23 ? -0.813 0.639 1.426 1.00 0.00 23 ARG A CA 20
ATOM 25936 C C . ARG A 1 23 ? 0.620 1.163 1.446 1.00 0.00 23 ARG A C 20
ATOM 25937 O O . ARG A 1 23 ? 1.093 1.744 0.469 1.00 0.00 23 ARG A O 20
ATOM 25958 N N . ASP A 1 24 ? 1.305 0.955 2.565 1.00 0.00 24 ASP A N 20
ATOM 25959 C CA . ASP A 1 24 ? 2.684 1.406 2.713 1.00 0.00 24 ASP A CA 20
ATOM 25960 C C . ASP A 1 24 ? 3.481 1.141 1.440 1.00 0.00 24 ASP A C 20
ATOM 25961 O O . ASP A 1 24 ? 4.310 1.956 1.034 1.00 0.00 24 ASP A O 20
ATOM 25970 N N . TRP A 1 25 ? 3.226 -0.003 0.815 1.00 0.00 25 TRP A N 20
ATOM 25971 C CA . TRP A 1 25 ? 3.921 -0.376 -0.412 1.00 0.00 25 TRP A CA 20
ATOM 25972 C C . TRP A 1 25 ? 3.348 0.371 -1.611 1.00 0.00 25 TRP A C 20
ATOM 25973 O O . TRP A 1 25 ? 4.088 0.954 -2.402 1.00 0.00 25 TRP A O 20
ATOM 25994 N N . MET A 1 26 ? 2.025 0.350 -1.739 1.00 0.00 26 MET A N 20
ATOM 25995 C CA . MET A 1 26 ? 1.353 1.027 -2.842 1.00 0.00 26 MET A CA 20
ATOM 25996 C C . MET A 1 26 ? 1.798 2.483 -2.937 1.00 0.00 26 MET A C 20
ATOM 25997 O O . MET A 1 26 ? 1.698 3.105 -3.995 1.00 0.00 26 MET A O 20
ATOM 26011 N N . TYR A 1 27 ? 2.287 3.021 -1.826 1.00 0.00 27 TYR A N 20
ATOM 26012 C CA . TYR A 1 27 ? 2.744 4.406 -1.784 1.00 0.00 27 TYR A CA 20
ATOM 26013 C C . TYR A 1 27 ? 4.080 4.561 -2.504 1.00 0.00 27 TYR A C 20
ATOM 26014 O O . TYR A 1 27 ? 4.184 5.279 -3.498 1.00 0.00 27 TYR A O 20
ATOM 26032 N N . LYS A 1 28 ? 5.101 3.880 -1.994 1.00 0.00 28 LYS A N 20
ATOM 26033 C CA . LYS A 1 28 ? 6.432 3.939 -2.587 1.00 0.00 28 LYS A CA 20
ATOM 26034 C C . LYS A 1 28 ? 6.376 3.630 -4.080 1.00 0.00 28 LYS A C 20
ATOM 26035 O O . LYS A 1 28 ? 7.142 4.186 -4.868 1.00 0.00 28 LYS A O 20
ATOM 26054 N N . HIS A 1 29 ? 5.465 2.741 -4.463 1.00 0.00 29 HIS A N 20
ATOM 26055 C CA . HIS A 1 29 ? 5.308 2.360 -5.862 1.00 0.00 29 HIS A CA 20
ATOM 26056 C C . HIS A 1 29 ? 4.113 3.072 -6.488 1.00 0.00 29 HIS A C 20
ATOM 26057 O O . HIS A 1 29 ? 3.767 2.826 -7.644 1.00 0.00 29 HIS A O 20
ATOM 26072 N N . ARG A 1 30 ? 3.485 3.953 -5.717 1.00 0.00 30 ARG A N 20
ATOM 26073 C CA . ARG A 1 30 ? 2.327 4.699 -6.195 1.00 0.00 30 ARG A CA 20
ATOM 26074 C C . ARG A 1 30 ? 2.480 5.053 -7.672 1.00 0.00 30 ARG A C 20
ATOM 26075 O O . ARG A 1 30 ? 1.496 5.132 -8.408 1.00 0.00 30 ARG A O 20
ATOM 26096 N N . PHE A 1 31 ? 3.721 5.266 -8.098 1.00 0.00 31 PHE A N 20
ATOM 26097 C CA . PHE A 1 31 ? 4.004 5.613 -9.485 1.00 0.00 31 PHE A CA 20
ATOM 26098 C C . PHE A 1 31 ? 3.257 4.687 -10.441 1.00 0.00 31 PHE A C 20
ATOM 26099 O O . PHE A 1 31 ? 2.591 5.141 -11.371 1.00 0.00 31 PHE A O 20
ATOM 26116 N N . LYS A 1 32 ? 3.374 3.385 -10.205 1.00 0.00 32 LYS A N 20
ATOM 26117 C CA . LYS A 1 32 ? 2.712 2.392 -11.042 1.00 0.00 32 LYS A CA 20
ATOM 26118 C C . LYS A 1 32 ? 1.508 1.790 -10.324 1.00 0.00 32 LYS A C 20
ATOM 26119 O O . LYS A 1 32 ? 0.425 1.674 -10.897 1.00 0.00 32 LYS A O 20
ATOM 26138 N N . ALA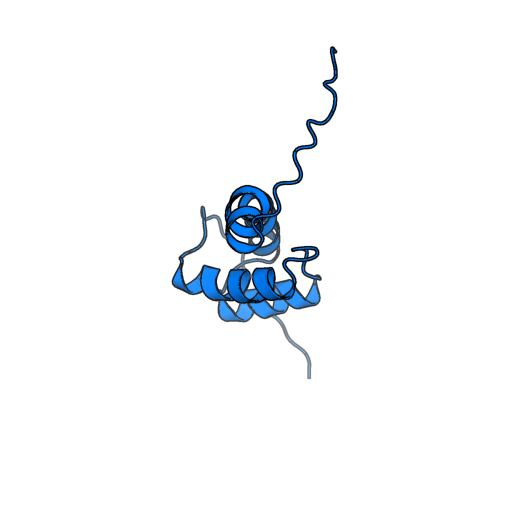 A 1 33 ? 1.704 1.411 -9.065 1.00 0.00 33 ALA A N 20
ATOM 26139 C CA . ALA A 1 33 ? 0.634 0.826 -8.268 1.00 0.00 33 ALA A CA 20
ATOM 26140 C C . ALA A 1 33 ? 0.325 -0.596 -8.724 1.00 0.00 33 ALA A C 20
ATOM 26141 O O . ALA A 1 33 ? -0.828 -0.934 -8.996 1.00 0.00 33 ALA A O 20
ATOM 26148 N N . TYR A 1 34 ? 1.360 -1.424 -8.806 1.00 0.00 34 TYR A N 20
ATOM 26149 C CA . TYR A 1 34 ? 1.199 -2.809 -9.233 1.00 0.00 34 TYR A CA 20
ATOM 26150 C C . TYR A 1 34 ? 2.398 -3.652 -8.811 1.00 0.00 34 TYR A C 20
ATOM 26151 O O . TYR A 1 34 ? 3.480 -3.576 -9.393 1.00 0.00 34 TYR A O 20
ATOM 26169 N N . PRO A 1 35 ? 2.203 -4.478 -7.772 1.00 0.00 35 PRO A N 20
ATOM 26170 C CA . PRO A 1 35 ? 3.255 -5.353 -7.248 1.00 0.00 35 PRO A CA 20
ATOM 26171 C C . PRO A 1 35 ? 3.600 -6.486 -8.209 1.00 0.00 35 PRO A C 20
ATOM 26172 O O . PRO A 1 35 ? 2.908 -6.700 -9.204 1.00 0.00 35 PRO A O 20
ATOM 26183 N N . SER A 1 36 ? 4.674 -7.208 -7.905 1.00 0.00 36 SER A N 20
ATOM 26184 C CA . SER A 1 36 ? 5.112 -8.316 -8.745 1.00 0.00 36 SER A CA 20
ATOM 26185 C C . SER A 1 36 ? 4.872 -9.653 -8.049 1.00 0.00 36 SER A C 20
ATOM 26186 O O . SER A 1 36 ? 4.830 -9.726 -6.821 1.00 0.00 36 SER A O 20
ATOM 26194 N N . GLU A 1 37 ? 4.716 -10.707 -8.843 1.00 0.00 37 GLU A N 20
ATOM 26195 C CA . GLU A 1 37 ? 4.480 -12.041 -8.304 1.00 0.00 37 GLU A CA 20
ATOM 26196 C C . GLU A 1 37 ? 5.272 -12.256 -7.017 1.00 0.00 37 GLU A C 20
ATOM 26197 O O . GLU A 1 37 ? 4.855 -13.010 -6.139 1.00 0.00 37 GLU A O 20
ATOM 26209 N N . GLU A 1 38 ? 6.417 -11.588 -6.916 1.00 0.00 38 GLU A N 20
ATOM 26210 C CA . GLU A 1 38 ? 7.268 -11.707 -5.738 1.00 0.00 38 GLU A CA 20
ATOM 26211 C C . GLU A 1 38 ? 6.757 -10.821 -4.605 1.00 0.00 38 GLU A C 20
ATOM 26212 O O . GLU A 1 38 ? 6.624 -11.268 -3.466 1.00 0.00 38 GLU A O 20
ATOM 26224 N N . GLU A 1 39 ? 6.473 -9.563 -4.928 1.00 0.00 39 GLU A N 20
ATOM 26225 C CA . GLU A 1 39 ? 5.977 -8.614 -3.937 1.00 0.00 39 GLU A CA 20
ATOM 26226 C C . GLU A 1 39 ? 4.727 -9.152 -3.247 1.00 0.00 39 GLU A C 20
ATOM 26227 O O . GLU A 1 39 ? 4.661 -9.218 -2.019 1.00 0.00 39 GLU A O 20
ATOM 26239 N N . LYS A 1 40 ? 3.736 -9.534 -4.045 1.00 0.00 40 LYS A N 20
ATOM 26240 C CA . LYS A 1 40 ? 2.487 -10.066 -3.513 1.00 0.00 40 LYS A CA 20
ATOM 26241 C C . LYS A 1 40 ? 2.753 -11.211 -2.542 1.00 0.00 40 LYS A C 20
ATOM 26242 O O . LYS A 1 40 ? 2.435 -11.118 -1.357 1.00 0.00 40 LYS A O 20
ATOM 26261 N N . GLN A 1 41 ? 3.340 -12.290 -3.052 1.00 0.00 41 GLN A N 20
ATOM 26262 C CA . GLN A 1 41 ? 3.649 -13.452 -2.228 1.00 0.00 41 GLN A CA 20
ATOM 26263 C C . GLN A 1 41 ? 4.312 -13.031 -0.920 1.00 0.00 41 GLN A C 20
ATOM 26264 O O . GLN A 1 41 ? 4.092 -13.644 0.124 1.00 0.00 41 GLN A O 20
ATOM 26278 N N . MET A 1 42 ? 5.126 -11.982 -0.985 1.00 0.00 42 MET A N 20
ATOM 26279 C CA . MET A 1 42 ? 5.820 -11.480 0.194 1.00 0.00 42 MET A CA 20
ATOM 26280 C C . MET A 1 42 ? 4.839 -10.836 1.170 1.00 0.00 42 MET A C 20
ATOM 26281 O O . MET A 1 42 ? 4.824 -11.164 2.357 1.00 0.00 42 MET A O 20
ATOM 26295 N N . LEU A 1 43 ? 4.022 -9.920 0.662 1.00 0.00 43 LEU A N 20
ATOM 26296 C CA . LEU A 1 43 ? 3.038 -9.230 1.489 1.00 0.00 43 LEU A CA 20
ATOM 26297 C C . LEU A 1 43 ? 2.054 -10.220 2.104 1.00 0.00 43 LEU A C 20
ATOM 26298 O O . LEU A 1 43 ? 1.734 -10.137 3.290 1.00 0.00 43 LEU A O 20
ATOM 26314 N N . SER A 1 44 ? 1.579 -11.158 1.290 1.00 0.00 44 SER A N 20
ATOM 26315 C CA . SER A 1 44 ? 0.631 -12.164 1.754 1.00 0.00 44 SER A CA 20
ATOM 26316 C C . SER A 1 44 ? 1.099 -12.789 3.064 1.00 0.00 44 SER A C 20
ATOM 26317 O O . SER A 1 44 ? 0.291 -13.276 3.855 1.00 0.00 44 SER A O 20
ATOM 26325 N N . GLU A 1 45 ? 2.410 -12.772 3.286 1.00 0.00 45 GLU A N 20
ATOM 26326 C CA . GLU A 1 45 ? 2.986 -13.338 4.500 1.00 0.00 45 GLU A CA 20
ATOM 26327 C C . GLU A 1 45 ? 2.713 -12.439 5.702 1.00 0.00 45 GLU A C 20
ATOM 26328 O O . GLU A 1 45 ? 2.418 -12.920 6.797 1.00 0.00 45 GLU A O 20
ATOM 26340 N N . LYS A 1 46 ? 2.815 -11.132 5.491 1.00 0.00 46 LYS A N 20
ATOM 26341 C CA . LYS A 1 46 ? 2.579 -10.163 6.555 1.00 0.00 46 LYS A CA 20
ATOM 26342 C C . LYS A 1 46 ? 1.085 -9.953 6.778 1.00 0.00 46 LYS A C 20
ATOM 26343 O O . LYS A 1 46 ? 0.623 -9.858 7.915 1.00 0.00 46 LYS A O 20
ATOM 26362 N N . THR A 1 47 ? 0.332 -9.882 5.684 1.00 0.00 47 THR A N 20
ATOM 26363 C CA . THR A 1 47 ? -1.109 -9.683 5.760 1.00 0.00 47 THR A CA 20
ATOM 26364 C C . THR A 1 47 ? -1.840 -11.011 5.921 1.00 0.00 47 THR A C 20
ATOM 26365 O O . THR A 1 47 ? -2.997 -11.047 6.338 1.00 0.00 47 THR A O 20
ATOM 26376 N N . ASN A 1 48 ? -1.156 -12.101 5.589 1.00 0.00 48 ASN A N 20
ATOM 26377 C CA . ASN A 1 48 ? -1.741 -13.433 5.697 1.00 0.00 48 ASN A CA 20
ATOM 26378 C C . ASN A 1 48 ? -2.909 -13.594 4.729 1.00 0.00 48 ASN A C 20
ATOM 26379 O O . ASN A 1 48 ? -3.840 -14.360 4.984 1.00 0.00 48 ASN A O 20
ATOM 26390 N N . LEU A 1 49 ? -2.854 -12.868 3.618 1.00 0.00 49 LEU A N 20
ATOM 26391 C CA . LEU A 1 49 ? -3.907 -12.931 2.610 1.00 0.00 49 LEU A CA 20
ATOM 26392 C C . LEU A 1 49 ? -3.520 -13.875 1.477 1.00 0.00 49 LEU A C 20
ATOM 26393 O O . LEU A 1 49 ? -2.484 -14.537 1.533 1.00 0.00 49 LEU A O 20
ATOM 26409 N N . SER A 1 50 ? -4.359 -13.930 0.447 1.00 0.00 50 SER A N 20
ATOM 26410 C CA . SER A 1 50 ? -4.106 -14.794 -0.700 1.00 0.00 50 SER A CA 20
ATOM 26411 C C . SER A 1 50 ? -3.735 -13.971 -1.929 1.00 0.00 50 SER A C 20
ATOM 26412 O O . SER A 1 50 ? -4.328 -12.923 -2.191 1.00 0.00 50 SER A O 20
ATOM 26420 N N . LEU A 1 51 ? -2.752 -14.452 -2.681 1.00 0.00 51 LEU A N 20
ATOM 26421 C CA . LEU A 1 51 ? -2.301 -13.761 -3.885 1.00 0.00 51 LEU A CA 20
ATOM 26422 C C . LEU A 1 51 ? -3.481 -13.168 -4.647 1.00 0.00 51 LEU A C 20
ATOM 26423 O O . LEU A 1 51 ? -3.398 -12.059 -5.176 1.00 0.00 51 LEU A O 20
ATOM 26439 N N . LEU A 1 52 ? -4.580 -13.912 -4.697 1.00 0.00 52 LEU A N 20
ATOM 26440 C CA . LEU A 1 52 ? -5.780 -13.459 -5.393 1.00 0.00 52 LEU A CA 20
ATOM 26441 C C . LEU A 1 52 ? -6.342 -12.198 -4.744 1.00 0.00 52 LEU A C 20
ATOM 26442 O O . LEU A 1 52 ? -6.647 -11.221 -5.428 1.00 0.00 52 LEU A O 20
ATOM 26458 N N . GLN A 1 53 ? -6.473 -12.226 -3.422 1.00 0.00 53 GLN A N 20
ATOM 26459 C CA . GLN A 1 53 ? -6.996 -11.084 -2.682 1.00 0.00 53 GLN A CA 20
ATOM 26460 C C . GLN A 1 53 ? -6.060 -9.886 -2.798 1.00 0.00 53 GLN A C 20
ATOM 26461 O O . GLN A 1 53 ? -6.509 -8.747 -2.935 1.00 0.00 53 GLN A O 20
ATOM 26475 N N . ILE A 1 54 ? -4.759 -10.149 -2.741 1.00 0.00 54 ILE A N 20
ATOM 26476 C CA . ILE A 1 54 ? -3.761 -9.092 -2.840 1.00 0.00 54 ILE A CA 20
ATOM 26477 C C . ILE A 1 54 ? -3.971 -8.253 -4.097 1.00 0.00 54 ILE A C 20
ATOM 26478 O O . ILE A 1 54 ? -4.352 -7.086 -4.019 1.00 0.00 54 ILE A O 20
ATOM 26494 N N . SER A 1 55 ? -3.722 -8.858 -5.254 1.00 0.00 55 SER A N 20
ATOM 26495 C CA . SER A 1 55 ? -3.882 -8.167 -6.528 1.00 0.00 55 SER A CA 20
ATOM 26496 C C . SER A 1 55 ? -5.278 -7.563 -6.646 1.00 0.00 55 SER A C 20
ATOM 26497 O O . SER A 1 55 ? -5.442 -6.440 -7.121 1.00 0.00 55 SER A O 20
ATOM 26505 N N . ASN A 1 56 ? -6.281 -8.318 -6.211 1.00 0.00 56 ASN A N 20
ATOM 26506 C CA . ASN A 1 56 ? -7.664 -7.859 -6.269 1.00 0.00 56 ASN A CA 20
ATOM 26507 C C . ASN A 1 56 ? -7.821 -6.517 -5.562 1.00 0.00 56 ASN A C 20
ATOM 26508 O O . ASN A 1 56 ? -8.307 -5.548 -6.147 1.00 0.00 56 ASN A O 20
ATOM 26519 N N . TRP A 1 57 ? -7.408 -6.467 -4.301 1.00 0.00 57 TRP A N 20
ATOM 26520 C CA . TRP A 1 57 ? -7.502 -5.243 -3.513 1.00 0.00 57 TRP A CA 20
ATOM 26521 C C . TRP A 1 57 ? -6.879 -4.067 -4.258 1.00 0.00 57 TRP A C 20
ATOM 26522 O O . TRP A 1 57 ? -7.427 -2.965 -4.267 1.00 0.00 57 TRP A O 20
ATOM 26543 N N . PHE A 1 58 ? -5.731 -4.309 -4.882 1.00 0.00 58 PHE A N 20
ATOM 26544 C CA . PHE A 1 58 ? -5.032 -3.269 -5.629 1.00 0.00 58 PHE A CA 20
ATOM 26545 C C . PHE A 1 58 ? -5.925 -2.695 -6.725 1.00 0.00 58 PHE A C 20
ATOM 26546 O O . PHE A 1 58 ? -5.870 -1.501 -7.023 1.00 0.00 58 PHE A O 20
ATOM 26563 N N . ILE A 1 59 ? -6.746 -3.552 -7.321 1.00 0.00 59 ILE A N 20
ATOM 26564 C CA . ILE A 1 59 ? -7.650 -3.131 -8.384 1.00 0.00 59 ILE A CA 20
ATOM 26565 C C . ILE A 1 59 ? -8.461 -1.909 -7.963 1.00 0.00 59 ILE A C 20
ATOM 26566 O O . ILE A 1 59 ? -8.240 -0.805 -8.458 1.00 0.00 59 ILE A O 20
ATOM 26582 N N . ASN A 1 60 ? -9.399 -2.116 -7.044 1.00 0.00 60 ASN A N 20
ATOM 26583 C CA . ASN A 1 60 ? -10.242 -1.031 -6.555 1.00 0.00 60 ASN A CA 20
ATOM 26584 C C . ASN A 1 60 ? -9.434 -0.055 -5.706 1.00 0.00 60 ASN A C 20
ATOM 26585 O O . ASN A 1 60 ? -9.594 1.160 -5.818 1.00 0.00 60 ASN A O 20
ATOM 26596 N N . ALA A 1 61 ? -8.565 -0.595 -4.858 1.00 0.00 61 ALA A N 20
ATOM 26597 C CA . ALA A 1 61 ? -7.730 0.228 -3.992 1.00 0.00 61 ALA A CA 20
ATOM 26598 C C . ALA A 1 61 ? -6.906 1.221 -4.805 1.00 0.00 61 ALA A C 20
ATOM 26599 O O . ALA A 1 61 ? -6.640 2.335 -4.356 1.00 0.00 61 ALA A O 20
ATOM 26606 N N . ARG A 1 62 ? -6.505 0.808 -6.004 1.00 0.00 62 ARG A N 20
ATOM 26607 C CA . ARG A 1 62 ? 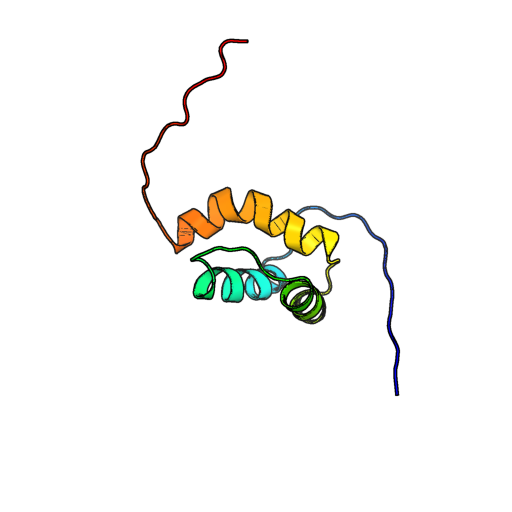-5.710 1.662 -6.878 1.00 0.00 62 ARG A CA 20
ATOM 26608 C C . ARG A 1 62 ? -6.589 2.701 -7.569 1.00 0.00 62 ARG A C 20
ATOM 26609 O O . ARG A 1 62 ? -6.088 3.605 -8.238 1.00 0.00 62 ARG A O 20
ATOM 26630 N N . ARG A 1 63 ? -7.900 2.565 -7.402 1.00 0.00 63 ARG A N 20
ATOM 26631 C CA . ARG A 1 63 ? -8.848 3.491 -8.010 1.00 0.00 63 ARG A CA 20
ATOM 26632 C C . ARG A 1 63 ? -9.425 4.442 -6.966 1.00 0.00 63 ARG A C 20
ATOM 26633 O O . ARG A 1 63 ? -10.109 5.409 -7.303 1.00 0.00 63 ARG A O 20
ATOM 26654 N N . ARG A 1 64 ? -9.144 4.161 -5.698 1.00 0.00 64 ARG A N 20
ATOM 26655 C CA . ARG A 1 64 ? -9.637 4.991 -4.605 1.00 0.00 64 ARG A CA 20
ATOM 26656 C C . ARG A 1 64 ? -8.492 5.429 -3.696 1.00 0.00 64 ARG A C 20
ATOM 26657 O O . ARG A 1 64 ? -8.420 6.587 -3.286 1.00 0.00 64 ARG A O 20
ATOM 26678 N N . ILE A 1 65 ? -7.599 4.494 -3.386 1.00 0.00 65 ILE A N 20
ATOM 26679 C CA . ILE A 1 65 ? -6.458 4.784 -2.526 1.00 0.00 65 ILE A CA 20
ATOM 26680 C C . ILE A 1 65 ? -5.358 5.505 -3.298 1.00 0.00 65 ILE A C 20
ATOM 26681 O O . ILE A 1 65 ? -4.972 6.622 -2.952 1.00 0.00 65 ILE A O 20
ATOM 26697 N N . LEU A 1 66 ? -4.859 4.860 -4.347 1.00 0.00 66 LEU A N 20
ATOM 26698 C CA . LEU A 1 66 ? -3.804 5.441 -5.170 1.00 0.00 66 LEU A CA 20
ATOM 26699 C C . LEU A 1 66 ? -4.102 6.902 -5.487 1.00 0.00 66 LEU A C 20
ATOM 26700 O O . LEU A 1 66 ? -3.265 7.786 -5.305 1.00 0.00 66 LEU A O 20
ATOM 26716 N N . PRO A 1 67 ? -5.325 7.166 -5.972 1.00 0.00 67 PRO A N 20
ATOM 26717 C CA . PRO A 1 67 ? -5.763 8.520 -6.321 1.00 0.00 67 PRO A CA 20
ATOM 26718 C C . PRO A 1 67 ? -5.953 9.403 -5.093 1.00 0.00 67 PRO A C 20
ATOM 26719 O O . PRO A 1 67 ? -6.055 10.625 -5.205 1.00 0.00 67 PRO A O 20
ATOM 26730 N N . ASP A 1 68 ? -5.998 8.778 -3.922 1.00 0.00 68 ASP A N 20
ATOM 26731 C CA . ASP A 1 68 ? -6.174 9.508 -2.671 1.00 0.00 68 ASP A CA 20
ATOM 26732 C C . ASP A 1 68 ? -4.825 9.912 -2.084 1.00 0.00 68 ASP A C 20
ATOM 26733 O O . ASP A 1 68 ? -4.744 10.821 -1.259 1.00 0.00 68 ASP A O 20
ATOM 26742 N N . MET A 1 69 ? -3.769 9.229 -2.515 1.00 0.00 69 MET A N 20
ATOM 26743 C CA . MET A 1 69 ? -2.424 9.518 -2.032 1.00 0.00 69 MET A CA 20
ATOM 26744 C C . MET A 1 69 ? -1.695 10.462 -2.983 1.00 0.00 69 MET A C 20
ATOM 26745 O O . MET A 1 69 ? -0.988 11.372 -2.549 1.00 0.00 69 MET A O 20
ATOM 26759 N N . LEU A 1 70 ? -1.873 10.240 -4.280 1.00 0.00 70 LEU A N 20
ATOM 26760 C CA . LEU A 1 70 ? -1.232 11.072 -5.293 1.00 0.00 70 LEU A CA 20
ATOM 26761 C C . LEU A 1 70 ? -1.664 12.528 -5.156 1.00 0.00 70 LEU A C 20
ATOM 26762 O O . LEU A 1 70 ? -0.847 13.441 -5.273 1.00 0.00 70 LEU A O 20
ATOM 26778 N N . GLN A 1 71 ? -2.953 12.736 -4.905 1.00 0.00 71 GLN A N 20
ATOM 26779 C CA . GLN A 1 71 ? -3.492 14.082 -4.750 1.00 0.00 71 GLN A CA 20
ATOM 26780 C C . GLN A 1 71 ? -3.131 14.955 -5.947 1.00 0.00 71 GLN A C 20
ATOM 26781 O O . GLN A 1 71 ? -2.917 16.158 -5.807 1.00 0.00 71 GLN A O 20
ATOM 26795 N N . GLN A 1 72 ? -3.065 14.339 -7.124 1.00 0.00 72 GLN A N 20
ATOM 26796 C CA . GLN A 1 72 ? -2.728 15.061 -8.345 1.00 0.00 72 GLN A CA 20
ATOM 26797 C C . GLN A 1 72 ? -3.971 15.689 -8.967 1.00 0.00 72 GLN A C 20
ATOM 26798 O O . GLN A 1 72 ? -3.975 16.870 -9.312 1.00 0.00 72 GLN A O 20
ATOM 26812 N N . ARG A 1 73 ? -5.024 14.890 -9.107 1.00 0.00 73 ARG A N 20
ATOM 26813 C CA . ARG A 1 73 ? -6.273 15.367 -9.688 1.00 0.00 73 ARG A CA 20
ATOM 26814 C C . ARG A 1 73 ? -7.475 14.771 -8.961 1.00 0.00 73 ARG A C 20
ATOM 26815 O O . ARG A 1 73 ? -7.416 13.647 -8.463 1.00 0.00 73 ARG A O 20
ATOM 26836 N N . ARG A 1 74 ? -8.562 15.533 -8.902 1.00 0.00 74 ARG A N 20
ATOM 26837 C CA . ARG A 1 74 ? -9.776 15.081 -8.234 1.00 0.00 74 ARG A CA 20
ATOM 26838 C C . ARG A 1 74 ? -10.990 15.243 -9.144 1.00 0.00 74 ARG A C 20
ATOM 26839 O O . ARG A 1 74 ? -11.096 16.219 -9.886 1.00 0.00 74 ARG A O 20
ATOM 26860 N N . ASN A 1 75 ? -11.903 14.279 -9.082 1.00 0.00 75 ASN A N 20
ATOM 26861 C CA . ASN A 1 75 ? -13.109 14.314 -9.901 1.00 0.00 75 ASN A CA 20
ATOM 26862 C C . ASN A 1 75 ? -13.844 15.641 -9.731 1.00 0.00 75 ASN A C 20
ATOM 26863 O O . ASN A 1 75 ? -13.966 16.156 -8.620 1.00 0.00 75 ASN A O 20
ATOM 26874 N N . ASP A 1 76 ? -14.332 16.186 -10.839 1.00 0.00 76 ASP A N 20
ATOM 26875 C CA . ASP A 1 76 ? -15.057 17.452 -10.813 1.00 0.00 76 ASP A CA 20
ATOM 26876 C C . ASP A 1 76 ? -16.440 17.299 -11.440 1.00 0.00 76 ASP A C 20
ATOM 26877 O O . ASP A 1 76 ? -16.650 16.499 -12.352 1.00 0.00 76 ASP A O 20
ATOM 26886 N N . PRO A 1 77 ? -17.406 18.083 -10.940 1.00 0.00 77 PRO A N 20
ATOM 26887 C CA . PRO A 1 77 ? -18.785 18.053 -11.436 1.00 0.00 77 PRO A CA 20
ATOM 26888 C C . PRO A 1 77 ? -18.908 18.630 -12.842 1.00 0.00 77 PRO A C 20
ATOM 26889 O O . PRO A 1 77 ? -19.177 19.819 -13.014 1.00 0.00 77 PRO A O 20
ATOM 26900 N N . SER A 1 78 ? -18.711 17.781 -13.845 1.00 0.00 78 SER A N 20
ATOM 26901 C CA . SER A 1 78 ? -18.797 18.208 -15.237 1.00 0.00 78 SER A CA 20
ATOM 26902 C C . SER A 1 78 ? -20.229 18.099 -15.751 1.00 0.00 78 SER A C 20
ATOM 26903 O O . SER A 1 78 ? -20.873 17.060 -15.613 1.00 0.00 78 SER A O 20
ATOM 26911 N N . GLY A 1 79 ? -20.722 19.182 -16.345 1.00 0.00 79 GLY A N 20
ATOM 26912 C CA . GLY A 1 79 ? -22.074 19.188 -16.871 1.00 0.00 79 GLY A CA 20
ATOM 26913 C C . GLY A 1 79 ? -22.201 18.393 -18.156 1.00 0.00 79 GLY A C 20
ATOM 26914 O O . GLY A 1 79 ? -22.911 17.390 -18.223 1.00 0.00 79 GLY A O 20
ATOM 26918 N N . PRO A 1 80 ? -21.500 18.844 -19.207 1.00 0.00 80 PRO A N 20
ATOM 26919 C CA . PRO A 1 80 ? -21.522 18.183 -20.515 1.00 0.00 80 PRO A CA 20
ATOM 26920 C C . PRO A 1 80 ? -20.810 16.835 -20.495 1.00 0.00 80 PRO A C 20
ATOM 26921 O O . PRO A 1 80 ? -19.621 16.745 -20.801 1.00 0.00 80 PRO A O 20
ATOM 26932 N N . SER A 1 81 ? -21.546 15.788 -20.134 1.00 0.00 81 SER A N 20
ATOM 26933 C CA . SER A 1 81 ? -20.984 14.444 -20.071 1.00 0.00 81 SER A CA 20
ATOM 26934 C C . SER A 1 81 ? -21.703 13.509 -21.038 1.00 0.00 81 SER A C 20
ATOM 26935 O O . SER A 1 81 ? -21.069 12.796 -21.817 1.00 0.00 81 SER A O 20
ATOM 26943 N N . SER A 1 82 ? -23.031 13.517 -20.983 1.00 0.00 82 SER A N 20
ATOM 26944 C CA . SER A 1 82 ? -23.837 12.667 -21.851 1.00 0.00 82 SER A CA 20
ATOM 26945 C C . SER A 1 82 ? -23.672 13.072 -23.313 1.00 0.00 82 SER A C 20
ATOM 26946 O O . SER A 1 82 ? -23.664 14.257 -23.643 1.00 0.00 82 SER A O 20
ATOM 26954 N N . GLY A 1 83 ? -23.541 12.077 -24.185 1.00 0.00 83 GLY A N 20
ATOM 26955 C CA . GLY A 1 83 ? -23.378 12.349 -25.601 1.00 0.00 83 GLY A CA 20
ATOM 26956 C C . GLY A 1 83 ? -22.031 12.966 -25.922 1.00 0.00 83 GLY A C 20
ATOM 26957 O O . GLY A 1 83 ? -21.892 13.690 -26.908 1.00 0.00 83 GLY A O 20
#

InterPro domains:
  IPR001356 Homeodomain [PS50071] (48-111)
  IPR001356 Homeodomain [SM00389] (50-115)
  IPR001356 Homeodomain [cd00086] (51-107)
  IPR008422 KN homeodomain [PF05920] (68-107)
  IPR009057 Homedomain-like superfamily [SSF46689] (50-118)
  IPR050224 Three Amino acid Loop Extension (TALE) homeobox [PTHR11850] (48-140)

Secondary structure (DSSP, 8-state):
-----------SS--HHHHHHHHHHHHHTTTT----HHHHHHHHHHH---HHHHHHHHHHHHHHTHHHHT-------------

Foldseek 3Di:
DDDDDDDDDDDDDADPQLVCLVLVVCQVVLVPQADDPVRLVVSCVRSVHDSVVNRVCSVVCNVPVSCVNVVPDDDDDDDPDDD